Protein AF-0000000071564618 (afdb_homodimer)

Organism: Paramagnetospirillum magneticum (strain ATCC 700264 / AMB-1) (NCBI:txid342108)

pLDDT: mean 89.0, std 10.01, range [33.81, 98.5]

Structure (mmCIF, N/CA/C/O backbone):
data_AF-0000000071564618-model_v1
#
loop_
_entity.id
_entity.type
_entity.pdbx_description
1 polymer 'Rad3-related DNA helicase'
#
loop_
_atom_site.group_PDB
_atom_site.id
_atom_site.type_symbol
_atom_site.label_atom_id
_atom_site.label_alt_id
_atom_site.label_comp_id
_atom_site.label_asym_id
_atom_site.label_entity_id
_atom_site.label_seq_id
_atom_site.pdbx_PDB_ins_code
_atom_site.Cartn_x
_atom_site.Cartn_y
_atom_site.Cartn_z
_atom_site.occupancy
_atom_site.B_iso_or_equiv
_atom_site.auth_seq_id
_atom_site.auth_comp_id
_atom_site.auth_asym_id
_atom_site.auth_atom_id
_atom_site.pdbx_PDB_model_num
ATOM 1 N N . MET A 1 1 ? -41.25 -36.406 2.021 1 40.31 1 MET A N 1
ATOM 2 C CA . MET A 1 1 ? -41.062 -37.312 3.148 1 40.31 1 MET A CA 1
ATOM 3 C C . MET A 1 1 ? -39.781 -38.125 2.969 1 40.31 1 MET A C 1
ATOM 5 O O . MET A 1 1 ? -39.5 -38.625 1.878 1 40.31 1 MET A O 1
ATOM 9 N N . SER A 1 2 ? -38.812 -37.812 3.771 1 55.94 2 SER A N 1
ATOM 10 C CA . SER A 1 2 ? -37.531 -38.469 3.721 1 55.94 2 SER A CA 1
ATOM 11 C C . SER A 1 2 ? -37.656 -39.969 3.947 1 55.94 2 SER A C 1
ATOM 13 O O . SER A 1 2 ? -38.312 -40.406 4.902 1 55.94 2 SER A O 1
ATOM 15 N N . ALA A 1 3 ? -37.812 -40.781 2.934 1 63.94 3 ALA A N 1
ATOM 16 C CA . ALA A 1 3 ? -37.812 -42.219 3.074 1 63.94 3 ALA A CA 1
ATOM 17 C C . ALA A 1 3 ? -36.531 -42.719 3.727 1 63.94 3 ALA A C 1
ATOM 19 O O . ALA A 1 3 ? -35.531 -42 3.725 1 63.94 3 ALA A O 1
ATOM 20 N N . PRO A 1 4 ? -36.594 -43.812 4.414 1 76.81 4 PRO A N 1
ATOM 21 C CA . PRO A 1 4 ? -35.406 -44.344 5.035 1 76.81 4 PRO A CA 1
ATOM 22 C C . PRO A 1 4 ? -34.281 -44.625 4.023 1 76.81 4 PRO A C 1
ATOM 24 O O . PRO A 1 4 ? -34.562 -44.969 2.877 1 76.81 4 PRO A O 1
ATOM 27 N N . SER A 1 5 ? -33.031 -44.281 4.316 1 82.19 5 SER A N 1
ATOM 28 C CA . SER A 1 5 ? -31.859 -44.469 3.496 1 82.19 5 SER A CA 1
ATOM 29 C C . SER A 1 5 ? -31.656 -45.969 3.174 1 82.19 5 SER A C 1
ATOM 31 O O . SER A 1 5 ? -31.891 -46.812 4.023 1 82.19 5 SER A O 1
ATOM 33 N N . ARG A 1 6 ? -31.578 -46.344 1.912 1 90.31 6 ARG A N 1
ATOM 34 C CA . ARG A 1 6 ? -31.281 -47.688 1.437 1 90.31 6 ARG A CA 1
ATOM 35 C C . ARG A 1 6 ? -30 -47.719 0.607 1 90.31 6 ARG A C 1
ATOM 37 O O . ARG A 1 6 ? -29.75 -46.781 -0.172 1 90.31 6 ARG A O 1
ATOM 44 N N . ILE A 1 7 ? -29.219 -48.719 0.841 1 92.88 7 ILE A N 1
ATOM 45 C CA . ILE A 1 7 ? -28 -48.875 0.054 1 92.88 7 ILE A CA 1
ATOM 46 C C . ILE A 1 7 ? -28.266 -49.781 -1.142 1 92.88 7 ILE A C 1
ATOM 48 O O . ILE A 1 7 ? -28.453 -51 -0.979 1 92.88 7 ILE A O 1
ATOM 52 N N . LEU A 1 8 ? -28.391 -49.188 -2.316 1 91.31 8 LEU A N 1
ATOM 53 C CA . LEU A 1 8 ? -28.625 -49.906 -3.566 1 91.31 8 LEU A CA 1
ATOM 54 C C . LEU A 1 8 ? -27.359 -49.906 -4.426 1 91.31 8 LEU A C 1
ATOM 56 O O . LEU A 1 8 ? -26.875 -48.844 -4.812 1 91.31 8 LEU A O 1
ATOM 60 N N . LEU A 1 9 ? -26.812 -51.062 -4.648 1 91.69 9 LEU A N 1
ATOM 61 C CA . LEU A 1 9 ? -25.656 -51.156 -5.527 1 91.69 9 LEU A CA 1
ATOM 62 C C . LEU A 1 9 ? -26.078 -51.281 -6.988 1 91.69 9 LEU A C 1
ATOM 64 O O . LEU A 1 9 ? -27.094 -51.906 -7.301 1 91.69 9 LEU A O 1
ATOM 68 N N . PRO A 1 10 ? -25.391 -50.594 -7.844 1 91.31 10 PRO A N 1
ATOM 69 C CA . PRO A 1 10 ? -25.75 -50.688 -9.258 1 91.31 10 PRO A CA 1
ATOM 70 C C . PRO A 1 10 ? -25.625 -52.125 -9.789 1 91.31 10 PRO A C 1
ATOM 72 O O . PRO A 1 10 ? -24.703 -52.844 -9.398 1 91.31 10 PRO A O 1
ATOM 75 N N . HIS A 1 11 ? -26.547 -52.438 -10.688 1 90.62 11 HIS A N 1
ATOM 76 C CA . HIS A 1 11 ? -26.547 -53.781 -11.273 1 90.62 11 HIS A CA 1
ATOM 77 C C . HIS A 1 11 ? -25.75 -53.812 -12.578 1 90.62 11 HIS A C 1
ATOM 79 O O . HIS A 1 11 ? -26.297 -54.125 -13.633 1 90.62 11 HIS A O 1
ATOM 85 N N . VAL A 1 12 ? -24.547 -53.5 -12.555 1 94.19 12 VAL A N 1
ATOM 86 C CA . VAL A 1 12 ? -23.641 -53.531 -13.695 1 94.19 12 VAL A CA 1
ATOM 87 C C . VAL A 1 12 ? -22.359 -54.281 -13.336 1 94.19 12 VAL A C 1
ATOM 89 O O . VAL A 1 12 ? -22 -54.375 -12.156 1 94.19 12 VAL A O 1
ATOM 92 N N . PRO A 1 13 ? -21.719 -54.844 -14.266 1 96.31 13 PRO A N 1
ATOM 93 C CA . PRO A 1 13 ? -20.453 -55.531 -13.945 1 96.31 13 PRO A CA 1
ATOM 94 C C . PRO A 1 13 ? -19.328 -54.562 -13.656 1 96.31 13 PRO A C 1
ATOM 96 O O . PRO A 1 13 ? -19.391 -53.375 -14.031 1 96.31 13 PRO A O 1
ATOM 99 N N . VAL A 1 14 ? -18.359 -55.062 -12.93 1 97.5 14 VAL A N 1
ATOM 100 C CA . VAL A 1 14 ? -17.141 -54.312 -12.672 1 97.5 14 VAL A CA 1
ATOM 101 C C . VAL A 1 14 ? -16.047 -54.75 -13.656 1 97.5 14 VAL A C 1
ATOM 103 O O . VAL A 1 14 ? -15.891 -55.938 -13.945 1 97.5 14 VAL A O 1
ATOM 106 N N . LEU A 1 15 ? -15.438 -53.812 -14.273 1 97.12 15 LEU A N 1
ATOM 107 C CA . LEU A 1 15 ? -14.391 -54.094 -15.234 1 97.12 15 LEU A CA 1
ATOM 108 C C . LEU A 1 15 ? -13.062 -53.5 -14.812 1 97.12 15 LEU A C 1
ATOM 110 O O . LEU A 1 15 ? -13 -52.281 -14.516 1 97.12 15 LEU A O 1
ATOM 114 N N . VAL A 1 16 ? -12.008 -54.281 -14.688 1 95.12 16 VAL A N 1
ATOM 115 C CA . VAL A 1 16 ? -10.648 -53.844 -14.43 1 95.12 16 VAL A CA 1
ATOM 116 C C . VAL A 1 16 ? -9.734 -54.281 -15.57 1 95.12 16 VAL A C 1
ATOM 118 O O . VAL A 1 16 ? -9.703 -55.469 -15.93 1 95.12 16 VAL A O 1
ATOM 121 N N . ALA A 1 17 ? -9.086 -53.281 -16.156 1 90.44 17 ALA A N 1
ATOM 122 C CA . ALA A 1 17 ? -8.273 -53.562 -17.344 1 90.44 17 ALA A CA 1
ATOM 123 C C . ALA A 1 17 ? -6.789 -53.594 -16.984 1 90.44 17 ALA A C 1
ATOM 125 O O . ALA A 1 17 ? -6.273 -52.688 -16.328 1 90.44 17 ALA A O 1
ATOM 126 N N . GLY A 1 18 ? -6.168 -54.688 -17.375 1 80 18 GLY A N 1
ATOM 127 C CA . GLY A 1 18 ? -4.719 -54.812 -17.312 1 80 18 GLY A CA 1
ATOM 128 C C . GLY A 1 18 ? -4.062 -54.625 -18.672 1 80 18 GLY A C 1
ATOM 129 O O . GLY A 1 18 ? -4.691 -54.125 -19.609 1 80 18 GLY A O 1
ATOM 130 N N . ILE A 1 19 ? -2.838 -55 -18.891 1 73.5 19 ILE A N 1
ATOM 131 C CA . ILE A 1 19 ? -2.098 -54.781 -20.125 1 73.5 19 ILE A CA 1
ATOM 132 C C . ILE A 1 19 ? -2.471 -55.844 -21.156 1 73.5 19 ILE A C 1
ATOM 134 O O . ILE A 1 19 ? -2.666 -55.531 -22.328 1 73.5 19 ILE A O 1
ATOM 138 N N . ARG A 1 20 ? -2.561 -57.094 -20.75 1 74.19 20 ARG A N 1
ATOM 139 C CA . ARG A 1 20 ? -2.799 -58.219 -21.672 1 74.19 20 ARG A CA 1
ATOM 140 C C . ARG A 1 20 ? -4.289 -58.5 -21.812 1 74.19 20 ARG A C 1
ATOM 142 O O . ARG A 1 20 ? -4.719 -59.094 -22.781 1 74.19 20 ARG A O 1
ATOM 149 N N . GLY A 1 21 ? -4.961 -58.125 -20.797 1 84.75 21 GLY A N 1
ATOM 150 C CA . GLY A 1 21 ? -6.391 -58.406 -20.781 1 84.75 21 GLY A CA 1
ATOM 151 C C . GLY A 1 21 ? -7.125 -57.719 -19.641 1 84.75 21 GLY A C 1
ATOM 152 O O . GLY A 1 21 ? -6.637 -56.719 -19.094 1 84.75 21 GLY A O 1
ATOM 153 N N . ALA A 1 22 ? -8.391 -58.156 -19.422 1 93.62 22 ALA A N 1
ATOM 154 C CA . ALA A 1 22 ? -9.234 -57.531 -18.406 1 93.62 22 ALA A CA 1
ATOM 155 C C . ALA A 1 22 ? -10.016 -58.562 -17.625 1 93.62 22 ALA A C 1
ATOM 157 O O . ALA A 1 22 ? -10.086 -59.75 -18.047 1 93.62 22 ALA A O 1
ATOM 158 N N . VAL A 1 23 ? -10.383 -58.219 -16.469 1 95.25 23 VAL A N 1
ATOM 159 C CA . VAL A 1 23 ? -11.25 -59.062 -15.641 1 95.25 23 VAL A CA 1
ATOM 160 C C . VAL A 1 23 ? -12.578 -58.344 -15.398 1 95.25 23 VAL A C 1
ATOM 162 O O . VAL A 1 23 ? -12.609 -57.156 -15.109 1 95.25 23 VAL A O 1
ATOM 165 N N . ALA A 1 24 ? -13.633 -59.062 -15.609 1 96.94 24 ALA A N 1
ATOM 166 C CA . ALA A 1 24 ? -14.977 -58.562 -15.328 1 96.94 24 ALA A CA 1
ATOM 167 C C . ALA A 1 24 ? -15.617 -59.312 -14.164 1 96.94 24 ALA A C 1
ATOM 169 O O . ALA A 1 24 ? -15.516 -60.531 -14.078 1 96.94 24 ALA A O 1
ATOM 170 N N . LEU A 1 25 ? -16.078 -58.625 -13.242 1 96.44 25 LEU A N 1
ATOM 171 C CA . LEU A 1 25 ? -16.875 -59.188 -12.172 1 96.44 25 LEU A CA 1
ATOM 172 C C . LEU A 1 25 ? -18.375 -58.969 -12.445 1 96.44 25 LEU A C 1
ATOM 174 O O . LEU A 1 25 ? -18.859 -57.844 -12.359 1 96.44 25 LEU A O 1
ATOM 178 N N . GLU A 1 26 ? -19.062 -60 -12.695 1 94.5 26 GLU A N 1
ATOM 179 C CA . GLU A 1 26 ? -20.484 -59.938 -13.008 1 94.5 26 GLU A CA 1
ATOM 180 C C . GLU A 1 26 ? -21.312 -59.656 -11.758 1 94.5 26 GLU A C 1
ATOM 182 O O . GLU A 1 26 ? -20.891 -59.938 -10.641 1 94.5 26 GLU A O 1
ATOM 187 N N . PRO A 1 27 ? -22.516 -59.094 -11.984 1 91.44 27 PRO A N 1
ATOM 188 C CA . PRO A 1 27 ? -23.359 -58.781 -10.836 1 91.44 27 PRO A CA 1
ATOM 189 C C . PRO A 1 27 ? -23.672 -60.031 -9.984 1 91.44 27 PRO A C 1
ATOM 191 O O . PRO A 1 27 ? -23.953 -59.906 -8.789 1 91.44 27 PRO A O 1
ATOM 194 N N . ASP A 1 28 ? -23.578 -61.156 -10.609 1 89.56 28 ASP A N 1
ATOM 195 C CA . ASP A 1 28 ? -23.891 -62.406 -9.891 1 89.56 28 ASP A CA 1
ATOM 196 C C . ASP A 1 28 ? -22.672 -62.906 -9.125 1 89.56 28 ASP A C 1
ATOM 198 O O . ASP A 1 28 ? -22.75 -63.906 -8.422 1 89.56 28 ASP A O 1
ATOM 202 N N . GLY A 1 29 ? -21.562 -62.25 -9.258 1 90.12 29 GLY A N 1
ATOM 203 C CA . GLY A 1 29 ? -20.375 -62.594 -8.477 1 90.12 29 GLY A CA 1
ATOM 204 C C . GLY A 1 29 ? -19.344 -63.375 -9.273 1 90.12 29 GLY A C 1
ATOM 205 O O . GLY A 1 29 ? -18.25 -63.656 -8.773 1 90.12 29 GLY A O 1
ATOM 206 N N . GLU A 1 30 ? -19.656 -63.75 -10.531 1 94.12 30 GLU A N 1
ATOM 207 C CA . GLU A 1 30 ? -18.75 -64.562 -11.344 1 94.12 30 GLU A CA 1
ATOM 208 C C . GLU A 1 30 ? -17.688 -63.688 -12.008 1 94.12 30 GLU A C 1
ATOM 210 O O . GLU A 1 30 ? -18 -62.562 -12.484 1 94.12 30 GLU A O 1
ATOM 215 N N . PHE A 1 31 ? -16.469 -64.188 -12 1 95.5 31 PHE A N 1
ATOM 216 C CA . PHE A 1 31 ? -15.367 -63.5 -12.664 1 95.5 31 PHE A CA 1
ATOM 217 C C . PHE A 1 31 ? -15.195 -64 -14.094 1 95.5 31 PHE A C 1
ATOM 219 O O . PHE A 1 31 ? -15.328 -65.188 -14.359 1 95.5 31 PHE A O 1
ATOM 226 N N . ARG A 1 32 ? -14.961 -63.094 -14.961 1 95.31 32 ARG A N 1
ATOM 227 C CA . ARG A 1 32 ? -14.656 -63.438 -16.359 1 95.31 32 ARG A CA 1
ATOM 228 C C . ARG A 1 32 ? -13.336 -62.781 -16.781 1 95.31 32 ARG A C 1
ATOM 230 O O . ARG A 1 32 ? -13.156 -61.594 -16.656 1 95.31 32 ARG A O 1
ATOM 237 N N . ARG A 1 33 ? -12.469 -63.656 -17.25 1 94.5 33 ARG A N 1
ATOM 238 C CA . ARG A 1 33 ? -11.227 -63.156 -17.828 1 94.5 33 ARG A CA 1
ATOM 239 C C . ARG A 1 33 ? -11.375 -62.906 -19.312 1 94.5 33 ARG A C 1
ATOM 241 O O . ARG A 1 33 ? -11.867 -63.75 -20.062 1 94.5 33 ARG A O 1
ATOM 248 N N . LEU A 1 34 ? -11.039 -61.75 -19.703 1 95.38 34 LEU A N 1
ATOM 249 C CA . LEU A 1 34 ? -11.266 -61.312 -21.078 1 95.38 34 LEU A CA 1
ATOM 250 C C . LEU A 1 34 ? -9.961 -60.906 -21.75 1 95.38 34 LEU A C 1
ATOM 252 O O . LEU A 1 34 ? -9.086 -60.344 -21.109 1 95.38 34 LEU A O 1
ATOM 256 N N . SER A 1 35 ? -9.836 -61.312 -23.031 1 93 35 SER A N 1
ATOM 257 C CA . SER A 1 35 ? -8.766 -60.719 -23.844 1 93 35 SER A CA 1
ATOM 258 C C . SER A 1 35 ? -9.008 -59.219 -24.078 1 93 35 SER A C 1
ATOM 260 O O . SER A 1 35 ? -10.102 -58.719 -23.812 1 93 35 SER A O 1
ATOM 262 N N . ARG A 1 36 ? -8.062 -58.562 -24.531 1 90.44 36 ARG A N 1
ATOM 263 C CA . ARG A 1 36 ? -8.172 -57.125 -24.75 1 90.44 36 ARG A CA 1
ATOM 264 C C . ARG A 1 36 ? -9.32 -56.812 -25.703 1 90.44 36 ARG A C 1
ATOM 266 O O . ARG A 1 36 ? -10.109 -55.906 -25.453 1 90.44 36 ARG A O 1
ATOM 273 N N . SER A 1 37 ? -9.367 -57.594 -26.766 1 92.62 37 SER A N 1
ATOM 274 C CA . SER A 1 37 ? -10.414 -57.375 -27.766 1 92.62 37 SER A CA 1
ATOM 275 C C . SER A 1 37 ? -11.789 -57.719 -27.203 1 92.62 37 SER A C 1
ATOM 277 O O . SER A 1 37 ? -12.766 -57 -27.469 1 92.62 37 SER A O 1
ATOM 279 N N . GLU A 1 38 ? -11.844 -58.781 -26.422 1 95.06 38 GLU A N 1
ATOM 280 C CA . GLU A 1 38 ? -13.102 -59.188 -25.781 1 95.06 38 GLU A CA 1
ATOM 281 C C . GLU A 1 38 ? -13.531 -58.125 -24.75 1 95.06 38 GLU A C 1
ATOM 283 O O . GLU A 1 38 ? -14.719 -57.812 -24.641 1 95.06 38 GLU A O 1
ATOM 288 N N . ALA A 1 39 ? -12.57 -57.688 -24.078 1 95.31 39 ALA A N 1
ATOM 289 C CA . ALA A 1 39 ? -12.836 -56.688 -23.047 1 95.31 39 ALA A CA 1
ATOM 290 C C . ALA A 1 39 ? -13.367 -55.406 -23.672 1 95.31 39 ALA A C 1
ATOM 292 O O . ALA A 1 39 ? -14.234 -54.75 -23.094 1 95.31 39 ALA A O 1
ATOM 293 N N . ALA A 1 40 ? -12.797 -54.938 -24.781 1 95.06 40 ALA A N 1
ATOM 294 C CA . ALA A 1 40 ? -13.258 -53.75 -25.484 1 95.06 40 ALA A CA 1
ATOM 295 C C . ALA A 1 40 ? -14.719 -53.875 -25.891 1 95.06 40 ALA A C 1
ATOM 297 O O . ALA A 1 40 ? -15.508 -52.938 -25.719 1 95.06 40 ALA A O 1
ATOM 298 N N . ARG A 1 41 ? -15.031 -55.062 -26.391 1 94.81 41 ARG A N 1
ATOM 299 C CA . ARG A 1 41 ? -16.406 -55.312 -26.781 1 94.81 41 ARG A CA 1
ATOM 300 C C . ARG A 1 41 ? -17.328 -55.375 -25.547 1 94.81 41 ARG A C 1
ATOM 302 O O . ARG A 1 41 ? -18.438 -54.844 -25.578 1 94.81 41 ARG A O 1
ATOM 309 N N . TYR A 1 42 ? -16.797 -56 -24.594 1 94.88 42 TYR A N 1
ATOM 310 C CA . TYR A 1 42 ? -17.547 -56.125 -23.344 1 94.88 42 TYR A CA 1
ATOM 311 C C . TYR A 1 42 ? -17.859 -54.75 -22.766 1 94.88 42 TYR A C 1
ATOM 313 O O . TYR A 1 42 ? -18.984 -54.469 -22.328 1 94.88 42 TYR A O 1
ATOM 321 N N . ALA A 1 43 ? -16.875 -53.844 -22.672 1 95.62 43 ALA A N 1
ATOM 322 C CA . ALA A 1 43 ? -17.016 -52.5 -22.125 1 95.62 43 ALA A CA 1
ATOM 323 C C . ALA A 1 43 ? -18.078 -51.719 -22.891 1 95.62 43 ALA A C 1
ATOM 325 O O . ALA A 1 43 ? -18.906 -51.031 -22.297 1 95.62 43 ALA A O 1
ATOM 326 N N . ARG A 1 44 ? -18.125 -51.812 -24.203 1 94.56 44 ARG A N 1
ATOM 327 C CA . ARG A 1 44 ? -19.062 -51.062 -25.047 1 94.56 44 ARG A CA 1
ATOM 328 C C . ARG A 1 44 ? -20.484 -51.594 -24.844 1 94.56 44 ARG A C 1
ATOM 330 O O . ARG A 1 44 ? -21.453 -50.812 -24.922 1 94.56 44 ARG A O 1
ATOM 337 N N . ASN A 1 45 ? -20.562 -52.875 -24.516 1 93.94 45 ASN A N 1
ATOM 338 C CA . ASN A 1 45 ? -21.875 -53.5 -24.469 1 93.94 45 ASN A CA 1
ATOM 339 C C . ASN A 1 45 ? -22.484 -53.406 -23.078 1 93.94 45 ASN A C 1
ATOM 341 O O . ASN A 1 45 ? -23.703 -53.281 -22.938 1 93.94 45 ASN A O 1
ATOM 345 N N . GLU A 1 46 ? -21.688 -53.438 -22.047 1 93.75 46 GLU A N 1
ATOM 346 C CA . GLU A 1 46 ? -22.219 -53.656 -20.703 1 93.75 46 GLU A CA 1
ATOM 347 C C . GLU A 1 46 ? -22.172 -52.406 -19.859 1 93.75 46 GLU A C 1
ATOM 349 O O . GLU A 1 46 ? -22.703 -52.375 -18.75 1 93.75 46 GLU A O 1
ATOM 354 N N . SER A 1 47 ? -21.578 -51.344 -20.297 1 94.44 47 SER A N 1
ATOM 355 C CA . SER A 1 47 ? -21.453 -50.094 -19.531 1 94.44 47 SER A CA 1
ATOM 356 C C . SER A 1 47 ? -21.016 -50.375 -18.094 1 94.44 47 SER A C 1
ATOM 358 O O . SER A 1 47 ? -21.703 -50 -17.156 1 94.44 47 SER A O 1
ATOM 360 N N . PRO A 1 48 ? -19.875 -50.969 -17.922 1 97.12 48 PRO A N 1
ATOM 361 C CA . PRO A 1 48 ? -19.438 -51.469 -16.625 1 97.12 48 PRO A CA 1
ATOM 362 C C . PRO A 1 48 ? -19.016 -50.375 -15.648 1 97.12 48 PRO A C 1
ATOM 364 O O . PRO A 1 48 ? -18.875 -49.219 -16.047 1 97.12 48 PRO A O 1
ATOM 367 N N . LEU A 1 49 ? -18.938 -50.75 -14.383 1 97.38 49 LEU A N 1
ATOM 368 C CA . LEU A 1 49 ? -18.297 -49.938 -13.352 1 97.38 49 LEU A CA 1
ATOM 369 C C . LEU A 1 49 ? -16.781 -50 -13.492 1 97.38 49 LEU A C 1
ATOM 371 O O . LEU A 1 49 ? -16.203 -51.062 -13.648 1 97.38 49 LEU A O 1
ATOM 375 N N . VAL A 1 50 ? -16.156 -48.875 -13.555 1 97.31 50 VAL A N 1
ATOM 376 C CA . VAL A 1 50 ? -14.711 -48.812 -13.734 1 97.31 50 VAL A CA 1
ATOM 377 C C . VAL A 1 50 ? -14.117 -47.781 -12.766 1 97.31 50 VAL A C 1
ATOM 379 O O . VAL A 1 50 ? -14.852 -47.094 -12.062 1 97.31 50 VAL A O 1
ATOM 382 N N . CYS A 1 51 ? -12.836 -47.812 -12.648 1 96.62 51 CYS A N 1
ATOM 383 C CA . CYS A 1 51 ? -12.07 -46.781 -11.961 1 96.62 51 CYS A CA 1
ATOM 384 C C . CYS A 1 51 ? -11.211 -46 -12.945 1 96.62 51 CYS A C 1
ATOM 386 O O . CYS A 1 51 ? -10.211 -46.5 -13.445 1 96.62 51 CYS A O 1
ATOM 388 N N . HIS A 1 52 ? -11.633 -44.812 -13.188 1 95.38 52 HIS A N 1
ATOM 389 C CA . HIS A 1 52 ? -10.992 -43.906 -14.148 1 95.38 52 HIS A CA 1
ATOM 390 C C . HIS A 1 52 ? -11.281 -44.344 -15.578 1 95.38 52 HIS A C 1
ATOM 392 O O . HIS A 1 52 ? -10.391 -44.875 -16.266 1 95.38 52 HIS A O 1
ATOM 398 N N . GLY A 1 53 ? -12.32 -43.969 -16.094 1 94.12 53 GLY A N 1
ATOM 399 C CA . GLY A 1 53 ? -12.828 -44.375 -17.391 1 94.12 53 GLY A CA 1
ATOM 400 C C . GLY A 1 53 ? -11.852 -44.156 -18.516 1 94.12 53 GLY A C 1
ATOM 401 O O . GLY A 1 53 ? -11.562 -45.062 -19.297 1 94.12 53 GLY A O 1
ATOM 402 N N . PRO A 1 54 ? -11.289 -42.969 -18.578 1 92.31 54 PRO A N 1
ATOM 403 C CA . PRO A 1 54 ? -10.352 -42.656 -19.656 1 92.31 54 PRO A CA 1
ATOM 404 C C . PRO A 1 54 ? -9.141 -43.594 -19.672 1 92.31 54 PRO A C 1
ATOM 406 O O . PRO A 1 54 ? -8.688 -44 -20.734 1 92.31 54 PRO A O 1
ATOM 409 N N . ALA A 1 55 ? -8.594 -43.938 -18.562 1 90 55 ALA A N 1
ATOM 410 C CA . ALA A 1 55 ? -7.445 -44.844 -18.484 1 90 55 ALA A CA 1
ATOM 411 C C . ALA A 1 55 ? -7.82 -46.25 -18.938 1 90 55 ALA A C 1
ATOM 413 O O . ALA A 1 55 ? -7.043 -46.906 -19.641 1 90 55 ALA A O 1
ATOM 414 N N . VAL A 1 56 ? -8.977 -46.688 -18.547 1 92.56 56 VAL A N 1
ATOM 415 C CA . VAL A 1 56 ? -9.453 -48.031 -18.938 1 92.56 56 VAL A CA 1
ATOM 416 C C . VAL A 1 56 ? -9.688 -48.062 -20.453 1 92.56 56 VAL A C 1
ATOM 418 O O . VAL A 1 56 ? -9.336 -49.031 -21.109 1 92.56 56 VAL A O 1
ATOM 421 N N . ALA A 1 57 ? -10.281 -47.031 -20.953 1 92.75 57 ALA A N 1
ATOM 422 C CA . ALA A 1 57 ? -10.508 -46.938 -22.391 1 92.75 57 ALA A CA 1
ATOM 423 C C . ALA A 1 57 ? -9.188 -47.031 -23.156 1 92.75 57 ALA A C 1
ATOM 425 O O . ALA A 1 57 ? -9.094 -47.719 -24.156 1 92.75 57 ALA A O 1
ATOM 426 N N . ALA A 1 58 ? -8.234 -46.281 -22.703 1 86.75 58 ALA A N 1
ATOM 427 C CA . ALA A 1 58 ? -6.934 -46.281 -23.359 1 86.75 58 ALA A CA 1
ATOM 428 C C . ALA A 1 58 ? -6.305 -47.688 -23.344 1 86.75 58 ALA A C 1
ATOM 430 O O . ALA A 1 58 ? -5.73 -48.125 -24.344 1 86.75 58 ALA A O 1
ATOM 431 N N . ARG A 1 59 ? -6.383 -48.375 -22.25 1 85.12 59 ARG A N 1
ATOM 432 C CA . ARG A 1 59 ? -5.816 -49.719 -22.109 1 85.12 59 ARG A CA 1
ATOM 433 C C . ARG A 1 59 ? -6.496 -50.688 -23.062 1 85.12 59 ARG A C 1
ATOM 435 O O . ARG A 1 59 ? -5.867 -51.625 -23.531 1 85.12 59 ARG A O 1
ATOM 442 N N . LEU A 1 60 ? -7.754 -50.406 -23.266 1 89.75 60 LEU A N 1
ATOM 443 C CA . LEU A 1 60 ? -8.531 -51.281 -24.125 1 89.75 60 LEU A CA 1
ATOM 444 C C . LEU A 1 60 ? -8.477 -50.844 -25.578 1 89.75 60 LEU A C 1
ATOM 446 O O . LEU A 1 60 ? -9.078 -51.5 -26.438 1 89.75 60 LEU A O 1
ATOM 450 N N . GLY A 1 61 ? -7.777 -49.781 -25.828 1 85.75 61 GLY A N 1
ATOM 451 C CA . GLY A 1 61 ? -7.656 -49.25 -27.188 1 85.75 61 GLY A CA 1
ATOM 452 C C . GLY A 1 61 ? -8.93 -48.594 -27.688 1 85.75 61 GLY A C 1
ATOM 453 O O . GLY A 1 61 ? -9.234 -48.656 -28.891 1 85.75 61 GLY A O 1
ATOM 454 N N . LEU A 1 62 ? -9.695 -48.156 -26.719 1 90.12 62 LEU A N 1
ATOM 455 C CA . LEU A 1 62 ? -10.938 -47.469 -27.062 1 90.12 62 LEU A CA 1
ATOM 456 C C . LEU A 1 62 ? -10.797 -45.969 -26.875 1 90.12 62 LEU A C 1
ATOM 458 O O . LEU A 1 62 ? -9.992 -45.5 -26.062 1 90.12 62 LEU A O 1
ATOM 462 N N . ASP A 1 63 ? -11.539 -45.188 -27.688 1 88.19 63 ASP A N 1
ATOM 463 C CA . ASP A 1 63 ? -11.602 -43.75 -27.453 1 88.19 63 ASP A CA 1
ATOM 464 C C . ASP A 1 63 ? -12.438 -43.406 -26.219 1 88.19 63 ASP A C 1
ATOM 466 O O . ASP A 1 63 ? -12.055 -42.594 -25.406 1 88.19 63 ASP A O 1
ATOM 470 N N . ASP A 1 64 ? -13.555 -44.062 -26.172 1 90.88 64 ASP A N 1
ATOM 471 C CA . ASP A 1 64 ? -14.484 -43.875 -25.062 1 90.88 64 ASP A CA 1
ATOM 472 C C . ASP A 1 64 ? -15.555 -44.969 -25.047 1 90.88 64 ASP A C 1
ATOM 474 O O . ASP A 1 64 ? -15.688 -45.719 -26.016 1 90.88 64 ASP A O 1
ATOM 478 N N . PHE A 1 65 ? -16.219 -45.188 -23.922 1 93.94 65 PHE A N 1
ATOM 479 C CA . PHE A 1 65 ? -17.359 -46.062 -23.766 1 93.94 65 PHE A CA 1
ATOM 480 C C . PHE A 1 65 ? -18.219 -45.656 -22.578 1 93.94 65 PHE A C 1
ATOM 482 O O . PHE A 1 65 ? -17.766 -44.906 -21.703 1 93.94 65 PHE A O 1
ATOM 489 N N . LEU A 1 66 ? -19.484 -45.938 -22.641 1 93.5 66 LEU A N 1
ATOM 490 C CA . LEU A 1 66 ? -20.375 -45.656 -21.531 1 93.5 66 LEU A CA 1
ATOM 491 C C . LEU A 1 66 ? -19.984 -46.469 -20.297 1 93.5 66 LEU A C 1
ATOM 493 O O . LEU A 1 66 ? -19.672 -47.656 -20.391 1 93.5 66 LEU A O 1
ATOM 497 N N . ARG A 1 67 ? -19.891 -45.812 -19.172 1 95.19 67 ARG A N 1
ATOM 498 C CA . ARG A 1 67 ? -19.406 -46.5 -17.969 1 95.19 67 ARG A CA 1
ATOM 499 C C . ARG A 1 67 ? -19.969 -45.812 -16.719 1 95.19 67 ARG A C 1
ATOM 501 O O . ARG A 1 67 ? -20.531 -44.719 -16.781 1 95.19 67 ARG A O 1
ATOM 508 N N . LEU A 1 68 ? -19.906 -46.5 -15.617 1 96.12 68 LEU A N 1
ATOM 509 C CA . LEU A 1 68 ? -20.047 -45.938 -14.273 1 96.12 68 LEU A CA 1
ATOM 510 C C . LEU A 1 68 ? -18.688 -45.781 -13.609 1 96.12 68 LEU A C 1
ATOM 512 O O . LEU A 1 68 ? -18.109 -46.781 -13.141 1 96.12 68 LEU A O 1
ATOM 516 N N . ASP A 1 69 ? -18.234 -44.594 -13.531 1 97.06 69 ASP A N 1
ATOM 517 C CA . ASP A 1 69 ? -16.922 -44.344 -12.961 1 97.06 69 ASP A CA 1
ATOM 518 C C . ASP A 1 69 ? -17 -44.094 -11.453 1 97.06 69 ASP A C 1
ATOM 520 O O . ASP A 1 69 ? -17.594 -43.125 -11.016 1 97.06 69 ASP A O 1
ATOM 524 N N . ILE A 1 70 ? -16.438 -44.875 -10.68 1 97.75 70 ILE A N 1
ATOM 525 C CA . ILE A 1 70 ? -16.547 -44.812 -9.227 1 97.75 70 ILE A CA 1
ATOM 526 C C . ILE A 1 70 ? -15.914 -43.531 -8.711 1 97.75 70 ILE A C 1
ATOM 528 O O . ILE A 1 70 ? -16.25 -43.062 -7.625 1 97.75 70 ILE A O 1
ATOM 532 N N . LEU A 1 71 ? -14.984 -42.938 -9.414 1 97.19 71 LEU A N 1
ATOM 533 C CA . LEU A 1 71 ? -14.32 -41.688 -8.992 1 97.19 71 LEU A CA 1
ATOM 534 C C . LEU A 1 71 ? -15.328 -40.562 -8.883 1 97.19 71 LEU A C 1
ATOM 536 O O . LEU A 1 71 ? -15.164 -39.656 -8.055 1 97.19 71 LEU A O 1
ATOM 540 N N . GLU A 1 72 ? -16.406 -40.562 -9.68 1 97.44 72 GLU A N 1
ATOM 541 C CA . GLU A 1 72 ? -17.469 -39.562 -9.547 1 97.44 72 GLU A CA 1
ATOM 542 C C . GLU A 1 72 ? -18.203 -39.719 -8.219 1 97.44 72 GLU A C 1
ATOM 544 O O . GLU A 1 72 ? -18.531 -38.719 -7.578 1 97.44 72 GLU A O 1
ATOM 549 N N . LEU A 1 73 ? -18.469 -40.938 -7.906 1 97.88 73 LEU A N 1
ATOM 550 C CA . LEU A 1 73 ? -19.094 -41.188 -6.617 1 97.88 73 LEU A CA 1
ATOM 551 C C . LEU A 1 73 ? -18.203 -40.75 -5.473 1 97.88 73 LEU A C 1
ATOM 553 O O . LEU A 1 73 ? -18.672 -40.125 -4.512 1 97.88 73 LEU A O 1
ATOM 557 N N . PHE A 1 74 ? -16.953 -41.062 -5.566 1 97.69 74 PHE A N 1
ATOM 558 C CA . PHE A 1 74 ? -15.984 -40.625 -4.559 1 97.69 74 PHE A CA 1
ATOM 559 C C . PHE A 1 74 ? -15.984 -39.125 -4.41 1 97.69 74 PHE A C 1
ATOM 561 O O . PHE A 1 74 ? -16.016 -38.594 -3.293 1 97.69 74 PHE A O 1
ATOM 568 N N . ALA A 1 75 ? -15.914 -38.375 -5.523 1 97 75 ALA A N 1
ATOM 569 C CA . ALA A 1 75 ? -15.867 -36.906 -5.52 1 97 75 ALA A CA 1
ATOM 570 C C . ALA A 1 75 ? -17.125 -36.312 -4.891 1 97 75 ALA A C 1
ATOM 572 O O . ALA A 1 75 ? -17.078 -35.25 -4.27 1 97 75 ALA A O 1
ATOM 573 N N . PHE A 1 76 ? -18.25 -37 -5.082 1 97.88 76 PHE A N 1
ATOM 574 C CA . PHE A 1 76 ? -19.5 -36.5 -4.516 1 97.88 76 PHE A CA 1
ATOM 575 C C . PHE A 1 76 ? -19.531 -36.719 -3.006 1 97.88 76 PHE A C 1
ATOM 577 O O . PHE A 1 76 ? -19.953 -35.844 -2.258 1 97.88 76 PHE A O 1
ATOM 584 N N . VAL A 1 77 ? -19.031 -37.812 -2.592 1 97.62 77 VAL A N 1
ATOM 585 C CA . VAL A 1 77 ? -19.125 -38.219 -1.189 1 97.62 77 VAL A CA 1
ATOM 586 C C . VAL A 1 77 ? -18 -37.562 -0.391 1 97.62 77 VAL A C 1
ATOM 588 O O . VAL A 1 77 ? -18.219 -37.125 0.744 1 97.62 77 VAL A O 1
ATOM 591 N N . ARG A 1 78 ? -16.781 -37.5 -0.957 1 96.62 78 ARG A N 1
ATOM 592 C CA . ARG A 1 78 ? -15.617 -36.938 -0.299 1 96.62 78 ARG A CA 1
ATOM 593 C C . ARG A 1 78 ? -15.016 -35.812 -1.13 1 96.62 78 ARG A C 1
ATOM 595 O O . ARG A 1 78 ? -13.859 -35.906 -1.559 1 96.62 78 ARG A O 1
ATOM 602 N N . PRO A 1 79 ? -15.844 -34.719 -1.245 1 95.25 79 PRO A N 1
ATOM 603 C CA . PRO A 1 79 ? -15.312 -33.625 -2.045 1 95.25 79 PRO A CA 1
ATOM 604 C C . PRO A 1 79 ? -14.039 -33 -1.451 1 95.25 79 PRO A C 1
ATOM 606 O O . PRO A 1 79 ? -13.922 -32.906 -0.228 1 95.25 79 PRO A O 1
ATOM 609 N N . ALA A 1 80 ? -13.102 -32.656 -2.305 1 92.44 80 ALA A N 1
ATOM 610 C CA . ALA A 1 80 ? -11.844 -31.984 -1.97 1 92.44 80 ALA A CA 1
ATOM 611 C C . ALA A 1 80 ? -10.922 -32.906 -1.176 1 92.44 80 ALA A C 1
ATOM 613 O O . ALA A 1 80 ? -10.086 -32.438 -0.401 1 92.44 80 ALA A O 1
ATOM 614 N N . ARG A 1 81 ? -11.148 -34.219 -1.259 1 90.81 81 ARG A N 1
ATOM 615 C CA . ARG A 1 81 ? -10.258 -35.188 -0.653 1 90.81 81 ARG A CA 1
ATOM 616 C C . ARG A 1 81 ? -9.445 -35.938 -1.717 1 90.81 81 ARG A C 1
ATOM 618 O O . ARG A 1 81 ? -9.938 -36.188 -2.818 1 90.81 81 ARG A O 1
ATOM 625 N N . PHE A 1 82 ? -8.305 -36.281 -1.293 1 84.19 82 PHE A N 1
ATOM 626 C CA . PHE A 1 82 ? -7.367 -36.875 -2.25 1 84.19 82 PHE A CA 1
ATOM 627 C C . PHE A 1 82 ? -7.52 -38.375 -2.309 1 84.19 82 PHE A C 1
ATOM 629 O O . PHE A 1 82 ? -7.742 -39.031 -1.284 1 84.19 82 PHE A O 1
ATOM 636 N N . CYS A 1 83 ? -7.484 -38.969 -3.512 1 91.06 83 CYS A N 1
ATOM 637 C CA . CYS A 1 83 ? -7.32 -40.406 -3.771 1 91.06 83 CYS A CA 1
ATOM 638 C C . CYS A 1 83 ? -6.629 -40.625 -5.109 1 91.06 83 CYS A C 1
ATOM 640 O O . CYS A 1 83 ? -6.789 -39.844 -6.043 1 91.06 83 CYS A O 1
ATOM 642 N N . LEU A 1 84 ? -5.797 -41.656 -5.16 1 90.81 84 LEU A N 1
ATOM 643 C CA . LEU A 1 84 ? -5.227 -42 -6.449 1 90.81 84 LEU A CA 1
ATOM 644 C C . LEU A 1 84 ? -6.281 -42.656 -7.348 1 90.81 84 LEU A C 1
ATOM 646 O O . LEU A 1 84 ? -7.117 -43.438 -6.879 1 90.81 84 LEU A O 1
ATOM 650 N N . PRO A 1 85 ? -6.316 -42.312 -8.617 1 93.31 85 PRO A N 1
ATOM 651 C CA . PRO A 1 85 ? -7.371 -42.781 -9.516 1 93.31 85 PRO A CA 1
ATOM 652 C C . PRO A 1 85 ? -7.105 -44.219 -10.039 1 93.31 85 PRO A C 1
ATOM 654 O O . PRO A 1 85 ? -7.195 -44.438 -11.242 1 93.31 85 PRO A O 1
ATOM 657 N N . THR A 1 86 ? -6.73 -45.125 -9.18 1 91.56 86 THR A N 1
ATOM 658 C CA . THR A 1 86 ? -6.543 -46.531 -9.422 1 91.56 86 THR A CA 1
ATOM 659 C C . THR A 1 86 ? -7.305 -47.375 -8.398 1 91.56 86 THR A C 1
ATOM 661 O O . THR A 1 86 ? -7.641 -46.875 -7.316 1 91.56 86 THR A O 1
ATOM 664 N N . PRO A 1 87 ? -7.652 -48.562 -8.82 1 92.81 87 PRO A N 1
ATOM 665 C CA . PRO A 1 87 ? -8.32 -49.406 -7.832 1 92.81 87 PRO A CA 1
ATOM 666 C C . PRO A 1 87 ? -7.539 -49.531 -6.527 1 92.81 87 PRO A C 1
ATOM 668 O O . PRO A 1 87 ? -8.125 -49.5 -5.445 1 92.81 87 PRO A O 1
ATOM 671 N N . ARG A 1 88 ? -6.285 -49.656 -6.625 1 89.38 88 ARG A N 1
ATOM 672 C CA . ARG A 1 88 ? -5.434 -49.719 -5.441 1 89.38 88 ARG A CA 1
ATOM 673 C C . ARG A 1 88 ? -5.484 -48.406 -4.648 1 89.38 88 ARG A C 1
ATOM 675 O O . ARG A 1 88 ? -5.566 -48.438 -3.42 1 89.38 88 ARG A O 1
ATOM 682 N N . GLY A 1 89 ? -5.277 -47.312 -5.395 1 91.19 89 GLY A N 1
ATOM 683 C CA . GLY A 1 89 ? -5.348 -46.031 -4.746 1 91.19 89 GLY A CA 1
ATOM 684 C C . GLY A 1 89 ? -6.668 -45.781 -4.035 1 91.19 89 GLY A C 1
ATOM 685 O O . GLY A 1 89 ? -6.695 -45.219 -2.947 1 91.19 89 GLY A O 1
ATOM 686 N N . LEU A 1 90 ? -7.723 -46.156 -4.617 1 94.12 90 LEU A N 1
ATOM 687 C CA . LEU A 1 90 ? -9.047 -46.031 -4.023 1 94.12 90 LEU A CA 1
ATOM 688 C C . LEU A 1 90 ? -9.18 -46.906 -2.781 1 94.12 90 LEU A C 1
ATOM 690 O O . LEU A 1 90 ? -9.758 -46.5 -1.776 1 94.12 90 LEU A O 1
ATOM 694 N N . ALA A 1 91 ? -8.727 -48.125 -2.92 1 94.25 91 ALA A N 1
ATOM 695 C CA . ALA A 1 91 ? -8.75 -49.031 -1.771 1 94.25 91 ALA A CA 1
ATOM 696 C C . ALA A 1 91 ? -8.016 -48.406 -0.579 1 94.25 91 ALA A C 1
ATOM 698 O O . ALA A 1 91 ? -8.508 -48.469 0.55 1 94.25 91 ALA A O 1
ATOM 699 N N . ASP A 1 92 ? -6.922 -47.844 -0.828 1 92.19 92 ASP A N 1
ATOM 700 C CA . ASP A 1 92 ? -6.145 -47.188 0.216 1 92.19 92 ASP A CA 1
ATOM 701 C C . ASP A 1 92 ? -6.926 -46.031 0.831 1 92.19 92 ASP A C 1
ATOM 703 O O . ASP A 1 92 ? -6.969 -45.875 2.055 1 92.19 92 ASP A O 1
ATOM 707 N N . ALA A 1 93 ? -7.48 -45.219 0.003 1 92.94 93 ALA A N 1
ATOM 708 C CA . ALA A 1 93 ? -8.219 -44.031 0.456 1 92.94 93 ALA A CA 1
ATOM 709 C C . ALA A 1 93 ? -9.43 -44.438 1.291 1 92.94 93 ALA A C 1
ATOM 711 O O . ALA A 1 93 ? -9.859 -43.688 2.17 1 92.94 93 ALA A O 1
ATOM 712 N N . MET A 1 94 ? -9.969 -45.625 1.011 1 94.06 94 MET A N 1
ATOM 713 C CA . MET A 1 94 ? -11.18 -46.094 1.682 1 94.06 94 MET A CA 1
ATOM 714 C C . MET A 1 94 ? -10.836 -47 2.871 1 94.06 94 MET A C 1
ATOM 716 O O . MET A 1 94 ? -11.727 -47.438 3.596 1 94.06 94 MET A O 1
ATOM 720 N N . GLY A 1 95 ? -9.578 -47.281 3.088 1 92.56 95 GLY A N 1
ATOM 721 C CA . GLY A 1 95 ? -9.156 -48.156 4.172 1 92.56 95 GLY A CA 1
ATOM 722 C C . GLY A 1 95 ? -9.469 -49.594 3.916 1 92.56 95 GLY A C 1
ATOM 723 O O . GLY A 1 95 ? -9.758 -50.344 4.848 1 92.56 95 GLY A O 1
ATOM 724 N N . LEU A 1 96 ? -9.539 -49.969 2.617 1 94.38 96 LEU A N 1
ATOM 725 C CA . LEU A 1 96 ? -9.789 -51.344 2.219 1 94.38 96 LEU A CA 1
ATOM 726 C C . LEU A 1 96 ? -8.477 -52.125 2.051 1 94.38 96 LEU A C 1
ATOM 728 O O . LEU A 1 96 ? -7.414 -51.5 1.914 1 94.38 96 LEU A O 1
ATOM 732 N N . PRO A 1 97 ? -8.602 -53.438 2.049 1 92.38 97 PRO A N 1
ATOM 733 C CA . PRO A 1 97 ? -7.387 -54.219 1.823 1 92.38 97 PRO A CA 1
ATOM 734 C C . PRO A 1 97 ? -6.785 -54 0.439 1 92.38 97 PRO A C 1
ATOM 736 O O . PRO A 1 97 ? -7.516 -53.875 -0.543 1 92.38 97 PRO A O 1
ATOM 739 N N . HIS A 1 98 ? -5.535 -54.094 0.381 1 89.44 98 HIS A N 1
ATOM 740 C CA . HIS A 1 98 ? -4.82 -53.906 -0.873 1 89.44 98 HIS A CA 1
ATOM 741 C C . HIS A 1 98 ? -5.062 -55.031 -1.845 1 89.44 98 HIS A C 1
ATOM 743 O O . HIS A 1 98 ? -4.812 -56.219 -1.513 1 89.44 98 HIS A O 1
ATOM 749 N N . PRO A 1 99 ? -5.535 -54.656 -3.002 1 90.69 99 PRO A N 1
ATOM 750 C CA . PRO A 1 99 ? -5.781 -55.719 -3.969 1 90.69 99 PRO A CA 1
ATOM 751 C C . PRO A 1 99 ? -4.488 -56.344 -4.508 1 90.69 99 PRO A C 1
ATOM 753 O O . PRO A 1 99 ? -3.527 -55.625 -4.785 1 90.69 99 PRO A O 1
ATOM 756 N N . ALA A 1 100 ? -4.48 -57.656 -4.668 1 84.19 100 ALA A N 1
ATOM 757 C CA . ALA A 1 100 ? -3.279 -58.375 -5.098 1 84.19 100 ALA A CA 1
ATOM 758 C C . ALA A 1 100 ? -3.27 -58.562 -6.609 1 84.19 100 ALA A C 1
ATOM 760 O O . ALA A 1 100 ? -2.205 -58.625 -7.227 1 84.19 100 ALA A O 1
ATOM 761 N N . ASP A 1 101 ? -4.441 -58.812 -7.195 1 85.94 101 ASP A N 1
ATOM 762 C CA . ASP A 1 101 ? -4.57 -59.062 -8.625 1 85.94 101 ASP A CA 1
ATOM 763 C C . ASP A 1 101 ? -5.816 -58.375 -9.195 1 85.94 101 ASP A C 1
ATOM 765 O O . ASP A 1 101 ? -6.48 -57.625 -8.492 1 85.94 101 ASP A O 1
ATOM 769 N N . LEU A 1 102 ? -6.059 -58.625 -10.484 1 89.94 102 LEU A N 1
ATOM 770 C CA . LEU A 1 102 ? -7.16 -57.938 -11.164 1 89.94 102 LEU A CA 1
ATOM 771 C C . LEU A 1 102 ? -8.5 -58.344 -10.547 1 89.94 102 LEU A C 1
ATOM 773 O O . LEU A 1 102 ? -9.422 -57.531 -10.484 1 89.94 102 LEU A O 1
ATOM 777 N N . GLU A 1 103 ? -8.633 -59.594 -10.133 1 93.31 103 GLU A N 1
ATOM 778 C CA . GLU A 1 103 ? -9.867 -60.031 -9.508 1 93.31 103 GLU A CA 1
ATOM 779 C C . GLU A 1 103 ? -10.102 -59.344 -8.172 1 93.31 103 GLU A C 1
ATOM 781 O O . GLU A 1 103 ? -11.211 -58.875 -7.879 1 93.31 103 GLU A O 1
ATOM 786 N N . ASP A 1 104 ? -9.023 -59.188 -7.41 1 94 104 ASP A N 1
ATOM 787 C CA . ASP A 1 104 ? -9.102 -58.469 -6.145 1 94 104 ASP A CA 1
ATOM 788 C C . ASP A 1 104 ? -9.453 -57 -6.375 1 94 104 ASP A C 1
ATOM 790 O O . ASP A 1 104 ? -10.148 -56.375 -5.562 1 94 104 ASP A O 1
ATOM 794 N N . GLU A 1 105 ? -8.883 -56.469 -7.414 1 94.75 105 GLU A N 1
ATOM 795 C CA . GLU A 1 105 ? -9.188 -55.094 -7.734 1 94.75 105 GLU A CA 1
ATOM 796 C C . GLU A 1 105 ? -10.672 -54.875 -8.031 1 94.75 105 GLU A C 1
ATOM 798 O O . GLU A 1 105 ? -11.273 -53.906 -7.586 1 94.75 105 GLU A O 1
ATOM 803 N N . ALA A 1 106 ? -11.258 -55.812 -8.766 1 95.94 106 ALA A N 1
ATOM 804 C CA . ALA A 1 106 ? -12.68 -55.719 -9.086 1 95.94 106 ALA A CA 1
ATOM 805 C C . ALA A 1 106 ? -13.523 -55.812 -7.82 1 95.94 106 ALA A C 1
ATOM 807 O O . ALA A 1 106 ? -14.492 -55.062 -7.664 1 95.94 106 ALA A O 1
ATOM 808 N N . GLU A 1 107 ? -13.172 -56.688 -6.977 1 95.19 107 GLU A N 1
ATOM 809 C CA . GLU A 1 107 ? -13.891 -56.812 -5.711 1 95.19 107 GLU A CA 1
ATOM 810 C C . GLU A 1 107 ? -13.727 -55.562 -4.855 1 95.19 107 GLU A C 1
ATOM 812 O O . GLU A 1 107 ? -14.68 -55.125 -4.203 1 95.19 107 GLU A O 1
ATOM 817 N N . ALA A 1 108 ? -12.531 -55.062 -4.793 1 95.88 108 ALA A N 1
ATOM 818 C CA . ALA A 1 108 ? -12.266 -53.875 -4.023 1 95.88 108 ALA A CA 1
ATOM 819 C C . ALA A 1 108 ? -13.125 -52.688 -4.508 1 95.88 108 ALA A C 1
ATOM 821 O O . ALA A 1 108 ? -13.586 -51.875 -3.709 1 95.88 108 ALA A O 1
ATOM 822 N N . LEU A 1 109 ? -13.297 -52.562 -5.812 1 96.81 109 LEU A N 1
ATOM 823 C CA . LEU A 1 109 ? -14.117 -51.5 -6.371 1 96.81 109 LEU A CA 1
ATOM 824 C C . LEU A 1 109 ? -15.562 -51.625 -5.902 1 96.81 109 LEU A C 1
ATOM 826 O O . LEU A 1 109 ? -16.188 -50.625 -5.531 1 96.81 109 LEU A O 1
ATOM 830 N N . MET A 1 110 ? -16.078 -52.781 -5.918 1 94.81 110 MET A N 1
ATOM 831 C CA . MET A 1 110 ? -17.453 -53 -5.477 1 94.81 110 MET A CA 1
ATOM 832 C C . MET A 1 110 ? -17.609 -52.688 -3.99 1 94.81 110 MET A C 1
ATOM 834 O O . MET A 1 110 ? -18.594 -52.062 -3.576 1 94.81 110 MET A O 1
ATOM 838 N N . ASN A 1 111 ? -16.656 -53.125 -3.225 1 95.75 111 ASN A N 1
ATOM 839 C CA . ASN A 1 111 ? -16.672 -52.812 -1.797 1 95.75 111 ASN A CA 1
ATOM 840 C C . ASN A 1 111 ? -16.562 -51.312 -1.537 1 95.75 111 ASN A C 1
ATOM 842 O O . ASN A 1 111 ? -17.188 -50.812 -0.6 1 95.75 111 ASN A O 1
ATOM 846 N N . ALA A 1 112 ? -15.703 -50.656 -2.283 1 97.12 112 ALA A N 1
ATOM 847 C CA . ALA A 1 112 ? -15.562 -49.219 -2.152 1 97.12 112 ALA A CA 1
ATOM 848 C C . ALA A 1 112 ? -16.891 -48.5 -2.416 1 97.12 112 ALA A C 1
ATOM 850 O O . ALA A 1 112 ? -17.234 -47.531 -1.729 1 97.12 112 ALA A O 1
ATOM 851 N N . VAL A 1 113 ? -17.688 -48.969 -3.4 1 97.19 113 VAL A N 1
ATOM 852 C CA . VAL A 1 113 ? -18.984 -48.375 -3.713 1 97.19 113 VAL A CA 1
ATOM 853 C C . VAL A 1 113 ? -19.922 -48.5 -2.504 1 97.19 113 VAL A C 1
ATOM 855 O O . VAL A 1 113 ? -20.547 -47.531 -2.1 1 97.19 113 VAL A O 1
ATOM 858 N N . ARG A 1 114 ? -19.953 -49.656 -1.995 1 95.88 114 ARG A N 1
ATOM 859 C CA . ARG A 1 114 ? -20.797 -49.875 -0.832 1 95.88 114 ARG A CA 1
ATOM 860 C C . ARG A 1 114 ? -20.422 -48.969 0.322 1 95.88 114 ARG A C 1
ATOM 862 O O . ARG A 1 114 ? -21.281 -48.312 0.919 1 95.88 114 ARG A O 1
ATOM 869 N N . ARG A 1 115 ? -19.188 -48.875 0.587 1 96.94 115 ARG A N 1
ATOM 870 C CA . ARG A 1 115 ? -18.703 -48.062 1.696 1 96.94 115 ARG A CA 1
ATOM 871 C C . ARG A 1 115 ? -19 -46.594 1.462 1 96.94 115 ARG A C 1
ATOM 873 O O . ARG A 1 115 ? -19.328 -45.875 2.4 1 96.94 115 ARG A O 1
ATOM 880 N N . LEU A 1 116 ? -18.781 -46.094 0.277 1 97.81 116 LEU A N 1
ATOM 881 C CA . LEU A 1 116 ? -19.031 -44.688 -0.053 1 97.81 116 LEU A CA 1
ATOM 882 C C . LEU A 1 116 ? -20.5 -44.344 0.152 1 97.81 116 LEU A C 1
ATOM 884 O O . LEU A 1 116 ? -20.828 -43.312 0.719 1 97.81 116 LEU A O 1
ATOM 888 N N . LEU A 1 117 ? -21.406 -45.219 -0.299 1 97.31 117 LEU A N 1
ATOM 889 C CA . LEU A 1 117 ? -22.844 -45 -0.159 1 97.31 117 LEU A CA 1
ATOM 890 C C . LEU A 1 117 ? -23.266 -45 1.308 1 97.31 117 LEU A C 1
ATOM 892 O O . LEU A 1 117 ? -24.094 -44.219 1.735 1 97.31 117 LEU A O 1
ATOM 896 N N . GLU A 1 118 ? -22.656 -45.875 2.035 1 96.69 118 GLU A N 1
ATOM 897 C CA . GLU A 1 118 ? -22.938 -45.938 3.469 1 96.69 118 GLU A CA 1
ATOM 898 C C . GLU A 1 118 ? -22.453 -44.656 4.168 1 96.69 118 GLU A C 1
ATOM 900 O O . GLU A 1 118 ? -23.156 -44.125 5.027 1 96.69 118 GLU A O 1
ATOM 905 N N . GLU A 1 119 ? -21.266 -44.281 3.812 1 96.94 119 GLU A N 1
ATOM 906 C CA . GLU A 1 119 ? -20.719 -43.062 4.379 1 96.94 119 GLU A CA 1
ATOM 907 C C . GLU A 1 119 ? -21.594 -41.844 4.039 1 96.94 119 GLU A C 1
ATOM 909 O O . GLU A 1 119 ? -21.828 -41 4.891 1 96.94 119 GLU A O 1
ATOM 914 N N . LEU A 1 120 ? -22.031 -41.75 2.822 1 96.69 120 LEU A N 1
ATOM 915 C CA . LEU A 1 120 ? -22.891 -40.656 2.383 1 96.69 120 LEU A CA 1
ATOM 916 C C . LEU A 1 120 ? -24.156 -40.594 3.225 1 96.69 120 LEU A C 1
ATOM 918 O O . LEU A 1 120 ? -24.562 -39.5 3.67 1 96.69 120 LEU A O 1
ATOM 922 N N . SER A 1 121 ? -24.719 -41.719 3.383 1 95 121 SER A N 1
ATOM 923 C CA . SER A 1 121 ? -25.953 -41.812 4.172 1 95 121 SER A CA 1
ATOM 924 C C . SER A 1 121 ? -25.719 -41.344 5.609 1 95 121 SER A C 1
ATOM 926 O O . SER A 1 121 ? -26.453 -40.531 6.133 1 95 121 SER A O 1
ATOM 928 N N . SER A 1 122 ? -24.703 -41.812 6.215 1 95.06 122 SER A N 1
ATOM 929 C CA . SER A 1 122 ? -24.391 -41.531 7.609 1 95.06 122 SER A CA 1
ATOM 930 C C . SER A 1 122 ? -24.031 -40.062 7.789 1 95.06 122 SER A C 1
ATOM 932 O O . SER A 1 122 ? -24.484 -39.406 8.727 1 95.06 122 SER A O 1
ATOM 934 N N . ARG A 1 123 ? -23.188 -39.5 6.961 1 93.69 123 ARG A N 1
ATOM 935 C CA . ARG A 1 123 ? -22.719 -38.125 7.062 1 93.69 123 ARG A CA 1
ATOM 936 C C . ARG A 1 123 ? -23.859 -37.125 6.855 1 93.69 123 ARG A C 1
ATOM 938 O O . ARG A 1 123 ? -23.953 -36.125 7.543 1 93.69 123 ARG A O 1
ATOM 945 N N . THR A 1 124 ? -24.656 -37.375 5.879 1 91.31 124 THR A N 1
ATOM 946 C CA . THR A 1 124 ? -25.766 -36.469 5.582 1 91.31 124 THR A CA 1
ATOM 947 C C . THR A 1 124 ? -26.766 -36.469 6.73 1 91.31 124 THR A C 1
ATOM 949 O O . THR A 1 124 ? -27.328 -35.406 7.055 1 91.31 124 THR A O 1
ATOM 952 N N . ASN A 1 125 ? -26.938 -37.562 7.34 1 88.19 125 ASN A N 1
ATOM 953 C CA . ASN A 1 125 ? -27.844 -37.656 8.477 1 88.19 125 ASN A CA 1
ATOM 954 C C . ASN A 1 125 ? -27.281 -36.906 9.695 1 88.19 125 ASN A C 1
ATOM 956 O O . ASN A 1 125 ? -28.047 -36.406 10.531 1 88.19 125 ASN A O 1
ATOM 960 N N . ALA A 1 126 ? -25.984 -36.781 9.773 1 89.44 126 ALA A N 1
ATOM 961 C CA . ALA A 1 126 ? -25.328 -36.125 10.906 1 89.44 126 ALA A CA 1
ATOM 962 C C . ALA A 1 126 ? -25.125 -34.656 10.641 1 89.44 126 ALA A C 1
ATOM 964 O O . ALA A 1 126 ? -24.859 -33.875 11.562 1 89.44 126 ALA A O 1
ATOM 965 N N . ASP A 1 127 ? -25.281 -34.219 9.461 1 90.06 127 ASP A N 1
ATOM 966 C CA . ASP A 1 127 ? -25.016 -32.812 9.07 1 90.06 127 ASP A CA 1
ATOM 967 C C . ASP A 1 127 ? -26.141 -31.906 9.5 1 90.06 127 ASP A C 1
ATOM 969 O O . ASP A 1 127 ? -27.188 -32.375 9.953 1 90.06 127 ASP A O 1
ATOM 973 N N . THR A 1 128 ? -25.953 -30.625 9.508 1 86.56 128 THR A N 1
ATOM 974 C CA . THR A 1 128 ? -27.016 -29.641 9.742 1 86.56 128 THR A CA 1
ATOM 975 C C . THR A 1 128 ? -28.109 -29.781 8.703 1 86.56 128 THR A C 1
ATOM 977 O O . THR A 1 128 ? -27.875 -30.297 7.605 1 86.56 128 THR A O 1
ATOM 980 N N . ALA A 1 129 ? -29.234 -29.297 8.984 1 85.44 129 ALA A N 1
ATOM 981 C CA . ALA A 1 129 ? -30.391 -29.359 8.086 1 85.44 129 ALA A CA 1
ATOM 982 C C . ALA A 1 129 ? -30.094 -28.641 6.77 1 85.44 129 ALA A C 1
ATOM 984 O O . ALA A 1 129 ? -30.438 -29.141 5.695 1 85.44 129 ALA A O 1
ATOM 985 N N . ALA A 1 130 ? -29.469 -27.578 6.859 1 83.69 130 ALA A N 1
ATOM 986 C CA . ALA A 1 130 ? -29.172 -26.766 5.672 1 83.69 130 ALA A CA 1
ATOM 987 C C . ALA A 1 130 ? -28.219 -27.516 4.734 1 83.69 130 ALA A C 1
ATOM 989 O O . ALA A 1 130 ? -28.438 -27.531 3.52 1 83.69 130 ALA A O 1
ATOM 990 N N . LYS A 1 131 ? -27.219 -28.141 5.316 1 89.19 131 LYS A N 1
ATOM 991 C CA . LYS A 1 131 ? -26.25 -28.859 4.508 1 89.19 131 LYS A CA 1
ATOM 992 C C . LYS A 1 131 ? -26.859 -30.125 3.898 1 89.19 131 LYS A C 1
ATOM 994 O O . LYS A 1 131 ? -26.562 -30.484 2.758 1 89.19 131 LYS A O 1
ATOM 999 N N . ALA A 1 132 ? -27.703 -30.75 4.645 1 90.25 132 ALA A N 1
ATOM 1000 C CA . ALA A 1 132 ? -28.375 -31.953 4.172 1 90.25 132 ALA A CA 1
ATOM 1001 C C . ALA A 1 132 ? -29.297 -31.656 3 1 90.25 132 ALA A C 1
ATOM 1003 O O . ALA A 1 132 ? -29.359 -32.406 2.033 1 90.25 132 ALA A O 1
ATOM 1004 N N . VAL A 1 133 ? -29.953 -30.578 3.131 1 87.38 133 VAL A N 1
ATOM 1005 C CA . VAL A 1 133 ? -30.859 -30.156 2.066 1 87.38 133 VAL A CA 1
ATOM 1006 C C . VAL A 1 133 ? -30.062 -29.859 0.796 1 87.38 133 VAL A C 1
ATOM 1008 O O . VAL A 1 133 ? -30.484 -30.203 -0.306 1 87.38 133 VAL A O 1
ATOM 1011 N N . ASP A 1 134 ? -28.938 -29.266 0.934 1 90.19 134 ASP A N 1
ATOM 1012 C CA . ASP A 1 134 ? -28.094 -28.938 -0.217 1 90.19 134 ASP A CA 1
ATOM 1013 C C . ASP A 1 134 ? -27.578 -30.219 -0.894 1 90.19 134 ASP A C 1
ATOM 1015 O O . ASP A 1 134 ? -27.594 -30.312 -2.121 1 90.19 134 ASP A O 1
ATOM 1019 N N . THR A 1 135 ? -27.156 -31.188 -0.059 1 93.5 135 THR A N 1
ATOM 1020 C CA . THR A 1 135 ? -26.641 -32.438 -0.6 1 93.5 135 THR A CA 1
ATOM 1021 C C . THR A 1 135 ? -27.719 -33.188 -1.355 1 93.5 135 THR A C 1
ATOM 1023 O O . THR A 1 135 ? -27.5 -33.688 -2.465 1 93.5 135 THR A O 1
ATOM 1026 N N . ARG A 1 136 ? -28.906 -33.25 -0.776 1 92.38 136 ARG A N 1
ATOM 1027 C CA . ARG A 1 136 ? -30.047 -33.906 -1.397 1 92.38 136 ARG A CA 1
ATOM 1028 C C . ARG A 1 136 ? -30.484 -33.188 -2.674 1 92.38 136 ARG A C 1
ATOM 1030 O O . ARG A 1 136 ? -30.781 -33.844 -3.682 1 92.38 136 ARG A O 1
ATOM 1037 N N . GLY A 1 137 ? -30.453 -31.922 -2.553 1 91.44 137 GLY A N 1
ATOM 1038 C CA . GLY A 1 137 ? -30.828 -31.125 -3.719 1 91.44 137 GLY A CA 1
ATOM 1039 C C . GLY A 1 137 ? -29.875 -31.328 -4.887 1 91.44 137 GLY A C 1
ATOM 1040 O O . GLY A 1 137 ? -30.312 -31.453 -6.035 1 91.44 137 GLY A O 1
ATOM 1041 N N . LEU A 1 138 ? -28.578 -31.359 -4.637 1 94.06 138 LEU A N 1
ATOM 1042 C CA . LEU A 1 138 ? -27.578 -31.562 -5.68 1 94.06 138 LEU A CA 1
ATOM 1043 C C . LEU A 1 138 ? -27.719 -32.938 -6.301 1 94.06 138 LEU A C 1
ATOM 1045 O O . LEU A 1 138 ? -27.688 -33.094 -7.527 1 94.06 138 LEU A O 1
ATOM 1049 N N . ALA A 1 139 ? -27.891 -33.906 -5.422 1 94.56 139 ALA A N 1
ATOM 1050 C CA . ALA A 1 139 ? -28.031 -35.281 -5.898 1 94.56 139 ALA A CA 1
ATOM 1051 C C . ALA A 1 139 ? -29.25 -35.406 -6.816 1 94.56 139 ALA A C 1
ATOM 1053 O O . ALA A 1 139 ? -29.188 -36.094 -7.844 1 94.56 139 ALA A O 1
ATOM 1054 N N . TRP A 1 140 ? -30.281 -34.844 -6.406 1 92.19 140 TRP A N 1
ATOM 1055 C CA . TRP A 1 140 ? -31.516 -34.906 -7.191 1 92.19 140 TRP A CA 1
ATOM 1056 C C . TRP A 1 140 ? -31.312 -34.281 -8.57 1 92.19 140 TRP A C 1
ATOM 1058 O O . TRP A 1 140 ? -31.703 -34.875 -9.578 1 92.19 140 TRP A O 1
ATOM 1068 N N . MET A 1 141 ? -30.75 -33.156 -8.594 1 90.88 141 MET A N 1
ATOM 1069 C CA . MET A 1 141 ? -30.5 -32.438 -9.852 1 90.88 141 MET A CA 1
ATOM 1070 C C . MET A 1 141 ? -29.578 -33.281 -10.75 1 90.88 141 MET A C 1
ATOM 1072 O O . MET A 1 141 ? -29.812 -33.375 -11.953 1 90.88 141 MET A O 1
ATOM 1076 N N . MET A 1 142 ? -28.531 -33.875 -10.188 1 94.56 142 MET A N 1
ATOM 1077 C CA . MET A 1 142 ? -27.578 -34.688 -10.945 1 94.56 142 MET A CA 1
ATOM 1078 C C . MET A 1 142 ? -28.25 -35.938 -11.516 1 94.56 142 MET A C 1
ATOM 1080 O O . MET A 1 142 ? -28.031 -36.281 -12.672 1 94.56 142 MET A O 1
ATOM 1084 N N . ALA A 1 143 ? -29.094 -36.5 -10.734 1 92.88 143 ALA A N 1
ATOM 1085 C CA . ALA A 1 143 ? -29.812 -37.688 -11.18 1 92.88 143 ALA A CA 1
ATOM 1086 C C . ALA A 1 143 ? -30.719 -37.375 -12.367 1 92.88 143 ALA A C 1
ATOM 1088 O O . ALA A 1 143 ? -30.797 -38.156 -13.32 1 92.88 143 ALA A O 1
ATOM 1089 N N . ARG A 1 144 ? -31.328 -36.344 -12.258 1 89.62 144 ARG A N 1
ATOM 1090 C CA . ARG A 1 144 ? -32.219 -35.938 -13.328 1 89.62 144 ARG A CA 1
ATOM 1091 C C . ARG A 1 144 ? -31.453 -35.594 -14.602 1 89.62 144 ARG A C 1
ATOM 1093 O O . ARG A 1 144 ? -31.984 -35.75 -15.711 1 89.62 144 ARG A O 1
ATOM 1100 N N . GLY A 1 145 ? -30.234 -35.188 -14.391 1 91.19 145 GLY A N 1
ATOM 1101 C CA . GLY A 1 145 ? -29.375 -34.875 -15.523 1 91.19 145 GLY A CA 1
ATOM 1102 C C . GLY A 1 145 ? -28.703 -36.094 -16.109 1 91.19 145 GLY A C 1
ATOM 1103 O O . GLY A 1 145 ? -27.844 -35.969 -16.984 1 91.19 145 GLY A O 1
ATOM 1104 N N . GLY A 1 146 ? -28.953 -37.25 -15.586 1 90.94 146 GLY A N 1
ATOM 1105 C CA . GLY A 1 146 ? -28.422 -38.469 -16.188 1 90.94 146 GLY A CA 1
ATOM 1106 C C . GLY A 1 146 ? -27.203 -39 -15.477 1 90.94 146 GLY A C 1
ATOM 1107 O O . GLY A 1 146 ? -26.406 -39.75 -16.062 1 90.94 146 GLY A O 1
ATOM 1108 N N . TRP A 1 147 ? -27.047 -38.625 -14.297 1 94.5 147 TRP A N 1
ATOM 1109 C CA . TRP A 1 147 ? -25.922 -39.125 -13.523 1 94.5 147 TRP A CA 1
ATOM 1110 C C . TRP A 1 147 ? -26.047 -40.625 -13.273 1 94.5 147 TRP A C 1
ATOM 1112 O O . TRP A 1 147 ? -27.047 -41.062 -12.695 1 94.5 147 TRP A O 1
ATOM 1122 N N . GLY A 1 148 ? -25.078 -41.344 -13.711 1 93.81 148 GLY A N 1
ATOM 1123 C CA . GLY A 1 148 ? -25.125 -42.781 -13.602 1 93.81 148 GLY A CA 1
ATOM 1124 C C . GLY A 1 148 ? -25.297 -43.281 -12.18 1 93.81 148 GLY A C 1
ATOM 1125 O O . GLY A 1 148 ? -25.891 -44.344 -11.953 1 93.81 148 GLY A O 1
ATOM 1126 N N . TRP A 1 149 ? -24.812 -42.531 -11.227 1 96.12 149 TRP A N 1
ATOM 1127 C CA . TRP A 1 149 ? -24.906 -42.906 -9.82 1 96.12 149 TRP A CA 1
ATOM 1128 C C . TRP A 1 149 ? -26.188 -42.406 -9.188 1 96.12 149 TRP A C 1
ATOM 1130 O O . TRP A 1 149 ? -26.422 -42.594 -7.988 1 96.12 149 TRP A O 1
ATOM 1140 N N . GLY A 1 150 ? -27 -41.688 -9.938 1 94.31 150 GLY A N 1
ATOM 1141 C CA . GLY A 1 150 ? -28.156 -40.969 -9.438 1 94.31 150 GLY A CA 1
ATOM 1142 C C . GLY A 1 150 ? -29.078 -41.812 -8.578 1 94.31 150 GLY A C 1
ATOM 1143 O O . GLY A 1 150 ? -29.391 -41.469 -7.441 1 94.31 150 GLY A O 1
ATOM 1144 N N . ASN A 1 151 ? -29.438 -42.969 -9.078 1 92.94 151 ASN A N 1
ATOM 1145 C CA . ASN A 1 151 ? -30.375 -43.844 -8.375 1 92.94 151 ASN A CA 1
ATOM 1146 C C . ASN A 1 151 ? -29.781 -44.344 -7.066 1 92.94 151 ASN A C 1
ATOM 1148 O O . ASN A 1 151 ? -30.453 -44.344 -6.031 1 92.94 151 ASN A O 1
ATOM 1152 N N . ALA A 1 152 ? -28.578 -44.781 -7.164 1 95.5 152 ALA A N 1
ATOM 1153 C CA . ALA A 1 152 ? -27.906 -45.312 -5.98 1 95.5 152 ALA A CA 1
ATOM 1154 C C . ALA A 1 152 ? -27.75 -44.25 -4.91 1 95.5 152 ALA A C 1
ATOM 1156 O O . ALA A 1 152 ? -27.984 -44.5 -3.727 1 95.5 152 ALA A O 1
ATOM 1157 N N . VAL A 1 153 ? -27.344 -43.062 -5.297 1 96.31 153 VAL A N 1
ATOM 1158 C CA . VAL A 1 153 ? -27.062 -41.969 -4.375 1 96.31 153 VAL A CA 1
ATOM 1159 C C . VAL A 1 153 ? -28.375 -41.469 -3.764 1 96.31 153 VAL A C 1
ATOM 1161 O O . VAL A 1 153 ? -28.453 -41.219 -2.557 1 96.31 153 VAL A O 1
ATOM 1164 N N . LEU A 1 154 ? -29.438 -41.281 -4.586 1 94.5 154 LEU A N 1
ATOM 1165 C CA . LEU A 1 154 ? -30.734 -40.844 -4.078 1 94.5 154 LEU A CA 1
ATOM 1166 C C . LEU A 1 154 ? -31.297 -41.844 -3.074 1 94.5 154 LEU A C 1
ATOM 1168 O O . LEU A 1 154 ? -31.891 -41.438 -2.062 1 94.5 154 LEU A O 1
ATOM 1172 N N . ALA A 1 155 ? -31.125 -43.062 -3.34 1 94.38 155 ALA A N 1
ATOM 1173 C CA . ALA A 1 155 ? -31.578 -44.094 -2.416 1 94.38 155 ALA A CA 1
ATOM 1174 C C . ALA A 1 155 ? -30.828 -44 -1.083 1 94.38 155 ALA A C 1
ATOM 1176 O O . ALA A 1 155 ? -31.453 -44.125 -0.018 1 94.38 155 ALA A O 1
ATOM 1177 N N . ALA A 1 156 ? -29.531 -43.844 -1.181 1 95.25 156 ALA A N 1
ATOM 1178 C CA . ALA A 1 156 ? -28.719 -43.75 0.023 1 95.25 156 ALA A CA 1
ATOM 1179 C C . ALA A 1 156 ? -29.109 -42.531 0.84 1 95.25 156 ALA A C 1
ATOM 1181 O O . ALA A 1 156 ? -28.969 -42.5 2.066 1 95.25 156 ALA A O 1
ATOM 1182 N N . LEU A 1 157 ? -29.578 -41.438 0.185 1 93.81 157 LEU A N 1
ATOM 1183 C CA . LEU A 1 157 ? -29.922 -40.188 0.838 1 93.81 157 LEU A CA 1
ATOM 1184 C C . LEU A 1 157 ? -31.375 -40.156 1.284 1 93.81 157 LEU A C 1
ATOM 1186 O O . LEU A 1 157 ? -31.828 -39.219 1.927 1 93.81 157 LEU A O 1
ATOM 1190 N N . GLY A 1 158 ? -32.094 -41.156 0.932 1 88.88 158 GLY A N 1
ATOM 1191 C CA . GLY A 1 158 ? -33.469 -41.281 1.323 1 88.88 158 GLY A CA 1
ATOM 1192 C C . GLY A 1 158 ? -34.406 -40.344 0.557 1 88.88 158 GLY A C 1
ATOM 1193 O O . GLY A 1 158 ? -35.375 -39.844 1.114 1 88.88 158 GLY A O 1
ATOM 1194 N N . VAL A 1 159 ? -33.938 -39.969 -0.531 1 83.81 159 VAL A N 1
ATOM 1195 C CA . VAL A 1 159 ? -34.75 -39.062 -1.329 1 83.81 159 VAL A CA 1
ATOM 1196 C C . VAL A 1 159 ? -35.719 -39.844 -2.191 1 83.81 159 VAL A C 1
ATOM 1198 O O . VAL A 1 159 ? -35.344 -40.812 -2.871 1 83.81 159 VAL A O 1
ATOM 1201 N N . GLN A 1 160 ? -37.094 -39.625 -1.889 1 73.69 160 GLN A N 1
ATOM 1202 C CA . GLN A 1 160 ? -38.125 -40.281 -2.689 1 73.69 160 GLN A CA 1
ATOM 1203 C C . GLN A 1 160 ? -38.938 -39.25 -3.471 1 73.69 160 GLN A C 1
ATOM 1205 O O . GLN A 1 160 ? -39.25 -38.188 -2.947 1 73.69 160 GLN A O 1
ATOM 1210 N N . GLY A 1 161 ? -39.188 -39.406 -4.684 1 62.47 161 GLY A N 1
ATOM 1211 C CA . GLY A 1 161 ? -40.062 -38.594 -5.504 1 62.47 161 GLY A CA 1
ATOM 1212 C C . GLY A 1 161 ? -39.469 -37.281 -5.906 1 62.47 161 GLY A C 1
ATOM 1213 O O . GLY A 1 161 ? -38.25 -37.125 -5.965 1 62.47 161 GLY A O 1
ATOM 1214 N N . ASP A 1 162 ? -40.281 -36.188 -6.473 1 57.75 162 ASP A N 1
ATOM 1215 C CA . ASP A 1 162 ? -39.938 -34.938 -7.141 1 57.75 162 ASP A CA 1
ATOM 1216 C C . ASP A 1 162 ? -39.656 -33.844 -6.125 1 57.75 162 ASP A C 1
ATOM 1218 O O . ASP A 1 162 ? -39.594 -32.656 -6.488 1 57.75 162 ASP A O 1
ATOM 1222 N N . SER A 1 163 ? -39.594 -34.062 -4.973 1 51.97 163 SER A N 1
ATOM 1223 C CA . SER A 1 163 ? -39.656 -32.969 -3.996 1 51.97 163 SER A CA 1
ATOM 1224 C C . SER A 1 163 ? -38.344 -32.219 -3.908 1 51.97 163 SER A C 1
ATOM 1226 O O . SER A 1 163 ? -38.188 -31.297 -3.107 1 51.97 163 SER A O 1
ATOM 1228 N N . GLY A 1 164 ? -37.312 -32.531 -4.441 1 52.66 164 GLY A N 1
ATOM 1229 C CA . GLY A 1 164 ? -36.125 -31.797 -4.07 1 52.66 164 GLY A CA 1
ATOM 1230 C C . GLY A 1 164 ? -35.844 -30.609 -4.969 1 52.66 164 GLY A C 1
ATOM 1231 O O . GLY A 1 164 ? -35.906 -30.719 -6.195 1 52.66 164 GLY A O 1
ATOM 1232 N N . ARG A 1 165 ? -36.312 -29.406 -4.59 1 55.28 165 ARG A N 1
ATOM 1233 C CA . ARG A 1 165 ? -35.969 -28.141 -5.254 1 55.28 165 ARG A CA 1
ATOM 1234 C C . ARG A 1 165 ? -34.469 -27.875 -5.207 1 55.28 165 ARG A C 1
ATOM 1236 O O . ARG A 1 165 ? -33.938 -27.641 -4.133 1 55.28 165 ARG A O 1
ATOM 1243 N N . GLY A 1 166 ? -33.688 -28.359 -6.258 1 61.41 166 GLY A N 1
ATOM 1244 C CA . GLY A 1 166 ? -32.219 -28.312 -6.41 1 61.41 166 GLY A CA 1
ATOM 1245 C C . GLY A 1 166 ? -31.703 -26.938 -6.73 1 61.41 166 GLY A C 1
ATOM 1246 O O . GLY A 1 166 ? -30.484 -26.703 -6.691 1 61.41 166 GLY A O 1
ATOM 1247 N N . GLY A 1 167 ? -32.5 -26 -7.027 1 65.75 167 GLY A N 1
ATOM 1248 C CA . GLY A 1 167 ? -32 -24.75 -7.547 1 65.75 167 GLY A CA 1
ATOM 1249 C C . GLY A 1 167 ? -31.25 -23.938 -6.516 1 65.75 167 GLY A C 1
ATOM 1250 O O . GLY A 1 167 ? -30.203 -23.359 -6.82 1 65.75 167 GLY A O 1
ATOM 1251 N N . GLY A 1 168 ? -31.656 -24.047 -5.324 1 80.31 168 GLY A N 1
ATOM 1252 C CA . GLY A 1 168 ? -30.984 -23.281 -4.285 1 80.31 168 GLY A CA 1
ATOM 1253 C C . GLY A 1 168 ? -29.641 -23.859 -3.896 1 80.31 168 GLY A C 1
ATOM 1254 O O . GLY A 1 168 ? -28.75 -23.125 -3.463 1 80.31 168 GLY A O 1
ATOM 1255 N N . ALA A 1 169 ? -29.5 -25.156 -4.195 1 85.56 169 ALA A N 1
ATOM 1256 C CA . ALA A 1 169 ? -28.281 -25.844 -3.771 1 85.56 169 ALA A CA 1
ATOM 1257 C C . ALA A 1 169 ? -27.109 -25.469 -4.676 1 85.56 169 ALA A C 1
ATOM 1259 O O . ALA A 1 169 ? -25.953 -25.578 -4.27 1 85.56 169 ALA A O 1
ATOM 1260 N N . LEU A 1 170 ? -27.422 -25.016 -5.902 1 91.81 170 LEU A N 1
ATOM 1261 C CA . LEU A 1 170 ? -26.391 -24.672 -6.867 1 91.81 170 LEU A CA 1
ATOM 1262 C C . LEU A 1 170 ? -25.797 -23.297 -6.57 1 91.81 170 LEU A C 1
ATOM 1264 O O . LEU A 1 170 ? -24.719 -22.969 -7.066 1 91.81 170 LEU A O 1
ATOM 1268 N N . ARG A 1 171 ? -26.453 -22.578 -5.738 1 92.75 171 ARG A N 1
ATOM 1269 C CA . ARG A 1 171 ? -25.984 -21.25 -5.379 1 92.75 171 ARG A CA 1
ATOM 1270 C C . ARG A 1 171 ? -25 -21.312 -4.219 1 92.75 171 ARG A C 1
ATOM 1272 O O . ARG A 1 171 ? -25.234 -20.734 -3.158 1 92.75 171 ARG A O 1
ATOM 1279 N N . VAL A 1 172 ? -23.875 -21.906 -4.547 1 94.12 172 VAL A N 1
ATOM 1280 C CA . VAL A 1 172 ? -22.875 -22.203 -3.518 1 94.12 172 VAL A CA 1
ATOM 1281 C C . VAL A 1 172 ? -22.375 -20.922 -2.887 1 94.12 172 VAL A C 1
ATOM 1283 O O . VAL A 1 172 ? -21.969 -20.906 -1.722 1 94.12 172 VAL A O 1
ATOM 1286 N N . TRP A 1 173 ? -22.328 -19.703 -3.65 1 92.06 173 TRP A N 1
ATOM 1287 C CA . TRP A 1 173 ? -21.781 -18.438 -3.17 1 92.06 173 TRP A CA 1
ATOM 1288 C C . TRP A 1 173 ? -22.594 -17.906 -1.994 1 92.06 173 TRP A C 1
ATOM 1290 O O . TRP A 1 173 ? -22.094 -17.109 -1.205 1 92.06 173 TRP A O 1
ATOM 1300 N N . ASP A 1 174 ? -23.828 -18.359 -1.782 1 91.38 174 ASP A N 1
ATOM 1301 C CA . ASP A 1 174 ? -24.641 -17.922 -0.66 1 91.38 174 ASP A CA 1
ATOM 1302 C C . ASP A 1 174 ? -24.125 -18.5 0.657 1 91.38 174 ASP A C 1
ATOM 1304 O O . ASP A 1 174 ? -24.453 -17.984 1.732 1 91.38 174 ASP A O 1
ATOM 1308 N N . ARG A 1 175 ? -23.328 -19.578 0.536 1 91.88 175 ARG A N 1
ATOM 1309 C CA . ARG A 1 175 ? -22.844 -20.281 1.724 1 91.88 175 ARG A CA 1
ATOM 1310 C C . ARG A 1 175 ? -21.391 -19.938 2.012 1 91.88 175 ARG A C 1
ATOM 1312 O O . ARG A 1 175 ? -20.844 -20.297 3.059 1 91.88 175 ARG A O 1
ATOM 1319 N N . LEU A 1 176 ? -20.688 -19.234 1.153 1 92.25 176 LEU A N 1
ATOM 1320 C CA . LEU A 1 176 ? -19.266 -18.938 1.299 1 92.25 176 LEU A CA 1
ATOM 1321 C C . LEU A 1 176 ? -19.062 -17.688 2.133 1 92.25 176 LEU A C 1
ATOM 1323 O O . LEU A 1 176 ? -19.844 -16.734 2.051 1 92.25 176 LEU A O 1
ATOM 1327 N N . PRO A 1 177 ? -18.062 -17.641 2.961 1 87.81 177 PRO A N 1
ATOM 1328 C CA . PRO A 1 177 ? -17.766 -16.453 3.779 1 87.81 177 PRO A CA 1
ATOM 1329 C C . PRO A 1 177 ? -17.234 -15.281 2.957 1 87.81 177 PRO A C 1
ATOM 1331 O O . PRO A 1 177 ? -16.578 -15.492 1.932 1 87.81 177 PRO A O 1
ATOM 1334 N N . GLU A 1 178 ? -17.5 -14.07 3.441 1 88.12 178 GLU A N 1
ATOM 1335 C CA . GLU A 1 178 ? -16.984 -12.859 2.812 1 88.12 178 GLU A CA 1
ATOM 1336 C C . GLU A 1 178 ? -15.641 -12.453 3.424 1 88.12 178 GLU A C 1
ATOM 1338 O O . GLU A 1 178 ? -15.406 -12.672 4.613 1 88.12 178 GLU A O 1
ATOM 1343 N N . TRP A 1 179 ? -14.75 -11.961 2.645 1 85.06 179 TRP A N 1
ATOM 1344 C CA . TRP A 1 179 ? -13.516 -11.398 3.188 1 85.06 179 TRP A CA 1
ATOM 1345 C C . TRP A 1 179 ? -13.727 -9.945 3.609 1 85.06 179 TRP A C 1
ATOM 1347 O O . TRP A 1 179 ? -14.688 -9.297 3.18 1 85.06 179 TRP A O 1
ATOM 1357 N N . SER A 1 180 ? -12.953 -9.453 4.625 1 83.5 180 SER A N 1
ATOM 1358 C CA . SER A 1 180 ? -13.055 -8.078 5.109 1 83.5 180 SER A CA 1
ATOM 1359 C C . SER A 1 180 ? -11.766 -7.305 4.832 1 83.5 180 SER A C 1
ATOM 1361 O O . SER A 1 180 ? -10.672 -7.855 4.926 1 83.5 180 SER A O 1
ATOM 1363 N N . GLU A 1 181 ? -11.961 -6.02 4.465 1 82 181 GLU A N 1
ATOM 1364 C CA . GLU A 1 181 ? -10.797 -5.156 4.254 1 82 181 GLU A CA 1
ATOM 1365 C C . GLU A 1 181 ? -10.25 -4.633 5.578 1 82 181 GLU A C 1
ATOM 1367 O O . GLU A 1 181 ? -10.992 -4.504 6.555 1 82 181 GLU A O 1
ATOM 1372 N N . TYR A 1 182 ? -8.969 -4.441 5.648 1 82.5 182 TYR A N 1
ATOM 1373 C CA . TYR A 1 182 ? -8.281 -3.914 6.824 1 82.5 182 TYR A CA 1
ATOM 1374 C C . TYR A 1 182 ? -7.402 -2.727 6.449 1 82.5 182 TYR A C 1
ATOM 1376 O O . TYR A 1 182 ? -7.203 -2.438 5.266 1 82.5 182 TYR A O 1
ATOM 1384 N N . ALA A 1 183 ? -6.988 -1.997 7.516 1 84.88 183 ALA A N 1
ATOM 1385 C CA . ALA A 1 183 ? -6.035 -0.912 7.297 1 84.88 183 ALA A CA 1
ATOM 1386 C C . ALA A 1 183 ? -4.746 -1.433 6.664 1 84.88 183 ALA A C 1
ATOM 1388 O O . ALA A 1 183 ? -4.375 -2.592 6.867 1 84.88 183 ALA A O 1
ATOM 1389 N N . PRO A 1 184 ? -4.105 -0.569 5.859 1 83.38 184 PRO A N 1
ATOM 1390 C CA . PRO A 1 184 ? -2.824 -0.988 5.289 1 83.38 184 PRO A CA 1
ATOM 1391 C C . PRO A 1 184 ? -1.807 -1.393 6.352 1 83.38 184 PRO A C 1
ATOM 1393 O O . PRO A 1 184 ? -1.761 -0.79 7.43 1 83.38 184 PRO A O 1
ATOM 1396 N N . GLU A 1 185 ? -1.038 -2.41 6.043 1 86.44 185 GLU A N 1
ATOM 1397 C CA . GLU A 1 185 ? -0.014 -2.881 6.969 1 86.44 185 GLU A CA 1
ATOM 1398 C C . GLU A 1 185 ? 1.16 -1.907 7.035 1 86.44 185 GLU A C 1
ATOM 1400 O O . GLU A 1 185 ? 1.517 -1.289 6.031 1 86.44 185 GLU A O 1
ATOM 1405 N N . PRO A 1 186 ? 1.728 -1.738 8.242 1 85 186 PRO A N 1
ATOM 1406 C CA . PRO A 1 186 ? 2.924 -0.9 8.344 1 85 186 PRO A CA 1
ATOM 1407 C C . PRO A 1 186 ? 4.125 -1.491 7.613 1 85 186 PRO A C 1
ATOM 1409 O O . PRO A 1 186 ? 4.121 -2.676 7.27 1 85 186 PRO A O 1
ATOM 1412 N N . PRO A 1 187 ? 5.191 -0.688 7.363 1 84.19 187 PRO A N 1
ATOM 1413 C CA . PRO A 1 187 ? 6.406 -1.221 6.742 1 84.19 187 PRO A CA 1
ATOM 1414 C C . PRO A 1 187 ? 7.113 -2.254 7.617 1 84.19 187 PRO A C 1
ATOM 1416 O O . PRO A 1 187 ? 7.004 -2.207 8.844 1 84.19 187 PRO A O 1
ATOM 1419 N N . PRO A 1 188 ? 7.824 -3.131 6.949 1 89.88 188 PRO A N 1
ATOM 1420 C CA . PRO A 1 188 ? 8.562 -4.121 7.73 1 89.88 188 PRO A CA 1
ATOM 1421 C C . PRO A 1 188 ? 9.641 -3.492 8.617 1 89.88 188 PRO A C 1
ATOM 1423 O O . PRO A 1 188 ? 10.195 -2.449 8.266 1 89.88 188 PRO A O 1
ATOM 1426 N N . GLY A 1 189 ? 9.906 -4.141 9.781 1 89.88 189 GLY A N 1
ATOM 1427 C CA . GLY A 1 189 ? 11.008 -3.723 10.633 1 89.88 189 GLY A CA 1
ATOM 1428 C C . GLY A 1 189 ? 12.375 -4.078 10.062 1 89.88 189 GLY A C 1
ATOM 1429 O O . GLY A 1 189 ? 12.461 -4.617 8.961 1 89.88 189 GLY A O 1
ATOM 1430 N N . ASN A 1 190 ? 13.461 -3.719 10.789 1 91.56 190 ASN A N 1
ATOM 1431 C CA . ASN A 1 190 ? 14.82 -3.975 10.344 1 91.56 190 ASN A CA 1
ATOM 1432 C C . ASN A 1 190 ? 15.633 -4.703 11.414 1 91.56 190 ASN A C 1
ATOM 1434 O O . ASN A 1 190 ? 16.828 -4.465 11.562 1 91.56 190 ASN A O 1
ATOM 1438 N N . ILE A 1 191 ? 14.922 -5.551 12.164 1 93.19 191 ILE A N 1
ATOM 1439 C CA . ILE A 1 191 ? 15.617 -6.348 13.172 1 93.19 191 ILE A CA 1
ATOM 1440 C C . ILE A 1 191 ? 16.328 -7.516 12.5 1 93.19 191 ILE A C 1
ATOM 1442 O O . ILE A 1 191 ? 15.703 -8.336 11.82 1 93.19 191 ILE A O 1
ATOM 1446 N N . PRO A 1 192 ? 17.609 -7.605 12.672 1 94.25 192 PRO A N 1
ATOM 1447 C CA . PRO A 1 192 ? 18.359 -8.672 12.008 1 94.25 192 PRO A CA 1
ATOM 1448 C C . PRO A 1 192 ? 18.062 -10.055 12.594 1 94.25 192 PRO A C 1
ATOM 1450 O O . PRO A 1 192 ? 17.719 -10.164 13.773 1 94.25 192 PRO A O 1
ATOM 1453 N N . VAL A 1 193 ? 18.156 -11.078 11.789 1 95.56 193 VAL A N 1
ATOM 1454 C CA . VAL A 1 193 ? 18.078 -12.469 12.234 1 95.56 193 VAL A CA 1
ATOM 1455 C C . VAL A 1 193 ? 19.484 -13.008 12.477 1 95.56 193 VAL A C 1
ATOM 1457 O O . VAL A 1 193 ? 20.281 -13.125 11.539 1 95.56 193 VAL A O 1
ATOM 1460 N N . ASP A 1 194 ? 19.719 -13.383 13.703 1 94.25 194 ASP A N 1
ATOM 1461 C CA . ASP A 1 194 ? 21.016 -13.875 14.117 1 94.25 194 ASP A CA 1
ATOM 1462 C C . ASP A 1 194 ? 21.172 -15.367 13.812 1 94.25 194 ASP A C 1
ATOM 1464 O O . ASP A 1 194 ? 20.219 -16.141 13.984 1 94.25 194 ASP A O 1
ATOM 1468 N N . PRO A 1 195 ? 22.406 -15.75 13.359 1 95.62 195 PRO A N 1
ATOM 1469 C CA . PRO A 1 195 ? 22.641 -17.172 13.07 1 95.62 195 PRO A CA 1
ATOM 1470 C C . PRO A 1 195 ? 22.375 -18.062 14.281 1 95.62 195 PRO A C 1
ATOM 1472 O O . PRO A 1 195 ? 21.859 -19.172 14.125 1 95.62 195 PRO A O 1
ATOM 1475 N N . THR A 1 196 ? 22.688 -17.547 15.469 1 95.19 196 THR A N 1
ATOM 1476 C CA . THR A 1 196 ? 22.469 -18.344 16.672 1 95.19 196 THR A CA 1
ATOM 1477 C C . THR A 1 196 ? 20.984 -18.562 16.922 1 95.19 196 THR A C 1
ATOM 1479 O O . THR A 1 196 ? 20.547 -19.672 17.234 1 95.19 196 THR A O 1
ATOM 1482 N N . GLU A 1 197 ? 20.25 -17.5 16.781 1 95.44 197 GLU A N 1
ATOM 1483 C CA . GLU A 1 197 ? 18.797 -17.609 16.922 1 95.44 197 GLU A CA 1
ATOM 1484 C C . GLU A 1 197 ? 18.203 -18.547 15.867 1 95.44 197 GLU A C 1
ATOM 1486 O O . GLU A 1 197 ? 17.234 -19.25 16.125 1 95.44 197 GLU A O 1
ATOM 1491 N N . THR A 1 198 ? 18.766 -18.516 14.695 1 96.56 198 THR A N 1
ATOM 1492 C CA . THR A 1 198 ? 18.328 -19.359 13.594 1 96.56 198 THR A CA 1
ATOM 1493 C C . THR A 1 198 ? 18.531 -20.844 13.922 1 96.56 198 THR A C 1
ATOM 1495 O O . THR A 1 198 ? 17.641 -21.656 13.695 1 96.56 198 THR A O 1
ATOM 1498 N N . ARG A 1 199 ? 19.688 -21.156 14.461 1 95 199 ARG A N 1
ATOM 1499 C CA . ARG A 1 199 ? 19.984 -22.531 14.844 1 95 199 ARG A CA 1
ATOM 1500 C C . ARG A 1 199 ? 19.031 -23.016 15.938 1 95 199 ARG A C 1
ATOM 1502 O O . ARG A 1 199 ? 18.594 -24.156 15.922 1 95 199 ARG A O 1
ATOM 1509 N N . GLN A 1 200 ? 18.719 -22.078 16.844 1 94.12 200 GLN A N 1
ATOM 1510 C CA . GLN A 1 200 ? 17.781 -22.422 17.922 1 94.12 200 GLN A CA 1
ATOM 1511 C C . GLN A 1 200 ? 16.391 -22.688 17.375 1 94.12 200 GLN A C 1
ATOM 1513 O O . GLN A 1 200 ? 15.734 -23.656 17.781 1 94.12 200 GLN A O 1
ATOM 1518 N N . ARG A 1 201 ? 15.93 -21.828 16.5 1 94.44 201 ARG A N 1
ATOM 1519 C CA . ARG A 1 201 ? 14.617 -22.016 15.891 1 94.44 201 ARG A CA 1
ATOM 1520 C C . ARG A 1 201 ? 14.562 -23.328 15.102 1 94.44 201 ARG A C 1
ATOM 1522 O O . ARG A 1 201 ? 13.555 -24.031 15.141 1 94.44 201 ARG A O 1
ATOM 1529 N N . LEU A 1 202 ? 15.57 -23.656 14.297 1 95.44 202 LEU A N 1
ATOM 1530 C CA . LEU A 1 202 ? 15.648 -24.906 13.555 1 95.44 202 LEU A CA 1
ATOM 1531 C C . LEU A 1 202 ? 15.523 -26.094 14.492 1 95.44 202 LEU A C 1
ATOM 1533 O O . LEU A 1 202 ? 14.773 -27.031 14.211 1 95.44 202 LEU A O 1
ATOM 1537 N N . ALA A 1 203 ? 16.219 -26.031 15.609 1 93.12 203 ALA A N 1
ATOM 1538 C CA . ALA A 1 203 ? 16.172 -27.109 16.594 1 93.12 203 ALA A CA 1
ATOM 1539 C C . ALA A 1 203 ? 14.758 -27.281 17.141 1 93.12 203 ALA A C 1
ATOM 1541 O O . ALA A 1 203 ? 14.289 -28.406 17.328 1 93.12 203 ALA A O 1
ATOM 1542 N N . GLN A 1 204 ? 14.109 -26.188 17.375 1 92 204 GLN A N 1
ATOM 1543 C CA . GLN A 1 204 ? 12.742 -26.219 17.875 1 92 204 GLN A CA 1
ATOM 1544 C C . GLN A 1 204 ? 11.797 -26.859 16.859 1 92 204 GLN A C 1
ATOM 1546 O O . GLN A 1 204 ? 10.922 -27.641 17.219 1 92 204 GLN A O 1
ATOM 1551 N N . MET A 1 205 ? 11.945 -26.562 15.656 1 92.69 205 MET A N 1
ATOM 1552 C CA . MET A 1 205 ? 11.086 -27.062 14.586 1 92.69 205 MET A CA 1
ATOM 1553 C C . MET A 1 205 ? 11.297 -28.562 14.398 1 92.69 205 MET A C 1
ATOM 1555 O O . MET A 1 205 ? 10.367 -29.281 14.016 1 92.69 205 MET A O 1
ATOM 1559 N N . LEU A 1 206 ? 12.508 -29 14.531 1 89.25 206 LEU A N 1
ATOM 1560 C CA . LEU A 1 206 ? 12.828 -30.406 14.359 1 89.25 206 LEU A CA 1
ATOM 1561 C C . LEU A 1 206 ? 12.281 -31.234 15.516 1 89.25 206 LEU A C 1
ATOM 1563 O O . LEU A 1 206 ? 11.984 -32.406 15.344 1 89.25 206 LEU A O 1
ATOM 1567 N N . GLY A 1 207 ? 11.938 -30.594 16.609 1 82.25 207 GLY A N 1
ATOM 1568 C CA . GLY A 1 207 ? 11.359 -31.281 17.75 1 82.25 207 GLY A CA 1
ATOM 1569 C C . GLY A 1 207 ? 12.391 -31.906 18.672 1 82.25 207 GLY A C 1
ATOM 1570 O O . GLY A 1 207 ? 13.57 -31.969 18.328 1 82.25 207 GLY A O 1
ATOM 1571 N N . GLU A 1 208 ? 11.773 -32.406 19.797 1 76 208 GLU A N 1
ATOM 1572 C CA . GLU A 1 208 ? 12.594 -33.062 20.828 1 76 208 GLU A CA 1
ATOM 1573 C C . GLU A 1 208 ? 13.07 -34.438 20.375 1 76 208 GLU A C 1
ATOM 1575 O O . GLU A 1 208 ? 12.312 -35.188 19.781 1 76 208 GLU A O 1
ATOM 1580 N N . GLY A 1 209 ? 14.297 -34.75 20.25 1 68.06 209 GLY A N 1
ATOM 1581 C CA . GLY A 1 209 ? 14.828 -36.062 19.891 1 68.06 209 GLY A CA 1
ATOM 1582 C C . GLY A 1 209 ? 15.367 -36.125 18.484 1 68.06 209 GLY A C 1
ATOM 1583 O O . GLY A 1 209 ? 15.906 -37.125 18.062 1 68.06 209 GLY A O 1
ATOM 1584 N N . ALA A 1 210 ? 14.922 -35.031 17.766 1 67.94 210 ALA A N 1
ATOM 1585 C CA . ALA A 1 210 ? 15.383 -35.062 16.375 1 67.94 210 ALA A CA 1
ATOM 1586 C C . ALA A 1 210 ? 16.906 -35 16.312 1 67.94 210 ALA A C 1
ATOM 1588 O O . ALA A 1 210 ? 17.547 -34.344 17.125 1 67.94 210 ALA A O 1
ATOM 1589 N N . GLU A 1 211 ? 17.516 -35.906 15.562 1 65.62 211 GLU A N 1
ATOM 1590 C CA . GLU A 1 211 ? 18.953 -35.875 15.328 1 65.62 211 GLU A CA 1
ATOM 1591 C C . GLU A 1 211 ? 19.375 -34.531 14.711 1 65.62 211 GLU A C 1
ATOM 1593 O O . GLU A 1 211 ? 18.844 -34.125 13.68 1 65.62 211 GLU A O 1
ATOM 1598 N N . GLN A 1 212 ? 20.141 -33.781 15.508 1 69 212 GLN A N 1
ATOM 1599 C CA . GLN A 1 212 ? 20.672 -32.5 14.992 1 69 212 GLN A CA 1
ATOM 1600 C C . GLN A 1 212 ? 21.781 -32.75 13.977 1 69 212 GLN A C 1
ATOM 1602 O O . GLN A 1 212 ? 22.719 -33.5 14.25 1 69 212 GLN A O 1
ATOM 1607 N N . ARG A 1 213 ? 21.516 -32.312 12.758 1 76.56 213 ARG A N 1
ATOM 1608 C CA . ARG A 1 213 ? 22.531 -32.375 11.711 1 76.56 213 ARG A CA 1
ATOM 1609 C C . ARG A 1 213 ? 23.344 -31.094 11.648 1 76.56 213 ARG A C 1
ATOM 1611 O O . ARG A 1 213 ? 22.812 -30.031 11.297 1 76.56 213 ARG A O 1
ATOM 1618 N N . PRO A 1 214 ? 24.625 -31.172 11.977 1 83.81 214 PRO A N 1
ATOM 1619 C CA . PRO A 1 214 ? 25.469 -29.969 11.938 1 83.81 214 PRO A CA 1
ATOM 1620 C C . PRO A 1 214 ? 25.422 -29.266 10.586 1 83.81 214 PRO A C 1
ATOM 1622 O O . PRO A 1 214 ? 25.406 -28.031 10.523 1 83.81 214 PRO A O 1
ATOM 1625 N N . THR A 1 215 ? 25.328 -30.047 9.555 1 88.44 215 THR A N 1
ATOM 1626 C CA . THR A 1 215 ? 25.328 -29.469 8.211 1 88.44 215 THR A CA 1
ATOM 1627 C C . THR A 1 215 ? 24.062 -28.672 7.961 1 88.44 215 THR A C 1
ATOM 1629 O O . THR A 1 215 ? 24.094 -27.625 7.293 1 88.44 215 THR A O 1
ATOM 1632 N N . GLN A 1 216 ? 22.984 -29.141 8.5 1 91.75 216 GLN A N 1
ATOM 1633 C CA . GLN A 1 216 ? 21.719 -28.422 8.352 1 91.75 216 GLN A CA 1
ATOM 1634 C C . GLN A 1 216 ? 21.75 -27.094 9.117 1 91.75 216 GLN A C 1
ATOM 1636 O O . GLN A 1 216 ? 21.266 -26.078 8.617 1 91.75 216 GLN A O 1
ATOM 1641 N N . ALA A 1 217 ? 22.359 -27.109 10.25 1 93.75 217 ALA A N 1
ATOM 1642 C CA . ALA A 1 217 ? 22.5 -25.906 11.062 1 93.75 217 ALA A CA 1
ATOM 1643 C C . ALA A 1 217 ? 23.391 -24.891 10.375 1 93.75 217 ALA A C 1
ATOM 1645 O O . ALA A 1 217 ? 23.125 -23.688 10.406 1 93.75 217 ALA A O 1
ATOM 1646 N N . ASP A 1 218 ? 24.438 -25.375 9.805 1 94.19 218 ASP A N 1
ATOM 1647 C CA . ASP A 1 218 ? 25.344 -24.516 9.07 1 94.19 218 ASP A CA 1
ATOM 1648 C C . ASP A 1 218 ? 24.641 -23.859 7.879 1 94.19 218 ASP A C 1
ATOM 1650 O O . ASP A 1 218 ? 24.828 -22.672 7.609 1 94.19 218 ASP A O 1
ATOM 1654 N N . TYR A 1 219 ? 23.906 -24.719 7.25 1 95.81 219 TYR A N 1
ATOM 1655 C CA . TYR A 1 219 ? 23.125 -24.203 6.133 1 95.81 219 TYR A CA 1
ATOM 1656 C C . TYR A 1 219 ? 22.172 -23.094 6.586 1 95.81 219 TYR A C 1
ATOM 1658 O O . TYR A 1 219 ? 22.141 -22.031 5.98 1 95.81 219 TYR A O 1
ATOM 1666 N N . ALA A 1 220 ? 21.453 -23.328 7.645 1 96.88 220 ALA A N 1
ATOM 1667 C CA . ALA A 1 220 ? 20.5 -22.344 8.164 1 96.88 220 ALA A CA 1
ATOM 1668 C C . ALA A 1 220 ? 21.203 -21.062 8.57 1 96.88 220 ALA A C 1
ATOM 1670 O O . ALA A 1 220 ? 20.672 -19.969 8.344 1 96.88 220 ALA A O 1
ATOM 1671 N N . SER A 1 221 ? 22.344 -21.203 9.133 1 96.38 221 SER A N 1
ATOM 1672 C CA . SER A 1 221 ? 23.141 -20.047 9.547 1 96.38 221 SER A CA 1
ATOM 1673 C C . SER A 1 221 ? 23.547 -19.203 8.352 1 96.38 221 SER A C 1
ATOM 1675 O O . SER A 1 221 ? 23.469 -17.969 8.398 1 96.38 221 SER A O 1
ATOM 1677 N N . ALA A 1 222 ? 23.953 -19.844 7.32 1 96.56 222 ALA A N 1
ATOM 1678 C CA . ALA A 1 222 ? 24.344 -19.141 6.109 1 96.56 222 ALA A CA 1
ATOM 1679 C C . ALA A 1 222 ? 23.172 -18.391 5.492 1 96.56 222 ALA A C 1
ATOM 1681 O O . ALA A 1 222 ? 23.297 -17.25 5.074 1 96.56 222 ALA A O 1
ATOM 1682 N N . VAL A 1 223 ? 22.062 -19.062 5.484 1 97.75 223 VAL A N 1
ATOM 1683 C CA . VAL A 1 223 ? 20.859 -18.5 4.887 1 97.75 223 VAL A CA 1
ATOM 1684 C C . VAL A 1 223 ? 20.391 -17.281 5.688 1 97.75 223 VAL A C 1
ATOM 1686 O O . VAL A 1 223 ? 19.828 -16.344 5.125 1 97.75 223 VAL A O 1
ATOM 1689 N N . SER A 1 224 ? 20.656 -17.25 6.98 1 97.88 224 SER A N 1
ATOM 1690 C CA . SER A 1 224 ? 20.219 -16.172 7.859 1 97.88 224 SER A CA 1
ATOM 1691 C C . SER A 1 224 ? 20.781 -14.82 7.418 1 97.88 224 SER A C 1
ATOM 1693 O O . SER A 1 224 ? 20.219 -13.773 7.715 1 97.88 224 SER A O 1
ATOM 1695 N N . ARG A 1 225 ? 21.859 -14.805 6.637 1 96.94 225 ARG A N 1
ATOM 1696 C CA . ARG A 1 225 ? 22.5 -13.578 6.18 1 96.94 225 ARG A CA 1
ATOM 1697 C C . ARG A 1 225 ? 21.578 -12.789 5.262 1 96.94 225 ARG A C 1
ATOM 1699 O O . ARG A 1 225 ? 21.672 -11.562 5.18 1 96.94 225 ARG A O 1
ATOM 1706 N N . ALA A 1 226 ? 20.703 -13.508 4.562 1 97.62 226 ALA A N 1
ATOM 1707 C CA . ALA A 1 226 ? 19.75 -12.852 3.66 1 97.62 226 ALA A CA 1
ATOM 1708 C C . ALA A 1 226 ? 18.719 -12.062 4.441 1 97.62 226 ALA A C 1
ATOM 1710 O O . ALA A 1 226 ? 18 -11.234 3.873 1 97.62 226 ALA A O 1
ATOM 1711 N N . PHE A 1 227 ? 18.688 -12.195 5.762 1 97.75 227 PHE A N 1
ATOM 1712 C CA . PHE A 1 227 ? 17.656 -11.578 6.59 1 97.75 227 PHE A CA 1
ATOM 1713 C C . PHE A 1 227 ? 18.266 -10.484 7.473 1 97.75 227 PHE A C 1
ATOM 1715 O O . PHE A 1 227 ? 17.688 -10.133 8.508 1 97.75 227 PHE A O 1
ATOM 1722 N N . LEU A 1 228 ? 19.438 -9.984 7.051 1 95.94 228 LEU A N 1
ATOM 1723 C CA . LEU A 1 228 ? 20.031 -8.789 7.641 1 95.94 228 LEU A CA 1
ATOM 1724 C C . LEU A 1 228 ? 19.453 -7.527 7.004 1 95.94 228 LEU A C 1
ATOM 1726 O O . LEU A 1 228 ? 18.969 -7.566 5.871 1 95.94 228 LEU A O 1
ATOM 1730 N N . PRO A 1 229 ? 19.375 -6.406 7.738 1 94.31 229 PRO A N 1
ATOM 1731 C CA . PRO A 1 229 ? 18.938 -5.156 7.121 1 94.31 229 PRO A CA 1
ATOM 1732 C C . PRO A 1 229 ? 19.859 -4.691 5.996 1 94.31 229 PRO A C 1
ATOM 1734 O O . PRO A 1 229 ? 21.078 -4.82 6.105 1 94.31 229 PRO A O 1
ATOM 1737 N N . ARG A 1 230 ? 19.328 -4.191 4.961 1 93.88 230 ARG A N 1
ATOM 1738 C CA . ARG A 1 230 ? 20.078 -3.734 3.795 1 93.88 230 ARG A CA 1
ATOM 1739 C C . ARG A 1 230 ? 20.938 -2.518 4.137 1 93.88 230 ARG A C 1
ATOM 1741 O O . ARG A 1 230 ? 20.516 -1.654 4.91 1 93.88 230 ARG A O 1
ATOM 1748 N N . GLU A 1 231 ? 22.062 -2.395 3.549 1 93.06 231 GLU A N 1
ATOM 1749 C CA . GLU A 1 231 ? 23.031 -1.359 3.904 1 93.06 231 GLU A CA 1
ATOM 1750 C C . GLU A 1 231 ? 23.047 -0.242 2.865 1 93.06 231 GLU A C 1
ATOM 1752 O O . GLU A 1 231 ? 23.484 0.873 3.154 1 93.06 231 GLU A O 1
ATOM 1757 N N . ALA A 1 232 ? 22.609 -0.582 1.679 1 92.31 232 ALA A N 1
ATOM 1758 C CA . ALA A 1 232 ? 22.594 0.402 0.599 1 92.31 232 ALA A CA 1
ATOM 1759 C C . ALA A 1 232 ? 21.438 0.132 -0.366 1 92.31 232 ALA A C 1
ATOM 1761 O O . ALA A 1 232 ? 21.062 -1.021 -0.58 1 92.31 232 ALA A O 1
ATOM 1762 N N . GLU A 1 233 ? 20.969 1.187 -0.958 1 88.12 233 GLU A N 1
ATOM 1763 C CA . GLU A 1 233 ? 19.875 1.069 -1.916 1 88.12 233 GLU A CA 1
ATOM 1764 C C . GLU A 1 233 ? 20.281 0.207 -3.109 1 88.12 233 GLU A C 1
ATOM 1766 O O . GLU A 1 233 ? 21.391 0.33 -3.625 1 88.12 233 GLU A O 1
ATOM 1771 N N . GLY A 1 234 ? 19.469 -0.662 -3.516 1 89.75 234 GLY A N 1
ATOM 1772 C CA . GLY A 1 234 ? 19.688 -1.479 -4.699 1 89.75 234 GLY A CA 1
ATOM 1773 C C . GLY A 1 234 ? 20.672 -2.611 -4.473 1 89.75 234 GLY A C 1
ATOM 1774 O O . GLY A 1 234 ? 21.062 -3.303 -5.418 1 89.75 234 GLY A O 1
ATOM 1775 N N . GLN A 1 235 ? 21.109 -2.824 -3.225 1 93.5 235 GLN A N 1
ATOM 1776 C CA . GLN A 1 235 ? 22.078 -3.865 -2.912 1 93.5 235 GLN A CA 1
ATOM 1777 C C . GLN A 1 235 ? 21.531 -4.859 -1.899 1 93.5 235 GLN A C 1
ATOM 1779 O O . GLN A 1 235 ? 21.844 -4.785 -0.71 1 93.5 235 GLN A O 1
ATOM 1784 N N . PRO A 1 236 ? 20.797 -5.863 -2.377 1 95.19 236 PRO A N 1
ATOM 1785 C CA . PRO A 1 236 ? 20.219 -6.859 -1.473 1 95.19 236 PRO A CA 1
ATOM 1786 C C . PRO A 1 236 ? 21.25 -7.816 -0.9 1 95.19 236 PRO A C 1
ATOM 1788 O O . PRO A 1 236 ? 22.312 -8.016 -1.503 1 95.19 236 PRO A O 1
ATOM 1791 N N . HIS A 1 237 ? 21.031 -8.336 0.284 1 96.75 237 HIS A N 1
ATOM 1792 C CA . HIS A 1 237 ? 21.797 -9.492 0.75 1 96.75 237 HIS A CA 1
ATOM 1793 C C . HIS A 1 237 ? 21.422 -10.742 -0.028 1 96.75 237 HIS A C 1
ATOM 1795 O O . HIS A 1 237 ? 20.375 -11.359 0.237 1 96.75 237 HIS A O 1
ATOM 1801 N N . LEU A 1 238 ? 22.234 -11.133 -0.963 1 97.81 238 LEU A N 1
ATOM 1802 C CA . LEU A 1 238 ? 21.969 -12.32 -1.772 1 97.81 238 LEU A CA 1
ATOM 1803 C C . LEU A 1 238 ? 22.781 -13.508 -1.276 1 97.81 238 LEU A C 1
ATOM 1805 O O . LEU A 1 238 ? 24 -13.422 -1.139 1 97.81 238 LEU A O 1
ATOM 1809 N N . VAL A 1 239 ? 22.109 -14.57 -0.94 1 98.19 239 VAL A N 1
ATOM 1810 C CA . VAL A 1 239 ? 22.766 -15.812 -0.535 1 98.19 239 VAL A CA 1
ATOM 1811 C C . VAL A 1 239 ? 22.516 -16.891 -1.585 1 98.19 239 VAL A C 1
ATOM 1813 O O . VAL A 1 239 ? 21.359 -17.234 -1.879 1 98.19 239 VAL A O 1
ATOM 1816 N N . LEU A 1 240 ? 23.578 -17.375 -2.199 1 98.06 240 LEU A N 1
ATOM 1817 C CA . LEU A 1 240 ? 23.531 -18.578 -3.016 1 98.06 240 LEU A CA 1
ATOM 1818 C C . LEU A 1 240 ? 23.938 -19.797 -2.199 1 98.06 240 LEU A C 1
ATOM 1820 O O . LEU A 1 240 ? 25.094 -19.938 -1.801 1 98.06 240 LEU A O 1
ATOM 1824 N N . ALA A 1 241 ? 22.953 -20.641 -1.967 1 97.56 241 ALA A N 1
ATOM 1825 C CA . ALA A 1 241 ? 23.234 -21.766 -1.083 1 97.56 241 ALA A CA 1
ATOM 1826 C C . ALA A 1 241 ? 22.984 -23.094 -1.798 1 97.56 241 ALA A C 1
ATOM 1828 O O . ALA A 1 241 ? 21.859 -23.422 -2.168 1 97.56 241 ALA A O 1
ATOM 1829 N N . GLU A 1 242 ? 24.016 -23.859 -2.008 1 95.56 242 GLU A N 1
ATOM 1830 C CA . GLU A 1 242 ? 23.891 -25.219 -2.523 1 95.56 242 GLU A CA 1
ATOM 1831 C C . GLU A 1 242 ? 23.906 -26.25 -1.39 1 95.56 242 GLU A C 1
ATOM 1833 O O . GLU A 1 242 ? 24.859 -26.312 -0.617 1 95.56 242 GLU A O 1
ATOM 1838 N N . ALA A 1 243 ? 22.875 -26.891 -1.233 1 92.75 243 ALA A N 1
ATOM 1839 C CA . ALA A 1 243 ? 22.766 -27.938 -0.222 1 92.75 243 ALA A CA 1
ATOM 1840 C C . ALA A 1 243 ? 22.328 -29.266 -0.849 1 92.75 243 ALA A C 1
ATOM 1842 O O . ALA A 1 243 ? 21.281 -29.344 -1.489 1 92.75 243 ALA A O 1
ATOM 1843 N N . GLY A 1 244 ? 23.141 -30.25 -0.619 1 88.38 244 GLY A N 1
ATOM 1844 C CA . GLY A 1 244 ? 22.859 -31.562 -1.195 1 88.38 244 GLY A CA 1
ATOM 1845 C C . GLY A 1 244 ? 21.562 -32.156 -0.687 1 88.38 244 GLY A C 1
ATOM 1846 O O . GLY A 1 244 ? 21 -31.719 0.313 1 88.38 244 GLY A O 1
ATOM 1847 N N . THR A 1 245 ? 21.094 -33.188 -1.41 1 84.75 245 THR A N 1
ATOM 1848 C CA . THR A 1 245 ? 19.875 -33.875 -1.031 1 84.75 245 THR A CA 1
ATOM 1849 C C . THR A 1 245 ? 19.984 -34.469 0.372 1 84.75 245 THR A C 1
ATOM 1851 O O . THR A 1 245 ? 21.031 -35 0.739 1 84.75 245 THR A O 1
ATOM 1854 N N . GLY A 1 246 ? 18.969 -34.25 1.152 1 83.12 246 GLY A N 1
ATOM 1855 C CA . GLY A 1 246 ? 18.922 -34.875 2.473 1 83.12 246 GLY A CA 1
ATOM 1856 C C . GLY A 1 246 ? 19.453 -33.969 3.564 1 83.12 246 GLY A C 1
ATOM 1857 O O . GLY A 1 246 ? 19.406 -34.312 4.746 1 83.12 246 GLY A O 1
ATOM 1858 N N . THR A 1 247 ? 19.953 -32.812 3.166 1 87.94 247 THR A N 1
ATOM 1859 C CA . THR A 1 247 ? 20.5 -31.875 4.148 1 87.94 247 THR A CA 1
ATOM 1860 C C . THR A 1 247 ? 19.391 -31.234 4.965 1 87.94 247 THR A C 1
ATOM 1862 O O . THR A 1 247 ? 19.625 -30.703 6.055 1 87.94 247 THR A O 1
ATOM 1865 N N . GLY A 1 248 ? 18.188 -31.281 4.461 1 88.38 248 GLY A N 1
ATOM 1866 C CA . GLY A 1 248 ? 17.078 -30.609 5.121 1 88.38 248 GLY A CA 1
ATOM 1867 C C . GLY A 1 248 ? 17.016 -29.125 4.797 1 88.38 248 GLY A C 1
ATOM 1868 O O . GLY A 1 248 ? 16.828 -28.297 5.688 1 88.38 248 GLY A O 1
ATOM 1869 N N . LYS A 1 249 ? 17.172 -28.766 3.547 1 92 249 LYS A N 1
ATOM 1870 C CA . LYS A 1 249 ? 17.219 -27.391 3.084 1 92 249 LYS A CA 1
ATOM 1871 C C . LYS A 1 249 ? 15.922 -26.656 3.404 1 92 249 LYS A C 1
ATOM 1873 O O . LYS A 1 249 ? 15.938 -25.484 3.779 1 92 249 LYS A O 1
ATOM 1878 N N . THR A 1 250 ? 14.812 -27.375 3.279 1 93.19 250 THR A N 1
ATOM 1879 C CA . THR A 1 250 ? 13.508 -26.734 3.418 1 93.19 250 THR A CA 1
ATOM 1880 C C . THR A 1 250 ? 13.336 -26.141 4.816 1 93.19 250 THR A C 1
ATOM 1882 O O . THR A 1 250 ? 13.07 -24.953 4.961 1 93.19 250 THR A O 1
ATOM 1885 N N . LEU A 1 251 ? 13.578 -26.953 5.871 1 94.31 251 LEU A N 1
ATOM 1886 C CA . LEU A 1 251 ? 13.461 -26.453 7.234 1 94.31 251 LEU A CA 1
ATOM 1887 C C . LEU A 1 251 ? 14.586 -25.453 7.539 1 94.31 251 LEU A C 1
ATOM 1889 O O . LEU A 1 251 ? 14.414 -24.562 8.367 1 94.31 251 LEU A O 1
ATOM 1893 N N . GLY A 1 252 ? 15.688 -25.672 6.812 1 95.75 252 GLY A N 1
ATOM 1894 C CA . GLY A 1 252 ? 16.844 -24.797 7 1 95.75 252 GLY A CA 1
ATOM 1895 C C . GLY A 1 252 ? 16.547 -23.344 6.633 1 95.75 252 GLY A C 1
ATOM 1896 O O . GLY A 1 252 ? 17.047 -22.422 7.281 1 95.75 252 GLY A O 1
ATOM 1897 N N . TYR A 1 253 ? 15.797 -23.094 5.539 1 97.5 253 TYR A N 1
ATOM 1898 C CA . TYR A 1 253 ? 15.508 -21.719 5.18 1 97.5 253 TYR A CA 1
ATOM 1899 C C . TYR A 1 253 ? 14.203 -21.25 5.816 1 97.5 253 TYR A C 1
ATOM 1901 O O . TYR A 1 253 ? 13.953 -20.047 5.938 1 97.5 253 TYR A O 1
ATOM 1909 N N . ILE A 1 254 ? 13.281 -22.188 6.219 1 97.19 254 ILE A N 1
ATOM 1910 C CA . ILE A 1 254 ? 12.031 -21.812 6.875 1 97.19 254 ILE A CA 1
ATOM 1911 C C . ILE A 1 254 ? 12.328 -21.219 8.25 1 97.19 254 ILE A C 1
ATOM 1913 O O . ILE A 1 254 ? 11.648 -20.281 8.688 1 97.19 254 ILE A O 1
ATOM 1917 N N . ALA A 1 255 ? 13.398 -21.703 8.922 1 97.38 255 ALA A N 1
ATOM 1918 C CA . ALA A 1 255 ? 13.734 -21.25 10.266 1 97.38 255 ALA A CA 1
ATOM 1919 C C . ALA A 1 255 ? 14.047 -19.766 10.281 1 97.38 255 ALA A C 1
ATOM 1921 O O . ALA A 1 255 ? 13.367 -18.984 10.961 1 97.38 255 ALA A O 1
ATOM 1922 N N . PRO A 1 256 ? 15.055 -19.328 9.508 1 98 256 PRO A N 1
ATOM 1923 C CA . PRO A 1 256 ? 15.328 -17.891 9.508 1 98 256 PRO A CA 1
ATOM 1924 C C . PRO A 1 256 ? 14.203 -17.078 8.875 1 98 256 PRO A C 1
ATOM 1926 O O . PRO A 1 256 ? 13.961 -15.93 9.273 1 98 256 PRO A O 1
ATOM 1929 N N . ALA A 1 257 ? 13.461 -17.609 7.863 1 97.94 257 ALA A N 1
ATOM 1930 C CA . ALA A 1 257 ? 12.336 -16.922 7.25 1 97.94 257 ALA A CA 1
ATOM 1931 C C . ALA A 1 257 ? 11.234 -16.641 8.273 1 97.94 257 ALA A C 1
ATOM 1933 O O . ALA A 1 257 ? 10.711 -15.531 8.352 1 97.94 257 ALA A O 1
ATOM 1934 N N . GLY A 1 258 ? 10.898 -17.703 9.023 1 97.25 258 GLY A N 1
ATOM 1935 C CA . GLY A 1 258 ? 9.891 -17.547 10.062 1 97.25 258 GLY A CA 1
ATOM 1936 C C . GLY A 1 258 ? 10.289 -16.562 11.133 1 97.25 258 GLY A C 1
ATOM 1937 O O . GLY A 1 258 ? 9.469 -15.75 11.578 1 97.25 258 GLY A O 1
ATOM 1938 N N . LEU A 1 259 ? 11.57 -16.594 11.539 1 97.19 259 LEU A N 1
ATOM 1939 C CA . LEU A 1 259 ? 12.078 -15.68 12.547 1 97.19 259 LEU A CA 1
ATOM 1940 C C . LEU A 1 259 ? 11.969 -14.234 12.07 1 97.19 259 LEU A C 1
ATOM 1942 O O . LEU A 1 259 ? 11.539 -13.359 12.828 1 97.19 259 LEU A O 1
ATOM 1946 N N . TRP A 1 260 ? 12.375 -13.992 10.852 1 97.38 260 TRP A N 1
ATOM 1947 C CA . TRP A 1 260 ? 12.344 -12.641 10.312 1 97.38 260 TRP A CA 1
ATOM 1948 C C . TRP A 1 260 ? 10.914 -12.109 10.25 1 97.38 260 TRP A C 1
ATOM 1950 O O . TRP A 1 260 ? 10.656 -10.961 10.641 1 97.38 260 TRP A O 1
ATOM 1960 N N . ALA A 1 261 ? 10.008 -12.922 9.719 1 96.81 261 ALA A N 1
ATOM 1961 C CA . ALA A 1 261 ? 8.609 -12.508 9.602 1 96.81 261 ALA A CA 1
ATOM 1962 C C . ALA A 1 261 ? 8.023 -12.156 10.969 1 96.81 261 ALA A C 1
ATOM 1964 O O . ALA A 1 261 ? 7.316 -11.156 11.102 1 96.81 261 ALA A O 1
ATOM 1965 N N . GLU A 1 262 ? 8.336 -12.961 11.93 1 94.5 262 GLU A N 1
ATOM 1966 C CA . GLU A 1 262 ? 7.848 -12.742 13.289 1 94.5 262 GLU A CA 1
ATOM 1967 C C . GLU A 1 262 ? 8.422 -11.461 13.883 1 94.5 262 GLU A C 1
ATOM 1969 O O . GLU A 1 262 ? 7.695 -10.664 14.477 1 94.5 262 GLU A O 1
ATOM 1974 N N . LYS A 1 263 ? 9.703 -11.203 13.688 1 94.06 263 LYS A N 1
ATOM 1975 C CA . LYS A 1 263 ? 10.406 -10.07 14.289 1 94.06 263 LYS A CA 1
ATOM 1976 C C . LYS A 1 263 ? 10.008 -8.758 13.609 1 94.06 263 LYS A C 1
ATOM 1978 O O . LYS A 1 263 ? 9.938 -7.715 14.258 1 94.06 263 LYS A O 1
ATOM 1983 N N . ASN A 1 264 ? 9.797 -8.797 12.359 1 94 264 ASN A N 1
ATOM 1984 C CA . ASN A 1 264 ? 9.711 -7.562 11.586 1 94 264 ASN A CA 1
ATOM 1985 C C . ASN A 1 264 ? 8.297 -7.305 11.086 1 94 264 ASN A C 1
ATOM 1987 O O . ASN A 1 264 ? 8.008 -6.227 10.555 1 94 264 ASN A O 1
ATOM 1991 N N . GLY A 1 265 ? 7.367 -8.242 11.172 1 91 265 GLY A N 1
ATOM 1992 C CA . GLY A 1 265 ? 5.945 -8.047 10.93 1 91 265 GLY A CA 1
ATOM 1993 C C . GLY A 1 265 ? 5.609 -7.922 9.453 1 91 265 GLY A C 1
ATOM 1994 O O . GLY A 1 265 ? 4.789 -7.082 9.07 1 91 265 GLY A O 1
ATOM 1995 N N . ALA A 1 266 ? 6.258 -8.602 8.602 1 91.31 266 ALA A N 1
ATOM 1996 C CA . ALA A 1 266 ? 5.988 -8.633 7.164 1 91.31 266 ALA A CA 1
ATOM 1997 C C . ALA A 1 266 ? 6.23 -10.023 6.59 1 91.31 266 ALA A C 1
ATOM 1999 O O . ALA A 1 266 ? 6.98 -10.82 7.168 1 91.31 266 ALA A O 1
ATOM 2000 N N . PRO A 1 267 ? 5.637 -10.359 5.512 1 94.75 267 PRO A N 1
ATOM 2001 C CA . PRO A 1 267 ? 5.738 -11.719 4.98 1 94.75 267 PRO A CA 1
ATOM 2002 C C . PRO A 1 267 ? 7.07 -11.977 4.277 1 94.75 267 PRO A C 1
ATOM 2004 O O . PRO A 1 267 ? 7.645 -11.062 3.684 1 94.75 267 PRO A O 1
ATOM 2007 N N . VAL A 1 268 ? 7.539 -13.172 4.375 1 97.31 268 VAL A N 1
ATOM 2008 C CA . VAL A 1 268 ? 8.602 -13.703 3.525 1 97.31 268 VAL A CA 1
ATOM 2009 C C . VAL A 1 268 ? 7.996 -14.547 2.404 1 97.31 268 VAL A C 1
ATOM 2011 O O . VAL A 1 268 ? 7.152 -15.406 2.654 1 97.31 268 VAL A O 1
ATOM 2014 N N . TRP A 1 269 ? 8.344 -14.289 1.191 1 96.38 269 TRP A N 1
ATOM 2015 C CA . TRP A 1 269 ? 7.855 -15.062 0.057 1 96.38 269 TRP A CA 1
ATOM 2016 C C . TRP A 1 269 ? 8.805 -16.203 -0.277 1 96.38 269 TRP A C 1
ATOM 2018 O O . TRP A 1 269 ? 9.992 -15.984 -0.521 1 96.38 269 TRP A O 1
ATOM 2028 N N . ILE A 1 270 ? 8.297 -17.359 -0.245 1 97.38 270 ILE A N 1
ATOM 2029 C CA . ILE A 1 270 ? 9.039 -18.562 -0.64 1 97.38 270 ILE A CA 1
ATOM 2030 C C . ILE A 1 270 ? 8.523 -19.062 -1.988 1 97.38 270 ILE A C 1
ATOM 2032 O O . ILE A 1 270 ? 7.352 -19.422 -2.117 1 97.38 270 ILE A O 1
ATOM 2036 N N . SER A 1 271 ? 9.43 -19.062 -2.912 1 95.56 271 SER A N 1
ATOM 2037 C CA . SER A 1 271 ? 9.062 -19.453 -4.273 1 95.56 271 SER A CA 1
ATOM 2038 C C . SER A 1 271 ? 9.633 -20.812 -4.641 1 95.56 271 SER A C 1
ATOM 2040 O O . SER A 1 271 ? 10.766 -21.141 -4.289 1 95.56 271 SER A O 1
ATOM 2042 N N . THR A 1 272 ? 8.828 -21.594 -5.254 1 91.56 272 THR A N 1
ATOM 2043 C CA . THR A 1 272 ? 9.266 -22.891 -5.754 1 91.56 272 THR A CA 1
ATOM 2044 C C . THR A 1 272 ? 8.906 -23.062 -7.227 1 91.56 272 THR A C 1
ATOM 2046 O O . THR A 1 272 ? 8.242 -22.203 -7.809 1 91.56 272 THR A O 1
ATOM 2049 N N . HIS A 1 273 ? 9.367 -24.078 -7.852 1 84.88 273 HIS A N 1
ATOM 2050 C CA . HIS A 1 273 ? 9.266 -24.219 -9.305 1 84.88 273 HIS A CA 1
ATOM 2051 C C . HIS A 1 273 ? 7.941 -24.844 -9.703 1 84.88 273 HIS A C 1
ATOM 2053 O O . HIS A 1 273 ? 7.344 -24.469 -10.711 1 84.88 273 HIS A O 1
ATOM 2059 N N . THR A 1 274 ? 7.578 -25.922 -8.953 1 77.12 274 THR A N 1
ATOM 2060 C CA . THR A 1 274 ? 6.387 -26.656 -9.375 1 77.12 274 THR A CA 1
ATOM 2061 C C . THR A 1 274 ? 5.316 -26.625 -8.289 1 77.12 274 THR A C 1
ATOM 2063 O O . THR A 1 274 ? 5.621 -26.375 -7.121 1 77.12 274 THR A O 1
ATOM 2066 N N . ARG A 1 275 ? 4.168 -26.953 -8.664 1 73.5 275 ARG A N 1
ATOM 2067 C CA . ARG A 1 275 ? 3.025 -26.953 -7.754 1 73.5 275 ARG A CA 1
ATOM 2068 C C . ARG A 1 275 ? 3.109 -28.094 -6.75 1 73.5 275 ARG A C 1
ATOM 2070 O O . ARG A 1 275 ? 2.695 -27.953 -5.602 1 73.5 275 ARG A O 1
ATOM 2077 N N . ASN A 1 276 ? 3.697 -29.203 -7.168 1 69.31 276 ASN A N 1
ATOM 2078 C CA . ASN A 1 276 ? 3.887 -30.312 -6.25 1 69.31 276 ASN A CA 1
ATOM 2079 C C . ASN A 1 276 ? 4.824 -29.953 -5.102 1 69.31 276 ASN A C 1
ATOM 2081 O O . ASN A 1 276 ? 4.582 -30.328 -3.953 1 69.31 276 ASN A O 1
ATOM 2085 N N . LEU A 1 277 ? 5.793 -29.172 -5.465 1 77.75 277 LEU A N 1
ATOM 2086 C CA . LEU A 1 277 ? 6.738 -28.719 -4.453 1 77.75 277 LEU A CA 1
ATOM 2087 C C . LEU A 1 277 ? 6.078 -27.734 -3.492 1 77.75 277 LEU A C 1
ATOM 2089 O O . LEU A 1 277 ? 6.426 -27.688 -2.311 1 77.75 277 LEU A O 1
ATOM 2093 N N . GLN A 1 278 ? 5.086 -26.984 -4.023 1 83.81 278 GLN A N 1
ATOM 2094 C CA . GLN A 1 278 ? 4.344 -26.078 -3.164 1 83.81 278 GLN A CA 1
ATOM 2095 C C . GLN A 1 278 ? 3.582 -26.828 -2.078 1 83.81 278 GLN A C 1
ATOM 2097 O O . GLN A 1 278 ? 3.564 -26.406 -0.919 1 83.81 278 GLN A O 1
ATOM 2102 N N . ARG A 1 279 ? 3.002 -27.906 -2.463 1 76.19 279 ARG A N 1
ATOM 2103 C CA . ARG A 1 279 ? 2.252 -28.719 -1.512 1 76.19 279 ARG A CA 1
ATOM 2104 C C . ARG A 1 279 ? 3.178 -29.328 -0.46 1 76.19 279 ARG A C 1
ATOM 2106 O O . ARG A 1 279 ? 2.822 -29.391 0.718 1 76.19 279 ARG A O 1
ATOM 2113 N N . GLN A 1 280 ? 4.328 -29.797 -0.951 1 77.81 280 GLN A N 1
ATOM 2114 C CA . GLN A 1 280 ? 5.312 -30.344 -0.026 1 77.81 280 GLN A CA 1
ATOM 2115 C C . GLN A 1 280 ? 5.77 -29.297 0.98 1 77.81 280 GLN A C 1
ATOM 2117 O O . GLN A 1 280 ? 5.875 -29.578 2.176 1 77.81 280 GLN A O 1
ATOM 2122 N N . LEU A 1 281 ? 6.023 -28.156 0.436 1 88.88 281 LEU A N 1
ATOM 2123 C CA . LEU A 1 281 ? 6.457 -27.047 1.289 1 88.88 281 LEU A CA 1
ATOM 2124 C C . LEU A 1 281 ? 5.383 -26.703 2.316 1 88.88 281 LEU A C 1
ATOM 2126 O O . LEU A 1 281 ? 5.695 -26.438 3.48 1 88.88 281 LEU A O 1
ATOM 2130 N N . ASP A 1 282 ? 4.16 -26.703 1.898 1 86.44 282 ASP A N 1
ATOM 2131 C CA . ASP A 1 282 ? 3.045 -26.438 2.805 1 86.44 282 ASP A CA 1
ATOM 2132 C C . ASP A 1 282 ? 3.014 -27.438 3.947 1 86.44 282 ASP A C 1
ATOM 2134 O O . ASP A 1 282 ? 2.754 -27.078 5.098 1 86.44 282 ASP A O 1
ATOM 2138 N N . GLY A 1 283 ? 3.266 -28.703 3.611 1 85.31 283 GLY A N 1
ATOM 2139 C CA . GLY A 1 283 ? 3.326 -29.719 4.637 1 85.31 283 GLY A CA 1
ATOM 2140 C C . GLY A 1 283 ? 4.438 -29.5 5.645 1 85.31 283 GLY A C 1
ATOM 2141 O O . GLY A 1 283 ? 4.238 -29.672 6.848 1 85.31 283 GLY A O 1
ATOM 2142 N N . GLU A 1 284 ? 5.566 -29.078 5.152 1 89.19 284 GLU A N 1
ATOM 2143 C CA . GLU A 1 284 ? 6.723 -28.828 6.008 1 89.19 284 GLU A CA 1
ATOM 2144 C C . GLU A 1 284 ? 6.473 -27.641 6.941 1 89.19 284 GLU A C 1
ATOM 2146 O O . GLU A 1 284 ? 7.016 -27.594 8.047 1 89.19 284 GLU A O 1
ATOM 2151 N N . LEU A 1 285 ? 5.676 -26.719 6.512 1 92.56 285 LEU A N 1
ATOM 2152 C CA . LEU A 1 285 ? 5.391 -25.516 7.289 1 92.56 285 LEU A CA 1
ATOM 2153 C C . LEU A 1 285 ? 4.551 -25.844 8.516 1 92.56 285 LEU A C 1
ATOM 2155 O O . LEU A 1 285 ? 4.418 -25.031 9.43 1 92.56 285 LEU A O 1
ATOM 2159 N N . ASP A 1 286 ? 4.039 -27.109 8.602 1 90.75 286 ASP A N 1
ATOM 2160 C CA . ASP A 1 286 ? 3.359 -27.578 9.805 1 90.75 286 ASP A CA 1
ATOM 2161 C C . ASP A 1 286 ? 4.309 -27.578 11 1 90.75 286 ASP A C 1
ATOM 2163 O O . ASP A 1 286 ? 3.869 -27.453 12.148 1 90.75 286 ASP A O 1
ATOM 2167 N N . ARG A 1 287 ? 5.598 -27.703 10.688 1 89.75 287 ARG A N 1
ATOM 2168 C CA . ARG A 1 287 ? 6.594 -27.734 11.758 1 89.75 287 ARG A CA 1
ATOM 2169 C C . ARG A 1 287 ? 6.84 -26.328 12.305 1 89.75 287 ARG A C 1
ATOM 2171 O O . ARG A 1 287 ? 7.191 -26.172 13.477 1 89.75 287 ARG A O 1
ATOM 2178 N N . LEU A 1 288 ? 6.73 -25.375 11.461 1 88.56 288 LEU A N 1
ATOM 2179 C CA . LEU A 1 288 ? 6.844 -23.984 11.898 1 88.56 288 LEU A CA 1
ATOM 2180 C C . LEU A 1 288 ? 5.594 -23.547 12.656 1 88.56 288 LEU A C 1
ATOM 2182 O O . LEU A 1 288 ? 5.68 -22.812 13.648 1 88.56 288 LEU A O 1
ATOM 2186 N N . PHE A 1 289 ? 4.438 -23.969 12.125 1 93 289 PHE A N 1
ATOM 2187 C CA . PHE A 1 289 ? 3.15 -23.656 12.734 1 93 289 PHE A CA 1
ATOM 2188 C C . PHE A 1 289 ? 2.396 -24.953 13.07 1 93 289 PHE A C 1
ATOM 2190 O O . PHE A 1 289 ? 1.543 -25.391 12.297 1 93 289 PHE A O 1
ATOM 2197 N N . PRO A 1 290 ? 2.559 -25.469 14.195 1 89.31 290 PRO A N 1
ATOM 2198 C CA . PRO A 1 290 ? 1.936 -26.734 14.562 1 89.31 290 PRO A CA 1
ATOM 2199 C C . PRO A 1 290 ? 0.423 -26.625 14.742 1 89.31 290 PRO A C 1
ATOM 2201 O O . PRO A 1 290 ? -0.302 -27.594 14.523 1 89.31 290 PRO A O 1
ATOM 2204 N N . ASN A 1 291 ? -0.031 -25.453 15.133 1 91.19 291 ASN A N 1
ATOM 2205 C CA . ASN A 1 291 ? -1.464 -25.203 15.258 1 91.19 291 ASN A CA 1
ATOM 2206 C C . ASN A 1 291 ? -2.102 -24.875 13.914 1 91.19 291 ASN A C 1
ATOM 2208 O O . ASN A 1 291 ? -1.721 -23.906 13.266 1 91.19 291 ASN A O 1
ATOM 2212 N N . ALA A 1 292 ? -3.062 -25.641 13.531 1 86.94 292 ALA A N 1
ATOM 2213 C CA . ALA A 1 292 ? -3.691 -25.531 12.219 1 86.94 292 ALA A CA 1
ATOM 2214 C C . ALA A 1 292 ? -4.301 -24.141 12.023 1 86.94 292 ALA A C 1
ATOM 2216 O O . ALA A 1 292 ? -4.266 -23.594 10.922 1 86.94 292 ALA A O 1
ATOM 2217 N N . GLY A 1 293 ? -4.922 -23.672 13.055 1 86.62 293 GLY A N 1
ATOM 2218 C CA . GLY A 1 293 ? -5.504 -22.344 12.969 1 86.62 293 GLY A CA 1
ATOM 2219 C C . GLY A 1 293 ? -4.473 -21.266 12.703 1 86.62 293 GLY A C 1
ATOM 2220 O O . GLY A 1 293 ? -4.695 -20.375 11.875 1 86.62 293 GLY A O 1
ATOM 2221 N N . ASP A 1 294 ? -3.377 -21.391 13.359 1 91 294 ASP A N 1
ATOM 2222 C CA . ASP A 1 294 ? -2.295 -20.422 13.156 1 91 294 ASP A CA 1
ATOM 2223 C C . ASP A 1 294 ? -1.725 -20.516 11.75 1 91 294 ASP A C 1
ATOM 2225 O O . ASP A 1 294 ? -1.462 -19.5 11.109 1 91 294 ASP A O 1
ATOM 2229 N N . LYS A 1 295 ? -1.57 -21.781 11.336 1 91.56 295 LYS A N 1
ATOM 2230 C CA . LYS A 1 295 ? -1.033 -21.969 9.992 1 91.56 295 LYS A CA 1
ATOM 2231 C C . LYS A 1 295 ? -1.944 -21.344 8.938 1 91.56 295 LYS A C 1
ATOM 2233 O O . LYS A 1 295 ? -1.47 -20.688 8.016 1 91.56 295 LYS A O 1
ATOM 2238 N N . ALA A 1 296 ? -3.18 -21.531 9.133 1 85.81 296 ALA A N 1
ATOM 2239 C CA . ALA A 1 296 ? -4.148 -21.016 8.172 1 85.81 296 ALA A CA 1
ATOM 2240 C C . ALA A 1 296 ? -4.086 -19.484 8.109 1 85.81 296 ALA A C 1
ATOM 2242 O O . ALA A 1 296 ? -4.289 -18.891 7.047 1 85.81 296 ALA A O 1
ATOM 2243 N N . ARG A 1 297 ? -3.771 -18.906 9.188 1 87.56 297 ARG A N 1
ATOM 2244 C CA . ARG A 1 297 ? -3.721 -17.453 9.258 1 87.56 297 ARG A CA 1
ATOM 2245 C C . ARG A 1 297 ? -2.377 -16.938 8.758 1 87.56 297 ARG A C 1
ATOM 2247 O O . ARG A 1 297 ? -2.312 -15.859 8.148 1 87.56 297 ARG A O 1
ATOM 2254 N N . LYS A 1 298 ? -1.379 -17.688 9.023 1 94.38 298 LYS A N 1
ATOM 2255 C CA . LYS A 1 298 ? -0.033 -17.141 8.875 1 94.38 298 LYS A CA 1
ATOM 2256 C C . LYS A 1 298 ? 0.616 -17.625 7.582 1 94.38 298 LYS A C 1
ATOM 2258 O O . LYS A 1 298 ? 1.624 -17.078 7.141 1 94.38 298 LYS A O 1
ATOM 2263 N N . VAL A 1 299 ? 0.091 -18.688 6.938 1 94.44 299 VAL A N 1
ATOM 2264 C CA . VAL A 1 299 ? 0.653 -19.219 5.703 1 94.44 299 VAL A CA 1
ATOM 2265 C C . VAL A 1 299 ? -0.375 -19.125 4.578 1 94.44 299 VAL A C 1
ATOM 2267 O O . VAL A 1 299 ? -1.528 -19.516 4.746 1 94.44 299 VAL A O 1
ATOM 2270 N N . VAL A 1 300 ? 0.054 -18.578 3.486 1 92.31 300 VAL A N 1
ATOM 2271 C CA . VAL A 1 300 ? -0.833 -18.453 2.334 1 92.31 300 VAL A CA 1
ATOM 2272 C C . VAL A 1 300 ? -0.141 -19 1.088 1 92.31 300 VAL A C 1
ATOM 2274 O O . VAL A 1 300 ? 1.039 -18.734 0.854 1 92.31 300 VAL A O 1
ATOM 2277 N N . ILE A 1 301 ? -0.788 -19.828 0.361 1 90.94 301 ILE A N 1
ATOM 2278 C CA . ILE A 1 301 ? -0.331 -20.281 -0.951 1 90.94 301 ILE A CA 1
ATOM 2279 C C . ILE A 1 301 ? -0.928 -19.391 -2.037 1 90.94 301 ILE A C 1
ATOM 2281 O O . ILE A 1 301 ? -2.148 -19.344 -2.207 1 90.94 301 ILE A O 1
ATOM 2285 N N . ARG A 1 302 ? -0.108 -18.719 -2.73 1 89.56 302 ARG A N 1
ATOM 2286 C CA . ARG A 1 302 ? -0.549 -17.781 -3.76 1 89.56 302 ARG A CA 1
ATOM 2287 C C . ARG A 1 302 ? -0.31 -18.359 -5.156 1 89.56 302 ARG A C 1
ATOM 2289 O O . ARG A 1 302 ? 0.796 -18.797 -5.469 1 89.56 302 ARG A O 1
ATOM 2296 N N . LYS A 1 303 ? -1.313 -18.359 -5.969 1 88.75 303 LYS A N 1
ATOM 2297 C CA . LYS A 1 303 ? -1.241 -18.781 -7.363 1 88.75 303 LYS A CA 1
ATOM 2298 C C . LYS A 1 303 ? -1.842 -17.734 -8.289 1 88.75 303 LYS A C 1
ATOM 2300 O O . LYS A 1 303 ? -2.408 -16.75 -7.832 1 88.75 303 LYS A O 1
ATOM 2305 N N . GLY A 1 304 ? -1.62 -17.922 -9.555 1 84 304 GLY A N 1
ATOM 2306 C CA . GLY A 1 304 ? -2.262 -17.047 -10.531 1 84 304 GLY A CA 1
ATOM 2307 C C . GLY A 1 304 ? -3.77 -17.219 -10.57 1 84 304 GLY A C 1
ATOM 2308 O O . GLY A 1 304 ? -4.293 -18.266 -10.219 1 84 304 GLY A O 1
ATOM 2309 N N . ARG A 1 305 ? -4.445 -16.266 -11.023 1 81.44 305 ARG A N 1
ATOM 2310 C CA . ARG A 1 305 ? -5.902 -16.25 -11.031 1 81.44 305 ARG A CA 1
ATOM 2311 C C . ARG A 1 305 ? -6.465 -17.406 -11.844 1 81.44 305 ARG A C 1
ATOM 2313 O O . ARG A 1 305 ? -7.543 -17.922 -11.539 1 81.44 305 ARG A O 1
ATOM 2320 N N . GLU A 1 306 ? -5.723 -17.859 -12.844 1 83.81 306 GLU A N 1
ATOM 2321 C CA . GLU A 1 306 ? -6.168 -18.922 -13.742 1 83.81 306 GLU A CA 1
ATOM 2322 C C . GLU A 1 306 ? -6.176 -20.266 -13.039 1 83.81 306 GLU A C 1
ATOM 2324 O O . GLU A 1 306 ? -6.703 -21.25 -13.57 1 83.81 306 GLU A O 1
ATOM 2329 N N . ASN A 1 307 ? -5.645 -20.234 -11.797 1 88.06 307 ASN A N 1
ATOM 2330 C CA . ASN A 1 307 ? -5.566 -21.5 -11.078 1 88.06 307 ASN A CA 1
ATOM 2331 C C . ASN A 1 307 ? -6.68 -21.625 -10.047 1 88.06 307 ASN A C 1
ATOM 2333 O O . ASN A 1 307 ? -6.793 -22.641 -9.367 1 88.06 307 ASN A O 1
ATOM 2337 N N . TYR A 1 308 ? -7.512 -20.594 -9.906 1 91.62 308 TYR A N 1
ATOM 2338 C CA . TYR A 1 308 ? -8.57 -20.609 -8.898 1 91.62 308 TYR A CA 1
ATOM 2339 C C . TYR A 1 308 ? -9.945 -20.734 -9.555 1 91.62 308 TYR A C 1
ATOM 2341 O O . TYR A 1 308 ? -10.133 -20.344 -10.703 1 91.62 308 TYR A O 1
ATOM 2349 N N . ALA A 1 309 ? -10.859 -21.266 -8.805 1 94.19 309 ALA A N 1
ATOM 2350 C CA . ALA A 1 309 ? -12.25 -21.297 -9.234 1 94.19 309 ALA A CA 1
ATOM 2351 C C . ALA A 1 309 ? -12.859 -19.906 -9.242 1 94.19 309 ALA A C 1
ATOM 2353 O O . ALA A 1 309 ? -12.625 -19.109 -8.32 1 94.19 309 ALA A O 1
ATOM 2354 N N . CYS A 1 310 ? -13.492 -19.578 -10.305 1 92.38 310 CYS A N 1
ATOM 2355 C CA . CYS A 1 310 ? -14.227 -18.312 -10.438 1 92.38 310 CYS A CA 1
ATOM 2356 C C . CYS A 1 310 ? -15.719 -18.531 -10.227 1 92.38 310 CYS A C 1
ATOM 2358 O O . CYS A 1 310 ? -16.375 -19.219 -11.023 1 92.38 310 CYS A O 1
ATOM 2360 N N . LEU A 1 311 ? -16.266 -17.953 -9.195 1 93.25 311 LEU A N 1
ATOM 2361 C CA . LEU A 1 311 ? -17.672 -18.141 -8.844 1 93.25 311 LEU A CA 1
ATOM 2362 C C . LEU A 1 311 ? -18.578 -17.594 -9.945 1 93.25 311 LEU A C 1
ATOM 2364 O O . LEU A 1 311 ? -19.656 -18.125 -10.18 1 93.25 311 LEU A O 1
ATOM 2368 N N . LEU A 1 312 ? -18.172 -16.562 -10.57 1 85.38 312 LEU A N 1
ATOM 2369 C CA . LEU A 1 312 ? -18.953 -16.016 -11.672 1 85.38 312 LEU A CA 1
ATOM 2370 C C . LEU A 1 312 ? -19.047 -17.016 -12.828 1 85.38 312 LEU A C 1
ATOM 2372 O O . LEU A 1 312 ? -20.109 -17.203 -13.406 1 85.38 312 LEU A O 1
ATOM 2376 N N . ASN A 1 313 ? -17.906 -17.594 -13.195 1 87.56 313 ASN A N 1
ATOM 2377 C CA . ASN A 1 313 ? -17.906 -18.609 -14.25 1 87.56 313 ASN A CA 1
ATOM 2378 C C . ASN A 1 313 ? -18.766 -19.812 -13.867 1 87.56 313 ASN A C 1
ATOM 2380 O O . ASN A 1 313 ? -19.438 -20.391 -14.719 1 87.56 313 ASN A O 1
ATOM 2384 N N . TYR A 1 314 ? -18.734 -20.219 -12.578 1 93.56 314 TYR A N 1
ATOM 2385 C CA . TYR A 1 314 ? -19.594 -21.312 -12.117 1 93.56 314 TYR A CA 1
ATOM 2386 C C . TYR A 1 314 ? -21.062 -20.922 -12.234 1 93.56 314 TYR A C 1
ATOM 2388 O O . TYR A 1 314 ? -21.891 -21.734 -12.656 1 93.56 314 TYR A O 1
ATOM 2396 N N . GLU A 1 315 ? -21.359 -19.734 -11.82 1 90.5 315 GLU A N 1
ATOM 2397 C CA . GLU A 1 315 ? -22.734 -19.25 -11.938 1 90.5 315 GLU A CA 1
ATOM 2398 C C . GLU A 1 315 ? -23.219 -19.297 -13.383 1 90.5 315 GLU A C 1
ATOM 2400 O O . GLU A 1 315 ? -24.359 -19.641 -13.648 1 90.5 315 GLU A O 1
ATOM 2405 N N . GLU A 1 316 ? -22.359 -18.953 -14.234 1 83.38 316 GLU A N 1
ATOM 2406 C CA . GLU A 1 316 ? -22.703 -19.016 -15.656 1 83.38 316 GLU A CA 1
ATOM 2407 C C . GLU A 1 316 ? -22.953 -20.453 -16.109 1 83.38 316 GLU A C 1
ATOM 2409 O O . GLU A 1 316 ? -23.859 -20.719 -16.891 1 83.38 316 GLU A O 1
ATOM 2414 N N . MET A 1 317 ? -22.094 -21.297 -15.68 1 88.25 317 MET A N 1
ATOM 2415 C CA . MET A 1 317 ? -22.266 -22.719 -15.992 1 88.25 317 MET A CA 1
ATOM 2416 C C . MET A 1 317 ? -23.609 -23.219 -15.484 1 88.25 317 MET A C 1
ATOM 2418 O O . MET A 1 317 ? -24.312 -23.969 -16.172 1 88.25 317 MET A O 1
ATOM 2422 N N . VAL A 1 318 ? -23.969 -22.828 -14.32 1 89.69 318 VAL A N 1
ATOM 2423 C CA . VAL A 1 318 ? -25.234 -23.203 -13.719 1 89.69 318 VAL A CA 1
ATOM 2424 C C . VAL A 1 318 ? -26.391 -22.641 -14.547 1 89.69 318 VAL A C 1
ATOM 2426 O O . VAL A 1 318 ? -27.375 -23.344 -14.805 1 89.69 318 VAL A O 1
ATOM 2429 N N . SER A 1 319 ? -26.266 -21.469 -14.898 1 85.94 319 SER A N 1
ATOM 2430 C CA . SER A 1 319 ? -27.344 -20.766 -15.602 1 85.94 319 SER A CA 1
ATOM 2431 C C . SER A 1 319 ? -27.594 -21.359 -16.984 1 85.94 319 SER A C 1
ATOM 2433 O O . SER A 1 319 ? -28.703 -21.266 -17.516 1 85.94 319 SER A O 1
ATOM 2435 N N . ARG A 1 320 ? -26.531 -21.875 -17.578 1 82.19 320 ARG A N 1
ATOM 2436 C CA . ARG A 1 320 ? -26.703 -22.516 -18.875 1 82.19 320 ARG A CA 1
ATOM 2437 C C . ARG A 1 320 ? -27.672 -23.688 -18.766 1 82.19 320 ARG A C 1
ATOM 2439 O O . ARG A 1 320 ? -28.344 -24.031 -19.75 1 82.19 320 ARG A O 1
ATOM 2446 N N . ASN A 1 321 ? -27.891 -24.219 -17.641 1 77.38 321 ASN A N 1
ATOM 2447 C CA . ASN A 1 321 ? -28.875 -25.234 -17.312 1 77.38 321 ASN A CA 1
ATOM 2448 C C . ASN A 1 321 ? -28.938 -26.328 -18.375 1 77.38 321 ASN A C 1
ATOM 2450 O O . ASN A 1 321 ? -30.031 -26.656 -18.875 1 77.38 321 ASN A O 1
ATOM 2454 N N . ARG A 1 322 ? -27.812 -26.828 -18.797 1 80.38 322 ARG A N 1
ATOM 2455 C CA . ARG A 1 322 ? -27.766 -27.984 -19.703 1 80.38 322 ARG A CA 1
ATOM 2456 C C . ARG A 1 322 ? -27.828 -29.281 -18.906 1 80.38 322 ARG A C 1
ATOM 2458 O O . ARG A 1 322 ? -26.984 -29.531 -18.031 1 80.38 322 ARG A O 1
ATOM 2465 N N . ASN A 1 323 ? -28.734 -30.078 -19.266 1 82.25 323 ASN A N 1
ATOM 2466 C CA . ASN A 1 323 ? -28.953 -31.328 -18.531 1 82.25 323 ASN A CA 1
ATOM 2467 C C . ASN A 1 323 ? -27.719 -32.219 -18.547 1 82.25 323 ASN A C 1
ATOM 2469 O O . ASN A 1 323 ? -27.391 -32.844 -17.531 1 82.25 323 ASN A O 1
ATOM 2473 N N . GLN A 1 324 ? -27 -32.219 -19.656 1 84.38 324 GLN A N 1
ATOM 2474 C CA . GLN A 1 324 ? -25.828 -33.094 -19.812 1 84.38 324 GLN A CA 1
ATOM 2475 C C . GLN A 1 324 ? -24.688 -32.625 -18.891 1 84.38 324 GLN A C 1
ATOM 2477 O O . GLN A 1 324 ? -23.797 -33.406 -18.578 1 84.38 324 GLN A O 1
ATOM 2482 N N . ASP A 1 325 ? -24.812 -31.453 -18.406 1 90.88 325 ASP A N 1
ATOM 2483 C CA . ASP A 1 325 ? -23.734 -30.906 -17.562 1 90.88 325 ASP A CA 1
ATOM 2484 C C . ASP A 1 325 ? -24.078 -31.031 -16.078 1 90.88 325 ASP A C 1
ATOM 2486 O O . ASP A 1 325 ? -23.234 -30.75 -15.227 1 90.88 325 ASP A O 1
ATOM 2490 N N . ALA A 1 326 ? -25.219 -31.5 -15.789 1 91.69 326 ALA A N 1
ATOM 2491 C CA . ALA A 1 326 ? -25.719 -31.5 -14.414 1 91.69 326 ALA A CA 1
ATOM 2492 C C . ALA A 1 326 ? -24.781 -32.25 -13.484 1 91.69 326 ALA A C 1
ATOM 2494 O O . ALA A 1 326 ? -24.484 -31.797 -12.383 1 91.69 326 ALA A O 1
ATOM 2495 N N . PRO A 1 327 ? -24.312 -33.469 -13.906 1 93.81 327 PRO A N 1
ATOM 2496 C CA . PRO A 1 327 ? -23.391 -34.156 -13.016 1 93.81 327 PRO A CA 1
ATOM 2497 C C . PRO A 1 327 ? -22.125 -33.375 -12.711 1 93.81 327 PRO A C 1
ATOM 2499 O O . PRO A 1 327 ? -21.703 -33.281 -11.562 1 93.81 327 PRO A O 1
ATOM 2502 N N . ALA A 1 328 ? -21.594 -32.75 -13.75 1 95.06 328 ALA A N 1
ATOM 2503 C CA . ALA A 1 328 ? -20.375 -31.953 -13.562 1 95.06 328 ALA A CA 1
ATOM 2504 C C . ALA A 1 328 ? -20.625 -30.75 -12.68 1 95.06 328 ALA A C 1
ATOM 2506 O O . ALA A 1 328 ? -19.844 -30.438 -11.781 1 95.06 328 ALA A O 1
ATOM 2507 N N . VAL A 1 329 ? -21.719 -30.078 -12.891 1 95.06 329 VAL A N 1
ATOM 2508 C CA . VAL A 1 329 ? -22.094 -28.891 -12.125 1 95.06 329 VAL A CA 1
ATOM 2509 C C . VAL A 1 329 ? -22.266 -29.266 -10.648 1 95.06 329 VAL A C 1
ATOM 2511 O O . VAL A 1 329 ? -21.812 -28.531 -9.766 1 95.06 329 VAL A O 1
ATOM 2514 N N . GLY A 1 330 ? -22.906 -30.375 -10.492 1 95.62 330 GLY A N 1
ATOM 2515 C CA . GLY A 1 330 ? -23.125 -30.828 -9.133 1 95.62 330 GLY A CA 1
ATOM 2516 C C . GLY A 1 330 ? -21.844 -31.203 -8.414 1 95.62 330 GLY A C 1
ATOM 2517 O O . GLY A 1 330 ? -21.656 -30.859 -7.242 1 95.62 330 GLY A O 1
ATOM 2518 N N . LEU A 1 331 ? -20.969 -31.891 -9.055 1 96.38 331 LEU A N 1
ATOM 2519 C CA . LEU A 1 331 ? -19.703 -32.281 -8.453 1 96.38 331 LEU A CA 1
ATOM 2520 C C . LEU A 1 331 ? -18.844 -31.062 -8.164 1 96.38 331 LEU A C 1
ATOM 2522 O O . LEU A 1 331 ? -18.141 -31.016 -7.141 1 96.38 331 LEU A O 1
ATOM 2526 N N . MET A 1 332 ? -18.922 -30.062 -9.016 1 96.25 332 MET A N 1
ATOM 2527 C CA . MET A 1 332 ? -18.188 -28.828 -8.781 1 96.25 332 MET A CA 1
ATOM 2528 C C . MET A 1 332 ? -18.75 -28.078 -7.578 1 96.25 332 MET A C 1
ATOM 2530 O O . MET A 1 332 ? -18 -27.484 -6.801 1 96.25 332 MET A O 1
ATOM 2534 N N . ALA A 1 333 ? -20.047 -28.141 -7.492 1 96.25 333 ALA A N 1
ATOM 2535 C CA . ALA A 1 333 ? -20.688 -27.5 -6.34 1 96.25 333 ALA A CA 1
ATOM 2536 C C . ALA A 1 333 ? -20.219 -28.141 -5.035 1 96.25 333 ALA A C 1
ATOM 2538 O O . ALA A 1 333 ? -19.875 -27.422 -4.082 1 96.25 333 ALA A O 1
ATOM 2539 N N . ARG A 1 334 ? -20.188 -29.453 -5.062 1 95.88 334 ARG A N 1
ATOM 2540 C CA . ARG A 1 334 ? -19.703 -30.172 -3.889 1 95.88 334 ARG A CA 1
ATOM 2541 C C . ARG A 1 334 ? -18.281 -29.766 -3.541 1 95.88 334 ARG A C 1
ATOM 2543 O O . ARG A 1 334 ? -17.953 -29.562 -2.371 1 95.88 334 ARG A O 1
ATOM 2550 N N . TRP A 1 335 ? -17.5 -29.656 -4.508 1 96.12 335 TRP A N 1
ATOM 2551 C CA . TRP A 1 335 ? -16.094 -29.281 -4.305 1 96.12 335 TRP A CA 1
ATOM 2552 C C . TRP A 1 335 ? -15.977 -27.844 -3.82 1 96.12 335 TRP A C 1
ATOM 2554 O O . TRP A 1 335 ? -15.242 -27.562 -2.875 1 96.12 335 TRP A O 1
ATOM 2564 N N . LEU A 1 336 ? -16.688 -26.891 -4.406 1 95.5 336 LEU A N 1
ATOM 2565 C CA . LEU A 1 336 ? -16.625 -25.484 -4.066 1 95.5 336 LEU A CA 1
ATOM 2566 C C . LEU A 1 336 ? -17.031 -25.25 -2.609 1 95.5 336 LEU A C 1
ATOM 2568 O O . LEU A 1 336 ? -16.484 -24.359 -1.946 1 95.5 336 LEU A O 1
ATOM 2572 N N . LEU A 1 337 ? -17.891 -26.031 -2.137 1 94.19 337 LEU A N 1
ATOM 2573 C CA . LEU A 1 337 ? -18.375 -25.891 -0.767 1 94.19 337 LEU A CA 1
ATOM 2574 C C . LEU A 1 337 ? -17.375 -26.469 0.224 1 94.19 337 LEU A C 1
ATOM 2576 O O . LEU A 1 337 ? -17.406 -26.141 1.411 1 94.19 337 LEU A O 1
ATOM 2580 N N . ALA A 1 338 ? -16.5 -27.312 -0.334 1 93.06 338 ALA A N 1
ATOM 2581 C CA . ALA A 1 338 ? -15.602 -28.031 0.563 1 93.06 338 ALA A CA 1
ATOM 2582 C C . ALA A 1 338 ? -14.164 -27.516 0.441 1 93.06 338 ALA A C 1
ATOM 2584 O O . ALA A 1 338 ? -13.367 -27.656 1.367 1 93.06 338 ALA A O 1
ATOM 2585 N N . THR A 1 339 ? -13.797 -26.922 -0.685 1 93.38 339 THR A N 1
ATOM 2586 C CA . THR A 1 339 ? -12.422 -26.516 -0.977 1 93.38 339 THR A CA 1
ATOM 2587 C C . THR A 1 339 ? -11.938 -25.484 0.028 1 93.38 339 THR A C 1
ATOM 2589 O O . THR A 1 339 ? -12.719 -24.656 0.507 1 93.38 339 THR A O 1
ATOM 2592 N N . ARG A 1 340 ? -10.719 -25.578 0.393 1 85.12 340 ARG A N 1
ATOM 2593 C CA . ARG A 1 340 ? -10.109 -24.656 1.342 1 85.12 340 ARG A CA 1
ATOM 2594 C C . ARG A 1 340 ? -9.922 -23.266 0.722 1 85.12 340 ARG A C 1
ATOM 2596 O O . ARG A 1 340 ? -10.148 -22.25 1.379 1 85.12 340 ARG A O 1
ATOM 2603 N N . ASP A 1 341 ? -9.508 -23.281 -0.514 1 87.94 341 ASP A N 1
ATOM 2604 C CA . ASP A 1 341 ? -9.117 -21.984 -1.067 1 87.94 341 ASP A CA 1
ATOM 2605 C C . ASP A 1 341 ? -9.523 -21.875 -2.535 1 87.94 341 ASP A C 1
ATOM 2607 O O . ASP A 1 341 ? -9.078 -20.969 -3.242 1 87.94 341 ASP A O 1
ATOM 2611 N N . GLY A 1 342 ? -10.242 -22.875 -3.037 1 92.06 342 GLY A N 1
ATOM 2612 C CA . GLY A 1 342 ? -10.688 -22.812 -4.418 1 92.06 342 GLY A CA 1
ATOM 2613 C C . GLY A 1 342 ? -9.578 -23.094 -5.418 1 92.06 342 GLY A C 1
ATOM 2614 O O . GLY A 1 342 ? -9.695 -22.75 -6.598 1 92.06 342 GLY A O 1
ATOM 2615 N N . ASP A 1 343 ? -8.531 -23.719 -4.98 1 89.94 343 ASP A N 1
ATOM 2616 C CA . ASP A 1 343 ? -7.375 -24.031 -5.82 1 89.94 343 ASP A CA 1
ATOM 2617 C C . ASP A 1 343 ? -7.652 -25.234 -6.715 1 89.94 343 ASP A C 1
ATOM 2619 O O . ASP A 1 343 ? -7.785 -26.359 -6.23 1 89.94 343 ASP A O 1
ATOM 2623 N N . MET A 1 344 ? -7.613 -25.031 -8.023 1 90.81 344 MET A N 1
ATOM 2624 C CA . MET A 1 344 ? -8.016 -26.078 -8.953 1 90.81 344 MET A CA 1
ATOM 2625 C C . MET A 1 344 ? -6.797 -26.812 -9.508 1 90.81 344 MET A C 1
ATOM 2627 O O . MET A 1 344 ? -6.934 -27.859 -10.156 1 90.81 344 MET A O 1
ATOM 2631 N N . VAL A 1 345 ? -5.66 -26.328 -9.227 1 83.62 345 VAL A N 1
ATOM 2632 C CA . VAL A 1 345 ? -4.461 -26.922 -9.797 1 83.62 345 VAL A CA 1
ATOM 2633 C C . VAL A 1 345 ? -3.436 -27.188 -8.695 1 83.62 345 VAL A C 1
ATOM 2635 O O . VAL A 1 345 ? -2.734 -26.266 -8.266 1 83.62 345 VAL A O 1
ATOM 2638 N N . GLY A 1 346 ? -3.281 -28.391 -8.336 1 73.75 346 GLY A N 1
ATOM 2639 C CA . GLY A 1 346 ? -2.305 -28.766 -7.32 1 73.75 346 GLY A CA 1
ATOM 2640 C C . GLY A 1 346 ? -2.826 -28.609 -5.906 1 73.75 346 GLY A C 1
ATOM 2641 O O . GLY A 1 346 ? -2.057 -28.672 -4.945 1 73.75 346 GLY A O 1
ATOM 2642 N N . GLY A 1 347 ? -4 -28.266 -5.84 1 79.12 347 GLY A N 1
ATOM 2643 C CA . GLY A 1 347 ? -4.609 -28.141 -4.523 1 79.12 347 GLY A CA 1
ATOM 2644 C C . GLY A 1 347 ? -5.496 -29.328 -4.172 1 79.12 347 GLY A C 1
ATOM 2645 O O . GLY A 1 347 ? -5.09 -30.484 -4.305 1 79.12 347 GLY A O 1
ATOM 2646 N N . ASP A 1 348 ? -6.648 -28.922 -3.65 1 85.31 348 ASP A N 1
ATOM 2647 C CA . ASP A 1 348 ? -7.523 -29.984 -3.186 1 85.31 348 ASP A CA 1
ATOM 2648 C C . ASP A 1 348 ? -8.492 -30.422 -4.285 1 85.31 348 ASP A C 1
ATOM 2650 O O . ASP A 1 348 ? -9.305 -31.328 -4.078 1 85.31 348 ASP A O 1
ATOM 2654 N N . PHE A 1 349 ? -8.383 -29.828 -5.523 1 90.69 349 PHE A N 1
ATOM 2655 C CA . PHE A 1 349 ? -9.148 -30.312 -6.668 1 90.69 349 PHE A CA 1
ATOM 2656 C C . PHE A 1 349 ? -8.492 -31.547 -7.273 1 90.69 349 PHE A C 1
ATOM 2658 O O . PHE A 1 349 ? -7.316 -31.516 -7.629 1 90.69 349 PHE A O 1
ATOM 2665 N N . PRO A 1 350 ? -9.156 -32.531 -7.344 1 89.12 350 PRO A N 1
ATOM 2666 C CA . PRO A 1 350 ? -8.539 -33.75 -7.898 1 89.12 350 PRO A CA 1
ATOM 2667 C C . PRO A 1 350 ? -8.289 -33.625 -9.406 1 89.12 350 PRO A C 1
ATOM 2669 O O . PRO A 1 350 ? -9.234 -33.5 -10.18 1 89.12 350 PRO A O 1
ATOM 2672 N N . GLY A 1 351 ? -7.09 -33.781 -9.789 1 85.69 351 GLY A N 1
ATOM 2673 C CA . GLY A 1 351 ? -6.727 -33.656 -11.195 1 85.69 351 GLY A CA 1
ATOM 2674 C C . GLY A 1 351 ? -7.457 -34.656 -12.078 1 85.69 351 GLY A C 1
ATOM 2675 O O . GLY A 1 351 ? -7.828 -34.344 -13.211 1 85.69 351 GLY A O 1
ATOM 2676 N N . TRP A 1 352 ? -7.695 -35.844 -11.531 1 90.88 352 TRP A N 1
ATOM 2677 C CA . TRP A 1 352 ? -8.344 -36.906 -12.32 1 90.88 352 TRP A CA 1
ATOM 2678 C C . TRP A 1 352 ? -9.789 -36.531 -12.633 1 90.88 352 TRP A C 1
ATOM 2680 O O . TRP A 1 352 ? -10.398 -37.094 -13.539 1 90.88 352 TRP A O 1
ATOM 2690 N N . LEU A 1 353 ? -10.344 -35.656 -11.859 1 91.88 353 LEU A N 1
ATOM 2691 C CA . LEU A 1 353 ? -11.727 -35.25 -12.133 1 91.88 353 LEU A CA 1
ATOM 2692 C C . LEU A 1 353 ? -11.82 -34.531 -13.461 1 91.88 353 LEU A C 1
ATOM 2694 O O . LEU A 1 353 ? -12.82 -34.625 -14.172 1 91.88 353 LEU A O 1
ATOM 2698 N N . THR A 1 354 ? -10.82 -33.75 -13.797 1 91.81 354 THR A N 1
ATOM 2699 C CA . THR A 1 354 ? -10.75 -33.062 -15.086 1 91.81 354 THR A CA 1
ATOM 2700 C C . THR A 1 354 ? -10.727 -34.094 -16.234 1 91.81 354 THR A C 1
ATOM 2702 O O . THR A 1 354 ? -11.312 -33.844 -17.281 1 91.81 354 THR A O 1
ATOM 2705 N N . GLU A 1 355 ? -10.039 -35.188 -15.961 1 89.81 355 GLU A N 1
ATOM 2706 C CA . GLU A 1 355 ? -9.93 -36.219 -16.969 1 89.81 355 GLU A CA 1
ATOM 2707 C C . GLU A 1 355 ? -11.25 -36.969 -17.141 1 89.81 355 GLU A C 1
ATOM 2709 O O . GLU A 1 355 ? -11.617 -37.344 -18.266 1 89.81 355 GLU A O 1
ATOM 2714 N N . VAL A 1 356 ? -11.922 -37.125 -16.094 1 92.38 356 VAL A N 1
ATOM 2715 C CA . VAL A 1 356 ? -13.156 -37.906 -16.078 1 92.38 356 VAL A CA 1
ATOM 2716 C C . VAL A 1 356 ? -14.305 -37.062 -16.641 1 92.38 356 VAL A C 1
ATOM 2718 O O . VAL A 1 356 ? -15.133 -37.562 -17.406 1 92.38 356 VAL A O 1
ATOM 2721 N N . LEU A 1 357 ? -14.375 -35.781 -16.219 1 92.19 357 LEU A N 1
ATOM 2722 C CA . LEU A 1 357 ? -15.508 -34.938 -16.562 1 92.19 357 LEU A CA 1
ATOM 2723 C C . LEU A 1 357 ? -15.195 -34.062 -17.781 1 92.19 357 LEU A C 1
ATOM 2725 O O . LEU A 1 357 ? -16.109 -33.469 -18.391 1 92.19 357 LEU A O 1
ATOM 2729 N N . GLY A 1 358 ? -13.961 -33.906 -18.078 1 89 358 GLY A N 1
ATOM 2730 C CA . GLY A 1 358 ? -13.562 -33 -19.141 1 89 358 GLY A CA 1
ATOM 2731 C C . GLY A 1 358 ? -13.102 -31.656 -18.625 1 89 358 GLY A C 1
ATOM 2732 O O . GLY A 1 358 ? -13.609 -31.156 -17.625 1 89 358 GLY A O 1
ATOM 2733 N N . ARG A 1 359 ? -12.297 -31.047 -19.344 1 87.88 359 ARG A N 1
ATOM 2734 C CA . ARG A 1 359 ? -11.664 -29.781 -18.953 1 87.88 359 ARG A CA 1
ATOM 2735 C C . ARG A 1 359 ? -12.672 -28.641 -18.969 1 87.88 359 ARG A C 1
ATOM 2737 O O . ARG A 1 359 ? -12.688 -27.797 -18.078 1 87.88 359 ARG A O 1
ATOM 2744 N N . ALA A 1 360 ? -13.516 -28.562 -19.906 1 84.06 360 ALA A N 1
ATOM 2745 C CA . ALA A 1 360 ? -14.469 -27.469 -20.094 1 84.06 360 ALA A CA 1
ATOM 2746 C C . ALA A 1 360 ? -15.422 -27.375 -18.906 1 84.06 360 ALA A C 1
ATOM 2748 O O . ALA A 1 360 ? -15.836 -26.281 -18.516 1 84.06 360 ALA A O 1
ATOM 2749 N N . ARG A 1 361 ? -15.711 -28.516 -18.328 1 90.25 361 ARG A N 1
ATOM 2750 C CA . ARG A 1 361 ? -16.703 -28.578 -17.266 1 90.25 361 ARG A CA 1
ATOM 2751 C C . ARG A 1 361 ? -16.062 -28.453 -15.898 1 90.25 361 ARG A C 1
ATOM 2753 O O . ARG A 1 361 ? -16.75 -28.406 -14.875 1 90.25 361 ARG A O 1
ATOM 2760 N N . THR A 1 362 ? -14.773 -28.406 -15.93 1 92.88 362 THR A N 1
ATOM 2761 C CA . THR A 1 362 ? -14.055 -28.328 -14.664 1 92.88 362 THR A CA 1
ATOM 2762 C C . THR A 1 362 ? -13.133 -27.109 -14.648 1 92.88 362 THR A C 1
ATOM 2764 O O . THR A 1 362 ? -13.555 -26.016 -14.266 1 92.88 362 THR A O 1
ATOM 2767 N N . LEU A 1 363 ? -11.953 -27.234 -15.305 1 88.88 363 LEU A N 1
ATOM 2768 C CA . LEU A 1 363 ? -10.977 -26.141 -15.336 1 88.88 363 LEU A CA 1
ATOM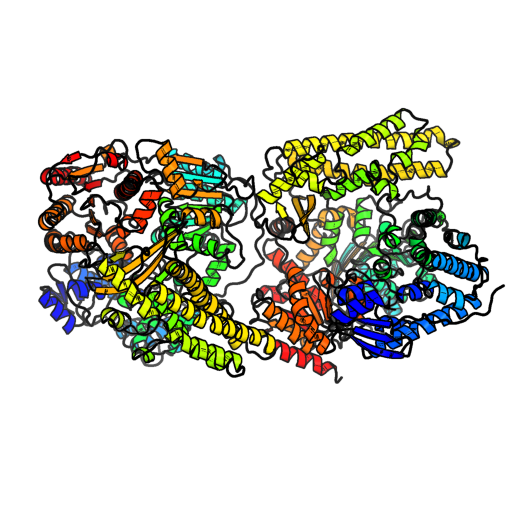 2769 C C . LEU A 1 363 ? -11.516 -24.938 -16.094 1 88.88 363 LEU A C 1
ATOM 2771 O O . LEU A 1 363 ? -10.984 -23.844 -15.977 1 88.88 363 LEU A O 1
ATOM 2775 N N . GLY A 1 364 ? -12.594 -25.234 -16.766 1 86.44 364 GLY A N 1
ATOM 2776 C CA . GLY A 1 364 ? -13.219 -24.156 -17.531 1 86.44 364 GLY A CA 1
ATOM 2777 C C . GLY A 1 364 ? -13.805 -23.062 -16.641 1 86.44 364 GLY A C 1
ATOM 2778 O O . GLY A 1 364 ? -14.055 -21.953 -17.109 1 86.44 364 GLY A O 1
ATOM 2779 N N . ILE A 1 365 ? -14 -23.375 -15.359 1 90.06 365 ILE A N 1
ATOM 2780 C CA . ILE A 1 365 ? -14.609 -22.375 -14.477 1 90.06 365 ILE A CA 1
ATOM 2781 C C . ILE A 1 365 ? -13.539 -21.438 -13.945 1 90.06 365 ILE A C 1
ATOM 2783 O O . ILE A 1 365 ? -13.852 -20.406 -13.344 1 90.06 365 ILE A O 1
ATOM 2787 N N . ALA A 1 366 ? -12.289 -21.75 -14.18 1 88.56 366 ALA A N 1
ATOM 2788 C CA . ALA A 1 366 ? -11.211 -20.859 -13.742 1 88.56 366 ALA A CA 1
ATOM 2789 C C . ALA A 1 366 ? -11.203 -19.562 -14.555 1 88.56 366 ALA A C 1
ATOM 2791 O O . ALA A 1 366 ? -11.75 -19.516 -15.664 1 88.56 366 ALA A O 1
ATOM 2792 N N . ASP A 1 367 ? -10.742 -18.531 -13.836 1 76.62 367 ASP A N 1
ATOM 2793 C CA . ASP A 1 367 ? -10.633 -17.266 -14.539 1 76.62 367 ASP A CA 1
ATOM 2794 C C . ASP A 1 367 ? -9.586 -17.344 -15.656 1 76.62 367 ASP A C 1
ATOM 2796 O O . ASP A 1 367 ? -8.492 -17.875 -15.453 1 76.62 367 ASP A O 1
ATOM 2800 N N . ARG A 1 368 ? -10.109 -17.094 -16.75 1 67.5 368 ARG A N 1
ATOM 2801 C CA . ARG A 1 368 ? -9.141 -17 -17.844 1 67.5 368 ARG A CA 1
ATOM 2802 C C . ARG A 1 368 ? -8.523 -15.609 -17.906 1 67.5 368 ARG A C 1
ATOM 2804 O O . ARG A 1 368 ? -9.164 -14.625 -17.547 1 67.5 368 ARG A O 1
ATOM 2811 N N . ARG A 1 369 ? -7.367 -15.531 -18.203 1 58 369 ARG A N 1
ATOM 2812 C CA . ARG A 1 369 ? -6.598 -14.289 -18.219 1 58 369 ARG A CA 1
ATOM 2813 C C . ARG A 1 369 ? -7.391 -13.156 -18.844 1 58 369 ARG A C 1
ATOM 2815 O O . ARG A 1 369 ? -7.871 -13.281 -19.969 1 58 369 ARG A O 1
ATOM 2822 N N . GLY A 1 370 ? -7.738 -12.148 -17.969 1 59.38 370 GLY A N 1
ATOM 2823 C CA . GLY A 1 370 ? -8.281 -10.883 -18.438 1 59.38 370 GLY A CA 1
ATOM 2824 C C . GLY A 1 370 ? -9.797 -10.828 -18.375 1 59.38 370 GLY A C 1
ATOM 2825 O O . GLY A 1 370 ? -10.391 -9.797 -18.688 1 59.38 370 GLY A O 1
ATOM 2826 N N . GLU A 1 371 ? -10.398 -11.953 -17.922 1 63.53 371 GLU A N 1
ATOM 2827 C CA . GLU A 1 371 ? -11.859 -11.945 -17.922 1 63.53 371 GLU A CA 1
ATOM 2828 C C . GLU A 1 371 ? -12.422 -11.438 -16.609 1 63.53 371 GLU A C 1
ATOM 2830 O O . GLU A 1 371 ? -13.594 -11.07 -16.516 1 63.53 371 GLU A O 1
ATOM 2835 N N . CYS A 1 372 ? -11.562 -11.414 -15.656 1 73.81 372 CYS A N 1
ATOM 2836 C CA . CYS A 1 372 ? -12.039 -11.008 -14.336 1 73.81 372 CYS A CA 1
ATOM 2837 C C . CYS A 1 372 ? -12.445 -9.539 -14.336 1 73.81 372 CYS A C 1
ATOM 2839 O O . CYS A 1 372 ? -11.758 -8.703 -14.906 1 73.81 372 CYS A O 1
ATOM 2841 N N . ILE A 1 373 ? -13.547 -9.211 -13.672 1 61.66 373 ILE A N 1
ATOM 2842 C CA . ILE A 1 373 ? -14.07 -7.852 -13.664 1 61.66 373 ILE A CA 1
ATOM 2843 C C . ILE A 1 373 ? -13.883 -7.23 -12.281 1 61.66 373 ILE A C 1
ATOM 2845 O O . ILE A 1 373 ? -14.406 -6.152 -12 1 61.66 373 ILE A O 1
ATOM 2849 N N . PHE A 1 374 ? -13.219 -7.992 -11.359 1 69.75 374 PHE A N 1
ATOM 2850 C CA . PHE A 1 374 ? -12.773 -7.527 -10.055 1 69.75 374 PHE A CA 1
ATOM 2851 C C . PHE A 1 374 ? -13.945 -6.98 -9.25 1 69.75 374 PHE A C 1
ATOM 2853 O O . PHE A 1 374 ? -14.945 -7.672 -9.047 1 69.75 374 PHE A O 1
ATOM 2860 N N . SER A 1 375 ? -13.922 -5.688 -8.727 1 62.31 375 SER A N 1
ATOM 2861 C CA . SER A 1 375 ? -14.883 -5.156 -7.766 1 62.31 375 SER A CA 1
ATOM 2862 C C . SER A 1 375 ? -16.281 -5.078 -8.367 1 62.31 375 SER A C 1
ATOM 2864 O O . SER A 1 375 ? -17.266 -4.996 -7.641 1 62.31 375 SER A O 1
ATOM 2866 N N . ALA A 1 376 ? -16.344 -5.184 -9.688 1 57.88 376 ALA A N 1
ATOM 2867 C CA . ALA A 1 376 ? -17.641 -5.168 -10.352 1 57.88 376 ALA A CA 1
ATOM 2868 C C . ALA A 1 376 ? -18.328 -6.527 -10.25 1 57.88 376 ALA A C 1
ATOM 2870 O O . ALA A 1 376 ? -19.516 -6.648 -10.531 1 57.88 376 ALA A O 1
ATOM 2871 N N . CYS A 1 377 ? -17.531 -7.488 -9.898 1 74.5 377 CYS A N 1
ATOM 2872 C CA . CYS A 1 377 ? -18.062 -8.836 -9.766 1 74.5 377 CYS A CA 1
ATOM 2873 C C . CYS A 1 377 ? -19.016 -8.938 -8.57 1 74.5 377 CYS A C 1
ATOM 2875 O O . CYS A 1 377 ? -18.656 -8.539 -7.461 1 74.5 377 CYS A O 1
ATOM 2877 N N . PRO A 1 378 ? -20.203 -9.414 -8.836 1 75.44 378 PRO A N 1
ATOM 2878 C CA . PRO A 1 378 ? -21.141 -9.57 -7.723 1 75.44 378 PRO A CA 1
ATOM 2879 C C . PRO A 1 378 ? -20.594 -10.484 -6.621 1 75.44 378 PRO A C 1
ATOM 2881 O O . PRO A 1 378 ? -21.062 -10.422 -5.48 1 75.44 378 PRO A O 1
ATOM 2884 N N . HIS A 1 379 ? -19.672 -11.367 -7.008 1 88 379 HIS A N 1
ATOM 2885 C CA . HIS A 1 379 ? -19.109 -12.305 -6.031 1 88 379 HIS A CA 1
ATOM 2886 C C . HIS A 1 379 ? -17.766 -11.828 -5.512 1 88 379 HIS A C 1
ATOM 2888 O O . HIS A 1 379 ? -17 -12.609 -4.938 1 88 379 HIS A O 1
ATOM 2894 N N . TYR A 1 380 ? -17.469 -10.602 -5.652 1 81.12 380 TYR A N 1
ATOM 2895 C CA . TYR A 1 380 ? -16.141 -10.062 -5.355 1 81.12 380 TYR A CA 1
ATOM 2896 C C . TYR A 1 380 ? -15.766 -10.312 -3.902 1 81.12 380 TYR A C 1
ATOM 2898 O O . TYR A 1 380 ? -14.641 -10.727 -3.609 1 81.12 380 TYR A O 1
ATOM 2906 N N . ARG A 1 381 ? -16.656 -10.109 -2.951 1 84.19 381 ARG A N 1
ATOM 2907 C CA . ARG A 1 381 ? -16.391 -10.219 -1.523 1 84.19 381 ARG A CA 1
ATOM 2908 C C . ARG A 1 381 ? -16.219 -11.68 -1.106 1 84.19 381 ARG A C 1
ATOM 2910 O O . ARG A 1 381 ? -15.75 -11.969 -0.005 1 84.19 381 ARG A O 1
ATOM 2917 N N . LYS A 1 382 ? -16.625 -12.586 -2.037 1 92.12 382 LYS A N 1
ATOM 2918 C CA . LYS A 1 382 ? -16.531 -14.016 -1.755 1 92.12 382 LYS A CA 1
ATOM 2919 C C . LYS A 1 382 ? -15.5 -14.688 -2.666 1 92.12 382 LYS A C 1
ATOM 2921 O O . LYS A 1 382 ? -15.328 -15.914 -2.623 1 92.12 382 LYS A O 1
ATOM 2926 N N . CYS A 1 383 ? -14.852 -13.891 -3.441 1 91 383 CYS A N 1
ATOM 2927 C CA . CYS A 1 383 ? -13.93 -14.383 -4.461 1 91 383 CYS A CA 1
ATOM 2928 C C . CYS A 1 383 ? -12.727 -15.078 -3.826 1 91 383 CYS A C 1
ATOM 2930 O O . CYS A 1 383 ? -12.062 -14.508 -2.957 1 91 383 CYS A O 1
ATOM 2932 N N . PHE A 1 384 ? -12.422 -16.297 -4.273 1 92.56 384 PHE A N 1
ATOM 2933 C CA . PHE A 1 384 ? -11.32 -17.094 -3.721 1 92.56 384 PHE A CA 1
ATOM 2934 C C . PHE A 1 384 ? -9.984 -16.406 -3.961 1 92.56 384 PHE A C 1
ATOM 2936 O O . PHE A 1 384 ? -9.109 -16.406 -3.09 1 92.56 384 PHE A O 1
ATOM 2943 N N . ILE A 1 385 ? -9.844 -15.812 -5.094 1 89.25 385 ILE A N 1
ATOM 2944 C CA . ILE A 1 385 ? -8.586 -15.188 -5.48 1 89.25 385 ILE A CA 1
ATOM 2945 C C . ILE A 1 385 ? -8.328 -13.953 -4.605 1 89.25 385 ILE A C 1
ATOM 2947 O O . ILE A 1 385 ? -7.242 -13.789 -4.055 1 89.25 385 ILE A O 1
ATOM 2951 N N . GLU A 1 386 ? -9.359 -13.102 -4.484 1 86.81 386 GLU A N 1
ATOM 2952 C CA . GLU A 1 386 ? -9.227 -11.867 -3.707 1 86.81 386 GLU A CA 1
ATOM 2953 C C . GLU A 1 386 ? -8.977 -12.172 -2.232 1 86.81 386 GLU A C 1
ATOM 2955 O O . GLU A 1 386 ? -8.234 -11.445 -1.566 1 86.81 386 GLU A O 1
ATOM 2960 N N . ARG A 1 387 ? -9.586 -13.172 -1.777 1 90.19 387 ARG A N 1
ATOM 2961 C CA . ARG A 1 387 ? -9.344 -13.602 -0.406 1 90.19 387 ARG A CA 1
ATOM 2962 C C . ARG A 1 387 ? -7.887 -13.992 -0.202 1 90.19 387 ARG A C 1
ATOM 2964 O O . ARG A 1 387 ? -7.266 -13.602 0.788 1 90.19 387 ARG A O 1
ATOM 2971 N N . ALA A 1 388 ? -7.355 -14.766 -1.153 1 89.38 388 ALA A N 1
ATOM 2972 C CA . ALA A 1 388 ? -5.965 -15.203 -1.068 1 89.38 388 ALA A CA 1
ATOM 2973 C C . ALA A 1 388 ? -5.012 -14.016 -1.143 1 89.38 388 ALA A C 1
ATOM 2975 O O . ALA A 1 388 ? -4.016 -13.961 -0.416 1 89.38 388 ALA A O 1
ATOM 2976 N N . VAL A 1 389 ? -5.27 -13.078 -1.968 1 87.25 389 VAL A N 1
ATOM 2977 C CA . VAL A 1 389 ? -4.434 -11.898 -2.154 1 87.25 389 VAL A CA 1
ATOM 2978 C C . VAL A 1 389 ? -4.398 -11.078 -0.867 1 87.25 389 VAL A C 1
ATOM 2980 O O . VAL A 1 389 ? -3.33 -10.656 -0.419 1 87.25 389 VAL A O 1
ATOM 2983 N N . ARG A 1 390 ? -5.5 -10.828 -0.24 1 87.12 390 ARG A N 1
ATOM 2984 C CA . ARG A 1 390 ? -5.605 -10.031 0.977 1 87.12 390 ARG A CA 1
ATOM 2985 C C . ARG A 1 390 ? -4.957 -10.742 2.158 1 87.12 390 ARG A C 1
ATOM 2987 O O . ARG A 1 390 ? -4.297 -10.109 2.984 1 87.12 390 ARG A O 1
ATOM 2994 N N . ARG A 1 391 ? -5.113 -12.023 2.191 1 89.75 391 ARG A N 1
ATOM 2995 C CA . ARG A 1 391 ? -4.496 -12.812 3.254 1 89.75 391 ARG A CA 1
ATOM 2996 C C . ARG A 1 391 ? -2.977 -12.812 3.125 1 89.75 391 ARG A C 1
ATOM 2998 O O . ARG A 1 391 ? -2.264 -12.844 4.133 1 89.75 391 ARG A O 1
ATOM 3005 N N . ALA A 1 392 ? -2.504 -12.82 1.916 1 90.44 392 ALA A N 1
ATOM 3006 C CA . ALA A 1 392 ? -1.065 -12.844 1.668 1 90.44 392 ALA A CA 1
ATOM 3007 C C . ALA A 1 392 ? -0.387 -11.609 2.244 1 90.44 392 ALA A C 1
ATOM 3009 O O . ALA A 1 392 ? 0.76 -11.672 2.691 1 90.44 392 ALA A O 1
ATOM 3010 N N . ARG A 1 393 ? -1.069 -10.484 2.328 1 86.44 393 ARG A N 1
ATOM 3011 C CA . ARG A 1 393 ? -0.519 -9.227 2.832 1 86.44 393 ARG A CA 1
ATOM 3012 C C . ARG A 1 393 ? -0.278 -9.297 4.336 1 86.44 393 ARG A C 1
ATOM 3014 O O . ARG A 1 393 ? 0.566 -8.578 4.871 1 86.44 393 ARG A O 1
ATOM 3021 N N . ARG A 1 394 ? -1 -10.141 4.965 1 88.56 394 ARG A N 1
ATOM 3022 C CA . ARG A 1 394 ? -0.962 -10.188 6.422 1 88.56 394 ARG A CA 1
ATOM 3023 C C . ARG A 1 394 ? -0.318 -11.477 6.91 1 88.56 394 ARG A C 1
ATOM 3025 O O . ARG A 1 394 ? -0.214 -11.711 8.117 1 88.56 394 ARG A O 1
ATOM 3032 N N . ALA A 1 395 ? 0.112 -12.328 5.969 1 93.88 395 ALA A N 1
ATOM 3033 C CA . ALA A 1 395 ? 0.703 -13.617 6.332 1 93.88 395 ALA A CA 1
ATOM 3034 C C . ALA A 1 395 ? 2.148 -13.445 6.785 1 93.88 395 ALA A C 1
ATOM 3036 O O . ALA A 1 395 ? 2.721 -12.359 6.668 1 93.88 395 ALA A O 1
ATOM 3037 N N . ASP A 1 396 ? 2.652 -14.453 7.438 1 96.38 396 ASP A N 1
ATOM 3038 C CA . ASP A 1 396 ? 4.074 -14.5 7.758 1 96.38 396 ASP A CA 1
ATOM 3039 C C . ASP A 1 396 ? 4.879 -15.094 6.605 1 96.38 396 ASP A C 1
ATOM 3041 O O . ASP A 1 396 ? 5.988 -14.641 6.312 1 96.38 396 ASP A O 1
ATOM 3045 N N . ILE A 1 397 ? 4.277 -16.141 6.035 1 97.31 397 ILE A N 1
ATOM 3046 C CA . ILE A 1 397 ? 4.922 -16.844 4.93 1 97.31 397 ILE A CA 1
ATOM 3047 C C . ILE A 1 397 ? 3.967 -16.922 3.742 1 97.31 397 ILE A C 1
ATOM 3049 O O . ILE A 1 397 ? 2.801 -17.297 3.896 1 97.31 397 ILE A O 1
ATOM 3053 N N . VAL A 1 398 ? 4.402 -16.547 2.607 1 95.12 398 VAL A N 1
ATOM 3054 C CA . VAL A 1 398 ? 3.652 -16.688 1.365 1 95.12 398 VAL A CA 1
ATOM 3055 C C . VAL A 1 398 ? 4.391 -17.641 0.423 1 95.12 398 VAL A C 1
ATOM 3057 O O . VAL A 1 398 ? 5.57 -17.438 0.13 1 95.12 398 VAL A O 1
ATOM 3060 N N . VAL A 1 399 ? 3.742 -18.672 -0.016 1 95 399 VAL A N 1
ATOM 3061 C CA . VAL A 1 399 ? 4.324 -19.641 -0.943 1 95 399 VAL A CA 1
ATOM 3062 C C . VAL A 1 399 ? 3.795 -19.391 -2.352 1 95 399 VAL A C 1
ATOM 3064 O O . VAL A 1 399 ? 2.58 -19.344 -2.568 1 95 399 VAL A O 1
ATOM 3067 N N . ALA A 1 400 ? 4.672 -19.203 -3.285 1 92.88 400 ALA A N 1
ATOM 3068 C CA . ALA A 1 400 ? 4.305 -18.953 -4.676 1 92.88 400 ALA A CA 1
ATOM 3069 C C . ALA A 1 400 ? 5.25 -19.672 -5.633 1 92.88 400 ALA A C 1
ATOM 3071 O O . ALA A 1 400 ? 6.25 -20.266 -5.203 1 92.88 400 ALA A O 1
ATOM 3072 N N . ASN A 1 401 ? 4.902 -19.766 -6.871 1 91.44 401 ASN A N 1
ATOM 3073 C CA . ASN A 1 401 ? 5.836 -20.312 -7.844 1 91.44 401 ASN A CA 1
ATOM 3074 C C . ASN A 1 401 ? 6.738 -19.234 -8.438 1 91.44 401 ASN A C 1
ATOM 3076 O O . ASN A 1 401 ? 6.457 -18.047 -8.297 1 91.44 401 ASN A O 1
ATOM 3080 N N . HIS A 1 402 ? 7.766 -19.625 -9.023 1 93.62 402 HIS A N 1
ATOM 3081 C CA . HIS A 1 402 ? 8.727 -18.688 -9.602 1 93.62 402 HIS A CA 1
ATOM 3082 C C . HIS A 1 402 ? 8.055 -17.766 -10.609 1 93.62 402 HIS A C 1
ATOM 3084 O O . HIS A 1 402 ? 8.266 -16.547 -10.594 1 93.62 402 HIS A O 1
ATOM 3090 N N . ALA A 1 403 ? 7.242 -18.391 -11.414 1 88.62 403 ALA A N 1
ATOM 3091 C CA . ALA A 1 403 ? 6.598 -17.641 -12.492 1 88.62 403 ALA A CA 1
ATOM 3092 C C . ALA A 1 403 ? 5.762 -16.484 -11.938 1 88.62 403 ALA A C 1
ATOM 3094 O O . ALA A 1 403 ? 5.836 -15.359 -12.438 1 88.62 403 ALA A O 1
ATOM 3095 N N . LEU A 1 404 ? 5.008 -16.766 -10.992 1 88.81 404 LEU A N 1
ATOM 3096 C CA . LEU A 1 404 ? 4.137 -15.75 -10.414 1 88.81 404 LEU A CA 1
ATOM 3097 C C . LEU A 1 404 ? 4.953 -14.609 -9.82 1 88.81 404 LEU A C 1
ATOM 3099 O O . LEU A 1 404 ? 4.617 -13.438 -10.008 1 88.81 404 LEU A O 1
ATOM 3103 N N . VAL A 1 405 ? 6.012 -14.898 -9.078 1 92.06 405 VAL A N 1
ATOM 3104 C CA . VAL A 1 405 ? 6.859 -13.891 -8.445 1 92.06 405 VAL A CA 1
ATOM 3105 C C . VAL A 1 405 ? 7.469 -12.984 -9.508 1 92.06 405 VAL A C 1
ATOM 3107 O O . VAL A 1 405 ? 7.473 -11.758 -9.359 1 92.06 405 VAL A O 1
ATOM 3110 N N . MET A 1 406 ? 7.871 -13.594 -10.609 1 92.62 406 MET A N 1
ATOM 3111 C CA . MET A 1 406 ? 8.547 -12.844 -11.664 1 92.62 406 MET A CA 1
ATOM 3112 C C . MET A 1 406 ? 7.555 -12.008 -12.461 1 92.62 406 MET A C 1
ATOM 3114 O O . MET A 1 406 ? 7.832 -10.852 -12.789 1 92.62 406 MET A O 1
ATOM 3118 N N . ILE A 1 407 ? 6.457 -12.555 -12.781 1 85.81 407 ILE A N 1
ATOM 3119 C CA . ILE A 1 407 ? 5.445 -11.836 -13.547 1 85.81 407 ILE A CA 1
ATOM 3120 C C . ILE A 1 407 ? 4.926 -10.648 -12.734 1 85.81 407 ILE A C 1
ATOM 3122 O O . ILE A 1 407 ? 4.754 -9.555 -13.273 1 85.81 407 ILE A O 1
ATOM 3126 N N . GLN A 1 408 ? 4.676 -10.844 -11.484 1 84.38 408 GLN A N 1
ATOM 3127 C CA . GLN A 1 408 ? 4.207 -9.766 -10.617 1 84.38 408 GLN A CA 1
ATOM 3128 C C . GLN A 1 408 ? 5.227 -8.633 -10.547 1 84.38 408 GLN A C 1
ATOM 3130 O O . GLN A 1 408 ? 4.859 -7.453 -10.547 1 84.38 408 GLN A O 1
ATOM 3135 N N . ALA A 1 409 ? 6.453 -8.961 -10.453 1 84.38 409 ALA A N 1
ATOM 3136 C CA . ALA A 1 409 ? 7.508 -7.957 -10.406 1 84.38 409 ALA A CA 1
ATOM 3137 C C . ALA A 1 409 ? 7.574 -7.172 -11.719 1 84.38 409 ALA A C 1
ATOM 3139 O O . ALA A 1 409 ? 7.746 -5.949 -11.703 1 84.38 409 ALA A O 1
ATOM 3140 N N . ALA A 1 410 ? 7.418 -7.887 -12.828 1 77.75 410 ALA A N 1
ATOM 3141 C CA . ALA A 1 410 ? 7.492 -7.27 -14.156 1 77.75 410 ALA A CA 1
ATOM 3142 C C . ALA A 1 410 ? 6.336 -6.297 -14.367 1 77.75 410 ALA A C 1
ATOM 3144 O O . ALA A 1 410 ? 6.48 -5.301 -15.086 1 77.75 410 ALA A O 1
ATOM 3145 N N . LEU A 1 411 ? 5.215 -6.594 -13.742 1 75.44 411 LEU A N 1
ATOM 3146 C CA . LEU A 1 411 ? 4.02 -5.777 -13.938 1 75.44 411 LEU A CA 1
ATOM 3147 C C . LEU A 1 411 ? 3.973 -4.637 -12.93 1 75.44 411 LEU A C 1
ATOM 3149 O O . LEU A 1 411 ? 2.979 -3.91 -12.852 1 75.44 411 LEU A O 1
ATOM 3153 N N . GLY A 1 412 ? 5.016 -4.422 -12.18 1 68.12 412 GLY A N 1
ATOM 3154 C CA . GLY A 1 412 ? 5.082 -3.293 -11.266 1 68.12 412 GLY A CA 1
ATOM 3155 C C . GLY A 1 412 ? 4.641 -3.639 -9.852 1 68.12 412 GLY A C 1
ATOM 3156 O O . GLY A 1 412 ? 4.281 -2.754 -9.078 1 68.12 412 GLY A O 1
ATOM 3157 N N . GLY A 1 413 ? 4.594 -4.883 -9.641 1 63.47 413 GLY A N 1
ATOM 3158 C CA . GLY A 1 413 ? 4.332 -5.301 -8.273 1 63.47 413 GLY A CA 1
ATOM 3159 C C . GLY A 1 413 ? 2.91 -5.789 -8.062 1 63.47 413 GLY A C 1
ATOM 3160 O O . GLY A 1 413 ? 2.227 -6.164 -9.016 1 63.47 413 GLY A O 1
ATOM 3161 N N . LEU A 1 414 ? 2.631 -5.957 -6.754 1 55.91 414 LEU A N 1
ATOM 3162 C CA . LEU A 1 414 ? 1.319 -6.438 -6.332 1 55.91 414 LEU A CA 1
ATOM 3163 C C . LEU A 1 414 ? 0.262 -5.352 -6.504 1 55.91 414 LEU A C 1
ATOM 3165 O O . LEU A 1 414 ? 0.577 -4.23 -6.906 1 55.91 414 LEU A O 1
ATOM 3169 N N . ASP A 1 415 ? -0.929 -5.688 -6.484 1 52.94 415 ASP A N 1
ATOM 3170 C CA . ASP A 1 415 ? -2.07 -4.801 -6.691 1 52.94 415 ASP A CA 1
ATOM 3171 C C . ASP A 1 415 ? -1.865 -3.465 -5.98 1 52.94 415 ASP A C 1
ATOM 3173 O O . ASP A 1 415 ? -2.32 -2.424 -6.461 1 52.94 415 ASP A O 1
ATOM 3177 N N . ASP A 1 416 ? -1.123 -3.484 -4.855 1 51.28 416 ASP A N 1
ATOM 3178 C CA . ASP A 1 416 ? -0.909 -2.232 -4.137 1 51.28 416 ASP A CA 1
ATOM 3179 C C . ASP A 1 416 ? 0.433 -1.606 -4.512 1 51.28 416 ASP A C 1
ATOM 3181 O O . ASP A 1 416 ? 0.87 -0.639 -3.885 1 51.28 416 ASP A O 1
ATOM 3185 N N . GLY A 1 417 ? 1.039 -2.299 -5.52 1 59.44 417 GLY A N 1
ATOM 3186 C CA . GLY A 1 417 ? 2.311 -1.778 -6 1 59.44 417 GLY A CA 1
ATOM 3187 C C . GLY A 1 417 ? 3.484 -2.172 -5.125 1 59.44 417 GLY A C 1
ATOM 3188 O O . GLY A 1 417 ? 4.633 -1.832 -5.426 1 59.44 417 GLY A O 1
ATOM 3189 N N . ALA A 1 418 ? 3.213 -2.875 -4.051 1 67.44 418 ALA A N 1
ATOM 3190 C CA . ALA A 1 418 ? 4.312 -3.219 -3.154 1 67.44 418 ALA A CA 1
ATOM 3191 C C . ALA A 1 418 ? 4.918 -4.57 -3.525 1 67.44 418 ALA A C 1
ATOM 3193 O O . ALA A 1 418 ? 4.227 -5.445 -4.047 1 67.44 418 ALA A O 1
ATOM 3194 N N . GLN A 1 419 ? 6.219 -4.648 -3.451 1 79.88 419 GLN A N 1
ATOM 3195 C CA . GLN A 1 419 ? 6.961 -5.887 -3.67 1 79.88 419 GLN A CA 1
ATOM 3196 C C . GLN A 1 419 ? 7.504 -6.441 -2.355 1 79.88 419 GLN A C 1
ATOM 3198 O O . GLN A 1 419 ? 7.812 -5.68 -1.435 1 79.88 419 GLN A O 1
ATOM 3203 N N . PRO A 1 420 ? 7.539 -7.762 -2.246 1 88.56 420 PRO A N 1
ATOM 3204 C CA . PRO A 1 420 ? 8.156 -8.352 -1.055 1 88.56 420 PRO A CA 1
ATOM 3205 C C . PRO A 1 420 ? 9.633 -7.992 -0.919 1 88.56 420 PRO A C 1
ATOM 3207 O O . PRO A 1 420 ? 10.352 -7.938 -1.919 1 88.56 420 PRO A O 1
ATOM 3210 N N . THR A 1 421 ? 10.086 -7.785 0.261 1 92.56 421 THR A N 1
ATOM 3211 C CA . THR A 1 421 ? 11.461 -7.371 0.486 1 92.56 421 THR A CA 1
ATOM 3212 C C . THR A 1 421 ? 12.352 -8.578 0.765 1 92.56 421 THR A C 1
ATOM 3214 O O . THR A 1 421 ? 13.578 -8.492 0.662 1 92.56 421 THR A O 1
ATOM 3217 N N . ARG A 1 422 ? 11.758 -9.664 1.197 1 96.5 422 ARG A N 1
ATOM 3218 C CA . ARG A 1 422 ? 12.492 -10.891 1.486 1 96.5 422 ARG A CA 1
ATOM 3219 C C . ARG A 1 422 ? 11.961 -12.055 0.654 1 96.5 422 ARG A C 1
ATOM 3221 O O . ARG A 1 422 ? 10.766 -12.359 0.699 1 96.5 422 ARG A O 1
ATOM 3228 N N . LEU A 1 423 ? 12.859 -12.703 -0.095 1 97.31 423 LEU A N 1
ATOM 3229 C CA . LEU A 1 423 ? 12.492 -13.766 -1.026 1 97.31 423 LEU A CA 1
ATOM 3230 C C . LEU A 1 423 ? 13.383 -14.992 -0.841 1 97.31 423 LEU A C 1
ATOM 3232 O O . LEU A 1 423 ? 14.586 -14.859 -0.61 1 97.31 423 LEU A O 1
ATOM 3236 N N . VAL A 1 424 ? 12.781 -16.125 -0.882 1 98.12 424 VAL A N 1
ATOM 3237 C CA . VAL A 1 424 ? 13.5 -17.391 -0.951 1 98.12 424 VAL A CA 1
ATOM 3238 C C . VAL A 1 424 ? 13.102 -18.156 -2.221 1 98.12 424 VAL A C 1
ATOM 3240 O O . VAL A 1 424 ? 11.93 -18.469 -2.42 1 98.12 424 VAL A O 1
ATOM 3243 N N . PHE A 1 425 ? 14.055 -18.391 -3.08 1 97.44 425 PHE A N 1
ATOM 3244 C CA . PHE A 1 425 ? 13.836 -19.219 -4.262 1 97.44 425 PHE A CA 1
ATOM 3245 C C . PHE A 1 425 ? 14.367 -20.641 -4.039 1 97.44 425 PHE A C 1
ATOM 3247 O O . PHE A 1 425 ? 15.57 -20.875 -4.121 1 97.44 425 PHE A O 1
ATOM 3254 N N . ASP A 1 426 ? 13.461 -21.547 -3.795 1 95.25 426 ASP A N 1
ATOM 3255 C CA . ASP A 1 426 ? 13.812 -22.953 -3.723 1 95.25 426 ASP A CA 1
ATOM 3256 C C . ASP A 1 426 ? 13.891 -23.578 -5.117 1 95.25 426 ASP A C 1
ATOM 3258 O O . ASP A 1 426 ? 13.25 -23.078 -6.051 1 95.25 426 ASP A O 1
ATOM 3262 N N . GLU A 1 427 ? 14.742 -24.547 -5.277 1 91.31 427 GLU A N 1
ATOM 3263 C CA . GLU A 1 427 ? 15.078 -25.094 -6.59 1 91.31 427 GLU A CA 1
ATOM 3264 C C . GLU A 1 427 ? 15.555 -24 -7.535 1 91.31 427 GLU A C 1
ATOM 3266 O O . GLU A 1 427 ? 15.047 -23.859 -8.648 1 91.31 427 GLU A O 1
ATOM 3271 N N . GLY A 1 428 ? 16.484 -23.297 -7.047 1 93 428 GLY A N 1
ATOM 3272 C CA . GLY A 1 428 ? 16.969 -22.094 -7.688 1 93 428 GLY A CA 1
ATOM 3273 C C . GLY A 1 428 ? 17.578 -22.344 -9.055 1 93 428 GLY A C 1
ATOM 3274 O O . GLY A 1 428 ? 17.703 -21.422 -9.867 1 93 428 GLY A O 1
ATOM 3275 N N . HIS A 1 429 ? 17.938 -23.625 -9.32 1 89.12 429 HIS A N 1
ATOM 3276 C CA . HIS A 1 429 ? 18.5 -23.953 -10.625 1 89.12 429 HIS A CA 1
ATOM 3277 C C . HIS A 1 429 ? 17.484 -23.75 -11.742 1 89.12 429 HIS A C 1
ATOM 3279 O O . HIS A 1 429 ? 17.844 -23.688 -12.922 1 89.12 429 HIS A O 1
ATOM 3285 N N . HIS A 1 430 ? 16.219 -23.578 -11.336 1 90.88 430 HIS A N 1
ATOM 3286 C CA . HIS A 1 430 ? 15.164 -23.359 -12.32 1 90.88 430 HIS A CA 1
ATOM 3287 C C . HIS A 1 430 ? 14.898 -21.875 -12.516 1 90.88 430 HIS A C 1
ATOM 3289 O O . HIS A 1 430 ? 14.078 -21.484 -13.344 1 90.88 430 HIS A O 1
ATOM 3295 N N . VAL A 1 431 ? 15.547 -21.047 -11.836 1 94.62 431 VAL A N 1
ATOM 3296 C CA . VAL A 1 431 ? 15.32 -19.594 -11.898 1 94.62 431 VAL A CA 1
ATOM 3297 C C . VAL A 1 431 ? 15.547 -19.094 -13.32 1 94.62 431 VAL A C 1
ATOM 3299 O O . VAL A 1 431 ? 14.781 -18.281 -13.836 1 94.62 431 VAL A O 1
ATOM 3302 N N . PHE A 1 432 ? 16.578 -19.625 -13.969 1 94.75 432 PHE A N 1
ATOM 3303 C CA . PHE A 1 432 ? 16.938 -19.219 -15.328 1 94.75 432 PHE A CA 1
ATOM 3304 C C . PHE A 1 432 ? 15.789 -19.5 -16.281 1 94.75 432 PHE A C 1
ATOM 3306 O O . PHE A 1 432 ? 15.352 -18.594 -17.016 1 94.75 432 PHE A O 1
ATOM 3313 N N . ASP A 1 433 ? 15.289 -20.688 -16.234 1 92.56 433 ASP A N 1
ATOM 3314 C CA . ASP A 1 433 ? 14.211 -21.094 -17.141 1 92.56 433 ASP A CA 1
ATOM 3315 C C . ASP A 1 433 ? 12.914 -20.359 -16.812 1 92.56 433 ASP A C 1
ATOM 3317 O O . ASP A 1 433 ? 12.156 -19.984 -17.703 1 92.56 433 ASP A O 1
ATOM 3321 N N . ALA A 1 434 ? 12.672 -20.25 -15.578 1 93.31 434 ALA A N 1
ATOM 3322 C CA . ALA A 1 434 ? 11.484 -19.516 -15.164 1 93.31 434 ALA A CA 1
ATOM 3323 C C . ALA A 1 434 ? 11.531 -18.062 -15.648 1 93.31 434 ALA A C 1
ATOM 3325 O O . ALA A 1 434 ? 10.523 -17.516 -16.094 1 93.31 434 ALA A O 1
ATOM 3326 N N . ALA A 1 435 ? 12.672 -17.422 -15.523 1 95.5 435 ALA A N 1
ATOM 3327 C CA . ALA A 1 435 ? 12.852 -16.047 -16 1 95.5 435 ALA A CA 1
ATOM 3328 C C . ALA A 1 435 ? 12.656 -15.977 -17.516 1 95.5 435 ALA A C 1
ATOM 3330 O O . ALA A 1 435 ? 12.016 -15.047 -18.016 1 95.5 435 ALA A O 1
ATOM 3331 N N . ASP A 1 436 ? 13.211 -16.938 -18.219 1 94.94 436 ASP A N 1
ATOM 3332 C CA . ASP A 1 436 ? 13.055 -17 -19.656 1 94.94 436 ASP A CA 1
ATOM 3333 C C . ASP A 1 436 ? 11.578 -17.031 -20.062 1 94.94 436 ASP A C 1
ATOM 3335 O O . ASP A 1 436 ? 11.148 -16.281 -20.938 1 94.94 436 ASP A O 1
ATOM 3339 N N . ALA A 1 437 ? 10.852 -17.891 -19.391 1 90.69 437 ALA A N 1
ATOM 3340 C CA . ALA A 1 437 ? 9.43 -18.047 -19.688 1 90.69 437 ALA A CA 1
ATOM 3341 C C . ALA A 1 437 ? 8.672 -16.766 -19.359 1 90.69 437 ALA A C 1
ATOM 3343 O O . ALA A 1 437 ? 7.777 -16.359 -20.109 1 90.69 437 ALA A O 1
ATOM 3344 N N . ALA A 1 438 ? 9.039 -16.125 -18.344 1 89.5 438 ALA A N 1
ATOM 3345 C CA . ALA A 1 438 ? 8.312 -14.969 -17.828 1 89.5 438 ALA A CA 1
ATOM 3346 C C . ALA A 1 438 ? 8.594 -13.727 -18.688 1 89.5 438 ALA A C 1
ATOM 3348 O O . ALA A 1 438 ? 7.719 -12.875 -18.844 1 89.5 438 ALA A O 1
ATOM 3349 N N . PHE A 1 439 ? 9.773 -13.594 -19.266 1 90.81 439 PHE A N 1
ATOM 3350 C CA . PHE A 1 439 ? 10.18 -12.344 -19.906 1 90.81 439 PHE A CA 1
ATOM 3351 C C . PHE A 1 439 ? 10.297 -12.523 -21.406 1 90.81 439 PHE A C 1
ATOM 3353 O O . PHE A 1 439 ? 10.992 -11.75 -22.078 1 90.81 439 PHE A O 1
ATOM 3360 N N . SER A 1 440 ? 9.68 -13.594 -22.062 1 92.56 440 SER A N 1
ATOM 3361 C CA . SER A 1 440 ? 9.68 -13.844 -23.5 1 92.56 440 SER A CA 1
ATOM 3362 C C . SER A 1 440 ? 8.383 -13.367 -24.156 1 92.56 440 SER A C 1
ATOM 3364 O O . SER A 1 440 ? 7.41 -13.07 -23.453 1 92.56 440 SER A O 1
ATOM 3366 N N . ALA A 1 441 ? 8.375 -13.227 -25.484 1 91.75 441 ALA A N 1
ATOM 3367 C CA . ALA A 1 441 ? 7.199 -12.836 -26.266 1 91.75 441 ALA A CA 1
ATOM 3368 C C . ALA A 1 441 ? 7.012 -13.742 -27.484 1 91.75 441 ALA A C 1
ATOM 3370 O O . ALA A 1 441 ? 7.988 -14.148 -28.109 1 91.75 441 ALA A O 1
ATOM 3371 N N . HIS A 1 442 ? 5.777 -14.094 -27.859 1 95.25 442 HIS A N 1
ATOM 3372 C CA . HIS A 1 442 ? 5.469 -15.008 -28.953 1 95.25 442 HIS A CA 1
ATOM 3373 C C . HIS A 1 442 ? 4.359 -14.438 -29.844 1 95.25 442 HIS A C 1
ATOM 3375 O O . HIS A 1 442 ? 3.26 -14.156 -29.359 1 95.25 442 HIS A O 1
ATOM 3381 N N . LEU A 1 443 ? 4.617 -14.219 -31.078 1 97.31 443 LEU A N 1
ATOM 3382 C CA . LEU A 1 443 ? 3.631 -13.914 -32.094 1 97.31 443 LEU A CA 1
ATOM 3383 C C . LEU A 1 443 ? 3.371 -15.133 -33 1 97.31 443 LEU A C 1
ATOM 3385 O O . LEU A 1 443 ? 4.086 -15.367 -33.969 1 97.31 443 LEU A O 1
ATOM 3389 N N . THR A 1 444 ? 2.367 -15.953 -32.625 1 97.56 444 THR A N 1
ATOM 3390 C CA . THR A 1 444 ? 2.057 -17.172 -33.375 1 97.56 444 THR A CA 1
ATOM 3391 C C . THR A 1 444 ? 0.633 -17.125 -33.938 1 97.56 444 THR A C 1
ATOM 3393 O O . THR A 1 444 ? -0.145 -16.234 -33.562 1 97.56 444 THR A O 1
ATOM 3396 N N . GLY A 1 445 ? 0.396 -18.016 -34.812 1 97.06 445 GLY A N 1
ATOM 3397 C CA . GLY A 1 445 ? -0.958 -18.109 -35.344 1 97.06 445 GLY A CA 1
ATOM 3398 C C . GLY A 1 445 ? -1.999 -18.344 -34.281 1 97.06 445 GLY A C 1
ATOM 3399 O O . GLY A 1 445 ? -3.051 -17.703 -34.25 1 97.06 445 GLY A O 1
ATOM 3400 N N . LEU A 1 446 ? -1.698 -19.219 -33.375 1 93.31 446 LEU A N 1
ATOM 3401 C CA . LEU A 1 446 ? -2.633 -19.547 -32.312 1 93.31 446 LEU A CA 1
ATOM 3402 C C . LEU A 1 446 ? -2.84 -18.344 -31.375 1 93.31 446 LEU A C 1
ATOM 3404 O O . LEU A 1 446 ? -3.967 -18.062 -30.969 1 93.31 446 LEU A O 1
ATOM 3408 N N . GLU A 1 447 ? -1.757 -17.672 -31.047 1 93.12 447 GLU A N 1
ATOM 3409 C CA . GLU A 1 447 ? -1.863 -16.5 -30.172 1 93.12 447 GLU A CA 1
ATOM 3410 C C . GLU A 1 447 ? -2.672 -15.391 -30.844 1 93.12 447 GLU A C 1
ATOM 3412 O O . GLU A 1 447 ? -3.5 -14.742 -30.203 1 93.12 447 GLU A O 1
ATOM 3417 N N . ALA A 1 448 ? -2.35 -15.156 -32.094 1 96.06 448 ALA A N 1
ATOM 3418 C CA . ALA A 1 448 ? -3.066 -14.125 -32.844 1 96.06 448 ALA A CA 1
ATOM 3419 C C . ALA A 1 448 ? -4.535 -14.5 -33 1 96.06 448 ALA A C 1
ATOM 3421 O O . ALA A 1 448 ? -5.414 -13.633 -32.938 1 96.06 448 ALA A O 1
ATOM 3422 N N . ALA A 1 449 ? -4.762 -15.758 -33.25 1 93.62 449 ALA A N 1
ATOM 3423 C CA . ALA A 1 449 ? -6.137 -16.25 -33.375 1 93.62 449 ALA A CA 1
ATOM 3424 C C . ALA A 1 449 ? -6.906 -16.047 -32.062 1 93.62 449 ALA A C 1
ATOM 3426 O O . ALA A 1 449 ? -8.109 -15.781 -32.094 1 93.62 449 ALA A O 1
ATOM 3427 N N . GLU A 1 450 ? -6.238 -16.266 -31.031 1 87.81 450 GLU A N 1
ATOM 3428 C CA . GLU A 1 450 ? -6.871 -16.062 -29.734 1 87.81 450 GLU A CA 1
ATOM 3429 C C . GLU A 1 450 ? -7.297 -14.609 -29.547 1 87.81 450 GLU A C 1
ATOM 3431 O O . GLU A 1 450 ? -8.367 -14.336 -29.016 1 87.81 450 GLU A O 1
ATOM 3436 N N . VAL A 1 451 ? -6.43 -13.695 -29.938 1 91.12 451 VAL A N 1
ATOM 3437 C CA . VAL A 1 451 ? -6.766 -12.281 -29.859 1 91.12 451 VAL A CA 1
ATOM 3438 C C . VAL A 1 451 ? -7.973 -11.992 -30.75 1 91.12 451 VAL A C 1
ATOM 3440 O O . VAL A 1 451 ? -8.891 -11.266 -30.344 1 91.12 451 VAL A O 1
ATOM 3443 N N . ARG A 1 452 ? -7.957 -12.539 -31.969 1 92.81 452 ARG A N 1
ATOM 3444 C CA . ARG A 1 452 ? -9.078 -12.406 -32.906 1 92.81 452 ARG A CA 1
ATOM 3445 C C . ARG A 1 452 ? -10.375 -12.891 -32.25 1 92.81 452 ARG A C 1
ATOM 3447 O O . ARG A 1 452 ? -11.391 -12.195 -32.281 1 92.81 452 ARG A O 1
ATOM 3454 N N . ARG A 1 453 ? -10.273 -14.031 -31.703 1 85.81 453 ARG A N 1
ATOM 3455 C CA . ARG A 1 453 ? -11.453 -14.625 -31.094 1 85.81 453 ARG A CA 1
ATOM 3456 C C . ARG A 1 453 ? -11.969 -13.758 -29.953 1 85.81 453 ARG A C 1
ATOM 3458 O O . ARG A 1 453 ? -13.18 -13.672 -29.734 1 85.81 453 ARG A O 1
ATOM 3465 N N . TRP A 1 454 ? -11.07 -13.234 -29.234 1 84.81 454 TRP A N 1
ATOM 3466 C CA . TRP A 1 454 ? -11.477 -12.383 -28.125 1 84.81 454 TRP A CA 1
ATOM 3467 C C . TRP A 1 454 ? -12.219 -11.148 -28.625 1 84.81 454 TRP A C 1
ATOM 3469 O O . TRP A 1 454 ? -13.172 -10.688 -28 1 84.81 454 TRP A O 1
ATOM 3479 N N . ILE A 1 455 ? -11.766 -10.602 -29.719 1 91.06 455 ILE A N 1
ATOM 3480 C CA . ILE A 1 455 ? -12.359 -9.383 -30.281 1 91.06 455 ILE A CA 1
ATOM 3481 C C . ILE A 1 455 ? -13.656 -9.727 -31 1 91.06 455 ILE A C 1
ATOM 3483 O O . ILE A 1 455 ? -14.695 -9.125 -30.75 1 91.06 455 ILE A O 1
ATOM 3487 N N . LEU A 1 456 ? -13.656 -10.727 -31.875 1 90.06 456 LEU A N 1
ATOM 3488 C CA . LEU A 1 456 ? -14.758 -11.008 -32.781 1 90.06 456 LEU A CA 1
ATOM 3489 C C . LEU A 1 456 ? -15.742 -11.992 -32.156 1 90.06 456 LEU A C 1
ATOM 3491 O O . LEU A 1 456 ? -16.922 -12.016 -32.5 1 90.06 456 LEU A O 1
ATOM 3495 N N . GLY A 1 457 ? -15.281 -12.766 -31.234 1 81.62 457 GLY A N 1
ATOM 3496 C CA . GLY A 1 457 ? -16.094 -13.859 -30.75 1 81.62 457 GLY A CA 1
ATOM 3497 C C . GLY A 1 457 ? -15.969 -15.117 -31.594 1 81.62 457 GLY A C 1
ATOM 3498 O O . GLY A 1 457 ? -15.164 -15.172 -32.531 1 81.62 457 GLY A O 1
ATOM 3499 N N . PRO A 1 458 ? -16.719 -16.188 -31.172 1 74.81 458 PRO A N 1
ATOM 3500 C CA . PRO A 1 458 ? -16.641 -17.438 -31.922 1 74.81 458 PRO A CA 1
ATOM 3501 C C . PRO A 1 458 ? -17.125 -17.297 -33.344 1 74.81 458 PRO A C 1
ATOM 3503 O O . PRO A 1 458 ? -18.078 -16.562 -33.625 1 74.81 458 PRO A O 1
ATOM 3506 N N . GLU A 1 459 ? -16.312 -17.656 -34.281 1 76.19 459 GLU A N 1
ATOM 3507 C CA . GLU A 1 459 ? -16.656 -17.641 -35.719 1 76.19 459 GLU A CA 1
ATOM 3508 C C . GLU A 1 459 ? -16.938 -19.047 -36.219 1 76.19 459 GLU A C 1
ATOM 3510 O O . GLU A 1 459 ? -16.375 -20.016 -35.719 1 76.19 459 GLU A O 1
ATOM 3515 N N . GLY A 1 460 ? -17.812 -19.219 -37.219 1 59.38 460 GLY A N 1
ATOM 3516 C CA . GLY A 1 460 ? -18.125 -20.5 -37.844 1 59.38 460 GLY A CA 1
ATOM 3517 C C . GLY A 1 460 ? -19.109 -21.328 -37.031 1 59.38 460 GLY A C 1
ATOM 3518 O O . GLY A 1 460 ? -19.891 -20.781 -36.219 1 59.38 460 GLY A O 1
ATOM 3519 N N . GLU A 1 461 ? -19.125 -22.703 -37.188 1 49 461 GLU A N 1
ATOM 3520 C CA . GLU A 1 461 ? -20.062 -23.625 -36.562 1 49 461 GLU A CA 1
ATOM 3521 C C . GLU A 1 461 ? -19.984 -23.562 -35.031 1 49 461 GLU A C 1
ATOM 3523 O O . GLU A 1 461 ? -20.828 -24.125 -34.344 1 49 461 GLU A O 1
ATOM 3528 N N . ALA A 1 462 ? -19 -23.047 -34.562 1 45.06 462 ALA A N 1
ATOM 3529 C CA . ALA A 1 462 ? -18.734 -23 -33.156 1 45.06 462 ALA A CA 1
ATOM 3530 C C . ALA A 1 462 ? -19.531 -21.906 -32.469 1 45.06 462 ALA A C 1
ATOM 3532 O O . ALA A 1 462 ? -19.422 -21.672 -31.266 1 45.06 462 ALA A O 1
ATOM 3533 N N . VAL A 1 463 ? -20.109 -21.062 -33.25 1 46.84 463 VAL A N 1
ATOM 3534 C CA . VAL A 1 463 ? -20.906 -19.938 -32.781 1 46.84 463 VAL A CA 1
ATOM 3535 C C . VAL A 1 463 ? -21.844 -20.391 -31.656 1 46.84 463 VAL A C 1
ATOM 3537 O O . VAL A 1 463 ? -22.156 -19.609 -30.766 1 46.84 463 VAL A O 1
ATOM 3540 N N . SER A 1 464 ? -22.375 -21.641 -31.828 1 41.75 464 SER A N 1
ATOM 3541 C CA . SER A 1 464 ? -23.391 -22.109 -30.906 1 41.75 464 SER A CA 1
ATOM 3542 C C . SER A 1 464 ? -22.797 -22.391 -29.516 1 41.75 464 SER A C 1
ATOM 3544 O O . SER A 1 464 ? -23.516 -22.391 -28.516 1 41.75 464 SER A O 1
ATOM 3546 N N . ARG A 1 465 ? -21.594 -22.875 -29.469 1 40.38 465 ARG A N 1
ATOM 3547 C CA . ARG A 1 465 ? -21.125 -23.531 -28.25 1 40.38 465 ARG A CA 1
ATOM 3548 C C . ARG A 1 465 ? -20.344 -22.562 -27.375 1 40.38 465 ARG A C 1
ATOM 3550 O O . ARG A 1 465 ? -20.078 -22.844 -26.203 1 40.38 465 ARG A O 1
ATOM 3557 N N . SER A 1 466 ? -19.562 -21.641 -28.094 1 44.97 466 SER A N 1
ATOM 3558 C CA . SER A 1 466 ? -18.594 -20.953 -27.234 1 44.97 466 SER A CA 1
ATOM 3559 C C . SER A 1 466 ? -19.172 -19.641 -26.719 1 44.97 466 SER A C 1
ATOM 3561 O O . SER A 1 466 ? -19.828 -18.906 -27.453 1 44.97 466 SER A O 1
ATOM 3563 N N . ARG A 1 467 ? -19.406 -19.422 -25.469 1 43.09 467 ARG A N 1
ATOM 3564 C CA . ARG A 1 467 ? -19.812 -18.297 -24.641 1 43.09 467 ARG A CA 1
ATOM 3565 C C . ARG A 1 467 ? -18.828 -17.141 -24.766 1 43.09 467 ARG A C 1
ATOM 3567 O O . ARG A 1 467 ? -18.984 -16.109 -24.094 1 43.09 467 ARG A O 1
ATOM 3574 N N . ALA A 1 468 ? -17.719 -17.422 -25.516 1 54.44 468 ALA A N 1
ATOM 3575 C CA . ALA A 1 468 ? -16.781 -16.297 -25.547 1 54.44 468 ALA A CA 1
ATOM 3576 C C . ALA A 1 468 ? -17.344 -15.109 -26.297 1 54.44 468 ALA A C 1
ATOM 3578 O O . ALA A 1 468 ? -17.703 -15.227 -27.484 1 54.44 468 ALA A O 1
ATOM 3579 N N . ARG A 1 469 ? -17.969 -14.141 -25.547 1 62.62 469 ARG A N 1
ATOM 3580 C CA . ARG A 1 469 ? -18.609 -12.977 -26.141 1 62.62 469 ARG A CA 1
ATOM 3581 C C . ARG A 1 469 ? -17.562 -12.07 -26.797 1 62.62 469 ARG A C 1
ATOM 3583 O O . ARG A 1 469 ? -16.531 -11.781 -26.219 1 62.62 469 ARG A O 1
ATOM 3590 N N . GLY A 1 470 ? -17.703 -12.023 -28.094 1 76.69 470 GLY A N 1
ATOM 3591 C CA . GLY A 1 470 ? -16.891 -11.016 -28.766 1 76.69 470 GLY A CA 1
ATOM 3592 C C . GLY A 1 470 ? -17.062 -9.625 -28.188 1 76.69 470 GLY A C 1
ATOM 3593 O O . GLY A 1 470 ? -17.922 -9.406 -27.328 1 76.69 470 GLY A O 1
ATOM 3594 N N . LEU A 1 471 ? -16.172 -8.859 -28.484 1 84.94 471 LEU A N 1
ATOM 3595 C CA . LEU A 1 471 ? -16.172 -7.492 -27.969 1 84.94 471 LEU A CA 1
ATOM 3596 C C . LEU A 1 471 ? -17.469 -6.781 -28.312 1 84.94 471 LEU A C 1
ATOM 3598 O O . LEU A 1 471 ? -17.953 -5.953 -27.547 1 84.94 471 LEU A O 1
ATOM 3602 N N . HIS A 1 472 ? -18.047 -7.184 -29.453 1 84.5 472 HIS A N 1
ATOM 3603 C CA . HIS A 1 472 ? -19.297 -6.559 -29.859 1 84.5 472 HIS A CA 1
ATOM 3604 C C . HIS A 1 472 ? -20.422 -6.832 -28.859 1 84.5 472 HIS A C 1
ATOM 3606 O O . HIS A 1 472 ? -21.094 -5.906 -28.406 1 84.5 472 HIS A O 1
ATOM 3612 N N . ARG A 1 473 ? -20.547 -8.039 -28.562 1 78.31 473 ARG A N 1
ATOM 3613 C CA . ARG A 1 473 ? -21.594 -8.406 -27.609 1 78.31 473 ARG A CA 1
ATOM 3614 C C . ARG A 1 473 ? -21.344 -7.789 -26.234 1 78.31 473 ARG A C 1
ATOM 3616 O O . ARG A 1 473 ? -22.281 -7.453 -25.516 1 78.31 473 ARG A O 1
ATOM 3623 N N . ARG A 1 474 ? -20.094 -7.746 -25.922 1 76.88 474 ARG A N 1
ATOM 3624 C CA . ARG A 1 474 ? -19.734 -7.199 -24.625 1 76.88 474 ARG A CA 1
ATOM 3625 C C . ARG A 1 474 ? -19.984 -5.699 -24.562 1 76.88 474 ARG A C 1
ATOM 3627 O O . ARG A 1 474 ? -20.328 -5.16 -23.516 1 76.88 474 ARG A O 1
ATOM 3634 N N . ALA A 1 475 ? -19.844 -4.984 -25.719 1 85.94 475 ALA A N 1
ATOM 3635 C CA . ALA A 1 475 ? -19.766 -3.527 -25.672 1 85.94 475 ALA A CA 1
ATOM 3636 C C . ALA A 1 475 ? -20.969 -2.902 -26.391 1 85.94 475 ALA A C 1
ATOM 3638 O O . ALA A 1 475 ? -21.234 -1.706 -26.25 1 85.94 475 ALA A O 1
ATOM 3639 N N . GLU A 1 476 ? -21.781 -3.697 -27.125 1 81.69 476 GLU A N 1
ATOM 3640 C CA . GLU A 1 476 ? -22.797 -3.172 -28.031 1 81.69 476 GLU A CA 1
ATOM 3641 C C . GLU A 1 476 ? -23.781 -2.27 -27.297 1 81.69 476 GLU A C 1
ATOM 3643 O O . GLU A 1 476 ? -24.125 -1.194 -27.781 1 81.69 476 GLU A O 1
ATOM 3648 N N . ASP A 1 477 ? -24.188 -2.715 -26.172 1 81.69 477 ASP A N 1
ATOM 3649 C CA . ASP A 1 477 ? -25.172 -1.954 -25.422 1 81.69 477 ASP A CA 1
ATOM 3650 C C . ASP A 1 477 ? -24.562 -0.704 -24.797 1 81.69 477 ASP A C 1
ATOM 3652 O O . ASP A 1 477 ? -25.266 0.229 -24.438 1 81.69 477 ASP A O 1
ATOM 3656 N N . LEU A 1 478 ? -23.25 -0.649 -24.797 1 86.19 478 LEU A N 1
ATOM 3657 C CA . LEU A 1 478 ? -22.547 0.444 -24.125 1 86.19 478 LEU A CA 1
ATOM 3658 C C . LEU A 1 478 ? -22.188 1.55 -25.109 1 86.19 478 LEU A C 1
ATOM 3660 O O . LEU A 1 478 ? -22 2.703 -24.703 1 86.19 478 LEU A O 1
ATOM 3664 N N . VAL A 1 479 ? -22.031 1.228 -26.391 1 86.81 479 VAL A N 1
ATOM 3665 C CA . VAL A 1 479 ? -21.5 2.178 -27.359 1 86.81 479 VAL A CA 1
ATOM 3666 C C . VAL A 1 479 ? -22.641 2.863 -28.094 1 86.81 479 VAL A C 1
ATOM 3668 O O . VAL A 1 479 ? -22.422 3.777 -28.891 1 86.81 479 VAL A O 1
ATOM 3671 N N . GLY A 1 480 ? -23.906 2.52 -27.828 1 77.62 480 GLY A N 1
ATOM 3672 C CA . GLY A 1 480 ? -25.062 3 -28.578 1 77.62 480 GLY A CA 1
ATOM 3673 C C . GLY A 1 480 ? -25.172 4.512 -28.594 1 77.62 480 GLY A C 1
ATOM 3674 O O . GLY A 1 480 ? -25.672 5.098 -29.547 1 77.62 480 GLY A O 1
ATOM 3675 N N . GLY A 1 481 ? -24.703 5.223 -27.594 1 76.5 481 GLY A N 1
ATOM 3676 C CA . GLY A 1 481 ? -24.891 6.66 -27.484 1 76.5 481 GLY A CA 1
ATOM 3677 C C . GLY A 1 481 ? -23.734 7.457 -28.062 1 76.5 481 GLY A C 1
ATOM 3678 O O . GLY A 1 481 ? -23.766 8.688 -28.078 1 76.5 481 GLY A O 1
ATOM 3679 N N . SER A 1 482 ? -22.734 6.762 -28.625 1 86.38 482 SER A N 1
ATOM 3680 C CA . SER A 1 482 ? -21.547 7.438 -29.141 1 86.38 482 SER A CA 1
ATOM 3681 C C . SER A 1 482 ? -21.172 6.93 -30.531 1 86.38 482 SER A C 1
ATOM 3683 O O . SER A 1 482 ? -20.719 5.797 -30.672 1 86.38 482 SER A O 1
ATOM 3685 N N . GLU A 1 483 ? -21.344 7.82 -31.453 1 88 483 GLU A N 1
ATOM 3686 C CA . GLU A 1 483 ? -21 7.449 -32.812 1 88 483 GLU A CA 1
ATOM 3687 C C . GLU A 1 483 ? -19.531 7.094 -32.969 1 88 483 GLU A C 1
ATOM 3689 O O . GLU A 1 483 ? -19.156 6.188 -33.719 1 88 483 GLU A O 1
ATOM 3694 N N . GLU A 1 484 ? -18.812 7.812 -32.188 1 90.19 484 GLU A N 1
ATOM 3695 C CA . GLU A 1 484 ? -17.375 7.555 -32.188 1 90.19 484 GLU A CA 1
ATOM 3696 C C . GLU A 1 484 ? -17.047 6.168 -31.641 1 90.19 484 GLU A C 1
ATOM 3698 O O . GLU A 1 484 ? -16.203 5.453 -32.188 1 90.19 484 GLU A O 1
ATOM 3703 N N . ALA A 1 485 ? -17.703 5.766 -30.609 1 91.75 485 ALA A N 1
ATOM 3704 C CA . ALA A 1 485 ? -17.484 4.457 -30 1 91.75 485 ALA A CA 1
ATOM 3705 C C . ALA A 1 485 ? -17.969 3.334 -30.906 1 91.75 485 ALA A C 1
ATOM 3707 O O . ALA A 1 485 ? -17.312 2.289 -31.016 1 91.75 485 ALA A O 1
ATOM 3708 N N . ILE A 1 486 ? -19.062 3.596 -31.516 1 92.31 486 ILE A N 1
ATOM 3709 C CA . ILE A 1 486 ? -19.609 2.607 -32.438 1 92.31 486 ILE A CA 1
ATOM 3710 C C . ILE A 1 486 ? -18.656 2.416 -33.625 1 92.31 486 ILE A C 1
ATOM 3712 O O . ILE A 1 486 ? -18.359 1.283 -34 1 92.31 486 ILE A O 1
ATOM 3716 N N . ALA A 1 487 ? -18.25 3.598 -34.062 1 93.81 487 ALA A N 1
ATOM 3717 C CA . ALA A 1 487 ? -17.312 3.541 -35.188 1 93.81 487 ALA A CA 1
ATOM 3718 C C . ALA A 1 487 ? -16.016 2.828 -34.781 1 93.81 487 ALA A C 1
ATOM 3720 O O . ALA A 1 487 ? -15.453 2.074 -35.562 1 93.81 487 ALA A O 1
ATOM 3721 N N . ALA A 1 488 ? -15.562 3.145 -33.656 1 95.19 488 ALA A N 1
ATOM 3722 C CA . ALA A 1 488 ? -14.336 2.521 -33.156 1 95.19 488 ALA A CA 1
ATOM 3723 C C . ALA A 1 488 ? -14.516 1.016 -32.969 1 95.19 488 ALA A C 1
ATOM 3725 O O . ALA A 1 488 ? -13.633 0.237 -33.344 1 95.19 488 ALA A O 1
ATOM 3726 N N . LEU A 1 489 ? -15.641 0.602 -32.438 1 93.81 489 LEU A N 1
ATOM 3727 C CA . LEU A 1 489 ? -15.93 -0.815 -32.25 1 93.81 489 LEU A CA 1
ATOM 3728 C C . LEU A 1 489 ? -16 -1.53 -33.594 1 93.81 489 LEU A C 1
ATOM 3730 O O . LEU A 1 489 ? -15.367 -2.576 -33.781 1 93.81 489 LEU A O 1
ATOM 3734 N N . ASP A 1 490 ? -16.703 -0.868 -34.438 1 94 490 ASP A N 1
ATOM 3735 C CA . ASP A 1 490 ? -16.844 -1.447 -35.781 1 94 490 ASP A CA 1
ATOM 3736 C C . ASP A 1 490 ? -15.484 -1.521 -36.469 1 94 490 ASP A C 1
ATOM 3738 O O . ASP A 1 490 ? -15.18 -2.506 -37.156 1 94 490 ASP A O 1
ATOM 3742 N N . GLY A 1 491 ? -14.828 -0.452 -36.312 1 95.56 491 GLY A N 1
ATOM 3743 C CA . GLY A 1 491 ? -13.492 -0.43 -36.875 1 95.56 491 GLY A CA 1
ATOM 3744 C C . GLY A 1 491 ? -12.586 -1.521 -36.344 1 95.56 491 GLY A C 1
ATOM 3745 O O . GLY A 1 491 ? -11.844 -2.148 -37.094 1 95.56 491 GLY A O 1
ATOM 3746 N N . ALA A 1 492 ? -12.602 -1.73 -35.062 1 95.69 492 ALA A N 1
ATOM 3747 C CA . ALA A 1 492 ? -11.781 -2.762 -34.438 1 95.69 492 ALA A CA 1
ATOM 3748 C C . ALA A 1 492 ? -12.195 -4.156 -34.906 1 95.69 492 ALA A C 1
ATOM 3750 O O . ALA A 1 492 ? -11.336 -5.012 -35.156 1 95.69 492 ALA A O 1
ATOM 3751 N N . LEU A 1 493 ? -13.523 -4.367 -35 1 94.88 493 LEU A N 1
ATOM 3752 C CA . LEU A 1 493 ? -14.039 -5.652 -35.438 1 94.88 493 LEU A CA 1
ATOM 3753 C C . LEU A 1 493 ? -13.617 -5.934 -36.875 1 94.88 493 LEU A C 1
ATOM 3755 O O . LEU A 1 493 ? -13.188 -7.047 -37.219 1 94.88 493 LEU A O 1
ATOM 3759 N N . ALA A 1 494 ? -13.703 -4.871 -37.625 1 95.75 494 ALA A N 1
ATOM 3760 C CA . ALA A 1 494 ? -13.305 -5.016 -39.031 1 95.75 494 ALA A CA 1
ATOM 3761 C C . ALA A 1 494 ? -11.805 -5.273 -39.125 1 95.75 494 ALA A C 1
ATOM 3763 O O . ALA A 1 494 ? -11.375 -6.133 -39.906 1 95.75 494 ALA A O 1
ATOM 3764 N N . ALA A 1 495 ? -11.094 -4.559 -38.375 1 97.19 495 ALA A N 1
ATOM 3765 C CA . ALA A 1 495 ? -9.633 -4.656 -38.438 1 97.19 495 ALA A CA 1
ATOM 3766 C C . ALA A 1 495 ? -9.148 -6.004 -37.906 1 97.19 495 ALA A C 1
ATOM 3768 O O . ALA A 1 495 ? -8.133 -6.531 -38.375 1 97.19 495 ALA A O 1
ATOM 3769 N N . ALA A 1 496 ? -9.852 -6.562 -36.938 1 96.5 496 ALA A N 1
ATOM 3770 C CA . ALA A 1 496 ? -9.445 -7.805 -36.281 1 96.5 496 ALA A CA 1
ATOM 3771 C C . ALA A 1 496 ? -9.461 -8.969 -37.281 1 96.5 496 ALA A C 1
ATOM 3773 O O . ALA A 1 496 ? -8.812 -10 -37.031 1 96.5 496 ALA A O 1
ATOM 3774 N N . ARG A 1 497 ? -10.109 -8.781 -38.375 1 95.44 497 ARG A N 1
ATOM 3775 C CA . ARG A 1 497 ? -10.211 -9.828 -39.375 1 95.44 497 ARG A CA 1
ATOM 3776 C C . ARG A 1 497 ? -8.883 -10.008 -40.094 1 95.44 497 ARG A C 1
ATOM 3778 O O . ARG A 1 497 ? -8.695 -11 -40.812 1 95.44 497 ARG A O 1
ATOM 3785 N N . ALA A 1 498 ? -8.031 -9.078 -39.875 1 97.06 498 ALA A N 1
ATOM 3786 C CA . ALA A 1 498 ? -6.688 -9.195 -40.406 1 97.06 498 ALA A CA 1
ATOM 3787 C C . ALA A 1 498 ? -5.914 -10.32 -39.75 1 97.06 498 ALA A C 1
ATOM 3789 O O . ALA A 1 498 ? -4.895 -10.781 -40.25 1 97.06 498 ALA A O 1
ATOM 3790 N N . LEU A 1 499 ? -6.344 -10.766 -38.531 1 97.62 499 LEU A N 1
ATOM 3791 C CA . LEU A 1 499 ? -5.711 -11.844 -37.781 1 97.62 499 LEU A CA 1
ATOM 3792 C C . LEU A 1 499 ? -6.203 -13.203 -38.25 1 97.62 499 LEU A C 1
ATOM 3794 O O . LEU A 1 499 ? -7.234 -13.297 -38.938 1 97.62 499 LEU A O 1
ATOM 3798 N N . PRO A 1 500 ? -5.48 -14.219 -37.938 1 96.44 500 PRO A N 1
ATOM 3799 C CA . PRO A 1 500 ? -5.844 -15.539 -38.469 1 96.44 500 PRO A CA 1
ATOM 3800 C C . PRO A 1 500 ? -7.234 -15.992 -38.031 1 96.44 500 PRO A C 1
ATOM 3802 O O . PRO A 1 500 ? -7.555 -15.945 -36.812 1 96.44 500 PRO A O 1
ATOM 3805 N N . GLY A 1 501 ? -8.094 -16.375 -38.969 1 92.5 501 GLY A N 1
ATOM 3806 C CA . GLY A 1 501 ? -9.414 -16.906 -38.688 1 92.5 501 GLY A CA 1
ATOM 3807 C C . GLY A 1 501 ? -9.461 -18.422 -38.625 1 92.5 501 GLY A C 1
ATOM 3808 O O . GLY A 1 501 ? -8.43 -19.078 -38.781 1 92.5 501 GLY A O 1
ATOM 3809 N N . PRO A 1 502 ? -10.633 -18.969 -38.406 1 89.31 502 PRO A N 1
ATOM 3810 C CA . PRO A 1 502 ? -10.75 -20.422 -38.406 1 89.31 502 PRO A CA 1
ATOM 3811 C C . PRO A 1 502 ? -10.242 -21.062 -39.688 1 89.31 502 PRO A C 1
ATOM 3813 O O . PRO A 1 502 ? -10.523 -20.578 -40.781 1 89.31 502 PRO A O 1
ATOM 3816 N N . GLY A 1 503 ? -9.445 -22.062 -39.562 1 91.19 503 GLY A N 1
ATOM 3817 C CA . GLY A 1 503 ? -8.914 -22.797 -40.719 1 91.19 503 GLY A CA 1
ATOM 3818 C C . GLY A 1 503 ? -7.66 -22.156 -41.281 1 91.19 503 GLY A C 1
ATOM 3819 O O . GLY A 1 503 ? -7.238 -22.5 -42.406 1 91.19 503 GLY A O 1
ATOM 3820 N N . TRP A 1 504 ? -7.109 -21.203 -40.594 1 94.94 504 TRP A N 1
ATOM 3821 C CA . TRP A 1 504 ? -5.98 -20.438 -41.125 1 94.94 504 TRP A CA 1
ATOM 3822 C C . TRP A 1 504 ? -4.805 -21.344 -41.438 1 94.94 504 TRP A C 1
ATOM 3824 O O . TRP A 1 504 ? -4.098 -21.125 -42.438 1 94.94 504 TRP A O 1
ATOM 3834 N N . MET A 1 505 ? -4.512 -22.406 -40.656 1 93.75 505 MET A N 1
ATOM 3835 C CA . MET A 1 505 ? -3.371 -23.297 -40.875 1 93.75 505 MET A CA 1
ATOM 3836 C C . MET A 1 505 ? -3.492 -24.031 -42.188 1 93.75 505 MET A C 1
ATOM 3838 O O . MET A 1 505 ? -2.5 -24.219 -42.906 1 93.75 505 MET A O 1
ATOM 3842 N N . VAL A 1 506 ? -4.68 -24.406 -42.5 1 93.19 506 VAL A N 1
ATOM 3843 C CA . VAL A 1 506 ? -4.945 -25.078 -43.781 1 93.19 506 VAL A CA 1
ATOM 3844 C C . VAL A 1 506 ? -4.723 -24.109 -44.938 1 93.19 506 VAL A C 1
ATOM 3846 O O . VAL A 1 506 ? -4.094 -24.469 -45.938 1 93.19 506 VAL A O 1
ATOM 3849 N N . ARG A 1 507 ? -5.176 -22.922 -44.812 1 95.44 507 ARG A N 1
ATOM 3850 C CA . ARG A 1 507 ? -5.051 -21.922 -45.875 1 95.44 507 ARG A CA 1
ATOM 3851 C C . ARG A 1 507 ? -3.588 -21.594 -46.156 1 95.44 507 ARG A C 1
ATOM 3853 O O . ARG A 1 507 ? -3.172 -21.5 -47.312 1 95.44 507 ARG A O 1
ATOM 3860 N N . ILE A 1 508 ? -2.84 -21.438 -45.156 1 94.94 508 ILE A N 1
ATOM 3861 C CA . ILE A 1 508 ? -1.438 -21.078 -45.344 1 94.94 508 ILE A CA 1
ATOM 3862 C C . ILE A 1 508 ? -0.677 -22.281 -45.938 1 94.94 508 ILE A C 1
ATOM 3864 O O . ILE A 1 508 ? 0.252 -22.094 -46.719 1 94.94 508 ILE A O 1
ATOM 3868 N N . SER A 1 509 ? -1.018 -23.484 -45.5 1 92.69 509 SER A N 1
ATOM 3869 C CA . SER A 1 509 ? -0.385 -24.688 -46.031 1 92.69 509 SER A CA 1
ATOM 3870 C C . SER A 1 509 ? -0.676 -24.859 -47.531 1 92.69 509 SER A C 1
ATOM 3872 O O . SER A 1 509 ? 0.148 -25.406 -48.25 1 92.69 509 SER A O 1
ATOM 3874 N N . GLU A 1 510 ? -1.868 -24.359 -47.938 1 93.31 510 GLU A N 1
ATOM 3875 C CA . GLU A 1 510 ? -2.285 -24.484 -49.312 1 93.31 510 GLU A CA 1
ATOM 3876 C C . GLU A 1 510 ? -1.815 -23.297 -50.156 1 93.31 510 GLU A C 1
ATOM 3878 O O . GLU A 1 510 ? -2.059 -23.234 -51.344 1 93.31 510 GLU A O 1
ATOM 3883 N N . GLY A 1 511 ? -1.239 -22.375 -49.531 1 92.5 511 GLY A N 1
ATOM 3884 C CA . GLY A 1 511 ? -0.667 -21.234 -50.25 1 92.5 511 GLY A CA 1
ATOM 3885 C C . GLY A 1 511 ? -1.691 -20.172 -50.594 1 92.5 511 GLY A C 1
ATOM 3886 O O . GLY A 1 511 ? -1.533 -19.438 -51.562 1 92.5 511 GLY A O 1
ATOM 3887 N N . GLU A 1 512 ? -2.785 -20.172 -49.875 1 95 512 GLU A N 1
ATOM 3888 C CA . GLU A 1 512 ? -3.846 -19.203 -50.094 1 95 512 GLU A CA 1
ATOM 3889 C C . GLU A 1 512 ? -4.141 -18.391 -48.844 1 95 512 GLU A C 1
ATOM 3891 O O . GLU A 1 512 ? -5.273 -18.375 -48.375 1 95 512 GLU A O 1
ATOM 3896 N N . PRO A 1 513 ? -3.102 -17.719 -48.375 1 96.56 513 PRO A N 1
ATOM 3897 C CA . PRO A 1 513 ? -3.316 -16.953 -47.156 1 96.56 513 PRO A CA 1
ATOM 3898 C C . PRO A 1 513 ? -4.355 -15.852 -47.312 1 96.56 513 PRO A C 1
ATOM 3900 O O . PRO A 1 513 ? -4.426 -15.219 -48.375 1 96.56 513 PRO A O 1
ATOM 3903 N N . GLN A 1 514 ? -5.113 -15.648 -46.312 1 95.5 514 GLN A N 1
ATOM 3904 C CA . GLN A 1 514 ? -6.09 -14.57 -46.281 1 95.5 514 GLN A CA 1
ATOM 3905 C C . GLN A 1 514 ? -5.676 -13.484 -45.281 1 95.5 514 GLN A C 1
ATOM 3907 O O . GLN A 1 514 ? -5.574 -13.742 -44.094 1 95.5 514 GLN A O 1
ATOM 3912 N N . GLY A 1 515 ? -5.398 -12.242 -45.781 1 95.56 515 GLY A N 1
ATOM 3913 C CA . GLY A 1 515 ? -5.062 -11.133 -44.938 1 95.56 515 GLY A CA 1
ATOM 3914 C C . GLY A 1 515 ? -3.578 -11.039 -44.625 1 95.56 515 GLY A C 1
ATOM 3915 O O . GLY A 1 515 ? -2.809 -11.93 -44.969 1 95.56 515 GLY A O 1
ATOM 3916 N N . PRO A 1 516 ? -3.232 -10.008 -43.906 1 97.5 516 PRO A N 1
ATOM 3917 C CA . PRO A 1 516 ? -1.813 -9.75 -43.656 1 97.5 516 PRO A CA 1
ATOM 3918 C C . PRO A 1 516 ? -1.191 -10.75 -42.688 1 97.5 516 PRO A C 1
ATOM 3920 O O . PRO A 1 516 ? -0.029 -11.125 -42.844 1 97.5 516 PRO A O 1
ATOM 3923 N N . ALA A 1 517 ? -1.915 -11.172 -41.656 1 98.25 517 ALA A N 1
ATOM 3924 C CA . ALA A 1 517 ? -1.359 -12.094 -40.656 1 98.25 517 ALA A CA 1
ATOM 3925 C C . ALA A 1 517 ? -1.043 -13.445 -41.281 1 98.25 517 ALA A C 1
ATOM 3927 O O . ALA A 1 517 ? 0.04 -14 -41.062 1 98.25 517 ALA A O 1
ATOM 3928 N N . GLU A 1 518 ? -1.99 -13.938 -42.062 1 98 518 GLU A N 1
ATOM 3929 C CA . GLU A 1 518 ? -1.771 -15.234 -42.719 1 98 518 GLU A CA 1
ATOM 3930 C C . GLU A 1 518 ? -0.691 -15.141 -43.781 1 98 518 GLU A C 1
ATOM 3932 O O . GLU A 1 518 ? 0.066 -16.094 -44 1 98 518 GLU A O 1
ATOM 3937 N N . ALA A 1 519 ? -0.665 -14 -44.438 1 98.06 519 ALA A N 1
ATOM 3938 C CA . ALA A 1 519 ? 0.394 -13.797 -45.438 1 98.06 519 ALA A CA 1
ATOM 3939 C C . ALA A 1 519 ? 1.771 -13.852 -44.781 1 98.06 519 ALA A C 1
ATOM 3941 O O . ALA A 1 519 ? 2.688 -14.492 -45.312 1 98.06 519 ALA A O 1
ATOM 3942 N N . PHE A 1 520 ? 1.878 -13.188 -43.719 1 98.06 520 PHE A N 1
ATOM 3943 C CA . PHE A 1 520 ? 3.135 -13.195 -42.969 1 98.06 520 PHE A CA 1
ATOM 3944 C C . PHE A 1 520 ? 3.471 -14.602 -42.5 1 98.06 520 PHE A C 1
ATOM 3946 O O . PHE A 1 520 ? 4.586 -15.086 -42.688 1 98.06 520 PHE A O 1
ATOM 3953 N N . LEU A 1 521 ? 2.465 -15.289 -41.875 1 98.12 521 LEU A N 1
ATOM 3954 C CA . LEU A 1 521 ? 2.652 -16.641 -41.344 1 98.12 521 LEU A CA 1
ATOM 3955 C C . LEU A 1 521 ? 2.971 -17.625 -42.438 1 98.12 521 LEU A C 1
ATOM 3957 O O . LEU A 1 521 ? 3.752 -18.547 -42.25 1 98.12 521 LEU A O 1
ATOM 3961 N N . GLY A 1 522 ? 2.342 -17.391 -43.594 1 97.62 522 GLY A N 1
ATOM 3962 C CA . GLY A 1 522 ? 2.617 -18.234 -44.719 1 97.62 522 GLY A CA 1
ATOM 3963 C C . GLY A 1 522 ? 4.047 -18.125 -45.219 1 97.62 522 GLY A C 1
ATOM 3964 O O . GLY A 1 522 ? 4.691 -19.141 -45.5 1 97.62 522 GLY A O 1
ATOM 3965 N N . LEU A 1 523 ? 4.473 -16.891 -45.375 1 97.5 523 LEU A N 1
ATOM 3966 C CA . LEU A 1 523 ? 5.836 -16.672 -45.844 1 97.5 523 LEU A CA 1
ATOM 3967 C C . LEU A 1 523 ? 6.852 -17.156 -44.812 1 97.5 523 LEU A C 1
ATOM 3969 O O . LEU A 1 523 ? 7.898 -17.703 -45.188 1 97.5 523 LEU A O 1
ATOM 3973 N N . LEU A 1 524 ? 6.52 -16.922 -43.562 1 97.06 524 LEU A N 1
ATOM 3974 C CA . LEU A 1 524 ? 7.383 -17.406 -42.5 1 97.06 524 LEU A CA 1
ATOM 3975 C C . LEU A 1 524 ? 7.473 -18.938 -42.531 1 97.06 524 LEU A C 1
ATOM 3977 O O . LEU A 1 524 ? 8.562 -19.5 -42.375 1 97.06 524 LEU A O 1
ATOM 3981 N N . ARG A 1 525 ? 6.348 -19.609 -42.688 1 96.88 525 ARG A N 1
ATOM 3982 C CA . ARG A 1 525 ? 6.316 -21.062 -42.812 1 96.88 525 ARG A CA 1
ATOM 3983 C C . ARG A 1 525 ? 7.156 -21.531 -44 1 96.88 525 ARG A C 1
ATOM 3985 O O . ARG A 1 525 ? 7.902 -22.5 -43.875 1 96.88 525 ARG A O 1
ATOM 3992 N N . ARG A 1 526 ? 7.078 -20.828 -45.094 1 96.31 526 ARG A N 1
ATOM 3993 C CA . ARG A 1 526 ? 7.855 -21.156 -46.281 1 96.31 526 ARG A CA 1
ATOM 3994 C C . ARG A 1 526 ? 9.352 -21.047 -46 1 96.31 526 ARG A C 1
ATOM 3996 O O . ARG A 1 526 ? 10.133 -21.891 -46.438 1 96.31 526 ARG A O 1
ATOM 4003 N N . GLN A 1 527 ? 9.656 -20 -45.375 1 96.06 527 GLN A N 1
ATOM 4004 C CA . GLN A 1 527 ? 11.062 -19.828 -45.031 1 96.06 527 GLN A CA 1
ATOM 4005 C C . GLN A 1 527 ? 11.555 -20.953 -44.125 1 96.06 527 GLN A C 1
ATOM 4007 O O . GLN A 1 527 ? 12.664 -21.453 -44.312 1 96.06 527 GLN A O 1
ATOM 4012 N N . VAL A 1 528 ? 10.781 -21.328 -43.094 1 96.75 528 VAL A N 1
ATOM 4013 C CA . VAL A 1 528 ? 11.156 -22.391 -42.188 1 96.75 528 VAL A CA 1
ATOM 4014 C C . VAL A 1 528 ? 11.352 -23.703 -42.938 1 96.75 528 VAL A C 1
ATOM 4016 O O . VAL A 1 528 ? 12.375 -24.375 -42.781 1 96.75 528 VAL A O 1
ATOM 4019 N N . TYR A 1 529 ? 10.453 -24.047 -43.812 1 94.5 529 TYR A N 1
ATOM 4020 C CA . TYR A 1 529 ? 10.539 -25.297 -44.562 1 94.5 529 TYR A CA 1
ATOM 4021 C C . TYR A 1 529 ? 11.695 -25.25 -45.562 1 94.5 529 TYR A C 1
ATOM 4023 O O . TYR A 1 529 ? 12.328 -26.281 -45.812 1 94.5 529 TYR A O 1
ATOM 4031 N N . ALA A 1 530 ? 11.969 -24.109 -46.062 1 95.25 530 ALA A N 1
ATOM 4032 C CA . ALA A 1 530 ? 13.039 -23.953 -47.062 1 95.25 530 ALA A CA 1
ATOM 4033 C C . ALA A 1 530 ? 14.406 -24.172 -46.406 1 95.25 530 ALA A C 1
ATOM 4035 O O . ALA A 1 530 ? 15.344 -24.625 -47.062 1 95.25 530 ALA A O 1
ATOM 4036 N N . ARG A 1 531 ? 14.438 -23.828 -45.219 1 95 531 ARG A N 1
ATOM 4037 C CA . ARG A 1 531 ? 15.773 -23.734 -44.656 1 95 531 ARG A CA 1
ATOM 4038 C C . ARG A 1 531 ? 15.961 -24.734 -43.5 1 95 531 ARG A C 1
ATOM 4040 O O . ARG A 1 531 ? 17.062 -24.875 -42.969 1 95 531 ARG A O 1
ATOM 4047 N N . ALA A 1 532 ? 14.883 -25.344 -43.094 1 88.31 532 ALA A N 1
ATOM 4048 C CA . ALA A 1 532 ? 15.016 -26.328 -42.031 1 88.31 532 ALA A CA 1
ATOM 4049 C C . ALA A 1 532 ? 15.898 -27.5 -42.438 1 88.31 532 ALA A C 1
ATOM 4051 O O . ALA A 1 532 ? 15.844 -27.938 -43.594 1 88.31 532 ALA A O 1
ATOM 4052 N N . ALA A 1 533 ? 16.766 -27.969 -41.625 1 80.81 533 ALA A N 1
ATOM 4053 C CA . ALA A 1 533 ? 17.703 -29.047 -41.906 1 80.81 533 ALA A CA 1
ATOM 4054 C C . ALA A 1 533 ? 16.953 -30.344 -42.219 1 80.81 533 ALA A C 1
ATOM 4056 O O . ALA A 1 533 ? 17.375 -31.141 -43.062 1 80.81 533 ALA A O 1
ATOM 4057 N N . HIS A 1 534 ? 15.844 -30.578 -41.469 1 82.88 534 HIS A N 1
ATOM 4058 C CA . HIS A 1 534 ? 15.039 -31.781 -41.656 1 82.88 534 HIS A CA 1
ATOM 4059 C C . HIS A 1 534 ? 13.562 -31.453 -41.781 1 82.88 534 HIS A C 1
ATOM 4061 O O . HIS A 1 534 ? 12.773 -31.656 -40.875 1 82.88 534 HIS A O 1
ATOM 4067 N N . PRO A 1 535 ? 13.203 -31.062 -42.938 1 80.75 535 PRO A N 1
ATOM 4068 C CA . PRO A 1 535 ? 11.828 -30.609 -43.156 1 80.75 535 PRO A CA 1
ATOM 4069 C C . PRO A 1 535 ? 10.805 -31.734 -42.938 1 80.75 535 PRO A C 1
ATOM 4071 O O . PRO A 1 535 ? 9.625 -31.453 -42.688 1 80.75 535 PRO A O 1
ATOM 4074 N N . ASP A 1 536 ? 11.289 -33 -42.969 1 80.69 536 ASP A N 1
ATOM 4075 C CA . ASP A 1 536 ? 10.375 -34.125 -42.812 1 80.69 536 ASP A CA 1
ATOM 4076 C C . ASP A 1 536 ? 10.273 -34.562 -41.375 1 80.69 536 ASP A C 1
ATOM 4078 O O . ASP A 1 536 ? 9.625 -35.562 -41.062 1 80.69 536 ASP A O 1
ATOM 4082 N N . SER A 1 537 ? 10.828 -33.844 -40.562 1 82.5 537 SER A N 1
ATOM 4083 C CA . SER A 1 537 ? 10.781 -34.156 -39.125 1 82.5 537 SER A CA 1
ATOM 4084 C C . SER A 1 537 ? 9.352 -34.094 -38.625 1 82.5 537 SER A C 1
ATOM 4086 O O . SER A 1 537 ? 8.578 -33.219 -38.969 1 82.5 537 SER A O 1
ATOM 4088 N N . PRO A 1 538 ? 8.938 -35.062 -37.844 1 80.12 538 PRO A N 1
ATOM 4089 C CA . PRO A 1 538 ? 7.602 -35.031 -37.25 1 80.12 538 PRO A CA 1
ATOM 4090 C C . PRO A 1 538 ? 7.48 -34 -36.125 1 80.12 538 PRO A C 1
ATOM 4092 O O . PRO A 1 538 ? 6.379 -33.75 -35.625 1 80.12 538 PRO A O 1
ATOM 4095 N N . TYR A 1 539 ? 8.609 -33.375 -35.844 1 80.69 539 TYR A N 1
ATOM 4096 C CA . TYR A 1 539 ? 8.625 -32.406 -34.75 1 80.69 539 TYR A CA 1
ATOM 4097 C C . TYR A 1 539 ? 8.773 -30.984 -35.281 1 80.69 539 TYR A C 1
ATOM 4099 O O . TYR A 1 539 ? 8.945 -30.781 -36.469 1 80.69 539 TYR A O 1
ATOM 4107 N N . SER A 1 540 ? 8.742 -30 -34.344 1 89.25 540 SER A N 1
ATOM 4108 C CA . SER A 1 540 ? 8.711 -28.594 -34.688 1 89.25 540 SER A CA 1
ATOM 4109 C C . SER A 1 540 ? 9.977 -28.188 -35.438 1 89.25 540 SER A C 1
ATOM 4111 O O . SER A 1 540 ? 11.047 -28.75 -35.219 1 89.25 540 SER A O 1
ATOM 4113 N N . LEU A 1 541 ? 9.883 -27.281 -36.375 1 93.81 541 LEU A N 1
ATOM 4114 C CA . LEU A 1 541 ? 10.961 -26.75 -37.219 1 93.81 541 LEU A CA 1
ATOM 4115 C C . LEU A 1 541 ? 11.211 -25.281 -36.875 1 93.81 541 LEU A C 1
ATOM 4117 O O . LEU A 1 541 ? 10.305 -24.578 -36.406 1 93.81 541 LEU A O 1
ATOM 4121 N N . GLU A 1 542 ? 12.398 -24.844 -37.031 1 95.25 542 GLU A N 1
ATOM 4122 C CA . GLU A 1 542 ? 12.719 -23.438 -36.75 1 95.25 542 GLU A CA 1
ATOM 4123 C C . GLU A 1 542 ? 13.766 -22.922 -37.75 1 95.25 542 GLU A C 1
ATOM 4125 O O . GLU A 1 542 ? 14.461 -23.719 -38.406 1 95.25 542 GLU A O 1
ATOM 4130 N N . THR A 1 543 ? 13.844 -21.641 -38 1 95 543 THR A N 1
ATOM 4131 C CA . THR A 1 543 ? 14.875 -20.969 -38.781 1 95 543 THR A CA 1
ATOM 4132 C C . THR A 1 543 ? 15.102 -19.547 -38.281 1 95 543 THR A C 1
ATOM 4134 O O . THR A 1 543 ? 14.305 -19.016 -37.531 1 95 543 THR A O 1
ATOM 4137 N N . GLU A 1 544 ? 16.188 -18.984 -38.656 1 92.62 544 GLU A N 1
ATOM 4138 C CA . GLU A 1 544 ? 16.516 -17.609 -38.25 1 92.62 544 GLU A CA 1
ATOM 4139 C C . GLU A 1 544 ? 15.656 -16.594 -39 1 92.62 544 GLU A C 1
ATOM 4141 O O . GLU A 1 544 ? 15.102 -16.906 -40.062 1 92.62 544 GLU A O 1
ATOM 4146 N N . THR A 1 545 ? 15.609 -15.391 -38.438 1 92.94 545 THR A N 1
ATOM 4147 C CA . THR A 1 545 ? 14.836 -14.32 -39.062 1 92.94 545 THR A CA 1
ATOM 4148 C C . THR A 1 545 ? 15.695 -13.547 -40.062 1 92.94 545 THR A C 1
ATOM 4150 O O . THR A 1 545 ? 15.18 -12.727 -40.812 1 92.94 545 THR A O 1
ATOM 4153 N N . THR A 1 546 ? 16.938 -13.852 -40.062 1 88.62 546 THR A N 1
ATOM 4154 C CA . THR A 1 546 ? 17.859 -13.141 -40.938 1 88.62 546 THR A CA 1
ATOM 4155 C C . THR A 1 546 ? 17.609 -13.5 -42.406 1 88.62 546 THR A C 1
ATOM 4157 O O . THR A 1 546 ? 17.172 -14.617 -42.719 1 88.62 546 THR A O 1
ATOM 4160 N N . ALA A 1 547 ? 17.891 -12.578 -43.25 1 89.5 547 ALA A N 1
ATOM 4161 C CA . ALA A 1 547 ? 17.734 -12.742 -44.688 1 89.5 547 ALA A CA 1
ATOM 4162 C C . ALA A 1 547 ? 16.328 -13.227 -45.031 1 89.5 547 ALA A C 1
ATOM 4164 O O . ALA A 1 547 ? 16.156 -14.289 -45.656 1 89.5 547 ALA A O 1
ATOM 4165 N N . PRO A 1 548 ? 15.422 -12.516 -44.719 1 94 548 PRO A N 1
ATOM 4166 C CA . PRO A 1 548 ? 14.039 -12.914 -44.969 1 94 548 PRO A CA 1
ATOM 4167 C C . PRO A 1 548 ? 13.742 -13.125 -46.438 1 94 548 PRO A C 1
ATOM 4169 O O . PRO A 1 548 ? 14.305 -12.43 -47.281 1 94 548 PRO A O 1
ATOM 4172 N N . LEU A 1 549 ? 12.867 -14.055 -46.688 1 95.06 549 LEU A N 1
ATOM 4173 C CA . LEU A 1 549 ? 12.438 -14.312 -48.062 1 95.06 549 LEU A CA 1
ATOM 4174 C C . LEU A 1 549 ? 11.875 -13.055 -48.688 1 95.06 549 LEU A C 1
ATOM 4176 O O . LEU A 1 549 ? 11.422 -12.141 -48 1 95.06 549 LEU A O 1
ATOM 4180 N N . GLU A 1 550 ? 11.961 -13.172 -50.031 1 93.81 550 GLU A N 1
ATOM 4181 C CA . GLU A 1 550 ? 11.344 -12.07 -50.75 1 93.81 550 GLU A CA 1
ATOM 4182 C C . GLU A 1 550 ? 9.867 -11.938 -50.406 1 93.81 550 GLU A C 1
ATOM 4184 O O . GLU A 1 550 ? 9.133 -12.93 -50.406 1 93.81 550 GLU A O 1
ATOM 4189 N N . GLY A 1 551 ? 9.469 -10.719 -49.969 1 95.69 551 GLY A N 1
ATOM 4190 C CA . GLY A 1 551 ? 8.078 -10.484 -49.625 1 95.69 551 GLY A CA 1
ATOM 4191 C C . GLY A 1 551 ? 7.82 -10.5 -48.125 1 95.69 551 GLY A C 1
ATOM 4192 O O . GLY A 1 551 ? 6.82 -9.953 -47.656 1 95.69 551 GLY A O 1
ATOM 4193 N N . LEU A 1 552 ? 8.734 -11.172 -47.375 1 96.31 552 LEU A N 1
ATOM 4194 C CA . LEU A 1 552 ? 8.508 -11.352 -45.938 1 96.31 552 LEU A CA 1
ATOM 4195 C C . LEU A 1 552 ? 8.602 -10.016 -45.219 1 96.31 552 LEU A C 1
ATOM 4197 O O . LEU A 1 552 ? 7.77 -9.719 -44.344 1 96.31 552 LEU A O 1
ATOM 4201 N N . PRO A 1 553 ? 9.617 -9.133 -45.469 1 96.44 553 PRO A N 1
ATOM 4202 C CA . PRO A 1 553 ? 9.641 -7.82 -44.812 1 96.44 553 PRO A CA 1
ATOM 4203 C C . PRO A 1 553 ? 8.398 -6.98 -45.125 1 96.44 553 PRO A C 1
ATOM 4205 O O . PRO A 1 553 ? 7.883 -6.285 -44.25 1 96.44 553 PRO A O 1
ATOM 4208 N N . GLU A 1 554 ? 7.934 -7.102 -46.312 1 96.81 554 GLU A N 1
ATOM 4209 C CA . GLU A 1 554 ? 6.727 -6.379 -46.719 1 96.81 554 GLU A CA 1
ATOM 4210 C C . GLU A 1 554 ? 5.5 -6.91 -45.969 1 96.81 554 GLU A C 1
ATOM 4212 O O . GLU A 1 554 ? 4.652 -6.133 -45.531 1 96.81 554 GLU A O 1
ATOM 4217 N N . ALA A 1 555 ? 5.469 -8.211 -45.906 1 97.5 555 ALA A N 1
ATOM 4218 C CA . ALA A 1 555 ? 4.367 -8.828 -45.188 1 97.5 555 ALA A CA 1
ATOM 4219 C C . ALA A 1 555 ? 4.398 -8.43 -43.719 1 97.5 555 ALA A C 1
ATOM 4221 O O . ALA A 1 555 ? 3.352 -8.219 -43.094 1 97.5 555 ALA A O 1
ATOM 4222 N N . ALA A 1 556 ? 5.586 -8.391 -43.125 1 97.69 556 ALA A N 1
ATOM 4223 C CA . ALA A 1 556 ? 5.754 -7.957 -41.75 1 97.69 556 ALA A CA 1
ATOM 4224 C C . ALA A 1 556 ? 5.277 -6.516 -41.562 1 97.69 556 ALA A C 1
ATOM 4226 O O . ALA A 1 556 ? 4.605 -6.199 -40.594 1 97.69 556 ALA A O 1
ATOM 4227 N N . GLY A 1 557 ? 5.672 -5.707 -42.406 1 97.38 557 GLY A N 1
ATOM 4228 C CA . GLY A 1 557 ? 5.215 -4.328 -42.375 1 97.38 557 GLY A CA 1
ATOM 4229 C C . GLY A 1 557 ? 3.709 -4.195 -42.5 1 97.38 557 GLY A C 1
ATOM 4230 O O . GLY A 1 557 ? 3.1 -3.383 -41.781 1 97.38 557 GLY A O 1
ATOM 4231 N N . ALA A 1 558 ? 3.172 -4.996 -43.406 1 97.88 558 ALA A N 1
ATOM 4232 C CA . ALA A 1 558 ? 1.722 -4.988 -43.594 1 97.88 558 ALA A CA 1
ATOM 4233 C C . ALA A 1 558 ? 1.013 -5.457 -42.312 1 97.88 558 ALA A C 1
ATOM 4235 O O . ALA A 1 558 ? -0.027 -4.91 -41.938 1 97.88 558 ALA A O 1
ATOM 4236 N N . LEU A 1 559 ? 1.557 -6.473 -41.719 1 98.12 559 LEU A N 1
ATOM 4237 C CA . LEU A 1 559 ? 0.961 -6.965 -40.5 1 98.12 559 LEU A CA 1
ATOM 4238 C C . LEU A 1 559 ? 1.108 -5.941 -39.375 1 98.12 559 LEU A C 1
ATOM 4240 O O . LEU A 1 559 ? 0.177 -5.73 -38.594 1 98.12 559 LEU A O 1
ATOM 4244 N N . ALA A 1 560 ? 2.275 -5.32 -39.25 1 97.75 560 ALA A N 1
ATOM 4245 C CA . ALA A 1 560 ? 2.484 -4.27 -38.25 1 97.75 560 ALA A CA 1
ATOM 4246 C C . ALA A 1 560 ? 1.456 -3.154 -38.406 1 97.75 560 ALA A C 1
ATOM 4248 O O . ALA A 1 560 ? 0.914 -2.66 -37.406 1 97.75 560 ALA A O 1
ATOM 4249 N N . ALA A 1 561 ? 1.229 -2.807 -39.594 1 97.56 561 ALA A N 1
ATOM 4250 C CA . ALA A 1 561 ? 0.23 -1.777 -39.875 1 97.56 561 ALA A CA 1
ATOM 4251 C C . ALA A 1 561 ? -1.167 -2.248 -39.5 1 97.56 561 ALA A C 1
ATOM 4253 O O . ALA A 1 561 ? -1.962 -1.473 -38.969 1 97.56 561 ALA A O 1
ATOM 4254 N N . ALA A 1 562 ? -1.411 -3.496 -39.844 1 97.88 562 ALA A N 1
ATOM 4255 C CA . ALA A 1 562 ? -2.705 -4.07 -39.469 1 97.88 562 ALA A CA 1
ATOM 4256 C C . ALA A 1 562 ? -2.898 -4.066 -37.969 1 97.88 562 ALA A C 1
ATOM 4258 O O . ALA A 1 562 ? -4 -3.809 -37.469 1 97.88 562 ALA A O 1
ATOM 4259 N N . LEU A 1 563 ? -1.854 -4.465 -37.219 1 97.94 563 LEU A N 1
ATOM 4260 C CA . LEU A 1 563 ? -1.924 -4.445 -35.75 1 97.94 563 LEU A CA 1
ATOM 4261 C C . LEU A 1 563 ? -2.209 -3.035 -35.25 1 97.94 563 LEU A C 1
ATOM 4263 O O . LEU A 1 563 ? -2.953 -2.859 -34.281 1 97.94 563 LEU A O 1
ATOM 4267 N N . GLY A 1 564 ? -1.617 -2.07 -35.906 1 97 564 GLY A N 1
ATOM 4268 C CA . GLY A 1 564 ? -1.915 -0.684 -35.594 1 97 564 GLY A CA 1
ATOM 4269 C C . GLY A 1 564 ? -3.365 -0.312 -35.844 1 97 564 GLY A C 1
ATOM 4270 O O . GLY A 1 564 ? -3.959 0.436 -35.062 1 97 564 GLY A O 1
ATOM 4271 N N . ARG A 1 565 ? -3.879 -0.83 -36.906 1 96.81 565 ARG A N 1
ATOM 4272 C CA . ARG A 1 565 ? -5.266 -0.554 -37.25 1 96.81 565 ARG A CA 1
ATOM 4273 C C . ARG A 1 565 ? -6.223 -1.22 -36.281 1 96.81 565 ARG A C 1
ATOM 4275 O O . ARG A 1 565 ? -7.379 -0.811 -36.156 1 96.81 565 ARG A O 1
ATOM 4282 N N . ILE A 1 566 ? -5.785 -2.258 -35.625 1 97.25 566 ILE A N 1
ATOM 4283 C CA . ILE A 1 566 ? -6.574 -2.891 -34.562 1 97.25 566 ILE A CA 1
ATOM 4284 C C . ILE A 1 566 ? -6.461 -2.08 -33.281 1 97.25 566 ILE A C 1
ATOM 4286 O O . ILE A 1 566 ? -7.461 -1.822 -32.625 1 97.25 566 ILE A O 1
ATOM 4290 N N . ALA A 1 567 ? -5.211 -1.683 -32.938 1 97.44 567 ALA A N 1
ATOM 4291 C CA . ALA A 1 567 ? -4.906 -1.043 -31.656 1 97.44 567 ALA A CA 1
ATOM 4292 C C . ALA A 1 567 ? -5.566 0.33 -31.562 1 97.44 567 ALA A C 1
ATOM 4294 O O . ALA A 1 567 ? -6.121 0.689 -30.516 1 97.44 567 ALA A O 1
ATOM 4295 N N . LEU A 1 568 ? -5.562 1.077 -32.625 1 96.44 568 LEU A N 1
ATOM 4296 C CA . LEU A 1 568 ? -5.996 2.471 -32.594 1 96.44 568 LEU A CA 1
ATOM 4297 C C . LEU A 1 568 ? -7.48 2.57 -32.25 1 96.44 568 LEU A C 1
ATOM 4299 O O . LEU A 1 568 ? -7.871 3.287 -31.328 1 96.44 568 LEU A O 1
ATOM 4303 N N . PRO A 1 569 ? -8.297 1.862 -33.062 1 96.31 569 PRO A N 1
ATOM 4304 C CA . PRO A 1 569 ? -9.711 1.95 -32.719 1 96.31 569 PRO A CA 1
ATOM 4305 C C . PRO A 1 569 ? -10 1.418 -31.297 1 96.31 569 PRO A C 1
ATOM 4307 O O . PRO A 1 569 ? -10.906 1.907 -30.625 1 96.31 569 PRO A O 1
ATOM 4310 N N . LEU A 1 570 ? -9.281 0.396 -30.859 1 96.38 570 LEU A N 1
ATOM 4311 C CA . LEU A 1 570 ? -9.492 -0.132 -29.516 1 96.38 570 LEU A CA 1
ATOM 4312 C C . LEU A 1 570 ? -9.094 0.892 -28.453 1 96.38 570 LEU A C 1
ATOM 4314 O O . LEU A 1 570 ? -9.719 0.972 -27.391 1 96.38 570 LEU A O 1
ATOM 4318 N N . GLN A 1 571 ? -8.016 1.6 -28.719 1 96.19 571 GLN A N 1
ATOM 4319 C CA . GLN A 1 571 ? -7.633 2.693 -27.828 1 96.19 571 GLN A CA 1
ATOM 4320 C C . GLN A 1 571 ? -8.727 3.756 -27.766 1 96.19 571 GLN A C 1
ATOM 4322 O O . GLN A 1 571 ? -9.055 4.25 -26.688 1 96.19 571 GLN A O 1
ATOM 4327 N N . VAL A 1 572 ? -9.273 4.062 -28.906 1 95.06 572 VAL A N 1
ATOM 4328 C CA . VAL A 1 572 ? -10.352 5.039 -29 1 95.06 572 VAL A CA 1
ATOM 4329 C C . VAL A 1 572 ? -11.578 4.516 -28.266 1 95.06 572 VAL A C 1
ATOM 4331 O O . VAL A 1 572 ? -12.242 5.266 -27.531 1 95.06 572 VAL A O 1
ATOM 4334 N N . LEU A 1 573 ? -11.828 3.262 -28.516 1 94.06 573 LEU A N 1
ATOM 4335 C CA . LEU A 1 573 ? -12.969 2.643 -27.844 1 94.06 573 LEU A CA 1
ATOM 4336 C C . LEU A 1 573 ? -12.805 2.711 -26.328 1 94.06 573 LEU A C 1
ATOM 4338 O O . LEU A 1 573 ? -13.734 3.088 -25.609 1 94.06 573 LEU A O 1
ATOM 4342 N N . SER A 1 574 ? -11.625 2.248 -25.859 1 92.81 574 SER A N 1
ATOM 4343 C CA . SER A 1 574 ? -11.344 2.285 -24.422 1 92.81 574 SER A CA 1
ATOM 4344 C C . SER A 1 574 ? -11.484 3.699 -23.875 1 92.81 574 SER A C 1
ATOM 4346 O O . SER A 1 574 ? -12.055 3.896 -22.797 1 92.81 574 SER A O 1
ATOM 4348 N N . LYS A 1 575 ? -10.992 4.668 -24.594 1 91.69 575 LYS A N 1
ATOM 4349 C CA . LYS A 1 575 ? -11.086 6.066 -24.188 1 91.69 575 LYS A CA 1
ATOM 4350 C C . LYS A 1 575 ? -12.539 6.531 -24.141 1 91.69 575 LYS A C 1
ATOM 4352 O O . LYS A 1 575 ? -12.945 7.234 -23.219 1 91.69 575 LYS A O 1
ATOM 4357 N N . SER A 1 576 ? -13.266 6.148 -25.172 1 91.69 576 SER A N 1
ATOM 4358 C CA . SER A 1 576 ? -14.672 6.531 -25.25 1 91.69 576 SER A CA 1
ATOM 4359 C C . SER A 1 576 ? -15.484 5.906 -24.125 1 91.69 576 SER A C 1
ATOM 4361 O O . SER A 1 576 ? -16.344 6.566 -23.531 1 91.69 576 SER A O 1
ATOM 4363 N N . LEU A 1 577 ? -15.211 4.652 -23.938 1 89.75 577 LEU A N 1
ATOM 4364 C CA . LEU A 1 577 ? -15.906 3.975 -22.844 1 89.75 577 LEU A CA 1
ATOM 4365 C C . LEU A 1 577 ? -15.547 4.598 -21.5 1 89.75 577 LEU A C 1
ATOM 4367 O O . LEU A 1 577 ? -16.406 4.785 -20.641 1 89.75 577 LEU A O 1
ATOM 4371 N N . SER A 1 578 ? -14.273 4.875 -21.328 1 88.19 578 SER A N 1
ATOM 4372 C CA . SER A 1 578 ? -13.82 5.523 -20.094 1 88.19 578 SER A CA 1
ATOM 4373 C C . SER A 1 578 ? -14.477 6.887 -19.922 1 88.19 578 SER A C 1
ATOM 4375 O O . SER A 1 578 ? -14.773 7.297 -18.797 1 88.19 578 SER A O 1
ATOM 4377 N N . ALA A 1 579 ? -14.672 7.59 -21.031 1 87.81 579 ALA A N 1
ATOM 4378 C CA . ALA A 1 579 ? -15.32 8.898 -21 1 87.81 579 ALA A CA 1
ATOM 4379 C C . ALA A 1 579 ? -16.766 8.789 -20.516 1 87.81 579 ALA A C 1
ATOM 4381 O O . ALA A 1 579 ? -17.281 9.703 -19.859 1 87.81 579 ALA A O 1
ATOM 4382 N N . LEU A 1 580 ? -17.375 7.656 -20.812 1 86.56 580 LEU A N 1
ATOM 4383 C CA . LEU A 1 580 ? -18.734 7.426 -20.344 1 86.56 580 LEU A CA 1
ATOM 4384 C C . LEU A 1 580 ? -18.781 7.391 -18.812 1 86.56 580 LEU A C 1
ATOM 4386 O O . LEU A 1 580 ? -19.75 7.824 -18.203 1 86.56 580 LEU A O 1
ATOM 4390 N N . LEU A 1 581 ? -17.766 6.789 -18.266 1 85.81 581 LEU A N 1
ATOM 4391 C CA . LEU A 1 581 ? -17.672 6.715 -16.812 1 85.81 581 LEU A CA 1
ATOM 4392 C C . LEU A 1 581 ? -17.625 8.109 -16.203 1 85.81 581 LEU A C 1
ATOM 4394 O O . LEU A 1 581 ? -18.047 8.305 -15.062 1 85.81 581 LEU A O 1
ATOM 4398 N N . ASP A 1 582 ? -17.156 9.055 -17.016 1 84.94 582 ASP A N 1
ATOM 4399 C CA . ASP A 1 582 ? -17.062 10.445 -16.578 1 84.94 582 ASP A CA 1
ATOM 4400 C C . ASP A 1 582 ? -18.312 11.227 -16.938 1 84.94 582 ASP A C 1
ATOM 4402 O O . ASP A 1 582 ? -18.984 11.781 -16.062 1 84.94 582 ASP A O 1
ATOM 4406 N N . ASP A 1 583 ? -18.781 11.109 -18.219 1 84.12 583 ASP A N 1
ATOM 4407 C CA . ASP A 1 583 ? -19.875 11.898 -18.781 1 84.12 583 ASP A CA 1
ATOM 4408 C C . ASP A 1 583 ? -21.219 11.5 -18.156 1 84.12 583 ASP A C 1
ATOM 4410 O O . ASP A 1 583 ? -22.078 12.352 -17.906 1 84.12 583 ASP A O 1
ATOM 4414 N N . GLU A 1 584 ? -21.359 10.195 -17.953 1 87.94 584 GLU A N 1
ATOM 4415 C CA . GLU A 1 584 ? -22.625 9.688 -17.422 1 87.94 584 GLU A CA 1
ATOM 4416 C C . GLU A 1 584 ? -22.453 9.164 -16 1 87.94 584 GLU A C 1
ATOM 4418 O O . GLU A 1 584 ? -23.125 8.203 -15.609 1 87.94 584 GLU A O 1
ATOM 4423 N N . ALA A 1 585 ? -21.531 9.75 -15.367 1 84.94 585 ALA A N 1
ATOM 4424 C CA . ALA A 1 585 ? -21.156 9.281 -14.031 1 84.94 585 ALA A CA 1
ATOM 4425 C C . ALA A 1 585 ? -22.375 9.266 -13.109 1 84.94 585 ALA A C 1
ATOM 4427 O O . ALA A 1 585 ? -22.531 8.352 -12.289 1 84.94 585 ALA A O 1
ATOM 4428 N N . ALA A 1 586 ? -23.359 10.156 -13.281 1 84.62 586 ALA A N 1
ATOM 4429 C CA . ALA A 1 586 ? -24.469 10.32 -12.352 1 84.62 586 ALA A CA 1
ATOM 4430 C C . ALA A 1 586 ? -25.578 9.32 -12.656 1 84.62 586 ALA A C 1
ATOM 4432 O O . ALA A 1 586 ? -26.453 9.078 -11.82 1 84.62 586 ALA A O 1
ATOM 4433 N N . GLU A 1 587 ? -25.516 8.695 -13.812 1 88 587 GLU A N 1
ATOM 4434 C CA . GLU A 1 587 ? -26.672 7.934 -14.25 1 88 587 GLU A CA 1
ATOM 4435 C C . GLU A 1 587 ? -26.312 6.469 -14.477 1 88 587 GLU A C 1
ATOM 4437 O O . GLU A 1 587 ? -27.188 5.602 -14.477 1 88 587 GLU A O 1
ATOM 4442 N N . LEU A 1 588 ? -25.047 6.23 -14.633 1 87.25 588 LEU A N 1
ATOM 4443 C CA . LEU A 1 588 ? -24.625 4.883 -14.984 1 87.25 588 LEU A CA 1
ATOM 4444 C C . LEU A 1 588 ? -24.844 3.918 -13.828 1 87.25 588 LEU A C 1
ATOM 4446 O O . LEU A 1 588 ? -24.438 4.195 -12.695 1 87.25 588 LEU A O 1
ATOM 4450 N N . GLU A 1 589 ? -25.516 2.828 -14.07 1 84.25 589 GLU A N 1
ATOM 4451 C CA . GLU A 1 589 ? -25.719 1.779 -13.078 1 84.25 589 GLU A CA 1
ATOM 4452 C C . GLU A 1 589 ? -24.406 1.053 -12.766 1 84.25 589 GLU A C 1
ATOM 4454 O O . GLU A 1 589 ? -23.5 1.009 -13.602 1 84.25 589 GLU A O 1
ATOM 4459 N N . SER A 1 590 ? -24.344 0.496 -11.594 1 79.81 590 SER A N 1
ATOM 4460 C CA . SER A 1 590 ? -23.141 -0.158 -11.109 1 79.81 590 SER A CA 1
ATOM 4461 C C . SER A 1 590 ? -22.719 -1.299 -12.031 1 79.81 590 SER A C 1
ATOM 4463 O O . SER A 1 590 ? -21.531 -1.471 -12.312 1 79.81 590 SER A O 1
ATOM 4465 N N . ALA A 1 591 ? -23.719 -1.981 -12.383 1 73.56 591 ALA A N 1
ATOM 4466 C CA . ALA A 1 591 ? -23.422 -3.117 -13.25 1 73.56 591 ALA A CA 1
ATOM 4467 C C . ALA A 1 591 ? -22.781 -2.658 -14.555 1 73.56 591 ALA A C 1
ATOM 4469 O O . ALA A 1 591 ? -21.844 -3.285 -15.047 1 73.56 591 ALA A O 1
ATOM 4470 N N . THR A 1 592 ? -23.25 -1.57 -15.047 1 81.19 592 THR A N 1
ATOM 4471 C CA . THR A 1 592 ? -22.719 -1.042 -16.297 1 81.19 592 THR A CA 1
ATOM 4472 C C . THR A 1 592 ? -21.312 -0.482 -16.094 1 81.19 592 THR A C 1
ATOM 4474 O O . THR A 1 592 ? -20.453 -0.653 -16.953 1 81.19 592 THR A O 1
ATOM 4477 N N . ARG A 1 593 ? -21.047 0.168 -15.062 1 81.38 593 ARG A N 1
ATOM 4478 C CA . ARG A 1 593 ? -19.734 0.718 -14.742 1 81.38 593 ARG A CA 1
ATOM 4479 C C . ARG A 1 593 ? -18.672 -0.384 -14.68 1 81.38 593 ARG A C 1
ATOM 4481 O O . ARG A 1 593 ? -17.609 -0.257 -15.266 1 81.38 593 ARG A O 1
ATOM 4488 N N . SER A 1 594 ? -19.031 -1.343 -13.961 1 74.31 594 SER A N 1
ATOM 4489 C CA . SER A 1 594 ? -18.109 -2.471 -13.805 1 74.31 594 SER A CA 1
ATOM 4490 C C . SER A 1 594 ? -17.797 -3.119 -15.156 1 74.31 594 SER A C 1
ATOM 4492 O O . SER A 1 594 ? -16.656 -3.521 -15.406 1 74.31 594 SER A O 1
ATOM 4494 N N . ARG A 1 595 ? -18.828 -3.23 -15.883 1 75.12 595 ARG A N 1
ATOM 4495 C CA . ARG A 1 595 ? -18.641 -3.809 -17.219 1 75.12 595 ARG A CA 1
ATOM 4496 C C . ARG A 1 595 ? -17.688 -2.965 -18.062 1 75.12 595 ARG A C 1
ATOM 4498 O O . ARG A 1 595 ? -16.812 -3.502 -18.734 1 75.12 595 ARG A O 1
ATOM 4505 N N . ILE A 1 596 ? -17.828 -1.711 -17.969 1 84.19 596 ILE A N 1
ATOM 4506 C CA . ILE A 1 596 ? -16.984 -0.801 -18.734 1 84.19 596 ILE A CA 1
ATOM 4507 C C . ILE A 1 596 ? -15.531 -0.941 -18.281 1 84.19 596 ILE A C 1
ATOM 4509 O O . ILE A 1 596 ? -14.625 -1.079 -19.109 1 84.19 596 ILE A O 1
ATOM 4513 N N . GLU A 1 597 ? -15.297 -0.978 -17.047 1 78 597 GLU A N 1
ATOM 4514 C CA . GLU A 1 597 ? -13.953 -1.119 -16.5 1 78 597 GLU A CA 1
ATOM 4515 C C . GLU A 1 597 ? -13.32 -2.445 -16.922 1 78 597 GLU A C 1
ATOM 4517 O O . GLU A 1 597 ? -12.141 -2.494 -17.266 1 78 597 GLU A O 1
ATOM 4522 N N . GLY A 1 598 ? -14.133 -3.43 -16.797 1 75.81 598 GLY A N 1
ATOM 4523 C CA . GLY A 1 598 ? -13.664 -4.746 -17.203 1 75.81 598 GLY A CA 1
ATOM 4524 C C . GLY A 1 598 ? -13.234 -4.805 -18.656 1 75.81 598 GLY A C 1
ATOM 4525 O O . GLY A 1 598 ? -12.188 -5.367 -18.969 1 75.81 598 GLY A O 1
ATOM 4526 N N . ILE A 1 599 ? -14.008 -4.215 -19.438 1 81.38 599 ILE A N 1
ATOM 4527 C CA . ILE A 1 599 ? -13.719 -4.227 -20.875 1 81.38 599 ILE A CA 1
ATOM 4528 C C . ILE A 1 599 ? -12.438 -3.445 -21.156 1 81.38 599 ILE A C 1
ATOM 4530 O O . ILE A 1 599 ? -11.562 -3.91 -21.891 1 81.38 599 ILE A O 1
ATOM 4534 N N . CYS A 1 600 ? -12.289 -2.248 -20.578 1 86.06 600 CYS A N 1
ATOM 4535 C CA . CYS A 1 600 ? -11.109 -1.415 -20.797 1 86.06 600 CYS A CA 1
ATOM 4536 C C . CYS A 1 600 ? -9.844 -2.123 -20.328 1 86.06 600 CYS A C 1
ATOM 4538 O O . CYS A 1 600 ? -8.828 -2.115 -21.016 1 86.06 600 CYS A O 1
ATOM 4540 N N . ARG A 1 601 ? -9.898 -2.73 -19.219 1 78.81 601 ARG A N 1
ATOM 4541 C CA . ARG A 1 601 ? -8.75 -3.459 -18.703 1 78.81 601 ARG A CA 1
ATOM 4542 C C . ARG A 1 601 ? -8.398 -4.645 -19.594 1 78.81 601 ARG A C 1
ATOM 4544 O O . ARG A 1 601 ? -7.223 -4.945 -19.797 1 78.81 601 ARG A O 1
ATOM 4551 N N . SER A 1 602 ? -9.43 -5.344 -19.938 1 80.75 602 SER A N 1
ATOM 4552 C CA . SER A 1 602 ? -9.219 -6.492 -20.812 1 80.75 602 SER A CA 1
ATOM 4553 C C . SER A 1 602 ? -8.617 -6.074 -22.156 1 80.75 602 SER A C 1
ATOM 4555 O O . SER A 1 602 ? -7.727 -6.75 -22.672 1 80.75 602 SER A O 1
ATOM 4557 N N . ILE A 1 603 ? -9.102 -4.992 -22.656 1 89.44 603 ILE A N 1
ATOM 4558 C CA . ILE A 1 603 ? -8.562 -4.484 -23.922 1 89.44 603 ILE A CA 1
ATOM 4559 C C . ILE A 1 603 ? -7.07 -4.191 -23.766 1 89.44 603 ILE A C 1
ATOM 4561 O O . ILE A 1 603 ? -6.266 -4.555 -24.625 1 89.44 603 ILE A O 1
ATOM 4565 N N . GLU A 1 604 ? -6.738 -3.566 -22.688 1 87.5 604 GLU A N 1
ATOM 4566 C CA . GLU A 1 604 ? -5.344 -3.197 -22.453 1 87.5 604 GLU A CA 1
ATOM 4567 C C . GLU A 1 604 ? -4.465 -4.434 -22.281 1 87.5 604 GLU A C 1
ATOM 4569 O O . GLU A 1 604 ? -3.457 -4.582 -22.984 1 87.5 604 GLU A O 1
ATOM 4574 N N . ARG A 1 605 ? -4.859 -5.363 -21.484 1 78.56 605 ARG A N 1
ATOM 4575 C CA . ARG A 1 605 ? -4 -6.469 -21.062 1 78.56 605 ARG A CA 1
ATOM 4576 C C . ARG A 1 605 ? -4.012 -7.586 -22.109 1 78.56 605 ARG A C 1
ATOM 4578 O O . ARG A 1 605 ? -2.992 -8.242 -22.328 1 78.56 605 ARG A O 1
ATOM 4585 N N . ARG A 1 606 ? -5.16 -7.801 -22.766 1 83.31 606 ARG A N 1
ATOM 4586 C CA . ARG A 1 606 ? -5.305 -8.961 -23.656 1 83.31 606 ARG A CA 1
ATOM 4587 C C . ARG A 1 606 ? -4.953 -8.602 -25.094 1 83.31 606 ARG A C 1
ATOM 4589 O O . ARG A 1 606 ? -4.602 -9.477 -25.891 1 83.31 606 ARG A O 1
ATOM 4596 N N . VAL A 1 607 ? -5.051 -7.32 -25.312 1 91.25 607 VAL A N 1
ATOM 4597 C CA . VAL A 1 607 ? -4.902 -7.02 -26.734 1 91.25 607 VAL A CA 1
ATOM 4598 C C . VAL A 1 607 ? -3.789 -5.988 -26.922 1 91.25 607 VAL A C 1
ATOM 4600 O O . VAL A 1 607 ? -2.754 -6.289 -27.516 1 91.25 607 VAL A O 1
ATOM 4603 N N . LEU A 1 608 ? -3.951 -4.848 -26.297 1 94 608 LEU A N 1
ATOM 4604 C CA . LEU A 1 608 ? -3.057 -3.736 -26.609 1 94 608 LEU A CA 1
ATOM 4605 C C . LEU A 1 608 ? -1.625 -4.062 -26.203 1 94 608 LEU A C 1
ATOM 4607 O O . LEU A 1 608 ? -0.681 -3.752 -26.938 1 94 608 LEU A O 1
ATOM 4611 N N . MET A 1 609 ? -1.445 -4.699 -25.078 1 88.06 609 MET A N 1
ATOM 4612 C CA . MET A 1 609 ? -0.099 -5.012 -24.609 1 88.06 609 MET A CA 1
ATOM 4613 C C . MET A 1 609 ? 0.563 -6.055 -25.5 1 88.06 609 MET A C 1
ATOM 4615 O O . MET A 1 609 ? 1.688 -5.855 -25.953 1 88.06 609 MET A O 1
ATOM 4619 N N . PRO A 1 610 ? -0.099 -7.141 -25.766 1 90.75 610 PRO A N 1
ATOM 4620 C CA . PRO A 1 610 ? 0.501 -8.094 -26.688 1 90.75 610 PRO A CA 1
ATOM 4621 C C . PRO A 1 610 ? 0.789 -7.488 -28.062 1 90.75 610 PRO A C 1
ATOM 4623 O O . PRO A 1 610 ? 1.845 -7.742 -28.641 1 90.75 610 PRO A O 1
ATOM 4626 N N . LEU A 1 611 ? -0.103 -6.664 -28.609 1 96 611 LEU A N 1
ATOM 4627 C CA . LEU A 1 611 ? 0.077 -6.07 -29.922 1 96 611 LEU A CA 1
ATOM 4628 C C . LEU A 1 611 ? 1.312 -5.176 -29.953 1 96 611 LEU A C 1
ATOM 4630 O O . LEU A 1 611 ? 2.027 -5.133 -30.953 1 96 611 LEU A O 1
ATOM 4634 N N . ALA A 1 612 ? 1.459 -4.453 -28.875 1 94.19 612 ALA A N 1
ATOM 4635 C CA . ALA A 1 612 ? 2.639 -3.596 -28.797 1 94.19 612 ALA A CA 1
ATOM 4636 C C . ALA A 1 612 ? 3.922 -4.422 -28.859 1 94.19 612 ALA A C 1
ATOM 4638 O O . ALA A 1 612 ? 4.879 -4.043 -29.547 1 94.19 612 ALA A O 1
ATOM 4639 N N . GLY A 1 613 ? 3.984 -5.535 -28.188 1 92.31 613 GLY A N 1
ATOM 4640 C CA . GLY A 1 613 ? 5.121 -6.441 -28.25 1 92.31 613 GLY A CA 1
ATOM 4641 C C . GLY A 1 613 ? 5.336 -7.035 -29.625 1 92.31 613 GLY A C 1
ATOM 4642 O O . GLY A 1 613 ? 6.465 -7.098 -30.109 1 92.31 613 GLY A O 1
ATOM 4643 N N . TRP A 1 614 ? 4.266 -7.426 -30.25 1 96.62 614 TRP A N 1
ATOM 4644 C CA . TRP A 1 614 ? 4.328 -8.023 -31.594 1 96.62 614 TRP A CA 1
ATOM 4645 C C . TRP A 1 614 ? 4.832 -7.012 -32.625 1 96.62 614 TRP A C 1
ATOM 4647 O O . TRP A 1 614 ? 5.617 -7.355 -33.5 1 96.62 614 TRP A O 1
ATOM 4657 N N . LYS A 1 615 ? 4.324 -5.754 -32.5 1 95.88 615 LYS A N 1
ATOM 4658 C CA . LYS A 1 615 ? 4.77 -4.707 -33.406 1 95.88 615 LYS A CA 1
ATOM 4659 C C . LYS A 1 615 ? 6.277 -4.5 -33.312 1 95.88 615 LYS A C 1
ATOM 4661 O O . LYS A 1 615 ? 6.949 -4.34 -34.344 1 95.88 615 LYS A O 1
ATOM 4666 N N . GLY A 1 616 ? 6.77 -4.531 -32.125 1 92.25 616 GLY A N 1
ATOM 4667 C CA . GLY A 1 616 ? 8.211 -4.43 -31.938 1 92.25 616 GLY A CA 1
ATOM 4668 C C . GLY A 1 616 ? 8.977 -5.555 -32.625 1 92.25 616 GLY A C 1
ATOM 4669 O O . GLY A 1 616 ? 10.031 -5.328 -33.188 1 92.25 616 GLY A O 1
ATOM 4670 N N . MET A 1 617 ? 8.461 -6.758 -32.531 1 94.25 617 MET A N 1
ATOM 4671 C CA . MET A 1 617 ? 9.062 -7.922 -33.156 1 94.25 617 MET A CA 1
ATOM 4672 C C . MET A 1 617 ? 9.047 -7.777 -34.688 1 94.25 617 MET A C 1
ATOM 4674 O O . MET A 1 617 ? 10.055 -8.008 -35.344 1 94.25 617 MET A O 1
ATOM 4678 N N . LEU A 1 618 ? 7.957 -7.348 -35.188 1 96.31 618 LEU A N 1
ATOM 4679 C CA . LEU A 1 618 ? 7.773 -7.207 -36.625 1 96.31 618 LEU A CA 1
ATOM 4680 C C . LEU A 1 618 ? 8.672 -6.109 -37.188 1 96.31 618 LEU A C 1
ATOM 4682 O O . LEU A 1 618 ? 9.188 -6.23 -38.312 1 96.31 618 LEU A O 1
ATOM 4686 N N . ASP A 1 619 ? 8.797 -5.043 -36.469 1 93.06 619 ASP A N 1
ATOM 4687 C CA . ASP A 1 619 ? 9.688 -3.963 -36.875 1 93.06 619 ASP A CA 1
ATOM 4688 C C . ASP A 1 619 ? 11.125 -4.465 -37.062 1 93.06 619 ASP A C 1
ATOM 4690 O O . ASP A 1 619 ? 11.852 -3.994 -37.938 1 93.06 619 ASP A O 1
ATOM 4694 N N . GLY A 1 620 ? 11.453 -5.402 -36.25 1 89.69 620 GLY A N 1
ATOM 4695 C CA . GLY A 1 620 ? 12.758 -6.023 -36.375 1 89.69 620 GLY A CA 1
ATOM 4696 C C . GLY A 1 620 ? 12.93 -6.758 -37.719 1 89.69 620 GLY A C 1
ATOM 4697 O O . GLY A 1 620 ? 14.008 -6.719 -38.312 1 89.69 620 GLY A O 1
ATOM 4698 N N . VAL A 1 621 ? 11.945 -7.422 -38.156 1 93.12 621 VAL A N 1
ATOM 4699 C CA . VAL A 1 621 ? 11.969 -8.156 -39.438 1 93.12 621 VAL A CA 1
ATOM 4700 C C . VAL A 1 621 ? 12.047 -7.176 -40.594 1 93.12 621 VAL A C 1
ATOM 4702 O O . VAL A 1 621 ? 12.773 -7.406 -41.562 1 93.12 621 VAL A O 1
ATOM 4705 N N . VAL A 1 622 ? 11.289 -6.07 -40.5 1 92.56 622 VAL A N 1
ATOM 4706 C CA . VAL A 1 622 ? 11.25 -5.043 -41.531 1 92.56 622 VAL A CA 1
ATOM 4707 C C . VAL A 1 622 ? 12.641 -4.43 -41.688 1 92.56 622 VAL A C 1
ATOM 4709 O O . VAL A 1 622 ? 13.062 -4.117 -42.812 1 92.56 622 VAL A O 1
ATOM 4712 N N . GLN A 1 623 ? 13.305 -4.188 -40.625 1 85.88 623 GLN A N 1
ATOM 4713 C CA . GLN A 1 623 ? 14.617 -3.555 -40.656 1 85.88 623 GLN A CA 1
ATOM 4714 C C . GLN A 1 623 ? 15.703 -4.551 -41.062 1 85.88 623 GLN A C 1
ATOM 4716 O O . GLN A 1 623 ? 16.891 -4.207 -41.094 1 85.88 623 GLN A O 1
ATOM 4721 N N . GLY A 1 624 ? 15.469 -5.68 -41.5 1 74.31 624 GLY A N 1
ATOM 4722 C CA . GLY A 1 624 ? 16.422 -6.637 -42.062 1 74.31 624 GLY A CA 1
ATOM 4723 C C . GLY A 1 624 ? 16.797 -7.73 -41.094 1 74.31 624 GLY A C 1
ATOM 4724 O O . GLY A 1 624 ? 17.688 -8.539 -41.375 1 74.31 624 GLY A O 1
ATOM 4725 N N . GLY A 1 625 ? 16.016 -7.945 -40.062 1 61.91 625 GLY A N 1
ATOM 4726 C CA . GLY A 1 625 ? 16.141 -9.086 -39.156 1 61.91 625 GLY A CA 1
ATOM 4727 C C . GLY A 1 625 ? 17.5 -9.164 -38.5 1 61.91 625 GLY A C 1
ATOM 4728 O O . GLY A 1 625 ? 17.891 -10.227 -38 1 61.91 625 GLY A O 1
ATOM 4729 N N . GLY A 1 626 ? 18.516 -8.211 -38.844 1 53.56 626 GLY A N 1
ATOM 4730 C CA . GLY A 1 626 ? 19.922 -8.352 -38.469 1 53.56 626 GLY A CA 1
ATOM 4731 C C . GLY A 1 626 ? 20.141 -8.336 -36.969 1 53.56 626 GLY A C 1
ATOM 4732 O O . GLY A 1 626 ? 19.266 -7.902 -36.219 1 53.56 626 GLY A O 1
ATOM 4733 N N . VAL A 1 627 ? 21.219 -9.172 -36.5 1 50.38 627 VAL A N 1
ATOM 4734 C CA . VAL A 1 627 ? 21.703 -9.516 -35.156 1 50.38 627 VAL A CA 1
ATOM 4735 C C . VAL A 1 627 ? 22.141 -8.242 -34.438 1 50.38 627 VAL A C 1
ATOM 4737 O O . VAL A 1 627 ? 23.188 -7.68 -34.75 1 50.38 627 VAL A O 1
ATOM 4740 N N . VAL A 1 628 ? 21.797 -7.203 -34.562 1 46 628 VAL A N 1
ATOM 4741 C CA . VAL A 1 628 ? 22.422 -6.195 -33.719 1 46 628 VAL A CA 1
ATOM 4742 C C . VAL A 1 628 ? 22.703 -6.781 -32.344 1 46 628 VAL A C 1
ATOM 4744 O O . VAL A 1 628 ? 22.062 -7.758 -31.938 1 46 628 VAL A O 1
ATOM 4747 N N . GLU A 1 629 ? 23.938 -6.352 -31.625 1 52.72 629 GLU A N 1
ATOM 4748 C CA . GLU A 1 629 ? 24.438 -6.547 -30.25 1 52.72 629 GLU A CA 1
ATOM 4749 C C . GLU A 1 629 ? 23.281 -6.762 -29.281 1 52.72 629 GLU A C 1
ATOM 4751 O O . GLU A 1 629 ? 22.906 -5.855 -28.531 1 52.72 629 GLU A O 1
ATOM 4756 N N . ARG A 1 630 ? 22.312 -7.84 -29.547 1 67.62 630 ARG A N 1
ATOM 4757 C CA . ARG A 1 630 ? 20.906 -7.781 -29.141 1 67.62 630 ARG A CA 1
ATOM 4758 C C . ARG A 1 630 ? 20.688 -8.516 -27.812 1 67.62 630 ARG A C 1
ATOM 4760 O O . ARG A 1 630 ? 21.266 -9.578 -27.594 1 67.62 630 ARG A O 1
ATOM 4767 N N . GLN A 1 631 ? 20.297 -7.988 -26.906 1 87.31 631 GLN A N 1
ATOM 4768 C CA . GLN A 1 631 ? 19.766 -8.492 -25.656 1 87.31 631 GLN A CA 1
ATOM 4769 C C . GLN A 1 631 ? 18.734 -9.594 -25.891 1 87.31 631 GLN A C 1
ATOM 4771 O O . GLN A 1 631 ? 18.5 -10.422 -25.016 1 87.31 631 GLN A O 1
ATOM 4776 N N . TYR A 1 632 ? 18.359 -9.812 -27.312 1 92.31 632 TYR A N 1
ATOM 4777 C CA . TYR A 1 632 ? 17.297 -10.758 -27.641 1 92.31 632 TYR A CA 1
ATOM 4778 C C . TYR A 1 632 ? 17.703 -11.641 -28.828 1 92.31 632 TYR A C 1
ATOM 4780 O O . TYR A 1 632 ? 18.625 -11.305 -29.578 1 92.31 632 TYR A O 1
ATOM 4788 N N . ILE A 1 633 ? 17.125 -12.797 -28.969 1 93.31 633 ILE A N 1
ATOM 4789 C CA . ILE A 1 633 ? 17.172 -13.656 -30.141 1 93.31 633 ILE A CA 1
ATOM 4790 C C . ILE A 1 633 ? 15.75 -13.906 -30.656 1 93.31 633 ILE A C 1
ATOM 4792 O O . ILE A 1 633 ? 14.844 -14.188 -29.875 1 93.31 633 ILE A O 1
ATOM 4796 N N . ASP A 1 634 ? 15.594 -13.695 -31.938 1 94 634 ASP A N 1
ATOM 4797 C CA . ASP A 1 634 ? 14.32 -13.938 -32.625 1 94 634 ASP A CA 1
ATOM 4798 C C . ASP A 1 634 ? 14.422 -15.125 -33.562 1 94 634 ASP A C 1
ATOM 4800 O O . ASP A 1 634 ? 15.469 -15.336 -34.188 1 94 634 ASP A O 1
ATOM 4804 N N . TRP A 1 635 ? 13.383 -15.898 -33.719 1 95.25 635 TRP A N 1
ATOM 4805 C CA . TRP A 1 635 ? 13.375 -16.953 -34.719 1 95.25 635 TRP A CA 1
ATOM 4806 C C . TRP A 1 635 ? 11.953 -17.281 -35.156 1 95.25 635 TRP A C 1
ATOM 4808 O O . TRP A 1 635 ? 10.984 -16.875 -34.5 1 95.25 635 TRP A O 1
ATOM 4818 N N . PHE A 1 636 ? 11.844 -17.953 -36.312 1 96.62 636 PHE A N 1
ATOM 4819 C CA . PHE A 1 636 ? 10.586 -18.453 -36.844 1 96.62 636 PHE A CA 1
ATOM 4820 C C . PHE A 1 636 ? 10.438 -19.953 -36.531 1 96.62 636 PHE A C 1
ATOM 4822 O O . PHE A 1 636 ? 11.43 -20.688 -36.5 1 96.62 636 PHE A O 1
ATOM 4829 N N . SER A 1 637 ? 9.227 -20.359 -36.281 1 96.75 637 SER A N 1
ATOM 4830 C CA . SER A 1 637 ? 9.031 -21.781 -36 1 96.75 637 SER A CA 1
ATOM 4831 C C . SER A 1 637 ? 7.707 -22.266 -36.562 1 96.75 637 SER A C 1
ATOM 4833 O O . SER A 1 637 ? 6.789 -21.484 -36.781 1 96.75 637 SER A O 1
ATOM 4835 N N . VAL A 1 638 ? 7.719 -23.484 -36.906 1 96.19 638 VAL A N 1
ATOM 4836 C CA . VAL A 1 638 ? 6.508 -24.25 -37.219 1 96.19 638 VAL A CA 1
ATOM 4837 C C . VAL A 1 638 ? 6.355 -25.391 -36.219 1 96.19 638 VAL A C 1
ATOM 4839 O O . VAL A 1 638 ? 7.223 -26.266 -36.094 1 96.19 638 VAL A O 1
ATOM 4842 N N . ASP A 1 639 ? 5.309 -25.344 -35.469 1 93.88 639 ASP A N 1
ATOM 4843 C CA . ASP A 1 639 ? 5.066 -26.359 -34.469 1 93.88 639 ASP A CA 1
ATOM 4844 C C . ASP A 1 639 ? 4.309 -27.547 -35.031 1 93.88 639 ASP A C 1
ATOM 4846 O O . ASP A 1 639 ? 3.299 -27.375 -35.719 1 93.88 639 ASP A O 1
ATOM 4850 N N . ARG A 1 640 ? 4.844 -28.688 -34.75 1 88.94 640 ARG A N 1
ATOM 4851 C CA . ARG A 1 640 ? 4.312 -29.906 -35.375 1 88.94 640 ARG A CA 1
ATOM 4852 C C . ARG A 1 640 ? 4.035 -30.969 -34.344 1 88.94 640 ARG A C 1
ATOM 4854 O O . ARG A 1 640 ? 4.707 -31.031 -33.281 1 88.94 640 ARG A O 1
ATOM 4861 N N . ILE A 1 641 ? 2.961 -31.734 -34.531 1 80.38 641 ILE A N 1
ATOM 4862 C CA . ILE A 1 641 ? 2.668 -32.938 -33.75 1 80.38 641 ILE A CA 1
ATOM 4863 C C . ILE A 1 641 ? 2.477 -34.125 -34.719 1 80.38 641 ILE A C 1
ATOM 4865 O O . ILE A 1 641 ? 1.587 -34.094 -35.562 1 80.38 641 ILE A O 1
ATOM 4869 N N . ASP A 1 642 ? 3.246 -35.094 -34.625 1 77.81 642 ASP A N 1
ATOM 4870 C CA . ASP A 1 642 ? 3.186 -36.281 -35.469 1 77.81 642 ASP A CA 1
ATOM 4871 C C . ASP A 1 642 ? 3.197 -35.906 -36.969 1 77.81 642 ASP A C 1
ATOM 4873 O O . ASP A 1 642 ? 2.369 -36.375 -37.719 1 77.81 642 ASP A O 1
ATOM 4877 N N . GLY A 1 643 ? 4.031 -34.969 -37.25 1 82 643 GLY A N 1
ATOM 4878 C CA . GLY A 1 643 ? 4.254 -34.594 -38.656 1 82 643 GLY A CA 1
ATOM 4879 C C . GLY A 1 643 ? 3.242 -33.594 -39.156 1 82 643 GLY A C 1
ATOM 4880 O O . GLY A 1 643 ? 3.35 -33.125 -40.281 1 82 643 GLY A O 1
ATOM 4881 N N . ARG A 1 644 ? 2.297 -33.25 -38.344 1 87.75 644 ARG A N 1
ATOM 4882 C CA . ARG A 1 644 ? 1.278 -32.312 -38.781 1 87.75 644 ARG A CA 1
ATOM 4883 C C . ARG A 1 644 ? 1.525 -30.938 -38.156 1 87.75 644 ARG A C 1
ATOM 4885 O O . ARG A 1 644 ? 1.765 -30.828 -36.938 1 87.75 644 ARG A O 1
ATOM 4892 N N . ASP A 1 645 ? 1.479 -29.938 -39.031 1 92.31 645 ASP A N 1
ATOM 4893 C CA . ASP A 1 645 ? 1.632 -28.578 -38.531 1 92.31 645 ASP A CA 1
ATOM 4894 C C . ASP A 1 645 ? 0.405 -28.141 -37.75 1 92.31 645 ASP A C 1
ATOM 4896 O O . ASP A 1 645 ? -0.73 -28.344 -38.156 1 92.31 645 ASP A O 1
ATOM 4900 N N . TYR A 1 646 ? 0.595 -27.594 -36.531 1 89.81 646 TYR A N 1
ATOM 4901 C CA . TYR A 1 646 ? -0.577 -27.109 -35.812 1 89.81 646 TYR A CA 1
ATOM 4902 C C . TYR A 1 646 ? -0.43 -25.625 -35.469 1 89.81 646 TYR A C 1
ATOM 4904 O O . TYR A 1 646 ? -1.408 -24.953 -35.125 1 89.81 646 TYR A O 1
ATOM 4912 N N . ASP A 1 647 ? 0.784 -25.016 -35.562 1 95.56 647 ASP A N 1
ATOM 4913 C CA . ASP A 1 647 ? 0.998 -23.594 -35.344 1 95.56 647 ASP A CA 1
ATOM 4914 C C . ASP A 1 647 ? 2.266 -23.109 -36.062 1 95.56 647 ASP A C 1
ATOM 4916 O O . ASP A 1 647 ? 3.064 -23.922 -36.531 1 95.56 647 ASP A O 1
ATOM 4920 N N . ALA A 1 648 ? 2.416 -21.859 -36.312 1 97.31 648 ALA A N 1
ATOM 4921 C CA . ALA A 1 648 ? 3.592 -21.188 -36.875 1 97.31 648 ALA A CA 1
ATOM 4922 C C . ALA A 1 648 ? 3.723 -19.766 -36.344 1 97.31 648 ALA A C 1
ATOM 4924 O O . ALA A 1 648 ? 2.719 -19.094 -36.125 1 97.31 648 ALA A O 1
ATOM 4925 N N . GLY A 1 649 ? 4.945 -19.438 -36.125 1 97.69 649 GLY A N 1
ATOM 4926 C CA . GLY A 1 649 ? 5.051 -18.062 -35.656 1 97.69 649 GLY A CA 1
ATOM 4927 C C . GLY A 1 649 ? 6.484 -17.641 -35.375 1 97.69 649 GLY A C 1
ATOM 4928 O O . GLY A 1 649 ? 7.426 -18.266 -35.875 1 97.69 649 GLY A O 1
ATOM 4929 N N . MET A 1 650 ? 6.586 -16.5 -34.719 1 96.5 650 MET A N 1
ATOM 4930 C CA . MET A 1 650 ? 7.844 -15.836 -34.375 1 96.5 650 MET A CA 1
ATOM 4931 C C . MET A 1 650 ? 8.023 -15.742 -32.875 1 96.5 650 MET A C 1
ATOM 4933 O O . MET A 1 650 ? 7.062 -15.469 -32.156 1 96.5 650 MET A O 1
ATOM 4937 N N . HIS A 1 651 ? 9.18 -16.078 -32.438 1 95.88 651 HIS A N 1
ATOM 4938 C CA . HIS A 1 651 ? 9.492 -16.062 -31 1 95.88 651 HIS A CA 1
ATOM 4939 C C . HIS A 1 651 ? 10.609 -15.07 -30.688 1 95.88 651 HIS A C 1
ATOM 4941 O O . HIS A 1 651 ? 11.531 -14.898 -31.5 1 95.88 651 HIS A O 1
ATOM 4947 N N . ARG A 1 652 ? 10.516 -14.328 -29.562 1 93.31 652 ARG A N 1
ATOM 4948 C CA . ARG A 1 652 ? 11.57 -13.469 -29.047 1 93.31 652 ARG A CA 1
ATOM 4949 C C . ARG A 1 652 ? 11.891 -13.82 -27.594 1 93.31 652 ARG A C 1
ATOM 4951 O O . ARG A 1 652 ? 11.016 -13.781 -26.734 1 93.31 652 ARG A O 1
ATOM 4958 N N . HIS A 1 653 ? 13.109 -14.203 -27.328 1 95.5 653 HIS A N 1
ATOM 4959 C CA . HIS A 1 653 ? 13.602 -14.5 -26 1 95.5 653 HIS A CA 1
ATOM 4960 C C . HIS A 1 653 ? 14.836 -13.664 -25.672 1 95.5 653 HIS A C 1
ATOM 4962 O O . HIS A 1 653 ? 15.578 -13.266 -26.562 1 95.5 653 HIS A O 1
ATOM 4968 N N . TRP A 1 654 ? 15.062 -13.352 -24.359 1 95 654 TRP A N 1
ATOM 4969 C CA . TRP A 1 654 ? 16.344 -12.82 -23.922 1 95 654 TRP A CA 1
ATOM 4970 C C . TRP A 1 654 ? 17.453 -13.859 -24.078 1 95 654 TRP A C 1
ATOM 4972 O O . TRP A 1 654 ? 17.25 -15.039 -23.797 1 95 654 TRP A O 1
ATOM 4982 N N . ILE A 1 655 ? 18.562 -13.352 -24.578 1 95.31 655 ILE A N 1
ATOM 4983 C CA . ILE A 1 655 ? 19.703 -14.266 -24.578 1 95.31 655 ILE A CA 1
ATOM 4984 C C . ILE A 1 655 ? 20.062 -14.641 -23.141 1 95.31 655 ILE A C 1
ATOM 4986 O O . ILE A 1 655 ? 20.203 -15.82 -22.812 1 95.31 655 ILE A O 1
ATOM 4990 N N . ASP A 1 656 ? 20.109 -13.602 -22.297 1 95.75 656 ASP A N 1
ATOM 4991 C CA . ASP A 1 656 ? 20.297 -13.805 -20.859 1 95.75 656 ASP A CA 1
ATOM 4992 C C . ASP A 1 656 ? 19.062 -13.352 -20.078 1 95.75 656 ASP A C 1
ATOM 4994 O O . ASP A 1 656 ? 18.938 -12.172 -19.719 1 95.75 656 ASP A O 1
ATOM 4998 N N . PRO A 1 657 ? 18.219 -14.234 -19.75 1 96.06 657 PRO A N 1
ATOM 4999 C CA . PRO A 1 657 ? 16.969 -13.859 -19.062 1 96.06 657 PRO A CA 1
ATOM 5000 C C . PRO A 1 657 ? 17.188 -13.43 -17.625 1 96.06 657 PRO A C 1
ATOM 5002 O O . PRO A 1 657 ? 16.281 -12.906 -16.984 1 96.06 657 PRO A O 1
ATOM 5005 N N . THR A 1 658 ? 18.406 -13.602 -17.062 1 96.06 658 THR A N 1
ATOM 5006 C CA . THR A 1 658 ? 18.656 -13.242 -15.672 1 96.06 658 THR A CA 1
ATOM 5007 C C . THR A 1 658 ? 18.859 -11.734 -15.523 1 96.06 658 THR A C 1
ATOM 5009 O O . THR A 1 658 ? 18.812 -11.203 -14.414 1 96.06 658 THR A O 1
ATOM 5012 N N . ARG A 1 659 ? 19.047 -10.992 -16.625 1 95.69 659 ARG A N 1
ATOM 5013 C CA . ARG A 1 659 ? 19.172 -9.539 -16.578 1 95.69 659 ARG A CA 1
ATOM 5014 C C . ARG A 1 659 ? 17.859 -8.906 -16.125 1 95.69 659 ARG A C 1
ATOM 5016 O O . ARG A 1 659 ? 17.828 -8.172 -15.133 1 95.69 659 ARG A O 1
ATOM 5023 N N . PRO A 1 660 ? 16.766 -9.211 -16.859 1 94.31 660 PRO A N 1
ATOM 5024 C CA . PRO A 1 660 ? 15.5 -8.648 -16.375 1 94.31 660 PRO A CA 1
ATOM 5025 C C . PRO A 1 660 ? 15.086 -9.195 -15.016 1 94.31 660 PRO A C 1
ATOM 5027 O O . PRO A 1 660 ? 14.438 -8.492 -14.234 1 94.31 660 PRO A O 1
ATOM 5030 N N . PHE A 1 661 ? 15.469 -10.383 -14.688 1 95.69 661 PHE A N 1
ATOM 5031 C CA . PHE A 1 661 ? 15.172 -10.969 -13.383 1 95.69 661 PHE A CA 1
ATOM 5032 C C . PHE A 1 661 ? 15.875 -10.203 -12.273 1 95.69 661 PHE A C 1
ATOM 5034 O O . PHE A 1 661 ? 15.242 -9.836 -11.273 1 95.69 661 PHE A O 1
ATOM 5041 N N . ALA A 1 662 ? 17.125 -9.938 -12.438 1 96.12 662 ALA A N 1
ATOM 5042 C CA . ALA A 1 662 ? 17.891 -9.195 -11.453 1 96.12 662 ALA A CA 1
ATOM 5043 C C . ALA A 1 662 ? 17.344 -7.785 -11.266 1 96.12 662 ALA A C 1
ATOM 5045 O O . ALA A 1 662 ? 17.203 -7.309 -10.133 1 96.12 662 ALA A O 1
ATOM 5046 N N . LYS A 1 663 ? 17 -7.191 -12.289 1 93.88 663 LYS A N 1
ATOM 5047 C CA . LYS A 1 663 ? 16.562 -5.801 -12.258 1 93.88 663 LYS A CA 1
ATOM 5048 C C . LYS A 1 663 ? 15.164 -5.68 -11.656 1 93.88 663 LYS A C 1
ATOM 5050 O O . LYS A 1 663 ? 14.922 -4.809 -10.82 1 93.88 663 LYS A O 1
ATOM 5055 N N . ALA A 1 664 ? 14.281 -6.562 -12.016 1 91.94 664 ALA A N 1
ATOM 5056 C CA . ALA A 1 664 ? 12.867 -6.426 -11.656 1 91.94 664 ALA A CA 1
ATOM 5057 C C . ALA A 1 664 ? 12.578 -7.09 -10.312 1 91.94 664 ALA A C 1
ATOM 50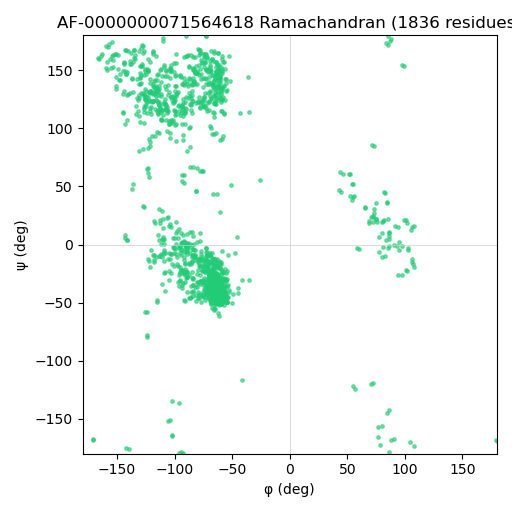59 O O . ALA A 1 664 ? 11.688 -6.66 -9.578 1 91.94 664 ALA A O 1
ATOM 5060 N N . VAL A 1 665 ? 13.344 -8.141 -9.898 1 94 665 VAL A N 1
ATOM 5061 C CA . VAL A 1 665 ? 12.977 -8.953 -8.742 1 94 665 VAL A CA 1
ATOM 5062 C C . VAL A 1 665 ? 14.023 -8.789 -7.645 1 94 665 VAL A C 1
ATOM 5064 O O . VAL A 1 665 ? 13.695 -8.461 -6.504 1 94 665 VAL A O 1
ATOM 5067 N N . VAL A 1 666 ? 15.312 -8.922 -7.988 1 95.44 666 VAL A N 1
ATOM 5068 C CA . VAL A 1 666 ? 16.344 -9.07 -6.965 1 95.44 666 VAL A CA 1
ATOM 5069 C C . VAL A 1 666 ? 16.766 -7.699 -6.449 1 95.44 666 VAL A C 1
ATOM 5071 O O . VAL A 1 666 ? 16.844 -7.484 -5.238 1 95.44 666 VAL A O 1
ATOM 5074 N N . GLU A 1 667 ? 16.969 -6.75 -7.305 1 92.62 667 GLU A N 1
ATOM 5075 C CA . GLU A 1 667 ? 17.5 -5.434 -6.957 1 92.62 667 GLU A CA 1
ATOM 5076 C C . GLU A 1 667 ? 16.562 -4.703 -6 1 92.62 667 GLU A C 1
ATOM 5078 O O . GLU A 1 667 ? 17.016 -4.094 -5.023 1 92.62 667 GLU A O 1
ATOM 5083 N N . PRO A 1 668 ? 15.273 -4.723 -6.219 1 90.31 668 PRO A N 1
ATOM 5084 C CA . PRO A 1 668 ? 14.375 -4.02 -5.305 1 90.31 668 PRO A CA 1
ATOM 5085 C C . PRO A 1 668 ? 14.234 -4.715 -3.955 1 90.31 668 PRO A C 1
ATOM 5087 O O . PRO A 1 668 ? 13.812 -4.094 -2.975 1 90.31 668 PRO A O 1
ATOM 5090 N N . ALA A 1 669 ? 14.531 -6.008 -3.857 1 93.19 669 ALA A N 1
ATOM 5091 C CA . ALA A 1 669 ? 14.438 -6.758 -2.607 1 93.19 669 ALA A CA 1
ATOM 5092 C C . ALA A 1 669 ? 15.547 -6.355 -1.64 1 93.19 669 ALA A C 1
ATOM 5094 O O . ALA A 1 669 ? 16.484 -5.664 -2.021 1 93.19 669 ALA A O 1
ATOM 5095 N N . HIS A 1 670 ? 15.344 -6.668 -0.343 1 94.88 670 HIS A N 1
ATOM 5096 C CA . HIS A 1 670 ? 16.359 -6.402 0.673 1 94.88 670 HIS A CA 1
ATOM 5097 C C . HIS A 1 670 ? 17.219 -7.637 0.938 1 94.88 670 HIS A C 1
ATOM 5099 O O . HIS A 1 670 ? 18.391 -7.52 1.299 1 94.88 670 HIS A O 1
ATOM 5105 N N . GLY A 1 671 ? 16.656 -8.742 0.791 1 96.69 671 GLY A N 1
ATOM 5106 C CA . GLY A 1 671 ? 17.312 -10.023 0.967 1 96.69 671 GLY A CA 1
ATOM 5107 C C . GLY A 1 671 ? 16.719 -11.125 0.11 1 96.69 671 GLY A C 1
ATOM 5108 O O . GLY A 1 671 ? 15.5 -11.258 0.014 1 96.69 671 GLY A O 1
ATOM 5109 N N . VAL A 1 672 ? 17.578 -11.945 -0.513 1 97.81 672 VAL A N 1
ATOM 5110 C CA . VAL A 1 672 ? 17.156 -13.023 -1.401 1 97.81 672 VAL A CA 1
ATOM 5111 C C . VAL A 1 672 ? 18 -14.266 -1.157 1 97.81 672 VAL A C 1
ATOM 5113 O O . VAL A 1 672 ? 19.219 -14.18 -1.039 1 97.81 672 VAL A O 1
ATOM 5116 N N . VAL A 1 673 ? 17.328 -15.367 -0.983 1 98.44 673 VAL A N 1
ATOM 5117 C CA . VAL A 1 673 ? 18 -16.672 -0.935 1 98.44 673 VAL A CA 1
ATOM 5118 C C . VAL A 1 673 ? 17.688 -17.453 -2.207 1 98.44 673 VAL A C 1
ATOM 5120 O O . VAL A 1 673 ? 16.516 -17.609 -2.578 1 98.44 673 VAL A O 1
ATOM 5123 N N . ILE A 1 674 ? 18.672 -17.891 -2.904 1 98 674 ILE A N 1
ATOM 5124 C CA . ILE A 1 674 ? 18.531 -18.844 -3.99 1 98 674 ILE A CA 1
ATOM 5125 C C . ILE A 1 674 ? 19.219 -20.156 -3.619 1 98 674 ILE A C 1
ATOM 5127 O O . ILE A 1 674 ? 20.453 -20.188 -3.449 1 98 674 ILE A O 1
ATOM 5131 N N . THR A 1 675 ? 18.422 -21.141 -3.445 1 96.94 675 THR A N 1
ATOM 5132 C CA . THR A 1 675 ? 19 -22.391 -2.934 1 96.94 675 THR A CA 1
ATOM 5133 C C . THR A 1 675 ? 18.578 -23.578 -3.801 1 96.94 675 THR A C 1
ATOM 5135 O O . THR A 1 675 ? 17.531 -23.531 -4.445 1 96.94 675 THR A O 1
ATOM 5138 N N . SER A 1 676 ? 19.422 -24.531 -3.943 1 93.62 676 SER A N 1
ATOM 5139 C CA . SER A 1 676 ? 19.219 -25.75 -4.711 1 93.62 676 SER A CA 1
ATOM 5140 C C . SER A 1 676 ? 20.25 -26.812 -4.355 1 93.62 676 SER A C 1
ATOM 5142 O O . SER A 1 676 ? 21.266 -26.516 -3.719 1 93.62 676 SER A O 1
ATOM 5144 N N . ALA A 1 677 ? 19.969 -28.031 -4.699 1 89.38 677 ALA A N 1
ATOM 5145 C CA . ALA A 1 677 ? 20.969 -29.094 -4.586 1 89.38 677 ALA A CA 1
ATOM 5146 C C . ALA A 1 677 ? 21.984 -29.016 -5.727 1 89.38 677 ALA A C 1
ATOM 5148 O O . ALA A 1 677 ? 23.062 -29.609 -5.648 1 89.38 677 ALA A O 1
ATOM 5149 N N . THR A 1 678 ? 21.672 -28.203 -6.762 1 89.56 678 THR A N 1
ATOM 5150 C CA . THR A 1 678 ? 22.484 -28.25 -7.969 1 89.56 678 THR A CA 1
ATOM 5151 C C . THR A 1 678 ? 22.766 -26.844 -8.492 1 89.56 678 THR A C 1
ATOM 5153 O O . THR A 1 678 ? 22.609 -26.578 -9.688 1 89.56 678 THR A O 1
ATOM 5156 N N . LEU A 1 679 ? 23.172 -25.953 -7.672 1 92.31 679 LEU A N 1
ATOM 5157 C CA . LEU A 1 679 ? 23.531 -24.625 -8.172 1 92.31 679 LEU A CA 1
ATOM 5158 C C . LEU A 1 679 ? 24.828 -24.688 -8.961 1 92.31 679 LEU A C 1
ATOM 5160 O O . LEU A 1 679 ? 24.922 -24.125 -10.055 1 92.31 679 LEU A O 1
ATOM 5164 N N . LYS A 1 680 ? 25.891 -25.406 -8.422 1 86.88 680 LYS A N 1
ATOM 5165 C CA . LYS A 1 680 ? 27.188 -25.547 -9.07 1 86.88 680 LYS A CA 1
ATOM 5166 C C . LYS A 1 680 ? 27.172 -26.656 -10.125 1 86.88 680 LYS A C 1
ATOM 5168 O O . LYS A 1 680 ? 26.469 -27.656 -9.969 1 86.88 680 LYS A O 1
ATOM 5173 N N . ASP A 1 681 ? 27.859 -26.562 -11.117 1 83.69 681 ASP A N 1
ATOM 5174 C CA . ASP A 1 681 ? 27.828 -27.453 -12.273 1 83.69 681 ASP A CA 1
ATOM 5175 C C . ASP A 1 681 ? 28.703 -28.688 -12.023 1 83.69 681 ASP A C 1
ATOM 5177 O O . ASP A 1 681 ? 28.469 -29.75 -12.609 1 83.69 681 ASP A O 1
ATOM 5181 N N . GLY A 1 682 ? 29.812 -28.609 -11.211 1 83.62 682 GLY A N 1
ATOM 5182 C CA . GLY A 1 682 ? 30.703 -29.734 -10.984 1 83.62 682 GLY A CA 1
ATOM 5183 C C . GLY A 1 682 ? 31.766 -29.875 -12.055 1 83.62 682 GLY A C 1
ATOM 5184 O O . GLY A 1 682 ? 32.062 -30.969 -12.516 1 83.62 682 GLY A O 1
ATOM 5185 N N . SER A 1 683 ? 32.312 -28.875 -12.594 1 82 683 SER A N 1
ATOM 5186 C CA . SER A 1 683 ? 33.344 -28.859 -13.625 1 82 683 SER A CA 1
ATOM 5187 C C . SER A 1 683 ? 34.688 -29.344 -13.062 1 82 683 SER A C 1
ATOM 5189 O O . SER A 1 683 ? 35.562 -29.719 -13.82 1 82 683 SER A O 1
ATOM 5191 N N . GLY A 1 684 ? 34.781 -29.359 -11.828 1 82.81 684 GLY A N 1
ATOM 5192 C CA . GLY A 1 684 ? 36.062 -29.719 -11.18 1 82.81 684 GLY A CA 1
ATOM 5193 C C . GLY A 1 684 ? 36.75 -28.531 -10.555 1 82.81 684 GLY A C 1
ATOM 5194 O O . GLY A 1 684 ? 37.656 -28.703 -9.711 1 82.81 684 GLY A O 1
ATOM 5195 N N . ASP A 1 685 ? 36.344 -27.328 -11.023 1 89.75 685 ASP A N 1
ATOM 5196 C CA . ASP A 1 685 ? 36.875 -26.094 -10.461 1 89.75 685 ASP A CA 1
ATOM 5197 C C . ASP A 1 685 ? 35.812 -25.344 -9.656 1 89.75 685 ASP A C 1
ATOM 5199 O O . ASP A 1 685 ? 34.844 -24.875 -10.219 1 89.75 685 ASP A O 1
ATOM 5203 N N . VAL A 1 686 ? 36.156 -25.172 -8.422 1 90.44 686 VAL A N 1
ATOM 5204 C CA . VAL A 1 686 ? 35.156 -24.641 -7.488 1 90.44 686 VAL A CA 1
ATOM 5205 C C . VAL A 1 686 ? 34.781 -23.219 -7.902 1 90.44 686 VAL A C 1
ATOM 5207 O O . VAL A 1 686 ? 33.594 -22.859 -7.887 1 90.44 686 VAL A O 1
ATOM 5210 N N . GLU A 1 687 ? 35.719 -22.391 -8.227 1 93.19 687 GLU A N 1
ATOM 5211 C CA . GLU A 1 687 ? 35.438 -21 -8.602 1 93.19 687 GLU A CA 1
ATOM 5212 C C . GLU A 1 687 ? 34.625 -20.938 -9.891 1 93.19 687 GLU A C 1
ATOM 5214 O O . GLU A 1 687 ? 33.688 -20.141 -10 1 93.19 687 GLU A O 1
ATOM 5219 N N . THR A 1 688 ? 34.969 -21.75 -10.805 1 90.5 688 THR A N 1
ATOM 5220 C CA . THR A 1 688 ? 34.219 -21.812 -12.062 1 90.5 688 THR A CA 1
ATOM 5221 C C . THR A 1 688 ? 32.781 -22.25 -11.836 1 90.5 688 THR A C 1
ATOM 5223 O O . THR A 1 688 ? 31.859 -21.75 -12.477 1 90.5 688 THR A O 1
ATOM 5226 N N . ASP A 1 689 ? 32.688 -23.141 -10.922 1 92.62 689 ASP A N 1
ATOM 5227 C CA . ASP A 1 689 ? 31.359 -23.656 -10.602 1 92.62 689 ASP A CA 1
ATOM 5228 C C . ASP A 1 689 ? 30.484 -22.562 -9.984 1 92.62 689 ASP A C 1
ATOM 5230 O O . ASP A 1 689 ? 29.312 -22.438 -10.336 1 92.62 689 ASP A O 1
ATOM 5234 N N . TRP A 1 690 ? 31.094 -21.812 -9.117 1 94.88 690 TRP A N 1
ATOM 5235 C CA . TRP A 1 690 ? 30.328 -20.734 -8.484 1 94.88 690 TRP A CA 1
ATOM 5236 C C . TRP A 1 690 ? 30.016 -19.641 -9.492 1 94.88 690 TRP A C 1
ATOM 5238 O O . TRP A 1 690 ? 28.922 -19.047 -9.461 1 94.88 690 TRP A O 1
ATOM 5248 N N . ARG A 1 691 ? 30.844 -19.359 -10.344 1 92.19 691 ARG A N 1
ATOM 5249 C CA . ARG A 1 691 ? 30.609 -18.344 -11.375 1 92.19 691 ARG A CA 1
ATOM 5250 C C . ARG A 1 691 ? 29.453 -18.766 -12.289 1 92.19 691 ARG A C 1
ATOM 5252 O O . ARG A 1 691 ? 28.656 -17.922 -12.719 1 92.19 691 ARG A O 1
ATOM 5259 N N . ALA A 1 692 ? 29.469 -20.062 -12.562 1 91.44 692 ALA A N 1
ATOM 5260 C CA . ALA A 1 692 ? 28.344 -20.578 -13.352 1 91.44 692 ALA A CA 1
ATOM 5261 C C . ALA A 1 692 ? 27.016 -20.406 -12.609 1 91.44 692 ALA A C 1
ATOM 5263 O O . ALA A 1 692 ? 26.016 -20.031 -13.211 1 91.44 692 ALA A O 1
ATOM 5264 N N . ALA A 1 693 ? 27.094 -20.656 -11.344 1 94.5 693 ALA A N 1
ATOM 5265 C CA . ALA A 1 693 ? 25.891 -20.469 -10.523 1 94.5 693 ALA A CA 1
ATOM 5266 C C . ALA A 1 693 ? 25.453 -19.016 -10.5 1 94.5 693 ALA A C 1
ATOM 5268 O O . ALA A 1 693 ? 24.266 -18.703 -10.602 1 94.5 693 ALA A O 1
ATOM 5269 N N . GLU A 1 694 ? 26.406 -18.125 -10.375 1 95.75 694 GLU A N 1
ATOM 5270 C CA . GLU A 1 694 ? 26.125 -16.688 -10.352 1 95.75 694 GLU A CA 1
ATOM 5271 C C . GLU A 1 694 ? 25.531 -16.219 -11.672 1 95.75 694 GLU A C 1
ATOM 5273 O O . GLU A 1 694 ? 24.625 -15.383 -11.688 1 95.75 694 GLU A O 1
ATOM 5278 N N . ARG A 1 695 ? 25.953 -16.75 -12.688 1 92.75 695 ARG A N 1
ATOM 5279 C CA . ARG A 1 695 ? 25.422 -16.406 -14.008 1 92.75 695 ARG A CA 1
ATOM 5280 C C . ARG A 1 695 ? 23.984 -16.875 -14.164 1 92.75 695 ARG A C 1
ATOM 5282 O O . ARG A 1 695 ? 23.125 -16.141 -14.648 1 92.75 695 ARG A O 1
ATOM 5289 N N . ARG A 1 696 ? 23.719 -18.062 -13.742 1 93.62 696 ARG A N 1
ATOM 5290 C CA . ARG A 1 696 ? 22.406 -18.688 -13.938 1 93.62 696 ARG A CA 1
ATOM 5291 C C . ARG A 1 696 ? 21.375 -18.094 -12.992 1 93.62 696 ARG A C 1
ATOM 5293 O O . ARG A 1 696 ? 20.172 -18.203 -13.227 1 93.62 696 ARG A O 1
ATOM 5300 N N . THR A 1 697 ? 21.844 -17.422 -11.914 1 95.31 697 THR A N 1
ATOM 5301 C CA . THR A 1 697 ? 20.922 -16.875 -10.93 1 95.31 697 THR A CA 1
ATOM 5302 C C . THR A 1 697 ? 20.812 -15.359 -11.078 1 95.31 697 THR A C 1
ATOM 5304 O O . THR A 1 697 ? 20.016 -14.719 -10.391 1 95.31 697 THR A O 1
ATOM 5307 N N . GLY A 1 698 ? 21.641 -14.758 -11.938 1 94.75 698 GLY A N 1
ATOM 5308 C CA . GLY A 1 698 ? 21.578 -13.328 -12.18 1 94.75 698 GLY A CA 1
ATOM 5309 C C . GLY A 1 698 ? 22.406 -12.523 -11.188 1 94.75 698 GLY A C 1
ATOM 5310 O O . GLY A 1 698 ? 22.422 -11.297 -11.242 1 94.75 698 GLY A O 1
ATOM 5311 N N . ALA A 1 699 ? 23.172 -13.141 -10.273 1 95.81 699 ALA A N 1
ATOM 5312 C CA . ALA A 1 699 ? 23.984 -12.469 -9.266 1 95.81 699 ALA A CA 1
ATOM 5313 C C . ALA A 1 699 ? 25.031 -11.578 -9.914 1 95.81 699 ALA A C 1
ATOM 5315 O O . ALA A 1 699 ? 25.406 -10.539 -9.359 1 95.81 699 ALA A O 1
ATOM 5316 N N . LEU A 1 700 ? 25.438 -11.961 -11.102 1 94.38 700 LEU A N 1
ATOM 5317 C CA . LEU A 1 700 ? 26.484 -11.242 -11.82 1 94.38 700 LEU A CA 1
ATOM 5318 C C . LEU A 1 700 ? 26.016 -9.844 -12.195 1 94.38 700 LEU A C 1
ATOM 5320 O O . LEU A 1 700 ? 26.844 -8.961 -12.477 1 94.38 700 LEU A O 1
ATOM 5324 N N . HIS A 1 701 ? 24.719 -9.656 -12.25 1 95.38 701 HIS A N 1
ATOM 5325 C CA . HIS A 1 701 ? 24.172 -8.391 -12.711 1 95.38 701 HIS A CA 1
ATOM 5326 C C . HIS A 1 701 ? 23.938 -7.434 -11.547 1 95.38 701 HIS A C 1
ATOM 5328 O O . HIS A 1 701 ? 23.406 -6.332 -11.734 1 95.38 701 HIS A O 1
ATOM 5334 N N . LEU A 1 702 ? 24.281 -7.805 -10.352 1 95 702 LEU A N 1
ATOM 5335 C CA . LEU A 1 702 ? 24.109 -6.98 -9.156 1 95 702 LEU A CA 1
ATOM 5336 C C . LEU A 1 702 ? 25.422 -6.32 -8.758 1 95 702 LEU A C 1
ATOM 5338 O O . LEU A 1 702 ? 26.5 -6.844 -9.055 1 95 702 LEU A O 1
ATOM 5342 N N . ASP A 1 703 ? 25.359 -5.215 -8.047 1 91.44 703 ASP A N 1
ATOM 5343 C CA . ASP A 1 703 ? 26.547 -4.496 -7.598 1 91.44 703 ASP A CA 1
ATOM 5344 C C . ASP A 1 703 ? 27.156 -5.156 -6.363 1 91.44 703 ASP A C 1
ATOM 5346 O O . ASP A 1 703 ? 28.359 -5 -6.098 1 91.44 703 ASP A O 1
ATOM 5350 N N . SER A 1 704 ? 26.391 -5.91 -5.629 1 91.06 704 SER A N 1
ATOM 5351 C CA . SER A 1 704 ? 26.859 -6.57 -4.414 1 91.06 704 SER A CA 1
ATOM 5352 C C . SER A 1 704 ? 27.188 -8.039 -4.672 1 91.06 704 SER A C 1
ATOM 5354 O O . SER A 1 704 ? 26.484 -8.703 -5.449 1 91.06 704 SER A O 1
ATOM 5356 N N . ASP A 1 705 ? 28.141 -8.562 -3.975 1 92.88 705 ASP A N 1
ATOM 5357 C CA . ASP A 1 705 ? 28.516 -9.969 -4.102 1 92.88 705 ASP A CA 1
ATOM 5358 C C . ASP A 1 705 ? 27.609 -10.859 -3.25 1 92.88 705 ASP A C 1
ATOM 5360 O O . ASP A 1 705 ? 27.281 -10.508 -2.113 1 92.88 705 ASP A O 1
ATOM 5364 N N . PRO A 1 706 ? 27.281 -11.938 -3.816 1 96.44 706 PRO A N 1
ATOM 5365 C CA . PRO A 1 706 ? 26.469 -12.867 -3.02 1 96.44 706 PRO A CA 1
ATOM 5366 C C . PRO A 1 706 ? 27.312 -13.648 -2 1 96.44 706 PRO A C 1
ATOM 5368 O O . PRO A 1 706 ? 28.516 -13.797 -2.176 1 96.44 706 PRO A O 1
ATOM 5371 N N . LEU A 1 707 ? 26.734 -14.016 -0.938 1 97 707 LEU A N 1
ATOM 5372 C CA . LEU A 1 707 ? 27.328 -15.023 -0.067 1 97 707 LEU A CA 1
ATOM 5373 C C . LEU A 1 707 ? 27.172 -16.422 -0.66 1 97 707 LEU A C 1
ATOM 5375 O O . LEU A 1 707 ? 26.062 -16.812 -1.052 1 97 707 LEU A O 1
ATOM 5379 N N . ARG A 1 708 ? 28.297 -17.109 -0.798 1 97.12 708 ARG A N 1
ATOM 5380 C CA . ARG A 1 708 ? 28.312 -18.484 -1.298 1 97.12 708 ARG A CA 1
ATOM 5381 C C . ARG A 1 708 ? 28.328 -19.484 -0.148 1 97.12 708 ARG A C 1
ATOM 5383 O O . ARG A 1 708 ? 29.188 -19.406 0.735 1 97.12 708 ARG A O 1
ATOM 5390 N N . ALA A 1 709 ? 27.359 -20.297 -0.091 1 96.38 709 ALA A N 1
ATOM 5391 C CA . ALA A 1 709 ? 27.328 -21.344 0.93 1 96.38 709 ALA A CA 1
ATOM 5392 C C . ALA A 1 709 ? 27.141 -22.719 0.299 1 96.38 709 ALA A C 1
ATOM 5394 O O . ALA A 1 709 ? 26.344 -22.875 -0.629 1 96.38 709 ALA A O 1
ATOM 5395 N N . GLU A 1 710 ? 27.938 -23.672 0.73 1 94.75 710 GLU A N 1
ATOM 5396 C CA . GLU A 1 710 ? 27.844 -25.047 0.251 1 94.75 710 GLU A CA 1
ATOM 5397 C C . GLU A 1 710 ? 27.812 -26.031 1.413 1 94.75 710 GLU A C 1
ATOM 5399 O O . GLU A 1 710 ? 28.609 -25.938 2.34 1 94.75 710 GLU A O 1
ATOM 5404 N N . VAL A 1 711 ? 26.859 -26.844 1.354 1 93.12 711 VAL A N 1
ATOM 5405 C CA . VAL A 1 711 ? 26.766 -27.922 2.33 1 93.12 711 VAL A CA 1
ATOM 5406 C C . VAL A 1 711 ? 26.609 -29.266 1.607 1 93.12 711 VAL A C 1
ATOM 5408 O O . VAL A 1 711 ? 25.703 -29.438 0.782 1 93.12 711 VAL A O 1
ATOM 5411 N N . ALA A 1 712 ? 27.406 -30.234 1.976 1 89.12 712 ALA A N 1
ATOM 5412 C CA . ALA A 1 712 ? 27.422 -31.531 1.287 1 89.12 712 ALA A CA 1
ATOM 5413 C C . ALA A 1 712 ? 26.297 -32.438 1.773 1 89.12 712 ALA A C 1
ATOM 5415 O O . ALA A 1 712 ? 25.797 -32.25 2.895 1 89.12 712 ALA A O 1
ATOM 5416 N N . SER A 1 713 ? 25.891 -33.344 0.886 1 89.81 713 SER A N 1
ATOM 5417 C CA . SER A 1 713 ? 24.906 -34.344 1.259 1 89.81 713 SER A CA 1
ATOM 5418 C C . SER A 1 713 ? 25.453 -35.281 2.316 1 89.81 713 SER A C 1
ATOM 5420 O O . SER A 1 713 ? 26.625 -35.656 2.273 1 89.81 713 SER A O 1
ATOM 5422 N N . PRO A 1 714 ? 24.641 -35.719 3.262 1 88.19 714 PRO A N 1
ATOM 5423 C CA . PRO A 1 714 ? 25.094 -36.656 4.289 1 88.19 714 PRO A CA 1
ATOM 5424 C C . PRO A 1 714 ? 25.047 -38.094 3.818 1 88.19 714 PRO A C 1
ATOM 5426 O O . PRO A 1 714 ? 25.484 -39 4.543 1 88.19 714 PRO A O 1
ATOM 5429 N N . PHE A 1 715 ? 24.547 -38.344 2.666 1 89.75 715 PHE A N 1
ATOM 5430 C CA . PHE A 1 715 ? 24.328 -39.719 2.213 1 89.75 715 PHE A CA 1
ATOM 5431 C C . PHE A 1 715 ? 25.625 -40.344 1.727 1 89.75 715 PHE A C 1
ATOM 5433 O O . PHE A 1 715 ? 26.484 -39.656 1.176 1 89.75 715 PHE A O 1
ATOM 5440 N N . ASP A 1 716 ? 25.734 -41.562 1.953 1 91.81 716 ASP A N 1
ATOM 5441 C CA . ASP A 1 716 ? 26.891 -42.344 1.482 1 91.81 716 ASP A CA 1
ATOM 5442 C C . ASP A 1 716 ? 26.656 -42.844 0.059 1 91.81 716 ASP A C 1
ATOM 5444 O O . ASP A 1 716 ? 26.484 -44.062 -0.16 1 91.81 716 ASP A O 1
ATOM 5448 N N . TYR A 1 717 ? 26.938 -42.031 -0.878 1 93.62 717 TYR A N 1
ATOM 5449 C CA . TYR A 1 717 ? 26.641 -42.344 -2.271 1 93.62 717 TYR A CA 1
ATOM 5450 C C . TYR A 1 717 ? 27.531 -43.469 -2.787 1 93.62 717 TYR A C 1
ATOM 5452 O O . TYR A 1 717 ? 27.062 -44.375 -3.471 1 93.62 717 TYR A O 1
ATOM 5460 N N . PRO A 1 718 ? 28.812 -43.469 -2.404 1 94 718 PRO A N 1
ATOM 5461 C CA . PRO A 1 718 ? 29.719 -44.469 -2.988 1 94 718 PRO A CA 1
ATOM 5462 C C . PRO A 1 718 ? 29.312 -45.906 -2.654 1 94 718 PRO A C 1
ATOM 5464 O O . PRO A 1 718 ? 29.453 -46.812 -3.494 1 94 718 PRO A O 1
ATOM 5467 N N . THR A 1 719 ? 28.766 -46.062 -1.52 1 92.88 719 THR A N 1
ATOM 5468 C CA . THR A 1 719 ? 28.438 -47.438 -1.114 1 92.88 719 THR A CA 1
ATOM 5469 C C . THR A 1 719 ? 26.984 -47.75 -1.48 1 92.88 719 THR A C 1
ATOM 5471 O O . THR A 1 719 ? 26.641 -48.938 -1.629 1 92.88 719 THR A O 1
ATOM 5474 N N . ARG A 1 720 ? 26.203 -46.781 -1.643 1 92.94 720 ARG A N 1
ATOM 5475 C CA . ARG A 1 720 ? 24.766 -47.031 -1.765 1 92.94 720 ARG A CA 1
ATOM 5476 C C . ARG A 1 720 ? 24.312 -46.906 -3.215 1 92.94 720 ARG A C 1
ATOM 5478 O O . ARG A 1 720 ? 23.219 -47.344 -3.566 1 92.94 720 ARG A O 1
ATOM 5485 N N . THR A 1 721 ? 25.141 -46.375 -4.043 1 95.75 721 THR A N 1
ATOM 5486 C CA . THR A 1 721 ? 24.703 -46.125 -5.414 1 95.75 721 THR A CA 1
ATOM 5487 C C . THR A 1 721 ? 25.766 -46.594 -6.406 1 95.75 721 THR A C 1
ATOM 5489 O O . THR A 1 721 ? 26.922 -46.812 -6.031 1 95.75 721 THR A O 1
ATOM 5492 N N . LYS A 1 722 ? 25.375 -46.812 -7.609 1 96.44 722 LYS A N 1
ATOM 5493 C CA . LYS A 1 722 ? 26.266 -47.094 -8.727 1 96.44 722 LYS A CA 1
ATOM 5494 C C . LYS A 1 722 ? 25.859 -46.344 -9.984 1 96.44 722 LYS A C 1
ATOM 5496 O O . LYS A 1 722 ? 24.672 -46.062 -10.195 1 96.44 722 LYS A O 1
ATOM 5501 N N . VAL A 1 723 ? 26.891 -45.938 -10.688 1 97.69 723 VAL A N 1
ATOM 5502 C CA . VAL A 1 723 ? 26.688 -45.312 -11.992 1 97.69 723 VAL A CA 1
ATOM 5503 C C . VAL A 1 723 ? 27.281 -46.219 -13.078 1 97.69 723 VAL A C 1
ATOM 5505 O O . VAL A 1 723 ? 28.5 -46.406 -13.109 1 97.69 723 VAL A O 1
ATOM 5508 N N . LEU A 1 724 ? 26.422 -46.719 -13.93 1 97.81 724 LEU A N 1
ATOM 5509 C CA . LEU A 1 724 ? 26.859 -47.656 -14.953 1 97.81 724 LEU A CA 1
ATOM 5510 C C . LEU A 1 724 ? 26.625 -47.062 -16.344 1 97.81 724 LEU A C 1
ATOM 5512 O O . LEU A 1 724 ? 25.547 -46.562 -16.641 1 97.81 724 LEU A O 1
ATOM 5516 N N . ILE A 1 725 ? 27.672 -47.094 -17.156 1 97.25 725 ILE A N 1
ATOM 5517 C CA . ILE A 1 725 ? 27.594 -46.719 -18.562 1 97.25 725 ILE A CA 1
ATOM 5518 C C . ILE A 1 725 ? 27.672 -47.938 -19.453 1 97.25 725 ILE A C 1
ATOM 5520 O O . ILE A 1 725 ? 28.703 -48.625 -19.5 1 97.25 725 ILE A O 1
ATOM 5524 N N . VAL A 1 726 ? 26.594 -48.219 -20.125 1 97.38 726 VAL A N 1
ATOM 5525 C CA . VAL A 1 726 ? 26.531 -49.406 -20.953 1 97.38 726 VAL A CA 1
ATOM 5526 C C . VAL A 1 726 ? 27.125 -49.125 -22.328 1 97.38 726 VAL A C 1
ATOM 5528 O O . VAL A 1 726 ? 26.703 -48.188 -23.016 1 97.38 726 VAL A O 1
ATOM 5531 N N . THR A 1 727 ? 28.078 -49.969 -22.797 1 95.06 727 THR A N 1
ATOM 5532 C CA . THR A 1 727 ? 28.875 -49.594 -23.969 1 95.06 727 THR A CA 1
ATOM 5533 C C . THR A 1 727 ? 28.5 -50.469 -25.156 1 95.06 727 THR A C 1
ATOM 5535 O O . THR A 1 727 ? 28.938 -50.188 -26.281 1 95.06 727 THR A O 1
ATOM 5538 N N . ASP A 1 728 ? 27.719 -51.469 -24.969 1 95.69 728 ASP A N 1
ATOM 5539 C CA . ASP A 1 728 ? 27.516 -52.438 -26.062 1 95.69 728 ASP A CA 1
ATOM 5540 C C . ASP A 1 728 ? 26.047 -52.438 -26.516 1 95.69 728 ASP A C 1
ATOM 5542 O O . ASP A 1 728 ? 25.547 -53.438 -27 1 95.69 728 ASP A O 1
ATOM 5546 N N . VAL A 1 729 ? 25.297 -51.438 -26.219 1 95.12 729 VAL A N 1
ATOM 5547 C CA . VAL A 1 729 ? 23.953 -51.219 -26.75 1 95.12 729 VAL A CA 1
ATOM 5548 C C . VAL A 1 729 ? 23.969 -50.062 -27.766 1 95.12 729 VAL A C 1
ATOM 5550 O O . VAL A 1 729 ? 24.375 -48.938 -27.438 1 95.12 729 VAL A O 1
ATOM 5553 N N . ARG A 1 730 ? 23.609 -50.406 -29 1 92.19 730 ARG A N 1
ATOM 5554 C CA . ARG A 1 730 ? 23.562 -49.375 -30.016 1 92.19 730 ARG A CA 1
ATOM 5555 C C . ARG A 1 730 ? 22.375 -48.438 -29.781 1 92.19 730 ARG A C 1
ATOM 5557 O O . ARG A 1 730 ? 21.219 -48.844 -29.953 1 92.19 730 ARG A O 1
ATOM 5564 N N . LYS A 1 731 ? 22.672 -47.25 -29.5 1 88.25 731 LYS A N 1
ATOM 5565 C CA . LYS A 1 731 ? 21.672 -46.281 -29.078 1 88.25 731 LYS A CA 1
ATOM 5566 C C . LYS A 1 731 ? 20.672 -46 -30.188 1 88.25 731 LYS A C 1
ATOM 5568 O O . LYS A 1 731 ? 19.547 -45.562 -29.938 1 88.25 731 LYS A O 1
ATOM 5573 N N . ASP A 1 732 ? 21.031 -46.188 -31.516 1 88.69 732 ASP A N 1
ATOM 5574 C CA . ASP A 1 732 ? 20.156 -45.906 -32.625 1 88.69 732 ASP A CA 1
ATOM 5575 C C . ASP A 1 732 ? 19.281 -47.094 -33 1 88.69 732 ASP A C 1
ATOM 5577 O O . ASP A 1 732 ? 18.391 -47.031 -33.844 1 88.69 732 ASP A O 1
ATOM 5581 N N . ASP A 1 733 ? 19.5 -48.281 -32.25 1 93.69 733 ASP A N 1
ATOM 5582 C CA . ASP A 1 733 ? 18.688 -49.469 -32.406 1 93.69 733 ASP A CA 1
ATOM 5583 C C . ASP A 1 733 ? 17.672 -49.594 -31.281 1 93.69 733 ASP A C 1
ATOM 5585 O O . ASP A 1 733 ? 18.016 -50.062 -30.188 1 93.69 733 ASP A O 1
ATOM 5589 N N . MET A 1 734 ? 16.453 -49.344 -31.609 1 94.12 734 MET A N 1
ATOM 5590 C CA . MET A 1 734 ? 15.43 -49.25 -30.562 1 94.12 734 MET A CA 1
ATOM 5591 C C . MET A 1 734 ? 15.094 -50.625 -30.016 1 94.12 734 MET A C 1
ATOM 5593 O O . MET A 1 734 ? 14.609 -50.781 -28.891 1 94.12 734 MET A O 1
ATOM 5597 N N . ASP A 1 735 ? 15.32 -51.656 -30.75 1 95.56 735 ASP A N 1
ATOM 5598 C CA . ASP A 1 735 ? 15.125 -53.031 -30.234 1 95.56 735 ASP A CA 1
ATOM 5599 C C . ASP A 1 735 ? 16.125 -53.344 -29.141 1 95.56 735 ASP A C 1
ATOM 5601 O O . ASP A 1 735 ? 15.766 -53.906 -28.109 1 95.56 735 ASP A O 1
ATOM 5605 N N . GLN A 1 736 ? 17.359 -52.938 -29.406 1 95.81 736 GLN A N 1
ATOM 5606 C CA . GLN A 1 736 ? 18.391 -53.156 -28.391 1 95.81 736 GLN A CA 1
ATOM 5607 C C . GLN A 1 736 ? 18.125 -52.281 -27.172 1 95.81 736 GLN A C 1
ATOM 5609 O O . GLN A 1 736 ? 18.281 -52.75 -26.031 1 95.81 736 GLN A O 1
ATOM 5614 N N . VAL A 1 737 ? 17.797 -51.062 -27.422 1 96.62 737 VAL A N 1
ATOM 5615 C CA . VAL A 1 737 ? 17.5 -50.156 -26.312 1 96.62 737 VAL A CA 1
ATOM 5616 C C . VAL A 1 737 ? 16.328 -50.688 -25.5 1 96.62 737 VAL A C 1
ATOM 5618 O O . VAL A 1 737 ? 16.375 -50.688 -24.266 1 96.62 737 VAL A O 1
ATOM 5621 N N . GLY A 1 738 ? 15.242 -51.094 -26.172 1 97 738 GLY A N 1
ATOM 5622 C CA . GLY A 1 738 ? 14.102 -51.688 -25.5 1 97 738 GLY A CA 1
ATOM 5623 C C . GLY A 1 738 ? 14.477 -52.906 -24.672 1 97 738 GLY A C 1
ATOM 5624 O O . GLY A 1 738 ? 14 -53.062 -23.531 1 97 738 GLY A O 1
ATOM 5625 N N . ALA A 1 739 ? 15.266 -53.75 -25.25 1 96.75 739 ALA A N 1
ATOM 5626 C CA . ALA A 1 739 ? 15.719 -54.938 -24.531 1 96.75 739 ALA A CA 1
ATOM 5627 C C . ALA A 1 739 ? 16.5 -54.531 -23.281 1 96.75 739 ALA A C 1
ATOM 5629 O O . ALA A 1 739 ? 16.359 -55.188 -22.234 1 96.75 739 ALA A O 1
ATOM 5630 N N . ALA A 1 740 ? 17.344 -53.562 -23.453 1 97.5 740 ALA A N 1
ATOM 5631 C CA . ALA A 1 740 ? 18.125 -53.094 -22.312 1 97.5 740 ALA A CA 1
ATOM 5632 C C . ALA A 1 740 ? 17.203 -52.625 -21.203 1 97.5 740 ALA A C 1
ATOM 5634 O O . ALA A 1 740 ? 17.375 -52.969 -20.031 1 97.5 740 ALA A O 1
ATOM 5635 N N . TYR A 1 741 ? 16.234 -51.75 -21.547 1 97.81 741 TYR A N 1
ATOM 5636 C CA . TYR A 1 741 ? 15.281 -51.25 -20.562 1 97.81 741 TYR A CA 1
ATOM 5637 C C . TYR A 1 741 ? 14.539 -52.406 -19.891 1 97.81 741 TYR A C 1
ATOM 5639 O O . TYR A 1 741 ? 14.375 -52.406 -18.672 1 97.81 741 TYR A O 1
ATOM 5647 N N . ARG A 1 742 ? 14.086 -53.375 -20.688 1 97.12 742 ARG A N 1
ATOM 5648 C CA . ARG A 1 742 ? 13.344 -54.5 -20.188 1 97.12 742 ARG A CA 1
ATOM 5649 C C . ARG A 1 742 ? 14.148 -55.25 -19.125 1 97.12 742 ARG A C 1
ATOM 5651 O O . ARG A 1 742 ? 13.68 -55.469 -18.016 1 97.12 742 ARG A O 1
ATOM 5658 N N . GLU A 1 743 ? 15.375 -55.594 -19.5 1 97.38 743 GLU A N 1
ATOM 5659 C CA . GLU A 1 743 ? 16.203 -56.406 -18.625 1 97.38 743 GLU A CA 1
ATOM 5660 C C . GLU A 1 743 ? 16.562 -55.625 -17.344 1 97.38 743 GLU A C 1
ATOM 5662 O O . GLU A 1 743 ? 16.609 -56.219 -16.266 1 97.38 743 GLU A O 1
ATOM 5667 N N . LEU A 1 744 ? 16.859 -54.406 -17.484 1 97.69 744 LEU A N 1
ATOM 5668 C CA . LEU A 1 744 ? 17.219 -53.594 -16.328 1 97.69 744 LEU A CA 1
ATOM 5669 C C . LEU A 1 744 ? 16.016 -53.406 -15.406 1 97.69 744 LEU A C 1
ATOM 5671 O O . LEU A 1 744 ? 16.156 -53.5 -14.18 1 97.69 744 LEU A O 1
ATOM 5675 N N . PHE A 1 745 ? 14.797 -53.094 -15.93 1 97.25 745 PHE A N 1
ATOM 5676 C CA . PHE A 1 745 ? 13.594 -52.938 -15.117 1 97.25 745 PHE A CA 1
ATOM 5677 C C . PHE A 1 745 ? 13.234 -54.219 -14.398 1 97.25 745 PHE A C 1
ATOM 5679 O O . PHE A 1 745 ? 12.82 -54.188 -13.234 1 97.25 745 PHE A O 1
ATOM 5686 N N . LEU A 1 746 ? 13.383 -55.312 -15.102 1 95.69 746 LEU A N 1
ATOM 5687 C CA . LEU A 1 746 ? 13.141 -56.625 -14.484 1 95.69 746 LEU A CA 1
ATOM 5688 C C . LEU A 1 746 ? 14.141 -56.875 -13.359 1 95.69 746 LEU A C 1
ATOM 5690 O O . LEU A 1 746 ? 13.758 -57.375 -12.289 1 95.69 746 LEU A O 1
ATOM 5694 N N . ALA A 1 747 ? 15.391 -56.531 -13.656 1 95.31 747 ALA A N 1
ATOM 5695 C CA . ALA A 1 747 ? 16.438 -56.75 -12.656 1 95.31 747 ALA A CA 1
ATOM 5696 C C . ALA A 1 747 ? 16.141 -55.938 -11.391 1 95.31 747 ALA A C 1
ATOM 5698 O O . ALA A 1 747 ? 16.453 -56.375 -10.281 1 95.31 747 ALA A O 1
ATOM 5699 N N . ALA A 1 748 ? 15.594 -54.812 -11.547 1 94.62 748 ALA A N 1
ATOM 5700 C CA . ALA A 1 748 ? 15.289 -53.938 -10.43 1 94.62 748 ALA A CA 1
ATOM 5701 C C . ALA A 1 748 ? 13.977 -54.312 -9.758 1 94.62 748 ALA A C 1
ATOM 5703 O O . ALA A 1 748 ? 13.672 -53.844 -8.656 1 94.62 748 ALA A O 1
ATOM 5704 N N . ASN A 1 749 ? 13.164 -55.25 -10.359 1 92.38 749 ASN A N 1
ATOM 5705 C CA . ASN A 1 749 ? 11.844 -55.625 -9.867 1 92.38 749 ASN A CA 1
ATOM 5706 C C . ASN A 1 749 ? 10.93 -54.406 -9.703 1 92.38 749 ASN A C 1
ATOM 5708 O O . ASN A 1 749 ? 10.281 -54.25 -8.664 1 92.38 749 ASN A O 1
ATOM 5712 N N . GLY A 1 750 ? 11.031 -53.562 -10.641 1 90.88 750 GLY A N 1
ATOM 5713 C CA . GLY A 1 750 ? 10.266 -52.344 -10.602 1 90.88 750 GLY A CA 1
ATOM 5714 C C . GLY A 1 750 ? 11 -51.188 -9.906 1 90.88 750 GLY A C 1
ATOM 5715 O O . GLY A 1 750 ? 12.227 -51.219 -9.789 1 90.88 750 GLY A O 1
ATOM 5716 N N . GLY A 1 751 ? 10.242 -50.094 -9.594 1 92.44 751 GLY A N 1
ATOM 5717 C CA . GLY A 1 751 ? 10.875 -48.938 -9.008 1 92.44 751 GLY A CA 1
ATOM 5718 C C . GLY A 1 751 ? 11.875 -48.25 -9.938 1 92.44 751 GLY A C 1
ATOM 5719 O O . GLY A 1 751 ? 12.961 -47.844 -9.5 1 92.44 751 GLY A O 1
ATOM 5720 N N . ALA A 1 752 ? 11.586 -48.312 -11.133 1 94.62 752 ALA A N 1
ATOM 5721 C CA . ALA A 1 752 ? 12.531 -47.844 -12.156 1 94.62 752 ALA A CA 1
ATOM 5722 C C . ALA A 1 752 ? 11.945 -46.688 -12.969 1 94.62 752 ALA A C 1
ATOM 5724 O O . ALA A 1 752 ? 10.758 -46.688 -13.297 1 94.62 752 ALA A O 1
ATOM 5725 N N . LEU A 1 753 ? 12.766 -45.75 -13.172 1 93.94 753 LEU A N 1
ATOM 5726 C CA . LEU A 1 753 ? 12.414 -44.594 -13.977 1 93.94 753 LEU A CA 1
ATOM 5727 C C . LEU A 1 753 ? 13.234 -44.531 -15.266 1 93.94 753 LEU A C 1
ATOM 5729 O O . LEU A 1 753 ? 14.469 -44.562 -15.219 1 93.94 753 LEU A O 1
ATOM 5733 N N . GLY A 1 754 ? 12.539 -44.562 -16.344 1 95.06 754 GLY A N 1
ATOM 5734 C CA . GLY A 1 754 ? 13.18 -44.406 -17.641 1 95.06 754 GLY A CA 1
ATOM 5735 C C . GLY A 1 754 ? 13.047 -43.031 -18.219 1 95.06 754 GLY A C 1
ATOM 5736 O O . GLY A 1 754 ? 11.938 -42.5 -18.375 1 95.06 754 GLY A O 1
ATOM 5737 N N . LEU A 1 755 ? 14.141 -42.406 -18.531 1 93.69 755 LEU A N 1
ATOM 5738 C CA . LEU A 1 755 ? 14.156 -41.031 -19.016 1 93.69 755 LEU A CA 1
ATOM 5739 C C . LEU A 1 755 ? 14.633 -40.969 -20.453 1 93.69 755 LEU A C 1
ATOM 5741 O O . LEU A 1 755 ? 15.578 -41.656 -20.828 1 93.69 755 LEU A O 1
ATOM 5745 N N . PHE A 1 756 ? 13.859 -40.188 -21.234 1 92.38 756 PHE A N 1
ATOM 5746 C CA . PHE A 1 756 ? 14.133 -40.094 -22.656 1 92.38 756 PHE A CA 1
ATOM 5747 C C . PHE A 1 756 ? 14.305 -38.656 -23.078 1 92.38 756 PHE A C 1
ATOM 5749 O O . PHE A 1 756 ? 13.719 -37.75 -22.484 1 92.38 756 PHE A O 1
ATOM 5756 N N . THR A 1 757 ? 15.117 -38.406 -24.094 1 82.38 757 THR A N 1
ATOM 5757 C CA . THR A 1 757 ? 15.344 -37.094 -24.641 1 82.38 757 THR A CA 1
ATOM 5758 C C . THR A 1 757 ? 14.281 -36.75 -25.688 1 82.38 757 THR A C 1
ATOM 5760 O O . THR A 1 757 ? 14.125 -35.594 -26.062 1 82.38 757 THR A O 1
ATOM 5763 N N . ALA A 1 758 ? 13.57 -37.812 -26.156 1 83.62 758 ALA A N 1
ATOM 5764 C CA . ALA A 1 758 ? 12.539 -37.594 -27.172 1 83.62 758 ALA A CA 1
ATOM 5765 C C . ALA A 1 758 ? 11.328 -38.5 -26.906 1 83.62 758 ALA A C 1
ATOM 5767 O O . ALA A 1 758 ? 11.477 -39.656 -26.5 1 83.62 758 ALA A O 1
ATOM 5768 N N . ILE A 1 759 ? 10.195 -38.062 -27.203 1 84.69 759 ILE A N 1
ATOM 5769 C CA . ILE A 1 759 ? 8.945 -38.781 -27 1 84.69 759 ILE A CA 1
ATOM 5770 C C . ILE A 1 759 ? 8.883 -40 -27.906 1 84.69 759 ILE A C 1
ATOM 5772 O O . ILE A 1 759 ? 8.359 -41.031 -27.516 1 84.69 759 ILE A O 1
ATOM 5776 N N . SER A 1 760 ? 9.453 -39.844 -29.203 1 85.44 760 SER A N 1
ATOM 5777 C CA . SER A 1 760 ? 9.438 -40.969 -30.156 1 85.44 760 SER A CA 1
ATOM 5778 C C . SER A 1 760 ? 10.195 -42.156 -29.609 1 85.44 760 SER A C 1
ATOM 5780 O O . SER A 1 760 ? 9.758 -43.312 -29.781 1 85.44 760 SER A O 1
ATOM 5782 N N . ARG A 1 761 ? 11.234 -41.875 -28.922 1 89.88 761 ARG A N 1
ATOM 5783 C CA . ARG A 1 761 ? 12.023 -42.969 -28.344 1 89.88 761 ARG A CA 1
ATOM 5784 C C . ARG A 1 761 ? 11.297 -43.594 -27.156 1 89.88 761 ARG A C 1
ATOM 5786 O O . ARG A 1 761 ? 11.32 -44.812 -27 1 89.88 761 ARG A O 1
ATOM 5793 N N . LEU A 1 762 ? 10.664 -42.75 -26.375 1 92.75 762 LEU A N 1
ATOM 5794 C CA . LEU A 1 762 ? 9.867 -43.25 -25.25 1 92.75 762 LEU A CA 1
ATOM 5795 C C . LEU A 1 762 ? 8.773 -44.188 -25.734 1 92.75 762 LEU A C 1
ATOM 5797 O O . LEU A 1 762 ? 8.617 -45.281 -25.188 1 92.75 762 LEU A O 1
ATOM 5801 N N . LYS A 1 763 ? 8.086 -43.812 -26.812 1 89.88 763 LYS A N 1
ATOM 5802 C CA . LYS A 1 763 ? 7 -44.625 -27.359 1 89.88 763 LYS A CA 1
ATOM 5803 C C . LYS A 1 763 ? 7.52 -45.938 -27.906 1 89.88 763 LYS A C 1
ATOM 5805 O O . LYS A 1 763 ? 6.891 -47 -27.734 1 89.88 763 LYS A O 1
ATOM 5810 N N . ALA A 1 764 ? 8.648 -45.875 -28.578 1 92.88 764 ALA A N 1
ATOM 5811 C CA . ALA A 1 764 ? 9.25 -47.062 -29.172 1 92.88 764 ALA A CA 1
ATOM 5812 C C . ALA A 1 764 ? 9.625 -48.094 -28.109 1 92.88 764 ALA A C 1
ATOM 5814 O O . ALA A 1 764 ? 9.398 -49.281 -28.281 1 92.88 764 ALA A O 1
ATOM 5815 N N . VAL A 1 765 ? 10.18 -47.594 -27.062 1 95.44 765 VAL A N 1
ATOM 5816 C CA . VAL A 1 765 ? 10.609 -48.5 -25.984 1 95.44 765 VAL A CA 1
ATOM 5817 C C . VAL A 1 765 ? 9.383 -49.031 -25.25 1 95.44 765 VAL A C 1
ATOM 5819 O O . VAL A 1 765 ? 9.336 -50.219 -24.922 1 95.44 765 VAL A O 1
ATOM 5822 N N . HIS A 1 766 ? 8.43 -48.219 -24.984 1 94.06 766 HIS A N 1
ATOM 5823 C CA . HIS A 1 766 ? 7.207 -48.656 -24.312 1 94.06 766 HIS A CA 1
ATOM 5824 C C . HIS A 1 766 ? 6.559 -49.812 -25.031 1 94.06 766 HIS A C 1
ATOM 5826 O O . HIS A 1 766 ? 6.16 -50.812 -24.391 1 94.06 766 HIS A O 1
ATOM 5832 N N . LYS A 1 767 ? 6.438 -49.75 -26.328 1 90.88 767 LYS A N 1
ATOM 5833 C CA . LYS A 1 767 ? 5.812 -50.781 -27.156 1 90.88 767 LYS A CA 1
ATOM 5834 C C . LYS A 1 767 ? 6.535 -52.094 -27 1 90.88 767 LYS A C 1
ATOM 5836 O O . LYS A 1 767 ? 5.902 -53.156 -27.031 1 90.88 767 LYS A O 1
ATOM 5841 N N . ARG A 1 768 ? 7.781 -52.062 -26.734 1 93.88 768 ARG A N 1
ATOM 5842 C CA . ARG A 1 768 ? 8.609 -53.25 -26.719 1 93.88 768 ARG A CA 1
ATOM 5843 C C . ARG A 1 768 ? 8.633 -53.906 -25.344 1 93.88 768 ARG A C 1
ATOM 5845 O O . ARG A 1 768 ? 8.797 -55.125 -25.234 1 93.88 768 ARG A O 1
ATOM 5852 N N . ILE A 1 769 ? 8.445 -53.062 -24.344 1 95.31 769 ILE A N 1
ATOM 5853 C CA . ILE A 1 769 ? 8.75 -53.625 -23.047 1 95.31 769 ILE A CA 1
ATOM 5854 C C . ILE A 1 769 ? 7.461 -53.781 -22.234 1 95.31 769 ILE A C 1
ATOM 5856 O O . ILE A 1 769 ? 7.449 -54.438 -21.188 1 95.31 769 ILE A O 1
ATOM 5860 N N . SER A 1 770 ? 6.336 -53.312 -22.609 1 90.62 770 SER A N 1
ATOM 5861 C CA . SER A 1 770 ? 5.09 -53.312 -21.859 1 90.62 770 SER A CA 1
ATOM 5862 C C . SER A 1 770 ? 4.621 -54.719 -21.531 1 90.62 770 SER A C 1
ATOM 5864 O O . SER A 1 770 ? 4.301 -55.031 -20.375 1 90.62 770 SER A O 1
ATOM 5866 N N . ALA A 1 771 ? 4.57 -55.562 -22.469 1 86.5 771 ALA A N 1
ATOM 5867 C CA . ALA A 1 771 ? 4.043 -56.938 -22.312 1 86.5 771 ALA A CA 1
ATOM 5868 C C . ALA A 1 771 ? 4.934 -57.75 -21.375 1 86.5 771 ALA A C 1
ATOM 5870 O O . ALA A 1 771 ? 4.449 -58.344 -20.422 1 86.5 771 ALA A O 1
ATOM 5871 N N . PRO A 1 772 ? 6.211 -57.719 -21.641 1 91.06 772 PRO A N 1
ATOM 5872 C CA . PRO A 1 772 ? 7.078 -58.5 -20.75 1 91.06 772 PRO A CA 1
ATOM 5873 C C . PRO A 1 772 ? 7.016 -58.031 -19.312 1 91.06 772 PRO A C 1
ATOM 5875 O O . PRO A 1 772 ? 7.094 -58.844 -18.375 1 91.06 772 PRO A O 1
ATOM 5878 N N . LEU A 1 773 ? 6.992 -56.781 -19.062 1 91.94 773 LEU A N 1
ATOM 5879 C CA . LEU A 1 773 ? 6.926 -56.281 -17.703 1 91.94 773 LEU A CA 1
ATOM 5880 C C . LEU A 1 773 ? 5.605 -56.656 -17.031 1 91.94 773 LEU A C 1
ATOM 5882 O O . LEU A 1 773 ? 5.574 -56.969 -15.844 1 91.94 773 LEU A O 1
ATOM 5886 N N . GLU A 1 774 ? 4.547 -56.562 -17.719 1 83.62 774 GLU A N 1
ATOM 5887 C CA . GLU A 1 774 ? 3.254 -57 -17.172 1 83.62 774 GLU A CA 1
ATOM 5888 C C . GLU A 1 774 ? 3.275 -58.469 -16.766 1 83.62 774 GLU A C 1
ATOM 5890 O O . GLU A 1 774 ? 2.705 -58.844 -15.734 1 83.62 774 GLU A O 1
ATOM 5895 N N . ASP A 1 775 ? 3.883 -59.219 -17.641 1 84.56 775 ASP A N 1
ATOM 5896 C CA . ASP A 1 775 ? 4 -60.656 -17.359 1 84.56 775 ASP A CA 1
ATOM 5897 C C . ASP A 1 775 ? 4.738 -60.906 -16.047 1 84.56 775 ASP A C 1
ATOM 5899 O O . ASP A 1 775 ? 4.465 -61.875 -15.344 1 84.56 775 ASP A O 1
ATOM 5903 N N . ALA A 1 776 ? 5.609 -60 -15.812 1 88.75 776 ALA A N 1
ATOM 5904 C CA . ALA A 1 776 ? 6.398 -60.125 -14.586 1 88.75 776 ALA A CA 1
ATOM 5905 C C . ALA A 1 776 ? 5.699 -59.438 -13.414 1 88.75 776 ALA A C 1
ATOM 5907 O O . ALA A 1 776 ? 6.25 -59.375 -12.312 1 88.75 776 ALA A O 1
ATOM 5908 N N . GLY A 1 777 ? 4.539 -58.875 -13.664 1 81.12 777 GLY A N 1
ATOM 5909 C CA . GLY A 1 777 ? 3.781 -58.219 -12.602 1 81.12 777 GLY A CA 1
ATOM 5910 C C . GLY A 1 777 ? 4.27 -56.812 -12.289 1 81.12 777 GLY A C 1
ATOM 5911 O O . GLY A 1 777 ? 4.07 -56.312 -11.18 1 81.12 777 GLY A O 1
ATOM 5912 N N . LEU A 1 778 ? 4.977 -56.188 -13.141 1 89.75 778 LEU A N 1
ATOM 5913 C CA . LEU A 1 778 ? 5.496 -54.844 -12.961 1 89.75 778 LEU A CA 1
ATOM 5914 C C . LEU A 1 778 ? 4.699 -53.844 -13.797 1 89.75 778 LEU A C 1
ATOM 5916 O O . LEU A 1 778 ? 4.902 -53.719 -15.008 1 89.75 778 LEU A O 1
ATOM 5920 N N . PRO A 1 779 ? 3.826 -53.094 -13.133 1 86.88 779 PRO A N 1
ATOM 5921 C CA . PRO A 1 779 ? 3.064 -52.094 -13.883 1 86.88 779 PRO A CA 1
ATOM 5922 C C . PRO A 1 779 ? 3.957 -51.031 -14.562 1 86.88 779 PRO A C 1
ATOM 5924 O O . PRO A 1 779 ? 4.918 -50.562 -13.953 1 86.88 779 PRO A O 1
ATOM 5927 N N . LEU A 1 780 ? 3.68 -50.75 -15.82 1 91.5 780 LEU A N 1
ATOM 5928 C CA . LEU A 1 780 ? 4.438 -49.781 -16.578 1 91.5 780 LEU A CA 1
ATOM 5929 C C . LEU A 1 780 ? 3.582 -48.531 -16.859 1 91.5 780 LEU A C 1
ATOM 5931 O O . LEU A 1 780 ? 2.561 -48.625 -17.547 1 91.5 780 LEU A O 1
ATOM 5935 N N . LEU A 1 781 ? 3.943 -47.438 -16.25 1 90.5 781 LEU A N 1
ATOM 5936 C CA . LEU A 1 781 ? 3.342 -46.125 -16.531 1 90.5 781 LEU A CA 1
ATOM 5937 C C . LEU A 1 781 ? 4.168 -45.344 -17.547 1 90.5 781 LEU A C 1
ATOM 5939 O O . LEU A 1 781 ? 5.391 -45.5 -17.609 1 90.5 781 LEU A O 1
ATOM 5943 N N . ALA A 1 782 ? 3.508 -44.594 -18.359 1 91.44 782 ALA A N 1
ATOM 5944 C CA . ALA A 1 782 ? 4.254 -43.844 -19.375 1 91.44 782 ALA A CA 1
ATOM 5945 C C . ALA A 1 782 ? 3.631 -42.5 -19.641 1 91.44 782 ALA A C 1
ATOM 5947 O O . ALA A 1 782 ? 2.434 -42.375 -19.922 1 91.44 782 ALA A O 1
ATOM 5948 N N . GLN A 1 783 ? 4.465 -41.531 -19.578 1 87.56 783 GLN A N 1
ATOM 5949 C CA . GLN A 1 783 ? 4.074 -40.188 -19.969 1 87.56 783 GLN A CA 1
ATOM 5950 C C . GLN A 1 783 ? 3.674 -40.125 -21.438 1 87.56 783 GLN A C 1
ATOM 5952 O O . GLN A 1 783 ? 4.316 -40.75 -22.297 1 87.56 783 GLN A O 1
ATOM 5957 N N . HIS A 1 784 ? 2.582 -39.438 -21.828 1 79.88 784 HIS A N 1
ATOM 5958 C CA . HIS A 1 784 ? 2.086 -39.188 -23.172 1 79.88 784 HIS A CA 1
ATOM 5959 C C . HIS A 1 784 ? 1.326 -40.375 -23.719 1 79.88 784 HIS A C 1
ATOM 5961 O O . HIS A 1 784 ? 0.752 -40.312 -24.812 1 79.88 784 HIS A O 1
ATOM 5967 N N . LEU A 1 785 ? 1.42 -41.5 -23.016 1 81.38 785 LEU A N 1
ATOM 5968 C CA . LEU A 1 785 ? 0.722 -42.688 -23.484 1 81.38 785 LEU A CA 1
ATOM 5969 C C . LEU A 1 785 ? -0.466 -43 -22.578 1 81.38 785 LEU A C 1
ATOM 5971 O O . LEU A 1 785 ? -1.54 -43.375 -23.062 1 81.38 785 LEU A O 1
ATOM 5975 N N . ASP A 1 786 ? -0.164 -42.812 -21.375 1 81.75 786 ASP A N 1
ATOM 5976 C CA . ASP A 1 786 ? -1.266 -43 -20.438 1 81.75 786 ASP A CA 1
ATOM 5977 C C . ASP A 1 786 ? -2.184 -41.781 -20.406 1 81.75 786 ASP A C 1
ATOM 5979 O O . ASP A 1 786 ? -1.718 -40.625 -20.516 1 81.75 786 ASP A O 1
ATOM 5983 N N . ASN A 1 787 ? -3.414 -41.844 -20.641 1 79.88 787 ASN A N 1
ATOM 5984 C CA . ASN A 1 787 ? -4.359 -40.719 -20.641 1 79.88 787 ASN A CA 1
ATOM 5985 C C . ASN A 1 787 ? -4.535 -40.125 -19.25 1 79.88 787 ASN A C 1
ATOM 5987 O O . ASN A 1 787 ? -5.66 -39.969 -18.766 1 79.88 787 ASN A O 1
ATOM 5991 N N . MET A 1 788 ? -3.406 -39.969 -18.562 1 83.44 788 MET A N 1
ATOM 5992 C CA . MET A 1 788 ? -3.32 -39.281 -17.266 1 83.44 788 MET A CA 1
ATOM 5993 C C . MET A 1 788 ? -2.279 -38.156 -17.312 1 83.44 788 MET A C 1
ATOM 5995 O O . MET A 1 788 ? -1.29 -38.25 -18.031 1 83.44 788 MET A O 1
ATOM 5999 N N . ASP A 1 789 ? -2.555 -37.188 -16.625 1 82.06 789 ASP A N 1
ATOM 6000 C CA . ASP A 1 789 ? -1.575 -36.094 -16.562 1 82.06 789 ASP A CA 1
ATOM 6001 C C . ASP A 1 789 ? -0.311 -36.562 -15.836 1 82.06 789 ASP A C 1
ATOM 6003 O O . ASP A 1 789 ? -0.344 -37.5 -15.047 1 82.06 789 ASP A O 1
ATOM 6007 N N . THR A 1 790 ? 0.761 -35.875 -16.062 1 80.69 790 THR A N 1
ATOM 6008 C CA . THR A 1 790 ? 2.07 -36.25 -15.531 1 80.69 790 THR A CA 1
ATOM 6009 C C . THR A 1 790 ? 2.055 -36.281 -14.008 1 80.69 790 THR A C 1
ATOM 6011 O O . THR A 1 790 ? 2.65 -37.156 -13.391 1 80.69 790 THR A O 1
ATOM 6014 N N . SER A 1 791 ? 1.396 -35.344 -13.43 1 79 791 SER A N 1
ATOM 6015 C CA . SER A 1 791 ? 1.348 -35.312 -11.977 1 79 791 SER A CA 1
ATOM 6016 C C . SER A 1 791 ? 0.669 -36.562 -11.406 1 79 791 SER A C 1
ATOM 6018 O O . SER A 1 791 ? 1.11 -37.094 -10.391 1 79 791 SER A O 1
ATOM 6020 N N . THR A 1 792 ? -0.389 -36.938 -12.023 1 81.88 792 THR A N 1
ATOM 6021 C CA . THR A 1 792 ? -1.107 -38.125 -11.594 1 81.88 792 THR A CA 1
ATOM 6022 C C . THR A 1 792 ? -0.233 -39.375 -11.758 1 81.88 792 THR A C 1
ATOM 6024 O O . THR A 1 792 ? -0.205 -40.219 -10.875 1 81.88 792 THR A O 1
ATOM 6027 N N . LEU A 1 793 ? 0.458 -39.406 -12.82 1 85.94 793 LEU A N 1
ATOM 6028 C CA . LEU A 1 793 ? 1.353 -40.531 -13.07 1 85.94 793 LEU A CA 1
ATOM 6029 C C . LEU A 1 793 ? 2.43 -40.625 -12 1 85.94 793 LEU A C 1
ATOM 6031 O O . LEU A 1 793 ? 2.734 -41.719 -11.5 1 85.94 793 LEU A O 1
ATOM 6035 N N . VAL A 1 794 ? 2.943 -39.562 -11.664 1 83.81 794 VAL A N 1
ATOM 6036 C CA . VAL A 1 794 ? 3.998 -39.5 -10.656 1 83.81 794 VAL A CA 1
ATOM 6037 C C . VAL A 1 794 ? 3.438 -39.906 -9.297 1 83.81 794 VAL A C 1
ATOM 6039 O O . VAL A 1 794 ? 4.105 -40.594 -8.516 1 83.81 794 VAL A O 1
ATOM 6042 N N . ASP A 1 795 ? 2.232 -39.5 -9.031 1 81.69 795 ASP A N 1
ATOM 6043 C CA . ASP A 1 795 ? 1.594 -39.875 -7.773 1 81.69 795 ASP A CA 1
ATOM 6044 C C . ASP A 1 795 ? 1.407 -41.406 -7.68 1 81.69 795 ASP A C 1
ATOM 6046 O O . ASP A 1 795 ? 1.623 -42 -6.621 1 81.69 795 ASP A O 1
ATOM 6050 N N . ILE A 1 796 ? 0.986 -41.938 -8.789 1 85.12 796 ILE A N 1
ATOM 6051 C CA . ILE A 1 796 ? 0.8 -43.375 -8.836 1 85.12 796 ILE A CA 1
ATOM 6052 C C . ILE A 1 796 ? 2.146 -44.062 -8.648 1 85.12 796 ILE A C 1
ATOM 6054 O O . ILE A 1 796 ? 2.264 -45 -7.852 1 85.12 796 ILE A O 1
ATOM 6058 N N . PHE A 1 797 ? 3.137 -43.594 -9.336 1 88.19 797 PHE A N 1
ATOM 6059 C CA . PHE A 1 797 ? 4.488 -44.156 -9.273 1 88.19 797 PHE A CA 1
ATOM 6060 C C . PHE A 1 797 ? 5.027 -44.094 -7.852 1 88.19 797 PHE A C 1
ATOM 6062 O O . PHE A 1 797 ? 5.672 -45.031 -7.391 1 88.19 797 PHE A O 1
ATOM 6069 N N . ARG A 1 798 ? 4.789 -43.094 -7.168 1 83.94 798 ARG A N 1
ATOM 6070 C CA . ARG A 1 798 ? 5.242 -42.906 -5.797 1 83.94 798 ARG A CA 1
ATOM 6071 C C . ARG A 1 798 ? 4.559 -43.875 -4.848 1 83.94 798 ARG A C 1
ATOM 6073 O O . ARG A 1 798 ? 5.184 -44.375 -3.914 1 83.94 798 ARG A O 1
ATOM 6080 N N . ALA A 1 799 ? 3.338 -44.125 -5.09 1 81.75 799 ALA A N 1
ATOM 6081 C CA . ALA A 1 799 ? 2.535 -44.906 -4.172 1 81.75 799 ALA A CA 1
ATOM 6082 C C . ALA A 1 799 ? 2.73 -46.406 -4.438 1 81.75 799 ALA A C 1
ATOM 6084 O O . ALA A 1 799 ? 2.623 -47.219 -3.523 1 81.75 799 ALA A O 1
ATOM 6085 N N . GLU A 1 800 ? 3.035 -46.656 -5.703 1 83 800 GLU A N 1
ATOM 6086 C CA . GLU A 1 800 ? 3.162 -48.062 -6.078 1 83 800 GLU A CA 1
ATOM 6087 C C . GLU A 1 800 ? 4.629 -48.469 -6.195 1 83 800 GLU A C 1
ATOM 6089 O O . GLU A 1 800 ? 5.25 -48.281 -7.242 1 83 800 GLU A O 1
ATOM 6094 N N . GLU A 1 801 ? 5.164 -49.219 -5.297 1 82.75 801 GLU A N 1
ATOM 6095 C CA . GLU A 1 801 ? 6.582 -49.5 -5.133 1 82.75 801 GLU A CA 1
ATOM 6096 C C . GLU A 1 801 ? 7.117 -50.312 -6.32 1 82.75 801 GLU A C 1
ATOM 6098 O O . GLU A 1 801 ? 8.297 -50.188 -6.676 1 82.75 801 GLU A O 1
ATOM 6103 N N . HIS A 1 802 ? 6.316 -51.125 -6.988 1 87.12 802 HIS A N 1
ATOM 6104 C CA . HIS A 1 802 ? 6.836 -52 -8.031 1 87.12 802 HIS A CA 1
ATOM 6105 C C . HIS A 1 802 ? 6.48 -51.5 -9.422 1 87.12 802 HIS A C 1
ATOM 6107 O O . HIS A 1 802 ? 6.715 -52.156 -10.422 1 87.12 802 HIS A O 1
ATOM 6113 N N . SER A 1 803 ? 6.098 -50.281 -9.43 1 89.5 803 SER A N 1
ATOM 6114 C CA . SER A 1 803 ? 5.734 -49.688 -10.719 1 89.5 803 SER A CA 1
ATOM 6115 C C . SER A 1 803 ? 6.949 -49.094 -11.422 1 89.5 803 SER A C 1
ATOM 6117 O O . SER A 1 803 ? 7.965 -48.812 -10.773 1 89.5 803 SER A O 1
ATOM 6119 N N . CYS A 1 804 ? 6.91 -49.031 -12.711 1 94.19 804 CYS A N 1
ATOM 6120 C CA . CYS A 1 804 ? 7.902 -48.375 -13.555 1 94.19 804 CYS A CA 1
ATOM 6121 C C . CYS A 1 804 ? 7.293 -47.188 -14.281 1 94.19 804 CYS A C 1
ATOM 6123 O O . CYS A 1 804 ? 6.102 -47.188 -14.594 1 94.19 804 CYS A O 1
ATOM 6125 N N . LEU A 1 805 ? 8.078 -46.188 -14.477 1 93.5 805 LEU A N 1
ATOM 6126 C CA . LEU A 1 805 ? 7.594 -44.969 -15.125 1 93.5 805 LEU A CA 1
ATOM 6127 C C . LEU A 1 805 ? 8.539 -44.531 -16.234 1 93.5 805 LEU A C 1
ATOM 6129 O O . LEU A 1 805 ? 9.758 -44.5 -16.047 1 93.5 805 LEU A O 1
ATOM 6133 N N . LEU A 1 806 ? 8.016 -44.375 -17.438 1 94.88 806 LEU A N 1
ATOM 6134 C CA . LEU A 1 806 ? 8.758 -43.781 -18.547 1 94.88 806 LEU A CA 1
ATOM 6135 C C . LEU A 1 806 ? 8.391 -42.312 -18.734 1 94.88 806 LEU A C 1
ATOM 6137 O O . LEU A 1 806 ? 7.203 -41.969 -18.719 1 94.88 806 LEU A O 1
ATOM 6141 N N . GLY A 1 807 ? 9.352 -41.469 -18.812 1 90.94 807 GLY A N 1
ATOM 6142 C CA . GLY A 1 807 ? 9.055 -40.062 -18.969 1 90.94 807 GLY A CA 1
ATOM 6143 C C . GLY A 1 807 ? 10.188 -39.312 -19.641 1 90.94 807 GLY A C 1
ATOM 6144 O O . GLY A 1 807 ? 11.219 -39.875 -19.984 1 90.94 807 GLY A O 1
ATOM 6145 N N . THR A 1 808 ? 9.922 -38 -19.922 1 86.44 808 THR A N 1
ATOM 6146 C CA . THR A 1 808 ? 10.914 -37.062 -20.438 1 86.44 808 THR A CA 1
ATOM 6147 C C . THR A 1 808 ? 11.352 -36.094 -19.344 1 86.44 808 THR A C 1
ATOM 6149 O O . THR A 1 808 ? 11.359 -36.438 -18.172 1 86.44 808 THR A O 1
ATOM 6152 N N . ASP A 1 809 ? 11.766 -34.875 -19.688 1 74.88 809 ASP A N 1
ATOM 6153 C CA . ASP A 1 809 ? 12.328 -33.875 -18.781 1 74.88 809 ASP A CA 1
ATOM 6154 C C . ASP A 1 809 ? 11.32 -33.5 -17.703 1 74.88 809 ASP A C 1
ATOM 6156 O O . ASP A 1 809 ? 11.695 -33.25 -16.547 1 74.88 809 ASP A O 1
ATOM 6160 N N . ALA A 1 810 ? 10.117 -33.469 -18.031 1 69.06 810 ALA A N 1
ATOM 6161 C CA . ALA A 1 810 ? 9.086 -33.062 -17.078 1 69.06 810 ALA A CA 1
ATOM 6162 C C . ALA A 1 810 ? 9.031 -34 -15.883 1 69.06 810 ALA A C 1
ATOM 6164 O O . ALA A 1 810 ? 8.812 -33.562 -14.75 1 69.06 810 ALA A O 1
ATOM 6165 N N . VAL A 1 811 ? 9.195 -35.25 -16.125 1 77.38 811 VAL A N 1
ATOM 6166 C CA . VAL A 1 811 ? 9.164 -36.281 -15.07 1 77.38 811 VAL A CA 1
ATOM 6167 C C . VAL A 1 811 ? 10.453 -36.188 -14.25 1 77.38 811 VAL A C 1
ATOM 6169 O O . VAL A 1 811 ? 10.438 -36.375 -13.031 1 77.38 811 VAL A O 1
ATOM 6172 N N . ARG A 1 812 ? 11.461 -35.812 -14.953 1 70.06 812 ARG A N 1
ATOM 6173 C CA . ARG A 1 812 ? 12.75 -35.656 -14.281 1 70.06 812 ARG A CA 1
ATOM 6174 C C . ARG A 1 812 ? 12.695 -34.594 -13.188 1 70.06 812 ARG A C 1
ATOM 6176 O O . ARG A 1 812 ? 13.164 -34.812 -12.07 1 70.06 812 ARG A O 1
ATOM 6183 N N . ASP A 1 813 ? 12.133 -33.469 -13.461 1 66.69 813 ASP A N 1
ATOM 6184 C CA . ASP A 1 813 ? 12.164 -32.312 -12.578 1 66.69 813 ASP A CA 1
ATOM 6185 C C . ASP A 1 813 ? 11.055 -32.375 -11.523 1 66.69 813 ASP A C 1
ATOM 6187 O O . ASP A 1 813 ? 11.156 -31.766 -10.461 1 66.69 813 ASP A O 1
ATOM 6191 N N . GLY A 1 814 ? 10.117 -33.188 -11.688 1 60.19 814 GLY A N 1
ATOM 6192 C CA . GLY A 1 814 ? 8.938 -33.062 -10.852 1 60.19 814 GLY A CA 1
ATOM 6193 C C . GLY A 1 814 ? 8.766 -34.281 -9.922 1 60.19 814 GLY A C 1
ATOM 6194 O O . GLY A 1 814 ? 7.766 -34.375 -9.203 1 60.19 814 GLY A O 1
ATOM 6195 N N . VAL A 1 815 ? 9.758 -35.156 -9.875 1 63.06 815 VAL A N 1
ATOM 6196 C CA . VAL A 1 815 ? 9.43 -36.406 -9.203 1 63.06 815 VAL A CA 1
ATOM 6197 C C . VAL A 1 815 ? 10.203 -36.5 -7.891 1 63.06 815 VAL A C 1
ATOM 6199 O O . VAL A 1 815 ? 11.43 -36.344 -7.871 1 63.06 815 VAL A O 1
ATOM 6202 N N . ASP A 1 816 ? 9.586 -36.344 -6.828 1 70.81 816 ASP A N 1
ATOM 6203 C CA . ASP A 1 816 ? 10.148 -36.719 -5.535 1 70.81 816 ASP A CA 1
ATOM 6204 C C . ASP A 1 816 ? 9.531 -38.031 -5.016 1 70.81 816 ASP A C 1
ATOM 6206 O O . ASP A 1 816 ? 8.422 -38 -4.473 1 70.81 816 ASP A O 1
ATOM 6210 N N . VAL A 1 817 ? 10.258 -39.094 -5.289 1 77.06 817 VAL A N 1
ATOM 6211 C CA . VAL A 1 817 ? 9.773 -40.406 -4.902 1 77.06 817 VAL A CA 1
ATOM 6212 C C . VAL A 1 817 ? 10.719 -41.031 -3.889 1 77.06 817 VAL A C 1
ATOM 6214 O O . VAL A 1 817 ? 11.695 -41.688 -4.266 1 77.06 817 VAL A O 1
ATOM 6217 N N . PRO A 1 818 ? 10.383 -40.812 -2.615 1 71.75 818 PRO A N 1
ATOM 6218 C CA . PRO A 1 818 ? 11.258 -41.438 -1.61 1 71.75 818 PRO A CA 1
ATOM 6219 C C . PRO A 1 818 ? 11.039 -42.938 -1.451 1 71.75 818 PRO A C 1
ATOM 6221 O O . PRO A 1 818 ? 9.992 -43.438 -1.857 1 71.75 818 PRO A O 1
ATOM 6224 N N . GLY A 1 819 ? 12.008 -43.594 -0.97 1 73.19 819 GLY A N 1
ATOM 6225 C CA . GLY A 1 819 ? 11.875 -44.969 -0.535 1 73.19 819 GLY A CA 1
ATOM 6226 C C . GLY A 1 819 ? 12.07 -45.969 -1.658 1 73.19 819 GLY A C 1
ATOM 6227 O O . GLY A 1 819 ? 12.898 -45.75 -2.545 1 73.19 819 GLY A O 1
ATOM 6228 N N . ARG A 1 820 ? 11.297 -46.938 -1.553 1 79.06 820 ARG A N 1
ATOM 6229 C CA . ARG A 1 820 ? 11.523 -48.125 -2.4 1 79.06 820 ARG A CA 1
ATOM 6230 C C . ARG A 1 820 ? 10.828 -47.938 -3.752 1 79.06 820 ARG A C 1
ATOM 6232 O O . ARG A 1 820 ? 11.039 -48.75 -4.664 1 79.06 820 ARG A O 1
ATOM 6239 N N . SER A 1 821 ? 10.234 -46.844 -3.883 1 85.38 821 SER A N 1
ATOM 6240 C CA . SER A 1 821 ? 9.461 -46.656 -5.105 1 85.38 821 SER A CA 1
ATOM 6241 C C . SER A 1 821 ? 10.352 -46.219 -6.262 1 85.38 821 SER A C 1
ATOM 6243 O O . SER A 1 821 ? 9.938 -46.25 -7.422 1 85.38 821 SER A O 1
ATOM 6245 N N . LEU A 1 822 ? 11.617 -45.812 -5.957 1 90.38 822 LEU A N 1
ATOM 6246 C CA . LEU A 1 822 ? 12.57 -45.469 -7.004 1 90.38 822 LEU A CA 1
ATOM 6247 C C . LEU A 1 822 ? 13.984 -45.875 -6.621 1 90.38 822 LEU A C 1
ATOM 6249 O O . LEU A 1 822 ? 14.555 -45.344 -5.664 1 90.38 822 LEU A O 1
ATOM 6253 N N . HIS A 1 823 ? 14.484 -46.781 -7.324 1 94.06 823 HIS A N 1
ATOM 6254 C CA . HIS A 1 823 ? 15.844 -47.219 -7.016 1 94.06 823 HIS A CA 1
ATOM 6255 C C . HIS A 1 823 ? 16.641 -47.5 -8.289 1 94.06 823 HIS A C 1
ATOM 6257 O O . HIS A 1 823 ? 17.781 -47.938 -8.227 1 94.06 823 HIS A O 1
ATOM 6263 N N . LEU A 1 824 ? 16.062 -47.25 -9.469 1 95.81 824 LEU A N 1
ATOM 6264 C CA . LEU A 1 824 ? 16.766 -47.375 -10.734 1 95.81 824 LEU A CA 1
ATOM 6265 C C . LEU A 1 824 ? 16.359 -46.25 -11.695 1 95.81 824 LEU A C 1
ATOM 6267 O O . LEU A 1 824 ? 15.172 -46 -11.883 1 95.81 824 LEU A O 1
ATOM 6271 N N . ILE A 1 825 ? 17.344 -45.594 -12.219 1 95.62 825 ILE A N 1
ATOM 6272 C CA . ILE A 1 825 ? 17.125 -44.594 -13.273 1 95.62 825 ILE A CA 1
ATOM 6273 C C . ILE A 1 825 ? 17.922 -45 -14.516 1 95.62 825 ILE A C 1
ATOM 6275 O O . ILE A 1 825 ? 19.109 -45.312 -14.43 1 95.62 825 ILE A O 1
ATOM 6279 N N . VAL A 1 826 ? 17.25 -44.969 -15.625 1 96.69 826 VAL A N 1
ATOM 6280 C CA . VAL A 1 826 ? 17.906 -45.344 -16.875 1 96.69 826 VAL A CA 1
ATOM 6281 C C . VAL A 1 826 ? 17.734 -44.219 -17.891 1 96.69 826 VAL A C 1
ATOM 6283 O O . VAL A 1 826 ? 16.609 -43.75 -18.141 1 96.69 826 VAL A O 1
ATOM 6286 N N . PHE A 1 827 ? 18.844 -43.719 -18.453 1 95.06 827 PHE A N 1
ATOM 6287 C CA . PHE A 1 827 ? 18.828 -42.812 -19.594 1 95.06 827 PHE A CA 1
ATOM 6288 C C . PHE A 1 827 ? 19.094 -43.531 -20.891 1 95.06 827 PHE A C 1
ATOM 6290 O O . PHE A 1 827 ? 20 -44.375 -20.969 1 95.06 827 PHE A O 1
ATOM 6297 N N . ASP A 1 828 ? 18.359 -43.219 -21.891 1 93.88 828 ASP A N 1
ATOM 6298 C CA . ASP A 1 828 ? 18.594 -43.875 -23.188 1 93.88 828 ASP A CA 1
ATOM 6299 C C . ASP A 1 828 ? 19.844 -43.312 -23.859 1 93.88 828 ASP A C 1
ATOM 6301 O O . ASP A 1 828 ? 20.453 -43.969 -24.703 1 93.88 828 ASP A O 1
ATOM 6305 N N . ARG A 1 829 ? 20.172 -42.031 -23.609 1 93.56 829 ARG A N 1
ATOM 6306 C CA . ARG A 1 829 ? 21.375 -41.375 -24.109 1 93.56 829 ARG A CA 1
ATOM 6307 C C . ARG A 1 829 ? 21.734 -40.156 -23.234 1 93.56 829 ARG A C 1
ATOM 6309 O O . ARG A 1 829 ? 20.984 -39.781 -22.328 1 93.56 829 ARG A O 1
ATOM 6316 N N . VAL A 1 830 ? 22.953 -39.656 -23.531 1 93.44 830 VAL A N 1
ATOM 6317 C CA . VAL A 1 830 ? 23.375 -38.438 -22.812 1 93.44 830 VAL A CA 1
ATOM 6318 C C . VAL A 1 830 ? 22.375 -37.312 -23.094 1 93.44 830 VAL A C 1
ATOM 6320 O O . VAL A 1 830 ? 22.047 -37.031 -24.25 1 93.44 830 VAL A O 1
ATOM 6323 N N . PRO A 1 831 ? 21.812 -36.719 -22.062 1 92 831 PRO A N 1
ATOM 6324 C CA . PRO A 1 831 ? 20.781 -35.688 -22.234 1 92 831 PRO A CA 1
ATOM 6325 C C . PRO A 1 831 ? 21.359 -34.344 -22.656 1 92 831 PRO A C 1
ATOM 6327 O O . PRO A 1 831 ? 21.156 -33.344 -21.969 1 92 831 PRO A O 1
ATOM 6330 N N . TRP A 1 832 ? 21.984 -34.281 -23.828 1 91.38 832 TRP A N 1
ATOM 6331 C CA . TRP A 1 832 ? 22.469 -33.031 -24.391 1 91.38 832 TRP A CA 1
ATOM 6332 C C . TRP A 1 832 ? 21.312 -32.062 -24.641 1 91.38 832 TRP A C 1
ATOM 6334 O O . TRP A 1 832 ? 20.172 -32.5 -24.859 1 91.38 832 TRP A O 1
ATOM 6344 N N . PRO A 1 833 ? 21.641 -30.781 -24.516 1 90.06 833 PRO A N 1
ATOM 6345 C CA . PRO A 1 833 ? 20.578 -29.828 -24.859 1 90.06 833 PRO A CA 1
ATOM 6346 C C . PRO A 1 833 ? 20.172 -29.906 -26.328 1 90.06 833 PRO A C 1
ATOM 6348 O O . PRO A 1 833 ? 21 -30.156 -27.188 1 90.06 833 PRO A O 1
ATOM 6351 N N . ARG A 1 834 ? 18.906 -29.625 -26.5 1 84.62 834 ARG A N 1
ATOM 6352 C CA . ARG A 1 834 ? 18.422 -29.562 -27.875 1 84.62 834 ARG A CA 1
ATOM 6353 C C . ARG A 1 834 ? 19.078 -28.406 -28.625 1 84.62 834 ARG A C 1
ATOM 6355 O O . ARG A 1 834 ? 19.062 -27.266 -28.156 1 84.62 834 ARG A O 1
ATOM 6362 N N . PRO A 1 835 ? 19.719 -28.703 -29.719 1 88.56 835 PRO A N 1
ATOM 6363 C CA . PRO A 1 835 ? 20.453 -27.672 -30.453 1 88.56 835 PRO A CA 1
ATOM 6364 C C . PRO A 1 835 ? 19.516 -26.781 -31.281 1 88.56 835 PRO A C 1
ATOM 6366 O O . PRO A 1 835 ? 19.672 -26.688 -32.5 1 88.56 835 PRO A O 1
ATOM 6369 N N . ASP A 1 836 ? 18.672 -26.078 -30.656 1 91.19 836 ASP A N 1
ATOM 6370 C CA . ASP A 1 836 ? 17.781 -25.141 -31.328 1 91.19 836 ASP A CA 1
ATOM 6371 C C . ASP A 1 836 ? 18.406 -23.75 -31.422 1 91.19 836 ASP A C 1
ATOM 6373 O O . ASP A 1 836 ? 19.562 -23.562 -31.047 1 91.19 836 ASP A O 1
ATOM 6377 N N . ILE A 1 837 ? 17.75 -22.891 -31.984 1 92.75 837 ILE A N 1
ATOM 6378 C CA . ILE A 1 837 ? 18.281 -21.562 -32.281 1 92.75 837 ILE A CA 1
ATOM 6379 C C . ILE A 1 837 ? 18.578 -20.812 -30.984 1 92.75 837 ILE A C 1
ATOM 6381 O O . ILE A 1 837 ? 19.594 -20.125 -30.859 1 92.75 837 ILE A O 1
ATOM 6385 N N . LEU A 1 838 ? 17.656 -20.938 -30.094 1 93.56 838 LEU A N 1
ATOM 6386 C CA . LEU A 1 838 ? 17.859 -20.312 -28.797 1 93.56 838 LEU A CA 1
ATOM 6387 C C . LEU A 1 838 ? 19.109 -20.859 -28.125 1 93.56 838 LEU A C 1
ATOM 6389 O O . LEU A 1 838 ? 19.922 -20.078 -27.609 1 93.56 838 LEU A O 1
ATOM 6393 N N . HIS A 1 839 ? 19.266 -22.125 -28.125 1 94.06 839 HIS A N 1
ATOM 6394 C CA . HIS A 1 839 ? 20.453 -22.75 -27.547 1 94.06 839 HIS A CA 1
ATOM 6395 C C . HIS A 1 839 ? 21.719 -22.297 -28.25 1 94.06 839 HIS A C 1
ATOM 6397 O O . HIS A 1 839 ? 22.75 -22.047 -27.609 1 94.06 839 HIS A O 1
ATOM 6403 N N . LYS A 1 840 ? 21.641 -22.219 -29.578 1 94.06 840 LYS A N 1
ATOM 6404 C CA . LYS A 1 840 ? 22.781 -21.75 -30.344 1 94.06 840 LYS A CA 1
ATOM 6405 C C . LYS A 1 840 ? 23.219 -20.359 -29.906 1 94.06 840 LYS A C 1
ATOM 6407 O O . LYS A 1 840 ? 24.406 -20.109 -29.703 1 94.06 840 LYS A O 1
ATOM 6412 N N . ALA A 1 841 ? 22.297 -19.5 -29.75 1 93.75 841 ALA A N 1
ATOM 6413 C CA . ALA A 1 841 ? 22.594 -18.141 -29.312 1 93.75 841 ALA A CA 1
ATOM 6414 C C . ALA A 1 841 ? 23.203 -18.141 -27.922 1 93.75 841 ALA A C 1
ATOM 6416 O O . ALA A 1 841 ? 24.188 -17.422 -27.656 1 93.75 841 ALA A O 1
ATOM 6417 N N . ARG A 1 842 ? 22.656 -18.891 -27.031 1 94.75 842 ARG A N 1
ATOM 6418 C CA . ARG A 1 842 ? 23.141 -18.938 -25.656 1 94.75 842 ARG A CA 1
ATOM 6419 C C . ARG A 1 842 ? 24.516 -19.609 -25.578 1 94.75 842 ARG A C 1
ATOM 6421 O O . ARG A 1 842 ? 25.375 -19.188 -24.797 1 94.75 842 ARG A O 1
ATOM 6428 N N . ARG A 1 843 ? 24.656 -20.609 -26.344 1 94.62 843 ARG A N 1
ATOM 6429 C CA . ARG A 1 843 ? 25.953 -21.281 -26.406 1 94.62 843 ARG A CA 1
ATOM 6430 C C . ARG A 1 843 ? 27.047 -20.297 -26.812 1 94.62 843 ARG A C 1
ATOM 6432 O O . ARG A 1 843 ? 28.141 -20.312 -26.234 1 94.62 843 ARG A O 1
ATOM 6439 N N . ALA A 1 844 ? 26.75 -19.484 -27.797 1 93.06 844 ALA A N 1
ATOM 6440 C CA . ALA A 1 844 ? 27.719 -18.484 -28.266 1 93.06 844 ALA A CA 1
ATOM 6441 C C . ALA A 1 844 ? 28.016 -17.469 -27.172 1 93.06 844 ALA A C 1
ATOM 6443 O O . ALA A 1 844 ? 29.156 -17.016 -27.031 1 93.06 844 ALA A O 1
ATOM 6444 N N . GLU A 1 845 ? 27.047 -17.156 -26.406 1 91.75 845 GLU A N 1
ATOM 6445 C CA . GLU A 1 845 ? 27.172 -16.109 -25.375 1 91.75 845 GLU A CA 1
ATOM 6446 C C . GLU A 1 845 ? 27.828 -16.656 -24.125 1 91.75 845 GLU A C 1
ATOM 6448 O O . GLU A 1 845 ? 28.578 -15.953 -23.453 1 91.75 845 GLU A O 1
ATOM 6453 N N . PHE A 1 846 ? 27.531 -17.922 -23.766 1 91.75 846 PHE A N 1
ATOM 6454 C CA . PHE A 1 846 ? 27.859 -18.422 -22.438 1 91.75 846 PHE A CA 1
ATOM 6455 C C . PHE A 1 846 ? 29.047 -19.375 -22.5 1 91.75 846 PHE A C 1
ATOM 6457 O O . PHE A 1 846 ? 29.172 -20.281 -21.672 1 91.75 846 PHE A O 1
ATOM 6464 N N . GLY A 1 847 ? 29.922 -19.312 -23.5 1 88.75 847 GLY A N 1
ATOM 6465 C CA . GLY A 1 847 ? 31.188 -20.016 -23.453 1 88.75 847 GLY A CA 1
ATOM 6466 C C . GLY A 1 847 ? 31.234 -21.25 -24.328 1 88.75 847 GLY A C 1
ATOM 6467 O O . GLY A 1 847 ? 32.062 -22.141 -24.125 1 88.75 847 GLY A O 1
ATOM 6468 N N . GLY A 1 848 ? 30.25 -21.422 -25.234 1 91.56 848 GLY A N 1
ATOM 6469 C CA . GLY A 1 848 ? 30.312 -22.469 -26.234 1 91.56 848 GLY A CA 1
ATOM 6470 C C . GLY A 1 848 ? 30.094 -23.859 -25.656 1 91.56 848 GLY A C 1
ATOM 6471 O O . GLY A 1 848 ? 29.125 -24.094 -24.938 1 91.56 848 GLY A O 1
ATOM 6472 N N . ARG A 1 849 ? 31.047 -24.703 -25.781 1 90.44 849 ARG A N 1
ATOM 6473 C CA . ARG A 1 849 ? 30.938 -26.109 -25.375 1 90.44 849 ARG A CA 1
ATOM 6474 C C . ARG A 1 849 ? 30.844 -26.234 -23.859 1 90.44 849 ARG A C 1
ATOM 6476 O O . ARG A 1 849 ? 30.203 -27.156 -23.344 1 90.44 849 ARG A O 1
ATOM 6483 N N . ALA A 1 850 ? 31.438 -25.359 -23.234 1 90.25 850 ALA A N 1
ATOM 6484 C CA . ALA A 1 850 ? 31.359 -25.375 -21.781 1 90.25 850 ALA A CA 1
ATOM 6485 C C . ALA A 1 850 ? 29.922 -25.203 -21.297 1 90.25 850 ALA A C 1
ATOM 6487 O O . ALA A 1 850 ? 29.531 -25.766 -20.281 1 90.25 850 ALA A O 1
ATOM 6488 N N . TYR A 1 851 ? 29.203 -24.484 -22.062 1 92.62 851 TYR A N 1
ATOM 6489 C CA . TYR A 1 851 ? 27.797 -24.281 -21.734 1 92.62 851 TYR A CA 1
ATOM 6490 C C . TYR A 1 851 ? 26.984 -25.562 -21.891 1 92.62 851 TYR A C 1
ATOM 6492 O O . TYR A 1 851 ? 26.172 -25.906 -21.047 1 92.62 851 TYR A O 1
ATOM 6500 N N . ASP A 1 852 ? 27.266 -26.312 -22.906 1 94.06 852 ASP A N 1
ATOM 6501 C CA . ASP A 1 852 ? 26.609 -27.594 -23.141 1 94.06 852 ASP A CA 1
ATOM 6502 C C . ASP A 1 852 ? 26.906 -28.594 -22.016 1 94.06 852 ASP A C 1
ATOM 6504 O O . ASP A 1 852 ? 26.016 -29.281 -21.531 1 94.06 852 ASP A O 1
ATOM 6508 N N . ASP A 1 853 ? 28.141 -28.578 -21.734 1 93.75 853 ASP A N 1
ATOM 6509 C CA . ASP A 1 853 ? 28.578 -29.484 -20.672 1 93.75 853 ASP A CA 1
ATOM 6510 C C . ASP A 1 853 ? 27.906 -29.156 -19.359 1 93.75 853 ASP A C 1
ATOM 6512 O O . ASP A 1 853 ? 27.469 -30.062 -18.625 1 93.75 853 ASP A O 1
ATOM 6516 N N . MET A 1 854 ? 27.875 -27.922 -19.125 1 92.12 854 MET A N 1
ATOM 6517 C CA . MET A 1 854 ? 27.266 -27.469 -17.875 1 92.12 854 MET A CA 1
ATOM 6518 C C . MET A 1 854 ? 25.812 -27.906 -17.781 1 92.12 854 MET A C 1
ATOM 6520 O O . MET A 1 854 ? 25.391 -28.484 -16.781 1 92.12 854 MET A O 1
ATOM 6524 N N . ILE A 1 855 ? 24.984 -27.703 -18.828 1 91.31 855 ILE A N 1
ATOM 6525 C CA . ILE A 1 855 ? 23.578 -28.047 -18.844 1 91.31 855 ILE A CA 1
ATOM 6526 C C . ILE A 1 855 ? 23.406 -29.562 -18.672 1 91.31 855 ILE A C 1
ATOM 6528 O O . ILE A 1 855 ? 22.562 -30 -17.891 1 91.31 855 ILE A O 1
ATOM 6532 N N . THR A 1 856 ? 24.203 -30.25 -19.359 1 93 856 THR A N 1
ATOM 6533 C CA . THR A 1 856 ? 24.125 -31.703 -19.328 1 93 856 THR A CA 1
ATOM 6534 C C . THR A 1 856 ? 24.5 -32.25 -17.938 1 93 856 THR A C 1
ATOM 6536 O O . THR A 1 856 ? 23.812 -33.125 -17.406 1 93 856 THR A O 1
ATOM 6539 N N . ARG A 1 857 ? 25.578 -31.719 -17.406 1 92.62 857 ARG A N 1
ATOM 6540 C CA . ARG A 1 857 ? 26 -32.125 -16.062 1 92.62 857 ARG A CA 1
ATOM 6541 C C . ARG A 1 857 ? 24.891 -31.859 -15.047 1 92.62 857 ARG A C 1
ATOM 6543 O O . ARG A 1 857 ? 24.625 -32.688 -14.18 1 92.62 857 ARG A O 1
ATOM 6550 N N . LEU A 1 858 ? 24.297 -30.766 -15.195 1 89.94 858 LEU A N 1
ATOM 6551 C CA . LEU A 1 858 ? 23.234 -30.406 -14.258 1 89.94 858 LEU A CA 1
ATOM 6552 C C . LEU A 1 858 ? 22.047 -31.344 -14.383 1 89.94 858 LEU A C 1
ATOM 6554 O O . LEU A 1 858 ? 21.453 -31.734 -13.383 1 89.94 858 LEU A O 1
ATOM 6558 N N . ARG A 1 859 ? 21.672 -31.703 -15.578 1 89.88 859 ARG A N 1
ATOM 6559 C CA . ARG A 1 859 ? 20.562 -32.625 -15.805 1 89.88 859 ARG A CA 1
ATOM 6560 C C . ARG A 1 859 ? 20.875 -34 -15.195 1 89.88 859 ARG A C 1
ATOM 6562 O O . ARG A 1 859 ? 20 -34.594 -14.578 1 89.88 859 ARG A O 1
ATOM 6569 N N . LEU A 1 860 ? 22.078 -34.406 -15.398 1 92.38 860 LEU A N 1
ATOM 6570 C CA . LEU A 1 860 ? 22.5 -35.688 -14.844 1 92.38 860 LEU A CA 1
ATOM 6571 C C . LEU A 1 860 ? 22.5 -35.656 -13.312 1 92.38 860 LEU A C 1
ATOM 6573 O O . LEU A 1 860 ? 22.016 -36.594 -12.664 1 92.38 860 LEU A O 1
ATOM 6577 N N . LYS A 1 861 ? 23.047 -34.562 -12.852 1 90.31 861 LYS A N 1
ATOM 6578 C CA . LYS A 1 861 ? 23.109 -34.375 -11.406 1 90.31 861 LYS A CA 1
ATOM 6579 C C . LYS A 1 861 ? 21.703 -34.406 -10.797 1 90.31 861 LYS A C 1
ATOM 6581 O O . LYS A 1 861 ? 21.484 -35 -9.75 1 90.31 861 LYS A O 1
ATOM 6586 N N . GLN A 1 862 ? 20.797 -33.75 -11.391 1 86.31 862 GLN A N 1
ATOM 6587 C CA . GLN A 1 862 ? 19.422 -33.656 -10.906 1 86.31 862 GLN A CA 1
ATOM 6588 C C . GLN A 1 862 ? 18.75 -35.031 -10.93 1 86.31 862 GLN A C 1
ATOM 6590 O O . GLN A 1 862 ? 18.062 -35.406 -9.977 1 86.31 862 GLN A O 1
ATOM 6595 N N . ALA A 1 863 ? 18.938 -35.688 -11.984 1 90.06 863 ALA A N 1
ATOM 6596 C CA . ALA A 1 863 ? 18.359 -37.031 -12.109 1 90.06 863 ALA A CA 1
ATOM 6597 C C . ALA A 1 863 ? 18.938 -37.969 -11.062 1 90.06 863 ALA A C 1
ATOM 6599 O O . ALA A 1 863 ? 18.188 -38.688 -10.383 1 90.06 863 ALA A O 1
ATOM 6600 N N . PHE A 1 864 ? 20.25 -37.969 -10.953 1 91.19 864 PHE A N 1
ATOM 6601 C CA . PHE A 1 864 ? 20.906 -38.844 -9.984 1 91.19 864 PHE A CA 1
ATOM 6602 C C . PHE A 1 864 ? 20.422 -38.562 -8.57 1 91.19 864 PHE A C 1
ATOM 6604 O O . PHE A 1 864 ? 20.25 -39.469 -7.773 1 91.19 864 PHE A O 1
ATOM 6611 N N . GLY A 1 865 ? 20.266 -37.312 -8.32 1 87.62 865 GLY A N 1
ATOM 6612 C CA . GLY A 1 865 ? 19.844 -36.875 -6.996 1 87.62 865 GLY A CA 1
ATOM 6613 C C . GLY A 1 865 ? 18.5 -37.438 -6.578 1 87.62 865 GLY A C 1
ATOM 6614 O O . GLY A 1 865 ? 18.156 -37.406 -5.395 1 87.62 865 GLY A O 1
ATOM 6615 N N . ARG A 1 866 ? 17.75 -37.969 -7.48 1 85.62 866 ARG A N 1
ATOM 6616 C CA . ARG A 1 866 ? 16.422 -38.5 -7.184 1 85.62 866 ARG A CA 1
ATOM 6617 C C . ARG A 1 866 ? 16.531 -39.938 -6.625 1 85.62 866 ARG A C 1
ATOM 6619 O O . ARG A 1 866 ? 15.586 -40.438 -6.023 1 85.62 866 ARG A O 1
ATOM 6626 N N . LEU A 1 867 ? 17.625 -40.531 -6.688 1 89.62 867 LEU A N 1
ATOM 6627 C CA . LEU A 1 867 ? 17.797 -41.938 -6.348 1 89.62 867 LEU A CA 1
ATOM 6628 C C . LEU A 1 867 ? 17.875 -42.125 -4.836 1 89.62 867 LEU A C 1
ATOM 6630 O O . LEU A 1 867 ? 17.5 -43.188 -4.32 1 89.62 867 LEU A O 1
ATOM 6634 N N . VAL A 1 868 ? 18.422 -41.219 -4.164 1 89 868 VAL A N 1
ATOM 6635 C CA . VAL A 1 868 ? 18.641 -41.375 -2.729 1 89 868 VAL A CA 1
ATOM 6636 C C . VAL A 1 868 ? 17.984 -40.219 -1.973 1 89 868 VAL A C 1
ATOM 6638 O O . VAL A 1 868 ? 18.391 -39.062 -2.135 1 89 868 VAL A O 1
ATOM 6641 N N . ARG A 1 869 ? 17 -40.562 -1.237 1 85 869 ARG A N 1
ATOM 6642 C CA . ARG A 1 869 ? 16.312 -39.531 -0.458 1 85 869 ARG A CA 1
ATOM 6643 C C . ARG A 1 869 ? 16.422 -39.812 1.037 1 85 869 ARG A C 1
ATOM 6645 O O . ARG A 1 869 ? 16.188 -38.938 1.859 1 85 869 ARG A O 1
ATOM 6652 N N . ARG A 1 870 ? 16.797 -41 1.37 1 86.12 870 ARG A N 1
ATOM 6653 C CA . ARG A 1 870 ? 17.047 -41.406 2.74 1 86.12 870 ARG A CA 1
ATOM 6654 C C . ARG A 1 870 ? 18.391 -42.125 2.855 1 86.12 870 ARG A C 1
ATOM 6656 O O . ARG A 1 870 ? 18.953 -42.594 1.853 1 86.12 870 ARG A O 1
ATOM 6663 N N . ALA A 1 871 ? 18.812 -42.281 4.074 1 84 871 ALA A N 1
ATOM 6664 C CA . ALA A 1 871 ? 20.125 -42.844 4.328 1 84 871 ALA A CA 1
ATOM 6665 C C . ALA A 1 871 ? 20.188 -44.312 3.887 1 84 871 ALA A C 1
ATOM 6667 O O . ALA A 1 871 ? 21.234 -44.781 3.463 1 84 871 ALA A O 1
ATOM 6668 N N . ASP A 1 872 ? 19.062 -44.938 3.896 1 86.38 872 ASP A N 1
ATOM 6669 C CA . ASP A 1 872 ? 19.047 -46.375 3.602 1 86.38 872 ASP A CA 1
ATOM 6670 C C . ASP A 1 872 ? 18.641 -46.625 2.152 1 86.38 872 ASP A C 1
ATOM 6672 O O . ASP A 1 872 ? 18.531 -47.781 1.727 1 86.38 872 ASP A O 1
ATOM 6676 N N . ASP A 1 873 ? 18.5 -45.594 1.413 1 89.5 873 ASP A N 1
ATOM 6677 C CA . ASP A 1 873 ? 18.125 -45.781 0.01 1 89.5 873 ASP A CA 1
ATOM 6678 C C . ASP A 1 873 ? 19.312 -46.281 -0.808 1 89.5 873 ASP A C 1
ATOM 6680 O O . ASP A 1 873 ? 20.469 -45.969 -0.498 1 89.5 873 ASP A O 1
ATOM 6684 N N . ARG A 1 874 ? 18.984 -47.094 -1.696 1 92.31 874 ARG A N 1
ATOM 6685 C CA . ARG A 1 874 ? 19.953 -47.562 -2.686 1 92.31 874 ARG A CA 1
ATOM 6686 C C . ARG A 1 874 ? 19.469 -47.281 -4.102 1 92.31 874 ARG A C 1
ATOM 6688 O O . ARG A 1 874 ? 18.25 -47.219 -4.348 1 92.31 874 ARG A O 1
ATOM 6695 N N . GLY A 1 875 ? 20.438 -47.062 -4.934 1 94 875 GLY A N 1
ATOM 6696 C CA . GLY A 1 875 ? 19.984 -46.781 -6.281 1 94 875 GLY A CA 1
ATOM 6697 C C . GLY A 1 875 ? 21.047 -47 -7.332 1 94 875 GLY A C 1
ATOM 6698 O O . GLY A 1 875 ? 22.25 -46.969 -7.031 1 94 875 GLY A O 1
ATOM 6699 N N . VAL A 1 876 ? 20.625 -47.312 -8.477 1 96.62 876 VAL A N 1
ATOM 6700 C CA . VAL A 1 876 ? 21.516 -47.531 -9.625 1 96.62 876 VAL A CA 1
ATOM 6701 C C . VAL A 1 876 ? 21.141 -46.531 -10.734 1 96.62 876 VAL A C 1
ATOM 6703 O O . VAL A 1 876 ? 19.953 -46.344 -11.031 1 96.62 876 VAL A O 1
ATOM 6706 N N . PHE A 1 877 ? 22.156 -45.906 -11.211 1 97.12 877 PHE A N 1
ATOM 6707 C CA . PHE A 1 877 ? 22.031 -45 -12.344 1 97.12 877 PHE A CA 1
ATOM 6708 C C . PHE A 1 877 ? 22.656 -45.594 -13.594 1 97.12 877 PHE A C 1
ATOM 6710 O O . PHE A 1 877 ? 23.859 -45.875 -13.617 1 97.12 877 PHE A O 1
ATOM 6717 N N . VAL A 1 878 ? 21.812 -45.75 -14.648 1 97.62 878 VAL A N 1
ATOM 6718 C CA . VAL A 1 878 ? 22.344 -46.406 -15.844 1 97.62 878 VAL A CA 1
ATOM 6719 C C . VAL A 1 878 ? 22.188 -45.469 -17.047 1 97.62 878 VAL A C 1
ATOM 6721 O O . VAL A 1 878 ? 21.141 -44.875 -17.234 1 97.62 878 VAL A O 1
ATOM 6724 N N . LEU A 1 879 ? 23.25 -45.312 -17.797 1 96.56 879 LEU A N 1
ATOM 6725 C CA . LEU A 1 879 ? 23.25 -44.594 -19.047 1 96.56 879 LEU A CA 1
ATOM 6726 C C . LEU A 1 879 ? 23.547 -45.5 -20.219 1 96.56 879 LEU A C 1
ATOM 6728 O O . LEU A 1 879 ? 24.609 -46.125 -20.266 1 96.56 879 LEU A O 1
ATOM 6732 N N . LEU A 1 880 ? 22.562 -45.531 -21.203 1 96.25 880 LEU A N 1
ATOM 6733 C CA . LEU A 1 880 ? 22.719 -46.406 -22.375 1 96.25 880 LEU A CA 1
ATOM 6734 C C . LEU A 1 880 ? 23.391 -45.656 -23.516 1 96.25 880 LEU A C 1
ATOM 6736 O O . LEU A 1 880 ? 22.875 -45.656 -24.641 1 96.25 880 LEU A O 1
ATOM 6740 N N . ASP A 1 881 ? 24.578 -45.031 -23.25 1 93.75 881 ASP A N 1
ATOM 6741 C CA . ASP A 1 881 ? 25.312 -44.281 -24.25 1 93.75 881 ASP A CA 1
ATOM 6742 C C . ASP A 1 881 ? 26.812 -44.5 -24.109 1 93.75 881 ASP A C 1
ATOM 6744 O O . ASP A 1 881 ? 27.453 -43.875 -23.25 1 93.75 881 ASP A O 1
ATOM 6748 N N . PRO A 1 882 ? 27.391 -45.25 -25.016 1 90.62 882 PRO A N 1
ATOM 6749 C CA . PRO A 1 882 ? 28.828 -45.531 -24.922 1 90.62 882 PRO A CA 1
ATOM 6750 C C . PRO A 1 882 ? 29.688 -44.281 -25.125 1 90.62 882 PRO A C 1
ATOM 6752 O O . PRO A 1 882 ? 30.875 -44.281 -24.781 1 90.62 882 PRO A O 1
ATOM 6755 N N . MET A 1 883 ? 29.125 -43.25 -25.625 1 90.38 883 MET A N 1
ATOM 6756 C CA . MET A 1 883 ? 29.906 -42.062 -25.984 1 90.38 883 MET A CA 1
ATOM 6757 C C . MET A 1 883 ? 29.875 -41.031 -24.859 1 90.38 883 MET A C 1
ATOM 6759 O O . MET A 1 883 ? 30.297 -39.906 -25.047 1 90.38 883 MET A O 1
ATOM 6763 N N . MET A 1 884 ? 29.438 -41.406 -23.703 1 92.69 884 MET A N 1
ATOM 6764 C CA . MET A 1 884 ? 29.453 -40.5 -22.578 1 92.69 884 MET A CA 1
ATOM 6765 C C . MET A 1 884 ? 30.891 -40.031 -22.266 1 92.69 884 MET A C 1
ATOM 6767 O O . MET A 1 884 ? 31.734 -40.875 -21.922 1 92.69 884 MET A O 1
ATOM 6771 N N . PRO A 1 885 ? 31.109 -38.719 -22.453 1 92.62 885 PRO A N 1
ATOM 6772 C CA . PRO A 1 885 ? 32.469 -38.25 -22.203 1 92.62 885 PRO A CA 1
ATOM 6773 C C . PRO A 1 885 ? 32.812 -38.219 -20.719 1 92.62 885 PRO A C 1
ATOM 6775 O O . PRO A 1 885 ? 31.969 -37.875 -19.891 1 92.62 885 PRO A O 1
ATOM 6778 N N . SER A 1 886 ? 34.062 -38.406 -20.406 1 91.12 886 SER A N 1
ATOM 6779 C CA . SER A 1 886 ? 34.531 -38.438 -19.016 1 91.12 886 SER A CA 1
ATOM 6780 C C . SER A 1 886 ? 34.469 -37.062 -18.375 1 91.12 886 SER A C 1
ATOM 6782 O O . SER A 1 886 ? 34.375 -36.938 -17.156 1 91.12 886 SER A O 1
ATOM 6784 N N . ARG A 1 887 ? 34.531 -36 -19.188 1 90.88 887 ARG A N 1
ATOM 6785 C CA . ARG A 1 887 ? 34.469 -34.656 -18.656 1 90.88 887 ARG A CA 1
ATOM 6786 C C . ARG A 1 887 ? 33.125 -34.375 -17.984 1 90.88 887 ARG A C 1
ATOM 6788 O O . ARG A 1 887 ? 33 -33.406 -17.25 1 90.88 887 ARG A O 1
ATOM 6795 N N . LEU A 1 888 ? 32.094 -35.219 -18.219 1 94 888 LEU A N 1
ATOM 6796 C CA . LEU A 1 888 ? 30.781 -35.062 -17.625 1 94 888 LEU A CA 1
ATOM 6797 C C . LEU A 1 888 ? 30.672 -35.812 -16.312 1 94 888 LEU A C 1
ATOM 6799 O O . LEU A 1 888 ? 29.672 -35.75 -15.617 1 94 888 LEU A O 1
ATOM 6803 N N . PHE A 1 889 ? 31.734 -36.562 -15.883 1 93.88 889 PHE A N 1
ATOM 6804 C CA . PHE A 1 889 ? 31.688 -37.406 -14.711 1 93.88 889 PHE A CA 1
ATOM 6805 C C . PHE A 1 889 ? 31.516 -36.594 -13.438 1 93.88 889 PHE A C 1
ATOM 6807 O O . PHE A 1 889 ? 31.109 -37.125 -12.398 1 93.88 889 PHE A O 1
ATOM 6814 N N . GLY A 1 890 ? 31.812 -35.281 -13.57 1 91.19 890 GLY A N 1
ATOM 6815 C CA . GLY A 1 890 ? 31.641 -34.375 -12.43 1 91.19 890 GLY A CA 1
ATOM 6816 C C . GLY A 1 890 ? 30.188 -34.188 -12.047 1 91.19 890 GLY A C 1
ATOM 6817 O O . GLY A 1 890 ? 29.891 -33.625 -11 1 91.19 890 GLY A O 1
ATOM 6818 N N . ALA A 1 891 ? 29.234 -34.719 -12.852 1 92.81 891 ALA A N 1
ATOM 6819 C CA . ALA A 1 891 ? 27.797 -34.688 -12.547 1 92.81 891 ALA A CA 1
ATOM 6820 C C . ALA A 1 891 ? 27.453 -35.562 -11.352 1 92.81 891 ALA A C 1
ATOM 6822 O O . ALA A 1 891 ? 26.453 -35.344 -10.68 1 92.81 891 ALA A O 1
ATOM 6823 N N . PHE A 1 892 ? 28.297 -36.531 -11.055 1 94.31 892 PHE A N 1
ATOM 6824 C CA . PHE A 1 892 ? 28 -37.5 -10.008 1 94.31 892 PHE A CA 1
ATOM 6825 C C . PHE A 1 892 ? 28.797 -37.188 -8.742 1 94.31 892 PHE A C 1
ATOM 6827 O O . PHE A 1 892 ? 29.859 -36.562 -8.812 1 94.31 892 PHE A O 1
ATOM 6834 N N . PRO A 1 893 ? 28.281 -37.625 -7.562 1 91.25 893 PRO A N 1
ATOM 6835 C CA . PRO A 1 893 ? 28.938 -37.281 -6.293 1 91.25 893 PRO A CA 1
ATOM 6836 C C . PRO A 1 893 ? 30.359 -37.844 -6.199 1 91.25 893 PRO A C 1
ATOM 6838 O O . PRO A 1 893 ? 30.672 -38.844 -6.852 1 91.25 893 PRO A O 1
ATOM 6841 N N . PRO A 1 894 ? 31.125 -37.125 -5.391 1 88.44 894 PRO A N 1
ATOM 6842 C CA . PRO A 1 894 ? 32.5 -37.656 -5.188 1 88.44 894 PRO A CA 1
ATOM 6843 C C . PRO A 1 894 ? 32.5 -39.062 -4.66 1 88.44 894 PRO A C 1
ATOM 6845 O O . PRO A 1 894 ? 31.688 -39.438 -3.805 1 88.44 894 PRO A O 1
ATOM 6848 N N . GLY A 1 895 ? 33.344 -39.844 -5.223 1 90.69 895 GLY A N 1
ATOM 6849 C CA . GLY A 1 895 ? 33.469 -41.219 -4.781 1 90.69 895 GLY A CA 1
ATOM 6850 C C . GLY A 1 895 ? 32.688 -42.188 -5.629 1 90.69 895 GLY A C 1
ATOM 6851 O O . GLY A 1 895 ? 32.969 -43.406 -5.609 1 90.69 895 GLY A O 1
ATOM 6852 N N . VAL A 1 896 ? 31.641 -41.688 -6.25 1 94.12 896 VAL A N 1
ATOM 6853 C CA . VAL A 1 896 ? 30.875 -42.562 -7.141 1 94.12 896 VAL A CA 1
ATOM 6854 C C . VAL A 1 896 ? 31.484 -42.531 -8.547 1 94.12 896 VAL A C 1
ATOM 6856 O O . VAL A 1 896 ? 31.219 -41.594 -9.312 1 94.12 896 VAL A O 1
ATOM 6859 N N . GLU A 1 897 ? 32.188 -43.438 -8.844 1 91.56 897 GLU A N 1
ATOM 6860 C CA . GLU A 1 897 ? 32.875 -43.438 -10.141 1 91.56 897 GLU A CA 1
ATOM 6861 C C . GLU A 1 897 ? 32 -44.188 -11.18 1 91.56 897 GLU A C 1
ATOM 6863 O O . GLU A 1 897 ? 31.688 -45.344 -11.008 1 91.56 897 GLU A O 1
ATOM 6868 N N . PRO A 1 898 ? 31.734 -43.5 -12.242 1 95.94 898 PRO A N 1
ATOM 6869 C CA . PRO A 1 898 ? 31.031 -44.188 -13.328 1 95.94 898 PRO A CA 1
ATOM 6870 C C . PRO A 1 898 ? 31.859 -45.312 -13.93 1 95.94 898 PRO A C 1
ATOM 6872 O O . PRO A 1 898 ? 33.062 -45.156 -14.164 1 95.94 898 PRO A O 1
ATOM 6875 N N . VAL A 1 899 ? 31.25 -46.438 -14.188 1 95.69 899 VAL A N 1
ATOM 6876 C CA . VAL A 1 899 ? 31.953 -47.594 -14.719 1 95.69 899 VAL A CA 1
ATOM 6877 C C . VAL A 1 899 ? 31.344 -48 -16.062 1 95.69 899 VAL A C 1
ATOM 6879 O O . VAL A 1 899 ? 30.125 -48.094 -16.203 1 95.69 899 VAL A O 1
ATOM 6882 N N . LYS A 1 900 ? 32.188 -48.219 -17.031 1 95.75 900 LYS A N 1
ATOM 6883 C CA . LYS A 1 900 ? 31.781 -48.688 -18.344 1 95.75 900 LYS A CA 1
ATOM 6884 C C . LYS A 1 900 ? 31.688 -50.219 -18.375 1 95.75 900 LYS A C 1
ATOM 6886 O O . LYS A 1 900 ? 32.656 -50.906 -18.047 1 95.75 900 LYS A O 1
ATOM 6891 N N . VAL A 1 901 ? 30.562 -50.719 -18.672 1 97.12 901 VAL A N 1
ATOM 6892 C CA . VAL A 1 901 ? 30.344 -52.156 -18.656 1 97.12 901 VAL A CA 1
ATOM 6893 C C . VAL A 1 901 ? 29.422 -52.562 -19.797 1 97.12 901 VAL A C 1
ATOM 6895 O O . VAL A 1 901 ? 28.844 -51.719 -20.469 1 97.12 901 VAL A O 1
ATOM 6898 N N . GLY A 1 902 ? 29.344 -53.875 -20.062 1 96.38 902 GLY A N 1
ATOM 6899 C CA . GLY A 1 902 ? 28.312 -54.375 -20.969 1 96.38 902 GLY A CA 1
ATOM 6900 C C . GLY A 1 902 ? 26.953 -54.5 -20.312 1 96.38 902 GLY A C 1
ATOM 6901 O O . GLY A 1 902 ? 26.844 -54.406 -19.078 1 96.38 902 GLY A O 1
ATOM 6902 N N . LEU A 1 903 ? 25.906 -54.719 -21.125 1 97.5 903 LEU A N 1
ATOM 6903 C CA . LEU A 1 903 ? 24.547 -54.781 -20.609 1 97.5 903 LEU A CA 1
ATOM 6904 C C . LEU A 1 903 ? 24.375 -55.906 -19.625 1 97.5 903 LEU A C 1
ATOM 6906 O O . LEU A 1 903 ? 23.734 -55.75 -18.578 1 97.5 903 LEU A O 1
ATOM 6910 N N . ALA A 1 904 ? 24.953 -57.062 -19.922 1 97.19 904 ALA A N 1
ATOM 6911 C CA . ALA A 1 904 ? 24.844 -58.219 -19.031 1 97.19 904 ALA A CA 1
ATOM 6912 C C . ALA A 1 904 ? 25.422 -57.938 -17.656 1 97.19 904 ALA A C 1
ATOM 6914 O O . ALA A 1 904 ? 24.828 -58.281 -16.641 1 97.19 904 ALA A O 1
ATOM 6915 N N . GLU A 1 905 ? 26.547 -57.312 -17.688 1 97.06 905 GLU A N 1
ATOM 6916 C CA . GLU A 1 905 ? 27.188 -56.938 -16.422 1 97.06 905 GLU A CA 1
ATOM 6917 C C . GLU A 1 905 ? 26.375 -55.875 -15.695 1 97.06 905 GLU A C 1
ATOM 6919 O O . GLU A 1 905 ? 26.281 -55.875 -14.469 1 97.06 905 GLU A O 1
ATOM 6924 N N . ALA A 1 906 ? 25.859 -54.906 -16.406 1 97.56 906 ALA A N 1
ATOM 6925 C CA . ALA A 1 906 ? 25.016 -53.906 -15.797 1 97.56 906 ALA A CA 1
ATOM 6926 C C . ALA A 1 906 ? 23.812 -54.5 -15.102 1 97.56 906 ALA A C 1
ATOM 6928 O O . ALA A 1 906 ? 23.453 -54.125 -13.992 1 97.56 906 ALA A O 1
ATOM 6929 N N . VAL A 1 907 ? 23.125 -55.469 -15.75 1 97.62 907 VAL A N 1
ATOM 6930 C CA . VAL A 1 907 ? 21.953 -56.156 -15.211 1 97.62 907 VAL A CA 1
ATOM 6931 C C . VAL A 1 907 ? 22.344 -56.906 -13.945 1 97.62 907 VAL A C 1
ATOM 6933 O O . VAL A 1 907 ? 21.625 -56.875 -12.945 1 97.62 907 VAL A O 1
ATOM 6936 N N . ARG A 1 908 ? 23.5 -57.562 -13.961 1 96.69 908 ARG A N 1
ATOM 6937 C CA . ARG A 1 908 ? 23.984 -58.312 -12.805 1 96.69 908 ARG A CA 1
ATOM 6938 C C . ARG A 1 908 ? 24.234 -57.406 -11.617 1 96.69 908 ARG A C 1
ATOM 6940 O O . ARG A 1 908 ? 23.828 -57.688 -10.492 1 96.69 908 ARG A O 1
ATOM 6947 N N . GLN A 1 909 ? 24.875 -56.344 -11.906 1 95.44 909 GLN A N 1
ATOM 6948 C CA . GLN A 1 909 ? 25.188 -55.406 -10.844 1 95.44 909 GLN A CA 1
ATOM 6949 C C . GLN A 1 909 ? 23.922 -54.781 -10.266 1 95.44 909 GLN A C 1
ATOM 6951 O O . GLN A 1 909 ? 23.828 -54.531 -9.062 1 95.44 909 GLN A O 1
ATOM 6956 N N . CYS A 1 910 ? 23.016 -54.406 -11.148 1 95.62 910 CYS A N 1
ATOM 6957 C CA . CYS A 1 910 ? 21.734 -53.875 -10.703 1 95.62 910 CYS A CA 1
ATOM 6958 C C . CYS A 1 910 ? 21.031 -54.844 -9.75 1 95.62 910 CYS A C 1
ATOM 6960 O O . CYS A 1 910 ? 20.594 -54.438 -8.68 1 95.62 910 CYS A O 1
ATOM 6962 N N . ARG A 1 911 ? 20.984 -56.156 -10.055 1 94.69 911 ARG A N 1
ATOM 6963 C CA . ARG A 1 911 ? 20.359 -57.156 -9.227 1 94.69 911 ARG A CA 1
ATOM 6964 C C . ARG A 1 911 ? 21.078 -57.312 -7.891 1 94.69 911 ARG A C 1
ATOM 6966 O O . ARG A 1 911 ? 20.422 -57.438 -6.848 1 94.69 911 ARG A O 1
ATOM 6973 N N . GLN A 1 912 ? 22.359 -57.281 -7.98 1 93.44 912 GLN A N 1
ATOM 6974 C CA . GLN A 1 912 ? 23.172 -57.5 -6.789 1 93.44 912 GLN A CA 1
ATOM 6975 C C . GLN A 1 912 ? 23 -56.375 -5.789 1 93.44 912 GLN A C 1
ATOM 6977 O O . GLN A 1 912 ? 22.812 -56.625 -4.594 1 93.44 912 GLN A O 1
ATOM 6982 N N . LEU A 1 913 ? 23.109 -55.219 -6.289 1 92.19 913 LEU A N 1
ATOM 6983 C CA . LEU A 1 913 ? 23.031 -54.062 -5.387 1 92.19 913 LEU A CA 1
ATOM 6984 C C . LEU A 1 913 ? 21.609 -53.906 -4.832 1 92.19 913 LEU A C 1
ATOM 6986 O O . LEU A 1 913 ? 21.438 -53.562 -3.662 1 92.19 913 LEU A O 1
ATOM 6990 N N . LEU A 1 914 ? 20.609 -54.156 -5.625 1 90.44 914 LEU A N 1
ATOM 6991 C CA . LEU A 1 914 ? 19.234 -53.875 -5.219 1 90.44 914 LEU A CA 1
ATOM 6992 C C . LEU A 1 914 ? 18.625 -55.062 -4.469 1 90.44 914 LEU A C 1
ATOM 6994 O O . LEU A 1 914 ? 17.625 -54.906 -3.76 1 90.44 914 LEU A O 1
ATOM 6998 N N . ALA A 1 915 ? 19.109 -56.344 -4.707 1 77.69 915 ALA A N 1
ATOM 6999 C CA . ALA A 1 915 ? 18.672 -57.5 -3.943 1 77.69 915 ALA A CA 1
ATOM 7000 C C . ALA A 1 915 ? 19.156 -57.438 -2.5 1 77.69 915 ALA A C 1
ATOM 7002 O O . ALA A 1 915 ? 18.5 -57.938 -1.589 1 77.69 915 ALA A O 1
ATOM 7003 N N . ALA A 1 916 ? 20.359 -56.969 -2.332 1 61.03 916 ALA A N 1
ATOM 7004 C CA . ALA A 1 916 ? 20.891 -56.844 -0.976 1 61.03 916 ALA A CA 1
ATOM 7005 C C . ALA A 1 916 ? 19.969 -56.031 -0.094 1 61.03 916 ALA A C 1
ATOM 7007 O O . ALA A 1 916 ? 20 -56.125 1.135 1 61.03 916 ALA A O 1
ATOM 7008 N N . THR A 1 917 ? 19.141 -55.219 -0.551 1 54.72 917 THR A N 1
ATOM 7009 C CA . THR A 1 917 ? 18.219 -54.344 0.16 1 54.72 917 THR A CA 1
ATOM 7010 C C . THR A 1 917 ? 17.016 -55.125 0.672 1 54.72 917 THR A C 1
ATOM 7012 O O . THR A 1 917 ? 16.375 -54.719 1.64 1 54.72 917 THR A O 1
ATOM 7015 N N . ALA A 1 918 ? 16.453 -56.219 0.088 1 49.47 918 ALA A N 1
ATOM 7016 C CA . ALA A 1 918 ? 15.273 -56.969 0.516 1 49.47 918 ALA A CA 1
ATOM 7017 C C . ALA A 1 918 ? 15.57 -57.781 1.76 1 49.47 918 ALA A C 1
ATOM 7019 O O . ALA A 1 918 ? 14.688 -58 2.594 1 49.47 918 ALA A O 1
ATOM 7020 N N . ASP A 1 919 ? 16.797 -58.25 2.283 1 39.22 919 ASP A N 1
ATOM 7021 C CA . ASP A 1 919 ? 17.062 -59.031 3.486 1 39.22 919 ASP A CA 1
ATOM 7022 C C . ASP A 1 919 ? 17.406 -58.125 4.664 1 39.22 919 ASP A C 1
ATOM 7024 O O . ASP A 1 919 ? 17.578 -58.594 5.789 1 39.22 919 ASP A O 1
ATOM 7028 N N . ALA A 1 920 ? 17.625 -56.875 4.59 1 33.81 920 ALA A N 1
ATOM 7029 C CA . ALA A 1 920 ? 17.766 -56.125 5.824 1 33.81 920 ALA A CA 1
ATOM 7030 C C . ALA A 1 920 ? 16.422 -55.594 6.312 1 33.81 920 ALA A C 1
ATOM 7032 O O . ALA A 1 920 ? 15.617 -55.094 5.523 1 33.81 920 ALA A O 1
ATOM 7033 N N . MET B 1 1 ? -0.373 73.625 4.176 1 40.06 1 MET B N 1
ATOM 7034 C CA . MET B 1 1 ? -1.763 74.062 4.012 1 40.06 1 MET B CA 1
ATOM 7035 C C . MET B 1 1 ? -2.619 72.938 3.492 1 40.06 1 MET B C 1
ATOM 7037 O O . MET B 1 1 ? -2.219 72.188 2.568 1 40.06 1 MET B O 1
ATOM 7041 N N . SER B 1 2 ? -3.457 72.438 4.391 1 55.78 2 SER B N 1
ATOM 7042 C CA . SER B 1 2 ? -4.359 71.312 4.117 1 55.78 2 SER B CA 1
ATOM 7043 C C . SER B 1 2 ? -5.285 71.625 2.945 1 55.78 2 SER B C 1
ATOM 7045 O O . SER B 1 2 ? -5.926 72.688 2.918 1 55.78 2 SER B O 1
ATOM 7047 N N . ALA B 1 3 ? -4.906 71.25 1.753 1 64.81 3 ALA B N 1
ATOM 7048 C CA . ALA B 1 3 ? -5.809 71.438 0.613 1 64.81 3 ALA B CA 1
ATOM 7049 C C . ALA B 1 3 ? -7.105 70.625 0.834 1 64.81 3 ALA B C 1
ATOM 7051 O O . ALA B 1 3 ? -7.148 69.688 1.652 1 64.81 3 ALA B O 1
ATOM 7052 N N . PRO B 1 4 ? -8.164 71.062 0.228 1 76.56 4 PRO B N 1
ATOM 7053 C CA . PRO B 1 4 ? -9.43 70.312 0.351 1 76.56 4 PRO B CA 1
ATOM 7054 C C . PRO B 1 4 ? -9.336 68.875 -0.131 1 76.56 4 PRO B C 1
ATOM 7056 O O . PRO B 1 4 ? -8.602 68.625 -1.082 1 76.56 4 PRO B O 1
ATOM 7059 N N . SER B 1 5 ? -9.875 67.938 0.626 1 83.31 5 SER B N 1
ATOM 7060 C CA . SER B 1 5 ? -9.914 66.5 0.302 1 83.31 5 SER B CA 1
ATOM 7061 C C . SER B 1 5 ? -10.586 66.25 -1.048 1 83.31 5 SER B C 1
ATOM 7063 O O . SER B 1 5 ? -11.57 66.938 -1.386 1 83.31 5 SER B O 1
ATOM 7065 N N . ARG B 1 6 ? -9.914 65.562 -2.018 1 90.19 6 ARG B N 1
ATOM 7066 C CA . ARG B 1 6 ? -10.445 65.125 -3.312 1 90.19 6 ARG B CA 1
ATOM 7067 C C . ARG B 1 6 ? -10.422 63.625 -3.451 1 90.19 6 ARG B C 1
ATOM 7069 O O . ARG B 1 6 ? -9.477 62.969 -3.01 1 90.19 6 ARG B O 1
ATOM 7076 N N . ILE B 1 7 ? -11.484 63.156 -3.932 1 92.5 7 ILE B N 1
ATOM 7077 C CA . ILE B 1 7 ? -11.539 61.719 -4.191 1 92.5 7 ILE B CA 1
ATOM 7078 C C . ILE B 1 7 ? -11.078 61.438 -5.617 1 92.5 7 ILE B C 1
ATOM 7080 O O . ILE B 1 7 ? -11.789 61.719 -6.578 1 92.5 7 ILE B O 1
ATOM 7084 N N . LEU B 1 8 ? -9.852 60.938 -5.723 1 91.25 8 LEU B N 1
ATOM 7085 C CA . LEU B 1 8 ? -9.266 60.562 -7.008 1 91.25 8 LEU B CA 1
ATOM 7086 C C . LEU B 1 8 ? -9.203 59.062 -7.16 1 91.25 8 LEU B C 1
ATOM 7088 O O . LEU B 1 8 ? -8.555 58.375 -6.367 1 91.25 8 LEU B O 1
ATOM 7092 N N . LEU B 1 9 ? -9.906 58.531 -8.094 1 91.62 9 LEU B N 1
ATOM 7093 C CA . LEU B 1 9 ? -9.852 57.094 -8.375 1 91.62 9 LEU B CA 1
ATOM 7094 C C . LEU B 1 9 ? -8.672 56.781 -9.297 1 91.62 9 LEU B C 1
ATOM 7096 O O . LEU B 1 9 ? -8.359 57.562 -10.203 1 91.62 9 LEU B O 1
ATOM 7100 N N . PRO B 1 10 ? -7.992 55.688 -8.984 1 91.38 10 PRO B N 1
ATOM 7101 C CA . PRO B 1 10 ? -6.895 55.312 -9.883 1 91.38 10 PRO B CA 1
ATOM 7102 C C . PRO B 1 10 ? -7.363 55.031 -11.312 1 91.38 10 PRO B C 1
ATOM 7104 O O . PRO B 1 10 ? -8.445 54.469 -11.508 1 91.38 10 PRO B O 1
ATOM 7107 N N . HIS B 1 11 ? -6.496 55.469 -12.203 1 90.56 11 HIS B N 1
ATOM 7108 C CA . HIS B 1 11 ? -6.82 55.281 -13.617 1 90.56 11 HIS B CA 1
ATOM 7109 C C . HIS B 1 11 ? -6.25 53.969 -14.125 1 90.56 11 HIS B C 1
ATOM 7111 O O . HIS B 1 11 ? -5.445 53.938 -15.055 1 90.56 11 HIS B O 1
ATOM 7117 N N . VAL B 1 12 ? -6.609 52.875 -13.602 1 94.25 12 VAL B N 1
ATOM 7118 C CA . VAL B 1 12 ? -6.203 51.531 -13.992 1 94.25 12 VAL B CA 1
ATOM 7119 C C . VAL B 1 12 ? -7.434 50.656 -14.164 1 94.25 12 VAL B C 1
ATOM 7121 O O . VAL B 1 12 ? -8.477 50.906 -13.562 1 94.25 12 VAL B O 1
ATOM 7124 N N . PRO B 1 13 ? -7.363 49.656 -14.961 1 96.25 13 PRO B N 1
ATOM 7125 C CA . PRO B 1 13 ? -8.508 48.75 -15.086 1 96.25 13 PRO B CA 1
ATOM 7126 C C . PRO B 1 13 ? -8.68 47.844 -13.883 1 96.25 13 PRO B C 1
ATOM 7128 O O . PRO B 1 13 ? -7.727 47.625 -13.117 1 96.25 13 PRO B O 1
ATOM 7131 N N . VAL B 1 14 ? -9.906 47.375 -13.711 1 97.44 14 VAL B N 1
ATOM 7132 C CA . VAL B 1 14 ? -10.203 46.375 -12.688 1 97.44 14 VAL B CA 1
ATOM 7133 C C . VAL B 1 14 ? -10.211 45 -13.305 1 97.44 14 VAL B C 1
ATOM 7135 O O . VAL B 1 14 ? -10.719 44.781 -14.406 1 97.44 14 VAL B O 1
ATOM 7138 N N . LEU B 1 15 ? -9.516 44.062 -12.688 1 96.94 15 LEU B N 1
ATOM 7139 C CA . LEU B 1 15 ? -9.461 42.688 -13.195 1 96.94 15 LEU B CA 1
ATOM 7140 C C . LEU B 1 15 ? -10 41.688 -12.172 1 96.94 15 LEU B C 1
ATOM 7142 O O . LEU B 1 15 ? -9.57 41.719 -11.016 1 96.94 15 LEU B O 1
ATOM 7146 N N . VAL B 1 16 ? -10.969 40.938 -12.539 1 94.88 16 VAL B N 1
ATOM 7147 C CA . VAL B 1 16 ? -11.5 39.844 -11.727 1 94.88 16 VAL B CA 1
ATOM 7148 C C . VAL B 1 16 ? -11.328 38.531 -12.477 1 94.88 16 VAL B C 1
ATOM 7150 O O . VAL B 1 16 ? -11.742 38.406 -13.633 1 94.88 16 VAL B O 1
ATOM 7153 N N . ALA B 1 17 ? -10.633 37.594 -11.805 1 90.25 17 ALA B N 1
ATOM 7154 C CA . ALA B 1 17 ? -10.305 36.312 -12.453 1 90.25 17 ALA B CA 1
ATOM 7155 C C . ALA B 1 17 ? -11.234 35.188 -11.984 1 90.25 17 ALA B C 1
ATOM 7157 O O . ALA B 1 17 ? -11.445 35.031 -10.781 1 90.25 17 ALA B O 1
ATOM 7158 N N . GLY B 1 18 ? -11.797 34.531 -12.953 1 79.56 18 GLY B N 1
ATOM 7159 C CA . GLY B 1 18 ? -12.523 33.281 -12.695 1 79.56 18 GLY B CA 1
ATOM 7160 C C . GLY B 1 18 ? -11.742 32.062 -13.07 1 79.56 18 GLY B C 1
ATOM 7161 O O . GLY B 1 18 ? -10.523 32.094 -13.242 1 79.56 18 GLY B O 1
ATOM 7162 N N . ILE B 1 19 ? -12.367 30.891 -13.188 1 72 19 ILE B N 1
ATOM 7163 C CA . ILE B 1 19 ? -11.688 29.641 -13.477 1 72 19 ILE B CA 1
ATOM 7164 C C . ILE B 1 19 ? -11.383 29.547 -14.969 1 72 19 ILE B C 1
ATOM 7166 O O . ILE B 1 19 ? -10.297 29.125 -15.359 1 72 19 ILE B O 1
ATOM 7170 N N . ARG B 1 20 ? -12.344 29.859 -15.859 1 72.62 20 ARG B N 1
ATOM 7171 C CA . ARG B 1 20 ? -12.188 29.688 -17.297 1 72.62 20 ARG B CA 1
ATOM 7172 C C . ARG B 1 20 ? -11.602 30.953 -17.938 1 72.62 20 ARG B C 1
ATOM 7174 O O . ARG B 1 20 ? -11.07 30.891 -19.047 1 72.62 20 ARG B O 1
ATOM 7181 N N . GLY B 1 21 ? -11.812 32.062 -17.203 1 83.56 21 GLY B N 1
ATOM 7182 C CA . GLY B 1 21 ? -11.367 33.344 -17.75 1 83.56 21 GLY B CA 1
ATOM 7183 C C . GLY B 1 21 ? -11.461 34.469 -16.766 1 83.56 21 GLY B C 1
ATOM 7184 O O . GLY B 1 21 ? -11.516 34.25 -15.547 1 83.56 21 GLY B O 1
ATOM 7185 N N . ALA B 1 22 ? -11.297 35.719 -17.281 1 93.06 22 ALA B N 1
ATOM 7186 C CA . ALA B 1 22 ? -11.312 36.906 -16.438 1 93.06 22 ALA B CA 1
ATOM 7187 C C . ALA B 1 22 ? -12.102 38.031 -17.094 1 93.06 22 ALA B C 1
ATOM 7189 O O . ALA B 1 22 ? -12.422 37.969 -18.281 1 93.06 22 ALA B O 1
ATOM 7190 N N . VAL B 1 23 ? -12.586 38.875 -16.328 1 94.94 23 VAL B N 1
ATOM 7191 C CA . VAL B 1 23 ? -13.258 40.094 -16.781 1 94.94 23 VAL B CA 1
ATOM 7192 C C . VAL B 1 23 ? -12.461 41.312 -16.359 1 94.94 23 VAL B C 1
ATOM 7194 O O . VAL B 1 23 ? -11.984 41.406 -15.234 1 94.94 23 VAL B O 1
ATOM 7197 N N . ALA B 1 24 ? -12.25 42.188 -17.328 1 96.75 24 ALA B N 1
ATOM 7198 C CA . ALA B 1 24 ? -11.586 43.469 -17.062 1 96.75 24 ALA B CA 1
ATOM 7199 C C . ALA B 1 24 ? -12.555 44.625 -17.234 1 96.75 24 ALA B C 1
ATOM 7201 O O . ALA B 1 24 ? -13.352 44.656 -18.172 1 96.75 24 ALA B O 1
ATOM 7202 N N . LEU B 1 25 ? -12.617 45.469 -16.266 1 96.44 25 LEU B N 1
ATOM 7203 C CA . LEU B 1 25 ? -13.344 46.75 -16.375 1 96.44 25 LEU B CA 1
ATOM 7204 C C . LEU B 1 25 ? -12.383 47.875 -16.656 1 96.44 25 LEU B C 1
ATOM 7206 O O . LEU B 1 25 ? -11.602 48.281 -15.797 1 96.44 25 LEU B O 1
ATOM 7210 N N . GLU B 1 26 ? -12.492 48.469 -17.797 1 94.5 26 GLU B N 1
ATOM 7211 C CA . GLU B 1 26 ? -11.617 49.562 -18.219 1 94.5 26 GLU B CA 1
ATOM 7212 C C . GLU B 1 26 ? -11.992 50.875 -17.516 1 94.5 26 GLU B C 1
ATOM 7214 O O . GLU B 1 26 ? -13.133 51.062 -17.109 1 94.5 26 GLU B O 1
ATOM 7219 N N . PRO B 1 27 ? -11 51.781 -17.438 1 91.56 27 PRO B N 1
ATOM 7220 C CA . PRO B 1 27 ? -11.281 53.062 -16.781 1 91.56 27 PRO B CA 1
ATOM 7221 C C . PRO B 1 27 ? -12.422 53.844 -17.453 1 91.56 27 PRO B C 1
ATOM 7223 O O . PRO B 1 27 ? -13.086 54.656 -16.812 1 91.56 27 PRO B O 1
ATOM 7226 N N . ASP B 1 28 ? -12.656 53.562 -18.703 1 89.94 28 ASP B N 1
ATOM 7227 C CA . ASP B 1 28 ? -13.719 54.25 -19.422 1 89.94 28 ASP B CA 1
ATOM 7228 C C . ASP B 1 28 ? -15.07 53.594 -19.188 1 89.94 28 ASP B C 1
ATOM 7230 O O . ASP B 1 28 ? -16.094 54.062 -19.688 1 89.94 28 ASP B O 1
ATOM 7234 N N . GLY B 1 29 ? -15.086 52.5 -18.469 1 90.44 29 GLY B N 1
ATOM 7235 C CA . GLY B 1 29 ? -16.344 51.875 -18.094 1 90.44 29 GLY B CA 1
ATOM 7236 C C . GLY B 1 29 ? -16.656 50.656 -18.938 1 90.44 29 GLY B C 1
ATOM 7237 O O . GLY B 1 29 ? -17.625 49.938 -18.672 1 90.44 29 GLY B O 1
ATOM 7238 N N . GLU B 1 30 ? -15.828 50.312 -19.938 1 94.12 30 GLU B N 1
ATOM 7239 C CA . GLU B 1 30 ? -16.094 49.188 -20.828 1 94.12 30 GLU B CA 1
ATOM 7240 C C . GLU B 1 30 ? -15.594 47.875 -20.203 1 94.12 30 GLU B C 1
ATOM 7242 O O . GLU B 1 30 ? -14.523 47.844 -19.594 1 94.12 30 GLU B O 1
ATOM 7247 N N . PHE B 1 31 ? -16.453 46.844 -20.359 1 95.38 31 PHE B N 1
ATOM 7248 C CA . PHE B 1 31 ? -16.094 45.5 -19.891 1 95.38 31 PHE B CA 1
ATOM 7249 C C . PHE B 1 31 ? -15.43 44.688 -21 1 95.38 31 PHE B C 1
ATOM 7251 O O . PHE B 1 31 ? -15.836 44.781 -22.156 1 95.38 31 PHE B O 1
ATOM 7258 N N . ARG B 1 32 ? -14.359 43.938 -20.734 1 94.69 32 ARG B N 1
ATOM 7259 C CA . ARG B 1 32 ? -13.695 43.031 -21.641 1 94.69 32 ARG B CA 1
ATOM 7260 C C . ARG B 1 32 ? -13.617 41.625 -21.047 1 94.69 32 ARG B C 1
ATOM 7262 O O . ARG B 1 32 ? -13.109 41.438 -19.938 1 94.69 32 ARG B O 1
ATOM 7269 N N . ARG B 1 33 ? -14.148 40.688 -21.75 1 93.75 33 ARG B N 1
ATOM 7270 C CA . ARG B 1 33 ? -14.008 39.281 -21.359 1 93.75 33 ARG B CA 1
ATOM 7271 C C . ARG B 1 33 ? -12.742 38.656 -21.938 1 93.75 33 ARG B C 1
ATOM 7273 O O . ARG B 1 33 ? -12.477 38.781 -23.141 1 93.75 33 ARG B O 1
ATOM 7280 N N . LEU B 1 34 ? -11.969 38.094 -21.078 1 95.12 34 LEU B N 1
ATOM 7281 C CA . LEU B 1 34 ? -10.656 37.594 -21.484 1 95.12 34 LEU B CA 1
ATOM 7282 C C . LEU B 1 34 ? -10.531 36.094 -21.203 1 95.12 34 LEU B C 1
ATOM 7284 O O . LEU B 1 34 ? -11.055 35.594 -20.188 1 95.12 34 LEU B O 1
ATOM 7288 N N . SER B 1 35 ? -9.859 35.375 -22.125 1 92.38 35 SER B N 1
ATOM 7289 C CA . SER B 1 35 ? -9.43 34.031 -21.812 1 92.38 35 SER B CA 1
ATOM 7290 C C . SER B 1 35 ? -8.336 34.031 -20.75 1 92.38 35 SER B C 1
ATOM 7292 O O . SER B 1 35 ? -7.773 35.094 -20.422 1 92.38 35 SER B O 1
ATOM 7294 N N . ARG B 1 36 ? -8.094 32.906 -20.234 1 88.94 36 ARG B N 1
ATOM 7295 C CA . ARG B 1 36 ? -7.094 32.781 -19.188 1 88.94 36 ARG B CA 1
ATOM 7296 C C . ARG B 1 36 ? -5.738 33.312 -19.656 1 88.94 36 ARG B C 1
ATOM 7298 O O . ARG B 1 36 ? -5.066 34.062 -18.938 1 88.94 36 ARG B O 1
ATOM 7305 N N . SER B 1 37 ? -5.398 32.906 -20.859 1 91.62 37 SER B N 1
ATOM 7306 C CA . SER B 1 37 ? -4.109 33.312 -21.406 1 91.62 37 SER B CA 1
ATOM 7307 C C . SER B 1 37 ? -4.086 34.812 -21.703 1 91.62 37 SER B C 1
ATOM 7309 O O . SER B 1 37 ? -3.084 35.5 -21.453 1 91.62 37 SER B O 1
ATOM 7311 N N . GLU B 1 38 ? -5.207 35.344 -22.203 1 94.31 38 GLU B N 1
ATOM 7312 C CA . GLU B 1 38 ? -5.328 36.781 -22.453 1 94.31 38 GLU B CA 1
ATOM 7313 C C . GLU B 1 38 ? -5.293 37.562 -21.156 1 94.31 38 GLU B C 1
ATOM 7315 O O . GLU B 1 38 ? -4.688 38.656 -21.094 1 94.31 38 GLU B O 1
ATOM 7320 N N . ALA B 1 39 ? -5.941 37.031 -20.203 1 94.81 39 ALA B N 1
ATOM 7321 C CA . ALA B 1 39 ? -6 37.688 -18.906 1 94.81 39 ALA B CA 1
ATOM 7322 C C . ALA B 1 39 ? -4.621 37.781 -18.266 1 94.81 39 ALA B C 1
ATOM 7324 O O . ALA B 1 39 ? -4.281 38.75 -17.609 1 94.81 39 ALA B O 1
ATOM 7325 N N . ALA B 1 40 ? -3.844 36.688 -18.406 1 94.44 40 ALA B N 1
ATOM 7326 C CA . ALA B 1 40 ? -2.484 36.656 -17.859 1 94.44 40 ALA B CA 1
ATOM 7327 C C . ALA B 1 40 ? -1.623 37.75 -18.516 1 94.44 40 ALA B C 1
ATOM 7329 O O . ALA B 1 40 ? -0.884 38.438 -17.812 1 94.44 40 ALA B O 1
ATOM 7330 N N . ARG B 1 41 ? -1.762 37.875 -19.844 1 94.25 41 ARG B N 1
ATOM 7331 C CA . ARG B 1 41 ? -1.031 38.906 -20.578 1 94.25 41 ARG B CA 1
ATOM 7332 C C . ARG B 1 41 ? -1.521 40.281 -20.188 1 94.25 41 ARG B C 1
ATOM 7334 O O . ARG B 1 41 ? -0.72 41.219 -20.016 1 94.25 41 ARG B O 1
ATOM 7341 N N . TYR B 1 42 ? -2.809 40.375 -20.047 1 94.69 42 TYR B N 1
ATOM 7342 C CA . TYR B 1 42 ? -3.436 41.656 -19.656 1 94.69 42 TYR B CA 1
ATOM 7343 C C . TYR B 1 42 ? -2.951 42.094 -18.281 1 94.69 42 TYR B C 1
ATOM 7345 O O . TYR B 1 42 ? -2.621 43.281 -18.094 1 94.69 42 TYR B O 1
ATOM 7353 N N . ALA B 1 43 ? -2.947 41.219 -17.297 1 95.38 43 ALA B N 1
ATOM 7354 C CA . ALA B 1 43 ? -2.512 41.531 -15.938 1 95.38 43 ALA B CA 1
ATOM 7355 C C . ALA B 1 43 ? -1.07 42.031 -15.922 1 95.38 43 ALA B C 1
ATOM 7357 O O . ALA B 1 43 ? -0.748 42.969 -15.211 1 95.38 43 ALA B O 1
ATOM 7358 N N . ARG B 1 44 ? -0.189 41.438 -16.703 1 94.19 44 ARG B N 1
ATOM 7359 C CA . ARG B 1 44 ? 1.224 41.812 -16.75 1 94.19 44 ARG B CA 1
ATOM 7360 C C . ARG B 1 44 ? 1.418 43.156 -17.391 1 94.19 44 ARG B C 1
ATOM 7362 O O . ARG B 1 44 ? 2.312 43.906 -16.984 1 94.19 44 ARG B O 1
ATOM 7369 N N . ASN B 1 45 ? 0.514 43.5 -18.281 1 93.56 45 ASN B N 1
ATOM 7370 C CA . ASN B 1 45 ? 0.703 44.719 -19.062 1 93.56 45 ASN B CA 1
ATOM 7371 C C . ASN B 1 45 ? 0.038 45.906 -18.406 1 93.56 45 ASN B C 1
ATOM 7373 O O . ASN B 1 45 ? 0.534 47.031 -18.516 1 93.56 45 ASN B O 1
ATOM 7377 N N . GLU B 1 46 ? -1.06 45.719 -17.734 1 93.75 46 GLU B N 1
ATOM 7378 C CA . GLU B 1 46 ? -1.901 46.875 -17.359 1 93.75 46 GLU B CA 1
ATOM 7379 C C . GLU B 1 46 ? -1.822 47.125 -15.859 1 93.75 46 GLU B C 1
ATOM 7381 O O . GLU B 1 46 ? -2.357 48.125 -15.383 1 93.75 46 GLU B O 1
ATOM 7386 N N . SER B 1 47 ? -1.182 46.344 -15.078 1 94.5 47 SER B N 1
ATOM 7387 C CA . SER B 1 47 ? -1.103 46.5 -13.633 1 94.5 47 SER B CA 1
ATOM 7388 C C . SER B 1 47 ? -2.467 46.844 -13.031 1 94.5 47 SER B C 1
ATOM 7390 O O . SER B 1 47 ? -2.629 47.875 -12.383 1 94.5 47 SER B O 1
ATOM 7392 N N . PRO B 1 48 ? -3.387 45.938 -13.195 1 97.06 48 PRO B N 1
ATOM 7393 C CA . PRO B 1 48 ? -4.789 46.219 -12.867 1 97.06 48 PRO B CA 1
ATOM 7394 C C . PRO B 1 48 ? -5.051 46.25 -11.367 1 97.06 48 PRO B C 1
ATOM 7396 O O . PRO B 1 48 ? -4.195 45.844 -10.578 1 97.06 48 PRO B O 1
ATOM 7399 N N . LEU B 1 49 ? -6.23 46.844 -11 1 97.38 49 LEU B N 1
ATOM 7400 C CA . LEU B 1 49 ? -6.793 46.719 -9.656 1 97.38 49 LEU B CA 1
ATOM 7401 C C . LEU B 1 49 ? -7.391 45.344 -9.438 1 97.38 49 LEU B C 1
ATOM 7403 O O . LEU B 1 49 ? -8.125 44.844 -10.289 1 97.38 49 LEU B O 1
ATOM 7407 N N . VA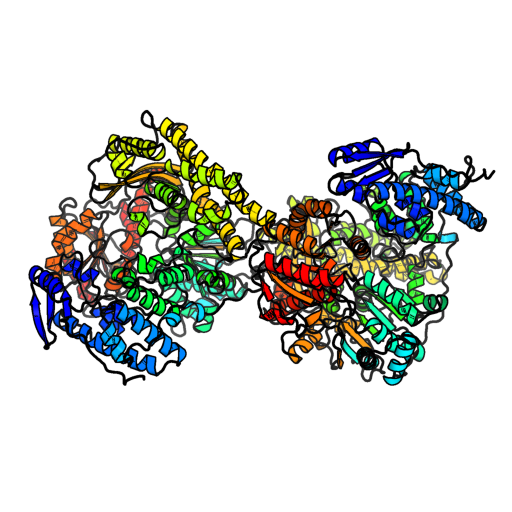L B 1 50 ? -6.996 44.688 -8.391 1 97.12 50 VAL B N 1
ATOM 7408 C CA . VAL B 1 50 ? -7.469 43.344 -8.117 1 97.12 50 VAL B CA 1
ATOM 7409 C C . VAL B 1 50 ? -7.848 43.219 -6.641 1 97.12 50 VAL B C 1
ATOM 7411 O O . VAL B 1 50 ? -7.629 44.156 -5.859 1 97.12 50 VAL B O 1
ATOM 7414 N N . CYS B 1 51 ? -8.5 42.188 -6.285 1 96.25 51 CYS B N 1
ATOM 7415 C CA . CYS B 1 51 ? -8.742 41.781 -4.906 1 96.25 51 CYS B CA 1
ATOM 7416 C C . CYS B 1 51 ? -7.988 40.5 -4.57 1 96.25 51 CYS B C 1
ATOM 7418 O O . CYS B 1 51 ? -8.344 39.406 -5.051 1 96.25 51 CYS B O 1
ATOM 7420 N N . HIS B 1 52 ? -6.984 40.625 -3.793 1 94.88 52 HIS B N 1
ATOM 7421 C CA . HIS B 1 52 ? -6.09 39.562 -3.404 1 94.88 52 HIS B CA 1
ATOM 7422 C C . HIS B 1 52 ? -5.191 39.125 -4.566 1 94.88 52 HIS B C 1
ATOM 7424 O O . HIS B 1 52 ? -5.402 38.094 -5.172 1 94.88 52 HIS B O 1
ATOM 7430 N N . GLY B 1 53 ? -4.164 39.75 -4.746 1 94 53 GLY B N 1
ATOM 7431 C CA . GLY B 1 53 ? -3.242 39.594 -5.859 1 94 53 GLY B CA 1
ATOM 7432 C C . GLY B 1 53 ? -2.744 38.156 -6.027 1 94 53 GLY B C 1
ATOM 7433 O O . GLY B 1 53 ? -2.812 37.625 -7.125 1 94 53 GLY B O 1
ATOM 7434 N N . PRO B 1 54 ? -2.307 37.562 -4.969 1 92.19 54 PRO B N 1
ATOM 7435 C CA . PRO B 1 54 ? -1.777 36.188 -5.059 1 92.19 54 PRO B CA 1
ATOM 7436 C C . PRO B 1 54 ? -2.811 35.188 -5.57 1 92.19 54 PRO B C 1
ATOM 7438 O O . PRO B 1 54 ? -2.479 34.312 -6.367 1 92.19 54 PRO B O 1
ATOM 7441 N N . ALA B 1 55 ? -4.031 35.281 -5.176 1 90.06 55 ALA B N 1
ATOM 7442 C CA . ALA B 1 55 ? -5.078 34.375 -5.637 1 90.06 55 ALA B CA 1
ATOM 7443 C C . ALA B 1 55 ? -5.363 34.594 -7.125 1 90.06 55 ALA B C 1
ATOM 7445 O O . ALA B 1 55 ? -5.59 33.625 -7.855 1 90.06 55 ALA B O 1
ATOM 7446 N N . VAL B 1 56 ? -5.391 35.812 -7.539 1 92.44 56 VAL B N 1
ATOM 7447 C CA . VAL B 1 56 ? -5.629 36.125 -8.945 1 92.44 56 VAL B CA 1
ATOM 7448 C C . VAL B 1 56 ? -4.477 35.594 -9.797 1 92.44 56 VAL B C 1
ATOM 7450 O O . VAL B 1 56 ? -4.695 35.062 -10.875 1 92.44 56 VAL B O 1
ATOM 7453 N N . ALA B 1 57 ? -3.273 35.781 -9.32 1 92.75 57 ALA B N 1
ATOM 7454 C CA . ALA B 1 57 ? -2.105 35.281 -10.031 1 92.75 57 ALA B CA 1
ATOM 7455 C C . ALA B 1 57 ? -2.191 33.781 -10.203 1 92.75 57 ALA B C 1
ATOM 7457 O O . ALA B 1 57 ? -1.907 33.25 -11.281 1 92.75 57 ALA B O 1
ATOM 7458 N N . ALA B 1 58 ? -2.539 33.125 -9.125 1 87.38 58 ALA B N 1
ATOM 7459 C CA . ALA B 1 58 ? -2.646 31.672 -9.164 1 87.38 58 ALA B CA 1
ATOM 7460 C C . ALA B 1 58 ? -3.691 31.234 -10.188 1 87.38 58 ALA B C 1
ATOM 7462 O O . ALA B 1 58 ? -3.475 30.266 -10.922 1 87.38 58 ALA B O 1
ATOM 7463 N N . ARG B 1 59 ? -4.793 31.859 -10.242 1 85.62 59 ARG B N 1
ATOM 7464 C CA . ARG B 1 59 ? -5.875 31.516 -11.164 1 85.62 59 ARG B CA 1
ATOM 7465 C C . ARG B 1 59 ? -5.441 31.703 -12.609 1 85.62 59 ARG B C 1
ATOM 7467 O O . ARG B 1 59 ? -5.926 31.016 -13.508 1 85.62 59 ARG B O 1
ATOM 7474 N N . LEU B 1 60 ? -4.609 32.688 -12.734 1 89.56 60 LEU B N 1
ATOM 7475 C CA . LEU B 1 60 ? -4.164 33 -14.086 1 89.56 60 LEU B CA 1
ATOM 7476 C C . LEU B 1 60 ? -2.914 32.219 -14.445 1 89.56 60 LEU B C 1
ATOM 7478 O O . LEU B 1 60 ? -2.379 32.375 -15.547 1 89.56 60 LEU B O 1
ATOM 7482 N N . GLY B 1 61 ? -2.439 31.391 -13.539 1 84.81 61 GLY B N 1
ATOM 7483 C CA . GLY B 1 61 ? -1.252 30.594 -13.773 1 84.81 61 GLY B CA 1
ATOM 7484 C C . GLY B 1 61 ? 0.031 31.391 -13.758 1 84.81 61 GLY B C 1
ATOM 7485 O O . GLY B 1 61 ? 0.973 31.094 -14.492 1 84.81 61 GLY B O 1
ATOM 7486 N N . LEU B 1 62 ? -0.072 32.531 -13.062 1 89.62 62 LEU B N 1
ATOM 7487 C CA . LEU B 1 62 ? 1.098 33.406 -12.93 1 89.62 62 LEU B CA 1
ATOM 7488 C C . LEU B 1 62 ? 1.725 33.25 -11.547 1 89.62 62 LEU B C 1
ATOM 7490 O O . LEU B 1 62 ? 1.032 32.938 -10.578 1 89.62 62 LEU B O 1
ATOM 7494 N N . ASP B 1 63 ? 3.064 33.469 -11.453 1 87.94 63 ASP B N 1
ATOM 7495 C CA . ASP B 1 63 ? 3.711 33.531 -10.148 1 87.94 63 ASP B CA 1
ATOM 7496 C C . ASP B 1 63 ? 3.363 34.844 -9.43 1 87.94 63 ASP B C 1
ATOM 7498 O O . ASP B 1 63 ? 3.072 34.844 -8.234 1 87.94 63 ASP B O 1
ATOM 7502 N N . ASP B 1 64 ? 3.492 35.969 -10.203 1 91.31 64 ASP B N 1
ATOM 7503 C CA . ASP B 1 64 ? 3.205 37.281 -9.688 1 91.31 64 ASP B CA 1
ATOM 7504 C C . ASP B 1 64 ? 3.072 38.312 -10.82 1 91.31 64 ASP B C 1
ATOM 7506 O O . ASP B 1 64 ? 3.414 38 -11.969 1 91.31 64 ASP B O 1
ATOM 7510 N N . PHE B 1 65 ? 2.418 39.469 -10.609 1 93.75 65 PHE B N 1
ATOM 7511 C CA . PHE B 1 65 ? 2.318 40.594 -11.523 1 93.75 65 PHE B CA 1
ATOM 7512 C C . PHE B 1 65 ? 2.09 41.875 -10.758 1 93.75 65 PHE B C 1
ATOM 7514 O O . PHE B 1 65 ? 1.66 41.875 -9.602 1 93.75 65 PHE B O 1
ATOM 7521 N N . LEU B 1 66 ? 2.518 43 -11.344 1 93.5 66 LEU B N 1
ATOM 7522 C CA . LEU B 1 66 ? 2.277 44.312 -10.727 1 93.5 66 LEU B CA 1
ATOM 7523 C C . LEU B 1 66 ? 0.785 44.625 -10.68 1 93.5 66 LEU B C 1
ATOM 7525 O O . LEU B 1 66 ? 0.064 44.375 -11.648 1 93.5 66 LEU B O 1
ATOM 7529 N N . ARG B 1 67 ? 0.323 45.031 -9.531 1 95 67 ARG B N 1
ATOM 7530 C CA . ARG B 1 67 ? -1.111 45.25 -9.352 1 95 67 ARG B CA 1
ATOM 7531 C C . ARG B 1 67 ? -1.388 46.312 -8.297 1 95 67 ARG B C 1
ATOM 7533 O O . ARG B 1 67 ? -0.49 46.688 -7.535 1 95 67 ARG B O 1
ATOM 7540 N N . LEU B 1 68 ? -2.58 46.812 -8.281 1 96.06 68 LEU B N 1
ATOM 7541 C CA . LEU B 1 68 ? -3.17 47.562 -7.168 1 96.06 68 LEU B CA 1
ATOM 7542 C C . LEU B 1 68 ? -4.152 46.688 -6.398 1 96.06 68 LEU B C 1
ATOM 7544 O O . LEU B 1 68 ? -5.277 46.469 -6.848 1 96.06 68 LEU B O 1
ATOM 7548 N N . ASP B 1 69 ? -3.756 46.25 -5.273 1 97.06 69 ASP B N 1
ATOM 7549 C CA . ASP B 1 69 ? -4.605 45.344 -4.496 1 97.06 69 ASP B CA 1
ATOM 7550 C C . ASP B 1 69 ? -5.508 46.125 -3.545 1 97.06 69 ASP B C 1
ATOM 7552 O O . ASP B 1 69 ? -5.023 46.781 -2.621 1 97.06 69 ASP B O 1
ATOM 7556 N N . ILE B 1 70 ? -6.734 46.031 -3.711 1 97.69 70 ILE B N 1
ATOM 7557 C CA . ILE B 1 70 ? -7.691 46.812 -2.945 1 97.69 70 ILE B CA 1
ATOM 7558 C C . ILE B 1 70 ? -7.625 46.438 -1.472 1 97.69 70 ILE B C 1
ATOM 7560 O O . ILE B 1 70 ? -7.988 47.219 -0.594 1 97.69 70 ILE B O 1
ATOM 7564 N N . LEU B 1 71 ? -7.172 45.25 -1.136 1 96.94 71 LEU B N 1
ATOM 7565 C CA . LEU B 1 71 ? -7.086 44.781 0.247 1 96.94 71 LEU B CA 1
ATOM 7566 C C . LEU B 1 71 ? -6.098 45.656 1.038 1 96.94 71 LEU B C 1
ATOM 7568 O O . LEU B 1 71 ? -6.27 45.844 2.242 1 96.94 71 LEU B O 1
ATOM 7572 N N . GLU B 1 72 ? -5.074 46.219 0.361 1 97.25 72 GLU B N 1
ATOM 7573 C CA . GLU B 1 72 ? -4.16 47.125 1.023 1 97.25 72 GLU B CA 1
ATOM 7574 C C . GLU B 1 72 ? -4.867 48.438 1.422 1 97.25 72 GLU B C 1
ATOM 7576 O O . GLU B 1 72 ? -4.633 48.969 2.51 1 97.25 72 GLU B O 1
ATOM 7581 N N . LEU B 1 73 ? -5.656 48.906 0.499 1 97.81 73 LEU B N 1
ATOM 7582 C CA . LEU B 1 73 ? -6.441 50.094 0.804 1 97.81 73 LEU B CA 1
ATOM 7583 C C . LEU B 1 73 ? -7.398 49.844 1.96 1 97.81 73 LEU B C 1
ATOM 7585 O O . LEU B 1 73 ? -7.539 50.656 2.857 1 97.81 73 LEU B O 1
ATOM 7589 N N . PHE B 1 74 ? -8.047 48.688 1.875 1 97.62 74 PHE B N 1
ATOM 7590 C CA . PHE B 1 74 ? -8.961 48.312 2.947 1 97.62 74 PHE B CA 1
ATOM 7591 C C . PHE B 1 74 ? -8.234 48.281 4.289 1 97.62 74 PHE B C 1
ATOM 7593 O O . PHE B 1 74 ? -8.734 48.812 5.281 1 97.62 74 PHE B O 1
ATOM 7600 N N . ALA B 1 75 ? -7.074 47.656 4.348 1 96.75 75 ALA B N 1
ATOM 7601 C CA . ALA B 1 75 ? -6.301 47.531 5.582 1 96.75 75 ALA B CA 1
ATOM 7602 C C . ALA B 1 75 ? -5.875 48.875 6.113 1 96.75 75 ALA B C 1
ATOM 7604 O O . ALA B 1 75 ? -5.758 49.062 7.324 1 96.75 75 ALA B O 1
ATOM 7605 N N . PHE B 1 76 ? -5.625 49.812 5.199 1 97.69 76 PHE B N 1
ATOM 7606 C CA . PHE B 1 76 ? -5.223 51.156 5.609 1 97.69 76 PHE B CA 1
ATOM 7607 C C . PHE B 1 76 ? -6.402 51.938 6.188 1 97.69 76 PHE B C 1
ATOM 7609 O O . PHE B 1 76 ? -6.266 52.594 7.207 1 97.69 76 PHE B O 1
ATOM 7616 N N . VAL B 1 77 ? -7.516 51.781 5.617 1 97.5 77 VAL B N 1
ATOM 7617 C CA . VAL B 1 77 ? -8.695 52.562 5.98 1 97.5 77 VAL B CA 1
ATOM 7618 C C . VAL B 1 77 ? -9.383 51.906 7.188 1 97.5 77 VAL B C 1
ATOM 7620 O O . VAL B 1 77 ? -9.867 52.625 8.078 1 97.5 77 VAL B O 1
ATOM 7623 N N . ARG B 1 78 ? -9.453 50.625 7.223 1 96.06 78 ARG B N 1
ATOM 7624 C CA . ARG B 1 78 ? -10.117 49.875 8.289 1 96.06 78 ARG B CA 1
ATOM 7625 C C . ARG B 1 78 ? -9.164 48.875 8.938 1 96.06 78 ARG B C 1
ATOM 7627 O O . ARG B 1 78 ? -9.398 47.656 8.883 1 96.06 78 ARG B O 1
ATOM 7634 N N . PRO B 1 79 ? -8.109 49.438 9.594 1 94.88 79 PRO B N 1
ATOM 7635 C CA . PRO B 1 79 ? -7.16 48.531 10.227 1 94.88 79 PRO B CA 1
ATOM 7636 C C . PRO B 1 79 ? -7.809 47.656 11.305 1 94.88 79 PRO B C 1
ATOM 7638 O O . PRO B 1 79 ? -8.672 48.156 12.047 1 94.88 79 PRO B O 1
ATOM 7641 N N . ALA B 1 80 ? -7.426 46.375 11.422 1 92.56 80 ALA B N 1
ATOM 7642 C CA . ALA B 1 80 ? -7.844 45.406 12.43 1 92.56 80 ALA B CA 1
ATOM 7643 C C . ALA B 1 80 ? -9.312 45.031 12.258 1 92.56 80 ALA B C 1
ATOM 7645 O O . ALA B 1 80 ? -9.977 44.625 13.219 1 92.56 80 ALA B O 1
ATOM 7646 N N . ARG B 1 81 ? -9.828 45.312 11.078 1 90 81 ARG B N 1
ATOM 7647 C CA . ARG B 1 81 ? -11.18 44.875 10.75 1 90 81 ARG B CA 1
ATOM 7648 C C . ARG B 1 81 ? -11.156 43.719 9.75 1 90 81 ARG B C 1
ATOM 7650 O O . ARG B 1 81 ? -10.258 43.625 8.914 1 90 81 ARG B O 1
ATOM 7657 N N . PHE B 1 82 ? -12.188 42.969 9.953 1 84.06 82 PHE B N 1
ATOM 7658 C CA . PHE B 1 82 ? -12.203 41.719 9.172 1 84.06 82 PHE B CA 1
ATOM 7659 C C . PHE B 1 82 ? -12.984 41.906 7.883 1 84.06 82 PHE B C 1
ATOM 7661 O O . PHE B 1 82 ? -14.008 42.594 7.863 1 84.06 82 PHE B O 1
ATOM 7668 N N . CYS B 1 83 ? -12.477 41.375 6.773 1 91.06 83 CYS B N 1
ATOM 7669 C CA . CYS B 1 83 ? -13.203 41.156 5.527 1 91.06 83 CYS B CA 1
ATOM 7670 C C . CYS B 1 83 ? -12.688 39.906 4.809 1 91.06 83 CYS B C 1
ATOM 7672 O O . CYS B 1 83 ? -11.531 39.531 4.973 1 91.06 83 CYS B O 1
ATOM 7674 N N . LEU B 1 84 ? -13.586 39.219 4.117 1 90.75 84 LEU B N 1
ATOM 7675 C CA . LEU B 1 84 ? -13.125 38.125 3.279 1 90.75 84 LEU B CA 1
ATOM 7676 C C . LEU B 1 84 ? -12.367 38.656 2.062 1 90.75 84 LEU B C 1
ATOM 7678 O O . LEU B 1 84 ? -12.758 39.656 1.476 1 90.75 84 LEU B O 1
ATOM 7682 N N . PRO B 1 85 ? -11.258 38 1.711 1 93.06 85 PRO B N 1
ATOM 7683 C CA . PRO B 1 85 ? -10.414 38.531 0.626 1 93.06 85 PRO B CA 1
ATOM 7684 C C . PRO B 1 85 ? -10.938 38.156 -0.756 1 93.06 85 PRO B C 1
ATOM 7686 O O . PRO B 1 85 ? -10.188 37.625 -1.586 1 93.06 85 PRO B O 1
ATOM 7689 N N . THR B 1 86 ? -12.195 38.312 -0.979 1 91.44 86 THR B N 1
ATOM 7690 C CA . THR B 1 86 ? -12.883 38.156 -2.256 1 91.44 86 THR B CA 1
ATOM 7691 C C . THR B 1 86 ? -13.734 39.375 -2.59 1 91.44 86 THR B C 1
ATOM 7693 O O . THR B 1 86 ? -14.078 40.156 -1.702 1 91.44 86 THR B O 1
ATOM 7696 N N . PRO B 1 87 ? -13.961 39.562 -3.881 1 92.69 87 PRO B N 1
ATOM 7697 C CA . PRO B 1 87 ? -14.836 40.656 -4.23 1 92.69 87 PRO B CA 1
ATOM 7698 C C . PRO B 1 87 ? -16.172 40.625 -3.496 1 92.69 87 PRO B C 1
ATOM 7700 O O . PRO B 1 87 ? -16.656 41.656 -3.029 1 92.69 87 PRO B O 1
ATOM 7703 N N . ARG B 1 88 ? -16.672 39.5 -3.344 1 89.12 88 ARG B N 1
ATOM 7704 C CA . ARG B 1 88 ? -17.922 39.344 -2.617 1 89.12 88 ARG B CA 1
ATOM 7705 C C . ARG B 1 88 ? -17.75 39.688 -1.139 1 89.12 88 ARG B C 1
ATOM 7707 O O . ARG B 1 88 ? -18.594 40.344 -0.541 1 89.12 88 ARG B O 1
ATOM 7714 N N . GLY B 1 89 ? -16.719 39.094 -0.552 1 90.69 89 GLY B N 1
ATOM 7715 C CA . GLY B 1 89 ? -16.422 39.375 0.844 1 90.69 89 GLY B CA 1
ATOM 7716 C C . GLY B 1 89 ? -16.219 40.875 1.121 1 90.69 89 GLY B C 1
ATOM 7717 O O . GLY B 1 89 ? -16.656 41.375 2.154 1 90.69 89 GLY B O 1
ATOM 7718 N N . LEU B 1 90 ? -15.57 41.5 0.211 1 93.75 90 LEU B N 1
ATOM 7719 C CA . LEU B 1 90 ? -15.344 42.938 0.337 1 93.75 90 LEU B CA 1
ATOM 7720 C C . LEU B 1 90 ? -16.641 43.719 0.21 1 93.75 90 LEU B C 1
ATOM 7722 O O . LEU B 1 90 ? -16.875 44.656 0.95 1 93.75 90 LEU B O 1
ATOM 7726 N N . ALA B 1 91 ? -17.422 43.312 -0.738 1 94 91 ALA B N 1
ATOM 7727 C CA . ALA B 1 91 ? -18.719 43.938 -0.91 1 94 91 ALA B CA 1
ATOM 7728 C C . ALA B 1 91 ? -19.562 43.844 0.363 1 94 91 ALA B C 1
ATOM 7730 O O . ALA B 1 91 ? -20.172 44.812 0.788 1 94 91 ALA B O 1
ATOM 7731 N N . ASP B 1 92 ? -19.516 42.75 0.976 1 91.69 92 ASP B N 1
ATOM 7732 C CA . ASP B 1 92 ? -20.234 42.531 2.223 1 91.69 92 ASP B CA 1
ATOM 7733 C C . ASP B 1 92 ? -19.703 43.438 3.334 1 91.69 92 ASP B C 1
ATOM 7735 O O . ASP B 1 92 ? -20.469 44.062 4.07 1 91.69 92 ASP B O 1
ATOM 7739 N N . ALA B 1 93 ? -18.453 43.469 3.432 1 92.44 93 ALA B N 1
ATOM 7740 C CA . ALA B 1 93 ? -17.797 44.281 4.48 1 92.44 93 ALA B CA 1
ATOM 7741 C C . ALA B 1 93 ? -18.078 45.75 4.297 1 92.44 93 ALA B C 1
ATOM 7743 O O . ALA B 1 93 ? -18.125 46.5 5.27 1 92.44 93 ALA B O 1
ATOM 7744 N N . MET B 1 94 ? -18.344 46.156 3.016 1 94.06 94 MET B N 1
ATOM 7745 C CA . MET B 1 94 ? -18.547 47.594 2.699 1 94.06 94 MET B CA 1
ATOM 7746 C C . MET B 1 94 ? -20.031 47.906 2.627 1 94.06 94 MET B C 1
ATOM 7748 O O . MET B 1 94 ? -20.391 49.062 2.406 1 94.06 94 MET B O 1
ATOM 7752 N N . GLY B 1 95 ? -20.844 46.938 2.842 1 92.62 95 GLY B N 1
ATOM 7753 C CA . GLY B 1 95 ? -22.281 47.156 2.754 1 92.62 95 GLY B CA 1
ATOM 7754 C C . GLY B 1 95 ? -22.766 47.375 1.335 1 92.62 95 GLY B C 1
ATOM 7755 O O . GLY B 1 95 ? -23.734 48.125 1.115 1 92.62 95 GLY B O 1
ATOM 7756 N N . LEU B 1 96 ? -22 46.875 0.355 1 94.25 96 LEU B N 1
ATOM 7757 C CA . LEU B 1 96 ? -22.375 47 -1.054 1 94.25 96 LEU B CA 1
ATOM 7758 C C . LEU B 1 96 ? -23.25 45.812 -1.486 1 94.25 96 LEU B C 1
ATOM 7760 O O . LEU B 1 96 ? -23.297 44.781 -0.811 1 94.25 96 LEU B O 1
ATOM 7764 N N . PRO B 1 97 ? -23.938 46 -2.615 1 92.25 97 PRO B N 1
ATOM 7765 C CA . PRO B 1 97 ? -24.734 44.875 -3.121 1 92.25 97 PRO B CA 1
ATOM 7766 C C . PRO B 1 97 ? -23.875 43.688 -3.496 1 92.25 97 PRO B C 1
ATOM 7768 O O . PRO B 1 97 ? -22.781 43.844 -4.039 1 92.25 97 PRO B O 1
ATOM 7771 N N . HIS B 1 98 ? -24.484 42.594 -3.25 1 89.12 98 HIS B N 1
ATOM 7772 C CA . HIS B 1 98 ? -23.781 41.344 -3.555 1 89.12 98 HIS B CA 1
ATOM 7773 C C . HIS B 1 98 ? -23.625 41.156 -5.059 1 89.12 98 HIS B C 1
ATOM 7775 O O . HIS B 1 98 ? -24.609 41.156 -5.801 1 89.12 98 HIS B O 1
ATOM 7781 N N . PRO B 1 99 ? -22.344 40.969 -5.457 1 90.56 99 PRO B N 1
ATOM 7782 C CA . PRO B 1 99 ? -22.125 40.781 -6.895 1 90.56 99 PRO B CA 1
ATOM 7783 C C . PRO B 1 99 ? -22.641 39.438 -7.402 1 90.56 99 PRO B C 1
ATOM 7785 O O . PRO B 1 99 ? -22.484 38.406 -6.727 1 90.56 99 PRO B O 1
ATOM 7788 N N . ALA B 1 100 ? -23.281 39.438 -8.586 1 83.81 100 ALA B N 1
ATOM 7789 C CA . ALA B 1 100 ? -23.891 38.219 -9.141 1 83.81 100 ALA B CA 1
ATOM 7790 C C . ALA B 1 100 ? -22.922 37.5 -10.078 1 83.81 100 ALA B C 1
ATOM 7792 O O . ALA B 1 100 ? -22.984 36.281 -10.219 1 83.81 100 ALA B O 1
ATOM 7793 N N . ASP B 1 101 ? -22.109 38.219 -10.82 1 85.88 101 ASP B N 1
ATOM 7794 C CA . ASP B 1 101 ? -21.172 37.656 -11.789 1 85.88 101 ASP B CA 1
ATOM 7795 C C . ASP B 1 101 ? -19.859 38.438 -11.781 1 85.88 101 ASP B C 1
ATOM 7797 O O . ASP B 1 101 ? -19.641 39.281 -10.922 1 85.88 101 ASP B O 1
ATOM 7801 N N . LEU B 1 102 ? -18.984 38.062 -12.695 1 89.19 102 LEU B N 1
ATOM 7802 C CA . LEU B 1 102 ? -17.641 38.625 -12.727 1 89.19 102 LEU B CA 1
ATOM 7803 C C . LEU B 1 102 ? -17.719 40.125 -13.031 1 89.19 102 LEU B C 1
ATOM 7805 O O . LEU B 1 102 ? -16.906 40.906 -12.516 1 89.19 102 LEU B O 1
ATOM 7809 N N . GLU B 1 103 ? -18.641 40.531 -13.852 1 93.19 103 GLU B N 1
ATOM 7810 C CA . GLU B 1 103 ? -18.781 41.938 -14.172 1 93.19 103 GLU B CA 1
ATOM 7811 C C . GLU B 1 103 ? -19.25 42.75 -12.961 1 93.19 103 GLU B C 1
ATOM 7813 O O . GLU B 1 103 ? -18.719 43.812 -12.68 1 93.19 103 GLU B O 1
ATOM 7818 N N . ASP B 1 104 ? -20.172 42.156 -12.219 1 93.94 104 ASP B N 1
ATOM 7819 C CA . ASP B 1 104 ? -20.641 42.781 -10.984 1 93.94 104 ASP B CA 1
ATOM 7820 C C . ASP B 1 104 ? -19.516 42.875 -9.961 1 93.94 104 ASP B C 1
ATOM 7822 O O . ASP B 1 104 ? -19.453 43.844 -9.188 1 93.94 104 ASP B O 1
ATOM 7826 N N . GLU B 1 105 ? -18.719 41.875 -9.953 1 94.38 105 GLU B N 1
ATOM 7827 C CA . GLU B 1 105 ? -17.594 41.875 -9.023 1 94.38 105 GLU B CA 1
ATOM 7828 C C . GLU B 1 105 ? -16.625 43.031 -9.336 1 94.38 105 GLU B C 1
ATOM 7830 O O . GLU B 1 105 ? -16.141 43.688 -8.43 1 94.38 105 GLU B O 1
ATOM 7835 N N . ALA B 1 106 ? -16.391 43.219 -10.633 1 95.81 106 ALA B N 1
ATOM 7836 C CA . ALA B 1 106 ? -15.5 44.312 -11.047 1 95.81 106 ALA B CA 1
ATOM 7837 C C . ALA B 1 106 ? -16.078 45.688 -10.648 1 95.81 106 ALA B C 1
ATOM 7839 O O . ALA B 1 106 ? -15.344 46.531 -10.156 1 95.81 106 ALA B O 1
ATOM 7840 N N . GLU B 1 107 ? -17.297 45.812 -10.852 1 95.12 107 GLU B N 1
ATOM 7841 C CA . GLU B 1 107 ? -17.953 47.062 -10.469 1 95.12 107 GLU B CA 1
ATOM 7842 C C . GLU B 1 107 ? -17.938 47.25 -8.953 1 95.12 107 GLU B C 1
ATOM 7844 O O . GLU B 1 107 ? -17.75 48.375 -8.469 1 95.12 107 GLU B O 1
ATOM 7849 N N . ALA B 1 108 ? -18.203 46.219 -8.273 1 95.69 108 ALA B N 1
ATOM 7850 C CA . ALA B 1 108 ? -18.203 46.281 -6.809 1 95.69 108 ALA B CA 1
ATOM 7851 C C . ALA B 1 108 ? -16.844 46.719 -6.281 1 95.69 108 ALA B C 1
ATOM 7853 O O . ALA B 1 108 ? -16.766 47.438 -5.289 1 95.69 108 ALA B O 1
ATOM 7854 N N . LEU B 1 109 ? -15.789 46.25 -6.926 1 96.75 109 LEU B N 1
ATOM 7855 C CA . LEU B 1 109 ? -14.445 46.625 -6.492 1 96.75 109 LEU B CA 1
ATOM 7856 C C . LEU B 1 109 ? -14.211 48.125 -6.672 1 96.75 109 LEU B C 1
ATOM 7858 O O . LEU B 1 109 ? -13.648 48.781 -5.793 1 96.75 109 LEU B O 1
ATOM 7862 N N . MET B 1 110 ? -14.641 48.625 -7.758 1 94.81 110 MET B N 1
ATOM 7863 C CA . MET B 1 110 ? -14.484 50.062 -8.016 1 94.81 110 MET B CA 1
ATOM 7864 C C . MET B 1 110 ? -15.305 50.875 -7.027 1 94.81 110 MET B C 1
ATOM 7866 O O . MET B 1 110 ? -14.82 51.906 -6.516 1 94.81 110 MET B O 1
ATOM 7870 N N . ASN B 1 111 ? -16.484 50.438 -6.797 1 95.69 111 ASN B N 1
ATOM 7871 C CA . ASN B 1 111 ? -17.328 51.125 -5.82 1 95.69 111 ASN B CA 1
ATOM 7872 C C . ASN B 1 111 ? -16.734 51.062 -4.418 1 95.69 111 ASN B C 1
ATOM 7874 O O . ASN B 1 111 ? -16.859 52 -3.643 1 95.69 111 ASN B O 1
ATOM 7878 N N . ALA B 1 112 ? -16.219 49.906 -4.105 1 96.94 112 ALA B N 1
ATOM 7879 C CA . ALA B 1 112 ? -15.57 49.75 -2.801 1 96.94 112 ALA B CA 1
ATOM 7880 C C . ALA B 1 112 ? -14.414 50.75 -2.635 1 96.94 112 ALA B C 1
ATOM 7882 O O . ALA B 1 112 ? -14.219 51.312 -1.553 1 96.94 112 ALA B O 1
ATOM 7883 N N . VAL B 1 113 ? -13.625 51 -3.709 1 97.06 113 VAL B N 1
ATOM 7884 C CA . VAL B 1 113 ? -12.516 51.938 -3.662 1 97.06 113 VAL B CA 1
ATOM 7885 C C . VAL B 1 113 ? -13.039 53.344 -3.344 1 97.06 113 VAL B C 1
ATOM 7887 O O . VAL B 1 113 ? -12.508 54.031 -2.461 1 97.06 113 VAL B O 1
ATOM 7890 N N . ARG B 1 114 ? -14.023 53.719 -4.035 1 95.81 114 ARG B N 1
ATOM 7891 C CA . ARG B 1 114 ? -14.617 55.031 -3.824 1 95.81 114 ARG B CA 1
ATOM 7892 C C . ARG B 1 114 ? -15.094 55.188 -2.387 1 95.81 114 ARG B C 1
ATOM 7894 O O . ARG B 1 114 ? -14.789 56.188 -1.729 1 95.81 114 ARG B O 1
ATOM 7901 N N . ARG B 1 115 ? -15.766 54.219 -1.924 1 96.75 115 ARG B N 1
ATOM 7902 C CA . ARG B 1 115 ? -16.328 54.281 -0.576 1 96.75 115 ARG B CA 1
ATOM 7903 C C . ARG B 1 115 ? -15.219 54.312 0.471 1 96.75 115 ARG B C 1
ATOM 7905 O O . ARG B 1 115 ? -15.336 55 1.484 1 96.75 115 ARG B O 1
ATOM 7912 N N . LEU B 1 116 ? -14.203 53.531 0.292 1 97.75 116 LEU B N 1
ATOM 7913 C CA . LEU B 1 116 ? -13.078 53.5 1.229 1 97.75 116 LEU B CA 1
ATOM 7914 C C . LEU B 1 116 ? -12.398 54.875 1.297 1 97.75 116 LEU B C 1
ATOM 7916 O O . LEU B 1 116 ? -12.07 55.344 2.385 1 97.75 116 LEU B O 1
ATOM 7920 N N . LEU B 1 117 ? -12.172 55.531 0.141 1 97.12 117 LEU B N 1
ATOM 7921 C CA . LEU B 1 117 ? -11.516 56.844 0.101 1 97.12 117 LEU B CA 1
ATOM 7922 C C . LEU B 1 117 ? -12.391 57.906 0.737 1 97.12 117 LEU B C 1
ATOM 7924 O O . LEU B 1 117 ? -11.891 58.781 1.436 1 97.12 117 LEU B O 1
ATOM 7928 N N . GLU B 1 118 ? -13.664 57.781 0.508 1 96.5 118 GLU B N 1
ATOM 7929 C CA . GLU B 1 118 ? -14.594 58.719 1.134 1 96.5 118 GLU B CA 1
ATOM 7930 C C . GLU B 1 118 ? -14.602 58.562 2.65 1 96.5 118 GLU B C 1
ATOM 7932 O O . GLU B 1 118 ? -14.617 59.531 3.387 1 96.5 118 GLU B O 1
ATOM 7937 N N . GLU B 1 119 ? -14.633 57.344 3.025 1 96.75 119 GLU B N 1
ATOM 7938 C CA . GLU B 1 119 ? -14.609 57.031 4.457 1 96.75 119 GLU B CA 1
ATOM 7939 C C . GLU B 1 119 ? -13.32 57.562 5.098 1 96.75 119 GLU B C 1
ATOM 7941 O O . GLU B 1 119 ? -13.352 58.125 6.199 1 96.75 119 GLU B O 1
ATOM 7946 N N . LEU B 1 120 ? -12.227 57.344 4.434 1 96.44 120 LEU B N 1
ATOM 7947 C CA . LEU B 1 120 ? -10.938 57.812 4.93 1 96.44 120 LEU B CA 1
ATOM 7948 C C . LEU B 1 120 ? -10.953 59.312 5.129 1 96.44 120 LEU B C 1
ATOM 7950 O O . LEU B 1 120 ? -10.492 59.812 6.16 1 96.44 120 LEU B O 1
ATOM 7954 N N . SER B 1 121 ? -11.461 59.969 4.156 1 94.81 121 SER B N 1
ATOM 7955 C CA . SER B 1 121 ? -11.539 61.438 4.211 1 94.81 121 SER B CA 1
ATOM 7956 C C . SER B 1 121 ? -12.422 61.906 5.367 1 94.81 121 SER B C 1
ATOM 7958 O O . SER B 1 121 ? -12.008 62.75 6.168 1 94.81 121 SER B O 1
ATOM 7960 N N . SER B 1 122 ? -13.547 61.344 5.488 1 94.75 122 SER B N 1
ATOM 7961 C CA . SER B 1 122 ? -14.508 61.719 6.516 1 94.75 122 SER B CA 1
ATOM 7962 C C . SER B 1 122 ? -13.992 61.375 7.91 1 94.75 122 SER B C 1
ATOM 7964 O O . SER B 1 122 ? -14.109 62.188 8.828 1 94.75 122 SER B O 1
ATOM 7966 N N . ARG B 1 123 ? -13.445 60.219 8.094 1 93.56 123 ARG B N 1
ATOM 7967 C CA . ARG B 1 123 ? -12.969 59.781 9.398 1 93.56 123 ARG B CA 1
ATOM 7968 C C . ARG B 1 123 ? -11.773 60.625 9.859 1 93.56 123 ARG B C 1
ATOM 7970 O O . ARG B 1 123 ? -11.672 60.938 11.039 1 93.56 123 ARG B O 1
ATOM 7977 N N . THR B 1 124 ? -10.891 60.844 8.969 1 91.25 124 THR B N 1
ATOM 7978 C CA . THR B 1 124 ? -9.695 61.625 9.328 1 91.25 124 THR B CA 1
ATOM 7979 C C . THR B 1 124 ? -10.07 63.031 9.711 1 91.25 124 THR B C 1
ATOM 7981 O O . THR B 1 124 ? -9.477 63.625 10.625 1 91.25 124 THR B O 1
ATOM 7984 N N . ASN B 1 125 ? -11.047 63.562 9.031 1 88.25 125 ASN B N 1
ATOM 7985 C CA . ASN B 1 125 ? -11.508 64.938 9.344 1 88.25 125 ASN B CA 1
ATOM 7986 C C . ASN B 1 125 ? -12.219 65 10.695 1 88.25 125 ASN B C 1
ATOM 7988 O O . ASN B 1 125 ? -12.219 66 11.359 1 88.25 125 ASN B O 1
ATOM 7992 N N . ALA B 1 126 ? -12.766 63.844 11.078 1 89.44 126 ALA B N 1
ATOM 7993 C CA . ALA B 1 126 ? -13.5 63.781 12.336 1 89.44 126 ALA B CA 1
ATOM 7994 C C . ALA B 1 126 ? -12.594 63.375 13.484 1 89.44 126 ALA B C 1
ATOM 7996 O O . ALA B 1 126 ? -12.945 63.531 14.656 1 89.44 126 ALA B O 1
ATOM 7997 N N . ASP B 1 127 ? -11.414 62.938 13.203 1 90 127 ASP B N 1
ATOM 7998 C CA . ASP B 1 127 ? -10.484 62.438 14.211 1 90 127 ASP B CA 1
ATOM 7999 C C . ASP B 1 127 ? -9.797 63.562 14.961 1 90 127 ASP B C 1
ATOM 8001 O O . ASP B 1 127 ? -9.906 64.75 14.562 1 90 127 ASP B O 1
ATOM 8005 N N . THR B 1 128 ? -9.148 63.281 16.031 1 87.81 128 THR B N 1
ATOM 8006 C CA . THR B 1 128 ? -8.336 64.25 16.734 1 87.81 128 THR B CA 1
ATOM 8007 C C . THR B 1 128 ? -7.172 64.688 15.859 1 87.81 128 THR B C 1
ATOM 8009 O O . THR B 1 128 ? -6.754 64 14.945 1 87.81 128 THR B O 1
ATOM 8012 N N . ALA B 1 129 ? -6.68 65.812 16.141 1 84.5 129 ALA B N 1
ATOM 8013 C CA . ALA B 1 129 ? -5.574 66.375 15.375 1 84.5 129 ALA B CA 1
ATOM 8014 C C . ALA B 1 129 ? -4.363 65.438 15.383 1 84.5 129 ALA B C 1
ATOM 8016 O O . ALA B 1 129 ? -3.705 65.25 14.359 1 84.5 129 ALA B O 1
ATOM 8017 N N . ALA B 1 130 ? -4.152 64.875 16.5 1 83.88 130 ALA B N 1
ATOM 8018 C CA . ALA B 1 130 ? -2.99 64 16.625 1 83.88 130 ALA B CA 1
ATOM 8019 C C . ALA B 1 130 ? -3.137 62.781 15.75 1 83.88 130 ALA B C 1
ATOM 8021 O O . ALA B 1 130 ? -2.188 62.375 15.07 1 83.88 130 ALA B O 1
ATOM 8022 N N . LYS B 1 131 ? -4.293 62.156 15.742 1 90.06 131 LYS B N 1
ATOM 8023 C CA . LYS B 1 131 ? -4.543 60.969 14.938 1 90.06 131 LYS B CA 1
ATOM 8024 C C . LYS B 1 131 ? -4.516 61.312 13.445 1 90.06 131 LYS B C 1
ATOM 8026 O O . LYS B 1 131 ? -4.043 60.5 12.641 1 90.06 131 LYS B O 1
ATOM 8031 N N . ALA B 1 132 ? -5.062 62.406 13.164 1 89.81 132 ALA B N 1
ATOM 8032 C CA . ALA B 1 132 ? -5.09 62.844 11.766 1 89.81 132 ALA B CA 1
ATOM 8033 C C . ALA B 1 132 ? -3.676 63.062 11.234 1 89.81 132 ALA B C 1
ATOM 8035 O O . ALA B 1 132 ? -3.373 62.719 10.094 1 89.81 132 ALA B O 1
ATOM 8036 N N . VAL B 1 133 ? -2.877 63.656 12.062 1 87.44 133 VAL B N 1
ATOM 8037 C CA . VAL B 1 133 ? -1.493 63.906 11.672 1 87.44 133 VAL B CA 1
ATOM 8038 C C . VAL B 1 133 ? -0.765 62.594 11.461 1 87.44 133 VAL B C 1
ATOM 8040 O O . VAL B 1 133 ? 0.023 62.438 10.523 1 87.44 133 VAL B O 1
ATOM 8043 N N . ASP B 1 134 ? -1.03 61.625 12.328 1 90.12 134 ASP B N 1
ATOM 8044 C CA . ASP B 1 134 ? -0.407 60.312 12.203 1 90.12 134 ASP B CA 1
ATOM 8045 C C . ASP B 1 134 ? -0.837 59.625 10.906 1 90.12 134 ASP B C 1
ATOM 8047 O O . ASP B 1 134 ? -0.011 59.031 10.211 1 90.12 134 ASP B O 1
ATOM 8051 N N . THR B 1 135 ? -2.145 59.688 10.602 1 93.44 135 THR B N 1
ATOM 8052 C CA . THR B 1 135 ? -2.666 59.062 9.398 1 93.44 135 THR B CA 1
ATOM 8053 C C . THR B 1 135 ? -2.059 59.688 8.148 1 93.44 135 THR B C 1
ATOM 8055 O O . THR B 1 135 ? -1.637 58.969 7.23 1 93.44 135 THR B O 1
ATOM 8058 N N . ARG B 1 136 ? -2.01 61.031 8.156 1 91.62 136 ARG B N 1
ATOM 8059 C CA . ARG B 1 136 ? -1.437 61.75 7.035 1 91.62 136 ARG B CA 1
ATOM 8060 C C . ARG B 1 136 ? 0.056 61.469 6.898 1 91.62 136 ARG B C 1
ATOM 8062 O O . ARG B 1 136 ? 0.563 61.312 5.789 1 91.62 136 ARG B O 1
ATOM 8069 N N . GLY B 1 137 ? 0.693 61.438 8.031 1 91.25 137 GLY B N 1
ATOM 8070 C CA . GLY B 1 137 ? 2.115 61.125 8.023 1 91.25 137 GLY B CA 1
ATOM 8071 C C . GLY B 1 137 ? 2.43 59.75 7.477 1 91.25 137 GLY B C 1
ATOM 8072 O O . GLY B 1 137 ? 3.373 59.594 6.699 1 91.25 137 GLY B O 1
ATOM 8073 N N . LEU B 1 138 ? 1.685 58.719 7.867 1 93.94 138 LEU B N 1
ATOM 8074 C CA . LEU B 1 138 ? 1.873 57.375 7.383 1 93.94 138 LEU B CA 1
ATOM 8075 C C . LEU B 1 138 ? 1.622 57.281 5.883 1 93.94 138 LEU B C 1
ATOM 8077 O O . LEU B 1 138 ? 2.398 56.656 5.152 1 93.94 138 LEU B O 1
ATOM 8081 N N . ALA B 1 139 ? 0.532 57.875 5.488 1 94.44 139 ALA B N 1
ATOM 8082 C CA . ALA B 1 139 ? 0.186 57.875 4.066 1 94.44 139 ALA B CA 1
ATOM 8083 C C . ALA B 1 139 ? 1.297 58.5 3.227 1 94.44 139 ALA B C 1
ATOM 8085 O O . ALA B 1 139 ? 1.624 58 2.148 1 94.44 139 ALA B O 1
ATOM 8086 N N . TRP B 1 140 ? 1.751 59.594 3.707 1 91.69 140 TRP B N 1
ATOM 8087 C CA . TRP B 1 140 ? 2.812 60.281 2.99 1 91.69 140 TRP B CA 1
ATOM 8088 C C . TRP B 1 140 ? 4.051 59.406 2.855 1 91.69 140 TRP B C 1
ATOM 8090 O O . TRP B 1 140 ? 4.621 59.281 1.769 1 91.69 140 TRP B O 1
ATOM 8100 N N . MET B 1 141 ? 4.469 58.844 3.92 1 90.69 141 MET B N 1
ATOM 8101 C CA . MET B 1 141 ? 5.633 57.969 3.916 1 90.69 141 MET B CA 1
ATOM 8102 C C . MET B 1 141 ? 5.414 56.781 2.977 1 90.69 141 MET B C 1
ATOM 8104 O O . MET B 1 141 ? 6.312 56.406 2.221 1 90.69 141 MET B O 1
ATOM 8108 N N . MET B 1 142 ? 4.227 56.156 3.018 1 94.44 142 MET B N 1
ATOM 8109 C CA . MET B 1 142 ? 3.908 55 2.17 1 94.44 142 MET B CA 1
ATOM 8110 C C . MET B 1 142 ? 3.926 55.406 0.697 1 94.44 142 MET B C 1
ATOM 8112 O O . MET B 1 142 ? 4.438 54.656 -0.141 1 94.44 142 MET B O 1
ATOM 8116 N N . ALA B 1 143 ? 3.428 56.531 0.433 1 92.38 143 ALA B N 1
ATOM 8117 C CA . ALA B 1 143 ? 3.406 57 -0.943 1 92.38 143 ALA B CA 1
ATOM 8118 C C . ALA B 1 143 ? 4.824 57.219 -1.477 1 92.38 143 ALA B C 1
ATOM 8120 O O . ALA B 1 143 ? 5.109 56.875 -2.629 1 92.38 143 ALA B O 1
ATOM 8121 N N . ARG B 1 144 ? 5.578 57.75 -0.714 1 89.5 144 ARG B N 1
ATOM 8122 C CA . ARG B 1 144 ? 6.965 57.969 -1.109 1 89.5 144 ARG B CA 1
ATOM 8123 C C . ARG B 1 144 ? 7.707 56.656 -1.319 1 89.5 144 ARG B C 1
ATOM 8125 O O . ARG B 1 144 ? 8.656 56.594 -2.104 1 89.5 144 ARG B O 1
ATOM 8132 N N . GLY B 1 145 ? 7.27 55.719 -0.542 1 90.88 145 GLY B N 1
ATOM 8133 C CA . GLY B 1 145 ? 7.875 54.406 -0.678 1 90.88 145 GLY B CA 1
ATOM 8134 C C . GLY B 1 145 ? 7.328 53.594 -1.849 1 90.88 145 GLY B C 1
ATOM 8135 O O . GLY B 1 145 ? 7.645 52.438 -2.012 1 90.88 145 GLY B O 1
ATOM 8136 N N . GLY B 1 146 ? 6.426 54.156 -2.615 1 90.69 146 GLY B N 1
ATOM 8137 C CA . GLY B 1 146 ? 5.949 53.531 -3.822 1 90.69 146 GLY B CA 1
ATOM 8138 C C . GLY B 1 146 ? 4.617 52.812 -3.639 1 90.69 146 GLY B C 1
ATOM 8139 O O . GLY B 1 146 ? 4.281 51.906 -4.387 1 90.69 146 GLY B O 1
ATOM 8140 N N . TRP B 1 147 ? 3.9 53.188 -2.639 1 94.5 147 TRP B N 1
ATOM 8141 C CA . TRP B 1 147 ? 2.58 52.594 -2.422 1 94.5 147 TRP B CA 1
ATOM 8142 C C . TRP B 1 147 ? 1.638 52.938 -3.57 1 94.5 147 TRP B C 1
ATOM 8144 O O . TRP B 1 147 ? 1.413 54.125 -3.865 1 94.5 147 TRP B O 1
ATOM 8154 N N . GLY B 1 148 ? 1.143 51.906 -4.203 1 93.5 148 GLY B N 1
ATOM 8155 C CA . GLY B 1 148 ? 0.298 52.125 -5.367 1 93.5 148 GLY B CA 1
ATOM 8156 C C . GLY B 1 148 ? -0.906 53 -5.094 1 93.5 148 GLY B C 1
ATOM 8157 O O . GLY B 1 148 ? -1.385 53.688 -5.988 1 93.5 148 GLY B O 1
ATOM 8158 N N . TRP B 1 149 ? -1.404 52.969 -3.877 1 96.12 149 TRP B N 1
ATOM 8159 C CA . TRP B 1 149 ? -2.58 53.75 -3.506 1 96.12 149 TRP B CA 1
ATOM 8160 C C . TRP B 1 149 ? -2.184 55.156 -3.029 1 96.12 149 TRP B C 1
ATOM 8162 O O . TRP B 1 149 ? -3.039 55.938 -2.631 1 96.12 149 TRP B O 1
ATOM 8172 N N . GLY B 1 150 ? -0.904 55.5 -3.033 1 94.19 150 GLY B N 1
ATOM 8173 C CA . GLY B 1 150 ? -0.361 56.688 -2.426 1 94.19 150 GLY B CA 1
ATOM 8174 C C . GLY B 1 150 ? -1.043 57.969 -2.902 1 94.19 150 GLY B C 1
ATOM 8175 O O . GLY B 1 150 ? -1.51 58.781 -2.092 1 94.19 150 GLY B O 1
ATOM 8176 N N . ASN B 1 151 ? -1.165 58.094 -4.191 1 93.06 151 ASN B N 1
ATOM 8177 C CA . ASN B 1 151 ? -1.738 59.312 -4.762 1 93.06 151 ASN B CA 1
ATOM 8178 C C . ASN B 1 151 ? -3.211 59.469 -4.391 1 93.06 151 ASN B C 1
ATOM 8180 O O . ASN B 1 151 ? -3.646 60.562 -4.004 1 93.06 151 ASN B O 1
ATOM 8184 N N . ALA B 1 152 ? -3.887 58.375 -4.539 1 95.38 152 ALA B N 1
ATOM 8185 C CA . ALA B 1 152 ? -5.316 58.438 -4.238 1 95.38 152 ALA B CA 1
ATOM 8186 C C . ALA B 1 152 ? -5.562 58.719 -2.764 1 95.38 152 ALA B C 1
ATOM 8188 O O . ALA B 1 152 ? -6.445 59.5 -2.418 1 95.38 152 ALA B O 1
ATOM 8189 N N . VAL B 1 153 ? -4.812 58.094 -1.922 1 96.38 153 VAL B N 1
ATOM 8190 C CA . VAL B 1 153 ? -4.988 58.25 -0.48 1 96.38 153 VAL B CA 1
ATOM 8191 C C . VAL B 1 153 ? -4.582 59.656 -0.037 1 96.38 153 VAL B C 1
ATOM 8193 O O . VAL B 1 153 ? -5.273 60.281 0.764 1 96.38 153 VAL B O 1
ATOM 8196 N N . LEU B 1 154 ? -3.463 60.219 -0.553 1 94.31 154 LEU B N 1
ATOM 8197 C CA . LEU B 1 154 ? -3.014 61.562 -0.202 1 94.31 154 LEU B CA 1
ATOM 8198 C C . LEU B 1 154 ? -4.027 62.594 -0.646 1 94.31 154 LEU B C 1
ATOM 8200 O O . LEU B 1 154 ? -4.273 63.562 0.068 1 94.31 154 LEU B O 1
ATOM 8204 N N . ALA B 1 155 ? -4.598 62.375 -1.77 1 94.31 155 ALA B N 1
ATOM 8205 C CA . ALA B 1 155 ? -5.629 63.281 -2.26 1 94.31 155 ALA B CA 1
ATOM 8206 C C . ALA B 1 155 ? -6.852 63.281 -1.342 1 94.31 155 ALA B C 1
ATOM 8208 O O . ALA B 1 155 ? -7.414 64.312 -1.041 1 94.31 155 ALA B O 1
ATOM 8209 N N . ALA B 1 156 ? -7.242 62.062 -0.973 1 95.12 156 ALA B N 1
ATOM 8210 C CA . ALA B 1 156 ? -8.398 61.938 -0.092 1 95.12 156 ALA B CA 1
ATOM 8211 C C . ALA B 1 156 ? -8.141 62.594 1.265 1 95.12 156 ALA B C 1
ATOM 8213 O O . ALA B 1 156 ? -9.07 63.062 1.921 1 95.12 156 ALA B O 1
ATOM 8214 N N . LEU B 1 157 ? -6.859 62.656 1.686 1 93.81 157 LEU B N 1
ATOM 8215 C CA . LEU B 1 157 ? -6.488 63.188 2.994 1 93.81 157 LEU B CA 1
ATOM 8216 C C . LEU B 1 157 ? -6.172 64.688 2.908 1 93.81 157 LEU B C 1
ATOM 8218 O O . LEU B 1 157 ? -5.926 65.312 3.93 1 93.81 157 LEU B O 1
ATOM 8222 N N . GLY B 1 158 ? -6.152 65.188 1.763 1 88.44 158 GLY B N 1
ATOM 8223 C CA . GLY B 1 158 ? -5.895 66.625 1.554 1 88.44 158 GLY B CA 1
ATOM 8224 C C . GLY B 1 158 ? -4.438 67 1.746 1 88.44 158 GLY B C 1
ATOM 8225 O O . GLY B 1 158 ? -4.133 68.062 2.246 1 88.44 158 GLY B O 1
ATOM 8226 N N . VAL B 1 159 ? -3.652 66.062 1.619 1 82.75 159 VAL B N 1
ATOM 8227 C CA . VAL B 1 159 ? -2.23 66.312 1.802 1 82.75 159 VAL B CA 1
ATOM 8228 C C . VAL B 1 159 ? -1.626 66.812 0.493 1 82.75 159 VAL B C 1
ATOM 8230 O O . VAL B 1 159 ? -1.827 66.25 -0.564 1 82.75 159 VAL B O 1
ATOM 8233 N N . GLN B 1 160 ? -1.163 68.188 0.538 1 72.19 160 GLN B N 1
ATOM 8234 C CA . GLN B 1 160 ? -0.496 68.75 -0.619 1 72.19 160 GLN B CA 1
ATOM 8235 C C . GLN B 1 160 ? 0.971 69.062 -0.319 1 72.19 160 GLN B C 1
ATOM 8237 O O . GLN B 1 160 ? 1.307 69.5 0.775 1 72.19 160 GLN B O 1
ATOM 8242 N N . GLY B 1 161 ? 1.913 68.812 -1.084 1 62.59 161 GLY B N 1
ATOM 8243 C CA . GLY B 1 161 ? 3.316 69.188 -1.004 1 62.59 161 GLY B CA 1
ATOM 8244 C C . GLY B 1 161 ? 4.098 68.312 -0.007 1 62.59 161 GLY B C 1
ATOM 8245 O O . GLY B 1 161 ? 3.695 67.188 0.328 1 62.59 161 GLY B O 1
ATOM 8246 N N . ASP B 1 162 ? 5.484 68.625 0.341 1 57.41 162 ASP B N 1
ATOM 8247 C CA . ASP B 1 162 ? 6.5 67.938 1.084 1 57.41 162 ASP B CA 1
ATOM 8248 C C . ASP B 1 162 ? 6.289 68.062 2.59 1 57.41 162 ASP B C 1
ATOM 8250 O O . ASP B 1 162 ? 7.172 67.688 3.381 1 57.41 162 ASP B O 1
ATOM 8254 N N . SER B 1 163 ? 5.332 68.625 3.039 1 51.53 163 SER B N 1
ATOM 8255 C CA . SER B 1 163 ? 5.305 69.062 4.438 1 51.53 163 SER B CA 1
ATOM 8256 C C . SER B 1 163 ? 5.035 67.875 5.363 1 51.53 163 SER B C 1
ATOM 8258 O O . SER B 1 163 ? 4.949 68.062 6.582 1 51.53 163 SER B O 1
ATOM 8260 N N . GLY B 1 164 ? 4.77 66.75 5.098 1 53.88 164 GLY B N 1
ATOM 8261 C CA . GLY B 1 164 ? 4.371 65.75 6.102 1 53.88 164 GLY B CA 1
ATOM 8262 C C . GLY B 1 164 ? 5.535 64.938 6.656 1 53.88 164 GLY B C 1
ATOM 8263 O O . GLY B 1 164 ? 6.387 64.5 5.898 1 53.88 164 GLY B O 1
ATOM 8264 N N . ARG B 1 165 ? 6.164 65.438 7.781 1 57.22 165 ARG B N 1
ATOM 8265 C CA . ARG B 1 165 ? 7.199 64.688 8.469 1 57.22 165 ARG B CA 1
ATOM 8266 C C . ARG B 1 165 ? 6.633 63.375 9.055 1 57.22 165 ARG B C 1
ATOM 8268 O O . ARG B 1 165 ? 5.789 63.406 9.945 1 57.22 165 ARG B O 1
ATOM 8275 N N . GLY B 1 166 ? 6.742 62.219 8.383 1 61.78 166 GLY B N 1
ATOM 8276 C CA . GLY B 1 166 ? 6.223 60.875 8.609 1 61.78 166 GLY B CA 1
ATOM 8277 C C . GLY B 1 166 ? 6.977 60.125 9.688 1 61.78 166 GLY B C 1
ATOM 8278 O O . GLY B 1 166 ? 6.547 59.031 10.125 1 61.78 166 GLY B O 1
ATOM 8279 N N . GLY B 1 167 ? 8.031 60.562 10.148 1 65.62 167 GLY B N 1
ATOM 8280 C CA . GLY B 1 167 ? 8.859 59.781 11.055 1 65.62 167 GLY B CA 1
ATOM 8281 C C . GLY B 1 167 ? 8.211 59.562 12.406 1 65.62 167 GLY B C 1
ATOM 8282 O O . GLY B 1 167 ? 8.273 58.438 12.945 1 65.62 167 GLY B O 1
ATOM 8283 N N . GLY B 1 168 ? 7.484 60.531 12.844 1 79.25 168 GLY B N 1
ATOM 8284 C CA . GLY B 1 168 ? 6.859 60.406 14.148 1 79.25 168 GLY B CA 1
ATOM 8285 C C . GLY B 1 168 ? 5.676 59.438 14.156 1 79.25 168 GLY B C 1
ATOM 8286 O O . GLY B 1 168 ? 5.367 58.844 15.18 1 79.25 168 GLY B O 1
ATOM 8287 N N . ALA B 1 169 ? 5.133 59.281 13 1 85.5 169 ALA B N 1
ATOM 8288 C CA . ALA B 1 169 ? 3.928 58.469 12.891 1 85.5 169 ALA B CA 1
ATOM 8289 C C . ALA B 1 169 ? 4.262 56.969 12.992 1 85.5 169 ALA B C 1
ATOM 8291 O O . ALA B 1 169 ? 3.406 56.156 13.352 1 85.5 169 ALA B O 1
ATOM 8292 N N . LEU B 1 170 ? 5.492 56.594 12.711 1 91.56 170 LEU B N 1
ATOM 8293 C CA . LEU B 1 170 ? 5.922 55.188 12.734 1 91.56 170 LEU B CA 1
ATOM 8294 C C . LEU B 1 170 ? 6.195 54.719 14.156 1 91.56 170 LEU B C 1
ATOM 8296 O O . LEU B 1 170 ? 6.262 53.531 14.422 1 91.56 170 LEU B O 1
ATOM 8300 N N . ARG B 1 171 ? 6.312 55.656 15.016 1 92.25 171 ARG B N 1
ATOM 8301 C CA . ARG B 1 171 ? 6.57 55.312 16.422 1 92.25 171 ARG B CA 1
ATOM 8302 C C . ARG B 1 171 ? 5.27 55 17.156 1 92.25 171 ARG B C 1
ATOM 8304 O O . ARG B 1 171 ? 4.926 55.719 18.109 1 92.25 171 ARG B O 1
ATOM 8311 N N . VAL B 1 172 ? 4.688 53.969 16.766 1 93.88 172 VAL B N 1
ATOM 8312 C CA . VAL B 1 172 ? 3.352 53.625 17.234 1 93.88 172 VAL B CA 1
ATOM 8313 C C . VAL B 1 172 ? 3.377 53.375 18.75 1 93.88 172 VAL B C 1
ATOM 8315 O O . VAL B 1 172 ? 2.363 53.562 19.422 1 93.88 172 VAL B O 1
ATOM 8318 N N . TRP B 1 173 ? 4.555 52.875 19.328 1 92.62 173 TRP B N 1
ATOM 8319 C CA . TRP B 1 173 ? 4.656 52.562 20.75 1 92.62 173 TRP B CA 1
ATOM 8320 C C . TRP B 1 173 ? 4.453 53.812 21.609 1 92.62 173 TRP B C 1
ATOM 8322 O O . TRP B 1 173 ? 4.105 53.688 22.797 1 92.62 173 TRP B O 1
ATOM 8332 N N . ASP B 1 174 ? 4.605 54.969 21.047 1 91.19 174 ASP B N 1
ATOM 8333 C CA . ASP B 1 174 ? 4.406 56.219 21.797 1 91.19 174 ASP B CA 1
ATOM 8334 C C . ASP B 1 174 ? 2.926 56.438 22.094 1 91.19 174 ASP B C 1
ATOM 8336 O O . ASP B 1 174 ? 2.58 57.219 23 1 91.19 174 ASP B O 1
ATOM 8340 N N . ARG B 1 175 ? 2.096 55.812 21.312 1 91.06 175 ARG B N 1
ATOM 8341 C CA . ARG B 1 175 ? 0.655 56 21.438 1 91.06 175 ARG B CA 1
ATOM 8342 C C . ARG B 1 175 ? 0.005 54.844 22.203 1 91.06 175 ARG B C 1
ATOM 8344 O O . ARG B 1 175 ? -1.189 54.875 22.5 1 91.06 175 ARG B O 1
ATOM 8351 N N . LEU B 1 176 ? 0.713 53.781 22.531 1 92.38 176 LEU B N 1
ATOM 8352 C CA . LEU B 1 176 ? 0.153 52.594 23.156 1 92.38 176 LEU B CA 1
ATOM 8353 C C . LEU B 1 176 ? 0.145 52.75 24.688 1 92.38 176 LEU B C 1
ATOM 8355 O O . LEU B 1 176 ? 1.059 53.344 25.25 1 92.38 176 LEU B O 1
ATOM 8359 N N . PRO B 1 177 ? -0.851 52.25 25.297 1 88.75 177 PRO B N 1
ATOM 8360 C CA . PRO B 1 177 ? -0.925 52.312 26.75 1 88.75 177 PRO B CA 1
ATOM 8361 C C . PRO B 1 177 ? 0.066 51.406 27.453 1 88.75 177 PRO B C 1
ATOM 8363 O O . PRO B 1 177 ? 0.412 50.344 26.906 1 88.75 177 PRO B O 1
ATOM 8366 N N . GLU B 1 178 ? 0.52 51.781 28.578 1 90.88 178 GLU B N 1
ATOM 8367 C CA . GLU B 1 178 ? 1.399 50.938 29.406 1 90.88 178 GLU B CA 1
ATOM 8368 C C . GLU B 1 178 ? 0.596 50.062 30.344 1 90.88 178 GLU B C 1
ATOM 8370 O O . GLU B 1 178 ? -0.474 50.438 30.812 1 90.88 178 GLU B O 1
ATOM 8375 N N . TRP B 1 179 ? 1.023 48.906 30.5 1 85.19 179 TRP B N 1
ATOM 8376 C CA . TRP B 1 179 ? 0.394 48.031 31.5 1 85.19 179 TRP B CA 1
ATOM 8377 C C . TRP B 1 179 ? 0.956 48.312 32.875 1 85.19 179 TRP B C 1
ATOM 8379 O O . TRP B 1 179 ? 2.041 48.875 33.031 1 85.19 179 TRP B O 1
ATOM 8389 N N . SER B 1 180 ? 0.152 48.094 33.875 1 82.44 180 SER B N 1
ATOM 8390 C CA . SER B 1 180 ? 0.57 48.312 35.281 1 82.44 180 SER B CA 1
ATOM 8391 C C . SER B 1 180 ? 0.677 47 36.031 1 82.44 180 SER B C 1
ATOM 8393 O O . SER B 1 180 ? -0.058 46.062 35.75 1 82.44 180 SER B O 1
ATOM 8395 N N . GLU B 1 181 ? 1.686 46.875 36.844 1 80.75 181 GLU B N 1
ATOM 8396 C CA . GLU B 1 181 ? 1.832 45.719 37.719 1 80.75 181 GLU B CA 1
ATOM 8397 C C . GLU B 1 181 ? 0.903 45.812 38.938 1 80.75 181 GLU B C 1
ATOM 8399 O O . GLU B 1 181 ? 0.631 46.906 39.438 1 80.75 181 GLU B O 1
ATOM 8404 N N . TYR B 1 182 ? 0.397 44.719 39.312 1 79.06 182 TYR B N 1
ATOM 8405 C CA . TYR B 1 182 ? -0.454 44.625 40.469 1 79.06 182 TYR B CA 1
ATOM 8406 C C . TYR B 1 182 ? 0.109 43.625 41.469 1 79.06 182 TYR B C 1
ATOM 8408 O O . TYR B 1 182 ? 1.021 42.875 41.156 1 79.06 182 TYR B O 1
ATOM 8416 N N . ALA B 1 183 ? -0.304 43.719 42.719 1 78.44 183 ALA B N 1
ATOM 8417 C CA . ALA B 1 183 ? 0.065 42.719 43.719 1 78.44 183 ALA B CA 1
ATOM 8418 C C . ALA B 1 183 ? -0.345 41.312 43.25 1 78.44 183 ALA B C 1
ATOM 8420 O O . ALA B 1 183 ? -1.341 41.156 42.531 1 78.44 183 ALA B O 1
ATOM 8421 N N . PRO B 1 184 ? 0.558 40.375 43.594 1 80.06 184 PRO B N 1
ATOM 8422 C CA . PRO B 1 184 ? 0.154 39 43.25 1 80.06 184 PRO B CA 1
ATOM 8423 C C . PRO B 1 184 ? -1.242 38.656 43.781 1 80.06 184 PRO B C 1
ATOM 8425 O O . PRO B 1 184 ? -1.625 39.094 44.875 1 80.06 184 PRO B O 1
ATOM 8428 N N . GLU B 1 185 ? -1.895 37.969 42.969 1 82.81 185 GLU B N 1
ATOM 8429 C CA . GLU B 1 185 ? -3.252 37.594 43.344 1 82.81 185 GLU B CA 1
ATOM 8430 C C . GLU B 1 185 ? -3.246 36.562 44.5 1 82.81 185 GLU B C 1
ATOM 8432 O O . GLU B 1 185 ? -2.359 35.719 44.562 1 82.81 185 GLU B O 1
ATOM 8437 N N . PRO B 1 186 ? -4.176 36.656 45.375 1 84.12 186 PRO B N 1
ATOM 8438 C CA . PRO B 1 186 ? -4.289 35.594 46.406 1 84.12 186 PRO B CA 1
ATOM 8439 C C . PRO B 1 186 ? -4.621 34.219 45.844 1 84.12 186 PRO B C 1
ATOM 8441 O O . PRO B 1 186 ? -5.062 34.125 44.688 1 84.12 186 PRO B O 1
ATOM 8444 N N . PRO B 1 187 ? -4.289 33.156 46.594 1 86.31 187 PRO B N 1
ATOM 8445 C CA . PRO B 1 187 ? -4.684 31.828 46.125 1 86.31 187 PRO B CA 1
ATOM 8446 C C . PRO B 1 187 ? -6.191 31.688 45.938 1 86.31 187 PRO B C 1
ATOM 8448 O O . PRO B 1 187 ? -6.965 32.344 46.656 1 86.31 187 PRO B O 1
ATOM 8451 N N . PRO B 1 188 ? -6.574 30.875 45.062 1 90.19 188 PRO B N 1
ATOM 8452 C CA . PRO B 1 188 ? -8.016 30.688 44.844 1 90.19 188 PRO B CA 1
ATOM 8453 C C . PRO B 1 188 ? -8.734 30.141 46.062 1 90.19 188 PRO B C 1
ATOM 8455 O O . PRO B 1 188 ? -8.148 29.375 46.844 1 90.19 188 PRO B O 1
ATOM 8458 N N . GLY B 1 189 ? -10.008 30.531 46.125 1 92.06 189 GLY B N 1
ATOM 8459 C CA . GLY B 1 189 ? -10.852 29.938 47.156 1 92.06 189 GLY B CA 1
ATOM 8460 C C . GLY B 1 189 ? -11.211 28.5 46.875 1 92.06 189 GLY B C 1
ATOM 8461 O O . GLY B 1 189 ? -10.734 27.906 45.875 1 92.06 189 GLY B O 1
ATOM 8462 N N . ASN B 1 190 ? -11.992 27.859 47.812 1 94.75 190 ASN B N 1
ATOM 8463 C CA . ASN B 1 190 ? -12.398 26.453 47.656 1 94.75 190 ASN B CA 1
ATOM 8464 C C . ASN B 1 190 ? -13.914 26.297 47.781 1 94.75 190 ASN B C 1
ATOM 8466 O O . ASN B 1 190 ? -14.398 25.297 48.312 1 94.75 190 ASN B O 1
ATOM 8470 N N . ILE B 1 191 ? -14.633 27.344 47.344 1 96.81 191 ILE B N 1
ATOM 8471 C CA . ILE B 1 191 ? -16.094 27.297 47.375 1 96.81 191 ILE B CA 1
ATOM 8472 C C . ILE B 1 191 ? -16.594 26.406 46.25 1 96.81 191 ILE B C 1
ATOM 8474 O O . ILE B 1 191 ? -16.312 26.672 45.062 1 96.81 191 ILE B O 1
ATOM 8478 N N . PRO B 1 192 ? -17.297 25.344 46.625 1 96.31 192 PRO B N 1
ATOM 8479 C CA . PRO B 1 192 ? -17.781 24.438 45.562 1 96.31 192 PRO B CA 1
ATOM 8480 C C . PRO B 1 192 ? -18.844 25.062 44.688 1 96.31 192 PRO B C 1
ATOM 8482 O O . PRO B 1 192 ? -19.578 25.953 45.125 1 96.31 192 PRO B O 1
ATOM 8485 N N . VAL B 1 193 ? -18.906 24.672 43.438 1 96.44 193 VAL B N 1
ATOM 8486 C CA . VAL B 1 193 ? -19.969 25.047 42.531 1 96.44 193 VAL B CA 1
ATOM 8487 C C . VAL B 1 193 ? -21.062 23.984 42.531 1 96.44 193 VAL B C 1
ATOM 8489 O O . VAL B 1 193 ? -20.828 22.828 42.188 1 96.44 193 VAL B O 1
ATOM 8492 N N . ASP B 1 194 ? -22.25 24.391 42.906 1 94.75 194 ASP B N 1
ATOM 8493 C CA . ASP B 1 194 ? -23.406 23.5 43 1 94.75 194 ASP B CA 1
ATOM 8494 C C . ASP B 1 194 ? -24.078 23.312 41.656 1 94.75 194 ASP B C 1
ATOM 8496 O O . ASP B 1 194 ? -24.234 24.266 40.906 1 94.75 194 ASP B O 1
ATOM 8500 N N . PRO B 1 195 ? -24.5 22.031 41.438 1 95.31 195 PRO B N 1
ATOM 8501 C CA . PRO B 1 195 ? -25.203 21.781 40.156 1 95.31 195 PRO B CA 1
ATOM 8502 C C . PRO B 1 195 ? -26.422 22.672 39.969 1 95.31 195 PRO B C 1
ATOM 8504 O O . PRO B 1 195 ? -26.703 23.109 38.844 1 95.31 195 PRO B O 1
ATOM 8507 N N . THR B 1 196 ? -27.094 22.906 41.031 1 94.81 196 THR B N 1
ATOM 8508 C CA . THR B 1 196 ? -28.281 23.75 40.938 1 94.81 196 THR B CA 1
ATOM 8509 C C . THR B 1 196 ? -27.922 25.172 40.562 1 94.81 196 THR B C 1
ATOM 8511 O O . THR B 1 196 ? -28.578 25.781 39.719 1 94.81 196 THR B O 1
ATOM 8514 N N . GLU B 1 197 ? -26.953 25.703 41.219 1 95.5 197 GLU B N 1
ATOM 8515 C CA . GLU B 1 197 ? -26.453 27.047 40.875 1 95.5 197 GLU B CA 1
ATOM 8516 C C . GLU B 1 197 ? -25.984 27.094 39.406 1 95.5 197 GLU B C 1
ATOM 8518 O O . GLU B 1 197 ? -26.141 28.109 38.75 1 95.5 197 GLU B O 1
ATOM 8523 N N . THR B 1 198 ? -25.359 26.031 39 1 96.31 198 THR B N 1
ATOM 8524 C CA . THR B 1 198 ? -24.859 25.922 37.625 1 96.31 198 THR B CA 1
ATOM 8525 C C . THR B 1 198 ? -26.016 26 36.625 1 96.31 198 THR B C 1
ATOM 8527 O O . THR B 1 198 ? -25.938 26.719 35.625 1 96.31 198 THR B O 1
ATOM 8530 N N . ARG B 1 199 ? -27.078 25.297 36.906 1 94.19 199 ARG B N 1
ATOM 8531 C CA . ARG B 1 199 ? -28.266 25.297 36.062 1 94.19 199 ARG B CA 1
ATOM 8532 C C . ARG B 1 199 ? -28.875 26.688 36 1 94.19 199 ARG B C 1
ATOM 8534 O O . ARG B 1 199 ? -29.328 27.141 34.938 1 94.19 199 ARG B O 1
ATOM 8541 N N . GLN B 1 200 ? -28.875 27.344 37.094 1 93.19 200 GLN B N 1
ATOM 8542 C CA . GLN B 1 200 ? -29.422 28.703 37.156 1 93.19 200 GLN B CA 1
ATOM 8543 C C . GLN B 1 200 ? -28.562 29.656 36.344 1 93.19 200 GLN B C 1
ATOM 8545 O O . GLN B 1 200 ? -29.109 30.484 35.594 1 93.19 200 GLN B O 1
ATOM 8550 N N . ARG B 1 201 ? -27.281 29.594 36.531 1 94 201 ARG B N 1
ATOM 8551 C CA . ARG B 1 201 ? -26.375 30.438 35.781 1 94 201 ARG B CA 1
ATOM 8552 C C . ARG B 1 201 ? -26.531 30.203 34.281 1 94 201 ARG B C 1
ATOM 8554 O O . ARG B 1 201 ? -26.516 31.141 33.469 1 94 201 ARG B O 1
ATOM 8561 N N . LEU B 1 202 ? -26.625 28.953 33.844 1 94.88 202 LEU B N 1
ATOM 8562 C CA . LEU B 1 202 ? -26.828 28.594 32.438 1 94.88 202 LEU B CA 1
ATOM 8563 C C . LEU B 1 202 ? -28.109 29.234 31.891 1 94.88 202 LEU B C 1
ATOM 8565 O O . LEU B 1 202 ? -28.109 29.797 30.797 1 94.88 202 LEU B O 1
ATOM 8569 N N . ALA B 1 203 ? -29.141 29.156 32.688 1 91.62 203 ALA B N 1
ATOM 8570 C CA . ALA B 1 203 ? -30.422 29.75 32.281 1 91.62 203 ALA B CA 1
ATOM 8571 C C . ALA B 1 203 ? -30.297 31.25 32.094 1 91.62 203 ALA B C 1
ATOM 8573 O O . ALA B 1 203 ? -30.875 31.828 31.172 1 91.62 203 ALA B O 1
ATOM 8574 N N . GLN B 1 204 ? -29.594 31.891 32.938 1 91 204 GLN B N 1
ATOM 8575 C CA . GLN B 1 204 ? -29.359 33.312 32.844 1 91 204 GLN B CA 1
ATOM 8576 C C . GLN B 1 204 ? -28.594 33.688 31.578 1 91 204 GLN B C 1
ATOM 8578 O O . GLN B 1 204 ? -28.906 34.688 30.922 1 91 204 GLN B O 1
ATOM 8583 N N . MET B 1 205 ? -27.609 32.938 31.297 1 92 205 MET B N 1
ATOM 8584 C CA . MET B 1 205 ? -26.766 33.188 30.125 1 92 205 MET B CA 1
ATOM 8585 C C . MET B 1 205 ? -27.562 33 28.844 1 92 205 MET B C 1
ATOM 8587 O O . MET B 1 205 ? -27.312 33.688 27.844 1 92 205 MET B O 1
ATOM 8591 N N . LEU B 1 206 ? -28.453 32.062 28.844 1 88.12 206 LEU B N 1
ATOM 8592 C CA . LEU B 1 206 ? -29.266 31.797 27.656 1 88.12 206 LEU B CA 1
ATOM 8593 C C . LEU B 1 206 ? -30.297 32.875 27.438 1 88.12 206 LEU B C 1
ATOM 8595 O O . LEU B 1 206 ? -30.719 33.125 26.297 1 88.12 206 LEU B O 1
ATOM 8599 N N . GLY B 1 207 ? -30.578 33.688 28.375 1 79.94 207 GLY B N 1
ATOM 8600 C CA . GLY B 1 207 ? -31.516 34.781 28.25 1 79.94 207 GLY B CA 1
ATOM 8601 C C . GLY B 1 207 ? -32.938 34.375 28.5 1 79.94 207 GLY B C 1
ATOM 8602 O O . GLY B 1 207 ? -33.281 33.188 28.547 1 79.94 207 GLY B O 1
ATOM 8603 N N . GLU B 1 208 ? -33.75 35.5 28.547 1 73.81 208 GLU B 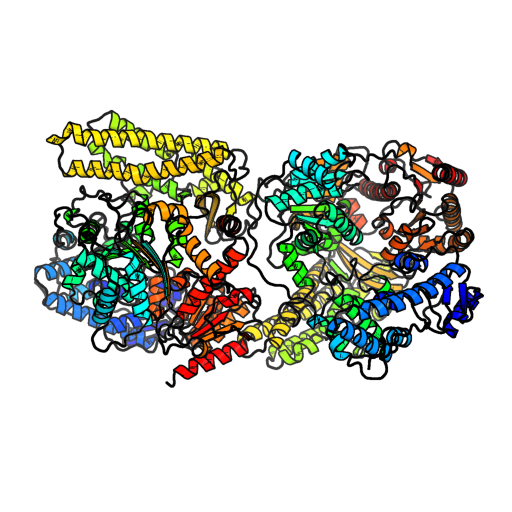N 1
ATOM 8604 C CA . GLU B 1 208 ? -35.188 35.312 28.766 1 73.81 208 GLU B CA 1
ATOM 8605 C C . GLU B 1 208 ? -35.875 34.781 27.531 1 73.81 208 GLU B C 1
ATOM 8607 O O . GLU B 1 208 ? -35.594 35.25 26.406 1 73.81 208 GLU B O 1
ATOM 8612 N N . GLY B 1 209 ? -36.5 33.625 27.469 1 64.94 209 GLY B N 1
ATOM 8613 C CA . GLY B 1 209 ? -37.219 33.062 26.344 1 64.94 209 GLY B CA 1
ATOM 8614 C C . GLY B 1 209 ? -36.469 31.922 25.672 1 64.94 209 GLY B C 1
ATOM 8615 O O . GLY B 1 209 ? -37 31.328 24.719 1 64.94 209 GLY B O 1
ATOM 8616 N N . ALA B 1 210 ? -35.188 31.891 26.109 1 67.19 210 ALA B N 1
ATOM 8617 C CA . ALA B 1 210 ? -34.438 30.828 25.453 1 67.19 210 ALA B CA 1
ATOM 8618 C C . ALA B 1 210 ? -35 29.453 25.828 1 67.19 210 ALA B C 1
ATOM 8620 O O . ALA B 1 210 ? -35.438 29.25 26.953 1 67.19 210 ALA B O 1
ATOM 8621 N N . GLU B 1 211 ? -35.312 28.609 24.828 1 64.31 211 GLU B N 1
ATOM 8622 C CA . GLU B 1 211 ? -35.781 27.25 25.062 1 64.31 211 GLU B CA 1
ATOM 8623 C C . GLU B 1 211 ? -34.75 26.484 25.906 1 64.31 211 GLU B C 1
ATOM 8625 O O . GLU B 1 211 ? -33.562 26.406 25.562 1 64.31 211 GLU B O 1
ATOM 8630 N N . GLN B 1 212 ? -35.156 26.172 27.109 1 67.62 212 GLN B N 1
ATOM 8631 C CA . GLN B 1 212 ? -34.312 25.375 27.984 1 67.62 212 GLN B CA 1
ATOM 8632 C C . GLN B 1 212 ? -34.219 23.938 27.5 1 67.62 212 GLN B C 1
ATOM 8634 O O . GLN B 1 212 ? -35.25 23.297 27.219 1 67.62 212 GLN B O 1
ATOM 8639 N N . ARG B 1 213 ? -32.969 23.516 27.109 1 76.81 213 ARG B N 1
ATOM 8640 C CA . ARG B 1 213 ? -32.719 22.125 26.75 1 76.81 213 ARG B CA 1
ATOM 8641 C C . ARG B 1 213 ? -32.281 21.312 27.969 1 76.81 213 ARG B C 1
ATOM 8643 O O . ARG B 1 213 ? -31.219 21.531 28.516 1 76.81 213 ARG B O 1
ATOM 8650 N N . PRO B 1 214 ? -33.125 20.344 28.406 1 82.94 214 PRO B N 1
ATOM 8651 C CA . PRO B 1 214 ? -32.781 19.531 29.562 1 82.94 214 PRO B CA 1
ATOM 8652 C C . PRO B 1 214 ? -31.422 18.859 29.438 1 82.94 214 PRO B C 1
ATOM 8654 O O . PRO B 1 214 ? -30.672 18.781 30.406 1 82.94 214 PRO B O 1
ATOM 8657 N N . THR B 1 215 ? -31.094 18.5 28.281 1 88.12 215 THR B N 1
ATOM 8658 C CA . THR B 1 215 ? -29.844 17.797 28.062 1 88.12 215 THR B CA 1
ATOM 8659 C C . THR B 1 215 ? -28.656 18.734 28.312 1 88.12 215 THR B C 1
ATOM 8661 O O . THR B 1 215 ? -27.625 18.297 28.812 1 88.12 215 THR B O 1
ATOM 8664 N N . GLN B 1 216 ? -28.781 19.969 27.938 1 91.19 216 GLN B N 1
ATOM 8665 C CA . GLN B 1 216 ? -27.719 20.953 28.172 1 91.19 216 GLN B CA 1
ATOM 8666 C C . GLN B 1 216 ? -27.531 21.203 29.672 1 91.19 216 GLN B C 1
ATOM 8668 O O . GLN B 1 216 ? -26.406 21.344 30.141 1 91.19 216 GLN B O 1
ATOM 8673 N N . ALA B 1 217 ? -28.641 21.219 30.359 1 93.06 217 ALA B N 1
ATOM 8674 C CA . ALA B 1 217 ? -28.594 21.406 31.812 1 93.06 217 ALA B CA 1
ATOM 8675 C C . ALA B 1 217 ? -27.938 20.219 32.5 1 93.06 217 ALA B C 1
ATOM 8677 O O . ALA B 1 217 ? -27.156 20.391 33.438 1 93.06 217 ALA B O 1
ATOM 8678 N N . ASP B 1 218 ? -28.281 19.094 32.031 1 93.81 218 ASP B N 1
ATOM 8679 C CA . ASP B 1 218 ? -27.672 17.875 32.594 1 93.81 218 ASP B CA 1
ATOM 8680 C C . ASP B 1 218 ? -26.156 17.875 32.344 1 93.81 218 ASP B C 1
ATOM 8682 O O . ASP B 1 218 ? -25.391 17.5 33.219 1 93.81 218 ASP B O 1
ATOM 8686 N N . TYR B 1 219 ? -25.828 18.266 31.172 1 95.5 219 TYR B N 1
ATOM 8687 C CA . TYR B 1 219 ? -24.422 18.359 30.828 1 95.5 219 TYR B CA 1
ATOM 8688 C C . TYR B 1 219 ? -23.703 19.344 31.766 1 95.5 219 TYR B C 1
ATOM 8690 O O . TYR B 1 219 ? -22.656 19.016 32.312 1 95.5 219 TYR B O 1
ATOM 8698 N N . ALA B 1 220 ? -24.25 20.484 31.969 1 96.44 220 ALA B N 1
ATOM 8699 C CA . ALA B 1 220 ? -23.656 21.5 32.812 1 96.44 220 ALA B CA 1
ATOM 8700 C C . ALA B 1 220 ? -23.531 21 34.25 1 96.44 220 ALA B C 1
ATOM 8702 O O . ALA B 1 220 ? -22.531 21.281 34.938 1 96.44 220 ALA B O 1
ATOM 8703 N N . SER B 1 221 ? -24.547 20.297 34.656 1 96 221 SER B N 1
ATOM 8704 C CA . SER B 1 221 ? -24.531 19.734 36 1 96 221 SER B CA 1
ATOM 8705 C C . SER B 1 221 ? -23.391 18.75 36.188 1 96 221 SER B C 1
ATOM 8707 O O . SER B 1 221 ? -22.703 18.75 37.219 1 96 221 SER B O 1
ATOM 8709 N N . ALA B 1 222 ? -23.234 17.938 35.219 1 96.5 222 ALA B N 1
ATOM 8710 C CA . ALA B 1 222 ? -22.156 16.938 35.281 1 96.5 222 ALA B CA 1
ATOM 8711 C C . ALA B 1 222 ? -20.797 17.625 35.281 1 96.5 222 ALA B C 1
ATOM 8713 O O . ALA B 1 222 ? -19.906 17.219 36.062 1 96.5 222 ALA B O 1
ATOM 8714 N N . VAL B 1 223 ? -20.625 18.625 34.5 1 97.75 223 VAL B N 1
ATOM 8715 C CA . VAL B 1 223 ? -19.359 19.344 34.375 1 97.75 223 VAL B CA 1
ATOM 8716 C C . VAL B 1 223 ? -19.031 20.062 35.688 1 97.75 223 VAL B C 1
ATOM 8718 O O . VAL B 1 223 ? -17.875 20.219 36.031 1 97.75 223 VAL B O 1
ATOM 8721 N N . SER B 1 224 ? -20.047 20.438 36.469 1 97.75 224 SER B N 1
ATOM 8722 C CA . SER B 1 224 ? -19.859 21.172 37.719 1 97.75 224 SER B CA 1
ATOM 8723 C C . SER B 1 224 ? -19.031 20.375 38.719 1 97.75 224 SER B C 1
ATOM 8725 O O . SER B 1 224 ? -18.391 20.953 39.594 1 97.75 224 SER B O 1
ATOM 8727 N N . ARG B 1 225 ? -18.969 19.109 38.531 1 96.94 225 ARG B N 1
ATOM 8728 C CA . ARG B 1 225 ? -18.234 18.25 39.469 1 96.94 225 ARG B CA 1
ATOM 8729 C C . ARG B 1 225 ? -16.734 18.547 39.406 1 96.94 225 ARG B C 1
ATOM 8731 O O . ARG B 1 225 ? -16.031 18.344 40.406 1 96.94 225 ARG B O 1
ATOM 8738 N N . ALA B 1 226 ? -16.281 18.984 38.312 1 97.62 226 ALA B N 1
ATOM 8739 C CA . ALA B 1 226 ? -14.859 19.328 38.156 1 97.62 226 ALA B CA 1
ATOM 8740 C C . ALA B 1 226 ? -14.508 20.562 38.969 1 97.62 226 ALA B C 1
ATOM 8742 O O . ALA B 1 226 ? -13.328 20.844 39.188 1 97.62 226 ALA B O 1
ATOM 8743 N N . PHE B 1 227 ? -15.492 21.25 39.5 1 97.81 227 PHE B N 1
ATOM 8744 C CA . PHE B 1 227 ? -15.273 22.5 40.219 1 97.81 227 PHE B CA 1
ATOM 8745 C C . PHE B 1 227 ? -15.539 22.328 41.688 1 97.81 227 PHE B C 1
ATOM 8747 O O . PHE B 1 227 ? -15.773 23.312 42.406 1 97.81 227 PHE B O 1
ATOM 8754 N N . LEU B 1 228 ? -15.461 21.078 42.156 1 96.62 228 LEU B N 1
ATOM 8755 C CA . LEU B 1 228 ? -15.453 20.766 43.562 1 96.62 228 LEU B CA 1
ATOM 8756 C C . LEU B 1 228 ? -14.039 20.891 44.156 1 96.62 228 LEU B C 1
ATOM 8758 O O . LEU B 1 228 ? -13.055 20.781 43.406 1 96.62 228 LEU B O 1
ATOM 8762 N N . PRO B 1 229 ? -13.922 21.203 45.406 1 95.62 229 PRO B N 1
ATOM 8763 C CA . PRO B 1 229 ? -12.594 21.203 46.031 1 95.62 229 PRO B CA 1
ATOM 8764 C C . PRO B 1 229 ? -11.953 19.812 46 1 95.62 229 PRO B C 1
ATOM 8766 O O . PRO B 1 229 ? -12.633 18.812 46.25 1 95.62 229 PRO B O 1
ATOM 8769 N N . ARG B 1 230 ? -10.727 19.75 45.656 1 93.94 230 ARG B N 1
ATOM 8770 C CA . ARG B 1 230 ? -9.984 18.5 45.562 1 93.94 230 ARG B CA 1
ATOM 8771 C C . ARG B 1 230 ? -9.898 17.828 46.938 1 93.94 230 ARG B C 1
ATOM 8773 O O . ARG B 1 230 ? -9.734 18.516 47.969 1 93.94 230 ARG B O 1
ATOM 8780 N N . GLU B 1 231 ? -9.898 16.547 47 1 93.56 231 GLU B N 1
ATOM 8781 C CA . GLU B 1 231 ? -9.953 15.812 48.281 1 93.56 231 GLU B CA 1
ATOM 8782 C C . GLU B 1 231 ? -8.586 15.234 48.625 1 93.56 231 GLU B C 1
ATOM 8784 O O . GLU B 1 231 ? -8.289 15.016 49.812 1 93.56 231 GLU B O 1
ATOM 8789 N N . ALA B 1 232 ? -7.793 14.898 47.656 1 94.31 232 ALA B N 1
ATOM 8790 C CA . ALA B 1 232 ? -6.477 14.305 47.875 1 94.31 232 ALA B CA 1
ATOM 8791 C C . ALA B 1 232 ? -5.457 14.828 46.875 1 94.31 232 ALA B C 1
ATOM 8793 O O . ALA B 1 232 ? -5.805 15.133 45.719 1 94.31 232 ALA B O 1
ATOM 8794 N N . GLU B 1 233 ? -4.223 14.883 47.375 1 92 233 GLU B N 1
ATOM 8795 C CA . GLU B 1 233 ? -3.141 15.359 46.531 1 92 233 GLU B CA 1
ATOM 8796 C C . GLU B 1 233 ? -2.984 14.469 45.281 1 92 233 GLU B C 1
ATOM 8798 O O . GLU B 1 233 ? -3.002 13.242 45.406 1 92 233 GLU B O 1
ATOM 8803 N N . GLY B 1 234 ? -2.914 15.047 44.219 1 90.81 234 GLY B N 1
ATOM 8804 C CA . GLY B 1 234 ? -2.664 14.328 42.969 1 90.81 234 GLY B CA 1
ATOM 8805 C C . GLY B 1 234 ? -3.908 13.664 42.406 1 90.81 234 GLY B C 1
ATOM 8806 O O . GLY B 1 234 ? -3.826 12.898 41.438 1 90.81 234 GLY B O 1
ATOM 8807 N N . GLN B 1 235 ? -5.035 13.992 43 1 94.38 235 GLN B N 1
ATOM 8808 C CA . GLN B 1 235 ? -6.281 13.383 42.562 1 94.38 235 GLN B CA 1
ATOM 8809 C C . GLN B 1 235 ? -7.301 14.438 42.156 1 94.38 235 GLN B C 1
ATOM 8811 O O . GLN B 1 235 ? -8.227 14.734 42.906 1 94.38 235 GLN B O 1
ATOM 8816 N N . PRO B 1 236 ? -7.172 14.914 40.906 1 96.19 236 PRO B N 1
ATOM 8817 C CA . PRO B 1 236 ? -8.109 15.938 40.438 1 96.19 236 PRO B CA 1
ATOM 8818 C C . PRO B 1 236 ? -9.508 15.375 40.188 1 96.19 236 PRO B C 1
ATOM 8820 O O . PRO B 1 236 ? -9.656 14.18 39.906 1 96.19 236 PRO B O 1
ATOM 8823 N N . HIS B 1 237 ? -10.523 16.219 40.375 1 97 237 HIS B N 1
ATOM 8824 C CA . HIS B 1 237 ? -11.836 15.859 39.812 1 97 237 HIS B CA 1
ATOM 8825 C C . HIS B 1 237 ? -11.828 15.891 38.312 1 97 237 HIS B C 1
ATOM 8827 O O . HIS B 1 237 ? -11.898 16.969 37.688 1 97 237 HIS B O 1
ATOM 8833 N N . LEU B 1 238 ? -11.719 14.75 37.719 1 97.81 238 LEU B N 1
ATOM 8834 C CA . LEU B 1 238 ? -11.703 14.672 36.25 1 97.81 238 LEU B CA 1
ATOM 8835 C C . LEU B 1 238 ? -13.078 14.281 35.719 1 97.81 238 LEU B C 1
ATOM 8837 O O . LEU B 1 238 ? -13.648 13.273 36.156 1 97.81 238 LEU B O 1
ATOM 8841 N N . VAL B 1 239 ? -13.617 15.102 34.844 1 98.12 239 VAL B N 1
ATOM 8842 C CA . VAL B 1 239 ? -14.891 14.805 34.188 1 98.12 239 VAL B CA 1
ATOM 8843 C C . VAL B 1 239 ? -14.656 14.578 32.688 1 98.12 239 VAL B C 1
ATOM 8845 O O . VAL B 1 239 ? -14.148 15.461 32 1 98.12 239 VAL B O 1
ATOM 8848 N N . LEU B 1 240 ? -14.906 13.359 32.25 1 97.94 240 LEU B N 1
ATOM 8849 C CA . LEU B 1 240 ? -14.992 13.086 30.812 1 97.94 240 LEU B CA 1
ATOM 8850 C C . LEU B 1 240 ? -16.438 13.195 30.328 1 97.94 240 LEU B C 1
ATOM 8852 O O . LEU B 1 240 ? -17.281 12.383 30.688 1 97.94 240 LEU B O 1
ATOM 8856 N N . ALA B 1 241 ? -16.656 14.227 29.547 1 97.44 241 ALA B N 1
ATOM 8857 C CA . ALA B 1 241 ? -18.031 14.484 29.141 1 97.44 241 ALA B CA 1
ATOM 8858 C C . ALA B 1 241 ? -18.172 14.445 27.625 1 97.44 241 ALA B C 1
ATOM 8860 O O . ALA B 1 241 ? -17.594 15.273 26.906 1 97.44 241 ALA B O 1
ATOM 8861 N N . GLU B 1 242 ? -18.875 13.469 27.125 1 95.19 242 GLU B N 1
ATOM 8862 C CA . GLU B 1 242 ? -19.219 13.422 25.703 1 95.19 242 GLU B CA 1
ATOM 8863 C C . GLU B 1 242 ? -20.594 14.023 25.453 1 95.19 242 GLU B C 1
ATOM 8865 O O . GLU B 1 242 ? -21.594 13.562 26 1 95.19 242 GLU B O 1
ATOM 8870 N N . ALA B 1 243 ? -20.594 15.094 24.781 1 92.81 243 ALA B N 1
ATOM 8871 C CA . ALA B 1 243 ? -21.844 15.758 24.422 1 92.81 243 ALA B CA 1
ATOM 8872 C C . ALA B 1 243 ? -21.969 15.906 22.906 1 92.81 243 ALA B C 1
ATOM 8874 O O . ALA B 1 243 ? -21.109 16.5 22.266 1 92.81 243 ALA B O 1
ATOM 8875 N N . GLY B 1 244 ? -23.047 15.367 22.391 1 88.19 244 GLY B N 1
ATOM 8876 C CA . GLY B 1 244 ? -23.25 15.414 20.953 1 88.19 244 GLY B CA 1
ATOM 8877 C C . GLY B 1 244 ? -23.375 16.828 20.422 1 88.19 244 GLY B C 1
ATOM 8878 O O . GLY B 1 244 ? -23.562 17.766 21.188 1 88.19 244 GLY B O 1
ATOM 8879 N N . THR B 1 245 ? -23.25 16.938 19.141 1 84 245 THR B N 1
ATOM 8880 C CA . THR B 1 245 ? -23.359 18.234 18.484 1 84 245 THR B CA 1
ATOM 8881 C C . THR B 1 245 ? -24.734 18.859 18.766 1 84 245 THR B C 1
ATOM 8883 O O . THR B 1 245 ? -25.75 18.172 18.75 1 84 245 THR B O 1
ATOM 8886 N N . GLY B 1 246 ? -24.75 20.125 19.094 1 82 246 GLY B N 1
ATOM 8887 C CA . GLY B 1 246 ? -26 20.844 19.266 1 82 246 GLY B CA 1
ATOM 8888 C C . GLY B 1 246 ? -26.484 20.859 20.703 1 82 246 GLY B C 1
ATOM 8889 O O . GLY B 1 246 ? -27.484 21.5 21.016 1 82 246 GLY B O 1
ATOM 8890 N N . THR B 1 247 ? -25.75 20.219 21.531 1 87.31 247 THR B N 1
ATOM 8891 C CA . THR B 1 247 ? -26.156 20.172 22.938 1 87.31 247 THR B CA 1
ATOM 8892 C C . THR B 1 247 ? -25.875 21.5 23.625 1 87.31 247 THR B C 1
ATOM 8894 O O . THR B 1 247 ? -26.438 21.766 24.688 1 87.31 247 THR B O 1
ATOM 8897 N N . GLY B 1 248 ? -25.031 22.281 23.047 1 87.5 248 GLY B N 1
ATOM 8898 C CA . GLY B 1 248 ? -24.625 23.531 23.672 1 87.5 248 GLY B CA 1
ATOM 8899 C C . GLY B 1 248 ? -23.531 23.344 24.703 1 87.5 248 GLY B C 1
ATOM 8900 O O . GLY B 1 248 ? -23.594 23.891 25.812 1 87.5 248 GLY B O 1
ATOM 8901 N N . LYS B 1 249 ? -22.578 22.562 24.359 1 91.06 249 LYS B N 1
ATOM 8902 C CA . LYS B 1 249 ? -21.484 22.188 25.266 1 91.06 249 LYS B CA 1
ATOM 8903 C C . LYS B 1 249 ? -20.719 23.438 25.734 1 91.06 249 LYS B C 1
ATOM 8905 O O . LYS B 1 249 ? -20.312 23.516 26.891 1 91.06 249 LYS B O 1
ATOM 8910 N N . THR B 1 250 ? -20.578 24.406 24.812 1 92.06 250 THR B N 1
ATOM 8911 C CA . THR B 1 250 ? -19.734 25.562 25.109 1 92.06 250 THR B CA 1
ATOM 8912 C C . THR B 1 250 ? -20.312 26.359 26.281 1 92.06 250 THR B C 1
ATOM 8914 O O . THR B 1 250 ? -19.625 26.578 27.281 1 92.06 250 THR B O 1
ATOM 8917 N N . LEU B 1 251 ? -21.609 26.688 26.219 1 93.12 251 LEU B N 1
ATOM 8918 C CA . LEU B 1 251 ? -22.234 27.406 27.328 1 93.12 251 LEU B CA 1
ATOM 8919 C C . LEU B 1 251 ? -22.375 26.516 28.547 1 93.12 251 LEU B C 1
ATOM 8921 O O . LEU B 1 251 ? -22.375 27.016 29.688 1 93.12 251 LEU B O 1
ATOM 8925 N N . GLY B 1 252 ? -22.469 25.234 28.25 1 94.88 252 GLY B N 1
ATOM 8926 C CA . GLY B 1 252 ? -22.625 24.266 29.328 1 94.88 252 GLY B CA 1
ATOM 8927 C C . GLY B 1 252 ? -21.422 24.234 30.266 1 94.88 252 GLY B C 1
ATOM 8928 O O . GLY B 1 252 ? -21.578 24.047 31.469 1 94.88 252 GLY B O 1
ATOM 8929 N N . TYR B 1 253 ? -20.203 24.375 29.781 1 97.06 253 TYR B N 1
ATOM 8930 C CA . TYR B 1 253 ? -19.047 24.359 30.672 1 97.06 253 TYR B CA 1
ATOM 8931 C C . TYR B 1 253 ? -18.672 25.781 31.094 1 97.06 253 TYR B C 1
ATOM 8933 O O . TYR B 1 253 ? -17.969 25.969 32.094 1 97.06 253 TYR B O 1
ATOM 8941 N N . ILE B 1 254 ? -19.078 26.797 30.281 1 96.75 254 ILE B N 1
ATOM 8942 C CA . ILE B 1 254 ? -18.781 28.188 30.641 1 96.75 254 ILE B CA 1
ATOM 8943 C C . ILE B 1 254 ? -19.531 28.562 31.922 1 96.75 254 ILE B C 1
ATOM 8945 O O . ILE B 1 254 ? -19.016 29.297 32.75 1 96.75 254 ILE B O 1
ATOM 8949 N N . ALA B 1 255 ? -20.75 27.984 32.125 1 96.75 255 ALA B N 1
ATOM 8950 C CA . ALA B 1 255 ? -21.594 28.312 33.281 1 96.75 255 ALA B CA 1
ATOM 8951 C C . ALA B 1 255 ? -20.891 27.953 34.594 1 96.75 255 ALA B C 1
ATOM 8953 O O . ALA B 1 255 ? -20.641 28.828 35.406 1 96.75 255 ALA B O 1
ATOM 8954 N N . PRO B 1 256 ? -20.578 26.719 34.812 1 97.69 256 PRO B N 1
ATOM 8955 C CA . PRO B 1 256 ? -19.875 26.375 36.031 1 97.69 256 PRO B CA 1
ATOM 8956 C C . PRO B 1 256 ? -18.484 26.984 36.125 1 97.69 256 PRO B C 1
ATOM 8958 O O . PRO B 1 256 ? -18.016 27.312 37.219 1 97.69 256 PRO B O 1
ATOM 8961 N N . ALA B 1 257 ? -17.766 27.172 35.031 1 97.81 257 ALA B N 1
ATOM 8962 C CA . ALA B 1 257 ? -16.453 27.812 35 1 97.81 257 ALA B CA 1
ATOM 8963 C C . ALA B 1 257 ? -16.531 29.25 35.5 1 97.81 257 ALA B C 1
ATOM 8965 O O . ALA B 1 257 ? -15.727 29.688 36.312 1 97.81 257 ALA B O 1
ATOM 8966 N N . GLY B 1 258 ? -17.5 29.984 34.938 1 96.69 258 GLY B N 1
ATOM 8967 C CA . GLY B 1 258 ? -17.703 31.359 35.375 1 96.69 258 GLY B CA 1
ATOM 8968 C C . GLY B 1 258 ? -18.062 31.469 36.844 1 96.69 258 GLY B C 1
ATOM 8969 O O . GLY B 1 258 ? -17.562 32.344 37.531 1 96.69 258 GLY B O 1
ATOM 8970 N N . LEU B 1 259 ? -18.969 30.578 37.25 1 96.94 259 LEU B N 1
ATOM 8971 C CA . LEU B 1 259 ? -19.375 30.562 38.656 1 96.94 259 LEU B CA 1
ATOM 8972 C C . LEU B 1 259 ? -18.188 30.328 39.594 1 96.94 259 LEU B C 1
ATOM 8974 O O . LEU B 1 259 ? -18.031 31.016 40.594 1 96.94 259 LEU B O 1
ATOM 8978 N N . TRP B 1 260 ? -17.375 29.391 39.25 1 97.62 260 TRP B N 1
ATOM 8979 C CA . TRP B 1 260 ? -16.219 29.062 40.094 1 97.62 260 TRP B CA 1
ATOM 8980 C C . TRP B 1 260 ? -15.25 30.25 40.156 1 97.62 260 TRP B C 1
ATOM 8982 O O . TRP B 1 260 ? -14.742 30.578 41.219 1 97.62 260 TRP B O 1
ATOM 8992 N N . ALA B 1 261 ? -14.945 30.828 39 1 96.81 261 ALA B N 1
ATOM 8993 C CA . ALA B 1 261 ? -14.023 31.969 38.969 1 96.81 261 ALA B CA 1
ATOM 8994 C C . ALA B 1 261 ? -14.531 33.125 39.812 1 96.81 261 ALA B C 1
ATOM 8996 O O . ALA B 1 261 ? -13.75 33.75 40.531 1 96.81 261 ALA B O 1
ATOM 8997 N N . GLU B 1 262 ? -15.805 33.344 39.719 1 94.88 262 GLU B N 1
ATOM 8998 C CA . GLU B 1 262 ? -16.422 34.406 40.5 1 94.88 262 GLU B CA 1
ATOM 8999 C C . GLU B 1 262 ? -16.359 34.125 42 1 94.88 262 GLU B C 1
ATOM 9001 O O . GLU B 1 262 ? -16 35 42.781 1 94.88 262 GLU B O 1
ATOM 9006 N N . LYS B 1 263 ? -16.594 32.938 42.344 1 96.06 263 LYS B N 1
ATOM 9007 C CA . LYS B 1 263 ? -16.672 32.531 43.75 1 96.06 263 LYS B CA 1
ATOM 9008 C C . LYS B 1 263 ? -15.289 32.469 44.375 1 96.06 263 LYS B C 1
ATOM 9010 O O . LYS B 1 263 ? -15.117 32.781 45.562 1 96.06 263 LYS B O 1
ATOM 9015 N N . ASN B 1 264 ? -14.336 32.094 43.625 1 95.75 264 ASN B N 1
ATOM 9016 C CA . ASN B 1 264 ? -13.055 31.719 44.219 1 95.75 264 ASN B CA 1
ATOM 9017 C C . ASN B 1 264 ? -11.953 32.719 43.812 1 95.75 264 ASN B C 1
ATOM 9019 O O . ASN B 1 264 ? -10.836 32.625 44.312 1 95.75 264 ASN B O 1
ATOM 9023 N N . GLY B 1 265 ? -12.188 33.594 42.906 1 92.25 265 GLY B N 1
ATOM 9024 C CA . GLY B 1 265 ? -11.289 34.688 42.594 1 92.25 265 GLY B CA 1
ATOM 9025 C C . GLY B 1 265 ? -10.039 34.25 41.844 1 92.25 265 GLY B C 1
ATOM 9026 O O . GLY B 1 265 ? -8.938 34.719 42.125 1 92.25 265 GLY B O 1
ATOM 9027 N N . ALA B 1 266 ? -10.133 33.312 41.125 1 92.25 266 ALA B N 1
ATOM 9028 C CA . ALA B 1 266 ? -9.031 32.812 40.312 1 92.25 266 ALA B CA 1
ATOM 9029 C C . ALA B 1 266 ? -9.523 32.406 38.906 1 92.25 266 ALA B C 1
ATOM 9031 O O . ALA B 1 266 ? -10.703 32.062 38.75 1 92.25 266 ALA B O 1
ATOM 9032 N N . PRO B 1 267 ? -8.688 32.375 38 1 94.5 267 PRO B N 1
ATOM 9033 C CA . PRO B 1 267 ? -9.133 32.125 36.625 1 94.5 267 PRO B CA 1
ATOM 9034 C C . PRO B 1 267 ? -9.359 30.641 36.344 1 94.5 267 PRO B C 1
ATOM 9036 O O . PRO B 1 267 ? -8.68 29.781 36.938 1 94.5 267 PRO B O 1
ATOM 9039 N N . VAL B 1 268 ? -10.289 30.328 35.5 1 96.56 268 VAL B N 1
ATOM 9040 C CA . VAL B 1 268 ? -10.461 29.016 34.875 1 96.56 268 VAL B CA 1
ATOM 9041 C C . VAL B 1 268 ? -9.883 29.047 33.438 1 96.56 268 VAL B C 1
ATOM 9043 O O . VAL B 1 268 ? -10.18 29.969 32.656 1 96.56 268 VAL B O 1
ATOM 9046 N N . TRP B 1 269 ? -9.023 28.125 33.125 1 95.88 269 TRP B N 1
ATOM 9047 C CA . TRP B 1 269 ? -8.445 28.047 31.797 1 95.88 269 TRP B CA 1
ATOM 9048 C C . TRP B 1 269 ? -9.273 27.141 30.891 1 95.88 269 TRP B C 1
ATOM 9050 O O . TRP B 1 269 ? -9.508 25.969 31.219 1 95.88 269 TRP B O 1
ATOM 9060 N N . ILE B 1 270 ? -9.711 27.656 29.844 1 96.69 270 ILE B N 1
ATOM 9061 C CA . ILE B 1 270 ? -10.422 26.906 28.828 1 96.69 270 ILE B CA 1
ATOM 9062 C C . ILE B 1 270 ? -9.523 26.734 27.594 1 96.69 270 ILE B C 1
ATOM 9064 O O . ILE B 1 270 ? -9.133 27.703 26.969 1 96.69 270 ILE B O 1
ATOM 9068 N N . SER B 1 271 ? -9.227 25.484 27.359 1 95 271 SER B N 1
ATOM 9069 C CA . SER B 1 271 ? -8.32 25.188 26.266 1 95 271 SER B CA 1
ATOM 9070 C C . SER B 1 271 ? -9.07 24.609 25.062 1 95 271 SER B C 1
ATOM 9072 O O . SER B 1 271 ? -9.984 23.797 25.234 1 95 271 SER B O 1
ATOM 9074 N N . THR B 1 272 ? -8.734 25.047 23.875 1 90.56 272 THR B N 1
ATOM 9075 C CA . THR B 1 272 ? -9.297 24.516 22.641 1 90.56 272 THR B CA 1
ATOM 9076 C C . THR B 1 272 ? -8.195 24.094 21.672 1 90.56 272 THR B C 1
ATOM 9078 O O . THR B 1 272 ? -7.016 24.344 21.922 1 90.56 272 THR B O 1
ATOM 9081 N N . HIS B 1 273 ? -8.523 23.422 20.562 1 83.19 273 HIS B N 1
ATOM 9082 C CA . HIS B 1 273 ? -7.527 22.812 19.672 1 83.19 273 HIS B CA 1
ATOM 9083 C C . HIS B 1 273 ? -7.039 23.812 18.625 1 83.19 273 HIS B C 1
ATOM 9085 O O . HIS B 1 273 ? -5.863 23.797 18.266 1 83.19 273 HIS B O 1
ATOM 9091 N N . THR B 1 274 ? -7.98 24.531 18 1 75.38 274 THR B N 1
ATOM 9092 C CA . THR B 1 274 ? -7.586 25.406 16.906 1 75.38 274 THR B CA 1
ATOM 9093 C C . THR B 1 274 ? -7.859 26.875 17.25 1 75.38 274 THR B C 1
ATOM 9095 O O . THR B 1 274 ? -8.68 27.156 18.125 1 75.38 274 THR B O 1
ATOM 9098 N N . ARG B 1 275 ? -7.262 27.719 16.547 1 70.5 275 ARG B N 1
ATOM 9099 C CA . ARG B 1 275 ? -7.41 29.156 16.75 1 70.5 275 ARG B CA 1
ATOM 9100 C C . ARG B 1 275 ? -8.805 29.625 16.328 1 70.5 275 ARG B C 1
ATOM 9102 O O . ARG B 1 275 ? -9.359 30.547 16.953 1 70.5 275 ARG B O 1
ATOM 9109 N N . ASN B 1 276 ? -9.367 28.953 15.367 1 67.62 276 ASN B N 1
ATOM 9110 C CA . ASN B 1 276 ? -10.727 29.281 14.953 1 67.62 276 ASN B CA 1
ATOM 9111 C C . ASN B 1 276 ? -11.734 29 16.062 1 67.62 276 ASN B C 1
ATOM 9113 O O . ASN B 1 276 ? -12.672 29.781 16.266 1 67.62 276 ASN B O 1
ATOM 9117 N N . LEU B 1 277 ? -11.477 28.016 16.828 1 76 277 LEU B N 1
ATOM 9118 C CA . LEU B 1 277 ? -12.352 27.656 17.953 1 76 277 LEU B CA 1
ATOM 9119 C C . LEU B 1 277 ? -12.203 28.656 19.094 1 76 277 LEU B C 1
ATOM 9121 O O . LEU B 1 277 ? -13.164 28.922 19.812 1 76 277 LEU B O 1
ATOM 9125 N N . GLN B 1 278 ? -10.992 29.188 19.172 1 81.62 278 GLN B N 1
ATOM 9126 C CA . GLN B 1 278 ? -10.766 30.203 20.188 1 81.62 278 GLN B CA 1
ATOM 9127 C C . GLN B 1 278 ? -11.633 31.438 19.938 1 81.62 278 GLN B C 1
ATOM 9129 O O . GLN B 1 278 ? -12.211 32 20.859 1 81.62 278 GLN B O 1
ATOM 9134 N N . ARG B 1 279 ? -11.695 31.75 18.688 1 73.25 279 ARG B N 1
ATOM 9135 C CA . ARG B 1 279 ? -12.5 32.906 18.312 1 73.25 279 ARG B CA 1
ATOM 9136 C C . ARG B 1 279 ? -13.977 32.656 18.578 1 73.25 279 ARG B C 1
ATOM 9138 O O . ARG B 1 279 ? -14.703 33.562 19.016 1 73.25 279 ARG B O 1
ATOM 9145 N N . GLN B 1 280 ? -14.398 31.5 18.297 1 75.31 280 GLN B N 1
ATOM 9146 C CA . GLN B 1 280 ? -15.781 31.125 18.547 1 75.31 280 GLN B CA 1
ATOM 9147 C C . GLN B 1 280 ? -16.109 31.156 20.031 1 75.31 280 GLN B C 1
ATOM 9149 O O . GLN B 1 280 ? -17.156 31.656 20.438 1 75.31 280 GLN B O 1
ATOM 9154 N N . LEU B 1 281 ? -15.219 30.625 20.766 1 86.69 281 LEU B N 1
ATOM 9155 C CA . LEU B 1 281 ? -15.391 30.609 22.219 1 86.69 281 LEU B CA 1
ATOM 9156 C C . LEU B 1 281 ? -15.453 32.031 22.766 1 86.69 281 LEU B C 1
ATOM 9158 O O . LEU B 1 281 ? -16.25 32.312 23.656 1 86.69 281 LEU B O 1
ATOM 9162 N N . ASP B 1 282 ? -14.602 32.875 22.234 1 83.25 282 ASP B N 1
ATOM 9163 C CA . ASP B 1 282 ? -14.609 34.281 22.656 1 83.25 282 ASP B CA 1
ATOM 9164 C C . ASP B 1 282 ? -15.961 34.906 22.375 1 83.25 282 ASP B C 1
ATOM 9166 O O . ASP B 1 282 ? -16.469 35.688 23.203 1 83.25 282 ASP B O 1
ATOM 9170 N N . GLY B 1 283 ? -16.547 34.594 21.25 1 81.81 283 GLY B N 1
ATOM 9171 C CA . GLY B 1 283 ? -17.875 35.094 20.922 1 81.81 283 GLY B CA 1
ATOM 9172 C C . GLY B 1 283 ? -18.938 34.594 21.891 1 81.81 283 GLY B C 1
ATOM 9173 O O . GLY B 1 283 ? -19.812 35.375 22.297 1 81.81 283 GLY B O 1
ATOM 9174 N N . GLU B 1 284 ? -18.875 33.406 22.312 1 86.88 284 GLU B N 1
ATOM 9175 C CA . GLU B 1 284 ? -19.828 32.812 23.234 1 86.88 284 GLU B CA 1
ATOM 9176 C C . GLU B 1 284 ? -19.719 33.438 24.625 1 86.88 284 GLU B C 1
ATOM 9178 O O . GLU B 1 284 ? -20.703 33.5 25.359 1 86.88 284 GLU B O 1
ATOM 9183 N N . LEU B 1 285 ? -18.547 33.844 24.953 1 91.38 285 LEU B N 1
ATOM 9184 C CA . LEU B 1 285 ? -18.297 34.406 26.281 1 91.38 285 LEU B CA 1
ATOM 9185 C C . LEU B 1 285 ? -18.969 35.75 26.422 1 91.38 285 LEU B C 1
ATOM 9187 O O . LEU B 1 285 ? -19.109 36.281 27.531 1 91.38 285 LEU B O 1
ATOM 9191 N N . ASP B 1 286 ? -19.516 36.281 25.266 1 89.25 286 ASP B N 1
ATOM 9192 C CA . ASP B 1 286 ? -20.328 37.469 25.328 1 89.25 286 ASP B CA 1
ATOM 9193 C C . ASP B 1 286 ? -21.594 37.25 26.156 1 89.25 286 ASP B C 1
ATOM 9195 O O . ASP B 1 286 ? -22.125 38.188 26.75 1 89.25 286 ASP B O 1
ATOM 9199 N N . ARG B 1 287 ? -22 36.031 26.219 1 87.94 287 ARG B N 1
ATOM 9200 C CA . ARG B 1 287 ? -23.203 35.688 26.969 1 87.94 287 ARG B CA 1
ATOM 9201 C C . ARG B 1 287 ? -22.922 35.656 28.469 1 87.94 287 ARG B C 1
ATOM 9203 O O . ARG B 1 287 ? -23.812 35.938 29.281 1 87.94 287 ARG B O 1
ATOM 9210 N N . LEU B 1 288 ? -21.766 35.312 28.859 1 86.56 288 LEU B N 1
ATOM 9211 C CA . LEU B 1 288 ? -21.359 35.344 30.25 1 86.56 288 LEU B CA 1
ATOM 9212 C C . LEU B 1 288 ? -21.094 36.781 30.703 1 86.56 288 LEU B C 1
ATOM 9214 O O . LEU B 1 288 ? -21.391 37.156 31.844 1 86.56 288 LEU B O 1
ATOM 9218 N N . PHE B 1 289 ? -20.438 37.531 29.781 1 92.31 289 PHE B N 1
ATOM 9219 C CA . PHE B 1 289 ? -20.125 38.906 30.031 1 92.31 289 PHE B CA 1
ATOM 9220 C C . PHE B 1 289 ? -20.75 39.812 28.953 1 92.31 289 PHE B C 1
ATOM 9222 O O . PHE B 1 289 ? -20.078 40.219 28 1 92.31 289 PHE B O 1
ATOM 9229 N N . PRO B 1 290 ? -21.953 40.25 29.125 1 88.12 290 PRO B N 1
ATOM 9230 C CA . PRO B 1 290 ? -22.641 41.031 28.109 1 88.12 290 PRO B CA 1
ATOM 9231 C C . PRO B 1 290 ? -22.047 42.438 27.922 1 88.12 290 PRO B C 1
ATOM 9233 O O . PRO B 1 290 ? -22.141 43 26.828 1 88.12 290 PRO B O 1
ATOM 9236 N N . ASN B 1 291 ? -21.422 42.938 28.984 1 90.62 291 ASN B N 1
ATOM 9237 C CA . ASN B 1 291 ? -20.766 44.219 28.906 1 90.62 291 ASN B CA 1
ATOM 9238 C C . ASN B 1 291 ? -19.344 44.094 28.344 1 90.62 291 ASN B C 1
ATOM 9240 O O . ASN B 1 291 ? -18.516 43.375 28.906 1 90.62 291 ASN B O 1
ATOM 9244 N N . ALA B 1 292 ? -19.094 44.781 27.328 1 86 292 ALA B N 1
ATOM 9245 C CA . ALA B 1 292 ? -17.828 44.688 26.609 1 86 292 ALA B CA 1
ATOM 9246 C C . ALA B 1 292 ? -16.641 45.062 27.5 1 86 292 ALA B C 1
ATOM 9248 O O . ALA B 1 292 ? -15.57 44.469 27.391 1 86 292 ALA B O 1
ATOM 9249 N N . GLY B 1 293 ? -16.828 46.062 28.25 1 85.56 293 GLY B N 1
ATOM 9250 C CA . GLY B 1 293 ? -15.773 46.469 29.172 1 85.56 293 GLY B CA 1
ATOM 9251 C C . GLY B 1 293 ? -15.438 45.375 30.188 1 85.56 293 GLY B C 1
ATOM 9252 O O . GLY B 1 293 ? -14.266 45.125 30.469 1 85.56 293 GLY B O 1
ATOM 9253 N N . ASP B 1 294 ? -16.484 44.781 30.719 1 90.62 294 ASP B N 1
ATOM 9254 C CA . ASP B 1 294 ? -16.281 43.688 31.656 1 90.62 294 ASP B CA 1
ATOM 9255 C C . ASP B 1 294 ? -15.586 42.5 31 1 90.62 294 ASP B C 1
ATOM 9257 O O . ASP B 1 294 ? -14.688 41.906 31.578 1 90.62 294 ASP B O 1
ATOM 9261 N N . LYS B 1 295 ? -16.062 42.219 29.828 1 91.25 295 LYS B N 1
ATOM 9262 C CA . LYS B 1 295 ? -15.461 41.094 29.094 1 91.25 295 LYS B CA 1
ATOM 9263 C C . LYS B 1 295 ? -13.969 41.344 28.859 1 91.25 295 LYS B C 1
ATOM 9265 O O . LYS B 1 295 ? -13.156 40.438 29.047 1 91.25 295 LYS B O 1
ATOM 9270 N N . ALA B 1 296 ? -13.648 42.5 28.469 1 84.75 296 ALA B N 1
ATOM 9271 C CA . ALA B 1 296 ? -12.258 42.844 28.188 1 84.75 296 ALA B CA 1
ATOM 9272 C C . ALA B 1 296 ? -11.383 42.688 29.422 1 84.75 296 ALA B C 1
ATOM 9274 O O . ALA B 1 296 ? -10.211 42.312 29.328 1 84.75 296 ALA B O 1
ATOM 9275 N N . ARG B 1 297 ? -11.961 42.875 30.516 1 87.06 297 ARG B N 1
ATOM 9276 C CA . ARG B 1 297 ? -11.219 42.781 31.781 1 87.06 297 ARG B CA 1
ATOM 9277 C C . ARG B 1 297 ? -11.164 41.344 32.281 1 87.06 297 ARG B C 1
ATOM 9279 O O . ARG B 1 297 ? -10.156 40.906 32.844 1 87.06 297 ARG B O 1
ATOM 9286 N N . LYS B 1 298 ? -12.211 40.656 32.062 1 94 298 LYS B N 1
ATOM 9287 C CA . LYS B 1 298 ? -12.383 39.375 32.75 1 94 298 LYS B CA 1
ATOM 9288 C C . LYS B 1 298 ? -12.031 38.219 31.828 1 94 298 LYS B C 1
ATOM 9290 O O . LYS B 1 298 ? -11.828 37.094 32.281 1 94 298 LYS B O 1
ATOM 9295 N N . VAL B 1 299 ? -11.992 38.375 30.547 1 93.75 299 VAL B N 1
ATOM 9296 C CA . VAL B 1 299 ? -11.672 37.312 29.594 1 93.75 299 VAL B CA 1
ATOM 9297 C C . VAL B 1 299 ? -10.383 37.656 28.859 1 93.75 299 VAL B C 1
ATOM 9299 O O . VAL B 1 299 ? -10.234 38.781 28.328 1 93.75 299 VAL B O 1
ATOM 9302 N N . VAL B 1 300 ? -9.453 36.719 28.859 1 91.12 300 VAL B N 1
ATOM 9303 C CA . VAL B 1 300 ? -8.188 36.906 28.172 1 91.12 300 VAL B CA 1
ATOM 9304 C C . VAL B 1 300 ? -7.91 35.75 27.234 1 91.12 300 VAL B C 1
ATOM 9306 O O . VAL B 1 300 ? -8.094 34.594 27.609 1 91.12 300 VAL B O 1
ATOM 9309 N N . ILE B 1 301 ? -7.613 36 26.016 1 89.75 301 ILE B N 1
ATOM 9310 C CA . ILE B 1 301 ? -7.129 35 25.078 1 89.75 301 ILE B CA 1
ATOM 9311 C C . ILE B 1 301 ? -5.605 34.938 25.109 1 89.75 301 ILE B C 1
ATOM 9313 O O . ILE B 1 301 ? -4.934 35.906 24.781 1 89.75 301 ILE B O 1
ATOM 9317 N N . ARG B 1 302 ? -5.094 33.844 25.547 1 88.56 302 ARG B N 1
ATOM 9318 C CA . ARG B 1 302 ? -3.652 33.688 25.688 1 88.56 302 ARG B CA 1
ATOM 9319 C C . ARG B 1 302 ? -3.088 32.844 24.547 1 88.56 302 ARG B C 1
ATOM 9321 O O . ARG B 1 302 ? -3.586 31.75 24.266 1 88.56 302 ARG B O 1
ATOM 9328 N N . LYS B 1 303 ? -2.111 33.344 23.875 1 87.38 303 LYS B N 1
ATOM 9329 C CA . LYS B 1 303 ? -1.398 32.625 22.812 1 87.38 303 LYS B CA 1
ATOM 9330 C C . LYS B 1 303 ? 0.106 32.625 23.062 1 87.38 303 LYS B C 1
ATOM 9332 O O . LYS B 1 303 ? 0.582 33.281 24 1 87.38 303 LYS B O 1
ATOM 9337 N N . GLY B 1 304 ? 0.779 31.828 22.359 1 82.62 304 GLY B N 1
ATOM 9338 C CA . GLY B 1 304 ? 2.232 31.844 22.422 1 82.62 304 GLY B CA 1
ATOM 9339 C C . GLY B 1 304 ? 2.832 33.156 21.938 1 82.62 304 GLY B C 1
ATOM 9340 O O . GLY B 1 304 ? 2.238 33.844 21.109 1 82.62 304 GLY B O 1
ATOM 9341 N N . ARG B 1 305 ? 3.959 33.438 22.375 1 80.19 305 ARG B N 1
ATOM 9342 C CA . ARG B 1 305 ? 4.617 34.688 22.078 1 80.19 305 ARG B CA 1
ATOM 9343 C C . ARG B 1 305 ? 4.812 34.875 20.562 1 80.19 305 ARG B C 1
ATOM 9345 O O . ARG B 1 305 ? 4.777 36 20.062 1 80.19 305 ARG B O 1
ATOM 9352 N N . GLU B 1 306 ? 4.926 33.75 19.906 1 83.31 306 GLU B N 1
ATOM 9353 C CA . GLU B 1 306 ? 5.184 33.781 18.469 1 83.31 306 GLU B CA 1
ATOM 9354 C C . GLU B 1 306 ? 3.943 34.219 17.688 1 83.31 306 GLU B C 1
ATOM 9356 O O . GLU B 1 306 ? 4.02 34.5 16.484 1 83.31 306 GLU B O 1
ATOM 9361 N N . ASN B 1 307 ? 2.857 34.344 18.422 1 87.19 307 ASN B N 1
ATOM 9362 C CA . ASN B 1 307 ? 1.614 34.719 17.75 1 87.19 307 ASN B CA 1
ATOM 9363 C C . ASN B 1 307 ? 1.294 36.188 17.922 1 87.19 307 ASN B C 1
ATOM 9365 O O . ASN B 1 307 ? 0.306 36.688 17.375 1 87.19 307 ASN B O 1
ATOM 9369 N N . TYR B 1 308 ? 2.141 36.938 18.688 1 90.5 308 TYR B N 1
ATOM 9370 C CA . TYR B 1 308 ? 1.887 38.375 18.969 1 90.5 308 TYR B CA 1
ATOM 9371 C C . TYR B 1 308 ? 2.887 39.25 18.234 1 90.5 308 TYR B C 1
ATOM 9373 O O . TYR B 1 308 ? 4.012 38.812 17.953 1 90.5 308 TYR B O 1
ATOM 9381 N N . ALA B 1 309 ? 2.449 40.438 17.953 1 93.38 309 ALA B N 1
ATOM 9382 C CA . ALA B 1 309 ? 3.354 41.438 17.391 1 93.38 309 ALA B CA 1
ATOM 9383 C C . ALA B 1 309 ? 4.387 41.875 18.422 1 93.38 309 ALA B C 1
ATOM 9385 O O . ALA B 1 309 ? 4.059 42.094 19.594 1 93.38 309 ALA B O 1
ATOM 9386 N N . CYS B 1 310 ? 5.594 41.906 18.078 1 91.94 310 CYS B N 1
ATOM 9387 C CA . CYS B 1 310 ? 6.695 42.406 18.891 1 91.94 310 CYS B CA 1
ATOM 9388 C C . CYS B 1 310 ? 7.07 43.812 18.484 1 91.94 310 CYS B C 1
ATOM 9390 O O . CYS B 1 310 ? 7.539 44.031 17.375 1 91.94 310 CYS B O 1
ATOM 9392 N N . LEU B 1 311 ? 6.867 44.75 19.375 1 92.5 311 LEU B N 1
ATOM 9393 C CA . LEU B 1 311 ? 7.125 46.156 19.078 1 92.5 311 LEU B CA 1
ATOM 9394 C C . LEU B 1 311 ? 8.602 46.375 18.797 1 92.5 311 LEU B C 1
ATOM 9396 O O . LEU B 1 311 ? 8.953 47.25 17.984 1 92.5 311 LEU B O 1
ATOM 9400 N N . LEU B 1 312 ? 9.406 45.625 19.438 1 86.31 312 LEU B N 1
ATOM 9401 C CA . LEU B 1 312 ? 10.836 45.75 19.156 1 86.31 312 LEU B CA 1
ATOM 9402 C C . LEU B 1 312 ? 11.148 45.312 17.734 1 86.31 312 LEU B C 1
ATOM 9404 O O . LEU B 1 312 ? 11.938 46 17.047 1 86.31 312 LEU B O 1
ATOM 9408 N N . ASN B 1 313 ? 10.609 44.219 17.328 1 88.12 313 ASN B N 1
ATOM 9409 C CA . ASN B 1 313 ? 10.805 43.781 15.961 1 88.12 313 ASN B CA 1
ATOM 9410 C C . ASN B 1 313 ? 10.258 44.781 14.961 1 88.12 313 ASN B C 1
ATOM 9412 O O . ASN B 1 313 ? 10.828 44.969 13.883 1 88.12 313 ASN B O 1
ATOM 9416 N N . TYR B 1 314 ? 9.094 45.406 15.273 1 92.19 314 TYR B N 1
ATOM 9417 C CA . TYR B 1 314 ? 8.539 46.438 14.414 1 92.19 314 TYR B CA 1
ATOM 9418 C C . TYR B 1 314 ? 9.461 47.656 14.352 1 92.19 314 TYR B C 1
ATOM 9420 O O . TYR B 1 314 ? 9.68 48.219 13.281 1 92.19 314 TYR B O 1
ATOM 9428 N N . GLU B 1 315 ? 9.969 48 15.461 1 89.81 315 GLU B N 1
ATOM 9429 C CA . GLU B 1 315 ? 10.906 49.125 15.5 1 89.81 315 GLU B CA 1
ATOM 9430 C C . GLU B 1 315 ? 12.125 48.844 14.625 1 89.81 315 GLU B C 1
ATOM 9432 O O . GLU B 1 315 ? 12.625 49.75 13.945 1 89.81 315 GLU B O 1
ATOM 9437 N N . GLU B 1 316 ? 12.508 47.688 14.711 1 83.38 316 GLU B N 1
ATOM 9438 C CA . GLU B 1 316 ? 13.641 47.312 13.875 1 83.38 316 GLU B CA 1
ATOM 9439 C C . GLU B 1 316 ? 13.289 47.406 12.398 1 83.38 316 GLU B C 1
ATOM 9441 O O . GLU B 1 316 ? 14.117 47.781 11.578 1 83.38 316 GLU B O 1
ATOM 9446 N N . MET B 1 317 ? 12.172 46.906 12.094 1 88.19 317 MET B N 1
ATOM 9447 C CA . MET B 1 317 ? 11.711 47 10.711 1 88.19 317 MET B CA 1
ATOM 9448 C C . MET B 1 317 ? 11.656 48.469 10.258 1 88.19 317 MET B C 1
ATOM 9450 O O . MET B 1 317 ? 12.031 48.781 9.125 1 88.19 317 MET B O 1
ATOM 9454 N N . VAL B 1 318 ? 11.203 49.312 11.094 1 88.12 318 VAL B N 1
ATOM 9455 C CA . VAL B 1 318 ? 11.117 50.75 10.812 1 88.12 318 VAL B CA 1
ATOM 9456 C C . VAL B 1 318 ? 12.523 51.312 10.617 1 88.12 318 VAL B C 1
ATOM 9458 O O . VAL B 1 318 ? 12.75 52.094 9.695 1 88.12 318 VAL B O 1
ATOM 9461 N N . SER B 1 319 ? 13.344 50.906 11.422 1 84.25 319 SER B N 1
ATOM 9462 C CA . SER B 1 319 ? 14.695 51.469 11.422 1 84.25 319 SER B CA 1
ATOM 9463 C C . SER B 1 319 ? 15.453 51.062 10.164 1 84.25 319 SER B C 1
ATOM 9465 O O . SER B 1 319 ? 16.375 51.75 9.742 1 84.25 319 SER B O 1
ATOM 9467 N N . ARG B 1 320 ? 15.141 49.906 9.695 1 82.06 320 ARG B N 1
ATOM 9468 C CA . ARG B 1 320 ? 15.781 49.469 8.469 1 82.06 320 ARG B CA 1
ATOM 9469 C C . ARG B 1 320 ? 15.508 50.438 7.328 1 82.06 320 ARG B C 1
ATOM 9471 O O . ARG B 1 320 ? 16.312 50.594 6.41 1 82.06 320 ARG B O 1
ATOM 9478 N N . ASN B 1 321 ? 14.523 51.156 7.414 1 75.44 321 ASN B N 1
ATOM 9479 C CA . ASN B 1 321 ? 14.164 52.281 6.535 1 75.44 321 ASN B CA 1
ATOM 9480 C C . ASN B 1 321 ? 14.359 51.906 5.066 1 75.44 321 ASN B C 1
ATOM 9482 O O . ASN B 1 321 ? 15.016 52.625 4.324 1 75.44 321 ASN B O 1
ATOM 9486 N N . ARG B 1 322 ? 13.922 50.75 4.664 1 81.19 322 ARG B N 1
ATOM 9487 C CA . ARG B 1 322 ? 13.914 50.375 3.252 1 81.19 322 ARG B CA 1
ATOM 9488 C C . ARG B 1 322 ? 12.656 50.906 2.559 1 81.19 322 ARG B C 1
ATOM 9490 O O . ARG B 1 322 ? 11.539 50.594 2.969 1 81.19 322 ARG B O 1
ATOM 9497 N N . ASN B 1 323 ? 12.867 51.656 1.544 1 81.31 323 ASN B N 1
ATOM 9498 C CA . ASN B 1 323 ? 11.758 52.281 0.831 1 81.31 323 ASN B CA 1
ATOM 9499 C C . ASN B 1 323 ? 10.742 51.25 0.355 1 81.31 323 ASN B C 1
ATOM 9501 O O . ASN B 1 323 ? 9.531 51.469 0.418 1 81.31 323 ASN B O 1
ATOM 9505 N N . GLN B 1 324 ? 11.234 50.125 -0.032 1 84.12 324 GLN B N 1
ATOM 9506 C CA . GLN B 1 324 ? 10.367 49.094 -0.587 1 84.12 324 GLN B CA 1
ATOM 9507 C C . GLN B 1 324 ? 9.461 48.5 0.486 1 84.12 324 GLN B C 1
ATOM 9509 O O . GLN B 1 324 ? 8.422 47.906 0.175 1 84.12 324 GLN B O 1
ATOM 9514 N N . ASP B 1 325 ? 9.789 48.75 1.715 1 90.75 325 ASP B N 1
ATOM 9515 C CA . ASP B 1 325 ? 9.023 48.156 2.809 1 90.75 325 ASP B CA 1
ATOM 9516 C C . ASP B 1 325 ? 8.031 49.156 3.385 1 90.75 325 ASP B C 1
ATOM 9518 O O . ASP B 1 325 ? 7.211 48.812 4.238 1 90.75 325 ASP B O 1
ATOM 9522 N N . ALA B 1 326 ? 8.078 50.344 2.852 1 91.19 326 ALA B N 1
ATOM 9523 C CA . ALA B 1 326 ? 7.316 51.438 3.439 1 91.19 326 ALA B CA 1
ATOM 9524 C C . ALA B 1 326 ? 5.824 51.125 3.477 1 91.19 326 ALA B C 1
ATOM 9526 O O . ALA B 1 326 ? 5.156 51.344 4.488 1 91.19 326 ALA B O 1
ATOM 9527 N N . PRO B 1 327 ? 5.289 50.594 2.396 1 93.5 327 PRO B N 1
ATOM 9528 C CA . PRO B 1 327 ? 3.863 50.25 2.455 1 93.5 327 PRO B CA 1
ATOM 9529 C C . PRO B 1 327 ? 3.539 49.25 3.549 1 93.5 327 PRO B C 1
ATOM 9531 O O . PRO B 1 327 ? 2.559 49.406 4.277 1 93.5 327 PRO B O 1
ATOM 9534 N N . ALA B 1 328 ? 4.363 48.219 3.66 1 94.94 328 ALA B N 1
ATOM 9535 C CA . ALA B 1 328 ? 4.133 47.188 4.672 1 94.94 328 ALA B CA 1
ATOM 9536 C C . ALA B 1 328 ? 4.277 47.781 6.078 1 94.94 328 ALA B C 1
ATOM 9538 O O . ALA B 1 328 ? 3.467 47.469 6.961 1 94.94 328 ALA B O 1
ATOM 9539 N N . VAL B 1 329 ? 5.289 48.562 6.25 1 94.69 329 VAL B N 1
ATOM 9540 C CA . VAL B 1 329 ? 5.543 49.188 7.551 1 94.69 329 VAL B CA 1
ATOM 9541 C C . VAL B 1 329 ? 4.363 50.062 7.945 1 94.69 329 VAL B C 1
ATOM 9543 O O . VAL B 1 329 ? 3.939 50.062 9.102 1 94.69 329 VAL B O 1
ATOM 9546 N N . GLY B 1 330 ? 3.91 50.781 6.973 1 95.25 330 GLY B N 1
ATOM 9547 C CA . GLY B 1 330 ? 2.777 51.656 7.223 1 95.25 330 GLY B CA 1
ATOM 9548 C C . GLY B 1 330 ? 1.506 50.906 7.566 1 95.25 330 GLY B C 1
ATOM 9549 O O . GLY B 1 330 ? 0.782 51.312 8.492 1 95.25 330 GLY B O 1
ATOM 9550 N N . LEU B 1 331 ? 1.228 49.906 6.844 1 96.06 331 LEU B N 1
ATOM 9551 C CA . LEU B 1 331 ? 0.031 49.125 7.098 1 96.06 331 LEU B CA 1
ATOM 9552 C C . LEU B 1 331 ? 0.118 48.406 8.453 1 96.06 331 LEU B C 1
ATOM 9554 O O . LEU B 1 331 ? -0.887 48.281 9.156 1 96.06 331 LEU B O 1
ATOM 9558 N N . MET B 1 332 ? 1.287 47.938 8.781 1 95.88 332 MET B N 1
ATOM 9559 C CA . MET B 1 332 ? 1.477 47.344 10.094 1 95.88 332 MET B CA 1
ATOM 9560 C C . MET B 1 332 ? 1.271 48.375 11.203 1 95.88 332 MET B C 1
ATOM 9562 O O . MET B 1 332 ? 0.717 48.062 12.258 1 95.88 332 MET B O 1
ATOM 9566 N N . ALA B 1 333 ? 1.767 49.594 10.938 1 95.75 333 ALA B N 1
ATOM 9567 C CA . ALA B 1 333 ? 1.567 50.688 11.906 1 95.75 333 ALA B CA 1
ATOM 9568 C C . ALA B 1 333 ? 0.082 50.938 12.141 1 95.75 333 ALA B C 1
ATOM 9570 O O . ALA B 1 333 ? -0.358 51.062 13.289 1 95.75 333 ALA B O 1
ATOM 9571 N N . ARG B 1 334 ? -0.644 51 11.031 1 95.56 334 ARG B N 1
ATOM 9572 C CA . ARG B 1 334 ? -2.088 51.188 11.125 1 95.56 334 ARG B CA 1
ATOM 9573 C C . ARG B 1 334 ? -2.732 50.094 11.961 1 95.56 334 ARG B C 1
ATOM 9575 O O . ARG B 1 334 ? -3.598 50.375 12.789 1 95.56 334 ARG B O 1
ATOM 9582 N N . TRP B 1 335 ? -2.316 48.938 11.75 1 95.69 335 TRP B N 1
ATOM 9583 C CA . TRP B 1 335 ? -2.875 47.781 12.469 1 95.69 335 TRP B CA 1
ATOM 9584 C C . TRP B 1 335 ? -2.486 47.812 13.945 1 95.69 335 TRP B C 1
ATOM 9586 O O . TRP B 1 335 ? -3.326 47.594 14.82 1 95.69 335 TRP B O 1
ATOM 9596 N N . LEU B 1 336 ? -1.216 48.062 14.258 1 95.06 336 LEU B N 1
ATOM 9597 C CA . LEU B 1 336 ? -0.716 48.062 15.625 1 95.06 336 LEU B CA 1
ATOM 9598 C C . LEU B 1 336 ? -1.457 49.125 16.469 1 95.06 336 LEU B C 1
ATOM 9600 O O . LEU B 1 336 ? -1.677 48.906 17.656 1 95.06 336 LEU B O 1
ATOM 9604 N N . LEU B 1 337 ? -1.838 50.188 15.836 1 93.12 337 LEU B N 1
ATOM 9605 C CA . LEU B 1 337 ? -2.529 51.25 16.531 1 93.12 337 LEU B CA 1
ATOM 9606 C C . LEU B 1 337 ? -3.996 50.906 16.766 1 93.12 337 LEU B C 1
ATOM 9608 O O . LEU B 1 337 ? -4.648 51.469 17.641 1 93.12 337 LEU B O 1
ATOM 9612 N N . ALA B 1 338 ? -4.426 49.938 15.984 1 92.25 338 ALA B N 1
ATOM 9613 C CA . ALA B 1 338 ? -5.852 49.625 16.031 1 92.25 338 ALA B CA 1
ATOM 9614 C C . ALA B 1 338 ? -6.109 48.281 16.719 1 92.25 338 ALA B C 1
ATOM 9616 O O . ALA B 1 338 ? -7.199 48.031 17.234 1 92.25 338 ALA B O 1
ATOM 9617 N N . THR B 1 339 ? -5.152 47.375 16.75 1 92.88 339 THR B N 1
ATOM 9618 C CA . THR B 1 339 ? -5.328 46 17.234 1 92.88 339 THR B CA 1
ATOM 9619 C C . THR B 1 339 ? -5.691 46 18.719 1 92.88 339 THR B C 1
ATOM 9621 O O . THR B 1 339 ? -5.266 46.875 19.469 1 92.88 339 THR B O 1
ATOM 9624 N N . ARG B 1 340 ? -6.523 45.094 19.047 1 83.06 340 ARG B N 1
ATOM 9625 C CA . ARG B 1 340 ? -6.969 44.938 20.422 1 83.06 340 ARG B CA 1
ATOM 9626 C C . ARG B 1 340 ? -5.859 44.375 21.312 1 83.06 340 ARG B C 1
ATOM 9628 O O . ARG B 1 340 ? -5.672 44.844 22.438 1 83.06 340 ARG B O 1
ATOM 9635 N N . ASP B 1 341 ? -5.172 43.438 20.812 1 86.81 341 ASP B N 1
ATOM 9636 C CA . ASP B 1 341 ? -4.246 42.75 21.688 1 86.81 341 ASP B CA 1
ATOM 9637 C C . ASP B 1 341 ? -2.963 42.375 20.953 1 86.81 341 ASP B C 1
ATOM 9639 O O . ASP B 1 341 ? -2.168 41.562 21.453 1 86.81 341 ASP B O 1
ATOM 9643 N N . GLY B 1 342 ? -2.814 42.844 19.75 1 91.12 342 GLY B N 1
ATOM 9644 C CA . GLY B 1 342 ? -1.598 42.531 19 1 91.12 342 GLY B CA 1
ATOM 9645 C C . GLY B 1 342 ? -1.521 41.125 18.516 1 91.12 342 GLY B C 1
ATOM 9646 O O . GLY B 1 342 ? -0.447 40.625 18.141 1 91.12 342 GLY B O 1
ATOM 9647 N N . ASP B 1 343 ? -2.621 40.469 18.453 1 89.44 343 ASP B N 1
ATOM 9648 C CA . ASP B 1 343 ? -2.693 39.062 18.031 1 89.44 343 ASP B CA 1
ATOM 9649 C C . ASP B 1 343 ? -2.602 38.938 16.516 1 89.44 343 ASP B C 1
ATOM 9651 O O . ASP B 1 343 ? -3.504 39.375 15.797 1 89.44 343 ASP B O 1
ATOM 9655 N N . MET B 1 344 ? -1.541 38.25 15.992 1 90.19 344 MET B N 1
ATOM 9656 C CA . MET B 1 344 ? -1.285 38.219 14.555 1 90.19 344 MET B CA 1
ATOM 9657 C C . MET B 1 344 ? -1.83 36.938 13.938 1 90.19 344 MET B C 1
ATOM 9659 O O . MET B 1 344 ? -1.876 36.812 12.711 1 90.19 344 MET B O 1
ATOM 9663 N N . VAL B 1 345 ? -2.207 36.031 14.695 1 82.62 345 VAL B N 1
ATOM 9664 C CA . VAL B 1 345 ? -2.652 34.75 14.172 1 82.62 345 VAL B CA 1
ATOM 9665 C C . VAL B 1 345 ? -4.035 34.406 14.727 1 82.62 345 VAL B C 1
ATOM 9667 O O . VAL B 1 345 ? -4.156 33.938 15.859 1 82.62 345 VAL B O 1
ATOM 9670 N N . GLY B 1 346 ? -5.027 34.531 13.945 1 72.56 346 GLY B N 1
ATOM 9671 C CA . GLY B 1 346 ? -6.383 34.188 14.344 1 72.56 346 GLY B CA 1
ATOM 9672 C C . GLY B 1 346 ? -7.094 35.344 15.055 1 72.56 346 GLY B C 1
ATOM 9673 O O . GLY B 1 346 ? -8.18 35.156 15.602 1 72.56 346 GLY B O 1
ATOM 9674 N N . GLY B 1 347 ? -6.441 36.406 15.227 1 77.19 347 GLY B N 1
ATOM 9675 C CA . GLY B 1 347 ? -7.055 37.594 15.844 1 77.19 347 GLY B CA 1
ATOM 9676 C C . GLY B 1 347 ? -7.57 38.594 14.836 1 77.19 347 GLY B C 1
ATOM 9677 O O . GLY B 1 347 ? -8.297 38.25 13.906 1 77.19 347 GLY B O 1
ATOM 9678 N N . ASP B 1 348 ? -7.23 39.781 15.211 1 84.44 348 ASP B N 1
ATOM 9679 C CA . ASP B 1 348 ? -7.777 40.812 14.359 1 84.44 348 ASP B CA 1
ATOM 9680 C C . ASP B 1 348 ? -6.816 41.156 13.219 1 84.44 348 ASP B C 1
ATOM 9682 O O . ASP B 1 348 ? -7.09 42.062 12.406 1 84.44 348 ASP B O 1
ATOM 9686 N N . PHE B 1 349 ? -5.664 40.438 13.195 1 90.62 349 PHE B N 1
ATOM 9687 C CA . PHE B 1 349 ? -4.781 40.562 12.047 1 90.62 349 PHE B CA 1
ATOM 9688 C C . PHE B 1 349 ? -5.32 39.781 10.852 1 90.62 349 PHE B C 1
ATOM 9690 O O . PHE B 1 349 ? -5.582 38.594 10.961 1 90.62 349 PHE B O 1
ATOM 9697 N N . PRO B 1 350 ? -5.512 40.438 9.805 1 88.75 350 PRO B N 1
ATOM 9698 C CA . PRO B 1 350 ? -6.043 39.688 8.656 1 88.75 350 PRO B CA 1
ATOM 9699 C C . PRO B 1 350 ? -5.016 38.75 8.039 1 88.75 350 PRO B C 1
ATOM 9701 O O . PRO B 1 350 ? -3.979 39.188 7.543 1 88.75 350 PRO B O 1
ATOM 9704 N N . GLY B 1 351 ? -5.34 37.531 8.008 1 85.69 351 GLY B N 1
ATOM 9705 C CA . GLY B 1 351 ? -4.438 36.531 7.469 1 85.69 351 GLY B CA 1
ATOM 9706 C C . GLY B 1 351 ? -4.043 36.812 6.027 1 85.69 351 GLY B C 1
ATOM 9707 O O . GLY B 1 351 ? -2.902 36.562 5.633 1 85.69 351 GLY B O 1
ATOM 9708 N N . TRP B 1 352 ? -4.969 37.312 5.262 1 90.38 352 TRP B N 1
ATOM 9709 C CA . TRP B 1 352 ? -4.707 37.562 3.846 1 90.38 352 TRP B CA 1
ATOM 9710 C C . TRP B 1 352 ? -3.658 38.656 3.658 1 90.38 352 TRP B C 1
ATOM 9712 O O . TRP B 1 352 ? -3.068 38.781 2.582 1 90.38 352 TRP B O 1
ATOM 9722 N N . LEU B 1 353 ? -3.451 39.469 4.641 1 91.56 353 LEU B N 1
ATOM 9723 C CA . LEU B 1 353 ? -2.436 40.5 4.523 1 91.56 353 LEU B CA 1
ATOM 9724 C C . LEU B 1 353 ? -1.04 39.906 4.438 1 91.56 353 LEU B C 1
ATOM 9726 O O . LEU B 1 353 ? -0.165 40.438 3.754 1 91.56 353 LEU B O 1
ATOM 9730 N N . THR B 1 354 ? -0.829 38.844 5.16 1 91.69 354 THR B N 1
ATOM 9731 C CA . THR B 1 354 ? 0.431 38.094 5.074 1 91.69 354 THR B CA 1
ATOM 9732 C C . THR B 1 354 ? 0.662 37.594 3.656 1 91.69 354 THR B C 1
ATOM 9734 O O . THR B 1 354 ? 1.796 37.562 3.174 1 91.69 354 THR B O 1
ATOM 9737 N N . GLU B 1 355 ? -0.401 37.219 3.068 1 90.31 355 GLU B N 1
ATOM 9738 C CA . GLU B 1 355 ? -0.32 36.688 1.708 1 90.31 355 GLU B CA 1
ATOM 9739 C C . GLU B 1 355 ? -0.02 37.812 0.705 1 90.31 355 GLU B C 1
ATOM 9741 O O . GLU B 1 355 ? 0.725 37.594 -0.255 1 90.31 355 GLU B O 1
ATOM 9746 N N . VAL B 1 356 ? -0.556 38.906 0.957 1 91.88 356 VAL B N 1
ATOM 9747 C CA . VAL B 1 356 ? -0.452 40.062 0.038 1 91.88 356 VAL B CA 1
ATOM 9748 C C . VAL B 1 356 ? 0.909 40.719 0.198 1 91.88 356 VAL B C 1
ATOM 9750 O O . VAL B 1 356 ? 1.54 41.094 -0.79 1 91.88 356 VAL B O 1
ATOM 9753 N N . LEU B 1 357 ? 1.36 40.875 1.466 1 92.12 357 LEU B N 1
ATOM 9754 C CA . LEU B 1 357 ? 2.564 41.625 1.741 1 92.12 357 LEU B CA 1
ATOM 9755 C C . LEU B 1 357 ? 3.771 40.719 1.918 1 92.12 357 LEU B C 1
ATOM 9757 O O . LEU B 1 357 ? 4.914 41.188 1.875 1 92.12 357 LEU B O 1
ATOM 9761 N N . GLY B 1 358 ? 3.502 39.469 2.133 1 89.31 358 GLY B N 1
ATOM 9762 C CA . GLY B 1 358 ? 4.582 38.531 2.428 1 89.31 358 GLY B CA 1
ATOM 9763 C C . GLY B 1 358 ? 4.766 38.281 3.912 1 89.31 358 GLY B C 1
ATOM 9764 O O . GLY B 1 358 ? 4.547 39.188 4.73 1 89.31 358 GLY B O 1
ATOM 9765 N N . ARG B 1 359 ? 5.254 37.25 4.246 1 87.31 359 ARG B N 1
ATOM 9766 C CA . ARG B 1 359 ? 5.395 36.812 5.625 1 87.31 359 ARG B CA 1
ATOM 9767 C C . ARG B 1 359 ? 6.473 37.594 6.355 1 87.31 359 ARG B C 1
ATOM 9769 O O . ARG B 1 359 ? 6.289 37.969 7.508 1 87.31 359 ARG B O 1
ATOM 9776 N N . ALA B 1 360 ? 7.559 37.875 5.738 1 83.5 360 ALA B N 1
ATOM 9777 C CA . ALA B 1 360 ? 8.695 38.562 6.348 1 83.5 360 ALA B CA 1
ATOM 9778 C C . ALA B 1 360 ? 8.305 39.969 6.82 1 83.5 360 ALA B C 1
ATOM 9780 O O . ALA B 1 360 ? 8.789 40.438 7.848 1 83.5 360 ALA B O 1
ATOM 9781 N N . ARG B 1 361 ? 7.363 40.562 6.117 1 89.31 361 ARG B N 1
ATOM 9782 C CA . ARG B 1 361 ? 6.996 41.938 6.383 1 89.31 361 ARG B CA 1
ATOM 9783 C C . ARG B 1 361 ? 5.809 42.031 7.332 1 89.31 361 ARG B C 1
ATOM 9785 O O . ARG B 1 361 ? 5.41 43.125 7.746 1 89.31 361 ARG B O 1
ATOM 9792 N N . THR B 1 362 ? 5.32 40.875 7.621 1 92.25 362 THR B N 1
ATOM 9793 C CA . THR B 1 362 ? 4.148 40.844 8.492 1 92.25 362 THR B CA 1
ATOM 9794 C C . THR B 1 362 ? 4.402 39.969 9.711 1 92.25 362 THR B C 1
ATOM 9796 O O . THR B 1 362 ? 4.922 40.438 10.727 1 92.25 362 THR B O 1
ATOM 9799 N N . LEU B 1 363 ? 4.305 38.625 9.469 1 87.75 363 LEU B N 1
ATOM 9800 C CA . LEU B 1 363 ? 4.488 37.688 10.562 1 87.75 363 LEU B CA 1
ATOM 9801 C C . LEU B 1 363 ? 5.93 37.688 11.062 1 87.75 363 LEU B C 1
ATOM 9803 O O . LEU B 1 363 ? 6.219 37.219 12.164 1 87.75 363 LEU B O 1
ATOM 9807 N N . GLY B 1 364 ? 6.73 38.344 10.242 1 85.12 364 GLY B N 1
ATOM 9808 C CA . GLY B 1 364 ? 8.125 38.469 10.625 1 85.12 364 GLY B CA 1
ATOM 9809 C C . GLY B 1 364 ? 8.344 39.312 11.859 1 85.12 364 GLY B C 1
ATOM 9810 O O . GLY B 1 364 ? 9.383 39.219 12.516 1 85.12 364 GLY B O 1
ATOM 9811 N N . ILE B 1 365 ? 7.324 40.125 12.211 1 88.88 365 ILE B N 1
ATOM 9812 C CA . ILE B 1 365 ? 7.492 41 13.359 1 88.88 365 ILE B CA 1
ATOM 9813 C C . ILE B 1 365 ? 7.16 40.25 14.648 1 88.88 365 ILE B C 1
ATOM 9815 O O . ILE B 1 365 ? 7.441 40.75 15.742 1 88.88 365 ILE B O 1
ATOM 9819 N N . ALA B 1 366 ? 6.582 39.062 14.492 1 87.75 366 ALA B N 1
ATOM 9820 C CA . ALA B 1 366 ? 6.289 38.281 15.68 1 87.75 366 ALA B CA 1
ATOM 9821 C C . ALA B 1 366 ? 7.574 37.781 16.344 1 87.75 366 ALA B C 1
ATOM 9823 O O . ALA B 1 366 ? 8.625 37.719 15.703 1 87.75 366 ALA B O 1
ATOM 9824 N N . ASP B 1 367 ? 7.379 37.625 17.594 1 76.5 367 ASP B N 1
ATOM 9825 C CA . ASP B 1 367 ? 8.531 37.094 18.312 1 76.5 367 ASP B CA 1
ATOM 9826 C C . ASP B 1 367 ? 8.859 35.688 17.875 1 76.5 367 ASP B C 1
ATOM 9828 O O . ASP B 1 367 ? 7.965 34.844 17.766 1 76.5 367 ASP B O 1
ATOM 9832 N N . ARG B 1 368 ? 10 35.562 17.25 1 66.38 368 ARG B N 1
ATOM 9833 C CA . ARG B 1 368 ? 10.43 34.188 16.953 1 66.38 368 ARG B CA 1
ATOM 9834 C C . ARG B 1 368 ? 10.953 33.5 18.203 1 66.38 368 ARG B C 1
ATOM 9836 O O . ARG B 1 368 ? 11.531 34.125 19.078 1 66.38 368 ARG B O 1
ATOM 9843 N N . ARG B 1 369 ? 10.617 32.406 18.406 1 56.84 369 ARG B N 1
ATOM 9844 C CA . ARG B 1 369 ? 10.961 31.641 19.594 1 56.84 369 ARG B CA 1
ATOM 9845 C C . ARG B 1 369 ? 12.367 31.969 20.078 1 56.84 369 ARG B C 1
ATOM 9847 O O . ARG B 1 369 ? 13.328 31.906 19.312 1 56.84 369 ARG B O 1
ATOM 9854 N N . GLY B 1 370 ? 12.406 32.625 21.359 1 58.66 370 GLY B N 1
ATOM 9855 C CA . GLY B 1 370 ? 13.648 32.812 22.094 1 58.66 370 GLY B CA 1
ATOM 9856 C C . GLY B 1 370 ? 14.281 34.188 21.844 1 58.66 370 GLY B C 1
ATOM 9857 O O . GLY B 1 370 ? 15.328 34.5 22.422 1 58.66 370 GLY B O 1
ATOM 9858 N N . GLU B 1 371 ? 13.586 35.031 21.031 1 63.88 371 GLU B N 1
ATOM 9859 C CA . GLU B 1 371 ? 14.211 36.312 20.703 1 63.88 371 GLU B CA 1
ATOM 9860 C C . GLU B 1 371 ? 13.812 37.375 21.703 1 63.88 371 GLU B C 1
ATOM 9862 O O . GLU B 1 371 ? 14.508 38.406 21.844 1 63.88 371 GLU B O 1
ATOM 9867 N N . CYS B 1 372 ? 12.789 37.094 22.422 1 74.94 372 CYS B N 1
ATOM 9868 C CA . CYS B 1 372 ? 12.273 38.094 23.344 1 74.94 372 CYS B CA 1
ATOM 9869 C C . CYS B 1 372 ? 13.258 38.344 24.469 1 74.94 372 CYS B C 1
ATOM 9871 O O . CYS B 1 372 ? 13.836 37.406 25.031 1 74.94 372 CYS B O 1
ATOM 9873 N N . ILE B 1 373 ? 13.469 39.594 24.859 1 67.62 373 ILE B N 1
ATOM 9874 C CA . ILE B 1 373 ? 14.43 39.969 25.891 1 67.62 373 ILE B CA 1
ATOM 9875 C C . ILE B 1 373 ? 13.688 40.438 27.141 1 67.62 373 ILE B C 1
ATOM 9877 O O . ILE B 1 373 ? 14.297 40.969 28.078 1 67.62 373 ILE B O 1
ATOM 9881 N N . PHE B 1 374 ? 12.367 40.312 27.141 1 74.56 374 PHE B N 1
ATOM 9882 C CA . PHE B 1 374 ? 11.477 40.5 28.281 1 74.56 374 PHE B CA 1
ATOM 9883 C C . PHE B 1 374 ? 11.695 41.875 28.906 1 74.56 374 PHE B C 1
ATOM 9885 O O . PHE B 1 374 ? 11.633 42.906 28.203 1 74.56 374 PHE B O 1
ATOM 9892 N N . SER B 1 375 ? 12.047 42.031 30.219 1 69.88 375 SER B N 1
ATOM 9893 C CA . SER B 1 375 ? 12.062 43.312 30.953 1 69.88 375 SER B CA 1
ATOM 9894 C C . SER B 1 375 ? 13.141 44.25 30.406 1 69.88 375 SER B C 1
ATOM 9896 O O . SER B 1 375 ? 13.094 45.438 30.641 1 69.88 375 SER B O 1
ATOM 9898 N N . ALA B 1 376 ? 14.031 43.656 29.562 1 66 376 ALA B N 1
ATOM 9899 C CA . ALA B 1 376 ? 15.078 44.5 28.969 1 66 376 ALA B CA 1
ATOM 9900 C C . ALA B 1 376 ? 14.562 45.219 27.734 1 66 376 ALA B C 1
ATOM 9902 O O . ALA B 1 376 ? 15.203 46.156 27.25 1 66 376 ALA B O 1
ATOM 9903 N N . CYS B 1 377 ? 13.484 44.844 27.391 1 79.88 377 CYS B N 1
ATOM 9904 C CA . CYS B 1 377 ? 12.898 45.438 26.203 1 79.88 377 CYS B CA 1
ATOM 9905 C C . CYS B 1 377 ? 12.406 46.844 26.5 1 79.88 377 CYS B C 1
ATOM 9907 O O . CYS B 1 377 ? 11.664 47.062 27.469 1 79.88 377 CYS B O 1
ATOM 9909 N N . PRO B 1 378 ? 12.906 47.781 25.703 1 80.88 378 PRO B N 1
ATOM 9910 C CA . PRO B 1 378 ? 12.438 49.156 25.922 1 80.88 378 PRO B CA 1
ATOM 9911 C C . PRO B 1 378 ? 10.922 49.281 25.828 1 80.88 378 PRO B C 1
ATOM 9913 O O . PRO B 1 378 ? 10.344 50.25 26.359 1 80.88 378 PRO B O 1
ATOM 9916 N N . HIS B 1 379 ? 10.312 48.344 25.188 1 89.81 379 HIS B N 1
ATOM 9917 C CA . HIS B 1 379 ? 8.867 48.406 25.016 1 89.81 379 HIS B CA 1
ATOM 9918 C C . HIS B 1 379 ? 8.164 47.438 25.969 1 89.81 379 HIS B C 1
ATOM 9920 O O . HIS B 1 379 ? 6.996 47.094 25.781 1 89.81 379 HIS B O 1
ATOM 9926 N N . TYR B 1 380 ? 8.805 46.969 27 1 86.06 380 TYR B N 1
ATOM 9927 C CA . TYR B 1 380 ? 8.312 45.938 27.906 1 86.06 380 TYR B CA 1
ATOM 9928 C C . TYR B 1 380 ? 6.969 46.344 28.516 1 86.06 380 TYR B C 1
ATOM 9930 O O . TYR B 1 380 ? 6.043 45.531 28.578 1 86.06 380 TYR B O 1
ATOM 9938 N N . ARG B 1 381 ? 6.832 47.531 28.922 1 89.12 381 ARG B N 1
ATOM 9939 C CA . ARG B 1 381 ? 5.633 48 29.609 1 89.12 381 ARG B CA 1
ATOM 9940 C C . ARG B 1 381 ? 4.477 48.188 28.625 1 89.12 381 ARG B C 1
ATOM 9942 O O . ARG B 1 381 ? 3.324 48.312 29.047 1 89.12 381 ARG B O 1
ATOM 9949 N N . LYS B 1 382 ? 4.812 48.188 27.375 1 93.06 382 LYS B N 1
ATOM 9950 C CA . LYS B 1 382 ? 3.795 48.312 26.328 1 93.06 382 LYS B CA 1
ATOM 9951 C C . LYS B 1 382 ? 3.631 47.031 25.531 1 93.06 382 LYS B C 1
ATOM 9953 O O . LYS B 1 382 ? 2.859 47 24.562 1 93.06 382 LYS B O 1
ATOM 9958 N N . CYS B 1 383 ? 4.332 46.062 25.969 1 91.69 383 CYS B N 1
ATOM 9959 C CA . CYS B 1 383 ? 4.398 44.781 25.234 1 91.69 383 CYS B CA 1
ATOM 9960 C C . CYS B 1 383 ? 3.041 44.094 25.234 1 91.69 383 CYS B C 1
ATOM 9962 O O . CYS B 1 383 ? 2.438 43.875 26.281 1 91.69 383 CYS B O 1
ATOM 9964 N N . PHE B 1 384 ? 2.586 43.719 24.016 1 91.75 384 PHE B N 1
ATOM 9965 C CA . PHE B 1 384 ? 1.288 43.094 23.875 1 91.75 384 PHE B CA 1
ATOM 9966 C C . PHE B 1 384 ? 1.257 41.75 24.609 1 91.75 384 PHE B C 1
ATOM 9968 O O . PHE B 1 384 ? 0.25 41.406 25.234 1 91.75 384 PHE B O 1
ATOM 9975 N N . ILE B 1 385 ? 2.318 41 24.578 1 88.94 385 ILE B N 1
ATOM 9976 C CA . ILE B 1 385 ? 2.389 39.688 25.188 1 88.94 385 ILE B CA 1
ATOM 9977 C C . ILE B 1 385 ? 2.338 39.812 26.703 1 88.94 385 ILE B C 1
ATOM 9979 O O . ILE B 1 385 ? 1.571 39.094 27.359 1 88.94 385 ILE B O 1
ATOM 9983 N N . GLU B 1 386 ? 3.203 40.656 27.219 1 87.25 386 GLU B N 1
ATOM 9984 C CA . GLU B 1 386 ? 3.268 40.844 28.656 1 87.25 386 GLU B CA 1
ATOM 9985 C C . GLU B 1 386 ? 1.944 41.375 29.203 1 87.25 386 GLU B C 1
ATOM 9987 O O . GLU B 1 386 ? 1.546 41.031 30.328 1 87.25 386 GLU B O 1
ATOM 9992 N N . ARG B 1 387 ? 1.348 42.219 28.422 1 89.06 387 ARG B N 1
ATOM 9993 C CA . ARG B 1 387 ? 0.024 42.688 28.812 1 89.06 387 ARG B CA 1
ATOM 9994 C C . ARG B 1 387 ? -0.97 41.531 28.906 1 89.06 387 ARG B C 1
ATOM 9996 O O . ARG B 1 387 ? -1.732 41.469 29.875 1 89.06 387 ARG B O 1
ATOM 10003 N N . ALA B 1 388 ? -0.946 40.719 27.969 1 88.38 388 ALA B N 1
ATOM 10004 C CA . ALA B 1 388 ? -1.854 39.562 27.953 1 88.38 388 ALA B CA 1
ATOM 10005 C C . ALA B 1 388 ? -1.564 38.625 29.109 1 88.38 388 ALA B C 1
ATOM 10007 O O . ALA B 1 388 ? -2.486 38.062 29.719 1 88.38 388 ALA B O 1
ATOM 10008 N N . VAL B 1 389 ? -0.316 38.375 29.375 1 86.75 389 VAL B N 1
ATOM 10009 C CA . VAL B 1 389 ? 0.095 37.469 30.453 1 86.75 389 VAL B CA 1
ATOM 10010 C C . VAL B 1 389 ? -0.391 38.031 31.797 1 86.75 389 VAL B C 1
ATOM 10012 O O . VAL B 1 389 ? -0.934 37.281 32.625 1 86.75 389 VAL B O 1
ATOM 10015 N N . ARG B 1 390 ? -0.192 39.25 32.062 1 86.38 390 ARG B N 1
ATOM 10016 C CA . ARG B 1 390 ? -0.581 39.875 33.312 1 86.38 390 ARG B CA 1
ATOM 10017 C C . ARG B 1 390 ? -2.098 39.938 33.438 1 86.38 390 ARG B C 1
ATOM 10019 O O . ARG B 1 390 ? -2.637 39.719 34.531 1 86.38 390 ARG B O 1
ATOM 10026 N N . ARG B 1 391 ? -2.707 40.219 32.344 1 88.19 391 ARG B N 1
ATOM 10027 C CA . ARG B 1 391 ? -4.168 40.25 32.375 1 88.19 391 ARG B CA 1
ATOM 10028 C C . ARG B 1 391 ? -4.738 38.875 32.656 1 88.19 391 ARG B C 1
ATOM 10030 O O . ARG B 1 391 ? -5.781 38.75 33.281 1 88.19 391 ARG B O 1
ATOM 10037 N N . ALA B 1 392 ? -4.102 37.875 32.188 1 89.25 392 ALA B N 1
ATOM 10038 C CA . ALA B 1 392 ? -4.566 36.5 32.375 1 89.25 392 ALA B CA 1
ATOM 10039 C C . ALA B 1 392 ? -4.582 36.125 33.844 1 89.25 392 ALA B C 1
ATOM 10041 O O . ALA B 1 392 ? -5.434 35.344 34.281 1 89.25 392 ALA B O 1
ATOM 10042 N N . ARG B 1 393 ? -3.693 36.656 34.594 1 86 393 ARG B N 1
ATOM 10043 C CA . ARG B 1 393 ? -3.596 36.344 36.031 1 86 393 ARG B CA 1
ATOM 10044 C C . ARG B 1 393 ? -4.793 36.906 36.781 1 86 393 ARG B C 1
ATOM 10046 O O . ARG B 1 393 ? -5.16 36.375 37.844 1 86 393 ARG B O 1
ATOM 10053 N N . ARG B 1 394 ? -5.34 37.906 36.219 1 88.31 394 ARG B N 1
ATOM 10054 C CA . ARG B 1 394 ? -6.414 38.594 36.938 1 88.31 394 ARG B CA 1
ATOM 10055 C C . ARG B 1 394 ? -7.762 38.344 36.281 1 88.31 394 ARG B C 1
ATOM 10057 O O . ARG B 1 394 ? -8.789 38.844 36.719 1 88.31 394 ARG B O 1
ATOM 10064 N N . ALA B 1 395 ? -7.719 37.594 35.25 1 93.06 395 ALA B N 1
ATOM 10065 C CA . ALA B 1 395 ? -8.953 37.312 34.5 1 93.06 395 ALA B CA 1
ATOM 10066 C C . ALA B 1 395 ? -9.805 36.281 35.219 1 93.06 395 ALA B C 1
ATOM 10068 O O . ALA B 1 395 ? -9.344 35.625 36.156 1 93.06 395 ALA B O 1
ATOM 10069 N N . ASP B 1 396 ? -11.031 36.188 34.812 1 95.44 396 ASP B N 1
ATOM 10070 C CA . ASP B 1 396 ? -11.898 35.125 35.281 1 95.44 396 ASP B CA 1
ATOM 10071 C C . ASP B 1 396 ? -11.773 33.906 34.375 1 95.44 396 ASP B C 1
ATOM 10073 O O . ASP B 1 396 ? -11.789 32.75 34.875 1 95.44 396 ASP B O 1
ATOM 10077 N N . ILE B 1 397 ? -11.711 34.156 33.125 1 96.38 397 ILE B N 1
ATOM 10078 C CA . ILE B 1 397 ? -11.609 33.125 32.125 1 96.38 397 ILE B CA 1
ATOM 10079 C C . ILE B 1 397 ? -10.406 33.375 31.234 1 96.38 397 ILE B C 1
ATOM 10081 O O . ILE B 1 397 ? -10.234 34.469 30.719 1 96.38 397 ILE B O 1
ATOM 10085 N N . VAL B 1 398 ? -9.555 32.406 31.078 1 94.06 398 VAL B N 1
ATOM 10086 C CA . VAL B 1 398 ? -8.438 32.438 30.141 1 94.06 398 VAL B CA 1
ATOM 10087 C C . VAL B 1 398 ? -8.625 31.406 29.047 1 94.06 398 VAL B C 1
ATOM 10089 O O . VAL B 1 398 ? -8.82 30.219 29.328 1 94.06 398 VAL B O 1
ATOM 10092 N N . VAL B 1 399 ? -8.633 31.828 27.812 1 93.44 399 VAL B N 1
ATOM 10093 C CA . VAL B 1 399 ? -8.773 30.922 26.672 1 93.44 399 VAL B CA 1
ATOM 10094 C C . VAL B 1 399 ? -7.406 30.688 26.031 1 93.44 399 VAL B C 1
ATOM 10096 O O . VAL B 1 399 ? -6.703 31.641 25.688 1 93.44 399 VAL B O 1
ATOM 10099 N N . ALA B 1 400 ? -6.98 29.484 25.953 1 91.88 400 ALA B N 1
ATOM 10100 C CA . ALA B 1 400 ? -5.699 29.125 25.359 1 91.88 400 ALA B CA 1
ATOM 10101 C C . ALA B 1 400 ? -5.832 27.875 24.484 1 91.88 400 ALA B C 1
ATOM 10103 O O . ALA B 1 400 ? -6.871 27.203 24.516 1 91.88 400 ALA B O 1
ATOM 10104 N N . ASN B 1 401 ? -4.859 27.594 23.641 1 90.38 401 ASN B N 1
ATOM 10105 C CA . ASN B 1 401 ? -4.891 26.328 22.891 1 90.38 401 ASN B CA 1
ATOM 10106 C C . ASN B 1 401 ? -4.27 25.188 23.688 1 90.38 401 ASN B C 1
ATOM 10108 O O . ASN B 1 401 ? -3.57 25.422 24.688 1 90.38 401 ASN B O 1
ATOM 10112 N N . HIS B 1 402 ? -4.543 24.016 23.297 1 92.88 402 HIS B N 1
ATOM 10113 C CA . HIS B 1 402 ? -4.023 22.828 23.984 1 92.88 402 HIS B CA 1
ATOM 10114 C C . HIS B 1 402 ? -2.502 22.859 24.062 1 92.88 402 HIS B C 1
ATOM 10116 O O . HIS B 1 402 ? -1.93 22.594 25.125 1 92.88 402 HIS B O 1
ATOM 10122 N N . ALA B 1 403 ? -1.909 23.219 22.969 1 87.94 403 ALA B N 1
ATOM 10123 C CA . ALA B 1 403 ? -0.451 23.219 22.875 1 87.94 403 ALA B CA 1
ATOM 10124 C C . ALA B 1 403 ? 0.163 24.141 23.938 1 87.94 403 ALA B C 1
ATOM 10126 O O . ALA B 1 403 ? 1.125 23.766 24.609 1 87.94 403 ALA B O 1
ATOM 10127 N N . LEU B 1 404 ? -0.34 25.312 24.047 1 87.69 404 LEU B N 1
ATOM 10128 C CA . LEU B 1 404 ? 0.197 26.281 24.984 1 87.69 404 LEU B CA 1
ATOM 10129 C C . LEU B 1 404 ? 0.046 25.781 26.422 1 87.69 404 LEU B C 1
ATOM 10131 O O . LEU B 1 404 ? 0.977 25.906 27.219 1 87.69 404 LEU B O 1
ATOM 10135 N N . VAL B 1 405 ? -1.147 25.234 26.75 1 91.62 405 VAL B N 1
ATOM 10136 C CA . VAL B 1 405 ? -1.407 24.734 28.094 1 91.62 405 VAL B CA 1
ATOM 10137 C C . VAL B 1 405 ? -0.412 23.641 28.438 1 91.62 405 VAL B C 1
ATOM 10139 O O . VAL B 1 405 ? 0.158 23.625 29.531 1 91.62 405 VAL B O 1
ATOM 10142 N N . MET B 1 406 ? -0.173 22.828 27.5 1 92.5 406 MET B N 1
ATOM 10143 C CA . MET B 1 406 ? 0.69 21.672 27.719 1 92.5 406 MET B CA 1
ATOM 10144 C C . MET B 1 406 ? 2.156 22.094 27.766 1 92.5 406 MET B C 1
ATOM 10146 O O . MET B 1 406 ? 2.918 21.594 28.609 1 92.5 406 MET B O 1
ATOM 10150 N N . ILE B 1 407 ? 2.568 22.906 26.906 1 85.75 407 ILE B N 1
ATOM 10151 C CA . ILE B 1 407 ? 3.951 23.375 26.891 1 85.75 407 ILE B CA 1
ATOM 10152 C C . ILE B 1 407 ? 4.258 24.141 28.172 1 85.75 407 ILE B C 1
ATOM 10154 O O . ILE B 1 407 ? 5.328 23.969 28.766 1 85.75 407 ILE B O 1
ATOM 10158 N N . GLN B 1 408 ? 3.352 24.953 28.594 1 84.38 408 GLN B N 1
ATOM 10159 C CA . GLN B 1 408 ? 3.537 25.703 29.828 1 84.38 408 GLN B CA 1
ATOM 10160 C C . GLN B 1 408 ? 3.672 24.766 31.016 1 84.38 408 GLN B C 1
ATOM 10162 O O . GLN B 1 408 ? 4.488 25.016 31.922 1 84.38 408 GLN B O 1
ATOM 10167 N N . ALA B 1 409 ? 2.865 23.766 31.016 1 85 409 ALA B N 1
ATOM 10168 C CA . ALA B 1 409 ? 2.936 22.781 32.094 1 85 409 ALA B CA 1
ATOM 10169 C C . ALA B 1 409 ? 4.273 22.047 32.094 1 85 409 ALA B C 1
ATOM 10171 O O . ALA B 1 409 ? 4.867 21.812 33.156 1 85 409 ALA B O 1
ATOM 10172 N N . ALA B 1 410 ? 4.723 21.703 30.938 1 78.81 410 ALA B N 1
ATOM 10173 C CA . ALA B 1 410 ? 5.973 20.969 30.781 1 78.81 410 ALA B CA 1
ATOM 10174 C C . ALA B 1 410 ? 7.164 21.797 31.234 1 78.81 410 ALA B C 1
ATOM 10176 O O . ALA B 1 410 ? 8.156 21.266 31.734 1 78.81 410 ALA B O 1
ATOM 10177 N N . LEU B 1 411 ? 7.047 23.109 31.031 1 76.44 411 LEU B N 1
ATOM 10178 C CA . LEU B 1 411 ? 8.141 24 31.375 1 76.44 411 LEU B CA 1
ATOM 10179 C C . LEU B 1 411 ? 8.062 24.438 32.844 1 76.44 411 LEU B C 1
ATOM 10181 O O . LEU B 1 411 ? 8.852 25.266 33.281 1 76.44 411 LEU B O 1
ATOM 10185 N N . GLY B 1 412 ? 7.25 23.844 33.594 1 68.44 412 GLY B N 1
ATOM 10186 C CA . GLY B 1 412 ? 7.168 24.125 35.031 1 68.44 412 GLY B CA 1
ATOM 10187 C C . GLY B 1 412 ? 6.164 25.203 35.344 1 68.44 412 GLY B C 1
ATOM 10188 O O . GLY B 1 412 ? 6.254 25.828 36.406 1 68.44 412 GLY B O 1
ATOM 10189 N N . GLY B 1 413 ? 5.324 25.453 34.375 1 62.28 413 GLY B N 1
ATOM 10190 C CA . GLY B 1 413 ? 4.227 26.359 34.688 1 62.28 413 GLY B CA 1
ATOM 10191 C C . GLY B 1 413 ? 4.367 27.719 34.031 1 62.28 413 GLY B C 1
ATOM 10192 O O . GLY B 1 413 ? 5.145 27.875 33.062 1 62.28 413 GLY B O 1
ATOM 10193 N N . LEU B 1 414 ? 3.496 28.594 34.375 1 54.38 414 LEU B N 1
ATOM 10194 C CA . LEU B 1 414 ? 3.455 29.969 33.875 1 54.38 414 LEU B CA 1
ATOM 10195 C C . LEU B 1 414 ? 4.629 30.781 34.406 1 54.38 414 LEU B C 1
ATOM 10197 O O . LEU B 1 414 ? 5.395 30.297 35.25 1 54.38 414 LEU B O 1
ATOM 10201 N N . ASP B 1 415 ? 5.035 31.844 33.812 1 51.41 415 ASP B N 1
ATOM 10202 C CA . ASP B 1 415 ? 6.156 32.719 34.156 1 51.41 415 ASP B CA 1
ATOM 10203 C C . ASP B 1 415 ? 6.297 32.812 35.656 1 51.41 415 ASP B C 1
ATOM 10205 O O . ASP B 1 415 ? 7.406 32.969 36.188 1 51.41 415 ASP B O 1
ATOM 10209 N N . ASP B 1 416 ? 5.156 32.688 36.469 1 49.38 416 ASP B N 1
ATOM 10210 C CA . ASP B 1 416 ? 5.23 32.812 37.906 1 49.38 416 ASP B CA 1
ATOM 10211 C C . ASP B 1 416 ? 5.273 31.422 38.562 1 49.38 416 ASP B C 1
ATOM 10213 O O . ASP B 1 416 ? 5.141 31.312 39.781 1 49.38 416 ASP B O 1
ATOM 10217 N N . GLY B 1 417 ? 5.441 30.5 37.75 1 58.03 417 GLY B N 1
ATOM 10218 C CA . GLY B 1 417 ? 5.543 29.141 38.25 1 58.03 417 GLY B CA 1
ATOM 10219 C C . GLY B 1 417 ? 4.199 28.547 38.625 1 58.03 417 GLY B C 1
ATOM 10220 O O . GLY B 1 417 ? 4.121 27.375 39 1 58.03 417 GLY B O 1
ATOM 10221 N N . ALA B 1 418 ? 3.135 29.344 38.594 1 66.44 418 ALA B N 1
ATOM 10222 C CA . ALA B 1 418 ? 1.834 28.828 39 1 66.44 418 ALA B CA 1
ATOM 10223 C C . ALA B 1 418 ? 1.089 28.188 37.844 1 66.44 418 ALA B C 1
ATOM 10225 O O . ALA B 1 418 ? 1.237 28.625 36.688 1 66.44 418 ALA B O 1
ATOM 10226 N N . GLN B 1 419 ? 0.504 27.078 38.094 1 79.19 419 GLN B N 1
ATOM 10227 C CA . GLN B 1 419 ? -0.333 26.375 37.125 1 79.19 419 GLN B CA 1
ATOM 10228 C C . GLN B 1 419 ? -1.814 26.547 37.438 1 79.19 419 GLN B C 1
ATOM 10230 O O . GLN B 1 419 ? -2.191 26.656 38.594 1 79.19 419 GLN B O 1
ATOM 10235 N N . PRO B 1 420 ? -2.58 26.656 36.375 1 87.94 420 PRO B N 1
ATOM 10236 C CA . PRO B 1 420 ? -4.02 26.734 36.625 1 87.94 420 PRO B CA 1
ATOM 10237 C C . PRO B 1 420 ? -4.559 25.484 37.344 1 87.94 420 PRO B C 1
ATOM 10239 O O . PRO B 1 420 ? -4.129 24.375 37.031 1 87.94 420 PRO B O 1
ATOM 10242 N N . THR B 1 421 ? -5.402 25.734 38.25 1 93 421 THR B N 1
ATOM 10243 C CA . THR B 1 421 ? -5.926 24.609 39.031 1 93 421 THR B CA 1
ATOM 10244 C C . THR B 1 421 ? -7.199 24.062 38.406 1 93 421 THR B C 1
ATOM 10246 O O . THR B 1 421 ? -7.605 22.938 38.688 1 93 421 THR B O 1
ATOM 10249 N N . ARG B 1 422 ? -7.879 24.859 37.656 1 96.56 422 ARG B N 1
ATOM 10250 C CA . ARG B 1 422 ? -9.094 24.438 36.969 1 96.56 422 ARG B CA 1
ATOM 10251 C C . ARG B 1 422 ? -8.938 24.562 35.469 1 96.56 422 ARG B C 1
ATOM 10253 O O . ARG B 1 422 ? -8.625 25.641 34.938 1 96.56 422 ARG B O 1
ATOM 10260 N N . LEU B 1 423 ? -9.141 23.438 34.781 1 97.19 423 LEU B N 1
ATOM 10261 C CA . LEU B 1 423 ? -8.914 23.375 33.344 1 97.19 423 LEU B CA 1
ATOM 10262 C C . LEU B 1 423 ? -10.117 22.766 32.625 1 97.19 423 LEU B C 1
ATOM 10264 O O . LEU B 1 423 ? -10.727 21.812 33.125 1 97.19 423 LEU B O 1
ATOM 10268 N N . VAL B 1 424 ? -10.484 23.328 31.5 1 97.81 424 VAL B N 1
ATOM 10269 C CA . VAL B 1 424 ? -11.461 22.734 30.594 1 97.81 424 VAL B CA 1
ATOM 10270 C C . VAL B 1 424 ? -10.828 22.516 29.219 1 97.81 424 VAL B C 1
ATOM 10272 O O . VAL B 1 424 ? -10.352 23.453 28.578 1 97.81 424 VAL B O 1
ATOM 10275 N N . PHE B 1 425 ? -10.734 21.281 28.797 1 97 425 PHE B N 1
ATOM 10276 C CA . PHE B 1 425 ? -10.273 20.953 27.453 1 97 425 PHE B CA 1
ATOM 10277 C C . PHE B 1 425 ? -11.453 20.688 26.531 1 97 425 PHE B C 1
ATOM 10279 O O . PHE B 1 425 ? -12.055 19.609 26.562 1 97 425 PHE B O 1
ATOM 10286 N N . ASP B 1 426 ? -11.703 21.672 25.719 1 94.12 426 ASP B N 1
ATOM 10287 C CA . ASP B 1 426 ? -12.711 21.484 24.672 1 94.12 426 ASP B CA 1
ATOM 10288 C C . ASP B 1 426 ? -12.117 20.781 23.453 1 94.12 426 ASP B C 1
ATOM 10290 O O . ASP B 1 426 ? -10.906 20.844 23.219 1 94.12 426 ASP B O 1
ATOM 10294 N N . GLU B 1 427 ? -12.906 20.031 22.734 1 90.94 427 GLU B N 1
ATOM 10295 C CA . GLU B 1 427 ? -12.438 19.141 21.672 1 90.94 427 GLU B CA 1
ATOM 10296 C C . GLU B 1 427 ? -11.367 18.188 22.188 1 90.94 427 GLU B C 1
ATOM 10298 O O . GLU B 1 427 ? -10.289 18.078 21.594 1 90.94 427 GLU B O 1
ATOM 10303 N N . GLY B 1 428 ? -11.734 17.578 23.234 1 92.75 428 GLY B N 1
ATOM 10304 C CA . GLY B 1 428 ? -10.82 16.75 24 1 92.75 428 GLY B CA 1
ATOM 10305 C C . GLY B 1 428 ? -10.273 15.578 23.219 1 92.75 428 GLY B C 1
ATOM 10306 O O . GLY B 1 428 ? -9.25 15 23.578 1 92.75 428 GLY B O 1
ATOM 10307 N N . HIS B 1 429 ? -10.93 15.25 22.078 1 89.19 429 HIS B N 1
ATOM 10308 C CA . HIS B 1 429 ? -10.445 14.148 21.25 1 89.19 429 HIS B CA 1
ATOM 10309 C C . HIS B 1 429 ? -9.094 14.484 20.625 1 89.19 429 HIS B C 1
ATOM 10311 O O . HIS B 1 429 ? -8.391 13.594 20.141 1 89.19 429 HIS B O 1
ATOM 10317 N N . HIS B 1 430 ? -8.688 15.758 20.688 1 91 430 HIS B N 1
ATOM 10318 C CA . HIS B 1 430 ? -7.406 16.188 20.141 1 91 430 HIS B CA 1
ATOM 10319 C C . HIS B 1 430 ? -6.328 16.219 21.219 1 91 430 HIS B C 1
ATOM 10321 O O . HIS B 1 430 ? -5.164 16.516 20.922 1 91 430 HIS B O 1
ATOM 10327 N N . VAL B 1 431 ? -6.676 15.922 22.391 1 94.94 431 VAL B N 1
ATOM 10328 C CA . VAL B 1 431 ? -5.734 15.984 23.5 1 94.94 431 VAL B CA 1
ATOM 10329 C C . VAL B 1 431 ? -4.547 15.062 23.219 1 94.94 431 VAL B C 1
ATOM 10331 O O . VAL B 1 431 ? -3.396 15.43 23.469 1 94.94 431 VAL B O 1
ATOM 10334 N N . PHE B 1 432 ? -4.867 13.883 22.672 1 95.31 432 PHE B N 1
ATOM 10335 C CA . PHE B 1 432 ? -3.834 12.891 22.391 1 95.31 432 PHE B CA 1
ATOM 10336 C C . PHE B 1 432 ? -2.799 13.461 21.422 1 95.31 432 PHE B C 1
ATOM 10338 O O . PHE B 1 432 ? -1.599 13.422 21.703 1 95.31 432 PHE B O 1
ATOM 10345 N N . ASP B 1 433 ? -3.227 14 20.344 1 92.94 433 ASP B N 1
ATOM 10346 C CA . ASP B 1 433 ? -2.342 14.531 19.312 1 92.94 433 ASP B CA 1
ATOM 10347 C C . ASP B 1 433 ? -1.608 15.773 19.812 1 92.94 433 ASP B C 1
ATOM 10349 O O . ASP B 1 433 ? -0.439 15.984 19.484 1 92.94 433 ASP B O 1
ATOM 10353 N N . ALA B 1 434 ? -2.314 16.594 20.531 1 93.38 434 ALA B N 1
ATOM 10354 C CA . ALA B 1 434 ? -1.688 17.781 21.109 1 93.38 434 ALA B CA 1
ATOM 10355 C C . ALA B 1 434 ? -0.573 17.406 22.078 1 93.38 434 ALA B C 1
ATOM 10357 O O . ALA B 1 434 ? 0.489 18.031 22.094 1 93.38 434 ALA B O 1
ATOM 10358 N N . ALA B 1 435 ? -0.853 16.422 22.906 1 96 435 ALA B N 1
ATOM 10359 C CA . ALA B 1 435 ? 0.164 15.945 23.844 1 96 435 ALA B CA 1
ATOM 10360 C C . ALA B 1 435 ? 1.371 15.391 23.094 1 96 435 ALA B C 1
ATOM 10362 O O . ALA B 1 435 ? 2.516 15.641 23.469 1 96 435 ALA B O 1
ATOM 10363 N N . ASP B 1 436 ? 1.077 14.633 22.047 1 95.5 436 ASP B N 1
ATOM 10364 C CA . ASP B 1 436 ? 2.15 14.078 21.234 1 95.5 436 ASP B CA 1
ATOM 10365 C C . ASP B 1 436 ? 3.053 15.18 20.688 1 95.5 436 ASP B C 1
ATOM 10367 O O . ASP B 1 436 ? 4.281 15.078 20.75 1 95.5 436 ASP B O 1
ATOM 10371 N N . ALA B 1 437 ? 2.467 16.234 20.156 1 91.12 437 ALA B N 1
ATOM 10372 C CA . ALA B 1 437 ? 3.223 17.344 19.578 1 91.12 437 ALA B CA 1
ATOM 10373 C C . ALA B 1 437 ? 4.016 18.094 20.656 1 91.12 437 ALA B C 1
ATOM 10375 O O . ALA B 1 437 ? 5.164 18.484 20.438 1 91.12 437 ALA B O 1
ATOM 10376 N N . ALA B 1 438 ? 3.432 18.188 21.812 1 91.31 438 ALA B N 1
ATOM 10377 C CA . ALA B 1 438 ? 4.02 19 22.891 1 91.31 438 ALA B CA 1
ATOM 10378 C C . ALA B 1 438 ? 5.184 18.266 23.547 1 91.31 438 ALA B C 1
ATOM 10380 O O . ALA B 1 438 ? 6.152 18.891 23.984 1 91.31 438 ALA B O 1
ATOM 10381 N N . PHE B 1 439 ? 5.125 16.938 23.641 1 93.19 439 PHE B N 1
ATOM 10382 C CA . PHE B 1 439 ? 6.082 16.219 24.453 1 93.19 439 PHE B CA 1
ATOM 10383 C C . PHE B 1 439 ? 7.039 15.414 23.594 1 93.19 439 PHE B C 1
ATOM 10385 O O . PHE B 1 439 ? 7.723 14.508 24.078 1 93.19 439 PHE B O 1
ATOM 10392 N N . SER B 1 440 ? 7.113 15.641 22.297 1 94.25 440 SER B N 1
ATOM 10393 C CA . SER B 1 440 ? 8.031 14.977 21.375 1 94.25 440 SER B CA 1
ATOM 10394 C C . SER B 1 440 ? 9.328 15.766 21.219 1 94.25 440 SER B C 1
ATOM 10396 O O . SER B 1 440 ? 9.406 16.922 21.625 1 94.25 440 SER B O 1
ATOM 10398 N N . ALA B 1 441 ? 10.375 15.156 20.75 1 94.19 441 ALA B N 1
ATOM 10399 C CA . ALA B 1 441 ? 11.672 15.781 20.484 1 94.19 441 ALA B CA 1
ATOM 10400 C C . ALA B 1 441 ? 12.156 15.469 19.078 1 94.19 441 ALA B C 1
ATOM 10402 O O . ALA B 1 441 ? 11.984 14.344 18.594 1 94.19 441 ALA B O 1
ATOM 10403 N N . HIS B 1 442 ? 12.742 16.469 18.375 1 96.19 442 HIS B N 1
ATOM 10404 C CA . HIS B 1 442 ? 13.227 16.312 17 1 96.19 442 HIS B CA 1
ATOM 10405 C C . HIS B 1 442 ? 14.641 16.859 16.859 1 96.19 442 HIS B C 1
ATOM 10407 O O . HIS B 1 442 ? 14.891 18.047 17.109 1 96.19 442 HIS B O 1
ATOM 10413 N N . LEU B 1 443 ? 15.57 16.047 16.578 1 98 443 LEU B N 1
ATOM 10414 C CA . LEU B 1 443 ? 16.922 16.422 16.172 1 98 443 LEU B CA 1
ATOM 10415 C C . LEU B 1 443 ? 17.062 16.359 14.656 1 98 443 LEU B C 1
ATOM 10417 O O . LEU B 1 443 ? 17.406 15.312 14.102 1 98 443 LEU B O 1
ATOM 10421 N N . THR B 1 444 ? 16.766 17.469 13.969 1 97.88 444 THR B N 1
ATOM 10422 C CA . THR B 1 444 ? 16.844 17.516 12.508 1 97.88 444 THR B CA 1
ATOM 10423 C C . THR B 1 444 ? 17.859 18.547 12.047 1 97.88 444 THR B C 1
ATOM 10425 O O . THR B 1 444 ? 18.375 19.328 12.852 1 97.88 444 THR B O 1
ATOM 10428 N N . GLY B 1 445 ? 18.203 18.469 10.844 1 97.75 445 GLY B N 1
ATOM 10429 C CA . GLY B 1 445 ? 19.109 19.453 10.281 1 97.75 445 GLY B CA 1
ATOM 10430 C C . GLY B 1 445 ? 18.609 20.875 10.438 1 97.75 445 GLY B C 1
ATOM 10431 O O . GLY B 1 445 ? 19.359 21.766 10.82 1 97.75 445 GLY B O 1
ATOM 10432 N N . LEU B 1 446 ? 17.391 21.094 10.227 1 94.44 446 LEU B N 1
ATOM 10433 C CA . LEU B 1 446 ? 16.797 22.422 10.312 1 94.44 446 LEU B CA 1
ATOM 10434 C C . LEU B 1 446 ? 16.781 22.922 11.758 1 94.44 446 LEU B C 1
ATOM 10436 O O . LEU B 1 446 ? 17.062 24.078 12.031 1 94.44 446 LEU B O 1
ATOM 10440 N N . GLU B 1 447 ? 16.406 22.016 12.688 1 94.12 447 GLU B N 1
ATOM 10441 C CA . GLU B 1 447 ? 16.375 22.391 14.102 1 94.12 447 GLU B CA 1
ATOM 10442 C C . GLU B 1 447 ? 17.781 22.719 14.602 1 94.12 447 GLU B C 1
ATOM 10444 O O . GLU B 1 447 ? 17.969 23.688 15.344 1 94.12 447 GLU B O 1
ATOM 10449 N N . ALA B 1 448 ? 18.719 21.922 14.234 1 97.06 448 ALA B N 1
ATOM 10450 C CA . ALA B 1 448 ? 20.109 22.156 14.641 1 97.06 448 ALA B CA 1
ATOM 10451 C C . ALA B 1 448 ? 20.641 23.438 14.008 1 97.06 448 ALA B C 1
ATOM 10453 O O . ALA B 1 448 ? 21.391 24.188 14.648 1 97.06 448 ALA B O 1
ATOM 10454 N N . ALA B 1 449 ? 20.312 23.641 12.789 1 94.62 449 ALA B N 1
ATOM 10455 C CA . ALA B 1 449 ? 20.734 24.859 12.102 1 94.62 449 ALA B CA 1
ATOM 10456 C C . ALA B 1 449 ? 20.141 26.094 12.781 1 94.62 449 ALA B C 1
ATOM 10458 O O . ALA B 1 449 ? 20.781 27.141 12.828 1 94.62 449 ALA B O 1
ATOM 10459 N N . GLU B 1 450 ? 18.969 25.953 13.25 1 88.38 450 GLU B N 1
ATOM 10460 C CA . GLU B 1 450 ? 18.328 27.062 13.961 1 88.38 450 GLU B CA 1
ATOM 10461 C C . GLU B 1 450 ? 19.078 27.391 15.25 1 88.38 450 GLU B C 1
ATOM 10463 O O . GLU B 1 450 ? 19.25 28.562 15.594 1 88.38 450 GLU B O 1
ATOM 10468 N N . VAL B 1 451 ? 19.5 26.406 15.977 1 92.69 451 VAL B N 1
ATOM 10469 C CA . VAL B 1 451 ? 20.281 26.609 17.188 1 92.69 451 VAL B CA 1
ATOM 10470 C C . VAL B 1 451 ? 21.594 27.297 16.844 1 92.69 451 VAL B C 1
ATOM 10472 O O . VAL B 1 451 ? 22.031 28.234 17.531 1 92.69 451 VAL B O 1
ATOM 10475 N N . ARG B 1 452 ? 22.25 26.828 15.797 1 93.88 452 ARG B N 1
ATOM 10476 C CA . ARG B 1 452 ? 23.469 27.453 15.312 1 93.88 452 ARG B CA 1
ATOM 10477 C C . ARG B 1 452 ? 23.266 28.938 15.023 1 93.88 452 ARG B C 1
ATOM 10479 O O . ARG B 1 452 ? 24.047 29.781 15.469 1 93.88 452 ARG B O 1
ATOM 10486 N N . ARG B 1 453 ? 22.25 29.219 14.32 1 86.88 453 ARG B N 1
ATOM 10487 C CA . ARG B 1 453 ? 21.953 30.594 13.93 1 86.88 453 ARG B CA 1
ATOM 10488 C C . ARG B 1 453 ? 21.688 31.453 15.156 1 86.88 453 ARG B C 1
ATOM 10490 O O . ARG B 1 453 ? 22.047 32.625 15.172 1 86.88 453 ARG B O 1
ATOM 10497 N N . TRP B 1 454 ? 21.047 30.844 16.125 1 85.06 454 TRP B N 1
ATOM 10498 C CA . TRP B 1 454 ? 20.766 31.594 17.344 1 85.06 454 TRP B CA 1
ATOM 10499 C C . TRP B 1 454 ? 22.047 31.953 18.078 1 85.06 454 TRP B C 1
ATOM 10501 O O . TRP B 1 454 ? 22.156 33.031 18.656 1 85.06 454 TRP B O 1
ATOM 10511 N N . ILE B 1 455 ? 23.016 31.109 18.062 1 91.88 455 ILE B N 1
ATOM 10512 C CA . ILE B 1 455 ? 24.266 31.312 18.766 1 91.88 455 ILE B CA 1
ATOM 10513 C C . ILE B 1 455 ? 25.188 32.219 17.938 1 91.88 455 ILE B C 1
ATOM 10515 O O . ILE B 1 455 ? 25.688 33.219 18.453 1 91.88 455 ILE B O 1
ATOM 10519 N N . LEU B 1 456 ? 25.328 31.906 16.672 1 90.88 456 LEU B N 1
ATOM 10520 C CA . LEU B 1 456 ? 26.328 32.562 15.844 1 90.88 456 LEU B CA 1
ATOM 10521 C C . LEU B 1 456 ? 25.75 33.781 15.156 1 90.88 456 LEU B C 1
ATOM 10523 O O . LEU B 1 456 ? 26.484 34.719 14.797 1 90.88 456 LEU B O 1
ATOM 10527 N N . GLY B 1 457 ? 24.484 33.75 14.984 1 82.94 457 GLY B N 1
ATOM 10528 C CA . GLY B 1 457 ? 23.891 34.75 14.133 1 82.94 457 GLY B CA 1
ATOM 10529 C C . GLY B 1 457 ? 23.891 34.375 12.656 1 82.94 457 GLY B C 1
ATOM 10530 O O . GLY B 1 457 ? 24.266 33.281 12.297 1 82.94 457 GLY B O 1
ATOM 10531 N N . PRO B 1 458 ? 23.391 35.25 11.766 1 76.88 458 PRO B N 1
ATOM 10532 C CA . PRO B 1 458 ? 23.328 34.969 10.328 1 76.88 458 PRO B CA 1
ATOM 10533 C C . PRO B 1 458 ? 24.719 34.812 9.703 1 76.88 458 PRO B C 1
ATOM 10535 O O . PRO B 1 458 ? 25.656 35.5 10.078 1 76.88 458 PRO B O 1
ATOM 10538 N N . GLU B 1 459 ? 24.922 33.719 9.062 1 77.44 459 GLU B N 1
ATOM 10539 C CA . GLU B 1 459 ? 26.156 33.438 8.352 1 77.44 459 GLU B CA 1
ATOM 10540 C C . GLU B 1 459 ? 25.984 33.594 6.844 1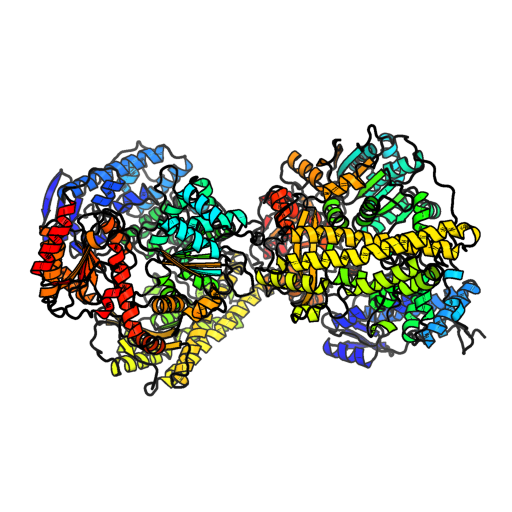 77.44 459 GLU B C 1
ATOM 10542 O O . GLU B 1 459 ? 24.875 33.375 6.324 1 77.44 459 GLU B O 1
ATOM 10547 N N . GLY B 1 460 ? 26.984 33.938 6.082 1 60.06 460 GLY B N 1
ATOM 10548 C CA . GLY B 1 460 ? 26.969 34.062 4.633 1 60.06 460 GLY B CA 1
ATOM 10549 C C . GLY B 1 460 ? 26.281 35.344 4.164 1 60.06 460 GLY B C 1
ATOM 10550 O O . GLY B 1 460 ? 26.234 36.344 4.895 1 60.06 460 GLY B O 1
ATOM 10551 N N . GLU B 1 461 ? 25.766 35.344 2.857 1 50.09 461 GLU B N 1
ATOM 10552 C CA . GLU B 1 461 ? 25.203 36.5 2.23 1 50.09 461 GLU B CA 1
ATOM 10553 C C . GLU B 1 461 ? 24 37.031 3.02 1 50.09 461 GLU B C 1
ATOM 10555 O O . GLU B 1 461 ? 23.547 38.156 2.807 1 50.09 461 GLU B O 1
ATOM 10560 N N . ALA B 1 462 ? 23.516 36.219 3.855 1 46.41 462 ALA B N 1
ATOM 10561 C CA . ALA B 1 462 ? 22.312 36.562 4.621 1 46.41 462 ALA B CA 1
ATOM 10562 C C . ALA B 1 462 ? 22.641 37.531 5.738 1 46.41 462 ALA B C 1
ATOM 10564 O O . ALA B 1 462 ? 21.766 37.969 6.469 1 46.41 462 ALA B O 1
ATOM 10565 N N . VAL B 1 463 ? 23.953 37.719 6.035 1 47.72 463 VAL B N 1
ATOM 10566 C CA . VAL B 1 463 ? 24.406 38.625 7.078 1 47.72 463 VAL B CA 1
ATOM 10567 C C . VAL B 1 463 ? 23.641 39.938 6.973 1 47.72 463 VAL B C 1
ATOM 10569 O O . VAL B 1 463 ? 23.234 40.531 7.988 1 47.72 463 VAL B O 1
ATOM 10572 N N . SER B 1 464 ? 23.516 40.312 5.688 1 43.56 464 SER B N 1
ATOM 10573 C CA . SER B 1 464 ? 22.922 41.625 5.539 1 43.56 464 SER B CA 1
ATOM 10574 C C . SER B 1 464 ? 21.453 41.625 5.922 1 43.56 464 SER B C 1
ATOM 10576 O O . SER B 1 464 ? 20.875 42.688 6.23 1 43.56 464 SER B O 1
ATOM 10578 N N . ARG B 1 465 ? 20.844 40.531 5.723 1 40.53 465 ARG B N 1
ATOM 10579 C CA . ARG B 1 465 ? 19.375 40.625 5.723 1 40.53 465 ARG B CA 1
ATOM 10580 C C . ARG B 1 465 ? 18.812 40.25 7.09 1 40.53 465 ARG B C 1
ATOM 10582 O O . ARG B 1 465 ? 17.641 40.5 7.359 1 40.53 465 ARG B O 1
ATOM 10589 N N . SER B 1 466 ? 19.531 39.312 7.777 1 46.28 466 SER B N 1
ATOM 10590 C CA . SER B 1 466 ? 18.828 38.75 8.93 1 46.28 466 SER B CA 1
ATOM 10591 C C . SER B 1 466 ? 19.281 39.406 10.227 1 46.28 466 SER B C 1
ATOM 10593 O O . SER B 1 466 ? 20.469 39.719 10.391 1 46.28 466 SER B O 1
ATOM 10595 N N . ARG B 1 467 ? 18.453 40.219 10.969 1 43.94 467 ARG B N 1
ATOM 10596 C CA . ARG B 1 467 ? 18.531 40.844 12.273 1 43.94 467 ARG B CA 1
ATOM 10597 C C . ARG B 1 467 ? 18.844 39.844 13.367 1 43.94 467 ARG B C 1
ATOM 10599 O O . ARG B 1 467 ? 18.969 40.188 14.539 1 43.94 467 ARG B O 1
ATOM 10606 N N . ALA B 1 468 ? 18.828 38.5 13.031 1 54.81 468 ALA B N 1
ATOM 10607 C CA . ALA B 1 468 ? 19.031 37.594 14.141 1 54.81 468 ALA B CA 1
ATOM 10608 C C . ALA B 1 468 ? 20.422 37.719 14.734 1 54.81 468 ALA B C 1
ATOM 10610 O O . ALA B 1 468 ? 21.422 37.594 14.023 1 54.81 468 ALA B O 1
ATOM 10611 N N . ARG B 1 469 ? 20.484 38.625 15.883 1 63.53 469 ARG B N 1
ATOM 10612 C CA . ARG B 1 469 ? 21.766 38.875 16.531 1 63.53 469 ARG B CA 1
ATOM 10613 C C . ARG B 1 469 ? 22.297 37.594 17.188 1 63.53 469 ARG B C 1
ATOM 10615 O O . ARG B 1 469 ? 21.547 36.875 17.844 1 63.53 469 ARG B O 1
ATOM 10622 N N . GLY B 1 470 ? 23.422 37.188 16.797 1 77.25 470 GLY B N 1
ATOM 10623 C CA . GLY B 1 470 ? 24.109 36.094 17.484 1 77.25 470 GLY B CA 1
ATOM 10624 C C . GLY B 1 470 ? 24.359 36.406 18.953 1 77.25 470 GLY B C 1
ATOM 10625 O O . GLY B 1 470 ? 24.125 37.531 19.406 1 77.25 470 GLY B O 1
ATOM 10626 N N . LEU B 1 471 ? 24.609 35.5 19.656 1 85.56 471 LEU B N 1
ATOM 10627 C CA . LEU B 1 471 ? 24.844 35.594 21.094 1 85.56 471 LEU B CA 1
ATOM 10628 C C . LEU B 1 471 ? 25.953 36.594 21.391 1 85.56 471 LEU B C 1
ATOM 10630 O O . LEU B 1 471 ? 25.906 37.281 22.422 1 85.56 471 LEU B O 1
ATOM 10634 N N . HIS B 1 472 ? 26.891 36.719 20.469 1 84.88 472 HIS B N 1
ATOM 10635 C CA . HIS B 1 472 ? 27.984 37.656 20.672 1 84.88 472 HIS B CA 1
ATOM 10636 C C . HIS B 1 472 ? 27.469 39.094 20.766 1 84.88 472 HIS B C 1
ATOM 10638 O O . HIS B 1 472 ? 27.812 39.812 21.703 1 84.88 472 HIS B O 1
ATOM 10644 N N . ARG B 1 473 ? 26.656 39.406 19.828 1 77.81 473 ARG B N 1
ATOM 10645 C CA . ARG B 1 473 ? 26.125 40.781 19.812 1 77.81 473 ARG B CA 1
ATOM 10646 C C . ARG B 1 473 ? 25.219 41.031 21 1 77.81 473 ARG B C 1
ATOM 10648 O O . ARG B 1 473 ? 25.141 42.156 21.516 1 77.81 473 ARG B O 1
ATOM 10655 N N . ARG B 1 474 ? 24.609 40 21.453 1 76.38 474 ARG B N 1
ATOM 10656 C CA . ARG B 1 474 ? 23.688 40.156 22.562 1 76.38 474 ARG B CA 1
ATOM 10657 C C . ARG B 1 474 ? 24.422 40.281 23.891 1 76.38 474 ARG B C 1
ATOM 10659 O O . ARG B 1 474 ? 23.953 40.938 24.812 1 76.38 474 ARG B O 1
ATOM 10666 N N . ALA B 1 475 ? 25.656 39.719 24.016 1 84 475 ALA B N 1
ATOM 10667 C CA . ALA B 1 475 ? 26.281 39.562 25.328 1 84 475 ALA B CA 1
ATOM 10668 C C . ALA B 1 475 ? 27.578 40.344 25.406 1 84 475 ALA B C 1
ATOM 10670 O O . ALA B 1 475 ? 28.141 40.562 26.484 1 84 475 ALA B O 1
ATOM 10671 N N . GLU B 1 476 ? 28.047 40.875 24.281 1 80.25 476 GLU B N 1
ATOM 10672 C CA . GLU B 1 476 ? 29.391 41.438 24.219 1 80.25 476 GLU B CA 1
ATOM 10673 C C . GLU B 1 476 ? 29.562 42.562 25.234 1 80.25 476 GLU B C 1
ATOM 10675 O O . GLU B 1 476 ? 30.594 42.625 25.922 1 80.25 476 GLU B O 1
ATOM 10680 N N . ASP B 1 477 ? 28.609 43.406 25.359 1 78.75 477 ASP B N 1
ATOM 10681 C CA . ASP B 1 477 ? 28.719 44.562 26.25 1 78.75 477 ASP B CA 1
ATOM 10682 C C . ASP B 1 477 ? 28.594 44.125 27.719 1 78.75 477 ASP B C 1
ATOM 10684 O O . ASP B 1 477 ? 29 44.875 28.625 1 78.75 477 ASP B O 1
ATOM 10688 N N . LEU B 1 478 ? 28.125 42.969 27.875 1 84.75 478 LEU B N 1
ATOM 10689 C CA . LEU B 1 478 ? 27.859 42.5 29.234 1 84.75 478 LEU B CA 1
ATOM 10690 C C . LEU B 1 478 ? 29.031 41.688 29.766 1 84.75 478 LEU B C 1
ATOM 10692 O O . LEU B 1 478 ? 29.203 41.562 30.984 1 84.75 478 LEU B O 1
ATOM 10696 N N . VAL B 1 479 ? 29.812 41.125 28.859 1 84.19 479 VAL B N 1
ATOM 10697 C CA . VAL B 1 479 ? 30.844 40.188 29.281 1 84.19 479 VAL B CA 1
ATOM 10698 C C . VAL B 1 479 ? 32.188 40.906 29.438 1 84.19 479 VAL B C 1
ATOM 10700 O O . VAL B 1 479 ? 33.156 40.344 29.906 1 84.19 479 VAL B O 1
ATOM 10703 N N . GLY B 1 480 ? 32.281 42.156 29.062 1 76.38 480 GLY B N 1
ATOM 10704 C CA . GLY B 1 480 ? 33.531 42.875 29 1 76.38 480 GLY B CA 1
ATOM 10705 C C . GLY B 1 480 ? 34.281 42.875 30.328 1 76.38 480 GLY B C 1
ATOM 10706 O O . GLY B 1 480 ? 35.531 42.938 30.344 1 76.38 480 GLY B O 1
ATOM 10707 N N . GLY B 1 481 ? 33.656 42.812 31.438 1 74.88 481 GLY B N 1
ATOM 10708 C CA . GLY B 1 481 ? 34.312 42.938 32.719 1 74.88 481 GLY B CA 1
ATOM 10709 C C . GLY B 1 481 ? 34.719 41.562 33.312 1 74.88 481 GLY B C 1
ATOM 10710 O O . GLY B 1 481 ? 35.344 41.5 34.375 1 74.88 481 GLY B O 1
ATOM 10711 N N . SER B 1 482 ? 34.438 40.5 32.594 1 85.88 482 SER B N 1
ATOM 10712 C CA . SER B 1 482 ? 34.719 39.156 33.062 1 85.88 482 SER B CA 1
ATOM 10713 C C . SER B 1 482 ? 35.438 38.312 32.031 1 85.88 482 SER B C 1
ATOM 10715 O O . SER B 1 482 ? 34.844 37.938 31.016 1 85.88 482 SER B O 1
ATOM 10717 N N . GLU B 1 483 ? 36.719 38 32.281 1 87.75 483 GLU B N 1
ATOM 10718 C CA . GLU B 1 483 ? 37.5 37.188 31.359 1 87.75 483 GLU B CA 1
ATOM 10719 C C . GLU B 1 483 ? 36.906 35.812 31.172 1 87.75 483 GLU B C 1
ATOM 10721 O O . GLU B 1 483 ? 36.938 35.219 30.078 1 87.75 483 GLU B O 1
ATOM 10726 N N . GLU B 1 484 ? 36.344 35.344 32.25 1 89.88 484 GLU B N 1
ATOM 10727 C CA . GLU B 1 484 ? 35.688 34.031 32.188 1 89.88 484 GLU B CA 1
ATOM 10728 C C . GLU B 1 484 ? 34.469 34.062 31.266 1 89.88 484 GLU B C 1
ATOM 10730 O O . GLU B 1 484 ? 34.25 33.125 30.5 1 89.88 484 GLU B O 1
ATOM 10735 N N . ALA B 1 485 ? 33.688 35.031 31.328 1 92.19 485 ALA B N 1
ATOM 10736 C CA . ALA B 1 485 ? 32.5 35.156 30.5 1 92.19 485 ALA B CA 1
ATOM 10737 C C . ALA B 1 485 ? 32.875 35.312 29.031 1 92.19 485 ALA B C 1
ATOM 10739 O O . ALA B 1 485 ? 32.219 34.781 28.141 1 92.19 485 ALA B O 1
ATOM 10740 N N . ILE B 1 486 ? 33.906 36.062 28.812 1 93.12 486 ILE B N 1
ATOM 10741 C CA . ILE B 1 486 ? 34.375 36.281 27.453 1 93.12 486 ILE B CA 1
ATOM 10742 C C . ILE B 1 486 ? 34.844 34.969 26.859 1 93.12 486 ILE B C 1
ATOM 10744 O O . ILE B 1 486 ? 34.531 34.625 25.719 1 93.12 486 ILE B O 1
ATOM 10748 N N . ALA B 1 487 ? 35.625 34.312 27.688 1 94.12 487 ALA B N 1
ATOM 10749 C CA . ALA B 1 487 ? 36.125 33.031 27.234 1 94.12 487 ALA B CA 1
ATOM 10750 C C . ALA B 1 487 ? 35 32.031 26.953 1 94.12 487 ALA B C 1
ATOM 10752 O O . ALA B 1 487 ? 35.031 31.266 26.016 1 94.12 487 ALA B O 1
ATOM 10753 N N . ALA B 1 488 ? 34.062 32 27.812 1 95.44 488 ALA B N 1
ATOM 10754 C CA . ALA B 1 488 ? 32.875 31.125 27.672 1 95.44 488 ALA B CA 1
ATOM 10755 C C . ALA B 1 488 ? 32.125 31.469 26.391 1 95.44 488 ALA B C 1
ATOM 10757 O O . ALA B 1 488 ? 31.688 30.562 25.656 1 95.44 488 ALA B O 1
ATOM 10758 N N . LEU B 1 489 ? 31.906 32.688 26.141 1 94.69 489 LEU B N 1
ATOM 10759 C CA . LEU B 1 489 ? 31.203 33.125 24.938 1 94.69 489 LEU B CA 1
ATOM 10760 C C . LEU B 1 489 ? 31.953 32.719 23.688 1 94.69 489 LEU B C 1
ATOM 10762 O O . LEU B 1 489 ? 31.359 32.156 22.766 1 94.69 489 LEU B O 1
ATOM 10766 N N . ASP B 1 490 ? 33.219 33 23.734 1 94.75 490 ASP B N 1
ATOM 10767 C CA . ASP B 1 490 ? 34.062 32.625 22.578 1 94.75 490 ASP B CA 1
ATOM 10768 C C . ASP B 1 490 ? 34.062 31.109 22.359 1 94.75 490 ASP B C 1
ATOM 10770 O O . ASP B 1 490 ? 34.031 30.641 21.234 1 94.75 490 ASP B O 1
ATOM 10774 N N . GLY B 1 491 ? 34.125 30.453 23.438 1 95.88 491 GLY B N 1
ATOM 10775 C CA . GLY B 1 491 ? 34.094 29.016 23.359 1 95.88 491 GLY B CA 1
ATOM 10776 C C . GLY B 1 491 ? 32.781 28.484 22.781 1 95.88 491 GLY B C 1
ATOM 10777 O O . GLY B 1 491 ? 32.812 27.547 21.984 1 95.88 491 GLY B O 1
ATOM 10778 N N . ALA B 1 492 ? 31.688 28.984 23.188 1 96.31 492 ALA B N 1
ATOM 10779 C CA . ALA B 1 492 ? 30.375 28.578 22.688 1 96.31 492 ALA B CA 1
ATOM 10780 C C . ALA B 1 492 ? 30.25 28.859 21.188 1 96.31 492 ALA B C 1
ATOM 10782 O O . ALA B 1 492 ? 29.703 28.047 20.438 1 96.31 492 ALA B O 1
ATOM 10783 N N . LEU B 1 493 ? 30.719 30.031 20.766 1 95.69 493 LEU B N 1
ATOM 10784 C CA . LEU B 1 493 ? 30.656 30.406 19.359 1 95.69 493 LEU B CA 1
ATOM 10785 C C . LEU B 1 493 ? 31.484 29.469 18.5 1 95.69 493 LEU B C 1
ATOM 10787 O O . LEU B 1 493 ? 31.031 29.047 17.438 1 95.69 493 LEU B O 1
ATOM 10791 N N . ALA B 1 494 ? 32.562 29.141 19.016 1 96.31 494 ALA B N 1
ATOM 10792 C CA . ALA B 1 494 ? 33.438 28.219 18.281 1 96.31 494 ALA B CA 1
ATOM 10793 C C . ALA B 1 494 ? 32.812 26.828 18.219 1 96.31 494 ALA B C 1
ATOM 10795 O O . ALA B 1 494 ? 32.844 26.172 17.172 1 96.31 494 ALA B O 1
ATOM 10796 N N . ALA B 1 495 ? 32.281 26.391 19.266 1 97.5 495 ALA B N 1
ATOM 10797 C CA . ALA B 1 495 ? 31.719 25.047 19.359 1 97.5 495 ALA B CA 1
ATOM 10798 C C . ALA B 1 495 ? 30.453 24.922 18.5 1 97.5 495 ALA B C 1
ATOM 10800 O O . ALA B 1 495 ? 30.172 23.844 17.969 1 97.5 495 ALA B O 1
ATOM 10801 N N . ALA B 1 496 ? 29.688 25.969 18.344 1 97.12 496 ALA B N 1
ATOM 10802 C CA . ALA B 1 496 ? 28.406 25.953 17.625 1 97.12 496 ALA B CA 1
ATOM 10803 C C . ALA B 1 496 ? 28.609 25.641 16.156 1 97.12 496 ALA B C 1
ATOM 10805 O O . ALA B 1 496 ? 27.672 25.234 15.461 1 97.12 496 ALA B O 1
ATOM 10806 N N . ARG B 1 497 ? 29.812 25.75 15.648 1 96.12 497 ARG B N 1
ATOM 10807 C CA . ARG B 1 497 ? 30.125 25.5 14.242 1 96.12 497 ARG B CA 1
ATOM 10808 C C . ARG B 1 497 ? 30.062 24.016 13.922 1 96.12 497 ARG B C 1
ATOM 10810 O O . ARG B 1 497 ? 30.062 23.609 12.758 1 96.12 497 ARG B O 1
ATOM 10817 N N . ALA B 1 498 ? 29.953 23.203 14.977 1 97.38 498 ALA B N 1
ATOM 10818 C CA . ALA B 1 498 ? 29.781 21.766 14.805 1 97.38 498 ALA B CA 1
ATOM 10819 C C . ALA B 1 498 ? 28.391 21.438 14.273 1 97.38 498 ALA B C 1
ATOM 10821 O O . ALA B 1 498 ? 28.156 20.328 13.773 1 97.38 498 ALA B O 1
ATOM 10822 N N . LEU B 1 499 ? 27.438 22.391 14.43 1 97.94 499 LEU B N 1
ATOM 10823 C CA . LEU B 1 499 ? 26.062 22.219 13.938 1 97.94 499 LEU B CA 1
ATOM 10824 C C . LEU B 1 499 ? 25.969 22.562 12.461 1 97.94 499 LEU B C 1
ATOM 10826 O O . LEU B 1 499 ? 26.875 23.203 11.906 1 97.94 499 LEU B O 1
ATOM 10830 N N . PRO B 1 500 ? 24.938 22.125 11.797 1 96.75 500 PRO B N 1
ATOM 10831 C CA . PRO B 1 500 ? 24.844 22.328 10.352 1 96.75 500 PRO B CA 1
ATOM 10832 C C . PRO B 1 500 ? 24.859 23.812 9.961 1 96.75 500 PRO B C 1
ATOM 10834 O O . PRO B 1 500 ? 24.125 24.609 10.539 1 96.75 500 PRO B O 1
ATOM 10837 N N . GLY B 1 501 ? 25.703 24.172 9.039 1 93.38 501 GLY B N 1
ATOM 10838 C CA . GLY B 1 501 ? 25.766 25.516 8.508 1 93.38 501 GLY B CA 1
ATOM 10839 C C . GLY B 1 501 ? 24.984 25.688 7.215 1 93.38 501 GLY B C 1
ATOM 10840 O O . GLY B 1 501 ? 24.344 24.75 6.746 1 93.38 501 GLY B O 1
ATOM 10841 N N . PRO B 1 502 ? 24.984 26.828 6.652 1 90.69 502 PRO B N 1
ATOM 10842 C CA . PRO B 1 502 ? 24.281 27.047 5.383 1 90.69 502 PRO B CA 1
ATOM 10843 C C . PRO B 1 502 ? 24.734 26.062 4.297 1 90.69 502 PRO B C 1
ATOM 10845 O O . PRO B 1 502 ? 25.922 25.797 4.152 1 90.69 502 PRO B O 1
ATOM 10848 N N . GLY B 1 503 ? 23.781 25.453 3.592 1 92.75 503 GLY B N 1
ATOM 10849 C CA . GLY B 1 503 ? 24.078 24.531 2.498 1 92.75 503 GLY B CA 1
ATOM 10850 C C . GLY B 1 503 ? 24.312 23.109 2.959 1 92.75 503 GLY B C 1
ATOM 10851 O O . GLY B 1 503 ? 24.812 22.281 2.195 1 92.75 503 GLY B O 1
ATOM 10852 N N . TRP B 1 504 ? 24 22.844 4.207 1 95.44 504 TRP B N 1
ATOM 10853 C CA . TRP B 1 504 ? 24.312 21.547 4.801 1 95.44 504 TRP B CA 1
ATOM 10854 C C . TRP B 1 504 ? 23.625 20.422 4.043 1 95.44 504 TRP B C 1
ATOM 10856 O O . TRP B 1 504 ? 24.203 19.344 3.863 1 95.44 504 TRP B O 1
ATOM 10866 N N . MET B 1 505 ? 22.375 20.594 3.557 1 94.38 505 MET B N 1
ATOM 10867 C CA . MET B 1 505 ? 21.609 19.547 2.879 1 94.38 505 MET B CA 1
ATOM 10868 C C . MET B 1 505 ? 22.297 19.125 1.585 1 94.38 505 MET B C 1
ATOM 10870 O O . MET B 1 505 ? 22.344 17.938 1.251 1 94.38 505 MET B O 1
ATOM 10874 N N . VAL B 1 506 ? 22.859 20.047 0.869 1 93.75 506 VAL B N 1
ATOM 10875 C CA . VAL B 1 506 ? 23.578 19.781 -0.372 1 93.75 506 VAL B CA 1
ATOM 10876 C C . VAL B 1 506 ? 24.844 18.984 -0.071 1 93.75 506 VAL B C 1
ATOM 10878 O O . VAL B 1 506 ? 25.172 18.016 -0.765 1 93.75 506 VAL B O 1
ATOM 10881 N N . ARG B 1 507 ? 25.562 19.359 0.961 1 95.75 507 ARG B N 1
ATOM 10882 C CA . ARG B 1 507 ? 26.812 18.703 1.33 1 95.75 507 ARG B CA 1
ATOM 10883 C C . ARG B 1 507 ? 26.562 17.25 1.716 1 95.75 507 ARG B C 1
ATOM 10885 O O . ARG B 1 507 ? 27.297 16.359 1.286 1 95.75 507 ARG B O 1
ATOM 10892 N N . ILE B 1 508 ? 25.547 16.984 2.457 1 95.06 508 ILE B N 1
ATOM 10893 C CA . ILE B 1 508 ? 25.297 15.617 2.896 1 95.06 508 ILE B CA 1
ATOM 10894 C C . ILE B 1 508 ? 24.812 14.773 1.718 1 95.06 508 ILE B C 1
ATOM 10896 O O . ILE B 1 508 ? 25.109 13.586 1.625 1 95.06 508 ILE B O 1
ATOM 10900 N N . SER B 1 509 ? 24 15.352 0.814 1 92.56 509 SER B N 1
ATOM 10901 C CA . SER B 1 509 ? 23.516 14.641 -0.367 1 92.56 509 SER B CA 1
ATOM 10902 C C . SER B 1 509 ? 24.672 14.258 -1.289 1 92.56 509 SER B C 1
ATOM 10904 O O . SER B 1 509 ? 24.609 13.227 -1.972 1 92.56 509 SER B O 1
ATOM 10906 N N . GLU B 1 510 ? 25.734 15.102 -1.259 1 93.06 510 GLU B N 1
ATOM 10907 C CA . GLU B 1 510 ? 26.891 14.867 -2.111 1 93.06 510 GLU B CA 1
ATOM 10908 C C . GLU B 1 510 ? 27.938 13.992 -1.404 1 93.06 510 GLU B C 1
ATOM 10910 O O . GLU B 1 510 ? 28.984 13.68 -1.973 1 93.06 510 GLU B O 1
ATOM 10915 N N . GLY B 1 511 ? 27.703 13.734 -0.183 1 92.5 511 GLY B N 1
ATOM 10916 C CA . GLY B 1 511 ? 28.594 12.828 0.544 1 92.5 511 GLY B CA 1
ATOM 10917 C C . GLY B 1 511 ? 29.812 13.523 1.119 1 92.5 511 GLY B C 1
ATOM 10918 O O . GLY B 1 511 ? 30.859 12.906 1.278 1 92.5 511 GLY B O 1
ATOM 10919 N N . GLU B 1 512 ? 29.734 14.867 1.316 1 95.12 512 GLU B N 1
ATOM 10920 C CA . GLU B 1 512 ? 30.828 15.648 1.861 1 95.12 512 GLU B CA 1
ATOM 10921 C C . GLU B 1 512 ? 30.406 16.406 3.113 1 95.12 512 GLU B C 1
ATOM 10923 O O . GLU B 1 512 ? 30.5 17.641 3.162 1 95.12 512 GLU B O 1
ATOM 10928 N N . PRO B 1 513 ? 30.016 15.664 4.137 1 96.69 513 PRO B N 1
ATOM 10929 C CA . PRO B 1 513 ? 29.547 16.328 5.352 1 96.69 513 PRO B CA 1
ATOM 10930 C C . PRO B 1 513 ? 30.656 17.109 6.062 1 96.69 513 PRO B C 1
ATOM 10932 O O . PRO B 1 513 ? 31.812 16.672 6.078 1 96.69 513 PRO B O 1
ATOM 10935 N N . GLN B 1 514 ? 30.328 18.281 6.598 1 95.88 514 GLN B N 1
ATOM 10936 C CA . GLN B 1 514 ? 31.25 19.078 7.391 1 95.88 514 GLN B CA 1
ATOM 10937 C C . GLN B 1 514 ? 30.859 19.062 8.867 1 95.88 514 GLN B C 1
ATOM 10939 O O . GLN B 1 514 ? 29.766 19.5 9.234 1 95.88 514 GLN B O 1
ATOM 10944 N N . GLY B 1 515 ? 31.766 18.5 9.734 1 96.38 515 GLY B N 1
ATOM 10945 C CA . GLY B 1 515 ? 31.516 18.484 11.172 1 96.38 515 GLY B CA 1
ATOM 10946 C C . GLY B 1 515 ? 30.719 17.281 11.633 1 96.38 515 GLY B C 1
ATOM 10947 O O . GLY B 1 515 ? 30.25 16.484 10.812 1 96.38 515 GLY B O 1
ATOM 10948 N N . PRO B 1 516 ? 30.562 17.188 12.906 1 97.81 516 PRO B N 1
ATOM 10949 C CA . PRO B 1 516 ? 29.922 16 13.477 1 97.81 516 PRO B CA 1
ATOM 10950 C C . PRO B 1 516 ? 28.438 15.938 13.18 1 97.81 516 PRO B C 1
ATOM 10952 O O . PRO B 1 516 ? 27.891 14.852 12.961 1 97.81 516 PRO B O 1
ATOM 10955 N N . ALA B 1 517 ? 27.75 17.078 13.172 1 98.44 517 ALA B N 1
ATOM 10956 C CA . ALA B 1 517 ? 26.312 17.062 12.945 1 98.44 517 ALA B CA 1
ATOM 10957 C C . ALA B 1 517 ? 25.969 16.609 11.523 1 98.44 517 ALA B C 1
ATOM 10959 O O . ALA B 1 517 ? 25.094 15.773 11.328 1 98.44 517 ALA B O 1
ATOM 10960 N N . GLU B 1 518 ? 26.719 17.141 10.555 1 98.25 518 GLU B N 1
ATOM 10961 C CA . GLU B 1 518 ? 26.469 16.781 9.164 1 98.25 518 GLU B CA 1
ATOM 10962 C C . GLU B 1 518 ? 26.875 15.328 8.891 1 98.25 518 GLU B C 1
ATOM 10964 O O . GLU B 1 518 ? 26.234 14.641 8.086 1 98.25 518 GLU B O 1
ATOM 10969 N N . ALA B 1 519 ? 27.875 14.883 9.555 1 98.25 519 ALA B N 1
ATOM 10970 C CA . ALA B 1 519 ? 28.297 13.484 9.414 1 98.25 519 ALA B CA 1
ATOM 10971 C C . ALA B 1 519 ? 27.203 12.539 9.898 1 98.25 519 ALA B C 1
ATOM 10973 O O . ALA B 1 519 ? 26.906 11.539 9.242 1 98.25 519 ALA B O 1
ATOM 10974 N N . PHE B 1 520 ? 26.672 12.852 11.047 1 98.06 520 PHE B N 1
ATOM 10975 C CA . PHE B 1 520 ? 25.594 12.047 11.594 1 98.06 520 PHE B CA 1
ATOM 10976 C C . PHE B 1 520 ? 24.391 12.062 10.664 1 98.06 520 PHE B C 1
ATOM 10978 O O . PHE B 1 520 ? 23.844 11.008 10.328 1 98.06 520 PHE B O 1
ATOM 10985 N N . LEU B 1 521 ? 24 13.258 10.18 1 98.5 521 LEU B N 1
ATOM 10986 C CA . LEU B 1 521 ? 22.844 13.414 9.312 1 98.5 521 LEU B CA 1
ATOM 10987 C C . LEU B 1 521 ? 23.062 12.703 7.977 1 98.5 521 LEU B C 1
ATOM 10989 O O . LEU B 1 521 ? 22.125 12.164 7.395 1 98.5 521 LEU B O 1
ATOM 10993 N N . GLY B 1 522 ? 24.281 12.742 7.496 1 97.69 522 GLY B N 1
ATOM 10994 C CA . GLY B 1 522 ? 24.594 12.047 6.258 1 97.69 522 GLY B CA 1
ATOM 10995 C C . GLY B 1 522 ? 24.422 10.547 6.352 1 97.69 522 GLY B C 1
ATOM 10996 O O . GLY B 1 522 ? 23.859 9.922 5.445 1 97.69 522 GLY B O 1
ATOM 10997 N N . LEU B 1 523 ? 24.922 9.961 7.438 1 97.44 523 LEU B N 1
ATOM 10998 C CA . LEU B 1 523 ? 24.812 8.516 7.629 1 97.44 523 LEU B CA 1
ATOM 10999 C C . LEU B 1 523 ? 23.359 8.109 7.871 1 97.44 523 LEU B C 1
ATOM 11001 O O . LEU B 1 523 ? 22.922 7.055 7.398 1 97.44 523 LEU B O 1
ATOM 11005 N N . LEU B 1 524 ? 22.688 8.961 8.664 1 96.94 524 LEU B N 1
ATOM 11006 C CA . LEU B 1 524 ? 21.266 8.711 8.891 1 96.94 524 LEU B CA 1
ATOM 11007 C C . LEU B 1 524 ? 20.484 8.719 7.578 1 96.94 524 LEU B C 1
ATOM 11009 O O . LEU B 1 524 ? 19.625 7.859 7.355 1 96.94 524 LEU B O 1
ATOM 11013 N N . ARG B 1 525 ? 20.719 9.672 6.699 1 96.75 525 ARG B N 1
ATOM 11014 C CA . ARG B 1 525 ? 20.094 9.75 5.387 1 96.75 525 ARG B CA 1
ATOM 11015 C C . ARG B 1 525 ? 20.391 8.5 4.566 1 96.75 525 ARG B C 1
ATOM 11017 O O . ARG B 1 525 ? 19.484 7.953 3.914 1 96.75 525 ARG B O 1
ATOM 11024 N N . ARG B 1 526 ? 21.562 8.031 4.621 1 96 526 ARG B N 1
ATOM 11025 C CA . ARG B 1 526 ? 21.953 6.828 3.895 1 96 526 ARG B CA 1
ATOM 11026 C C . ARG B 1 526 ? 21.172 5.613 4.379 1 96 526 ARG B C 1
ATOM 11028 O O . ARG B 1 526 ? 20.75 4.785 3.574 1 96 526 ARG B O 1
ATOM 11035 N N . GLN B 1 527 ? 21.016 5.5 5.645 1 96 527 GLN B N 1
ATOM 11036 C CA . GLN B 1 527 ? 20.266 4.379 6.199 1 96 527 GLN B CA 1
ATOM 11037 C C . GLN B 1 527 ? 18.812 4.418 5.754 1 96 527 GLN B C 1
ATOM 11039 O O . GLN B 1 527 ? 18.219 3.383 5.441 1 96 527 GLN B O 1
ATOM 11044 N N . VAL B 1 528 ? 18.203 5.645 5.801 1 96.19 528 VAL B N 1
ATOM 11045 C CA . VAL B 1 528 ? 16.812 5.797 5.391 1 96.19 528 VAL B CA 1
ATOM 11046 C C . VAL B 1 528 ? 16.656 5.352 3.941 1 96.19 528 VAL B C 1
ATOM 11048 O O . VAL B 1 528 ? 15.766 4.555 3.627 1 96.19 528 VAL B O 1
ATOM 11051 N N . TYR B 1 529 ? 17.5 5.711 3.029 1 93.94 529 TYR B N 1
ATOM 11052 C CA . TYR B 1 529 ? 17.391 5.367 1.615 1 93.94 529 TYR B CA 1
ATOM 11053 C C . TYR B 1 529 ? 17.672 3.889 1.387 1 93.94 529 TYR B C 1
ATOM 11055 O O . TYR B 1 529 ? 17.109 3.271 0.488 1 93.94 529 TYR B O 1
ATOM 11063 N N . ALA B 1 530 ? 18.5 3.334 2.205 1 94.19 530 ALA B N 1
ATOM 11064 C CA . ALA B 1 530 ? 18.844 1.923 2.072 1 94.19 530 ALA B CA 1
ATOM 11065 C C . ALA B 1 530 ? 17.656 1.029 2.408 1 94.19 530 ALA B C 1
ATOM 11067 O O . ALA B 1 530 ? 17.516 -0.062 1.851 1 94.19 530 ALA B O 1
ATOM 11068 N N . ARG B 1 531 ? 16.828 1.518 3.262 1 93.69 531 ARG B N 1
ATOM 11069 C CA . ARG B 1 531 ? 15.883 0.588 3.867 1 93.69 531 ARG B CA 1
ATOM 11070 C C . ARG B 1 531 ? 14.445 1.002 3.572 1 93.69 531 ARG B C 1
ATOM 11072 O O . ARG B 1 531 ? 13.508 0.3 3.947 1 93.69 531 ARG B O 1
ATOM 11079 N N . ALA B 1 532 ? 14.289 2.129 2.945 1 86.69 532 ALA B N 1
ATOM 11080 C CA . ALA B 1 532 ? 12.938 2.545 2.594 1 86.69 532 ALA B CA 1
ATOM 11081 C C . ALA B 1 532 ? 12.328 1.615 1.544 1 86.69 532 ALA B C 1
ATOM 11083 O O . ALA B 1 532 ? 13.023 1.169 0.628 1 86.69 532 ALA B O 1
ATOM 11084 N N . ALA B 1 533 ? 11.055 1.228 1.695 1 73.12 533 ALA B N 1
ATOM 11085 C CA . ALA B 1 533 ? 10.367 0.328 0.776 1 73.12 533 ALA B CA 1
ATOM 11086 C C . ALA B 1 533 ? 10.219 0.963 -0.604 1 73.12 533 ALA B C 1
ATOM 11088 O O . ALA B 1 533 ? 10.32 0.279 -1.624 1 73.12 533 ALA B O 1
ATOM 11089 N N . HIS B 1 534 ? 9.922 2.338 -0.618 1 75.69 534 HIS B N 1
ATOM 11090 C CA . HIS B 1 534 ? 9.742 3.08 -1.861 1 75.69 534 HIS B CA 1
ATOM 11091 C C . HIS B 1 534 ? 10.633 4.316 -1.898 1 75.69 534 HIS B C 1
ATOM 11093 O O . HIS B 1 534 ? 10.148 5.441 -1.728 1 75.69 534 HIS B O 1
ATOM 11099 N N . PRO B 1 535 ? 11.812 4.043 -2.252 1 74.69 535 PRO B N 1
ATOM 11100 C CA . PRO B 1 535 ? 12.742 5.172 -2.221 1 74.69 535 PRO B CA 1
ATOM 11101 C C . PRO B 1 535 ? 12.398 6.25 -3.246 1 74.69 535 PRO B C 1
ATOM 11103 O O . PRO B 1 535 ? 12.844 7.395 -3.115 1 74.69 535 PRO B O 1
ATOM 11106 N N . ASP B 1 536 ? 11.539 5.934 -4.203 1 76.19 536 ASP B N 1
ATOM 11107 C CA . ASP B 1 536 ? 11.195 6.887 -5.254 1 76.19 536 ASP B CA 1
ATOM 11108 C C . ASP B 1 536 ? 9.922 7.66 -4.898 1 76.19 536 ASP B C 1
ATOM 11110 O O . ASP B 1 536 ? 9.445 8.477 -5.688 1 76.19 536 ASP B O 1
ATOM 11114 N N . SER B 1 537 ? 9.508 7.508 -3.74 1 79.12 537 SER B N 1
ATOM 11115 C CA . SER B 1 537 ? 8.32 8.227 -3.301 1 79.12 537 SER B CA 1
ATOM 11116 C C . SER B 1 537 ? 8.57 9.727 -3.252 1 79.12 537 SER B C 1
ATOM 11118 O O . SER B 1 537 ? 9.633 10.172 -2.814 1 79.12 537 SER B O 1
ATOM 11120 N N . PRO B 1 538 ? 7.719 10.523 -3.709 1 79.81 538 PRO B N 1
ATOM 11121 C CA . PRO B 1 538 ? 7.859 11.977 -3.629 1 79.81 538 PRO B CA 1
ATOM 11122 C C . PRO B 1 538 ? 7.633 12.516 -2.221 1 79.81 538 PRO B C 1
ATOM 11124 O O . PRO B 1 538 ? 7.867 13.703 -1.962 1 79.81 538 PRO B O 1
ATOM 11127 N N . TYR B 1 539 ? 7.293 11.625 -1.298 1 82.5 539 TYR B N 1
ATOM 11128 C CA . TYR B 1 539 ? 6.98 12.031 0.068 1 82.5 539 TYR B CA 1
ATOM 11129 C C . TYR B 1 539 ? 8.07 11.57 1.033 1 82.5 539 TYR B C 1
ATOM 11131 O O . TYR B 1 539 ? 9.016 10.898 0.633 1 82.5 539 TYR B O 1
ATOM 11139 N N . SER B 1 540 ? 7.957 11.969 2.293 1 90.31 540 SER B N 1
ATOM 11140 C CA . SER B 1 540 ? 8.977 11.719 3.309 1 90.31 540 SER B CA 1
ATOM 11141 C C . SER B 1 540 ? 9.203 10.227 3.514 1 90.31 540 SER B C 1
ATOM 11143 O O . SER B 1 540 ? 8.289 9.422 3.332 1 90.31 540 SER B O 1
ATOM 11145 N N . LEU B 1 541 ? 10.438 9.844 3.785 1 93.38 541 LEU B N 1
ATOM 11146 C CA . LEU B 1 541 ? 10.867 8.469 4.039 1 93.38 541 LEU B CA 1
ATOM 11147 C C . LEU B 1 541 ? 11.289 8.297 5.496 1 93.38 541 LEU B C 1
ATOM 11149 O O . LEU B 1 541 ? 11.68 9.266 6.152 1 93.38 541 LEU B O 1
ATOM 11153 N N . GLU B 1 542 ? 11.133 7.133 5.996 1 95.12 542 GLU B N 1
ATOM 11154 C CA . GLU B 1 542 ? 11.531 6.867 7.375 1 95.12 542 GLU B CA 1
ATOM 11155 C C . GLU B 1 542 ? 12.094 5.453 7.523 1 95.12 542 GLU B C 1
ATOM 11157 O O . GLU B 1 542 ? 11.867 4.602 6.664 1 95.12 542 GLU B O 1
ATOM 11162 N N . THR B 1 543 ? 12.898 5.188 8.516 1 94.75 543 THR B N 1
ATOM 11163 C CA . THR B 1 543 ? 13.383 3.863 8.883 1 94.75 543 THR B CA 1
ATOM 11164 C C . THR B 1 543 ? 13.664 3.787 10.383 1 94.75 543 THR B C 1
ATOM 11166 O O . THR B 1 543 ? 13.695 4.812 11.062 1 94.75 543 THR B O 1
ATOM 11169 N N . GLU B 1 544 ? 13.781 2.658 10.906 1 92.94 544 GLU B N 1
ATOM 11170 C CA . GLU B 1 544 ? 14.055 2.439 12.32 1 92.94 544 GLU B CA 1
ATOM 11171 C C . GLU B 1 544 ? 15.5 2.811 12.664 1 92.94 544 GLU B C 1
ATOM 11173 O O . GLU B 1 544 ? 16.359 2.877 11.773 1 92.94 544 GLU B O 1
ATOM 11178 N N . THR B 1 545 ? 15.727 3.037 13.945 1 93.94 545 THR B N 1
ATOM 11179 C CA . THR B 1 545 ? 17.062 3.34 14.414 1 93.94 545 THR B CA 1
ATOM 11180 C C . THR B 1 545 ? 17.844 2.059 14.727 1 93.94 545 THR B C 1
ATOM 11182 O O . THR B 1 545 ? 19.047 2.09 14.938 1 93.94 545 THR B O 1
ATOM 11185 N N . THR B 1 546 ? 17.156 1.002 14.664 1 90.19 546 THR B N 1
ATOM 11186 C CA . THR B 1 546 ? 17.75 -0.286 14.984 1 90.19 546 THR B CA 1
ATOM 11187 C C . THR B 1 546 ? 18.766 -0.691 13.922 1 90.19 546 THR B C 1
ATOM 11189 O O . THR B 1 546 ? 18.625 -0.327 12.758 1 90.19 546 THR B O 1
ATOM 11192 N N . ALA B 1 547 ? 19.812 -1.446 14.375 1 91.12 547 ALA B N 1
ATOM 11193 C CA . ALA B 1 547 ? 20.859 -1.944 13.492 1 91.12 547 ALA B CA 1
ATOM 11194 C C . ALA B 1 547 ? 21.453 -0.816 12.648 1 91.12 547 ALA B C 1
ATOM 11196 O O . ALA B 1 547 ? 21.422 -0.875 11.414 1 91.12 547 ALA B O 1
ATOM 11197 N N . PRO B 1 548 ? 22 0.111 13.367 1 94.62 548 PRO B N 1
ATOM 11198 C CA . PRO B 1 548 ? 22.547 1.257 12.633 1 94.62 548 PRO B CA 1
ATOM 11199 C C . PRO B 1 548 ? 23.656 0.864 11.672 1 94.62 548 PRO B C 1
ATOM 11201 O O . PRO B 1 548 ? 24.422 -0.073 11.938 1 94.62 548 PRO B O 1
ATOM 11204 N N . LEU B 1 549 ? 23.781 1.625 10.578 1 94.94 549 LEU B N 1
ATOM 11205 C CA . LEU B 1 549 ? 24.859 1.421 9.617 1 94.94 549 LEU B CA 1
ATOM 11206 C C . LEU B 1 549 ? 26.219 1.552 10.297 1 94.94 549 LEU B C 1
ATOM 11208 O O . LEU B 1 549 ? 26.344 2.203 11.336 1 94.94 549 LEU B O 1
ATOM 11212 N N . GLU B 1 550 ? 27.172 0.907 9.617 1 93.56 550 GLU B N 1
ATOM 11213 C CA . GLU B 1 550 ? 28.531 1.074 10.102 1 93.56 550 GLU B CA 1
ATOM 11214 C C . GLU B 1 550 ? 28.938 2.547 10.117 1 93.56 550 GLU B C 1
ATOM 11216 O O . GLU B 1 550 ? 28.703 3.27 9.148 1 93.56 550 GLU B O 1
ATOM 11221 N N . GLY B 1 551 ? 29.422 3.051 11.258 1 95.94 551 GLY B N 1
ATOM 11222 C CA . GLY B 1 551 ? 29.859 4.434 11.375 1 95.94 551 GLY B CA 1
ATOM 11223 C C . GLY B 1 551 ? 28.828 5.324 12.047 1 95.94 551 GLY B C 1
ATOM 11224 O O . GLY B 1 551 ? 29.172 6.387 12.57 1 95.94 551 GLY B O 1
ATOM 11225 N N . LEU B 1 552 ? 27.547 4.875 12.023 1 96.5 552 LEU B N 1
ATOM 11226 C CA . LEU B 1 552 ? 26.469 5.723 12.523 1 96.5 552 LEU B CA 1
ATOM 11227 C C . LEU B 1 552 ? 26.547 5.859 14.047 1 96.5 552 LEU B C 1
ATOM 11229 O O . LEU B 1 552 ? 26.406 6.961 14.578 1 96.5 552 LEU B O 1
ATOM 11233 N N . PRO B 1 553 ? 26.812 4.805 14.844 1 96.94 553 PRO B N 1
ATOM 11234 C CA . PRO B 1 553 ? 26.969 4.965 16.281 1 96.94 553 PRO B CA 1
ATOM 11235 C C . PRO B 1 553 ? 28.156 5.867 16.656 1 96.94 553 PRO B C 1
ATOM 11237 O O . PRO B 1 553 ? 28.047 6.668 17.594 1 96.94 553 PRO B O 1
ATOM 11240 N N . GLU B 1 554 ? 29.219 5.781 15.891 1 97.31 554 GLU B N 1
ATOM 11241 C CA . GLU B 1 554 ? 30.391 6.629 16.125 1 97.31 554 GLU B CA 1
ATOM 11242 C C . GLU B 1 554 ? 30.062 8.094 15.82 1 97.31 554 GLU B C 1
ATOM 11244 O O . GLU B 1 554 ? 30.469 8.984 16.578 1 97.31 554 GLU B O 1
ATOM 11249 N N . ALA B 1 555 ? 29.391 8.258 14.742 1 97.88 555 ALA B N 1
ATOM 11250 C CA . ALA B 1 555 ? 28.984 9.617 14.391 1 97.88 555 ALA B CA 1
ATOM 11251 C C . ALA B 1 555 ? 28.047 10.195 15.445 1 97.88 555 ALA B C 1
ATOM 11253 O O . ALA B 1 555 ? 28.125 11.383 15.766 1 97.88 555 ALA B O 1
ATOM 11254 N N . ALA B 1 556 ? 27.156 9.375 15.977 1 98 556 ALA B N 1
ATOM 11255 C CA . ALA B 1 556 ? 26.25 9.797 17.047 1 98 556 ALA B CA 1
ATOM 11256 C C . ALA B 1 556 ? 27.016 10.195 18.297 1 98 556 ALA B C 1
ATOM 11258 O O . ALA B 1 556 ? 26.703 11.203 18.938 1 98 556 ALA B O 1
ATOM 11259 N N . GLY B 1 557 ? 27.969 9.414 18.641 1 97.88 557 GLY B N 1
ATOM 11260 C CA . GLY B 1 557 ? 28.828 9.734 19.781 1 97.88 557 GLY B CA 1
ATOM 11261 C C . GLY B 1 557 ? 29.594 11.031 19.594 1 97.88 557 GLY B C 1
ATOM 11262 O O . GLY B 1 557 ? 29.703 11.828 20.531 1 97.88 557 GLY B O 1
ATOM 11263 N N . ALA B 1 558 ? 30.094 11.266 18.391 1 98.25 558 ALA B N 1
ATOM 11264 C CA . ALA B 1 558 ? 30.828 12.492 18.094 1 98.25 558 ALA B CA 1
ATOM 11265 C C . ALA B 1 558 ? 29.922 13.711 18.188 1 98.25 558 ALA B C 1
ATOM 11267 O O . ALA B 1 558 ? 30.328 14.758 18.688 1 98.25 558 ALA B O 1
ATOM 11268 N N . LEU B 1 559 ? 28.766 13.57 17.672 1 98.44 559 LEU B N 1
ATOM 11269 C CA . LEU B 1 559 ? 27.828 14.68 17.75 1 98.44 559 LEU B CA 1
ATOM 11270 C C . LEU B 1 559 ? 27.406 14.945 19.188 1 98.44 559 LEU B C 1
ATOM 11272 O O . LEU B 1 559 ? 27.297 16.094 19.609 1 98.44 559 LEU B O 1
ATOM 11276 N N . ALA B 1 560 ? 27.172 13.898 19.984 1 98.12 560 ALA B N 1
ATOM 11277 C CA . ALA B 1 560 ? 26.844 14.055 21.391 1 98.12 560 ALA B CA 1
ATOM 11278 C C . ALA B 1 560 ? 27.922 14.82 22.141 1 98.12 560 ALA B C 1
ATOM 11280 O O . ALA B 1 560 ? 27.641 15.695 22.953 1 98.12 560 ALA B O 1
ATOM 11281 N N . ALA B 1 561 ? 29.141 14.5 21.828 1 98.06 561 ALA B N 1
ATOM 11282 C CA . ALA B 1 561 ? 30.266 15.195 22.422 1 98.06 561 ALA B CA 1
ATOM 11283 C C . ALA B 1 561 ? 30.297 16.656 22 1 98.06 561 ALA B C 1
ATOM 11285 O O . ALA B 1 561 ? 30.594 17.547 22.812 1 98.06 561 ALA B O 1
ATOM 11286 N N . ALA B 1 562 ? 30.047 16.859 20.75 1 98.25 562 ALA B N 1
ATOM 11287 C CA . ALA B 1 562 ? 30 18.219 20.234 1 98.25 562 ALA B CA 1
ATOM 11288 C C . ALA B 1 562 ? 28.922 19.047 20.938 1 98.25 562 ALA B C 1
ATOM 11290 O O . ALA B 1 562 ? 29.109 20.219 21.234 1 98.25 562 ALA B O 1
ATOM 11291 N N . LEU B 1 563 ? 27.75 18.453 21.156 1 98.38 563 LEU B N 1
ATOM 11292 C CA . LEU B 1 563 ? 26.672 19.125 21.844 1 98.38 563 LEU B CA 1
ATOM 11293 C C . LEU B 1 563 ? 27.094 19.484 23.281 1 98.38 563 LEU B C 1
ATOM 11295 O O . LEU B 1 563 ? 26.719 20.547 23.781 1 98.38 563 LEU B O 1
ATOM 11299 N N . GLY B 1 564 ? 27.844 18.609 23.875 1 97.56 564 GLY B N 1
ATOM 11300 C CA . GLY B 1 564 ? 28.391 18.906 25.188 1 97.56 564 GLY B CA 1
ATOM 11301 C C . GLY B 1 564 ? 29.344 20.078 25.188 1 97.56 564 GLY B C 1
ATOM 11302 O O . GLY B 1 564 ? 29.344 20.875 26.125 1 97.56 564 GLY B O 1
ATOM 11303 N N . ARG B 1 565 ? 30.125 20.219 24.172 1 97.69 565 ARG B N 1
ATOM 11304 C CA . ARG B 1 565 ? 31.094 21.312 24.047 1 97.69 565 ARG B CA 1
ATOM 11305 C C . ARG B 1 565 ? 30.391 22.641 23.812 1 97.69 565 ARG B C 1
ATOM 11307 O O . ARG B 1 565 ? 30.953 23.703 24.062 1 97.69 565 ARG B O 1
ATOM 11314 N N . ILE B 1 566 ? 29.219 22.562 23.281 1 97.81 566 ILE B N 1
ATOM 11315 C CA . ILE B 1 566 ? 28.422 23.766 23.125 1 97.81 566 ILE B CA 1
ATOM 11316 C C . ILE B 1 566 ? 27.75 24.125 24.453 1 97.81 566 ILE B C 1
ATOM 11318 O O . ILE B 1 566 ? 27.75 25.297 24.859 1 97.81 566 ILE B O 1
ATOM 11322 N N . ALA B 1 567 ? 27.25 23.125 25.188 1 97.94 567 ALA B N 1
ATOM 11323 C CA . ALA B 1 567 ? 26.438 23.328 26.391 1 97.94 567 ALA B CA 1
ATOM 11324 C C . ALA B 1 567 ? 27.281 23.859 27.547 1 97.94 567 ALA B C 1
ATOM 11326 O O . ALA B 1 567 ? 26.859 24.75 28.281 1 97.94 567 ALA B O 1
ATOM 11327 N N . LEU B 1 568 ? 28.484 23.422 27.703 1 97.25 568 LEU B N 1
ATOM 11328 C CA . LEU B 1 568 ? 29.297 23.719 28.875 1 97.25 568 LEU B CA 1
ATOM 11329 C C . LEU B 1 568 ? 29.656 25.188 28.922 1 97.25 568 LEU B C 1
ATOM 11331 O O . LEU B 1 568 ? 29.422 25.859 29.938 1 97.25 568 LEU B O 1
ATOM 11335 N N . PRO B 1 569 ? 30.266 25.703 27.828 1 97.06 569 PRO B N 1
ATOM 11336 C CA . PRO B 1 569 ? 30.562 27.141 27.891 1 97.06 569 PRO B CA 1
ATOM 11337 C C . PRO B 1 569 ? 29.328 28 28.062 1 97.06 569 PRO B C 1
ATOM 11339 O O . PRO B 1 569 ? 29.375 29.062 28.688 1 97.06 569 PRO B O 1
ATOM 11342 N N . LEU B 1 570 ? 28.219 27.594 27.516 1 97 570 LEU B N 1
ATOM 11343 C CA . LEU B 1 570 ? 26.984 28.375 27.656 1 97 570 LEU B CA 1
ATOM 11344 C C . LEU B 1 570 ? 26.484 28.344 29.094 1 97 570 LEU B C 1
ATOM 11346 O O . LEU B 1 570 ? 25.922 29.328 29.578 1 97 570 LEU B O 1
ATOM 11350 N N . GLN B 1 571 ? 26.672 27.203 29.766 1 96.81 571 GLN B N 1
ATOM 11351 C CA . GLN B 1 571 ? 26.344 27.125 31.172 1 96.81 571 GLN B CA 1
ATOM 11352 C C . GLN B 1 571 ? 27.219 28.047 32 1 96.81 571 GLN B C 1
ATOM 11354 O O . GLN B 1 571 ? 26.734 28.75 32.906 1 96.81 571 GLN B O 1
ATOM 11359 N N . VAL B 1 572 ? 28.469 28.109 31.656 1 95.69 572 VAL B N 1
ATOM 11360 C CA . VAL B 1 572 ? 29.422 28.984 32.344 1 95.69 572 VAL B CA 1
ATOM 11361 C C . VAL B 1 572 ? 29.062 30.438 32.094 1 95.69 572 VAL B C 1
ATOM 11363 O O . VAL B 1 572 ? 29.094 31.266 33 1 95.69 572 VAL B O 1
ATOM 11366 N N . LEU B 1 573 ? 28.75 30.672 30.859 1 94.69 573 LEU B N 1
ATOM 11367 C CA . LEU B 1 573 ? 28.359 32.031 30.5 1 94.69 573 LEU B CA 1
ATOM 11368 C C . LEU B 1 573 ? 27.125 32.469 31.281 1 94.69 573 LEU B C 1
ATOM 11370 O O . LEU B 1 573 ? 27.109 33.562 31.844 1 94.69 573 LEU B O 1
ATOM 11374 N N . SER B 1 574 ? 26.125 31.625 31.312 1 93.69 574 SER B N 1
ATOM 11375 C CA . SER B 1 574 ? 24.906 31.922 32.031 1 93.69 574 SER B CA 1
ATOM 11376 C C . SER B 1 574 ? 25.188 32.125 33.531 1 93.69 574 SER B C 1
ATOM 11378 O O . SER B 1 574 ? 24.641 33.031 34.156 1 93.69 574 SER B O 1
ATOM 11380 N N . LYS B 1 575 ? 26.062 31.375 34.094 1 93.12 575 LYS B N 1
ATOM 11381 C CA . LYS B 1 575 ? 26.438 31.484 35.5 1 93.12 575 LYS B CA 1
ATOM 11382 C C . LYS B 1 575 ? 27.188 32.781 35.75 1 93.12 575 LYS B C 1
ATOM 11384 O O . LYS B 1 575 ? 26.953 33.469 36.75 1 93.12 575 LYS B O 1
ATOM 11389 N N . SER B 1 576 ? 28.094 33.125 34.875 1 92 576 SER B N 1
ATOM 11390 C CA . SER B 1 576 ? 28.875 34.344 35 1 92 576 SER B CA 1
ATOM 11391 C C . SER B 1 576 ? 28 35.594 34.906 1 92 576 SER B C 1
ATOM 11393 O O . SER B 1 576 ? 28.172 36.531 35.656 1 92 576 SER B O 1
ATOM 11395 N N . LEU B 1 577 ? 27.125 35.5 33.938 1 89.81 577 LEU B N 1
ATOM 11396 C CA . LEU B 1 577 ? 26.203 36.625 33.781 1 89.81 577 LEU B CA 1
ATOM 11397 C C . LEU B 1 577 ? 25.297 36.75 35 1 89.81 577 LEU B C 1
ATOM 11399 O O . LEU B 1 577 ? 25.016 37.875 35.438 1 89.81 577 LEU B O 1
ATOM 11403 N N . SER B 1 578 ? 24.875 35.625 35.5 1 89.62 578 SER B N 1
ATOM 11404 C CA . SER B 1 578 ? 24.031 35.625 36.688 1 89.62 578 SER B CA 1
ATOM 11405 C C . SER B 1 578 ? 24.781 36.188 37.906 1 89.62 578 SER B C 1
ATOM 11407 O O . SER B 1 578 ? 24.203 36.844 38.75 1 89.62 578 SER B O 1
ATOM 11409 N N . ALA B 1 579 ? 26.047 35.875 37.969 1 88.44 579 ALA B N 1
ATOM 11410 C CA . ALA B 1 579 ? 26.891 36.344 39.062 1 88.44 579 ALA B CA 1
ATOM 11411 C C . ALA B 1 579 ? 27.031 37.875 39.031 1 88.44 579 ALA B C 1
ATOM 11413 O O . ALA B 1 579 ? 27.156 38.5 40.094 1 88.44 579 ALA B O 1
ATOM 11414 N N . LEU B 1 580 ? 27 38.438 37.844 1 85.31 580 LEU B N 1
ATOM 11415 C CA . LEU B 1 580 ? 27.062 39.906 37.688 1 85.31 580 LEU B CA 1
ATOM 11416 C C . LEU B 1 580 ? 25.844 40.562 38.344 1 85.31 580 LEU B C 1
ATOM 11418 O O . LEU B 1 580 ? 25.953 41.656 38.875 1 85.31 580 LEU B O 1
ATOM 11422 N N . LEU B 1 581 ? 24.75 39.875 38.281 1 84.25 581 LEU B N 1
ATOM 11423 C CA . LEU B 1 581 ? 23.531 40.375 38.875 1 84.25 581 LEU B CA 1
ATOM 11424 C C . LEU B 1 581 ? 23.688 40.5 40.406 1 84.25 581 LEU B C 1
ATOM 11426 O O . LEU B 1 581 ? 23.094 41.375 41.031 1 84.25 581 LEU B O 1
ATOM 11430 N N . ASP B 1 582 ? 24.562 39.656 40.938 1 82.75 582 ASP B N 1
ATOM 11431 C CA . ASP B 1 582 ? 24.812 39.656 42.375 1 82.75 582 ASP B CA 1
ATOM 11432 C C . ASP B 1 582 ? 25.953 40.594 42.75 1 82.75 582 ASP B C 1
ATOM 11434 O O . ASP B 1 582 ? 25.812 41.438 43.625 1 82.75 582 ASP B O 1
ATOM 11438 N N . ASP B 1 583 ? 27.109 40.5 42.031 1 81.25 583 ASP B N 1
ATOM 11439 C CA . ASP B 1 583 ? 28.344 41.219 42.344 1 81.25 583 ASP B CA 1
ATOM 11440 C C . ASP B 1 583 ? 28.172 42.719 42.125 1 81.25 583 ASP B C 1
ATOM 11442 O O . ASP B 1 583 ? 28.75 43.5 42.875 1 81.25 583 ASP B O 1
ATOM 11446 N N . GLU B 1 584 ? 27.406 43 41.094 1 80.88 584 GLU B N 1
ATOM 11447 C CA . GLU B 1 584 ? 27.25 44.406 40.75 1 80.88 584 GLU B CA 1
ATOM 11448 C C . GLU B 1 584 ? 25.812 44.875 40.969 1 80.88 584 GLU B C 1
ATOM 11450 O O . GLU B 1 584 ? 25.281 45.688 40.219 1 80.88 584 GLU B O 1
ATOM 11455 N N . ALA B 1 585 ? 25.188 44.281 41.906 1 78.44 585 ALA B N 1
ATOM 11456 C CA . ALA B 1 585 ? 23.781 44.531 42.188 1 78.44 585 ALA B CA 1
ATOM 11457 C C . ALA B 1 585 ? 23.516 46 42.406 1 78.44 585 ALA B C 1
ATOM 11459 O O . ALA B 1 585 ? 22.469 46.531 42.031 1 78.44 585 ALA B O 1
ATOM 11460 N N . ALA B 1 586 ? 24.531 46.781 42.938 1 79.31 586 ALA B N 1
ATOM 11461 C CA . ALA B 1 586 ? 24.344 48.156 43.312 1 79.31 586 ALA B CA 1
ATOM 11462 C C . ALA B 1 586 ? 24.531 49.094 42.094 1 79.31 586 ALA B C 1
ATOM 11464 O O . ALA B 1 586 ? 24.016 50.188 42.062 1 79.31 586 ALA B O 1
ATOM 11465 N N . GLU B 1 587 ? 25.25 48.594 41.156 1 82.62 587 GLU B N 1
ATOM 11466 C CA . GLU B 1 587 ? 25.672 49.5 40.062 1 82.62 587 GLU B CA 1
ATOM 11467 C C . GLU B 1 587 ? 24.938 49.156 38.781 1 82.62 587 GLU B C 1
ATOM 11469 O O . GLU B 1 587 ? 24.906 50 37.844 1 82.62 587 GLU B O 1
ATOM 11474 N N . LEU B 1 588 ? 24.328 48 38.781 1 82.19 588 LEU B N 1
ATOM 11475 C CA . LEU B 1 588 ? 23.766 47.594 37.5 1 82.19 588 LEU B CA 1
ATOM 11476 C C . LEU B 1 588 ? 22.438 48.312 37.25 1 82.19 588 LEU B C 1
ATOM 11478 O O . LEU B 1 588 ? 21.547 48.312 38.094 1 82.19 588 LEU B O 1
ATOM 11482 N N . GLU B 1 589 ? 22.406 48.906 36.125 1 77.38 589 GLU B N 1
ATOM 11483 C CA . GLU B 1 589 ? 21.156 49.531 35.688 1 77.38 589 GLU B CA 1
ATOM 11484 C C . GLU B 1 589 ? 20.078 48.5 35.406 1 77.38 589 GLU B C 1
ATOM 11486 O O . GLU B 1 589 ? 20.375 47.344 35.062 1 77.38 589 GLU B O 1
ATOM 11491 N N . SER B 1 590 ? 18.875 48.875 35.688 1 71.75 590 SER B N 1
ATOM 11492 C CA . SER B 1 590 ? 17.719 48 35.5 1 71.75 590 SER B CA 1
ATOM 11493 C C . SER B 1 590 ? 17.703 47.375 34.125 1 71.75 590 SER B C 1
ATOM 11495 O O . SER B 1 590 ? 17.391 46.188 33.938 1 71.75 590 SER B O 1
ATOM 11497 N N . ALA B 1 591 ? 18.016 48.188 33.156 1 66.25 591 ALA B N 1
ATOM 11498 C CA . ALA B 1 591 ? 18 47.719 31.766 1 66.25 591 ALA B CA 1
ATOM 11499 C C . ALA B 1 591 ? 19.031 46.594 31.562 1 66.25 591 ALA B C 1
ATOM 11501 O O . ALA B 1 591 ? 18.781 45.625 30.844 1 66.25 591 ALA B O 1
ATOM 11502 N N . THR B 1 592 ? 20.141 46.781 32.156 1 76.44 592 THR B N 1
ATOM 11503 C CA . THR B 1 592 ? 21.219 45.812 32.031 1 76.44 592 THR B CA 1
ATOM 11504 C C . THR B 1 592 ? 20.875 44.5 32.75 1 76.44 592 THR B C 1
ATOM 11506 O O . THR B 1 592 ? 21.172 43.406 32.281 1 76.44 592 THR B O 1
ATOM 11509 N N . ARG B 1 593 ? 20.266 44.625 33.906 1 77.69 593 ARG B N 1
ATOM 11510 C CA . ARG B 1 593 ? 19.828 43.469 34.688 1 77.69 593 ARG B CA 1
ATOM 11511 C C . ARG B 1 593 ? 18.844 42.625 33.906 1 77.69 593 ARG B C 1
ATOM 11513 O O . ARG B 1 593 ? 18.969 41.375 33.844 1 77.69 593 ARG B O 1
ATOM 11520 N N . SER B 1 594 ? 17.891 43.281 33.344 1 70.75 594 SER B N 1
ATOM 11521 C CA . SER B 1 594 ? 16.875 42.594 32.531 1 70.75 594 SER B CA 1
ATOM 11522 C C . SER B 1 594 ? 17.484 41.875 31.344 1 70.75 594 SER B C 1
ATOM 11524 O O . SER B 1 594 ? 17.062 40.781 30.984 1 70.75 594 SER B O 1
ATOM 11526 N N . ARG B 1 595 ? 18.375 42.531 30.766 1 73.31 595 ARG B N 1
ATOM 11527 C CA . ARG B 1 595 ? 19.062 41.938 29.609 1 73.31 595 ARG B CA 1
ATOM 11528 C C . ARG B 1 595 ? 19.812 40.656 30.016 1 73.31 595 ARG B C 1
ATOM 11530 O O . ARG B 1 595 ? 19.797 39.688 29.281 1 73.31 595 ARG B O 1
ATOM 11537 N N . ILE B 1 596 ? 20.438 40.719 31.125 1 82.06 596 ILE B N 1
ATOM 11538 C CA . ILE B 1 596 ? 21.188 39.562 31.625 1 82.06 596 ILE B CA 1
ATOM 11539 C C . ILE B 1 596 ? 20.234 38.406 31.891 1 82.06 596 ILE B C 1
ATOM 11541 O O . ILE B 1 596 ? 20.484 37.281 31.484 1 82.06 596 ILE B O 1
ATOM 11545 N N . GLU B 1 597 ? 19.125 38.688 32.531 1 76.12 597 GLU B N 1
ATOM 11546 C CA . GLU B 1 597 ? 18.141 37.656 32.812 1 76.12 597 GLU B CA 1
ATOM 11547 C C . GLU B 1 597 ? 17.578 37.062 31.531 1 76.12 597 GLU B C 1
ATOM 11549 O O . GLU B 1 597 ? 17.359 35.844 31.453 1 76.12 597 GLU B O 1
ATOM 11554 N N . GLY B 1 598 ? 17.25 37.875 30.562 1 74.62 598 GLY B N 1
ATOM 11555 C CA . GLY B 1 598 ? 16.734 37.438 29.281 1 74.62 598 GLY B CA 1
ATOM 11556 C C . GLY B 1 598 ? 17.688 36.5 28.547 1 74.62 598 GLY B C 1
ATOM 11557 O O . GLY B 1 598 ? 17.281 35.469 27.984 1 74.62 598 GLY B O 1
ATOM 11558 N N . ILE B 1 599 ? 18.922 36.875 28.547 1 80.94 599 ILE B N 1
ATOM 11559 C CA . ILE B 1 599 ? 19.922 36.062 27.859 1 80.94 599 ILE B CA 1
ATOM 11560 C C . ILE B 1 599 ? 20.062 34.719 28.547 1 80.94 599 ILE B C 1
ATOM 11562 O O . ILE B 1 599 ? 20.125 33.656 27.875 1 80.94 599 ILE B O 1
ATOM 11566 N N . CYS B 1 600 ? 20.094 34.688 29.875 1 85.94 600 CYS B N 1
ATOM 11567 C CA . CYS B 1 600 ? 20.234 33.469 30.625 1 85.94 600 CYS B CA 1
ATOM 11568 C C . CYS B 1 600 ? 19.047 32.531 30.375 1 85.94 600 CYS B C 1
ATOM 11570 O O . CYS B 1 600 ? 19.219 31.344 30.156 1 85.94 600 CYS B O 1
ATOM 11572 N N . ARG B 1 601 ? 17.875 33.062 30.375 1 79 601 ARG B N 1
ATOM 11573 C CA . ARG B 1 601 ? 16.672 32.281 30.125 1 79 601 ARG B CA 1
ATOM 11574 C C . ARG B 1 601 ? 16.672 31.734 28.703 1 79 601 ARG B C 1
ATOM 11576 O O . ARG B 1 601 ? 16.234 30.594 28.484 1 79 601 ARG B O 1
ATOM 11583 N N . SER B 1 602 ? 17.016 32.562 27.781 1 81.25 602 SER B N 1
ATOM 11584 C CA . SER B 1 602 ? 17.062 32.125 26.375 1 81.25 602 SER B CA 1
ATOM 11585 C C . SER B 1 602 ? 18.078 31.031 26.172 1 81.25 602 SER B C 1
ATOM 11587 O O . SER B 1 602 ? 17.844 30.094 25.406 1 81.25 602 SER B O 1
ATOM 11589 N N . ILE B 1 603 ? 19.188 31.203 26.797 1 89.75 603 ILE B N 1
ATOM 11590 C CA . ILE B 1 603 ? 20.219 30.188 26.688 1 89.75 603 ILE B CA 1
ATOM 11591 C C . ILE B 1 603 ? 19.672 28.844 27.203 1 89.75 603 ILE B C 1
ATOM 11593 O O . ILE B 1 603 ? 19.875 27.812 26.578 1 89.75 603 ILE B O 1
ATOM 11597 N N . GLU B 1 604 ? 19 28.938 28.281 1 87.69 604 GLU B N 1
ATOM 11598 C CA . GLU B 1 604 ? 18.453 27.719 28.891 1 87.69 604 GLU B CA 1
ATOM 11599 C C . GLU B 1 604 ? 17.391 27.078 27.984 1 87.69 604 GLU B C 1
ATOM 11601 O O . GLU B 1 604 ? 17.469 25.906 27.672 1 87.69 604 GLU B O 1
ATOM 11606 N N . ARG B 1 605 ? 16.422 27.797 27.547 1 80.62 605 ARG B N 1
ATOM 11607 C CA . ARG B 1 605 ? 15.234 27.281 26.875 1 80.62 605 ARG B CA 1
ATOM 11608 C C . ARG B 1 605 ? 15.523 26.969 25.406 1 80.62 605 ARG B C 1
ATOM 11610 O O . ARG B 1 605 ? 14.953 26.031 24.844 1 80.62 605 ARG B O 1
ATOM 11617 N N . ARG B 1 606 ? 16.406 27.719 24.766 1 84.25 606 ARG B N 1
ATOM 11618 C CA . ARG B 1 606 ? 16.594 27.609 23.328 1 84.25 606 ARG B CA 1
ATOM 11619 C C . ARG B 1 606 ? 17.75 26.672 22.984 1 84.25 606 ARG B C 1
ATOM 11621 O O . ARG B 1 606 ? 17.812 26.125 21.891 1 84.25 606 ARG B O 1
ATOM 11628 N N . VAL B 1 607 ? 18.578 26.594 23.953 1 92.38 607 VAL B N 1
ATOM 11629 C CA . VAL B 1 607 ? 19.766 25.859 23.562 1 92.38 607 VAL B CA 1
ATOM 11630 C C . VAL B 1 607 ? 19.984 24.688 24.516 1 92.38 607 VAL B C 1
ATOM 11632 O O . VAL B 1 607 ? 19.906 23.531 24.125 1 92.38 607 VAL B O 1
ATOM 11635 N N . LEU B 1 608 ? 20.109 25.047 25.781 1 94.5 608 LEU B N 1
ATOM 11636 C CA . LEU B 1 608 ? 20.531 24.016 26.719 1 94.5 608 LEU B CA 1
ATOM 11637 C C . LEU B 1 608 ? 19.5 22.906 26.828 1 94.5 608 LEU B C 1
ATOM 11639 O O . LEU B 1 608 ? 19.844 21.719 26.859 1 94.5 608 LEU B O 1
ATOM 11643 N N . MET B 1 609 ? 18.203 23.203 26.906 1 90.12 609 MET B N 1
ATOM 11644 C CA . MET B 1 609 ? 17.156 22.188 27.031 1 90.12 609 MET B CA 1
ATOM 11645 C C . MET B 1 609 ? 17.078 21.312 25.781 1 90.12 609 MET B C 1
ATOM 11647 O O . MET B 1 609 ? 17.094 20.094 25.891 1 90.12 609 MET B O 1
ATOM 11651 N N . PRO B 1 610 ? 17.016 21.891 24.609 1 92.25 610 PRO B N 1
ATOM 11652 C CA . PRO B 1 610 ? 17.031 21.047 23.406 1 92.25 610 PRO B CA 1
ATOM 11653 C C . PRO B 1 610 ? 18.266 20.172 23.297 1 92.25 610 PRO B C 1
ATOM 11655 O O . PRO B 1 610 ? 18.172 19 22.938 1 92.25 610 PRO B O 1
ATOM 11658 N N . LEU B 1 611 ? 19.438 20.75 23.625 1 97 611 LEU B N 1
ATOM 11659 C CA . LEU B 1 611 ? 20.672 19.984 23.516 1 97 611 LEU B CA 1
ATOM 11660 C C . LEU B 1 611 ? 20.641 18.781 24.453 1 97 611 LEU B C 1
ATOM 11662 O O . LEU B 1 611 ? 21.156 17.703 24.109 1 97 611 LEU B O 1
ATOM 11666 N N . ALA B 1 612 ? 20.094 19.016 25.609 1 95.12 612 ALA B N 1
ATOM 11667 C CA . ALA B 1 612 ? 20 17.906 26.562 1 95.12 612 ALA B CA 1
ATOM 11668 C C . ALA B 1 612 ? 19.125 16.781 26 1 95.12 612 ALA B C 1
ATOM 11670 O O . ALA B 1 612 ? 19.453 15.602 26.141 1 95.12 612 ALA B O 1
ATOM 11671 N N . GLY B 1 613 ? 17.969 17.109 25.453 1 94.19 613 GLY B N 1
ATOM 11672 C CA . GLY B 1 613 ? 17.109 16.125 24.812 1 94.19 613 GLY B CA 1
ATOM 11673 C C . GLY B 1 613 ? 17.797 15.398 23.656 1 94.19 613 GLY B C 1
ATOM 11674 O O . GLY B 1 613 ? 17.688 14.18 23.547 1 94.19 613 GLY B O 1
ATOM 11675 N N . TRP B 1 614 ? 18.531 16.156 22.844 1 97.56 614 TRP B N 1
ATOM 11676 C CA . TRP B 1 614 ? 19.219 15.586 21.688 1 97.56 614 TRP B CA 1
ATOM 11677 C C . TRP B 1 614 ? 20.312 14.609 22.141 1 97.56 614 TRP B C 1
ATOM 11679 O O . TRP B 1 614 ? 20.484 13.555 21.516 1 97.56 614 TRP B O 1
ATOM 11689 N N . LYS B 1 615 ? 21.031 15 23.188 1 96.62 615 LYS B N 1
ATOM 11690 C CA . LYS B 1 615 ? 22.078 14.117 23.703 1 96.62 615 LYS B CA 1
ATOM 11691 C C . LYS B 1 615 ? 21.5 12.781 24.156 1 96.62 615 LYS B C 1
ATOM 11693 O O . LYS B 1 615 ? 22.078 11.727 23.891 1 96.62 615 LYS B O 1
ATOM 11698 N N . GLY B 1 616 ? 20.344 12.859 24.812 1 93.94 616 GLY B N 1
ATOM 11699 C CA . GLY B 1 616 ? 19.672 11.633 25.203 1 93.94 616 GLY B CA 1
ATOM 11700 C C . GLY B 1 616 ? 19.297 10.75 24.016 1 93.94 616 GLY B C 1
ATOM 11701 O O . GLY B 1 616 ? 19.438 9.531 24.094 1 93.94 616 GLY B O 1
ATOM 11702 N N . MET B 1 617 ? 18.828 11.305 22.953 1 95.44 617 MET B N 1
ATOM 11703 C CA . MET B 1 617 ? 18.484 10.586 21.734 1 95.44 617 MET B CA 1
ATOM 11704 C C . MET B 1 617 ? 19.703 9.922 21.109 1 95.44 617 MET B C 1
ATOM 11706 O O . MET B 1 617 ? 19.672 8.742 20.766 1 95.44 617 MET B O 1
ATOM 11710 N N . LEU B 1 618 ? 20.781 10.664 21.031 1 97.31 618 LEU B N 1
ATOM 11711 C CA . LEU B 1 618 ? 22.016 10.188 20.422 1 97.31 618 LEU B CA 1
ATOM 11712 C C . LEU B 1 618 ? 22.625 9.047 21.234 1 97.31 618 LEU B C 1
ATOM 11714 O O . LEU B 1 618 ? 23.188 8.102 20.672 1 97.31 618 LEU B O 1
ATOM 11718 N N . ASP B 1 619 ? 22.516 9.133 22.516 1 94.25 619 ASP B N 1
ATOM 11719 C CA . ASP B 1 619 ? 23 8.062 23.391 1 94.25 619 ASP B CA 1
ATOM 11720 C C . ASP B 1 619 ? 22.281 6.75 23.094 1 94.25 619 ASP B C 1
ATOM 11722 O O . ASP B 1 619 ? 22.891 5.676 23.172 1 94.25 619 ASP B O 1
ATOM 11726 N N . GLY B 1 620 ? 21.016 6.891 22.766 1 91.69 620 GLY B N 1
ATOM 11727 C C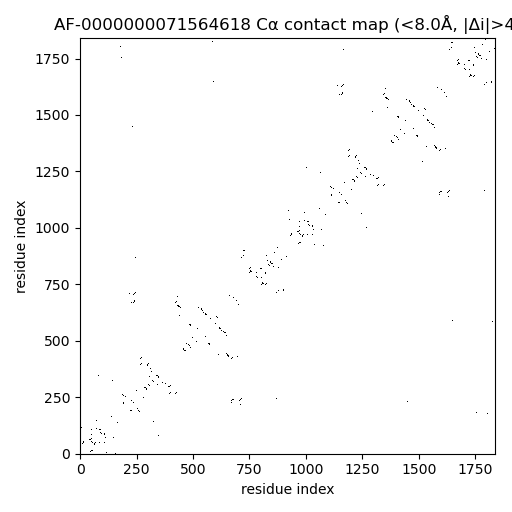A . GLY B 1 620 ? 20.266 5.711 22.375 1 91.69 620 GLY B CA 1
ATOM 11728 C C . GLY B 1 620 ? 20.812 5.035 21.141 1 91.69 620 GLY B C 1
ATOM 11729 O O . GLY B 1 620 ? 20.859 3.807 21.047 1 91.69 620 GLY B O 1
ATOM 11730 N N . VAL B 1 621 ? 21.234 5.766 20.156 1 94 621 VAL B N 1
ATOM 11731 C CA . VAL B 1 621 ? 21.797 5.242 18.906 1 94 621 VAL B CA 1
ATOM 11732 C C . VAL B 1 621 ? 23.141 4.566 19.188 1 94 621 VAL B C 1
ATOM 11734 O O . VAL B 1 621 ? 23.438 3.502 18.641 1 94 621 VAL B O 1
ATOM 11737 N N . VAL B 1 622 ? 23.953 5.242 20.062 1 93.5 622 VAL B N 1
ATOM 11738 C CA . VAL B 1 622 ? 25.266 4.719 20.422 1 93.5 622 VAL B CA 1
ATOM 11739 C C . VAL B 1 622 ? 25.109 3.342 21.062 1 93.5 622 VAL B C 1
ATOM 11741 O O . VAL B 1 622 ? 25.938 2.451 20.844 1 93.5 622 VAL B O 1
ATOM 11744 N N . GLN B 1 623 ? 24.078 3.133 21.781 1 86.81 623 GLN B N 1
ATOM 11745 C CA . GLN B 1 623 ? 23.859 1.881 22.484 1 86.81 623 GLN B CA 1
ATOM 11746 C C . GLN B 1 623 ? 23.203 0.841 21.578 1 86.81 623 GLN B C 1
ATOM 11748 O O . GLN B 1 623 ? 22.828 -0.238 22.047 1 86.81 623 GLN B O 1
ATOM 11753 N N . GLY B 1 624 ? 23.078 1.005 20.328 1 76 624 GLY B N 1
ATOM 11754 C CA . GLY B 1 624 ? 22.625 0.008 19.375 1 76 624 GLY B CA 1
ATOM 11755 C C . GLY B 1 624 ? 21.203 0.263 18.875 1 76 624 GLY B C 1
ATOM 11756 O O . GLY B 1 624 ? 20.656 -0.54 18.109 1 76 624 GLY B O 1
ATOM 11757 N N . GLY B 1 625 ? 20.734 1.418 19.094 1 61.41 625 GLY B N 1
ATOM 11758 C CA . GLY B 1 625 ? 19.453 1.842 18.516 1 61.41 625 GLY B CA 1
ATOM 11759 C C . GLY B 1 625 ? 18.297 0.982 18.953 1 61.41 625 GLY B C 1
ATOM 11760 O O . GLY B 1 625 ? 17.234 0.979 18.297 1 61.41 625 GLY B O 1
ATOM 11761 N N . GLY B 1 626 ? 18.641 -0.117 19.75 1 57.56 626 GLY B N 1
ATOM 11762 C CA . GLY B 1 626 ? 17.625 -1.096 20.109 1 57.56 626 GLY B CA 1
ATOM 11763 C C . GLY B 1 626 ? 16.453 -0.493 20.859 1 57.56 626 GLY B C 1
ATOM 11764 O O . GLY B 1 626 ? 16.516 0.663 21.297 1 57.56 626 GLY B O 1
ATOM 11765 N N . VAL B 1 627 ? 15.289 -1.077 20.641 1 53.12 627 VAL B N 1
ATOM 11766 C CA . VAL B 1 627 ? 14.023 -0.695 21.25 1 53.12 627 VAL B CA 1
ATOM 11767 C C . VAL B 1 627 ? 14.195 -0.607 22.766 1 53.12 627 VAL B C 1
ATOM 11769 O O . VAL B 1 627 ? 14.328 -1.63 23.438 1 53.12 627 VAL B O 1
ATOM 11772 N N . VAL B 1 628 ? 15.219 0.146 23.172 1 49.28 628 VAL B N 1
ATOM 11773 C CA . VAL B 1 628 ? 15.281 0.197 24.625 1 49.28 628 VAL B CA 1
ATOM 11774 C C . VAL B 1 628 ? 13.875 0.337 25.203 1 49.28 628 VAL B C 1
ATOM 11776 O O . VAL B 1 628 ? 12.914 -0.187 24.641 1 49.28 628 VAL B O 1
ATOM 11779 N N . GLU B 1 629 ? 13.766 1.735 25.984 1 54.69 629 GLU B N 1
ATOM 11780 C CA . GLU B 1 629 ? 12.703 2.055 26.938 1 54.69 629 GLU B CA 1
ATOM 11781 C C . GLU B 1 629 ? 11.344 2.135 26.234 1 54.69 629 GLU B C 1
ATOM 11783 O O . GLU B 1 629 ? 11.172 2.908 25.297 1 54.69 629 GLU B O 1
ATOM 11788 N N . ARG B 1 630 ? 10.422 1.174 26.453 1 70.56 630 ARG B N 1
ATOM 11789 C CA . ARG B 1 630 ? 9.062 0.88 26.016 1 70.56 630 ARG B CA 1
ATOM 11790 C C . ARG B 1 630 ? 8.18 2.121 26.094 1 70.56 630 ARG B C 1
ATOM 11792 O O . ARG B 1 630 ? 7.043 2.113 25.625 1 70.56 630 ARG B O 1
ATOM 11799 N N . GLN B 1 631 ? 8.844 3.223 26.406 1 89.5 631 GLN B N 1
ATOM 11800 C CA . GLN B 1 631 ? 7.941 4.363 26.562 1 89.5 631 GLN B CA 1
ATOM 11801 C C . GLN B 1 631 ? 8 5.27 25.328 1 89.5 631 GLN B C 1
ATOM 11803 O O . GLN B 1 631 ? 7.035 5.973 25.016 1 89.5 631 GLN B O 1
ATOM 11808 N N . TYR B 1 632 ? 9.234 5.18 24.562 1 93.38 632 TYR B N 1
ATOM 11809 C CA . TYR B 1 632 ? 9.43 6.043 23.406 1 93.38 632 TYR B CA 1
ATOM 11810 C C . TYR B 1 632 ? 9.664 5.215 22.141 1 93.38 632 TYR B C 1
ATOM 11812 O O . TYR B 1 632 ? 9.969 4.023 22.219 1 93.38 632 TYR B O 1
ATOM 11820 N N . ILE B 1 633 ? 9.406 5.777 21.016 1 93.94 633 ILE B N 1
ATOM 11821 C CA . ILE B 1 633 ? 9.805 5.242 19.719 1 93.94 633 ILE B CA 1
ATOM 11822 C C . ILE B 1 633 ? 10.656 6.273 18.969 1 93.94 633 ILE B C 1
ATOM 11824 O O . ILE B 1 633 ? 10.336 7.461 18.969 1 93.94 633 ILE B O 1
ATOM 11828 N N . ASP B 1 634 ? 11.781 5.855 18.547 1 95.12 634 ASP B N 1
ATOM 11829 C CA . ASP B 1 634 ? 12.695 6.688 17.766 1 95.12 634 ASP B CA 1
ATOM 11830 C C . ASP B 1 634 ? 12.742 6.234 16.312 1 95.12 634 ASP B C 1
ATOM 11832 O O . ASP B 1 634 ? 12.625 5.043 16.016 1 95.12 634 ASP B O 1
ATOM 11836 N N . TRP B 1 635 ? 12.891 7.137 15.359 1 95.75 635 TRP B N 1
ATOM 11837 C CA . TRP B 1 635 ? 13.094 6.758 13.961 1 95.75 635 TRP B CA 1
ATOM 11838 C C . TRP B 1 635 ? 13.859 7.84 13.211 1 95.75 635 TRP B C 1
ATOM 11840 O O . TRP B 1 635 ? 14 8.961 13.695 1 95.75 635 TRP B O 1
ATOM 11850 N N . PHE B 1 636 ? 14.469 7.508 12.133 1 97.06 636 PHE B N 1
ATOM 11851 C CA . PHE B 1 636 ? 15.117 8.422 11.203 1 97.06 636 PHE B CA 1
ATOM 11852 C C . PHE B 1 636 ? 14.172 8.797 10.062 1 97.06 636 PHE B C 1
ATOM 11854 O O . PHE B 1 636 ? 13.336 7.988 9.656 1 97.06 636 PHE B O 1
ATOM 11861 N N . SER B 1 637 ? 14.273 10 9.641 1 97.06 637 SER B N 1
ATOM 11862 C CA . SER B 1 637 ? 13.406 10.406 8.531 1 97.06 637 SER B CA 1
ATOM 11863 C C . SER B 1 637 ? 14.133 11.352 7.582 1 97.06 637 SER B C 1
ATOM 11865 O O . SER B 1 637 ? 15.109 12 7.969 1 97.06 637 SER B O 1
ATOM 11867 N N . VAL B 1 638 ? 13.797 11.312 6.348 1 96.69 638 VAL B N 1
ATOM 11868 C CA . VAL B 1 638 ? 14.133 12.312 5.336 1 96.69 638 VAL B CA 1
ATOM 11869 C C . VAL B 1 638 ? 12.852 12.977 4.828 1 96.69 638 VAL B C 1
ATOM 11871 O O . VAL B 1 638 ? 11.969 12.305 4.293 1 96.69 638 VAL B O 1
ATOM 11874 N N . ASP B 1 639 ? 12.758 14.211 5.109 1 94.62 639 ASP B N 1
ATOM 11875 C CA . ASP B 1 639 ? 11.57 14.953 4.691 1 94.62 639 ASP B CA 1
ATOM 11876 C C . ASP B 1 639 ? 11.711 15.453 3.254 1 94.62 639 ASP B C 1
ATOM 11878 O O . ASP B 1 639 ? 12.742 16.031 2.891 1 94.62 639 ASP B O 1
ATOM 11882 N N . ARG B 1 640 ? 10.664 15.203 2.488 1 90.81 640 ARG B N 1
ATOM 11883 C CA . ARG B 1 640 ? 10.727 15.492 1.058 1 90.81 640 ARG B CA 1
ATOM 11884 C C . ARG B 1 640 ? 9.508 16.297 0.606 1 90.81 640 ARG B C 1
ATOM 11886 O O . ARG B 1 640 ? 8.43 16.188 1.198 1 90.81 640 ARG B O 1
ATOM 11893 N N . ILE B 1 641 ? 9.68 17.156 -0.364 1 82.06 641 ILE B N 1
ATOM 11894 C CA . ILE B 1 641 ? 8.617 17.859 -1.081 1 82.06 641 ILE B CA 1
ATOM 11895 C C . ILE B 1 641 ? 8.781 17.641 -2.584 1 82.06 641 ILE B C 1
ATOM 11897 O O . ILE B 1 641 ? 9.82 18 -3.156 1 82.06 641 ILE B O 1
ATOM 11901 N N . ASP B 1 642 ? 7.867 17.016 -3.236 1 79.25 642 ASP B N 1
ATOM 11902 C CA . ASP B 1 642 ? 7.887 16.719 -4.664 1 79.25 642 ASP B CA 1
ATOM 11903 C C . ASP B 1 642 ? 9.172 15.992 -5.059 1 79.25 642 ASP B C 1
ATOM 11905 O O . ASP B 1 642 ? 9.836 16.359 -6.023 1 79.25 642 ASP B O 1
ATOM 11909 N N . GLY B 1 643 ? 9.625 15.117 -4.23 1 82.88 643 GLY B N 1
ATOM 11910 C CA . GLY B 1 643 ? 10.758 14.25 -4.531 1 82.88 643 GLY B CA 1
ATOM 11911 C C . GLY B 1 643 ? 12.094 14.836 -4.121 1 82.88 643 GLY B C 1
ATOM 11912 O O . GLY B 1 643 ? 13.125 14.18 -4.242 1 82.88 643 GLY B O 1
ATOM 11913 N N . ARG B 1 644 ? 12.078 16.047 -3.559 1 88.75 644 ARG B N 1
ATOM 11914 C CA . ARG B 1 644 ? 13.32 16.688 -3.15 1 88.75 644 ARG B CA 1
ATOM 11915 C C . ARG B 1 644 ? 13.461 16.688 -1.632 1 88.75 644 ARG B C 1
ATOM 11917 O O . ARG B 1 644 ? 12.531 17.078 -0.919 1 88.75 644 ARG B O 1
ATOM 11924 N N . ASP B 1 645 ? 14.695 16.312 -1.14 1 93 645 ASP B N 1
ATOM 11925 C CA . ASP B 1 645 ? 14.969 16.312 0.294 1 93 645 ASP B CA 1
ATOM 11926 C C . ASP B 1 645 ? 15.117 17.75 0.822 1 93 645 ASP B C 1
ATOM 11928 O O . ASP B 1 645 ? 15.828 18.562 0.227 1 93 645 ASP B O 1
ATOM 11932 N N . TYR B 1 646 ? 14.453 18.125 1.882 1 91.44 646 TYR B N 1
ATOM 11933 C CA . TYR B 1 646 ? 14.656 19.453 2.43 1 91.44 646 TYR B CA 1
ATOM 11934 C C . TYR B 1 646 ? 15.094 19.391 3.889 1 91.44 646 TYR B C 1
ATOM 11936 O O . TYR B 1 646 ? 15.562 20.375 4.453 1 91.44 646 TYR B O 1
ATOM 11944 N N . ASP B 1 647 ? 14.984 18.219 4.543 1 96.31 647 ASP B N 1
ATOM 11945 C CA . ASP B 1 647 ? 15.445 18.031 5.914 1 96.31 647 ASP B CA 1
ATOM 11946 C C . ASP B 1 647 ? 15.68 16.547 6.207 1 96.31 647 ASP B C 1
ATOM 11948 O O . ASP B 1 647 ? 15.305 15.688 5.414 1 96.31 647 ASP B O 1
ATOM 11952 N N . ALA B 1 648 ? 16.469 16.219 7.152 1 97.62 648 ALA B N 1
ATOM 11953 C CA . ALA B 1 648 ? 16.734 14.867 7.641 1 97.62 648 ALA B CA 1
ATOM 11954 C C . ALA B 1 648 ? 17.031 14.875 9.141 1 97.62 648 ALA B C 1
ATOM 11956 O O . ALA B 1 648 ? 17.609 15.828 9.664 1 97.62 648 ALA B O 1
ATOM 11957 N N . GLY B 1 649 ? 16.531 13.883 9.75 1 98 649 GLY B N 1
ATOM 11958 C CA . GLY B 1 649 ? 16.844 13.891 11.172 1 98 649 GLY B CA 1
ATOM 11959 C C . GLY B 1 649 ? 16.25 12.711 11.922 1 98 649 GLY B C 1
ATOM 11960 O O . GLY B 1 649 ? 15.891 11.695 11.312 1 98 649 GLY B O 1
ATOM 11961 N N . MET B 1 650 ? 16.328 12.805 13.211 1 97.56 650 MET B N 1
ATOM 11962 C CA . MET B 1 650 ? 15.883 11.789 14.164 1 97.56 650 MET B CA 1
ATOM 11963 C C . MET B 1 650 ? 14.727 12.312 15.016 1 97.56 650 MET B C 1
ATOM 11965 O O . MET B 1 650 ? 14.742 13.469 15.438 1 97.56 650 MET B O 1
ATOM 11969 N N . HIS B 1 651 ? 13.727 11.516 15.133 1 96.88 651 HIS B N 1
ATOM 11970 C CA . HIS B 1 651 ? 12.547 11.891 15.906 1 96.88 651 HIS B CA 1
ATOM 11971 C C . HIS B 1 651 ? 12.352 10.961 17.094 1 96.88 651 HIS B C 1
ATOM 11973 O O . HIS B 1 651 ? 12.656 9.766 17.016 1 96.88 651 HIS B O 1
ATOM 11979 N N . ARG B 1 652 ? 11.938 11.508 18.219 1 95.38 652 ARG B N 1
ATOM 11980 C CA . ARG B 1 652 ? 11.539 10.742 19.406 1 95.38 652 ARG B CA 1
ATOM 11981 C C . ARG B 1 652 ? 10.148 11.141 19.875 1 95.38 652 ARG B C 1
ATOM 11983 O O . ARG B 1 652 ? 9.898 12.312 20.172 1 95.38 652 ARG B O 1
ATOM 11990 N N . HIS B 1 653 ? 9.219 10.227 19.875 1 96.25 653 HIS B N 1
ATOM 11991 C CA . HIS B 1 653 ? 7.863 10.43 20.375 1 96.25 653 HIS B CA 1
ATOM 11992 C C . HIS B 1 653 ? 7.523 9.43 21.469 1 96.25 653 HIS B C 1
ATOM 11994 O O . HIS B 1 653 ? 8.055 8.32 21.5 1 96.25 653 HIS B O 1
ATOM 12000 N N . TRP B 1 654 ? 6.648 9.875 22.422 1 95.88 654 TRP B N 1
ATOM 12001 C CA . TRP B 1 654 ? 6.051 8.922 23.359 1 95.88 654 TRP B CA 1
ATOM 12002 C C . TRP B 1 654 ? 5.137 7.949 22.625 1 95.88 654 TRP B C 1
ATOM 12004 O O . TRP B 1 654 ? 4.383 8.344 21.719 1 95.88 654 TRP B O 1
ATOM 12014 N N . ILE B 1 655 ? 5.285 6.66 22.953 1 95.62 655 ILE B N 1
ATOM 12015 C CA . ILE B 1 655 ? 4.297 5.73 22.422 1 95.62 655 ILE B CA 1
ATOM 12016 C C . ILE B 1 655 ? 2.904 6.121 22.906 1 95.62 655 ILE B C 1
ATOM 12018 O O . ILE B 1 655 ? 1.966 6.238 22.125 1 95.62 655 ILE B O 1
ATOM 12022 N N . ASP B 1 656 ? 2.816 6.398 24.219 1 96.31 656 ASP B N 1
ATOM 12023 C CA . ASP B 1 656 ? 1.607 6.945 24.828 1 96.31 656 ASP B CA 1
ATOM 12024 C C . ASP B 1 656 ? 1.842 8.367 25.344 1 96.31 656 ASP B C 1
ATOM 12026 O O . ASP B 1 656 ? 2.277 8.562 26.469 1 96.31 656 ASP B O 1
ATOM 12030 N N . PRO B 1 657 ? 1.493 9.375 24.562 1 96.62 657 PRO B N 1
ATOM 12031 C CA . PRO B 1 657 ? 1.761 10.758 24.953 1 96.62 657 PRO B CA 1
ATOM 12032 C C . PRO B 1 657 ? 0.868 11.227 26.094 1 96.62 657 PRO B C 1
ATOM 12034 O O . PRO B 1 657 ? 1.104 12.289 26.672 1 96.62 657 PRO B O 1
ATOM 12037 N N . THR B 1 658 ? -0.144 10.438 26.484 1 96.5 658 THR B N 1
ATOM 12038 C CA . THR B 1 658 ? -1.042 10.852 27.562 1 96.5 658 THR B CA 1
ATOM 12039 C C . THR B 1 658 ? -0.391 10.641 28.922 1 96.5 658 THR B C 1
ATOM 12041 O O . THR B 1 658 ? -0.857 11.172 29.922 1 96.5 658 THR B O 1
ATOM 12044 N N . ARG B 1 659 ? 0.726 9.891 29.016 1 95.94 659 ARG B N 1
ATOM 12045 C CA . ARG B 1 659 ? 1.457 9.711 30.266 1 95.94 659 ARG B CA 1
ATOM 12046 C C . ARG B 1 659 ? 2.059 11.031 30.734 1 95.94 659 ARG B C 1
ATOM 12048 O O . ARG B 1 659 ? 1.77 11.484 31.844 1 95.94 659 ARG B O 1
ATOM 12055 N N . PRO B 1 660 ? 2.857 11.664 29.828 1 95.06 660 PRO B N 1
ATOM 12056 C CA . PRO B 1 660 ? 3.385 12.961 30.25 1 95.06 660 PRO B CA 1
ATOM 12057 C C . PRO B 1 660 ? 2.295 14.016 30.406 1 95.06 660 PRO B C 1
ATOM 12059 O O . PRO B 1 660 ? 2.408 14.906 31.25 1 95.06 660 PRO B O 1
ATOM 12062 N N . PHE B 1 661 ? 1.202 13.961 29.75 1 95.88 661 PHE B N 1
ATOM 12063 C CA . PHE B 1 661 ? 0.079 14.883 29.859 1 95.88 661 PHE B CA 1
ATOM 12064 C C . PHE B 1 661 ? -0.583 14.773 31.219 1 95.88 661 PHE B C 1
ATOM 12066 O O . PHE B 1 661 ? -0.818 15.781 31.891 1 95.88 661 PHE B O 1
ATOM 12073 N N . ALA B 1 662 ? -0.836 13.562 31.609 1 95.94 662 ALA B N 1
ATOM 12074 C CA . ALA B 1 662 ? -1.463 13.328 32.906 1 95.94 662 ALA B CA 1
ATOM 12075 C C . ALA B 1 662 ? -0.564 13.805 34.031 1 95.94 662 ALA B C 1
ATOM 12077 O O . ALA B 1 662 ? -1.035 14.43 35 1 95.94 662 ALA B O 1
ATOM 12078 N N . LYS B 1 663 ? 0.646 13.547 33.906 1 94.25 663 LYS B N 1
ATOM 12079 C CA . LYS B 1 663 ? 1.593 13.867 34.969 1 94.25 663 LYS B CA 1
ATOM 12080 C C . LYS B 1 663 ? 1.84 15.367 35.062 1 94.25 663 LYS B C 1
ATOM 12082 O O . LYS B 1 663 ? 1.84 15.938 36.156 1 94.25 663 LYS B O 1
ATOM 12087 N N . ALA B 1 664 ? 1.991 16.016 33.938 1 92.69 664 ALA B N 1
ATOM 12088 C CA . ALA B 1 664 ? 2.428 17.406 33.906 1 92.69 664 ALA B CA 1
ATOM 12089 C C . ALA B 1 664 ? 1.234 18.359 33.969 1 92.69 664 ALA B C 1
ATOM 12091 O O . ALA B 1 664 ? 1.344 19.469 34.5 1 92.69 664 ALA B O 1
ATOM 12092 N N . VAL B 1 665 ? 0.051 17.969 33.5 1 94.56 665 VAL B N 1
ATOM 12093 C CA . VAL B 1 665 ? -1.059 18.891 33.312 1 94.56 665 VAL B CA 1
ATOM 12094 C C . VAL B 1 665 ? -2.203 18.516 34.25 1 94.56 665 VAL B C 1
ATOM 12096 O O . VAL B 1 665 ? -2.682 19.344 35.031 1 94.56 665 VAL B O 1
ATOM 12099 N N . VAL B 1 666 ? -2.561 17.234 34.281 1 95.31 666 VAL B N 1
ATOM 12100 C CA . VAL B 1 666 ? -3.814 16.844 34.938 1 95.31 666 VAL B CA 1
ATOM 12101 C C . VAL B 1 666 ? -3.59 16.625 36.438 1 95.31 666 VAL B C 1
ATOM 12103 O O . VAL B 1 666 ? -4.355 17.125 37.25 1 95.31 666 VAL B O 1
ATOM 12106 N N . GLU B 1 667 ? -2.594 15.961 36.781 1 93.5 667 GLU B N 1
ATOM 12107 C CA . GLU B 1 667 ? -2.326 15.586 38.188 1 93.5 667 GLU B CA 1
ATOM 12108 C C . GLU B 1 667 ? -2.18 16.812 39.062 1 93.5 667 GLU B C 1
ATOM 12110 O O . GLU B 1 667 ? -2.705 16.859 40.188 1 93.5 667 GLU B O 1
ATOM 12115 N N . PRO B 1 668 ? -1.446 17.844 38.562 1 91.88 668 PRO B N 1
ATOM 12116 C CA . PRO B 1 668 ? -1.298 19.031 39.406 1 91.88 668 PRO B CA 1
ATOM 12117 C C . PRO B 1 668 ? -2.58 19.859 39.5 1 91.88 668 PRO B C 1
ATOM 12119 O O . PRO B 1 668 ? -2.732 20.656 40.406 1 91.88 668 PRO B O 1
ATOM 12122 N N . ALA B 1 669 ? -3.498 19.703 38.625 1 94.06 669 ALA B N 1
ATOM 12123 C CA . ALA B 1 669 ? -4.754 20.453 38.656 1 94.06 669 ALA B CA 1
ATOM 12124 C C . ALA B 1 669 ? -5.688 19.938 39.75 1 94.06 669 ALA B C 1
ATOM 12126 O O . ALA B 1 669 ? -5.445 18.875 40.312 1 94.06 669 ALA B O 1
ATOM 12127 N N . HIS B 1 670 ? -6.648 20.797 40.094 1 95.88 670 HIS B N 1
ATOM 12128 C CA . HIS B 1 670 ? -7.648 20.391 41.062 1 95.88 670 HIS B CA 1
ATOM 12129 C C . HIS B 1 670 ? -8.906 19.859 40.375 1 95.88 670 HIS B C 1
ATOM 12131 O O . HIS B 1 670 ? -9.594 18.984 40.906 1 95.88 670 HIS B O 1
ATOM 12137 N N . GLY B 1 671 ? -9.203 20.312 39.312 1 96.94 671 GLY B N 1
ATOM 12138 C CA . GLY B 1 671 ? -10.344 19.906 38.5 1 96.94 671 GLY B CA 1
ATOM 12139 C C . GLY B 1 671 ? -10.109 20.094 37 1 96.94 671 GLY B C 1
ATOM 12140 O O . GLY B 1 671 ? -9.57 21.109 36.594 1 96.94 671 GLY B O 1
ATOM 12141 N N . VAL B 1 672 ? -10.453 19.078 36.25 1 97.81 672 VAL B N 1
ATOM 12142 C CA . VAL B 1 672 ? -10.258 19.109 34.812 1 97.81 672 VAL B CA 1
ATOM 12143 C C . VAL B 1 672 ? -11.5 18.562 34.094 1 97.81 672 VAL B C 1
ATOM 12145 O O . VAL B 1 672 ? -12.07 17.562 34.531 1 97.81 672 VAL B O 1
ATOM 12148 N N . VAL B 1 673 ? -11.961 19.266 33.125 1 98.31 673 VAL B N 1
ATOM 12149 C CA . VAL B 1 673 ? -13.016 18.797 32.219 1 98.31 673 VAL B CA 1
ATOM 12150 C C . VAL B 1 673 ? -12.438 18.5 30.844 1 98.31 673 VAL B C 1
ATOM 12152 O O . VAL B 1 673 ? -11.766 19.359 30.25 1 98.31 673 VAL B O 1
ATOM 12155 N N . ILE B 1 674 ? -12.57 17.328 30.359 1 97.75 674 ILE B N 1
ATOM 12156 C CA . ILE B 1 674 ? -12.281 17 28.969 1 97.75 674 ILE B CA 1
ATOM 12157 C C . ILE B 1 674 ? -13.578 16.656 28.25 1 97.75 674 ILE B C 1
ATOM 12159 O O . ILE B 1 674 ? -14.242 15.672 28.578 1 97.75 674 ILE B O 1
ATOM 12163 N N . THR B 1 675 ? -13.906 17.484 27.344 1 96.44 675 THR B N 1
ATOM 12164 C CA . THR B 1 675 ? -15.211 17.328 26.719 1 96.44 675 THR B CA 1
ATOM 12165 C C . THR B 1 675 ? -15.086 17.344 25.188 1 96.44 675 THR B C 1
ATOM 12167 O O . THR B 1 675 ? -14.164 17.953 24.641 1 96.44 675 THR B O 1
ATOM 12170 N N . SER B 1 676 ? -15.867 16.594 24.531 1 93.06 676 SER B N 1
ATOM 12171 C CA . SER B 1 676 ? -15.922 16.484 23.078 1 93.06 676 SER B CA 1
ATOM 12172 C C . SER B 1 676 ? -17.219 15.828 22.625 1 93.06 676 SER B C 1
ATOM 12174 O O . SER B 1 676 ? -17.938 15.242 23.422 1 93.06 676 SER B O 1
ATOM 12176 N N . ALA B 1 677 ? -17.5 15.984 21.344 1 89.31 677 ALA B N 1
ATOM 12177 C CA . ALA B 1 677 ? -18.609 15.242 20.75 1 89.31 677 ALA B CA 1
ATOM 12178 C C . ALA B 1 677 ? -18.219 13.805 20.453 1 89.31 677 ALA B C 1
ATOM 12180 O O . ALA B 1 677 ? -19.078 12.945 20.234 1 89.31 677 ALA B O 1
ATOM 12181 N N . THR B 1 678 ? -16.891 13.531 20.5 1 89.5 678 THR B N 1
ATOM 12182 C CA . THR B 1 678 ? -16.422 12.234 20.016 1 89.5 678 THR B CA 1
ATOM 12183 C C . THR B 1 678 ? -15.383 11.648 20.969 1 89.5 678 THR B C 1
ATOM 12185 O O . THR B 1 678 ? -14.32 11.203 20.531 1 89.5 678 THR B O 1
ATOM 12188 N N . LEU B 1 679 ? -15.672 11.562 22.188 1 93.19 679 LEU B N 1
ATOM 12189 C CA . LEU B 1 679 ? -14.75 10.906 23.094 1 93.19 679 LEU B CA 1
ATOM 12190 C C . LEU B 1 679 ? -14.797 9.391 22.922 1 93.19 679 LEU B C 1
ATOM 12192 O O . LEU B 1 679 ? -13.758 8.734 22.828 1 93.19 679 LEU B O 1
ATOM 12196 N N . LYS B 1 680 ? -16.047 8.82 22.828 1 89.31 680 LYS B N 1
ATOM 12197 C CA . LYS B 1 680 ? -16.234 7.383 22.656 1 89.31 680 LYS B CA 1
ATOM 12198 C C . LYS B 1 680 ? -16.094 6.984 21.188 1 89.31 680 LYS B C 1
ATOM 12200 O O . LYS B 1 680 ? -16.469 7.754 20.297 1 89.31 680 LYS B O 1
ATOM 12205 N N . ASP B 1 681 ? -15.594 5.797 20.828 1 84.25 681 ASP B N 1
ATOM 12206 C CA . ASP B 1 681 ? -15.273 5.395 19.453 1 84.25 681 ASP B CA 1
ATOM 12207 C C . ASP B 1 681 ? -16.484 4.762 18.781 1 84.25 681 ASP B C 1
ATOM 12209 O O . ASP B 1 681 ? -16.562 4.699 17.547 1 84.25 681 ASP B O 1
ATOM 12213 N N . GLY B 1 682 ? -17.5 4.191 19.531 1 85.19 682 GLY B N 1
ATOM 12214 C CA . GLY B 1 682 ? -18.672 3.584 18.922 1 85.19 682 GLY B CA 1
ATOM 12215 C C . GLY B 1 682 ? -18.453 2.146 18.5 1 85.19 682 GLY B C 1
ATOM 12216 O O . GLY B 1 682 ? -18.875 1.741 17.406 1 85.19 682 GLY B O 1
ATOM 12217 N N . SER B 1 683 ? -17.75 1.317 19.109 1 83.31 683 SER B N 1
ATOM 12218 C CA . SER B 1 683 ? -17.453 -0.08 18.812 1 83.31 683 SER B CA 1
ATOM 12219 C C . SER B 1 683 ? -18.672 -0.962 19 1 83.31 683 SER B C 1
ATOM 12221 O O . SER B 1 683 ? -18.719 -2.088 18.5 1 83.31 683 SER B O 1
ATOM 12223 N N . GLY B 1 684 ? -19.656 -0.438 19.672 1 82.31 684 GLY B N 1
ATOM 12224 C CA . GLY B 1 684 ? -20.859 -1.211 19.969 1 82.31 684 GLY B CA 1
ATOM 12225 C C . GLY B 1 684 ? -20.938 -1.627 21.438 1 82.31 684 GLY B C 1
ATOM 12226 O O . GLY B 1 684 ? -22.016 -2.008 21.906 1 82.31 684 GLY B O 1
ATOM 12227 N N . ASP B 1 685 ? -19.766 -1.534 22.078 1 89.56 685 ASP B N 1
ATOM 12228 C CA . ASP B 1 685 ? -19.703 -1.843 23.5 1 89.56 685 ASP B CA 1
ATOM 12229 C C . ASP B 1 685 ? -19.406 -0.592 24.312 1 89.56 685 ASP B C 1
ATOM 12231 O O . ASP B 1 685 ? -18.312 -0.025 24.219 1 89.56 685 ASP B O 1
ATOM 12235 N N . VAL B 1 686 ? -20.328 -0.202 25.172 1 90.56 686 VAL B N 1
ATOM 12236 C CA . VAL B 1 686 ? -20.266 1.065 25.891 1 90.56 686 VAL B CA 1
ATOM 12237 C C . VAL B 1 686 ? -19.031 1.095 26.766 1 90.56 686 VAL B C 1
ATOM 12239 O O . VAL B 1 686 ? -18.312 2.104 26.828 1 90.56 686 VAL B O 1
ATOM 12242 N N . GLU B 1 687 ? -18.766 0.069 27.469 1 92.94 687 GLU B N 1
ATOM 12243 C CA . GLU B 1 687 ? -17.609 0.033 28.375 1 92.94 687 GLU B CA 1
ATOM 12244 C C . GLU B 1 687 ? -16.297 0.125 27.594 1 92.94 687 GLU B C 1
ATOM 12246 O O . GLU B 1 687 ? -15.383 0.846 27.984 1 92.94 687 GLU B O 1
ATOM 12251 N N . THR B 1 688 ? -16.234 -0.577 26.516 1 90.5 688 THR B N 1
ATOM 12252 C CA . THR B 1 688 ? -15.055 -0.527 25.656 1 90.5 688 THR B CA 1
ATOM 12253 C C . THR B 1 688 ? -14.844 0.879 25.109 1 90.5 688 THR B C 1
ATOM 12255 O O . THR B 1 688 ? -13.711 1.347 24.984 1 90.5 688 THR B O 1
ATOM 12258 N N . ASP B 1 689 ? -15.953 1.5 24.859 1 92.81 689 ASP B N 1
ATOM 12259 C CA . ASP B 1 689 ? -15.891 2.85 24.297 1 92.81 689 ASP B CA 1
ATOM 12260 C C . ASP B 1 689 ? -15.344 3.838 25.328 1 92.81 689 ASP B C 1
ATOM 12262 O O . ASP B 1 689 ? -14.523 4.699 25 1 92.81 689 ASP B O 1
ATOM 12266 N N . TRP B 1 690 ? -15.789 3.709 26.562 1 95 690 TRP B N 1
ATOM 12267 C CA . TRP B 1 690 ? -15.305 4.598 27.625 1 95 690 TRP B CA 1
ATOM 12268 C C . TRP B 1 690 ? -13.844 4.32 27.938 1 95 690 TRP B C 1
ATOM 12270 O O . TRP B 1 690 ? -13.07 5.246 28.203 1 95 690 TRP B O 1
ATOM 12280 N N . ARG B 1 691 ? -13.484 3.125 27.906 1 92.69 691 ARG B N 1
ATOM 12281 C CA . ARG B 1 691 ? -12.094 2.779 28.156 1 92.69 691 ARG B CA 1
ATOM 12282 C C . ARG B 1 691 ? -11.188 3.385 27.078 1 92.69 691 ARG B C 1
ATOM 12284 O O . ARG B 1 691 ? -10.07 3.818 27.375 1 92.69 691 ARG B O 1
ATOM 12291 N N . ALA B 1 692 ? -11.711 3.338 25.906 1 91.62 692 ALA B N 1
ATOM 12292 C CA . ALA B 1 692 ? -10.969 3.975 24.828 1 91.62 692 ALA B CA 1
ATOM 12293 C C . ALA B 1 692 ? -10.812 5.473 25.062 1 91.62 692 ALA B C 1
ATOM 12295 O O . ALA B 1 692 ? -9.75 6.039 24.828 1 91.62 692 ALA B O 1
ATOM 12296 N N . ALA B 1 693 ? -11.836 6.098 25.531 1 94.94 693 ALA B N 1
ATOM 12297 C CA . ALA B 1 693 ? -11.797 7.52 25.844 1 94.94 693 ALA B CA 1
ATOM 12298 C C . ALA B 1 693 ? -10.805 7.805 26.969 1 94.94 693 ALA B C 1
ATOM 12300 O O . ALA B 1 693 ? -10.047 8.773 26.906 1 94.94 693 ALA B O 1
ATOM 12301 N N . GLU B 1 694 ? -10.836 6.969 27.984 1 96.19 694 GLU B N 1
ATOM 12302 C CA . GLU B 1 694 ? -9.93 7.125 29.109 1 96.19 694 GLU B CA 1
ATOM 12303 C C . GLU B 1 694 ? -8.469 6.973 28.688 1 96.19 694 GLU B C 1
ATOM 12305 O O . GLU B 1 694 ? -7.602 7.703 29.156 1 96.19 694 GLU B O 1
ATOM 12310 N N . ARG B 1 695 ? -8.25 6.113 27.812 1 93.38 695 ARG B N 1
ATOM 12311 C CA . ARG B 1 695 ? -6.895 5.914 27.297 1 93.38 695 ARG B CA 1
ATOM 12312 C C . ARG B 1 695 ? -6.43 7.125 26.5 1 93.38 695 ARG B C 1
ATOM 12314 O O . ARG B 1 695 ? -5.305 7.602 26.688 1 93.38 695 ARG B O 1
ATOM 12321 N N . ARG B 1 696 ? -7.25 7.691 25.703 1 94 696 ARG B N 1
ATOM 12322 C CA . ARG B 1 696 ? -6.883 8.773 24.797 1 94 696 ARG B CA 1
ATOM 12323 C C . ARG B 1 696 ? -6.766 10.094 25.547 1 94 696 ARG B C 1
ATOM 12325 O O . ARG B 1 696 ? -6.141 11.039 25.047 1 94 696 ARG B O 1
ATOM 12332 N N . THR B 1 697 ? -7.348 10.195 26.734 1 95.75 697 THR B N 1
ATOM 12333 C CA . THR B 1 697 ? -7.328 11.438 27.516 1 95.75 697 THR B CA 1
ATOM 12334 C C . THR B 1 697 ? -6.324 11.352 28.656 1 95.75 697 THR B C 1
ATOM 12336 O O . THR B 1 697 ? -6.113 12.328 29.375 1 95.75 697 THR B O 1
ATOM 12339 N N . GLY B 1 698 ? -5.77 10.188 28.875 1 95.25 698 GLY B N 1
ATOM 12340 C CA . GLY B 1 698 ? -4.777 10.008 29.922 1 95.25 698 GLY B CA 1
ATOM 12341 C C . GLY B 1 698 ? -5.387 9.719 31.281 1 95.25 698 GLY B C 1
ATOM 12342 O O . GLY B 1 698 ? -4.664 9.586 32.281 1 95.25 698 GLY B O 1
ATOM 12343 N N . ALA B 1 699 ? -6.707 9.516 31.344 1 96.12 699 ALA B N 1
ATOM 12344 C CA . ALA B 1 699 ? -7.395 9.242 32.594 1 96.12 699 ALA B CA 1
ATOM 12345 C C . ALA B 1 699 ? -6.895 7.938 33.219 1 96.12 699 ALA B C 1
ATOM 12347 O O . ALA B 1 699 ? -6.871 7.801 34.469 1 96.12 699 ALA B O 1
ATOM 12348 N N . LEU B 1 700 ? -6.48 7.02 32.406 1 94.5 700 LEU B N 1
ATOM 12349 C CA . LEU B 1 700 ? -6.023 5.707 32.844 1 94.5 700 LEU B CA 1
ATOM 12350 C C . LEU B 1 700 ? -4.77 5.828 33.688 1 94.5 700 LEU B C 1
ATOM 12352 O O . LEU B 1 700 ? -4.426 4.906 34.438 1 94.5 700 LEU B O 1
ATOM 12356 N N . HIS B 1 701 ? -4.078 6.934 33.562 1 95.62 701 HIS B N 1
ATOM 12357 C CA . HIS B 1 701 ? -2.801 7.09 34.25 1 95.62 701 HIS B CA 1
ATOM 12358 C C . HIS B 1 701 ? -2.977 7.797 35.594 1 95.62 701 HIS B C 1
ATOM 12360 O O . HIS B 1 701 ? -1.996 8.07 36.281 1 95.62 701 HIS B O 1
ATOM 12366 N N . LEU B 1 702 ? -4.191 8.125 35.938 1 95.31 702 LEU B N 1
ATOM 12367 C CA . LEU B 1 702 ? -4.488 8.789 37.188 1 95.31 702 LEU B CA 1
ATOM 12368 C C . LEU B 1 702 ? -4.98 7.785 38.25 1 95.31 702 LEU B C 1
ATOM 12370 O O . LEU B 1 702 ? -5.535 6.742 37.875 1 95.31 702 LEU B O 1
ATOM 12374 N N . ASP B 1 703 ? -4.859 8.055 39.469 1 92.06 703 ASP B N 1
ATOM 12375 C CA . ASP B 1 703 ? -5.285 7.168 40.531 1 92.06 703 ASP B CA 1
ATOM 12376 C C . ASP B 1 703 ? -6.789 7.27 40.781 1 92.06 703 ASP B C 1
ATOM 12378 O O . ASP B 1 703 ? -7.41 6.332 41.281 1 92.06 703 ASP B O 1
ATOM 12382 N N . SER B 1 704 ? -7.371 8.406 40.438 1 91.81 704 SER B N 1
ATOM 12383 C CA . SER B 1 704 ? -8.797 8.633 40.625 1 91.81 704 SER B CA 1
ATOM 12384 C C . SER B 1 704 ? -9.586 8.328 39.344 1 91.81 704 SER B C 1
ATOM 12386 O O . SER B 1 704 ? -9.109 8.602 38.25 1 91.81 704 SER B O 1
ATOM 12388 N N . ASP B 1 705 ? -10.758 7.816 39.531 1 92.62 705 ASP B N 1
ATOM 12389 C CA . ASP B 1 705 ? -11.617 7.531 38.375 1 92.62 705 ASP B CA 1
ATOM 12390 C C . ASP B 1 705 ? -12.312 8.797 37.906 1 92.62 705 ASP B C 1
ATOM 12392 O O . ASP B 1 705 ? -12.773 9.609 38.688 1 92.62 705 ASP B O 1
ATOM 12396 N N . PRO B 1 706 ? -12.367 8.953 36.656 1 96.44 706 PRO B N 1
ATOM 12397 C CA . PRO B 1 706 ? -13.094 10.109 36.125 1 96.44 706 PRO B CA 1
ATOM 12398 C C . PRO B 1 706 ? -14.609 9.93 36.219 1 96.44 706 PRO B C 1
ATOM 12400 O O . PRO B 1 706 ? -15.102 8.805 36.25 1 96.44 706 PRO B O 1
ATOM 12403 N N . LEU B 1 707 ? -15.32 10.992 36.312 1 96.94 707 LEU B N 1
ATOM 12404 C CA . LEU B 1 707 ? -16.75 10.961 36.062 1 96.94 707 LEU B CA 1
ATOM 12405 C C . LEU B 1 707 ? -17.062 10.914 34.594 1 96.94 707 LEU B C 1
ATOM 12407 O O . LEU B 1 707 ? -16.516 11.711 33.812 1 96.94 707 LEU B O 1
ATOM 12411 N N . ARG B 1 708 ? -17.797 9.891 34.219 1 96.81 708 ARG B N 1
ATOM 12412 C CA . ARG B 1 708 ? -18.219 9.727 32.844 1 96.81 708 ARG B CA 1
ATOM 12413 C C . ARG B 1 708 ? -19.609 10.344 32.594 1 96.81 708 ARG B C 1
ATOM 12415 O O . ARG B 1 708 ? -20.562 10.016 33.312 1 96.81 708 ARG B O 1
ATOM 12422 N N . ALA B 1 709 ? -19.703 11.281 31.75 1 96.19 709 ALA B N 1
ATOM 12423 C CA . ALA B 1 709 ? -20.984 11.891 31.406 1 96.19 709 ALA B CA 1
ATOM 12424 C C . ALA B 1 709 ? -21.234 11.828 29.906 1 96.19 709 ALA B C 1
ATOM 12426 O O . ALA B 1 709 ? -20.328 12.062 29.109 1 96.19 709 ALA B O 1
ATOM 12427 N N . GLU B 1 710 ? -22.375 11.406 29.531 1 94.12 710 GLU B N 1
ATOM 12428 C CA . GLU B 1 710 ? -22.766 11.344 28.125 1 94.12 710 GLU B CA 1
ATOM 12429 C C . GLU B 1 710 ? -24.141 11.992 27.906 1 94.12 710 GLU B C 1
ATOM 12431 O O . GLU B 1 710 ? -25.078 11.727 28.641 1 94.12 710 GLU B O 1
ATOM 12436 N N . VAL B 1 711 ? -24.125 12.883 27.016 1 93 711 VAL B N 1
ATOM 12437 C CA . VAL B 1 711 ? -25.375 13.516 26.609 1 93 711 VAL B CA 1
ATOM 12438 C C . VAL B 1 711 ? -25.562 13.383 25.109 1 93 711 VAL B C 1
ATOM 12440 O O . VAL B 1 711 ? -24.672 13.766 24.328 1 93 711 VAL B O 1
ATOM 12443 N N . ALA B 1 712 ? -26.703 12.883 24.656 1 88.94 712 ALA B N 1
ATOM 12444 C CA . ALA B 1 712 ? -26.953 12.617 23.234 1 88.94 712 ALA B CA 1
ATOM 12445 C C . ALA B 1 712 ? -27.297 13.906 22.5 1 88.94 712 ALA B C 1
ATOM 12447 O O . ALA B 1 712 ? -27.781 14.875 23.109 1 88.94 712 ALA B O 1
ATOM 12448 N N . SER B 1 713 ? -27.031 13.891 21.25 1 89.75 713 SER B N 1
ATOM 12449 C CA . SER B 1 713 ? -27.422 15 20.375 1 89.75 713 SER B CA 1
ATOM 12450 C C . SER B 1 713 ? -28.938 15.094 20.266 1 89.75 713 SER B C 1
ATOM 12452 O O . SER B 1 713 ? -29.625 14.078 20.203 1 89.75 713 SER B O 1
ATOM 12454 N N . PRO B 1 714 ? -29.453 16.25 20.234 1 89.19 714 PRO B N 1
ATOM 12455 C CA . PRO B 1 714 ? -30.891 16.422 20.094 1 89.19 714 PRO B CA 1
ATOM 12456 C C . PRO B 1 714 ? -31.375 16.328 18.641 1 89.19 714 PRO B C 1
ATOM 12458 O O . PRO B 1 714 ? -32.594 16.359 18.391 1 89.19 714 PRO B O 1
ATOM 12461 N N . PHE B 1 715 ? -30.469 16.203 17.75 1 90.69 715 PHE B N 1
ATOM 12462 C CA . PHE B 1 715 ? -30.828 16.281 16.328 1 90.69 715 PHE B CA 1
ATOM 12463 C C . PHE B 1 715 ? -31.406 14.953 15.852 1 90.69 715 PHE B C 1
ATOM 12465 O O . PHE B 1 715 ? -31.016 13.883 16.344 1 90.69 715 PHE B O 1
ATOM 12472 N N . ASP B 1 716 ? -32.281 15.016 14.922 1 92.81 716 ASP B N 1
ATOM 12473 C CA . ASP B 1 716 ? -32.875 13.844 14.289 1 92.81 716 ASP B CA 1
ATOM 12474 C C . ASP B 1 716 ? -32.062 13.391 13.086 1 92.81 716 ASP B C 1
ATOM 12476 O O . ASP B 1 716 ? -32.531 13.508 11.945 1 92.81 716 ASP B O 1
ATOM 12480 N N . TYR B 1 717 ? -31.031 12.688 13.367 1 94.06 717 TYR B N 1
ATOM 12481 C CA . TYR B 1 717 ? -30.094 12.312 12.312 1 94.06 717 TYR B CA 1
ATOM 12482 C C . TYR B 1 717 ? -30.75 11.359 11.32 1 94.06 717 TYR B C 1
ATOM 12484 O O . TYR B 1 717 ? -30.594 11.516 10.102 1 94.06 717 TYR B O 1
ATOM 12492 N N . PRO B 1 718 ? -31.578 10.375 11.742 1 94.75 718 PRO B N 1
ATOM 12493 C CA . PRO B 1 718 ? -32.094 9.367 10.82 1 94.75 718 PRO B CA 1
ATOM 12494 C C . PRO B 1 718 ? -32.969 9.969 9.727 1 94.75 718 PRO B C 1
ATOM 12496 O O . PRO B 1 718 ? -32.938 9.516 8.578 1 94.75 718 PRO B O 1
ATOM 12499 N N . THR B 1 719 ? -33.625 11.023 10.078 1 93.44 719 THR B N 1
ATOM 12500 C CA . THR B 1 719 ? -34.531 11.594 9.094 1 93.44 719 THR B CA 1
ATOM 12501 C C . THR B 1 719 ? -33.875 12.719 8.312 1 93.44 719 THR B C 1
ATOM 12503 O O . THR B 1 719 ? -34.281 13.039 7.195 1 93.44 719 THR B O 1
ATOM 12506 N N . ARG B 1 720 ? -32.812 13.266 8.867 1 93.69 720 ARG B N 1
ATOM 12507 C CA . ARG B 1 720 ? -32.25 14.477 8.305 1 93.69 720 ARG B CA 1
ATOM 12508 C C . ARG B 1 720 ? -30.953 14.18 7.547 1 93.69 720 ARG B C 1
ATOM 12510 O O . ARG B 1 720 ? -30.484 15 6.762 1 93.69 720 ARG B O 1
ATOM 12517 N N . THR B 1 721 ? -30.438 13 7.727 1 96.06 721 THR B N 1
ATOM 12518 C CA . THR B 1 721 ? -29.141 12.719 7.113 1 96.06 721 THR B CA 1
ATOM 12519 C C . THR B 1 721 ? -29.156 11.344 6.445 1 96.06 721 THR B C 1
ATOM 12521 O O . THR B 1 721 ? -30.047 10.531 6.691 1 96.06 721 THR B O 1
ATOM 12524 N N . LYS B 1 722 ? -28.219 11.117 5.535 1 97 722 LYS B N 1
ATOM 12525 C CA . LYS B 1 722 ? -27.969 9.828 4.895 1 97 722 LYS B CA 1
ATOM 12526 C C . LYS B 1 722 ? -26.469 9.539 4.816 1 97 722 LYS B C 1
ATOM 12528 O O . LYS B 1 722 ? -25.656 10.453 4.664 1 97 722 LYS B O 1
ATOM 12533 N N . VAL B 1 723 ? -26.141 8.289 5.012 1 97.88 723 VAL B N 1
ATOM 12534 C CA . VAL B 1 723 ? -24.781 7.805 4.801 1 97.88 723 VAL B CA 1
ATOM 12535 C C . VAL B 1 723 ? -24.75 6.816 3.635 1 97.88 723 VAL B C 1
ATOM 12537 O O . VAL B 1 723 ? -25.359 5.742 3.713 1 97.88 723 VAL B O 1
ATOM 12540 N N . LEU B 1 724 ? -24.109 7.199 2.566 1 97.75 724 LEU B N 1
ATOM 12541 C CA . LEU B 1 724 ? -24.078 6.391 1.353 1 97.75 724 LEU B CA 1
ATOM 12542 C C . LEU B 1 724 ? -22.672 5.891 1.062 1 97.75 724 LEU B C 1
ATOM 12544 O O . LEU B 1 724 ? -21.703 6.672 1.086 1 97.75 724 LEU B O 1
ATOM 12548 N N . ILE B 1 725 ? -22.5 4.617 0.846 1 95.31 725 ILE B N 1
ATOM 12549 C CA . ILE B 1 725 ? -21.25 4 0.424 1 95.31 725 ILE B CA 1
ATOM 12550 C C . ILE B 1 725 ? -21.328 3.605 -1.048 1 95.31 725 ILE B C 1
ATOM 12552 O O . ILE B 1 725 ? -22.109 2.721 -1.413 1 95.31 725 ILE B O 1
ATOM 12556 N N . VAL B 1 726 ? -20.5 4.25 -1.819 1 93.81 726 VAL B N 1
ATOM 12557 C CA . VAL B 1 726 ? -20.547 4 -3.256 1 93.81 726 VAL B CA 1
ATOM 12558 C C . VAL B 1 726 ? -19.656 2.807 -3.6 1 93.81 726 VAL B C 1
ATOM 12560 O O . VAL B 1 726 ? -18.469 2.803 -3.283 1 93.81 726 VAL B O 1
ATOM 12563 N N . THR B 1 727 ? -20.219 1.832 -4.312 1 87.5 727 THR B N 1
ATOM 12564 C CA . THR B 1 727 ? -19.516 0.554 -4.441 1 87.5 727 THR B CA 1
ATOM 12565 C C . THR B 1 727 ? -19 0.364 -5.859 1 87.5 727 THR B C 1
ATOM 12567 O O . THR B 1 727 ? -18.25 -0.579 -6.129 1 87.5 727 THR B O 1
ATOM 12570 N N . ASP B 1 728 ? -19.344 1.242 -6.75 1 87.12 728 ASP B N 1
ATOM 12571 C CA . ASP B 1 728 ? -19.016 0.961 -8.148 1 87.12 728 ASP B CA 1
ATOM 12572 C C . ASP B 1 728 ? -18.062 2.016 -8.703 1 87.12 728 ASP B C 1
ATOM 12574 O O . ASP B 1 728 ? -18.078 2.301 -9.906 1 87.12 728 ASP B O 1
ATOM 12578 N N . VAL B 1 729 ? -17.359 2.736 -7.828 1 88.31 729 VAL B N 1
ATOM 12579 C CA . VAL B 1 729 ? -16.281 3.646 -8.227 1 88.31 729 VAL B CA 1
ATOM 12580 C C . VAL B 1 729 ? -14.938 3.068 -7.812 1 88.31 729 VAL B C 1
ATOM 12582 O O . VAL B 1 729 ? -14.711 2.781 -6.637 1 88.31 729 VAL B O 1
ATOM 12585 N N . ARG B 1 730 ? -14.109 2.914 -8.797 1 81.62 730 ARG B N 1
ATOM 12586 C CA . ARG B 1 730 ? -12.781 2.41 -8.477 1 81.62 730 ARG B CA 1
ATOM 12587 C C . ARG B 1 730 ? -11.922 3.494 -7.832 1 81.62 730 ARG B C 1
ATOM 12589 O O . ARG B 1 730 ? -11.633 4.516 -8.461 1 81.62 730 ARG B O 1
ATOM 12596 N N . LYS B 1 731 ? -11.484 3.26 -6.676 1 83.19 731 LYS B N 1
ATOM 12597 C CA . LYS B 1 731 ? -10.805 4.281 -5.887 1 83.19 731 LYS B CA 1
ATOM 12598 C C . LYS B 1 731 ? -9.422 4.586 -6.465 1 83.19 731 LYS B C 1
ATOM 12600 O O . LYS B 1 731 ? -8.859 5.656 -6.215 1 83.19 731 LYS B O 1
ATOM 12605 N N . ASP B 1 732 ? -8.82 3.621 -7.258 1 79.5 732 ASP B N 1
ATOM 12606 C CA . ASP B 1 732 ? -7.48 3.826 -7.801 1 79.5 732 ASP B CA 1
ATOM 12607 C C . ASP B 1 732 ? -7.535 4.508 -9.164 1 79.5 732 ASP B C 1
ATOM 12609 O O . ASP B 1 732 ? -6.5 4.816 -9.758 1 79.5 732 ASP B O 1
ATOM 12613 N N . ASP B 1 733 ? -8.727 4.766 -9.664 1 86.62 733 ASP B N 1
ATOM 12614 C CA . ASP B 1 733 ? -8.922 5.492 -10.914 1 86.62 733 ASP B CA 1
ATOM 12615 C C . ASP B 1 733 ? -9.383 6.922 -10.648 1 86.62 733 ASP B C 1
ATOM 12617 O O . ASP B 1 733 ? -10.57 7.16 -10.406 1 86.62 733 ASP B O 1
ATOM 12621 N N . MET B 1 734 ? -8.5 7.855 -10.844 1 90.44 734 MET B N 1
ATOM 12622 C CA . MET B 1 734 ? -8.766 9.234 -10.445 1 90.44 734 MET B CA 1
ATOM 12623 C C . MET B 1 734 ? -9.781 9.883 -11.383 1 90.44 734 MET B C 1
ATOM 12625 O O . MET B 1 734 ? -10.445 10.852 -11.008 1 90.44 734 MET B O 1
ATOM 12629 N N . ASP B 1 735 ? -9.945 9.352 -12.578 1 90.88 735 ASP B N 1
ATOM 12630 C CA . ASP B 1 735 ? -10.984 9.867 -13.469 1 90.88 735 ASP B CA 1
ATOM 12631 C C . ASP B 1 735 ? -12.375 9.539 -12.945 1 90.88 735 ASP B C 1
ATOM 12633 O O . ASP B 1 735 ? -13.273 10.383 -12.961 1 90.88 735 ASP B O 1
ATOM 12637 N N . GLN B 1 736 ? -12.5 8.344 -12.43 1 90.88 736 GLN B N 1
ATOM 12638 C CA . GLN B 1 736 ? -13.781 7.938 -11.859 1 90.88 736 GLN B CA 1
ATOM 12639 C C . GLN B 1 736 ? -14.07 8.68 -10.562 1 90.88 736 GLN B C 1
ATOM 12641 O O . GLN B 1 736 ? -15.195 9.102 -10.32 1 90.88 736 GLN B O 1
ATOM 12646 N N . VAL B 1 737 ? -13.055 8.805 -9.758 1 94.25 737 VAL B N 1
ATOM 12647 C CA . VAL B 1 737 ? -13.211 9.516 -8.492 1 94.25 737 VAL B CA 1
ATOM 12648 C C . VAL B 1 737 ? -13.586 10.969 -8.766 1 94.25 737 VAL B C 1
ATOM 12650 O O . VAL B 1 737 ? -14.492 11.508 -8.133 1 94.25 737 VAL B O 1
ATOM 12653 N N . GLY B 1 738 ? -12.852 11.602 -9.711 1 96 738 GLY B N 1
ATOM 12654 C CA . GLY B 1 738 ? -13.188 12.969 -10.102 1 96 738 GLY B CA 1
ATOM 12655 C C . GLY B 1 738 ? -14.617 13.109 -10.586 1 96 738 GLY B C 1
ATOM 12656 O O . GLY B 1 738 ? -15.312 14.055 -10.203 1 96 738 GLY B O 1
ATOM 12657 N N . ALA B 1 739 ? -15.062 12.172 -11.391 1 95.25 739 ALA B N 1
ATOM 12658 C CA . ALA B 1 739 ? -16.422 12.195 -11.906 1 95.25 739 ALA B CA 1
ATOM 12659 C C . ALA B 1 739 ? -17.438 12.07 -10.773 1 95.25 739 ALA B C 1
ATOM 12661 O O . ALA B 1 739 ? -18.484 12.734 -10.789 1 95.25 739 ALA B O 1
ATOM 12662 N N . ALA B 1 740 ? -17.141 11.203 -9.875 1 96.19 740 ALA B N 1
ATOM 12663 C CA . ALA B 1 740 ? -18.031 11.031 -8.734 1 96.19 740 ALA B CA 1
ATOM 12664 C C . ALA B 1 740 ? -18.156 12.328 -7.938 1 96.19 740 ALA B C 1
ATOM 12666 O O . ALA B 1 740 ? -19.266 12.758 -7.605 1 96.19 740 ALA B O 1
ATOM 12667 N N . TYR B 1 741 ? -17 12.977 -7.629 1 97.44 741 TYR B N 1
ATOM 12668 C CA . TYR B 1 741 ? -17.016 14.25 -6.918 1 97.44 741 TYR B CA 1
ATOM 12669 C C . TYR B 1 741 ? -17.828 15.297 -7.684 1 97.44 741 TYR B C 1
ATOM 12671 O O . TYR B 1 741 ? -18.641 16.016 -7.102 1 97.44 741 TYR B O 1
ATOM 12679 N N . ARG B 1 742 ? -17.562 15.391 -8.977 1 96.88 742 ARG B N 1
ATOM 12680 C CA . ARG B 1 742 ? -18.25 16.359 -9.828 1 96.88 742 ARG B CA 1
ATOM 12681 C C . ARG B 1 742 ? -19.766 16.203 -9.75 1 96.88 742 ARG B C 1
ATOM 12683 O O . ARG B 1 742 ? -20.484 17.156 -9.445 1 96.88 742 ARG B O 1
ATOM 12690 N N . GLU B 1 743 ? -20.25 14.977 -9.914 1 97.19 743 GLU B N 1
ATOM 12691 C CA . GLU B 1 743 ? -21.688 14.719 -9.961 1 97.19 743 GLU B CA 1
ATOM 12692 C C . GLU B 1 743 ? -22.328 14.953 -8.594 1 97.19 743 GLU B C 1
ATOM 12694 O O . GLU B 1 743 ? -23.453 15.461 -8.516 1 97.19 743 GLU B O 1
ATOM 12699 N N . LEU B 1 744 ? -21.672 14.516 -7.586 1 97.69 744 LEU B N 1
ATOM 12700 C CA . LEU B 1 744 ? -22.219 14.695 -6.238 1 97.69 744 LEU B CA 1
ATOM 12701 C C . LEU B 1 744 ? -22.25 16.172 -5.863 1 97.69 744 LEU B C 1
ATOM 12703 O O . LEU B 1 744 ? -23.234 16.641 -5.277 1 97.69 744 LEU B O 1
ATOM 12707 N N . PHE B 1 745 ? -21.188 16.969 -6.164 1 97.12 745 PHE B N 1
ATOM 12708 C CA . PHE B 1 745 ? -21.156 18.391 -5.867 1 97.12 745 PHE B CA 1
ATOM 12709 C C . PHE B 1 745 ? -22.234 19.141 -6.645 1 97.12 745 PHE B C 1
ATOM 12711 O O . PHE B 1 745 ? -22.875 20.047 -6.113 1 97.12 745 PHE B O 1
ATOM 12718 N N . LEU B 1 746 ? -22.438 18.734 -7.906 1 95.81 746 LEU B N 1
ATOM 12719 C CA . LEU B 1 746 ? -23.484 19.328 -8.727 1 95.81 746 LEU B CA 1
ATOM 12720 C C . LEU B 1 746 ? -24.859 19 -8.148 1 95.81 746 LEU B C 1
ATOM 12722 O O . LEU B 1 746 ? -25.734 19.875 -8.078 1 95.81 746 LEU B O 1
ATOM 12726 N N . ALA B 1 747 ? -25 17.75 -7.73 1 95.56 747 ALA B N 1
ATOM 12727 C CA . ALA B 1 747 ? -26.281 17.328 -7.148 1 95.56 747 ALA B CA 1
ATOM 12728 C C . ALA B 1 747 ? -26.609 18.125 -5.891 1 95.56 747 ALA B C 1
ATOM 12730 O O . ALA B 1 747 ? -27.766 18.406 -5.609 1 95.56 747 ALA B O 1
ATOM 12731 N N . ALA B 1 748 ? -25.609 18.5 -5.145 1 95.06 748 ALA B N 1
ATOM 12732 C CA . ALA B 1 748 ? -25.781 19.25 -3.895 1 95.06 748 ALA B CA 1
ATOM 12733 C C . ALA B 1 748 ? -25.922 20.734 -4.16 1 95.06 748 ALA B C 1
ATOM 12735 O O . ALA B 1 748 ? -26.312 21.5 -3.271 1 95.06 748 ALA B O 1
ATOM 12736 N N . ASN B 1 749 ? -25.641 21.172 -5.422 1 93.25 749 ASN B N 1
ATOM 12737 C CA . ASN B 1 749 ? -25.641 22.578 -5.77 1 93.25 749 ASN B CA 1
ATOM 12738 C C . ASN B 1 749 ? -24.703 23.375 -4.871 1 93.25 749 ASN B C 1
ATOM 12740 O O . ASN B 1 749 ? -25.078 24.422 -4.336 1 93.25 749 ASN B O 1
ATOM 12744 N N . GLY B 1 750 ? -23.594 22.781 -4.652 1 91.69 750 GLY B N 1
ATOM 12745 C CA . GLY B 1 750 ? -22.609 23.391 -3.773 1 91.69 750 GLY B CA 1
ATOM 12746 C C . GLY B 1 750 ? -22.797 23.016 -2.316 1 91.69 750 GLY B C 1
ATOM 12747 O O . GLY B 1 750 ? -23.453 22.016 -2.004 1 91.69 750 GLY B O 1
ATOM 12748 N N . GLY B 1 751 ? -22.062 23.75 -1.381 1 93.12 751 GLY B N 1
ATOM 12749 C CA . GLY B 1 751 ? -22.109 23.391 0.03 1 93.12 751 GLY B CA 1
ATOM 12750 C C . GLY B 1 751 ? -21.516 22.031 0.32 1 93.12 751 GLY B C 1
ATOM 12751 O O . GLY B 1 751 ? -22.062 21.266 1.11 1 93.12 751 GLY B O 1
ATOM 12752 N N . ALA B 1 752 ? -20.562 21.688 -0.462 1 95.5 752 ALA B N 1
ATOM 12753 C CA . ALA B 1 752 ? -20 20.344 -0.41 1 95.5 752 ALA B CA 1
ATOM 12754 C C . ALA B 1 752 ? -18.531 20.375 0.008 1 95.5 752 ALA B C 1
ATOM 12756 O O . ALA B 1 752 ? -17.781 21.266 -0.413 1 95.5 752 ALA B O 1
ATOM 12757 N N . LEU B 1 753 ? -18.156 19.5 0.86 1 95.19 753 LEU B N 1
ATOM 12758 C CA . LEU B 1 753 ? -16.797 19.344 1.335 1 95.19 753 LEU B CA 1
ATOM 12759 C C . LEU B 1 753 ? -16.219 18.016 0.87 1 95.19 753 LEU B C 1
ATOM 12761 O O . LEU B 1 753 ? -16.781 16.953 1.139 1 95.19 753 LEU B O 1
ATOM 12765 N N . GLY B 1 754 ? -15.156 18.094 0.123 1 96.31 754 GLY B N 1
ATOM 12766 C CA . GLY B 1 754 ? -14.43 16.906 -0.288 1 96.31 754 GLY B CA 1
ATOM 12767 C C . GLY B 1 754 ? -13.188 16.656 0.543 1 96.31 754 GLY B C 1
ATOM 12768 O O . GLY B 1 754 ? -12.312 17.516 0.644 1 96.31 754 GLY B O 1
ATOM 12769 N N . LEU B 1 755 ? -13.086 15.484 1.091 1 95.06 755 LEU B N 1
ATOM 12770 C CA . LEU B 1 755 ? -11.984 15.141 1.979 1 95.06 755 LEU B CA 1
ATOM 12771 C C . LEU B 1 755 ? -11.125 14.031 1.372 1 95.06 755 LEU B C 1
ATOM 12773 O O . LEU B 1 755 ? -11.656 13.07 0.812 1 95.06 755 LEU B O 1
ATOM 12777 N N . PHE B 1 756 ? -9.812 14.25 1.455 1 93.88 756 PHE B N 1
ATOM 12778 C CA . PHE B 1 756 ? -8.867 13.328 0.843 1 93.88 756 PHE B CA 1
ATOM 12779 C C . PHE B 1 756 ? -7.84 12.844 1.866 1 93.88 756 PHE B C 1
ATOM 12781 O O . PHE B 1 756 ? -7.508 13.57 2.805 1 93.88 756 PHE B O 1
ATOM 12788 N N . THR B 1 757 ? -7.348 11.641 1.636 1 84.94 757 THR B N 1
ATOM 12789 C CA . THR B 1 757 ? -6.32 11.039 2.484 1 84.94 757 THR B CA 1
ATOM 12790 C C . THR B 1 757 ? -4.926 11.445 2.01 1 84.94 757 THR B C 1
ATOM 12792 O O . THR B 1 757 ? -3.947 11.289 2.742 1 84.94 757 THR B O 1
ATOM 12795 N N . ALA B 1 758 ? -4.789 11.961 0.761 1 85.5 758 ALA B N 1
ATOM 12796 C CA . ALA B 1 758 ? -3.5 12.375 0.206 1 85.5 758 ALA B CA 1
ATOM 12797 C C . ALA B 1 758 ? -3.646 13.633 -0.638 1 85.5 758 ALA B C 1
ATOM 12799 O O . ALA B 1 758 ? -4.645 13.805 -1.344 1 85.5 758 ALA B O 1
ATOM 12800 N N . ILE B 1 759 ? -2.627 14.43 -0.613 1 86.38 759 ILE B N 1
ATOM 12801 C CA . ILE B 1 759 ? -2.621 15.695 -1.349 1 86.38 759 ILE B CA 1
ATOM 12802 C C . ILE B 1 759 ? -2.623 15.414 -2.85 1 86.38 759 ILE B C 1
ATOM 12804 O O . ILE B 1 759 ? -3.26 16.141 -3.619 1 86.38 759 ILE B O 1
ATOM 12808 N N . SER B 1 760 ? -1.875 14.336 -3.268 1 87.38 760 SER B N 1
ATOM 12809 C CA . SER B 1 760 ? -1.809 13.992 -4.684 1 87.38 760 SER B CA 1
ATOM 12810 C C . SER B 1 760 ? -3.193 13.672 -5.242 1 87.38 760 SER B C 1
ATOM 12812 O O . SER B 1 760 ? -3.516 14.055 -6.367 1 87.38 760 SER B O 1
ATOM 12814 N N . ARG B 1 761 ? -4.012 13.07 -4.461 1 91.94 761 ARG B N 1
ATOM 12815 C CA . ARG B 1 761 ? -5.367 12.734 -4.883 1 91.94 761 ARG B CA 1
ATOM 12816 C C . ARG B 1 761 ? -6.246 13.977 -4.953 1 91.94 761 ARG B C 1
ATOM 12818 O O . ARG B 1 761 ? -7.039 14.133 -5.883 1 91.94 761 ARG B O 1
ATOM 12825 N N . LEU B 1 762 ? -6.059 14.844 -3.936 1 93.62 762 LEU B N 1
ATOM 12826 C CA . LEU B 1 762 ? -6.777 16.109 -3.92 1 93.62 762 LEU B CA 1
ATOM 12827 C C . LEU B 1 762 ? -6.492 16.906 -5.188 1 93.62 762 LEU B C 1
ATOM 12829 O O . LEU B 1 762 ? -7.418 17.391 -5.852 1 93.62 762 LEU B O 1
ATOM 12833 N N . LYS B 1 763 ? -5.223 16.984 -5.598 1 91.25 763 LYS B N 1
ATOM 12834 C CA . LYS B 1 763 ? -4.809 17.734 -6.781 1 91.25 763 LYS B CA 1
ATOM 12835 C C . LYS B 1 763 ? -5.375 17.109 -8.055 1 91.25 763 LYS B C 1
ATOM 12837 O O . LYS B 1 763 ? -5.824 17.812 -8.953 1 91.25 763 LYS B O 1
ATOM 12842 N N . ALA B 1 764 ? -5.359 15.805 -8.094 1 93.5 764 ALA B N 1
ATOM 12843 C CA . ALA B 1 764 ? -5.855 15.078 -9.266 1 93.5 764 ALA B CA 1
ATOM 12844 C C . ALA B 1 764 ? -7.344 15.328 -9.477 1 93.5 764 ALA B C 1
ATOM 12846 O O . ALA B 1 764 ? -7.793 15.531 -10.602 1 93.5 764 ALA B O 1
ATOM 12847 N N . VAL B 1 765 ? -8.094 15.32 -8.43 1 95.56 765 VAL B N 1
ATOM 12848 C CA . VAL B 1 765 ? -9.539 15.531 -8.516 1 95.56 765 VAL B CA 1
ATOM 12849 C C . VAL B 1 765 ? -9.828 16.984 -8.844 1 95.56 765 VAL B C 1
ATOM 12851 O O . VAL B 1 765 ? -10.703 17.281 -9.672 1 95.56 765 VAL B O 1
ATOM 12854 N N . HIS B 1 766 ? -9.125 17.922 -8.211 1 94.5 766 HIS B N 1
ATOM 12855 C CA . HIS B 1 766 ? -9.312 19.344 -8.484 1 94.5 766 HIS B CA 1
ATOM 12856 C C . HIS B 1 766 ? -9.164 19.641 -9.969 1 94.5 766 HIS B C 1
ATOM 12858 O O . HIS B 1 766 ? -9.992 20.359 -10.547 1 94.5 766 HIS B O 1
ATOM 12864 N N . LYS B 1 767 ? -8.156 19.094 -10.594 1 91.8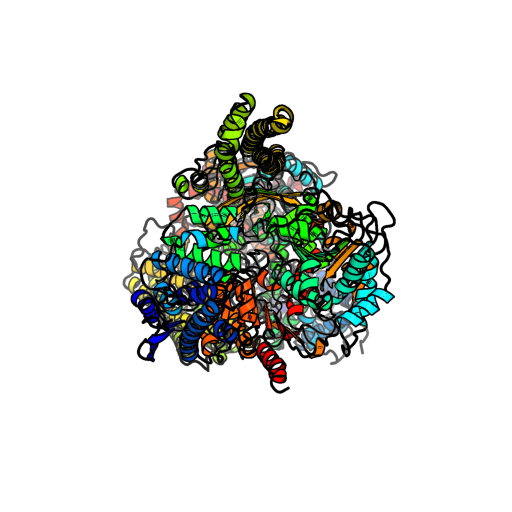1 767 LYS B N 1
ATOM 12865 C CA . LYS B 1 767 ? -7.871 19.328 -12.008 1 91.81 767 LYS B CA 1
ATOM 12866 C C . LYS B 1 767 ? -9.031 18.859 -12.883 1 91.81 767 LYS B C 1
ATOM 12868 O O . LYS B 1 767 ? -9.32 19.469 -13.914 1 91.81 767 LYS B O 1
ATOM 12873 N N . ARG B 1 768 ? -9.734 17.906 -12.414 1 93.38 768 ARG B N 1
ATOM 12874 C CA . ARG B 1 768 ? -10.766 17.266 -13.219 1 93.38 768 ARG B CA 1
ATOM 12875 C C . ARG B 1 768 ? -12.109 17.953 -13.039 1 93.38 768 ARG B C 1
ATOM 12877 O O . ARG B 1 768 ? -12.938 17.953 -13.953 1 93.38 768 ARG B O 1
ATOM 12884 N N . ILE B 1 769 ? -12.352 18.562 -11.867 1 95.38 769 ILE B N 1
ATOM 12885 C CA . ILE B 1 769 ? -13.727 18.953 -11.594 1 95.38 769 ILE B CA 1
ATOM 12886 C C . ILE B 1 769 ? -13.836 20.469 -11.562 1 95.38 769 ILE B C 1
ATOM 12888 O O . ILE B 1 769 ? -14.945 21.016 -11.57 1 95.38 769 ILE B O 1
ATOM 12892 N N . SER B 1 770 ? -12.781 21.25 -11.578 1 90.56 770 SER B N 1
ATOM 12893 C CA . SER B 1 770 ? -12.789 22.703 -11.438 1 90.56 770 SER B CA 1
ATOM 12894 C C . SER B 1 770 ? -13.594 23.359 -12.547 1 90.56 770 SER B C 1
ATOM 12896 O O . SER B 1 770 ? -14.461 24.203 -12.289 1 90.56 770 SER B O 1
ATOM 12898 N N . ALA B 1 771 ? -13.391 22.984 -13.797 1 86.94 771 ALA B N 1
ATOM 12899 C CA . ALA B 1 771 ? -14.031 23.625 -14.953 1 86.94 771 ALA B CA 1
ATOM 12900 C C . ALA B 1 771 ? -15.531 23.328 -14.977 1 86.94 771 ALA B C 1
ATOM 12902 O O . ALA B 1 771 ? -16.344 24.234 -15.078 1 86.94 771 ALA B O 1
ATOM 12903 N N . PRO B 1 772 ? -15.906 22.078 -14.82 1 90.69 772 PRO B N 1
ATOM 12904 C CA . PRO B 1 772 ? -17.344 21.781 -14.828 1 90.69 772 PRO B CA 1
ATOM 12905 C C . PRO B 1 772 ? -18.094 22.484 -13.695 1 90.69 772 PRO B C 1
ATOM 12907 O O . PRO B 1 772 ? -19.234 22.906 -13.875 1 90.69 772 PRO B O 1
ATOM 12910 N N . LEU B 1 773 ? -17.578 22.578 -12.539 1 92.06 773 LEU B N 1
ATOM 12911 C CA . LEU B 1 773 ? -18.234 23.25 -11.422 1 92.06 773 LEU B CA 1
ATOM 12912 C C . LEU B 1 773 ? -18.359 24.75 -11.68 1 92.06 773 LEU B C 1
ATOM 12914 O O . LEU B 1 773 ? -19.375 25.359 -11.352 1 92.06 773 LEU B O 1
ATOM 12918 N N . GLU B 1 774 ? -17.359 25.344 -12.188 1 83.69 774 GLU B N 1
ATOM 12919 C CA . GLU B 1 774 ? -17.422 26.766 -12.539 1 83.69 774 GLU B CA 1
ATOM 12920 C C . GLU B 1 774 ? -18.547 27.031 -13.547 1 83.69 774 GLU B C 1
ATOM 12922 O O . GLU B 1 774 ? -19.25 28.031 -13.445 1 83.69 774 GLU B O 1
ATOM 12927 N N . ASP B 1 775 ? -18.641 26.141 -14.531 1 85.62 775 ASP B N 1
ATOM 12928 C CA . ASP B 1 775 ? -19.688 26.25 -15.539 1 85.62 775 ASP B CA 1
ATOM 12929 C C . ASP B 1 775 ? -21.078 26.234 -14.898 1 85.62 775 ASP B C 1
ATOM 12931 O O . ASP B 1 775 ? -22 26.875 -15.406 1 85.62 775 ASP B O 1
ATOM 12935 N N . ALA B 1 776 ? -21.141 25.562 -13.82 1 89.81 776 ALA B N 1
ATOM 12936 C CA . ALA B 1 776 ? -22.406 25.453 -13.117 1 89.81 776 ALA B CA 1
ATOM 12937 C C . ALA B 1 776 ? -22.562 26.578 -12.094 1 89.81 776 ALA B C 1
ATOM 12939 O O . ALA B 1 776 ? -23.547 26.625 -11.352 1 89.81 776 ALA B O 1
ATOM 12940 N N . GLY B 1 777 ? -21.547 27.438 -11.992 1 83.19 777 GLY B N 1
ATOM 12941 C CA . GLY B 1 777 ? -21.609 28.547 -11.062 1 83.19 777 GLY B CA 1
ATOM 12942 C C . GLY B 1 777 ? -21.266 28.156 -9.633 1 83.19 777 GLY B C 1
ATOM 12943 O O . GLY B 1 777 ? -21.703 28.812 -8.688 1 83.19 777 GLY B O 1
ATOM 12944 N N . LEU B 1 778 ? -20.625 27.109 -9.422 1 90.56 778 LEU B N 1
ATOM 12945 C CA . LEU B 1 778 ? -20.219 26.641 -8.102 1 90.56 778 LEU B CA 1
ATOM 12946 C C . LEU B 1 778 ? -18.734 26.875 -7.871 1 90.56 778 LEU B C 1
ATOM 12948 O O . LEU B 1 778 ? -17.906 26.109 -8.375 1 90.56 778 LEU B O 1
ATOM 12952 N N . PRO B 1 779 ? -18.375 27.828 -7.125 1 87.75 779 PRO B N 1
ATOM 12953 C CA . PRO B 1 779 ? -16.953 28.062 -6.855 1 87.75 779 PRO B CA 1
ATOM 12954 C C . PRO B 1 779 ? -16.281 26.891 -6.141 1 87.75 779 PRO B C 1
ATOM 12956 O O . PRO B 1 779 ? -16.859 26.312 -5.215 1 87.75 779 PRO B O 1
ATOM 12959 N N . LEU B 1 780 ? -15.109 26.547 -6.617 1 92.25 780 LEU B N 1
ATOM 12960 C CA . LEU B 1 780 ? -14.352 25.453 -6.016 1 92.25 780 LEU B CA 1
ATOM 12961 C C . LEU B 1 780 ? -13.094 25.969 -5.328 1 92.25 780 LEU B C 1
ATOM 12963 O O . LEU B 1 780 ? -12.227 26.562 -5.98 1 92.25 780 LEU B O 1
ATOM 12967 N N . LEU B 1 781 ? -13.047 25.812 -4.031 1 91.5 781 LEU B N 1
ATOM 12968 C CA . LEU B 1 781 ? -11.867 26.125 -3.227 1 91.5 781 LEU B CA 1
ATOM 12969 C C . LEU B 1 781 ? -11.078 24.859 -2.922 1 91.5 781 LEU B C 1
ATOM 12971 O O . LEU B 1 781 ? -11.648 23.766 -2.82 1 91.5 781 LEU B O 1
ATOM 12975 N N . ALA B 1 782 ? -9.789 24.984 -2.861 1 92.69 782 ALA B N 1
ATOM 12976 C CA . ALA B 1 782 ? -8.977 23.797 -2.615 1 92.69 782 ALA B CA 1
ATOM 12977 C C . ALA B 1 782 ? -7.766 24.125 -1.749 1 92.69 782 ALA B C 1
ATOM 12979 O O . ALA B 1 782 ? -6.996 25.031 -2.068 1 92.69 782 ALA B O 1
ATOM 12980 N N . GLN B 1 783 ? -7.598 23.297 -0.751 1 88.75 783 GLN B N 1
ATOM 12981 C CA . GLN B 1 783 ? -6.402 23.359 0.08 1 88.75 783 GLN B CA 1
ATOM 12982 C C . GLN B 1 783 ? -5.152 23.031 -0.731 1 88.75 783 GLN B C 1
ATOM 12984 O O . GLN B 1 783 ? -5.168 22.125 -1.56 1 88.75 783 GLN B O 1
ATOM 12989 N N . HIS B 1 784 ? -4.027 23.781 -0.629 1 81.62 784 HIS B N 1
ATOM 12990 C CA . HIS B 1 784 ? -2.713 23.562 -1.223 1 81.62 784 HIS B CA 1
ATOM 12991 C C . HIS B 1 784 ? -2.668 24.062 -2.662 1 81.62 784 HIS B C 1
ATOM 12993 O O . HIS B 1 784 ? -1.604 24.078 -3.287 1 81.62 784 HIS B O 1
ATOM 12999 N N . LEU B 1 785 ? -3.844 24.391 -3.16 1 83.62 785 LEU B N 1
ATOM 13000 C CA . LEU B 1 785 ? -3.855 24.844 -4.547 1 83.62 785 LEU B CA 1
ATOM 13001 C C . LEU B 1 785 ? -4.176 26.328 -4.625 1 83.62 785 LEU B C 1
ATOM 13003 O O . LEU B 1 785 ? -3.588 27.047 -5.438 1 83.62 785 LEU B O 1
ATOM 13007 N N . ASP B 1 786 ? -5.004 26.609 -3.656 1 83.12 786 ASP B N 1
ATOM 13008 C CA . ASP B 1 786 ? -5.316 28.031 -3.594 1 83.12 786 ASP B CA 1
ATOM 13009 C C . ASP B 1 786 ? -4.277 28.781 -2.77 1 83.12 786 ASP B C 1
ATOM 13011 O O . ASP B 1 786 ? -3.764 28.266 -1.778 1 83.12 786 ASP B O 1
ATOM 13015 N N . ASN B 1 787 ? -3.588 29.734 -3.264 1 80.31 787 ASN B N 1
ATOM 13016 C CA . ASN B 1 787 ? -2.564 30.5 -2.562 1 80.31 787 ASN B CA 1
ATOM 13017 C C . ASN B 1 787 ? -3.152 31.281 -1.39 1 80.31 787 ASN B C 1
ATOM 13019 O O . ASN B 1 787 ? -2.934 32.5 -1.269 1 80.31 787 ASN B O 1
ATOM 13023 N N . MET B 1 788 ? -4.051 30.578 -0.637 1 84.31 788 MET B N 1
ATOM 13024 C CA . MET B 1 788 ? -4.648 31.062 0.6 1 84.31 788 MET B CA 1
ATOM 13025 C C . MET B 1 788 ? -4.461 30.062 1.734 1 84.31 788 MET B C 1
ATOM 13027 O O . MET B 1 788 ? -4.426 28.859 1.5 1 84.31 788 MET B O 1
ATOM 13031 N N . ASP B 1 789 ? -4.312 30.531 2.855 1 82.81 789 ASP B N 1
ATOM 13032 C CA . ASP B 1 789 ? -4.191 29.641 3.998 1 82.81 789 ASP B CA 1
ATOM 13033 C C . ASP B 1 789 ? -5.508 28.906 4.266 1 82.81 789 ASP B C 1
ATOM 13035 O O . ASP B 1 789 ? -6.574 29.375 3.859 1 82.81 789 ASP B O 1
ATOM 13039 N N . THR B 1 790 ? -5.488 27.812 4.957 1 82.31 790 THR B N 1
ATOM 13040 C CA . THR B 1 790 ? -6.637 26.938 5.188 1 82.31 790 THR B CA 1
ATOM 13041 C C . THR B 1 790 ? -7.738 27.688 5.934 1 82.31 790 THR B C 1
ATOM 13043 O O . THR B 1 790 ? -8.922 27.516 5.629 1 82.31 790 THR B O 1
ATOM 13046 N N . SER B 1 791 ? -7.355 28.484 6.914 1 79.56 791 SER B N 1
ATOM 13047 C CA . SER B 1 791 ? -8.352 29.234 7.68 1 79.56 791 SER B CA 1
ATOM 13048 C C . SER B 1 791 ? -9.141 30.188 6.781 1 79.56 791 SER B C 1
ATOM 13050 O O . SER B 1 791 ? -10.359 30.312 6.93 1 79.56 791 SER B O 1
ATOM 13052 N N . THR B 1 792 ? -8.406 30.844 5.879 1 82.56 792 THR B N 1
ATOM 13053 C CA . THR B 1 792 ? -9.055 31.766 4.941 1 82.56 792 THR B CA 1
ATOM 13054 C C . THR B 1 792 ? -10.016 31 4.023 1 82.56 792 THR B C 1
ATOM 13056 O O . THR B 1 792 ? -11.125 31.453 3.766 1 82.56 792 THR B O 1
ATOM 13059 N N . LEU B 1 793 ? -9.617 29.875 3.582 1 87.25 793 LEU B N 1
ATOM 13060 C CA . LEU B 1 793 ? -10.445 29.062 2.709 1 87.25 793 LEU B CA 1
ATOM 13061 C C . LEU B 1 793 ? -11.727 28.641 3.418 1 87.25 793 LEU B C 1
ATOM 13063 O O . LEU B 1 793 ? -12.805 28.656 2.824 1 87.25 793 LEU B O 1
ATOM 13067 N N . VAL B 1 794 ? -11.602 28.297 4.625 1 85 794 VAL B N 1
ATOM 13068 C CA . VAL B 1 794 ? -12.75 27.859 5.406 1 85 794 VAL B CA 1
ATOM 13069 C C . VAL B 1 794 ? -13.703 29.031 5.645 1 85 794 VAL B C 1
ATOM 13071 O O . VAL B 1 794 ? -14.922 28.859 5.609 1 85 794 VAL B O 1
ATOM 13074 N N . ASP B 1 795 ? -13.141 30.188 5.871 1 82.44 795 ASP B N 1
ATOM 13075 C CA . ASP B 1 795 ? -13.961 31.391 6.059 1 82.44 795 ASP B CA 1
ATOM 13076 C C . ASP B 1 795 ? -14.773 31.688 4.801 1 82.44 795 ASP B C 1
ATOM 13078 O O . ASP B 1 795 ? -15.953 32.062 4.883 1 82.44 795 ASP B O 1
ATOM 13082 N N . ILE B 1 796 ? -14.078 31.578 3.693 1 85.69 796 ILE B N 1
ATOM 13083 C CA . ILE B 1 796 ? -14.766 31.812 2.426 1 85.69 796 ILE B CA 1
ATOM 13084 C C . ILE B 1 796 ? -15.867 30.781 2.232 1 85.69 796 ILE B C 1
ATOM 13086 O O . ILE B 1 796 ? -16.984 31.125 1.857 1 85.69 796 ILE B O 1
ATOM 13090 N N . PHE B 1 797 ? -15.617 29.562 2.531 1 89.31 797 PHE B N 1
ATOM 13091 C CA . PHE B 1 797 ? -16.547 28.453 2.389 1 89.31 797 PHE B CA 1
ATOM 13092 C C . PHE B 1 797 ? -17.781 28.656 3.268 1 89.31 797 PHE B C 1
ATOM 13094 O O . PHE B 1 797 ? -18.906 28.375 2.848 1 89.31 797 PHE B O 1
ATOM 13101 N N . ARG B 1 798 ? -17.547 29.156 4.398 1 83.88 798 ARG B N 1
ATOM 13102 C CA . ARG B 1 798 ? -18.625 29.406 5.352 1 83.88 798 ARG B CA 1
ATOM 13103 C C . ARG B 1 798 ? -19.531 30.516 4.859 1 83.88 798 ARG B C 1
ATOM 13105 O O . ARG B 1 798 ? -20.75 30.453 5.035 1 83.88 798 ARG B O 1
ATOM 13112 N N . ALA B 1 799 ? -18.953 31.469 4.25 1 81.75 799 ALA B N 1
ATOM 13113 C CA . ALA B 1 799 ? -19.703 32.656 3.859 1 81.75 799 ALA B CA 1
ATOM 13114 C C . ALA B 1 799 ? -20.422 32.438 2.531 1 81.75 799 ALA B C 1
ATOM 13116 O O . ALA B 1 799 ? -21.484 33.031 2.293 1 81.75 799 ALA B O 1
ATOM 13117 N N . GLU B 1 800 ? -19.828 31.609 1.771 1 84 800 GLU B N 1
ATOM 13118 C CA . GLU B 1 800 ? -20.391 31.406 0.44 1 84 800 GLU B CA 1
ATOM 13119 C C . GLU B 1 800 ? -21.172 30.094 0.37 1 84 800 GLU B C 1
ATOM 13121 O O . GLU B 1 800 ? -20.594 29.031 0.123 1 84 800 GLU B O 1
ATOM 13126 N N . GLU B 1 801 ? -22.438 30.172 0.348 1 83.06 801 GLU B N 1
ATOM 13127 C CA . GLU B 1 801 ? -23.344 29.031 0.505 1 83.06 801 GLU B CA 1
ATOM 13128 C C . GLU B 1 801 ? -23.172 28.031 -0.64 1 83.06 801 GLU B C 1
ATOM 13130 O O . GLU B 1 801 ? -23.375 26.828 -0.455 1 83.06 801 GLU B O 1
ATOM 13135 N N . HIS B 1 802 ? -22.828 28.453 -1.846 1 88 802 HIS B N 1
ATOM 13136 C CA . HIS B 1 802 ? -22.797 27.547 -2.99 1 88 802 HIS B CA 1
ATOM 13137 C C . HIS B 1 802 ? -21.359 27.141 -3.342 1 88 802 HIS B C 1
ATOM 13139 O O . HIS B 1 802 ? -21.141 26.5 -4.363 1 88 802 HIS B O 1
ATOM 13145 N N . SER B 1 803 ? -20.469 27.391 -2.436 1 90.31 803 SER B N 1
ATOM 13146 C CA . SER B 1 803 ? -19.078 27.047 -2.707 1 90.31 803 SER B CA 1
ATOM 13147 C C . SER B 1 803 ? -18.781 25.609 -2.303 1 90.31 803 SER B C 1
ATOM 13149 O O . SER B 1 803 ? -19.516 25 -1.527 1 90.31 803 SER B O 1
ATOM 13151 N N . CYS B 1 804 ? -17.828 25.031 -2.924 1 94.75 804 CYS B N 1
ATOM 13152 C CA . CYS B 1 804 ? -17.281 23.719 -2.598 1 94.75 804 CYS B CA 1
ATOM 13153 C C . CYS B 1 804 ? -15.844 23.812 -2.115 1 94.75 804 CYS B C 1
ATOM 13155 O O . CYS B 1 804 ? -15.109 24.719 -2.529 1 94.75 804 CYS B O 1
ATOM 13157 N N . LEU B 1 805 ? -15.438 22.953 -1.214 1 94.56 805 LEU B N 1
ATOM 13158 C CA . LEU B 1 805 ? -14.094 22.984 -0.652 1 94.56 805 LEU B CA 1
ATOM 13159 C C . LEU B 1 805 ? -13.469 21.594 -0.66 1 94.56 805 LEU B C 1
ATOM 13161 O O . LEU B 1 805 ? -14.109 20.609 -0.27 1 94.56 805 LEU B O 1
ATOM 13165 N N . LEU B 1 806 ? -12.297 21.484 -1.249 1 95.94 806 LEU B N 1
ATOM 13166 C CA . LEU B 1 806 ? -11.508 20.266 -1.171 1 95.94 806 LEU B CA 1
ATOM 13167 C C . LEU B 1 806 ? -10.406 20.391 -0.124 1 95.94 806 LEU B C 1
ATOM 13169 O O . LEU B 1 806 ? -9.711 21.406 -0.072 1 95.94 806 LEU B O 1
ATOM 13173 N N . GLY B 1 807 ? -10.258 19.438 0.718 1 93.19 807 GLY B N 1
ATOM 13174 C CA . GLY B 1 807 ? -9.234 19.5 1.745 1 93.19 807 GLY B CA 1
ATOM 13175 C C . GLY B 1 807 ? -8.828 18.125 2.27 1 93.19 807 GLY B C 1
ATOM 13176 O O . GLY B 1 807 ? -9.352 17.109 1.816 1 93.19 807 GLY B O 1
ATOM 13177 N N . THR B 1 808 ? -7.816 18.078 3.086 1 89 808 THR B N 1
ATOM 13178 C CA . THR B 1 808 ? -7.363 16.891 3.799 1 89 808 THR B CA 1
ATOM 13179 C C . THR B 1 808 ? -7.781 16.953 5.266 1 89 808 THR B C 1
ATOM 13181 O O . THR B 1 808 ? -8.812 17.531 5.598 1 89 808 THR B O 1
ATOM 13184 N N . ASP B 1 809 ? -7.062 16.359 6.219 1 77.5 809 ASP B N 1
ATOM 13185 C CA . ASP B 1 809 ? -7.406 16.234 7.629 1 77.5 809 ASP B CA 1
ATOM 13186 C C . ASP B 1 809 ? -7.516 17.609 8.289 1 77.5 809 ASP B C 1
ATOM 13188 O O . ASP B 1 809 ? -8.359 17.812 9.172 1 77.5 809 ASP B O 1
ATOM 13192 N N . ALA B 1 810 ? -6.781 18.531 7.844 1 71.62 810 ALA B N 1
ATOM 13193 C CA . ALA B 1 810 ? -6.777 19.859 8.445 1 71.62 810 ALA B CA 1
ATOM 13194 C C . ALA B 1 810 ? -8.133 20.547 8.273 1 71.62 810 ALA B C 1
ATOM 13196 O O . ALA B 1 810 ? -8.602 21.234 9.18 1 71.62 810 ALA B O 1
ATOM 13197 N N . VAL B 1 811 ? -8.727 20.328 7.152 1 78.06 811 VAL B N 1
ATOM 13198 C CA . VAL B 1 811 ? -10.023 20.922 6.859 1 78.06 811 VAL B CA 1
ATOM 13199 C C . VAL B 1 811 ? -11.117 20.188 7.625 1 78.06 811 VAL B C 1
ATOM 13201 O O . VAL B 1 811 ? -12.062 20.797 8.125 1 78.06 811 VAL B O 1
ATOM 13204 N N . ARG B 1 812 ? -10.867 18.953 7.797 1 71.62 812 ARG B N 1
ATOM 13205 C CA . ARG B 1 812 ? -11.844 18.141 8.523 1 71.62 812 ARG B CA 1
ATOM 13206 C C . ARG B 1 812 ? -11.992 18.641 9.961 1 71.62 812 ARG B C 1
ATOM 13208 O O . ARG B 1 812 ? -13.109 18.781 10.461 1 71.62 812 ARG B O 1
ATOM 13215 N N . ASP B 1 813 ? -10.945 19 10.641 1 67.69 813 ASP B N 1
ATOM 13216 C CA . ASP B 1 813 ? -10.945 19.344 12.055 1 67.69 813 ASP B CA 1
ATOM 13217 C C . ASP B 1 813 ? -11.266 20.828 12.258 1 67.69 813 ASP B C 1
ATOM 13219 O O . ASP B 1 813 ? -11.711 21.234 13.336 1 67.69 813 ASP B O 1
ATOM 13223 N N . GLY B 1 814 ? -11.164 21.578 11.211 1 60.97 814 GLY B N 1
ATOM 13224 C CA . GLY B 1 814 ? -11.211 23.016 11.414 1 60.97 814 GLY B CA 1
ATOM 13225 C C . GLY B 1 814 ? -12.492 23.656 10.898 1 60.97 814 GLY B C 1
ATOM 13226 O O . GLY B 1 814 ? -12.68 24.875 11.023 1 60.97 814 GLY B O 1
ATOM 13227 N N . VAL B 1 815 ? -13.398 22.828 10.438 1 64.12 815 VAL B N 1
ATOM 13228 C CA . VAL B 1 815 ? -14.477 23.484 9.695 1 64.12 815 VAL B CA 1
ATOM 13229 C C . VAL B 1 815 ? -15.758 23.469 10.531 1 64.12 815 VAL B C 1
ATOM 13231 O O . VAL B 1 815 ? -16.172 22.406 11.008 1 64.12 815 VAL B O 1
ATOM 13234 N N . ASP B 1 816 ? -16.125 24.484 11.023 1 72.44 816 ASP B N 1
ATOM 13235 C CA . ASP B 1 816 ? -17.484 24.656 11.547 1 72.44 816 ASP B CA 1
ATOM 13236 C C . ASP B 1 816 ? -18.312 25.547 10.633 1 72.44 816 ASP B C 1
ATOM 13238 O O . ASP B 1 816 ? -18.203 26.766 10.68 1 72.44 816 ASP B O 1
ATOM 13242 N N . VAL B 1 817 ? -19.078 24.891 9.805 1 77.44 817 VAL B N 1
ATOM 13243 C CA . VAL B 1 817 ? -19.891 25.609 8.812 1 77.44 817 VAL B CA 1
ATOM 13244 C C . VAL B 1 817 ? -21.359 25.312 9.047 1 77.44 817 VAL B C 1
ATOM 13246 O O . VAL B 1 817 ? -21.906 24.328 8.523 1 77.44 817 VAL B O 1
ATOM 13249 N N . PRO B 1 818 ? -21.984 26.219 9.828 1 72.75 818 PRO B N 1
ATOM 13250 C CA . PRO B 1 818 ? -23.406 25.984 10.055 1 72.75 818 PRO B CA 1
ATOM 13251 C C . PRO B 1 818 ? -24.266 26.375 8.852 1 72.75 818 PRO B C 1
ATOM 13253 O O . PRO B 1 818 ? -23.812 27.125 7.977 1 72.75 818 PRO B O 1
ATOM 13256 N N . GLY B 1 819 ? -25.359 25.859 8.797 1 74.38 819 GLY B N 1
ATOM 13257 C CA . GLY B 1 819 ? -26.375 26.281 7.844 1 74.38 819 GLY B CA 1
ATOM 13258 C C . GLY B 1 819 ? -26.234 25.625 6.48 1 74.38 819 GLY B C 1
ATOM 13259 O O . GLY B 1 819 ? -25.859 24.453 6.387 1 74.38 819 GLY B O 1
ATOM 13260 N N . ARG B 1 820 ? -26.547 26.359 5.492 1 80.44 820 ARG B N 1
ATOM 13261 C CA . ARG B 1 820 ? -26.688 25.828 4.145 1 80.44 820 ARG B CA 1
ATOM 13262 C C . ARG B 1 820 ? -25.344 25.766 3.432 1 80.44 820 ARG B C 1
ATOM 13264 O O . ARG B 1 820 ? -25.234 25.203 2.344 1 80.44 820 ARG B O 1
ATOM 13271 N N . SER B 1 821 ? -24.359 26.203 4.156 1 86.94 821 SER B N 1
ATOM 13272 C CA . SER B 1 821 ? -23.047 26.281 3.496 1 86.94 821 SER B CA 1
ATOM 13273 C C . SER B 1 821 ? -22.375 24.906 3.465 1 86.94 821 SER B C 1
ATOM 13275 O O . SER B 1 821 ? -21.391 24.719 2.732 1 86.94 821 SER B O 1
ATOM 13277 N N . LEU B 1 822 ? -22.938 23.906 4.262 1 91.81 822 LEU B N 1
ATOM 13278 C CA . LEU B 1 822 ? -22.391 22.562 4.211 1 91.81 822 LEU B CA 1
ATOM 13279 C C . LEU B 1 822 ? -23.5 21.516 4.371 1 91.81 822 LEU B C 1
ATOM 13281 O O . LEU B 1 822 ? -24.141 21.438 5.426 1 91.81 822 LEU B O 1
ATOM 13285 N N . HIS B 1 823 ? -23.703 20.812 3.357 1 95.19 823 HIS B N 1
ATOM 13286 C CA . HIS B 1 823 ? -24.75 19.797 3.461 1 95.19 823 HIS B CA 1
ATOM 13287 C C . HIS B 1 823 ? -24.344 18.516 2.736 1 95.19 823 HIS B C 1
ATOM 13289 O O . HIS B 1 823 ? -25.125 17.578 2.654 1 95.19 823 HIS B O 1
ATOM 13295 N N . LEU B 1 824 ? -23.109 18.469 2.201 1 96.62 824 LEU B N 1
ATOM 13296 C CA . LEU B 1 824 ? -22.578 17.25 1.604 1 96.62 824 LEU B CA 1
ATOM 13297 C C . LEU B 1 824 ? -21.109 17.078 1.961 1 96.62 824 LEU B C 1
ATOM 13299 O O . LEU B 1 824 ? -20.312 18 1.816 1 96.62 824 LEU B O 1
ATOM 13303 N N . ILE B 1 825 ? -20.766 15.93 2.434 1 96.44 825 ILE B N 1
ATOM 13304 C CA . ILE B 1 825 ? -19.375 15.555 2.656 1 96.44 825 ILE B CA 1
ATOM 13305 C C . ILE B 1 825 ? -19.047 14.289 1.86 1 96.44 825 ILE B C 1
ATOM 13307 O O . ILE B 1 825 ? -19.781 13.312 1.91 1 96.44 825 ILE B O 1
ATOM 13311 N N . VAL B 1 826 ? -17.938 14.328 1.133 1 97.5 826 VAL B N 1
ATOM 13312 C CA . VAL B 1 826 ? -17.531 13.18 0.337 1 97.5 826 VAL B CA 1
ATOM 13313 C C . VAL B 1 826 ? -16.109 12.773 0.717 1 97.5 826 VAL B C 1
ATOM 13315 O O . VAL B 1 826 ? -15.195 13.609 0.729 1 97.5 826 VAL B O 1
ATOM 13318 N N . PHE B 1 827 ? -15.867 11.484 1.067 1 96.06 827 PHE B N 1
ATOM 13319 C CA . PHE B 1 827 ? -14.547 10.898 1.24 1 96.06 827 PHE B CA 1
ATOM 13320 C C . PHE B 1 827 ? -14.141 10.109 0.004 1 96.06 827 PHE B C 1
ATOM 13322 O O . PHE B 1 827 ? -14.938 9.336 -0.538 1 96.06 827 PHE B O 1
ATOM 13329 N N . ASP B 1 828 ? -12.922 10.266 -0.423 1 94.62 828 ASP B N 1
ATOM 13330 C CA . ASP B 1 828 ? -12.453 9.5 -1.575 1 94.62 828 ASP B CA 1
ATOM 13331 C C . ASP B 1 828 ? -12.203 8.039 -1.202 1 94.62 828 ASP B C 1
ATOM 13333 O O . ASP B 1 828 ? -12.258 7.16 -2.061 1 94.62 828 ASP B O 1
ATOM 13337 N N . ARG B 1 829 ? -11.852 7.773 0.047 1 93.69 829 ARG B N 1
ATOM 13338 C CA . ARG B 1 829 ? -11.641 6.43 0.573 1 93.69 829 ARG B CA 1
ATOM 13339 C C . ARG B 1 829 ? -11.75 6.414 2.094 1 93.69 829 ARG B C 1
ATOM 13341 O O . ARG B 1 829 ? -11.859 7.465 2.725 1 93.69 829 ARG B O 1
ATOM 13348 N N . VAL B 1 830 ? -11.75 5.164 2.615 1 93.88 830 VAL B N 1
ATOM 13349 C CA . VAL B 1 830 ? -11.773 5.027 4.066 1 93.88 830 VAL B CA 1
ATOM 13350 C C . VAL B 1 830 ? -10.539 5.703 4.664 1 93.88 830 VAL B C 1
ATOM 13352 O O . VAL B 1 830 ? -9.414 5.457 4.223 1 93.88 830 VAL B O 1
ATOM 13355 N N . PRO B 1 831 ? -10.711 6.637 5.535 1 93.5 831 PRO B N 1
ATOM 13356 C CA . PRO B 1 831 ? -9.586 7.395 6.078 1 93.5 831 PRO B CA 1
ATOM 13357 C C . PRO B 1 831 ? -8.781 6.598 7.105 1 93.5 831 PRO B C 1
ATOM 13359 O O . PRO B 1 831 ? -8.633 7.035 8.25 1 93.5 831 PRO B O 1
ATOM 13362 N N . TRP B 1 832 ? -8.148 5.488 6.688 1 92.25 832 TRP B N 1
ATOM 13363 C CA . TRP B 1 832 ? -7.262 4.703 7.539 1 92.25 832 TRP B CA 1
ATOM 13364 C C . TRP B 1 832 ? -6.066 5.535 7.996 1 92.25 832 TRP B C 1
ATOM 13366 O O . TRP B 1 832 ? -5.66 6.473 7.309 1 92.25 832 TRP B O 1
ATOM 13376 N N . PRO B 1 833 ? -5.551 5.199 9.18 1 91.31 833 PRO B N 1
ATOM 13377 C CA . PRO B 1 833 ? -4.328 5.895 9.586 1 91.31 833 PRO B CA 1
ATOM 13378 C C . PRO B 1 833 ? -3.141 5.57 8.68 1 91.31 833 PRO B C 1
ATOM 13380 O O . PRO B 1 833 ? -3.025 4.449 8.18 1 91.31 833 PRO B O 1
ATOM 13383 N N . ARG B 1 834 ? -2.301 6.539 8.469 1 87.19 834 ARG B N 1
ATOM 13384 C CA . ARG B 1 834 ? -1.08 6.289 7.711 1 87.19 834 ARG B CA 1
ATOM 13385 C C . ARG B 1 834 ? -0.191 5.273 8.422 1 87.19 834 ARG B C 1
ATOM 13387 O O . ARG B 1 834 ? 0.123 5.434 9.602 1 87.19 834 ARG B O 1
ATOM 13394 N N . PRO B 1 835 ? 0.217 4.234 7.785 1 89.44 835 PRO B N 1
ATOM 13395 C CA . PRO B 1 835 ? 0.999 3.18 8.43 1 89.44 835 PRO B CA 1
ATOM 13396 C C . PRO B 1 835 ? 2.479 3.537 8.562 1 89.44 835 PRO B C 1
ATOM 13398 O O . PRO B 1 835 ? 3.338 2.805 8.062 1 89.44 835 PRO B O 1
ATOM 13401 N N . ASP B 1 836 ? 2.855 4.539 9.336 1 91.62 836 ASP B N 1
ATOM 13402 C CA . ASP B 1 836 ? 4.242 4.926 9.578 1 91.62 836 ASP B CA 1
ATOM 13403 C C . ASP B 1 836 ? 4.797 4.242 10.82 1 91.62 836 ASP B C 1
ATOM 13405 O O . ASP B 1 836 ? 4.121 3.408 11.43 1 91.62 836 ASP B O 1
ATOM 13409 N N . ILE B 1 837 ? 6.023 4.488 11.18 1 93.06 837 ILE B N 1
ATOM 13410 C CA . ILE B 1 837 ? 6.719 3.805 12.266 1 93.06 837 ILE B CA 1
ATOM 13411 C C . ILE B 1 837 ? 6.051 4.133 13.602 1 93.06 837 ILE B C 1
ATOM 13413 O O . ILE B 1 837 ? 5.875 3.256 14.445 1 93.06 837 ILE B O 1
ATOM 13417 N N . LEU B 1 838 ? 5.68 5.391 13.75 1 94.25 838 LEU B N 1
ATOM 13418 C CA . LEU B 1 838 ? 4.98 5.793 14.961 1 94.25 838 LEU B CA 1
ATOM 13419 C C . LEU B 1 838 ? 3.66 5.047 15.109 1 94.25 838 LEU B C 1
ATOM 13421 O O . LEU B 1 838 ? 3.35 4.523 16.172 1 94.25 838 LEU B O 1
ATOM 13425 N N . HIS B 1 839 ? 2.893 4.973 14.062 1 94.31 839 HIS B N 1
ATOM 13426 C CA . HIS B 1 839 ? 1.624 4.25 14.078 1 94.31 839 HIS B CA 1
ATOM 13427 C C . HIS B 1 839 ? 1.835 2.77 14.359 1 94.31 839 HIS B C 1
ATOM 13429 O O . HIS B 1 839 ? 1.054 2.156 15.094 1 94.31 839 HIS B O 1
ATOM 13435 N N . LYS B 1 840 ? 2.852 2.256 13.711 1 92.5 840 LYS B N 1
ATOM 13436 C CA . LYS B 1 840 ? 3.174 0.851 13.938 1 92.5 840 LYS B CA 1
ATOM 13437 C C . LYS B 1 840 ? 3.391 0.573 15.422 1 92.5 840 LYS B C 1
ATOM 13439 O O . LYS B 1 840 ? 2.867 -0.406 15.961 1 92.5 840 LYS B O 1
ATOM 13444 N N . ALA B 1 841 ? 4.176 1.393 16.094 1 93.44 841 ALA B N 1
ATOM 13445 C CA . ALA B 1 841 ? 4.461 1.238 17.531 1 93.44 841 ALA B CA 1
ATOM 13446 C C . ALA B 1 841 ? 3.186 1.364 18.359 1 93.44 841 ALA B C 1
ATOM 13448 O O . ALA B 1 841 ? 2.945 0.564 19.266 1 93.44 841 ALA B O 1
ATOM 13449 N N . ARG B 1 842 ? 2.363 2.312 18.031 1 95.06 842 ARG B N 1
ATOM 13450 C CA . ARG B 1 842 ? 1.127 2.537 18.766 1 95.06 842 ARG B CA 1
ATOM 13451 C C . ARG B 1 842 ? 0.124 1.418 18.516 1 95.06 842 ARG B C 1
ATOM 13453 O O . ARG B 1 842 ? -0.578 0.985 19.438 1 95.06 842 ARG B O 1
ATOM 13460 N N . ARG B 1 843 ? 0.019 0.979 17.281 1 93.5 843 ARG B N 1
ATOM 13461 C CA . ARG B 1 843 ? -0.853 -0.141 16.938 1 93.5 843 ARG B CA 1
ATOM 13462 C C . ARG B 1 843 ? -0.514 -1.372 17.781 1 93.5 843 ARG B C 1
ATOM 13464 O O . ARG B 1 843 ? -1.41 -2.055 18.281 1 93.5 843 ARG B O 1
ATOM 13471 N N . ALA B 1 844 ? 0.776 -1.665 17.906 1 90.88 844 ALA B N 1
ATOM 13472 C CA . ALA B 1 844 ? 1.228 -2.811 18.703 1 90.88 844 ALA B CA 1
ATOM 13473 C C . ALA B 1 844 ? 0.866 -2.641 20.172 1 90.88 844 ALA B C 1
ATOM 13475 O O . ALA B 1 844 ? 0.517 -3.611 20.844 1 90.88 844 ALA B O 1
ATOM 13476 N N . GLU B 1 845 ? 0.915 -1.376 20.672 1 92.19 845 GLU B N 1
ATOM 13477 C CA . GLU B 1 845 ? 0.682 -1.074 22.078 1 92.19 845 GLU B CA 1
ATOM 13478 C C . GLU B 1 845 ? -0.811 -1.02 22.391 1 92.19 845 GLU B C 1
ATOM 13480 O O . GLU B 1 845 ? -1.238 -1.427 23.469 1 92.19 845 GLU B O 1
ATOM 13485 N N . PHE B 1 846 ? -1.624 -0.515 21.469 1 92.31 846 PHE B N 1
ATOM 13486 C CA . PHE B 1 846 ? -2.992 -0.138 21.812 1 92.31 846 PHE B CA 1
ATOM 13487 C C . PHE B 1 846 ? -3.986 -1.139 21.234 1 92.31 846 PHE B C 1
ATOM 13489 O O . PHE B 1 846 ? -5.129 -0.785 20.938 1 92.31 846 PHE B O 1
ATOM 13496 N N . GLY B 1 847 ? -3.641 -2.354 20.938 1 88.81 847 GLY B N 1
ATOM 13497 C CA . GLY B 1 847 ? -4.617 -3.395 20.656 1 88.81 847 GLY B CA 1
ATOM 13498 C C . GLY B 1 847 ? -4.672 -3.777 19.188 1 88.81 847 GLY B C 1
ATOM 13499 O O . GLY B 1 847 ? -5.664 -4.348 18.734 1 88.81 847 GLY B O 1
ATOM 13500 N N . GLY B 1 848 ? -3.662 -3.412 18.391 1 89.88 848 GLY B N 1
ATOM 13501 C CA . GLY B 1 848 ? -3.541 -3.887 17.031 1 89.88 848 GLY B CA 1
ATOM 13502 C C . GLY B 1 848 ? -4.59 -3.299 16.094 1 89.88 848 GLY B C 1
ATOM 13503 O O . GLY B 1 848 ? -4.762 -2.08 16.047 1 89.88 848 GLY B O 1
ATOM 13504 N N . ARG B 1 849 ? -5.41 -4.109 15.492 1 88.19 849 ARG B N 1
ATOM 13505 C CA . ARG B 1 849 ? -6.383 -3.709 14.484 1 88.19 849 ARG B CA 1
ATOM 13506 C C . ARG B 1 849 ? -7.527 -2.918 15.102 1 88.19 849 ARG B C 1
ATOM 13508 O O . ARG B 1 849 ? -8.125 -2.064 14.445 1 88.19 849 ARG B O 1
ATOM 13515 N N . ALA B 1 850 ? -7.789 -3.189 16.297 1 90.25 850 ALA B N 1
ATOM 13516 C CA . ALA B 1 850 ? -8.836 -2.441 17 1 90.25 850 ALA B CA 1
ATOM 13517 C C . ALA B 1 850 ? -8.461 -0.966 17.109 1 90.25 850 ALA B C 1
ATOM 13519 O O . ALA B 1 850 ? -9.336 -0.096 17.078 1 90.25 850 ALA B O 1
ATOM 13520 N N . TYR B 1 851 ? -7.188 -0.705 17.234 1 93.38 851 TYR B N 1
ATOM 13521 C CA . TYR B 1 851 ? -6.699 0.669 17.297 1 93.38 851 TYR B CA 1
ATOM 13522 C C . TYR B 1 851 ? -6.938 1.382 15.969 1 93.38 851 TYR B C 1
ATOM 13524 O O . TYR B 1 851 ? -7.391 2.529 15.945 1 93.38 851 TYR B O 1
ATOM 13532 N N . ASP B 1 852 ? -6.703 0.692 14.867 1 93.94 852 ASP B N 1
ATOM 13533 C CA . ASP B 1 852 ? -6.957 1.241 13.539 1 93.94 852 ASP B CA 1
ATOM 13534 C C . ASP B 1 852 ? -8.438 1.575 13.352 1 93.94 852 ASP B C 1
ATOM 13536 O O . ASP B 1 852 ? -8.773 2.643 12.836 1 93.94 852 ASP B O 1
ATOM 13540 N N . ASP B 1 853 ? -9.227 0.653 13.742 1 94 853 ASP B N 1
ATOM 13541 C CA . ASP B 1 853 ? -10.664 0.828 13.602 1 94 853 ASP B CA 1
ATOM 13542 C C . ASP B 1 853 ? -11.156 2.016 14.422 1 94 853 ASP B C 1
ATOM 13544 O O . ASP B 1 853 ? -11.992 2.795 13.961 1 94 853 ASP B O 1
ATOM 13548 N N . MET B 1 854 ? -10.625 2.092 15.594 1 93.06 854 MET B N 1
ATOM 13549 C CA . MET B 1 854 ? -11.016 3.182 16.484 1 93.06 854 MET B CA 1
ATOM 13550 C C . MET B 1 854 ? -10.688 4.535 15.867 1 93.06 854 MET B C 1
ATOM 13552 O O . MET B 1 854 ? -11.547 5.414 15.797 1 93.06 854 MET B O 1
ATOM 13556 N N . ILE B 1 855 ? -9.453 4.742 15.406 1 92.56 855 ILE B N 1
ATOM 13557 C CA . ILE B 1 855 ? -9.023 6 14.805 1 92.56 855 ILE B CA 1
ATOM 13558 C C . ILE B 1 855 ? -9.906 6.332 13.602 1 92.56 855 ILE B C 1
ATOM 13560 O O . ILE B 1 855 ? -10.352 7.473 13.453 1 92.56 855 ILE B O 1
ATOM 13564 N N . THR B 1 856 ? -10.141 5.324 12.805 1 93.88 856 THR B N 1
ATOM 13565 C CA . THR B 1 856 ? -10.93 5.52 11.594 1 93.88 856 THR B CA 1
ATOM 13566 C C . THR B 1 856 ? -12.375 5.883 11.938 1 93.88 856 THR B C 1
ATOM 13568 O O . THR B 1 856 ? -12.945 6.797 11.336 1 93.88 856 THR B O 1
ATOM 13571 N N . ARG B 1 857 ? -12.977 5.199 12.898 1 93.75 857 ARG B N 1
ATOM 13572 C CA . ARG B 1 857 ? -14.336 5.512 13.328 1 93.75 857 ARG B CA 1
ATOM 13573 C C . ARG B 1 857 ? -14.43 6.941 13.844 1 93.75 857 ARG B C 1
ATOM 13575 O O . ARG B 1 857 ? -15.391 7.656 13.547 1 93.75 857 ARG B O 1
ATOM 13582 N N . LEU B 1 858 ? -13.461 7.332 14.586 1 91.69 858 LEU B N 1
ATOM 13583 C CA . LEU B 1 858 ? -13.469 8.68 15.148 1 91.69 858 LEU B CA 1
ATOM 13584 C C . LEU B 1 858 ? -13.359 9.727 14.047 1 91.69 858 LEU B C 1
ATOM 13586 O O . LEU B 1 858 ? -14.039 10.758 14.102 1 91.69 858 LEU B O 1
ATOM 13590 N N . ARG B 1 859 ? -12.523 9.484 13.062 1 91.56 859 ARG B N 1
ATOM 13591 C CA . ARG B 1 859 ? -12.391 10.406 11.938 1 91.56 859 ARG B CA 1
ATOM 13592 C C . ARG B 1 859 ? -13.711 10.531 11.18 1 91.56 859 ARG B C 1
ATOM 13594 O O . ARG B 1 859 ? -14.109 11.633 10.797 1 91.56 859 ARG B O 1
ATOM 13601 N N . LEU B 1 860 ? -14.352 9.414 11.008 1 93.88 860 LEU B N 1
ATOM 13602 C CA . LEU B 1 860 ? -15.641 9.398 10.312 1 93.88 860 LEU B CA 1
ATOM 13603 C C . LEU B 1 860 ? -16.703 10.117 11.133 1 93.88 860 LEU B C 1
ATOM 13605 O O . LEU B 1 860 ? -17.484 10.906 10.594 1 93.88 860 LEU B O 1
ATOM 13609 N N . LYS B 1 861 ? -16.688 9.844 12.422 1 91.69 861 LYS B N 1
ATOM 13610 C CA . LYS B 1 861 ? -17.625 10.477 13.328 1 91.69 861 LYS B CA 1
ATOM 13611 C C . LYS B 1 861 ? -17.469 12 13.328 1 91.69 861 LYS B C 1
ATOM 13613 O O . LYS B 1 861 ? -18.453 12.734 13.297 1 91.69 861 LYS B O 1
ATOM 13618 N N . GLN B 1 862 ? -16.266 12.438 13.367 1 87.94 862 GLN B N 1
ATOM 13619 C CA . GLN B 1 862 ? -15.969 13.867 13.383 1 87.94 862 GLN B CA 1
ATOM 13620 C C . GLN B 1 862 ? -16.406 14.539 12.086 1 87.94 862 GLN B C 1
ATOM 13622 O O . GLN B 1 862 ? -17 15.617 12.109 1 87.94 862 GLN B O 1
ATOM 13627 N N . ALA B 1 863 ? -16.141 13.891 11.008 1 91.62 863 ALA B N 1
ATOM 13628 C CA . ALA B 1 863 ? -16.547 14.438 9.719 1 91.62 863 ALA B CA 1
ATOM 13629 C C . ALA B 1 863 ? -18.062 14.5 9.602 1 91.62 863 ALA B C 1
ATOM 13631 O O . ALA B 1 863 ? -18.609 15.523 9.203 1 91.62 863 ALA B O 1
ATOM 13632 N N . PHE B 1 864 ? -18.766 13.469 10.008 1 92.62 864 PHE B N 1
ATOM 13633 C CA . PHE B 1 864 ? -20.219 13.406 9.93 1 92.62 864 PHE B CA 1
ATOM 13634 C C . PHE B 1 864 ? -20.859 14.492 10.789 1 92.62 864 PHE B C 1
ATOM 13636 O O . PHE B 1 864 ? -21.859 15.086 10.406 1 92.62 864 PHE B O 1
ATOM 13643 N N . GLY B 1 865 ? -20.25 14.703 11.938 1 89.19 865 GLY B N 1
ATOM 13644 C CA . GLY B 1 865 ? -20.766 15.672 12.891 1 89.19 865 GLY B CA 1
ATOM 13645 C C . GLY B 1 865 ? -20.797 17.094 12.352 1 89.19 865 GLY B C 1
ATOM 13646 O O . GLY B 1 865 ? -21.484 17.953 12.898 1 89.19 865 GLY B O 1
ATOM 13647 N N . ARG B 1 866 ? -20.109 17.297 11.25 1 86.38 866 ARG B N 1
ATOM 13648 C CA . ARG B 1 866 ? -20.062 18.625 10.656 1 86.38 866 ARG B CA 1
ATOM 13649 C C . ARG B 1 866 ? -21.297 18.891 9.797 1 86.38 866 ARG B C 1
ATOM 13651 O O . ARG B 1 866 ? -21.594 20.047 9.484 1 86.38 866 ARG B O 1
ATOM 13658 N N . LEU B 1 867 ? -22.078 17.953 9.531 1 90.69 867 LEU B N 1
ATOM 13659 C CA . LEU B 1 867 ? -23.188 18.062 8.578 1 90.69 867 LEU B CA 1
ATOM 13660 C C . LEU B 1 867 ? -24.391 18.734 9.211 1 90.69 867 LEU B C 1
ATOM 13662 O O . LEU B 1 867 ? -25.188 19.375 8.516 1 90.69 867 LEU B O 1
ATOM 13666 N N . VAL B 1 868 ? -24.594 18.531 10.516 1 90 868 VAL B N 1
ATOM 13667 C CA . VAL B 1 868 ? -25.797 19.047 11.164 1 90 868 VAL B CA 1
ATOM 13668 C C . VAL B 1 868 ? -25.422 19.891 12.367 1 90 868 VAL B C 1
ATOM 13670 O O . VAL B 1 868 ? -24.844 19.391 13.336 1 90 868 VAL B O 1
ATOM 13673 N N . ARG B 1 869 ? -25.719 21.156 12.25 1 85.25 869 ARG B N 1
ATOM 13674 C CA . ARG B 1 869 ? -25.406 22.078 13.328 1 85.25 869 ARG B CA 1
ATOM 13675 C C . ARG B 1 869 ? -26.672 22.719 13.891 1 85.25 869 ARG B C 1
ATOM 13677 O O . ARG B 1 869 ? -26.656 23.281 14.992 1 85.25 869 ARG B O 1
ATOM 13684 N N . ARG B 1 870 ? -27.781 22.531 13.102 1 85.69 870 ARG B N 1
ATOM 13685 C CA . ARG B 1 870 ? -29.094 23.016 13.508 1 85.69 870 ARG B CA 1
ATOM 13686 C C . ARG B 1 870 ? -30.156 21.938 13.289 1 85.69 870 ARG B C 1
ATOM 13688 O O . ARG B 1 870 ? -29.953 21 12.523 1 85.69 870 ARG B O 1
ATOM 13695 N N . ALA B 1 871 ? -31.219 22.188 13.938 1 85.62 871 ALA B N 1
ATOM 13696 C CA . ALA B 1 871 ? -32.281 21.203 13.898 1 85.62 871 ALA B CA 1
ATOM 13697 C C . ALA B 1 871 ? -32.844 21.031 12.484 1 85.62 871 ALA B C 1
ATOM 13699 O O . ALA B 1 871 ? -33.281 19.938 12.102 1 85.62 871 ALA B O 1
ATOM 13700 N N . ASP B 1 872 ? -32.688 22.062 11.711 1 87.38 872 ASP B N 1
ATOM 13701 C CA . ASP B 1 872 ? -33.281 22.016 10.375 1 87.38 872 ASP B CA 1
ATOM 13702 C C . ASP B 1 872 ? -32.219 21.703 9.32 1 87.38 872 ASP B C 1
ATOM 13704 O O . ASP B 1 872 ? -32.531 21.656 8.125 1 87.38 872 ASP B O 1
ATOM 13708 N N . ASP B 1 873 ? -31.047 21.422 9.75 1 90.38 873 ASP B N 1
ATOM 13709 C CA . ASP B 1 873 ? -30 21.094 8.805 1 90.38 873 ASP B CA 1
ATOM 13710 C C . ASP B 1 873 ? -30.219 19.688 8.219 1 90.38 873 ASP B C 1
ATOM 13712 O O . ASP B 1 873 ? -30.781 18.812 8.875 1 90.38 873 ASP B O 1
ATOM 13716 N N . ARG B 1 874 ? -29.891 19.594 6.988 1 93.06 874 ARG B N 1
ATOM 13717 C CA . ARG B 1 874 ? -29.859 18.297 6.316 1 93.06 874 ARG B CA 1
ATOM 13718 C C . ARG B 1 874 ? -28.469 18.031 5.715 1 93.06 874 ARG B C 1
ATOM 13720 O O . ARG B 1 874 ? -27.734 18.969 5.395 1 93.06 874 ARG B O 1
ATOM 13727 N N . GLY B 1 875 ? -28.156 16.797 5.668 1 94.56 875 GLY B N 1
ATOM 13728 C CA . GLY B 1 875 ? -26.844 16.516 5.117 1 94.56 875 GLY B CA 1
ATOM 13729 C C . GLY B 1 875 ? -26.688 15.102 4.602 1 94.56 875 GLY B C 1
ATOM 13730 O O . GLY B 1 875 ? -27.406 14.203 5.031 1 94.56 875 GLY B O 1
ATOM 13731 N N . VAL B 1 876 ? -25.859 14.914 3.619 1 97.25 876 VAL B N 1
ATOM 13732 C CA . VAL B 1 876 ? -25.516 13.609 3.057 1 97.25 876 VAL B CA 1
ATOM 13733 C C . VAL B 1 876 ? -24.031 13.344 3.221 1 97.25 876 VAL B C 1
ATOM 13735 O O . VAL B 1 876 ? -23.203 14.227 2.98 1 97.25 876 VAL B O 1
ATOM 13738 N N . PHE B 1 877 ? -23.734 12.195 3.725 1 97.69 877 PHE B N 1
ATOM 13739 C CA . PHE B 1 877 ? -22.359 11.711 3.863 1 97.69 877 PHE B CA 1
ATOM 13740 C C . PHE B 1 877 ? -22.078 10.602 2.857 1 97.69 877 PHE B C 1
ATOM 13742 O O . PHE B 1 877 ? -22.719 9.547 2.883 1 97.69 877 PHE B O 1
ATOM 13749 N N . VAL B 1 878 ? -21.062 10.836 1.967 1 97.94 878 VAL B N 1
ATOM 13750 C CA . VAL B 1 878 ? -20.797 9.859 0.919 1 97.94 878 VAL B CA 1
ATOM 13751 C C . VAL B 1 878 ? -19.359 9.352 1.046 1 97.94 878 VAL B C 1
ATOM 13753 O O . VAL B 1 878 ? -18.422 10.148 1.216 1 97.94 878 VAL B O 1
ATOM 13756 N N . LEU B 1 879 ? -19.172 8.07 1.007 1 96.44 879 LEU B N 1
ATOM 13757 C CA . LEU B 1 879 ? -17.859 7.43 0.971 1 96.44 879 LEU B CA 1
ATOM 13758 C C . LEU B 1 879 ? -17.656 6.68 -0.342 1 96.44 879 LEU B C 1
ATOM 13760 O O . LEU B 1 879 ? -18.422 5.777 -0.673 1 96.44 879 LEU B O 1
ATOM 13764 N N . LEU B 1 880 ? -16.531 7.039 -1.094 1 94.69 880 LEU B N 1
ATOM 13765 C CA . LEU B 1 880 ? -16.25 6.418 -2.381 1 94.69 880 LEU B CA 1
ATOM 13766 C C . LEU B 1 880 ? -15.305 5.23 -2.207 1 94.69 880 LEU B C 1
ATOM 13768 O O . LEU B 1 880 ? -14.273 5.152 -2.879 1 94.69 880 LEU B O 1
ATOM 13772 N N . ASP B 1 881 ? -15.625 4.234 -1.337 1 90.19 881 ASP B N 1
ATOM 13773 C CA . ASP B 1 881 ? -14.797 3.057 -1.084 1 90.19 881 ASP B CA 1
ATOM 13774 C C . ASP B 1 881 ? -15.664 1.817 -0.875 1 90.19 881 ASP B C 1
ATOM 13776 O O . ASP B 1 881 ? -16.203 1.609 0.211 1 90.19 881 ASP B O 1
ATOM 13780 N N . PRO B 1 882 ? -15.727 0.991 -1.862 1 84.38 882 PRO B N 1
ATOM 13781 C CA . PRO B 1 882 ? -16.562 -0.204 -1.755 1 84.38 882 PRO B CA 1
ATOM 13782 C C . PRO B 1 882 ? -16.109 -1.153 -0.651 1 84.38 882 PRO B C 1
ATOM 13784 O O . PRO B 1 882 ? -16.859 -2.043 -0.244 1 84.38 882 PRO B O 1
ATOM 13787 N N . MET B 1 883 ? -14.93 -0.919 -0.135 1 82.94 883 MET B N 1
ATOM 13788 C CA . MET B 1 883 ? -14.344 -1.869 0.807 1 82.94 883 MET B CA 1
ATOM 13789 C C . MET B 1 883 ? -14.562 -1.416 2.246 1 82.94 883 MET B C 1
ATOM 13791 O O . MET B 1 883 ? -14 -1.994 3.176 1 82.94 883 MET B O 1
ATOM 13795 N N . MET B 1 884 ? -15.406 -0.429 2.451 1 90.06 884 MET B N 1
ATOM 13796 C CA . MET B 1 884 ? -15.727 0.003 3.809 1 90.06 884 MET B CA 1
ATOM 13797 C C . MET B 1 884 ? -16.312 -1.147 4.621 1 90.06 884 MET B C 1
ATOM 13799 O O . MET B 1 884 ? -17.359 -1.688 4.273 1 90.06 884 MET B O 1
ATOM 13803 N N . PRO B 1 885 ? -15.609 -1.581 5.656 1 90.19 885 PRO B N 1
ATOM 13804 C CA . PRO B 1 885 ? -16.125 -2.693 6.461 1 90.19 885 PRO B CA 1
ATOM 13805 C C . PRO B 1 885 ? -17.312 -2.293 7.328 1 90.19 885 PRO B C 1
ATOM 13807 O O . PRO B 1 885 ? -17.359 -1.173 7.844 1 90.19 885 PRO B O 1
ATOM 13810 N N . SER B 1 886 ? -18.172 -3.244 7.578 1 90.06 886 SER B N 1
ATOM 13811 C CA . SER B 1 886 ? -19.375 -2.992 8.359 1 90.06 886 SER B CA 1
ATOM 13812 C C . SER B 1 886 ? -19.047 -2.738 9.828 1 90.06 886 SER B C 1
ATOM 13814 O O . SER B 1 886 ? -19.812 -2.082 10.539 1 90.06 886 SER B O 1
ATOM 13816 N N . ARG B 1 887 ? -17.922 -3.246 10.258 1 90.31 887 ARG B N 1
ATOM 13817 C CA . ARG B 1 887 ? -17.531 -3.068 11.648 1 90.31 887 ARG B CA 1
ATOM 13818 C C . ARG B 1 887 ? -17.25 -1.6 11.961 1 90.31 887 ARG B C 1
ATOM 13820 O O . ARG B 1 887 ? -17.188 -1.207 13.125 1 90.31 887 ARG B O 1
ATOM 13827 N N . LEU B 1 888 ? -17.125 -0.712 10.922 1 93.88 888 LEU B N 1
ATOM 13828 C CA . LEU B 1 888 ? -16.875 0.713 11.117 1 93.88 888 LEU B CA 1
ATOM 13829 C C . LEU B 1 888 ? -18.188 1.493 11.133 1 93.88 888 LEU B C 1
ATOM 13831 O O . LEU B 1 888 ? -18.188 2.707 11.359 1 93.88 888 LEU B O 1
ATOM 13835 N N . PHE B 1 889 ? -19.375 0.831 11.008 1 94.19 889 PHE B N 1
ATOM 13836 C CA . PHE B 1 889 ? -20.656 1.508 10.883 1 94.19 889 PHE B CA 1
ATOM 13837 C C . PHE B 1 889 ? -21.047 2.18 12.195 1 94.19 889 PHE B C 1
ATOM 13839 O O . PHE B 1 889 ? -21.891 3.072 12.219 1 94.19 889 PHE B O 1
ATOM 13846 N N . GLY B 1 890 ? -20.344 1.797 13.266 1 92.44 890 GLY B N 1
ATOM 13847 C CA . GLY B 1 890 ? -20.594 2.42 14.555 1 92.44 890 GLY B CA 1
ATOM 13848 C C . GLY B 1 890 ? -20.141 3.867 14.617 1 92.44 890 GLY B C 1
ATOM 13849 O O . GLY B 1 890 ? -20.453 4.582 15.57 1 92.44 890 GLY B O 1
ATOM 13850 N N . ALA B 1 891 ? -19.453 4.336 13.578 1 93.31 891 ALA B N 1
ATOM 13851 C CA . ALA B 1 891 ? -19.031 5.73 13.484 1 93.31 891 ALA B CA 1
ATOM 13852 C C . ALA B 1 891 ? -20.219 6.66 13.312 1 93.31 891 ALA B C 1
ATOM 13854 O O . ALA B 1 891 ? -20.141 7.848 13.625 1 93.31 891 ALA B O 1
ATOM 13855 N N . PHE B 1 892 ? -21.359 6.145 12.844 1 95.25 892 PHE B N 1
ATOM 13856 C CA . PHE B 1 892 ? -22.516 6.977 12.516 1 95.25 892 PHE B CA 1
ATOM 13857 C C . PHE B 1 892 ? -23.578 6.859 13.594 1 95.25 892 PHE B C 1
ATOM 13859 O O . PHE B 1 892 ? -23.656 5.848 14.297 1 95.25 892 PHE B O 1
ATOM 13866 N N . PRO B 1 893 ? -24.391 7.902 13.781 1 92.38 893 PRO B N 1
ATOM 13867 C CA . PRO B 1 893 ? -25.391 7.906 14.852 1 92.38 893 PRO B CA 1
ATOM 13868 C C . PRO B 1 893 ? -26.391 6.75 14.727 1 92.38 893 PRO B C 1
ATOM 13870 O O . PRO B 1 893 ? -26.625 6.238 13.633 1 92.38 893 PRO B O 1
ATOM 13873 N N . PRO B 1 894 ? -26.891 6.383 15.883 1 89.88 894 PRO B N 1
ATOM 13874 C CA . PRO B 1 894 ? -27.906 5.328 15.859 1 89.88 894 PRO B CA 1
ATOM 13875 C C . PRO B 1 894 ? -29.078 5.668 14.953 1 89.88 894 PRO B C 1
ATOM 13877 O O . PRO B 1 894 ? -29.531 6.816 14.914 1 89.88 894 PRO B O 1
ATOM 13880 N N . GLY B 1 895 ? -29.484 4.719 14.273 1 92 895 GLY B N 1
ATOM 13881 C CA . GLY B 1 895 ? -30.609 4.898 13.383 1 92 895 GLY B CA 1
ATOM 13882 C C . GLY B 1 895 ? -30.219 5.25 11.961 1 92 895 GLY B C 1
ATOM 13883 O O . GLY B 1 895 ? -31.016 5.098 11.031 1 92 895 GLY B O 1
ATOM 13884 N N . VAL B 1 896 ? -29.047 5.867 11.836 1 94.81 896 VAL B N 1
ATOM 13885 C CA . VAL B 1 896 ? -28.562 6.18 10.5 1 94.81 896 VAL B CA 1
ATOM 13886 C C . VAL B 1 896 ? -27.797 4.984 9.938 1 94.81 896 VAL B C 1
ATOM 13888 O O . VAL B 1 896 ? -26.609 4.789 10.25 1 94.81 896 VAL B O 1
ATOM 13891 N N . GLU B 1 897 ? -28.359 4.238 9.133 1 92.19 897 GLU B N 1
ATOM 13892 C CA . GLU B 1 897 ? -27.719 3.043 8.586 1 92.19 897 GLU B CA 1
ATOM 13893 C C . GLU B 1 897 ? -27.031 3.346 7.258 1 92.19 897 GLU B C 1
ATOM 13895 O O . GLU B 1 897 ? -27.672 3.781 6.305 1 92.19 897 GLU B O 1
ATOM 13900 N N . PRO B 1 898 ? -25.734 3.109 7.262 1 95.44 898 PRO B N 1
ATOM 13901 C CA . PRO B 1 898 ? -25.047 3.271 5.973 1 95.44 898 PRO B CA 1
ATOM 13902 C C . PRO B 1 898 ? -25.609 2.338 4.898 1 95.44 898 PRO B C 1
ATOM 13904 O O . PRO B 1 898 ? -25.875 1.167 5.172 1 95.44 898 PRO B O 1
ATOM 13907 N N . VAL B 1 899 ? -25.859 2.814 3.748 1 95.06 899 VAL B N 1
ATOM 13908 C CA . VAL B 1 899 ? -26.406 2.029 2.652 1 95.06 899 VAL B CA 1
ATOM 13909 C C . VAL B 1 899 ? -25.406 1.951 1.508 1 95.06 899 VAL B C 1
ATOM 13911 O O . VAL B 1 899 ? -24.828 2.967 1.11 1 95.06 899 VAL B O 1
ATOM 13914 N N . LYS B 1 900 ? -25.172 0.773 1 1 91.19 900 LYS B N 1
ATOM 13915 C CA . LYS B 1 900 ? -24.312 0.559 -0.161 1 91.19 900 LYS B CA 1
ATOM 13916 C C . LYS B 1 900 ? -25.094 0.718 -1.461 1 91.19 900 LYS B C 1
ATOM 13918 O O . LYS B 1 900 ? -26.109 0.051 -1.665 1 91.19 900 LYS B O 1
ATOM 13923 N N . VAL B 1 901 ? -24.656 1.642 -2.252 1 93.38 901 VAL B N 1
ATOM 13924 C CA . VAL B 1 901 ? -25.375 1.938 -3.49 1 93.38 901 VAL B CA 1
ATOM 13925 C C . VAL B 1 901 ? -24.375 2.248 -4.602 1 93.38 901 VAL B C 1
ATOM 13927 O O . VAL B 1 901 ? -23.172 2.41 -4.344 1 93.38 901 VAL B O 1
ATOM 13930 N N . GLY B 1 902 ? -24.844 2.285 -5.828 1 91.81 902 GLY B N 1
ATOM 13931 C CA . GLY B 1 902 ? -24.047 2.811 -6.922 1 91.81 902 GLY B CA 1
ATOM 13932 C C . GLY B 1 902 ? -24 4.328 -6.953 1 91.81 902 GLY B C 1
ATOM 13933 O O . GLY B 1 902 ? -24.781 4.988 -6.262 1 91.81 902 GLY B O 1
ATOM 13934 N N . LEU B 1 903 ? -23.109 4.895 -7.75 1 93.88 903 LEU B N 1
ATOM 13935 C CA . LEU B 1 903 ? -22.922 6.34 -7.84 1 93.88 903 LEU B CA 1
ATOM 13936 C C . LEU B 1 903 ? -24.203 7.016 -8.32 1 93.88 903 LEU B C 1
ATOM 13938 O O . LEU B 1 903 ? -24.609 8.047 -7.781 1 93.88 903 LEU B O 1
ATOM 13942 N N . ALA B 1 904 ? -24.891 6.438 -9.312 1 93.88 904 ALA B N 1
ATOM 13943 C CA . ALA B 1 904 ? -26.125 7.02 -9.852 1 93.88 904 ALA B CA 1
ATOM 13944 C C . ALA B 1 904 ? -27.188 7.148 -8.766 1 93.88 904 ALA B C 1
ATOM 13946 O O . ALA B 1 904 ? -27.859 8.18 -8.664 1 93.88 904 ALA B O 1
ATOM 13947 N N . GLU B 1 905 ? -27.297 6.094 -8.031 1 95 905 GLU B N 1
ATOM 13948 C CA . GLU B 1 905 ? -28.266 6.105 -6.93 1 95 905 GLU B CA 1
ATOM 13949 C C . GLU B 1 905 ? -27.859 7.105 -5.852 1 95 905 GLU B C 1
ATOM 13951 O O . GLU B 1 905 ? -28.719 7.77 -5.262 1 95 905 GLU B O 1
ATOM 13956 N N . ALA B 1 906 ? -26.609 7.164 -5.551 1 96.38 906 ALA B N 1
ATOM 13957 C CA . ALA B 1 906 ? -26.125 8.125 -4.57 1 96.38 906 ALA B CA 1
ATOM 13958 C C . ALA B 1 906 ? -26.453 9.555 -4.996 1 96.38 906 ALA B C 1
ATOM 13960 O O . ALA B 1 906 ? -26.875 10.375 -4.176 1 96.38 906 ALA B O 1
ATOM 13961 N N . VAL B 1 907 ? -26.234 9.875 -6.254 1 96.88 907 VAL B N 1
ATOM 13962 C CA . VAL B 1 907 ? -26.516 11.203 -6.801 1 96.88 907 VAL B CA 1
ATOM 13963 C C . VAL B 1 907 ? -28 11.508 -6.691 1 96.88 907 VAL B C 1
ATOM 13965 O O . VAL B 1 907 ? -28.391 12.602 -6.289 1 96.88 907 VAL B O 1
ATOM 13968 N N . ARG B 1 908 ? -28.844 10.539 -6.996 1 95.94 908 ARG B N 1
ATOM 13969 C CA . ARG B 1 908 ? -30.297 10.695 -6.918 1 95.94 908 ARG B CA 1
ATOM 13970 C C . ARG B 1 908 ? -30.734 10.977 -5.484 1 95.94 908 ARG B C 1
ATOM 13972 O O . ARG B 1 908 ? -31.531 11.883 -5.238 1 95.94 908 ARG B O 1
ATOM 13979 N N . GLN B 1 909 ? -30.203 10.242 -4.609 1 95.44 909 GLN B N 1
ATOM 13980 C CA . GLN B 1 909 ? -30.562 10.406 -3.205 1 95.44 909 GLN B CA 1
ATOM 13981 C C . GLN B 1 909 ? -30.094 11.75 -2.664 1 95.44 909 GLN B C 1
ATOM 13983 O O . GLN B 1 909 ? -30.781 12.375 -1.854 1 95.44 909 GLN B O 1
ATOM 13988 N N . CYS B 1 910 ? -28.922 12.117 -3.037 1 95.44 910 CYS B N 1
ATOM 13989 C CA . CYS B 1 910 ? -28.391 13.422 -2.643 1 95.44 910 CYS B CA 1
ATOM 13990 C C . CYS B 1 910 ? -29.312 14.539 -3.107 1 95.44 910 CYS B C 1
ATOM 13992 O O . CYS B 1 910 ? -29.672 15.422 -2.322 1 95.44 910 CYS B O 1
ATOM 13994 N N . ARG B 1 911 ? -29.797 14.5 -4.355 1 95 911 ARG B N 1
ATOM 13995 C CA . ARG B 1 911 ? -30.688 15.508 -4.914 1 95 911 ARG B CA 1
ATOM 13996 C C . ARG B 1 911 ? -32.031 15.523 -4.184 1 95 911 ARG B C 1
ATOM 13998 O O . ARG B 1 911 ? -32.562 16.594 -3.881 1 95 911 ARG B O 1
ATOM 14005 N N . GLN B 1 912 ? -32.5 14.352 -3.9 1 94 912 GLN B N 1
ATOM 14006 C CA . GLN B 1 912 ? -33.812 14.219 -3.285 1 94 912 GLN B CA 1
ATOM 14007 C C . GLN B 1 912 ? -33.812 14.773 -1.861 1 94 912 GLN B C 1
ATOM 14009 O O . GLN B 1 912 ? -34.719 15.523 -1.482 1 94 912 GLN B O 1
ATOM 14014 N N . LEU B 1 913 ? -32.844 14.383 -1.148 1 92.88 913 LEU B N 1
ATOM 14015 C CA . LEU B 1 913 ? -32.812 14.805 0.249 1 92.88 913 LEU B CA 1
ATOM 14016 C C . LEU B 1 913 ? -32.531 16.297 0.364 1 92.88 913 LEU B C 1
ATOM 14018 O O . LEU B 1 913 ? -33.094 16.984 1.218 1 92.88 913 LEU B O 1
ATOM 14022 N N . LEU B 1 914 ? -31.672 16.828 -0.503 1 90.69 914 LEU B N 1
ATOM 14023 C CA . LEU B 1 914 ? -31.203 18.203 -0.345 1 90.69 914 LEU B CA 1
ATOM 14024 C C . LEU B 1 914 ? -32.125 19.188 -1.066 1 90.69 914 LEU B C 1
ATOM 14026 O O . LEU B 1 914 ? -32.094 20.391 -0.792 1 90.69 914 LEU B O 1
ATOM 14030 N N . ALA B 1 915 ? -32.906 18.75 -2.109 1 79.56 915 ALA B N 1
ATOM 14031 C CA . ALA B 1 915 ? -33.906 19.578 -2.754 1 79.56 915 ALA B CA 1
ATOM 14032 C C . ALA B 1 915 ? -35.094 19.844 -1.814 1 79.56 915 ALA B C 1
ATOM 14034 O O . ALA B 1 915 ? -35.719 20.891 -1.881 1 79.56 915 ALA B O 1
ATOM 14035 N N . ALA B 1 916 ? -35.469 18.875 -1.064 1 62.19 916 ALA B N 1
ATOM 14036 C CA . ALA B 1 916 ? -36.562 19.047 -0.137 1 62.19 916 ALA B CA 1
ATOM 14037 C C . ALA B 1 916 ? -36.312 20.219 0.81 1 62.19 916 ALA B C 1
ATOM 14039 O O . ALA B 1 916 ? -37.25 20.797 1.367 1 62.19 916 ALA B O 1
ATOM 14040 N N . THR B 1 917 ? -35.219 20.609 1.063 1 53.62 917 THR B N 1
ATOM 14041 C CA . THR B 1 917 ? -34.844 21.688 1.971 1 53.62 917 THR B CA 1
ATOM 14042 C C . THR B 1 917 ? -35.094 23.047 1.328 1 53.62 917 THR B C 1
ATOM 14044 O O . THR B 1 917 ? -35.312 24.031 2.027 1 53.62 917 THR B O 1
ATOM 14047 N N . ALA B 1 918 ? -35 23.281 -0.025 1 48.62 918 ALA B N 1
ATOM 14048 C CA . ALA B 1 918 ? -35.219 24.594 -0.656 1 48.62 918 ALA B CA 1
ATOM 14049 C C . ALA B 1 918 ? -36.688 25 -0.597 1 48.62 918 ALA B C 1
ATOM 14051 O O . ALA B 1 918 ? -37 26.188 -0.502 1 48.62 918 ALA B O 1
ATOM 14052 N N . ASP B 1 919 ? -37.562 24.188 -0.652 1 40.66 919 ASP B N 1
ATOM 14053 C CA . ASP B 1 919 ? -38.969 24.609 -0.576 1 40.66 919 ASP B CA 1
ATOM 14054 C C . ASP B 1 919 ? -39.406 24.797 0.874 1 40.66 919 ASP B C 1
ATOM 14056 O O . ASP B 1 919 ? -40.469 25.359 1.138 1 40.66 919 ASP B O 1
ATOM 14060 N N . ALA B 1 920 ? -38.688 24.453 1.832 1 34.47 920 ALA B N 1
ATOM 14061 C CA . ALA B 1 920 ? -39.219 24.828 3.141 1 34.47 920 ALA B CA 1
ATOM 14062 C C . ALA B 1 920 ? -38.656 26.172 3.602 1 34.47 920 ALA B C 1
ATOM 14064 O O . ALA B 1 920 ? -37.469 26.453 3.408 1 34.47 920 ALA B O 1
#

Radius of gyration: 42.33 Å; Cα contacts (8 Å, |Δi|>4): 3608; chains: 2; bounding box: 79×139×99 Å

Nearest PDB structures (foldseek):
  6fwr-assembly1_A  TM=6.721E-01  e=2.725E-26  Escherichia coli
  6fws-assembly1_B  TM=6.041E-01  e=2.370E-24  Escherichia coli
  8e2w-assembly1_A  TM=6.531E-01  e=3.469E-19  Pseudomonas aeruginosa
  7xex-assembly3_C  TM=5.890E-01  e=2.302E-19  Pseudomonas aeruginosa
  5sva-assembly1_Y  TM=6.673E-01  e=1.156E-15  Saccharomyces cerevisiae

Secondary structure (DSSP, 8-state):
--PPP-----SS-EEEE-SSEEEEE-TTS-EEEEEHHHHHHHHHHH--EESSHHHHHHHTT-S----EEHHHHHHHHSTT----SSHHHHHHHHTPPPP-SHHHHHHHHHHHHHHHHHHHHHHHHHS-HHHHHHHHHHHHHHHHTT-TTHHHHHHHHT--SS----GGGG-GGGTSPPP---PPPPPP--PPPPHHHHHHHHHHHH-TT----HHHHHHHHHHGGGGSPPSSTT--EEEEEEE-TTS-HHHHHHHHHHHHHHHHTSPEEEEESSHHHHHHHHHHTTTT--SHHHHHHHEEE---GGGBB-HHHHHHHHHH--GGGHHHHHHHHHHHHH-SS-B-SSSSS-HHHHHHH-STTTGGGBPPTT---GGGSTTGGG-HHHHHHHHHHH-SEEEEEHHHHHHHHHTTSSTTS---SEEEESSGGGHHHHHHHHT-EEEEHHHHHHHHHHHH---GGGGGT-----HHHHHHHHHTT-HHHHHHHHHHHHHHTTS--TTHHHHHHTT---HHHHHHHHHHHHHHHHH-S-TT-SS-EEEESSSPPTTHHHHHHHHHHHHHHHHHHHHHHHHHHHHHHHHTTTT--HHHHHHHHHHHHHIIIIIIHHHHHHHHHHHHHHTT----S-SEEEEEEEEEETTEEEEEEEEEEESSTHHHHIIIIITT-SEEEEEES-SS---S-HHHHHHHHHHHHTGGGSSSPPEEEEE---S-HHHHEEEEEE-SS-TT-HHHHHHHHHHHHHHHTS-EEEE-SSHHHHHHHHHHHHHHHHHTT--EEETTTSSS-HHHHHHHHHH-TT-EEEE-HHHHHH----GGG--EEEESS--PPP--HHHHHHHHHTTTHHHHHHHHHHHHHHHHTTS-SSTT--EEEEE--TT--GGGGGGSPTT---EEE-HHHHHHHHHHHHHTTT--/--PPP-----SS-EEEE-SSEEEEE-TTS-EEEEEHHHHHHHHHHH--EESSHHHHHHHTT-S----EEHHHHHHHHSTT----SSHHHHHHHHTPPPP-SHHHHHHHHHHHHHHHHHHHHHHHHHS-HHHHHHHHHHHHHHHHTT-TTHHHHHHHHT--SS----TGGG-GGGGSPPP---PPPPPP--PPPPHHHHHHHHHHHH-TT----HHHHHHHHHHGGGGSPP-STT--EEEEEEE-TTS-HHHHHHHHHHHHHHHHTSPEEEEESSHHHHHHHHHHTTTT--SHHHHHHHEEE---GGGBB-HHHHHHHHHH--GGGHHHHHHHHHHHHH-SS-B-SSSSS-HHHHHHH-STTTGGGB--TT---GGGSTTGGG-HHHHHHHHHHH-SEEEEEHHHHHHHHHTTSSTTSPPPSEEEESSGGGHHHHHHHHT-EEEEHHHHHHHHHHHH---GGGGGT-----HHHHHHHHHTT-HHHHHHHHHHHHHGGGS--TTHHHHHHTT---HHHHHHHHHHHHHHHHH-S-TT-SS-EEEESSSPPTTHHHHHHHHHHHHHHHHHHHHHHHHHHHHHHHHTTTT--HHHHHHHHHHHHHIIIIIIHHHHHHHHHHHHHHTTS---STTEEEEEEEEEETTEEEEEEEEEEESSTHHHHIIIIITT-SEEEEEES-SS---S-HHHHHHHHHHHHTGGGSSSPPEEEEE---S-HHHHEEEEEE-SS-TT-HHHHHHHHHHHHHHHTS-EEEE-S-HHHHHHHHHHHHHHHHHTT--EEETTTSSS-HHHHHHHHHH-TT-EEEE-HHHHHH----GGG--EEEESS--PPP--HHHHHHHHHTTTHHHHHHHHHHHHHHHHTTS-SSTT--EEEEE--TT--GGGGGGSPTT---EEE-HHHHHHHHHHHHHTTT--

Sequence (1840 aa):
MSAPSRILLPHVPVLVAGIRGAVALEPDGEFRRLSRSEAARYARNESPLVCHGPAVAARLGLDDFLRLDILELFAFVRPARFCLPTPRGLADAMGLPHPADLEDEAEALMNAVRRLLEELSSRTNADTAAKAVDTRGLAWMMARGGWGWGNAVLAALGVQGDSGRGGGALRVWDRLPEWSEYAPEPPPGNIPVDPTETRQRLAQMLGEGAEQRPTQADYASAVSRAFLPREAEGQPHLVLAEAGTGTGKTLGYIAPAGLWAEKNGAPVWISTHTRNLQRQLDGELDRLFPNAGDKARKVVIRKGRENYACLLNYEEMVSRNRNQDAPAVGLMARWLLATRDGDMVGGDFPGWLTEVLGRARTLGIADRRGECIFSACPHYRKCFIERAVRRARRADIVVANHALVMIQAALGGLDDGAQPTRLVFDEGHHVFDAADAAFSAHLTGLEAAEVRRWILGPEGEAVSRSRARGLHRRAEDLVGGSEEAIAALDGALAAARALPGPGWMVRISEGEPQGPAEAFLGLLRRQVYARAAHPDSPYSLETETTAPLEGLPEAAGALAAALGRIALPLQVLSKSLSALLDDEAAELESATRSRIEGICRSIERRVLMPLAGWKGMLDGVVQGGGVVERQYIDWFSVDRIDGRDYDAGMHRHWIDPTRPFAKAVVEPAHGVVITSATLKDGSGDVETDWRAAERRTGALHLDSDPLRAEVASPFDYPTRTKVLIVTDVRKDDMDQVGAAYRELFLAANGGALGLFTAISRLKAVHKRISAPLEDAGLPLLAQHLDNMDTSTLVDIFRAEEHSCLLGTDAVRDGVDVPGRSLHLIVFDRVPWPRPDILHKARRAEFGGRAYDDMITRLRLKQAFGRLVRRADDRGVFVLLDPMMPSRLFGAFPPGVEPVKVGLAEAVRQCRQLLAATADAMSAPSRILLPHVPVLVAGIRGAVALEPDGEFRRLSRSEAARYARNESPLVCHGPAVAARLGLDDFLRLDILELFAFVRPARFCLPTPRGLADAMGLPHPADLEDEAEALMNAVRRLLEELSSRTNADTAAKAVDTRGLAWMMARGGWGWGNAVLAALGVQGDSGRGGGALRVWDRLPEWSEYAPEPPPGNIPVDPTETRQRLAQMLGEGAEQRPTQADYASAVSRAFLPREAEGQPHLVLAEAGTGTGKTLGYIAPAGLWAEKNGAPVWISTHTRNLQRQLDGELDRLFPNAGDKARKVVIRKGRENYACLLNYEEMVSRNRNQDAPAVGLMARWLLATRDGDMVGGDFPGWLTEVLGRARTLGIADRRGECIFSACPHYRKCFIERAVRRARRADIVVANHALVMIQAALGGLDDGAQPTRLVFDEGHHVFDAADAAFSAHLTGLEAAEVRRWILGPEGEAVSRSRARGLHRRAEDLVGGSEEAIAALDGALAAARALPGPGWMVRISEGEPQGPAEAFLGLLRRQVYARAAHPDSPYSLETETTAPLEGLPEAAGALAAALGRIALPLQVLSKSLSALLDDEAAELESATRSRIEGICRSIERRVLMPLAGWKGMLDGVVQGGGVVERQYIDWFSVDRIDGRDYDAGMHRHWIDPTRPFAKAVVEPAHGVVITSATLKDGSGDVETDWRAAERRTGALHLDSDPLRAEVASPFDYPTRTKVLIVTDVRKDDMDQVGAAYRELFLAANGGALGLFTAISRLKAVHKRISAPLEDAGLPLLAQHLDNMDTSTLVDIFRAEEHSCLLGTDAVRDGVDVPGRSLHLIVFDRVPWPRPDILHKARRAEFGGRAYDDMITRLRLKQAFGRLVRRADDRGVFVLLDPMMPSRLFGAFPPGVEPVKVGLAEAVRQCRQLLAATADA

Solvent-accessible surface area (backbone atoms only — not comparable to full-atom values): 93578 Å² total; per-residue (Å²): 115,80,42,77,61,38,88,53,76,78,89,45,28,28,46,35,72,49,88,75,24,25,33,33,33,38,75,86,68,50,76,42,83,28,48,37,72,53,34,40,52,46,39,64,72,54,37,24,33,30,57,39,53,53,48,45,22,52,61,42,73,37,92,70,63,59,60,36,44,52,59,58,55,45,37,58,64,42,36,46,52,84,62,49,78,37,54,56,33,40,22,56,65,70,72,44,74,78,51,84,48,58,66,40,31,32,51,43,50,54,51,49,51,53,51,49,42,51,48,43,31,55,51,45,70,69,43,55,70,70,58,30,49,31,53,52,7,33,46,50,47,13,31,75,27,64,31,81,56,21,67,37,50,33,31,16,64,7,58,58,84,86,72,60,75,29,70,69,42,68,48,52,74,80,75,52,70,67,63,78,66,72,72,72,76,42,71,61,56,52,62,60,44,49,43,68,58,23,40,52,45,36,48,59,45,61,38,91,82,48,82,83,51,69,60,27,42,51,48,19,31,55,51,17,55,21,46,38,61,38,76,37,64,62,36,33,32,33,26,42,36,29,38,24,64,72,38,49,63,67,58,22,51,45,26,36,41,52,50,39,14,68,72,20,61,35,37,28,38,39,24,26,78,48,53,69,53,48,50,51,51,56,59,56,45,38,49,80,32,73,50,64,70,56,31,64,57,31,44,34,78,52,75,60,62,60,39,25,50,28,67,66,47,45,50,48,58,56,68,64,66,48,49,82,44,26,40,45,53,35,42,47,44,43,25,65,73,52,36,90,60,37,36,55,65,69,51,48,36,58,69,65,51,33,65,68,66,31,49,73,64,43,67,51,25,22,35,51,92,56,66,66,42,56,78,50,34,91,54,40,56,53,30,40,58,59,46,48,57,60,44,38,70,69,9,36,36,28,38,32,35,45,51,56,57,50,43,34,30,70,71,55,26,43,99,85,50,53,68,70,42,34,40,34,32,42,54,29,65,46,46,35,59,38,30,38,65,57,68,42,52,72,51,29,46,62,56,40,24,50,46,26,34,50,45,62,14,54,68,71,91,44,47,82,73,48,81,57,59,11,43,56,74,71,38,50,86,72,27,74,91,32,70,64,29,41,49,16,48,50,42,22,51,59,34,38,60,34,31,38,54,92,65,41,70,59,29,30,74,69,69,56,48,61,51,37,41,25,42,29,43,31,46,50,49,49,48,27,54,70,62,26,92,59,67,82,44,40,51,60,45,51,34,70,47,48,77,59,54,92,62,37,37,59,26,28,46,46,28,37,50,43,50,46,48,26,42,51,26,45,51,48,27,39,51,46,51,54,44,42,51,40,78,38,30,48,66,45,49,36,69,56,45,23,50,48,52,25,49,40,50,23,45,44,66,60,40,46,50,52,47,54,54,43,38,56,54,30,51,42,42,50,75,48,27,67,81,57,104,52,68,53,48,61,34,33,35,36,38,34,58,87,56,38,78,79,41,35,32,38,40,39,35,46,61,60,28,27,55,62,41,29,61,48,51,48,30,76,17,32,10,32,37,38,28,20,64,56,43,50,38,40,79,82,42,70,68,61,15,48,50,51,27,28,54,47,63,14,50,72,78,48,91,46,79,60,46,81,42,77,36,75,45,80,57,61,50,49,83,35,36,48,40,38,30,24,56,74,46,54,67,90,37,60,68,50,46,17,50,50,52,40,50,42,37,58,42,52,60,20,3,24,38,37,39,32,92,45,68,72,57,45,52,55,28,47,72,63,28,48,64,62,34,46,74,69,69,26,52,74,46,40,64,91,69,45,72,57,55,65,68,57,49,50,52,48,37,44,72,34,44,39,24,28,40,38,31,40,67,71,50,56,76,66,54,84,38,61,60,71,19,24,33,34,39,38,29,55,50,78,66,62,72,72,86,42,70,68,46,51,54,35,24,70,72,58,61,36,68,58,35,48,49,37,55,28,14,41,52,50,29,53,50,58,53,47,29,45,64,49,83,82,35,44,24,39,38,38,34,35,31,60,79,65,58,73,84,49,54,41,28,46,60,85,78,42,66,73,40,80,37,44,61,70,57,48,33,51,49,44,29,53,62,58,51,61,57,75,82,106,116,78,43,78,62,39,89,51,77,78,89,44,28,27,46,34,71,46,87,77,24,25,33,33,34,39,74,87,69,52,75,44,83,30,46,37,70,54,34,40,54,44,39,62,71,55,37,24,33,30,56,40,54,50,47,45,23,51,60,41,74,38,94,71,64,61,59,37,43,51,58,59,56,47,37,57,63,42,35,46,51,84,62,47,79,37,55,55,33,41,19,57,64,69,72,45,74,78,49,85,48,59,67,41,30,33,51,43,49,55,52,48,51,53,50,48,43,50,47,42,30,54,49,43,72,68,42,54,69,68,58,30,49,32,54,51,8,34,44,51,45,13,30,74,27,64,31,81,59,20,67,37,52,34,30,14,66,10,61,56,84,86,73,65,76,28,70,68,39,67,49,49,74,80,76,52,69,69,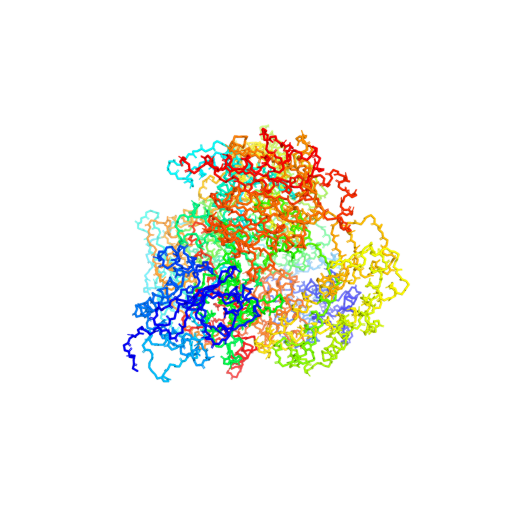61,78,90,71,79,82,74,67,78,58,54,71,60,60,44,48,43,66,59,25,42,51,46,38,49,59,45,60,38,92,85,49,82,83,53,67,61,27,42,51,48,20,33,56,51,17,53,21,46,37,61,58,85,47,90,61,35,32,32,36,26,42,34,30,39,24,59,73,37,46,63,69,58,21,50,46,27,35,41,50,51,35,14,67,69,20,62,32,41,28,38,38,24,26,77,48,55,71,52,47,50,50,50,56,58,56,45,38,48,79,31,75,48,65,71,57,30,63,56,31,46,30,76,49,75,58,63,58,39,22,50,28,66,67,47,45,48,48,57,56,67,63,63,48,49,84,43,26,41,47,54,37,41,49,43,41,23,66,74,49,38,89,58,38,37,54,64,66,48,47,36,58,66,65,51,31,62,68,66,31,48,74,65,43,65,50,24,21,34,53,90,66,66,65,36,56,74,34,34,92,53,38,53,53,29,39,58,57,44,45,55,57,44,37,69,67,8,36,34,28,38,33,38,44,50,56,57,48,43,30,29,70,70,56,23,42,101,82,50,56,63,69,41,34,40,33,32,43,54,28,68,47,46,35,61,38,29,38,66,55,69,40,51,69,52,28,48,63,55,40,26,50,45,25,33,50,44,61,14,54,67,70,89,43,43,81,72,45,81,58,63,12,45,57,76,73,38,50,86,72,28,72,89,33,72,66,30,44,50,17,48,52,43,22,51,61,35,37,63,36,30,37,56,92,65,45,69,61,30,29,76,71,70,56,47,62,50,36,40,25,42,30,46,32,47,50,49,46,46,26,51,19,57,31,93,59,70,83,45,39,52,60,44,49,34,69,41,37,69,58,54,91,62,38,35,59,26,27,48,47,30,38,51,43,50,49,51,26,41,50,26,45,52,49,26,37,50,47,49,53,44,45,56,63,78,36,51,88,73,54,49,68,55,57,49,24,39,46,54,26,50,39,51,30,46,42,65,59,40,45,49,52,47,52,55,44,37,56,54,28,51,43,40,49,72,44,22,54,86,62,69,87,54,53,48,60,32,33,37,38,40,35,60,86,58,39,78,78,41,37,31,40,39,39,36,49,57,59,27,26,54,62,40,28,61,47,51,47,28,75,16,31,9,32,35,38,28,20,64,57,44,53,38,37,79,82,42,70,66,62,15,49,51,51,28,30,54,48,63,12,47,72,75,47,88,47,78,61,46,81,42,78,37,76,44,80,59,62,53,49,82,34,37,48,40,38,30,22,48,52,45,54,67,88,37,59,63,42,47,18,22,51,51,42,41,43,35,58,41,53,60,19,3,24,39,37,38,34,91,43,70,71,56,47,53,53,28,48,73,63,29,49,65,64,33,46,76,71,68,26,51,74,45,41,64,91,70,43,72,56,56,66,69,57,52,48,53,50,37,46,70,34,44,39,24,27,38,38,31,40,68,70,48,56,76,65,55,81,36,61,60,72,19,24,31,34,40,37,31,54,46,77,67,54,68,73,45,43,71,69,46,45,55,32,26,69,70,56,61,37,67,59,36,49,50,37,55,29,14,40,54,49,29,54,51,57,54,46,29,45,64,48,83,84,36,45,26,38,39,38,35,34,31,60,60,66,47,74,85,49,54,40,28,46,61,83,78,42,66,72,40,81,38,29,49,17,56,48,28,51,50,43,32,55,64,60,50,60,54,72,80,101

InterPro domains:
  IPR006555 ATP-dependent helicase, C-terminal [PF13307] (744-883)
  IPR006555 ATP-dependent helicase, C-terminal [SM00491] (759-886)
  IPR014013 Helicase superfamily 1/2, ATP-binding domain, DinG/Rad3-type [PS51193] (202-478)
  IPR027417 P-loop containing nucleoside triphosphate hydrolase [G3DSA:3.40.50.300] (210-456)
  IPR027417 P-loop containing nucleoside triphosphate hydrolase [G3DSA:3.40.50.300] (721-894)
  IPR027417 P-loop containing nucleoside triphosphate hydrolase [SSF52540] (190-883)
  IPR045028 Helicase superfamily 1/2, DinG/Rad3-like [PTHR11472] (213-881)

Foldseek 3Di:
DQADFDFDADQFWAWDADQQWIWIQHSVGDIDTGGLQRSQVVCQPGQEEYQQQCLRCLSSVHRGHRHHHCVLLVLLQPPLADFFSALQRLCVVLVHDGADDRSSSRVSSRVSSRSSLLSSLVVLVVDDPVVNLLSLLLLCLLVQLPRPCSVSNCSNSRNDDDPRPNPVSLLLLVVFDFDDDDDADDDWDQDAQALVQLLVQLDQLCDDPRDDDPLLSQLLSQLSQLRHFFDDALFAFEAEEAEAFQSCNLSSNVSSLLVRCVVTQWAAEEAEADLLVLVVSLVSCCSVPVDPVLSLQAEFEAEDQLQFADSVLLVVVVVVVNSNLSSLNSSVSSNVNVFPQRGCPSGSNYQSVCVRNPCCSRSVRGDDPLQDLAPLDPSNRRGSNNNRLSSNGRHHYYYYHLLVLLLQLVVQHDPVSDHAQHYEYEQLLCNQVSLFVNPKAWDKLVLLQVLLCLAQNDDDPCNPPDPSDHPCNLCVVPCVVPPLLVCLSVQLNVLSPLHQYPPLQVCLVVVNHDHLNSVLQSQLVVVQCVPFPCNQDQFKTKDALAPGDVCNLVSLVRVLVSLVSNQVSLVSNLVVLVVCCVPVVPPDDSSSVSSSSSSSSSCVPSRNVSSVVSSVVSVCSNVRSDDPVDQKGKMKMFGHHRRHTDMITMIITGLRSLLSVSVRRVSNHNGYYRYYNFLFLLLVDPVVRVVSSCSSNSVVVGPDHHHYHYRYDPADDLQFEAAEEAAPQDLVDLLSLLVLVQLQLVLLLAQEEEEELDVVSLVSSCVRRQVVCVVSVEAEAEPPSRSGHLVSSLVVLQVDLRYYYYDYVVNLQSHQRDDNSHAEYEYSAQNFDDPDPSVVSNLVVPPHVVVRLSVSLSSLLSNVSNQHNDRLGHHYYYYHYNPDDPSSQSSDDPNHGYDYDHSVVSSVVSNVSSVVSVPD/DQADFDFDADQFWAWDADQQWIWIQHSVGDIDTGGLQRSQVVCQPGQHEYQQQCLRCLSSVHRGHRHRHCVLLVLLQPPLADFFSALQRLCVVLVHDGADDRSSSRVSSRVSSRSSLLSSLVVLVVDDPVVNLLSLLLLCLLVQLPRPCSVSNNSSSRNDDDPRNNLVSLLLLVVFDFADDDPFDDFWDQDADALVQLLVQLVQLCDDPRPDDPLLSVLLSQLSQLSHFFDDALFAFEAEEAEAFQSPNLSSNVSSLLVRCVRTQWAAEEAEADLLVLVVSLVSCCSVPVDPVLSLQAEFEAEDQLQFFDSVLLVVVVVVVNSNLSSLSSSVSSNVNVFDQRGCPSGSNYQSVCLRNPCCSRSVRGDDPLPDLALLDPSNRRGSNNNRLSSNGRHHYYYYYLLVLLLQLVVQHRPVSDHAQHYEYEQLLCNQVSLFVNPKAWDKLVLLQVLLCLAQNDDDPCNVPDPNDHPCVLCVVPCVVPPLLVVLSVQLNVLSPLHQYPPLVVCLVVVNHDHLNSQLQSQLVVVQCVPFPCNQDQFKTKDALAPGDPPNLVSLVRVLVSLVSNQVSLVSNLVVLVVCCVVVVPPDDPSSNSSSVSSSVSCVPSRNVSSVVSSVVSVCSNVRSPPPDLQKGKMWMFGGHRRHTDMITMIITTLQSLLSVSVRRVSNHNGYYRYYNFLFLQLVDPVVRVVSSCSSNSVVVGPDHHHYHYRYDPADDLQFEAAEEAAPADLVDLLSLLVLVQLQLVLLLAQEEEEELDPVSQVSSCVRRQVVCVVSVEAEAEPPSRSGDLVSSLVVLQVDLRYYYYDYLVNLQNHQRDDNSHAEYEYSAQNFDDPDPSVVSNLVVPPHVVVRLSVSLSSLLSNVSNQHNDRLGHHYYYYHYNPDDPSSQSSDDPNHGYDYDHSVVSSVVSNVSSVVSVVD